Protein 3HRZ (pdb70)

Solvent-accessible surface area: 82134 Å² total; per-residue (Å²): 63,1,18,0,0,0,0,1,9,0,0,6,0,69,14,108,2,39,0,0,1,0,3,1,61,24,85,80,87,14,103,1,32,0,44,0,27,17,78,94,167,85,123,95,69,12,45,107,45,133,32,96,2,53,73,106,37,32,10,31,10,50,12,56,0,67,1,44,22,167,78,12,40,96,181,132,48,52,0,0,0,14,0,29,22,83,160,8,146,4,71,14,29,2,6,10,9,18,28,12,3,9,10,0,5,8,26,6,21,11,9,0,22,14,21,24,50,0,14,10,12,4,21,4,4,72,134,113,3,34,2,32,5,40,17,44,119,49,60,19,44,21,44,82,92,8,70,29,104,82,26,130,15,36,73,3,35,75,46,25,40,80,9,49,6,113,0,10,0,55,32,90,87,1,107,43,66,28,38,10,78,0,13,0,104,124,21,58,33,9,17,0,37,16,143,37,112,16,57,87,121,28,0,35,19,77,3,124,62,50,3,49,0,50,2,49,0,105,26,8,7,9,54,96,0,50,1,0,0,1,0,15,0,0,0,71,36,114,130,70,101,87,31,1,73,128,9,24,34,46,20,61,0,69,98,0,85,16,123,1,42,1,119,8,104,35,2,104,96,95,3,102,87,77,117,63,0,99,66,32,20,1,11,1,20,0,3,0,9,4,33,8,26,22,19,78,5,91,35,64,30,59,34,3,55,5,28,53,16,10,37,66,7,50,10,95,42,0,24,75,43,0,12,3,24,11,62,8,26,0,22,0,32,0,2,42,11,75,38,45,64,5,40,149,2,38,0,13,1,94,90,61,168,16,152,20,83,3,58,78,41,0,17,5,69,5,82,1,112,10,80,127,133,21,105,63,8,98,3,72,0,32,0,60,46,76,125,36,79,130,147,43,15,7,88,102,71,24,69,0,64,0,4,87,21,53,88,65,41,28,1,24,2,20,0,10,5,88,43,73,67,11,93,42,47,55,94,2,59,0,31,0,30,7,72,31,81,72,89,16,14,107,81,4,144,46,0,1,20,0,1,14,13,48,14,50,5,78,81,22,12,59,27,89,12,173,95,69,50,80,94,7,77,20,90,3,93,0,42,49,59,2,1,3,7,3,16,0,0,0,1,1,23,12,49,46,84,14,1,2,1,1,3,26,51,8,54,2,104,73,54,24,21,17,48,12,62,11,100,26,84,116,123,100,25,112,25,20,21,66,8,136,1,106,0,37,0,12,61,55,0,127,0,3,0,1,0,0,8,45,2,0,50,22,67,7,100,132,44,73,12,31,26,74,78,0,3,70,42,6,55,158,31,34,12,6,59,47,8,1,1,0,76,51,10,35,7,0,0,38,35,5,5,3,8,0,9,5,51,66,118,32,61,6,159,94,42,101,43,24,136,40,116,218,123,39,23,44,56,52,65,103,11,71,5,20,15,17,53,25,60,18,2,1,5,19,41,63,59,1,103,72,152,53,82,125,154,36,35,0,40,47,80,13,45,10,36,0,12,14,10,24,4,8,0,4,0,14,0,1,3,28,7,102,107,64,2,0,5,15,5,143,62,17,83,4,74,0,21,41,65,2,4,4,22,1,27,18,56,55,42,12,52,38,29,68,9,26,26,3,17,2,11,2,2,2,52,20,115,90,88,14,81,0,29,2,15,5,34,55,33,74,6,14,0,8,16,5,30,80,56,126,45,13,115,10,47,6,62,1,130,26,103,40,48,21,9,4,18,1,0,1,0,0,20,89,70,27,59,30,16,2,20,1,21,2,3,3,56,145,27,159,79,24,2,1,1,14,52,107,0,70,3,44,20,26,29,65,97,104,54,49,83,41,93,18,109,1,23,2,200,80,108,27,146,71,32,49,3,111,48,84,16,158,45,20,195,27,124,67,64,0,84,141,11,106,24,24,0,18,1,32,1,54,9,49,157,158,20,55,0,56,1,18,1,87,10,82,24,35,135,117,40,38,174,20,116,5,40,168,145,46,10,132,36,9,63,69,12,49,9,66,54,38,64,69,2,33,0,31,0,36,32,88,7,108,1,20,0,17,0,34,0,35,5,11,4,106,174,134,34,110,72,0,92,11,98,23,51,20,75,114,53,150,61,167,205,38,1,5,31,0,87,2,28,4,61,31,63,24,154,109,45,5,53,25,0,0,0,2,0,0,3,1,13,5,10,1,0,6,7,123,7,0,56,102,13,35,130,50,155,70,54,59,19,5,126,42,97,78,89,125,75,11,0,37,30,22,2,4,8,0,2,6,56,116,0,20,55,86,128,62,59,76,14,84,0,34,0,20,83,58,37,139,26,90,42,28,5,2,0,0,0,60,0,34,2,25,115,17,58,120,16,143,3,46,91,20,5,12,52,120,31,88,91,0,76,2,33,48,2,47,44,72,44,69,7,65,43,16,14,24,66,38,24,63,39,51,148,51,146,121,9,71,10,77,44,1,9,35,77,0,13,76,42,60,13,12,3,0,0,34,0,58,0,57,116,63,63,98,69,120,34,8,0,10,1,3,0,48,5,54,73,40,6,1,59,0,18,22,111,96,3,155,62,121,49,0,25,2,7,5,12,94,122,4,68,160,42,1,78,16,106,74,86,17,11,2,0,0,9,2,10,82,84,15,48,5,66,32,173,120,116,41,0,2,6,11,33,118,78,13,43,6,5,63,22,3,44,158,110,31,34,139,93,139,134,35,80,104,17,15,88,7,1,62,98,0,16,126,38,1,72,63,65,4,1,60,69,121,9,72,74,159,42,5,90,7,153,60,32,62,66,119,68,54,92,187,8,92,8,1,35,3,63,26,54,56,21,93,26,18,44,9,25,78,19,24,70,23,82,54,75,31,59,18,14,88,8,92,26,93,24,92,60,68,24,203,103,2,43,19,75,43,13,54,2,20,50,6,24,42,18,46,28,1,18,18,102,27,30,38,76,114,3,68,48,86,48,96,1,22,7,91,24,21,46,10,20,88,58,94,47,21,40,92,16,54,2,70,64,4,0,41,21,28,41,124,15,4,17,2,14,22,57,60,32,103,2,54,7,10,3,12,6,21,2,0,16,24,30,26,60,45,29,50,11,68,6,30,0,38,5,68,15,42,103,26,45,16,32,19,8,9,103,126,10,27,0,77,75,78,32,47,12,31,20,15,79,1,35,6,4,35,72,25,2,35,1,35,13,30,65,1,0,48,20,1,1,56,15,5,8,94,129,219,31,120,13,50,48,46,119,105,34,42,4,15,4,1,0,1,0,0,1,0,25,23,1,4,52,92,30,1,60,3,0,33,112,1,0,31,18,4,3,96,4,4,49,67,42,55,26,152,8,122,4,0,0,1,0,0,0,5,103,34,92,57,45,0,99,10,93,50,101,58,0,47,67,35,95,87,0,31,122,27,0,92,109,5,72,39,99,72,15,140,127,59,18,0,0,4,2,13,72,0,1,56,15,0,60,76,33,12,47,65,152,164,58,70,154,18,71,64,75,17,26,9,1,0,2,0,0,0,0,4,42,27,9,20,0,4,43,4,54,58,1,15,74,70,0,67,87,29,1,94,4,45,110,50,224,168,77,62,19,67,113,42,9,5,4,0,0,0,6,3,14,52,88,21,42,23,72,28,0,14,32,8,3,22,65,32,69,147,61,66,3,8,2,34,8,121,66,26,97,31,2,15,14,0,1,35,3,0,34,4,45,61,86,75,73,66,31,21,0,6,2,20,40,129,115,41,31,45,80,4,1,1,0,0,68,0,33,24,114,116,184,100,15,4,0,0,0,2,4,58,56,7,0,1,0,0,0,55,13,16,142,222,64,35,73,0,25,3,10,50,80,211,182,77,48,99,29,87,64,22,46,82,14,104,93,39,81,38,76,38,64,118,150,71,28,7,61,78,28,33,11,36,0,0,0,0,0,56,2,112,107,128,13,180,36,20,114,32,15,20,7,3,1,5,0,2,5,87,15,0,8,142,0,6,58,59,75,134,110,9,62,36,103,85,0,64,104,74,0,12,34,90,97,33,6,116,2,19,2,0,9,59,101,133,191,118,13,42,80,68,89,0,26,0,1,30,22,131,45,87,39,56,0,32,140,21,0,68,135,5,110,29,7,109,142,9,190,79,28,74,54,0,6,15,96,46,10,6,4,2,0,6,85,53,43,72,84,15,48,21,20,38,188,31,1,15,0,0,0,0,0,2,69,49,35,3,4,1,0,1,0,0,0,3,4,23,31,2,43,89,47,100,229,185,55,53,57,66,0,20,5,0,0,0,15,0,15,66,1,16,100,10,0,52,98,70,1,125,114,29,145,42,25,38,57,108

Sequence (1902 aa):
ALYTLITPAVLRTDTEEQILVEAHGDSTPKQLDIFVHDFPRKQKTLFQTRVDMNPAGGMLVTPTIEIPAKEVSTDNQYVVVQVTGPQVRLEKVVLLSYQSSFLFIQTDKGIYTPGSPVLYRVFSMDHTVIVEFQTPEGILVSSNSVDLNFFWPYNLPDLVSLGTWRIVAKYEHSPENYTAYFDVRKYVLPSFEVRLQPSEKFFYIDGNENFHVSITARYLYGEEVEGVAFVLFGVKIDDAKKSIPDSLTRIPIIDGDGKATLKRDTFRSRFPNLNELVGHTLYASVTVMTESGSDMVVTEQSGIHIVASPYQIHFTKTPKYFKPGMPYELTVYVTNPDGSPAAHVPVVSEAFHSMGTTLSDGTAKLILNIPLNAQSLPITVRTNHGDLPRERQATKSMTAIAYQTQGGSGNYLHVAITSTEIKPGDNLPVNFNVKGNANSLKQIKYFTYLILNKGKIFKVGRQPRRDGQNLVTMNLHITPDLIPSFRFVAYYQVGNNEIVADSVWVDVKDTCMGTLVVKGDNLIQMPGAAMKIKLEGDPGARVGLVAVDKAVYVLNDKYKISQAKIWDTIEKSDFGCTAGSGQNNLGVFEDAGLALTTSTNLNTKQRSAAKCPQDGFIADSDIISRSDFPKSWLWLTKDLTEEPNSQGISSKTMSFYLRDSITTWVVLAVSFTPTKGICVAEPYEIRVMKVFFIDLQMPYSVVKNEQVEIRAILHNYVNEDIYVRVELLYNPAFCSASTKGQRYRQQFPIKALSSRAVPFVIVPLEQGLHDVEIKASVQEALWSDGVRKKLKVVPEGVQKSIVTIVKLDPRAKGVGGTQLEVIKARKLDDRVPDTEIETKIIIQGDPDLNLDITIELPDREVPIRYRINYENALLARTVETKLNQDITVTASGDGKATMTILTFYNAQLVCNKFHLNVSVENIHLNKGALMLKICTRYLGEVDSTMTIIDISMLTGFLPDAEDLTRLSKGVDRYISRYEVDNNMAQKVAVIIYLNKVSHSEDECLHFKILKHFEVGFIQPGSVKVYSYYNLDEKCTKFYHPDKGTGLLNKICIGNVCRCAGETCSSLNHQERIDVPLQIEKACETNVDYVYKTKLLRIEEQDGNDIYVMDVLEVIKQGTDENPRAKTHQYISQRKCQEALNLKVNDDYLIWGSRSDLLPTKDKISYIITKNTWIERWPHEDECQEEEFQKLCDDFAQFSYTLTEFGCPTSCSLEGVEIKGGSFRLLQEGQALEYVCPSGFYPYPVQTRTCRSTGSWSTLKTQDQKTVRKAECRAIHCPRPHDFENGEYWPRSPYYNVSDEISFHCYDGYTLRGSANRTCQVNGRWSGQTAICDNGAGYCSNPGIPIGTRKVGSQYRLEDSVTYHCSRGLTLRGSQRRTCQEGGSWSGTEPSCQDSFMYDTPQEVAEAFLSSLTETKRKIVLDPSGSMNIYLVLDGSGSIGASDFTGAKKCLVNLIEKVASYGVKPRYGLVTYATYPKIWVKVSEADSSNADWVTKQLNEINYEDHKLKSGTNTKKALQAVYSMMSWPVPPEGWNRTRHVIILMTDGLHNMGGDPITVIDEIRDLLYIGKDRKNPREDYLDVYVFGVGPLVNQVNINALASKKDNEQHVFKVKDMENLEDVFYQMIDESQSLSLCGMVWEHTDYHKQPWQAKISVIRPSCMGAVVSEYFVLTAAHCFTHSIKVSVGGEKRDLEIEVVLFHPNYNINGKKEAGIPEFYDYDVALIKLKNKLKYGQTIRPICLPCTEGTTRALRLPPTTTCQQQKEELLPAQDIKALFVSEEEKKLTRKEVYIKNGDKKGSCERDAQYAPGYDKVKDISEVVTPRFLCTGGVSPYADPNTCRGDSGGPLIVHKRSRFIQVGVISWGVVDVCKQVPAHARDFHINLFQVLPWLKEKLQDEDLGFLA

Nearest PDB structures (foldseek):
  3hs0-assembly1_G  TM=9.858E-01  e=1.219E-40  Naja kaouthia
  3frp-assembly1_G  TM=9.814E-01  e=6.458E-35  Naja kaouthia
  3pvm-assembly2_D  TM=9.253E-01  e=9.976E-30  Naja kaouthia
  8ayh-assembly1_B  TM=9.767E-01  e=1.533E-28  Naja kaouthia
  3prx-assembly2_D  TM=9.292E-01  e=5.251E-29  Naja kaouthia

Secondary structure (DSSP, 8-state):
-EEEEEEESEEEBTS-EE-EEEEES----EEEEEEEEEETT--SEEEEEEEEE-GGGTTEE--EE-B-GGGS-----EEEEEEEETTEEEEEEEEEE---S-EEEEES-SEE-TT-EE-EEEEES---EEEEEE-TT--EEEEEEEBTTB---EE--SS---EEEEEEEEETT-S--EEEEEEE------SEEEEEEESSSEEETT----EEEEEEEEETTSPBP-EEEEEEEEEEETTEEEE-GGG-EEEEEBTTEEEEEE-HHHHHHH---GGGGTT-EEEEEEEEEETTSS-EEEEEEEEEEEESSS-EEE-TTS-SEE-TTS-EEEEEEEE-TTS-B-TT-EEEEGGGTEEEE--TTSEEEEEE---TT-SEEEEEEEE--TTS-GGGS-EEEEEEEEPPPGGG---EEEEEE---S--TT-EEEEEEEEES-HHHHHT--EEEEEEEETTEEEEEEEEE--TT-SEEEEEEE--GGG-SEEEEEEEEEETTTEEEEEEEEEE-----SS-EEEE-----B-TT-EEEEEEEESTT-EEEEEEEEHHHHHH--SS---HHHHHHHHHHT-S--SSB--SSHHHHHHHHTEEEEETT---PPPP--SS---/--SPPGGG---B----SEE---EEE--SPP-TTS-EEEEEEEE--S-SSEEEEEEEEEETTTEEEEPPPEEEEB--SEEEEE---S-EETT--EEEEEEEEE-SSS-EEEEEEEPP-TTEEES--SS--EEEEEEE-TTEEEEEEEEEEE-SSEEEEEEEEEEETTSS-EEEEEEEEEEEPSSEEEEEEEEEEE-HHHH-SSSEEEEEE------SBPTT--EEEEEEEEE--/--EEEEEEE-TT-SS-EEEEEEGGGTTB-EEEEESS---EEEEEEES--EEEEEEEEEEE-----SEEEEEEEEE-------EEEEEEEEE-SSSPEEEEEEEEEPPTTEEEBHHHHHHHH-STTEEE----EETTEES-SEEEEEEEEE-SSS-EEEEEEEEE-S--SSPPPEEEEEEETTBTT---EEEEBTTBTT-PPPEEEETTEEEE--SSPP--B--SS--HHHHHHHHTSTT--EEEEEEEEEEEEETTEEEEEEEEEEEEE--S-S-GGGS-EEEEEEGGGHHHH---TT-EEEEEE-GGGB---TTSEEEE--TT-EEEEE--TGGGGSTTTHHHHHHHHHHHHHHHHH----/----TT---BTSEEEEEGGGTEEEEE--TTEEEES-SEEEB-TTS-B--EE-TT--EES--EEEE-EEPPPS--TTEEEE---SSEETT-EEEEEEPTT-EEES-SEEEB-TTS-BSS---EEE-S-SSSPP----TTEEEE----STT-EEEEEEPBTBEEES-SEEEB-TTSSBSS---EEE-TT--B-HHHHHHHHHHHHSB---B----TT-EEEEEEEEE-STTT-HHHHHHHHHHHHHHHHHHHHTT--PEEEEEEESSSEEEEE-TTSGGGG-HHHHHHHHTT--GGGGSSS----HHHHHHHHHHHH----PPTTGGGEEEEEEEEE-S---SSS-THHHHHHHHHHTT-SS-TT---GGGEEEEEEE-SSS--HHHHHHHS---TT---EE-BSSHHHHHHHHHHHHHHHS-TTSTT-------TTT-TTEEEEEE----EEEEE-SSSEEEE-GGG----EEEEETT-S--EEEEEEEE-TT--TTTTGGGT-S---TT--EEEEESS-----SS--PPB-TTBHHHHHHTT--TT--HHHHHHHHS-SSEEEEEEEEESSS-EEEEEEEEE-STTHHHHHHGGGGSTT-TT-SSGGGTS-TTEEEEESSSSS------GGGTTPEEEEEETTEEEEEEEEEEESS-------TT-EEEEEEGGGSHHHHHHHTTTSS--B--

Foldseek 3Di:
DKKKKKFFLEAEAAEWFWIKIADDPDQDKKKKKKFKAWPDPSPDTQWIDIDIQHVVNVSMDTDITHGHCVVQDDDQTWMKIWMDIVVDTDIDIHGYAHCNFDKDKFWQFQEAEAFAWIDMAIDTPDDFKWKWKAAPVGHTDDIDDDDNVDDDIDGGHNPHHFAKMWIWMDRPPHPDIDIFIHTYDDDDFFQKFKDKDKPDLAAALPDQDKIKIKIFIAGLLGFAFWFKKWKWKFKCDPPDTGTLVVQTDMWTQDRRIDMGIGHVVSVCVRVVDSVSQPPIKMKMWMKTAGHVRPGIFIDMRINHHHHNAQKEKDQQQAALEDAAQDKGKGKIAMDGPSRQADFQWWKDFVVQRWIFGHHNRNITITIGGHHNPDFKAKTKMWTDHPVDDPRRIYMDIGMHGYAQFVVNQSKAWDKDWPDPQAEAQDKTKIKIAIDGDPVQQQQWFWKKKFKAALSHGPDIDIGGDDPPPRIGIDIDHGALRQPQWIKIKMWTDGPSAGIHIKMAIGGYHQDPSWDWDKAFDPDSDDPPDDGDIDIDIDPPDDDDDHDDSVSSVSVPDDRRDDSVVVRVVSVQQQQAQGRMDANYRLRRQNNNRMWMAMPVGPTRDNDDDSGHDD/DLWDDPVVADAAEFDDPDDPPDDDDQPADADPVRHGDDDDDDDDHRDQAKDWDWDWDADPVPGIDTDDTDIDGGDDQWEKDWDADPADEAQDKDKTKIKIWHQAQAKWKKKKWKDDDPQKDWPDDPVGIDMDIDMDGGGDMDIDMTMIHGHDAAKDWIKMKMTTRNDDDIHMHIYIHHYHYDDDDDDDDDDDDDDLVVANDPSDHDDDDDDDDDPVDDPPHDDDDDDDDDDDD/DQWKWKWKDDPVDDDIDIDIADPVCPPDDDDDDDPDDDDMDMDMDDDHDDDDDDDDDDDDDDAQDFKDKDWEKAFDDPCAGKIKIKMKMATQDDFWFFWKKKKKAAKPQKFFQQVQVVVVCDDPFKHWDDFDDDPRGTPDRMTMIIGRTGHNPDMDMDMTMIGGRDDDPDIQWMKIAMAGDVGPVHDRMFTYDHPDPTRDQDWDDDPPDIDRQDPDADAADDDQADPQLVVLVLCPDPQWFWKFKWAFADWDDDPQKIWGKIQTPDTLGHGPDDCRNVAIETEIHGVVRCVRHVDDHGWMKIKIAGPVQWDPDPPHTYGYDDPRIHIYTQDDPVRCVDPSCVNNNVSVVVNSCCCNPPNRDD/DADPPQVAAAAWGKDAPPVRQKMATDHDQQKDKPPAGMWGQDPVSHIDFHAFLVRDGDDHIYIDGQWAFAAPDAPQWDKPDHDPTHGAQGKMAIGGHPQWDWDKDRMWGQHSLNYIDTGAIHTFNPPELATDLHAAGQKDKDFDHHYAFGKIAIDGDRRWDKFWGRMWTQHPVRYIPFEDIYTGHNSHFDFLLRVLQQVQVVQFPDVTAGDFFDVFAEEEEEEAELAPQFDQVLRVLVLLLVLLVLVLVVVRVHQHFYWYWYDFLAIDTQGASPDPCRSPSVVVNVSSVVDDSCVCVVPRHAQVLRSLVSVLVSLDDPVPDPCSLRYAYEYEAEELLPHDPNPQNLVSVVVSCVRSVACPDSVCRSPRRYFYAYEHGGSHHDNNRSSSNGGGGYPGDRYGYHNHSLSSSLSSVLSSVVPDDQQLAQAARPNAFLLRVLQKKWKDFDDCTEIWGAAFQFKTKFFQVVDPCRIWMDGLLDPDTFAWDDKAQQPPDDQCVCVVVQQRGARPSGMMMITTPGTHDGDSRHYGHAEQQFPSVCVLQPHDPPQGSVNSCCVQPNQAWAWWWFWADDPNGTDIFIKTWNNHPCQVVQQVLQCLAPSNVSPDDSCRRDPPQKIKIAFQVPHHGDAYAPNHHGTFIWHQHSNGTYGFWHWTDWRDHCCDPPDRSTMTMTGGSSVVVVVVCVVCVPRPRGGDD

Structure (mmCIF, N/CA/C/O backbone):
data_3HRZ
#
_entry.id   3HRZ
#
_cell.length_a   128.890
_cell.length_b   283.390
_cell.length_c   134.400
_cell.angle_alpha   90.000
_cell.angle_beta   90.000
_cell.angle_gamma   90.000
#
_symmetry.space_group_name_H-M   'C 2 2 21'
#
loop_
_entity.id
_entity.type
_entity.pdbx_description
1 polymer 'Cobra venom factor'
2 polymer 'Cobra venom factor'
3 polymer 'Cobra venom factor'
4 polymer 'Complement factor B'
5 branched 2-acetamido-2-deoxy-beta-D-glucopyranose-(1-4)-2-acetamido-2-deoxy-beta-D-glucopyranose
6 non-polymer 2-acetamido-2-deoxy-beta-D-glucopyranose
7 non-polymer 'MAGNESIUM ION'
8 non-polymer 'POTASSIUM ION'
9 non-polymer 'HEXAETHYLENE GLYCOL'
10 non-polymer 'PHOSPHATE ION'
11 water water
#
loop_
_atom_site.group_PDB
_atom_site.id
_atom_site.type_symbol
_atom_site.label_atom_id
_atom_site.label_alt_id
_atom_site.label_comp_id
_atom_site.label_asym_id
_atom_site.label_entity_id
_atom_site.label_seq_id
_atom_site.pdbx_PDB_ins_code
_atom_site.Cartn_x
_atom_site.Cartn_y
_atom_site.Cartn_z
_atom_site.occupancy
_atom_site.B_iso_or_equiv
_atom_site.auth_seq_id
_atom_site.auth_comp_id
_atom_site.auth_asym_id
_atom_site.auth_atom_id
_atom_site.pdbx_PDB_model_num
ATOM 1 N N . ALA A 1 1 ? -23.047 37.364 13.549 1.00 43.53 1 ALA A N 1
ATOM 2 C CA . ALA A 1 1 ? -21.761 37.653 14.185 1.00 45.56 1 ALA A CA 1
ATOM 3 C C . ALA A 1 1 ? -21.194 36.462 14.953 1.00 41.27 1 ALA A C 1
ATOM 4 O O . ALA A 1 1 ? -19.996 36.216 14.896 1.00 44.68 1 ALA A O 1
ATOM 6 N N . LEU A 1 2 ? -22.037 35.718 15.665 1.00 41.24 2 LEU A N 1
ATOM 7 C CA . LEU A 1 2 ? -21.577 34.461 16.285 1.00 31.72 2 LEU A CA 1
ATOM 8 C C . LEU A 1 2 ? -22.198 33.228 15.635 1.00 30.27 2 LEU A C 1
ATOM 9 O O . LEU A 1 2 ? -23.385 32.955 15.826 1.00 31.86 2 LEU A O 1
ATOM 14 N N . TYR A 1 3 ? -21.402 32.487 14.867 1.00 29.60 3 TYR A N 1
ATOM 15 C CA . TYR A 1 3 ? -21.892 31.247 14.258 1.00 31.48 3 TYR A CA 1
ATOM 16 C C . TYR A 1 3 ? -21.327 30.033 14.993 1.00 29.83 3 TYR A C 1
ATOM 17 O O . TYR A 1 3 ? -20.133 29.983 15.296 1.00 34.05 3 TYR A O 1
ATOM 26 N N . THR A 1 4 ? -22.196 29.063 15.280 1.00 29.90 4 THR A N 1
ATOM 27 C CA . THR A 1 4 ? -21.828 27.909 16.098 1.00 24.12 4 THR A CA 1
ATOM 28 C C . THR A 1 4 ? -22.321 26.596 15.507 1.00 32.27 4 THR A C 1
ATOM 29 O O . THR A 1 4 ? -23.426 26.522 14.938 1.00 28.94 4 THR A O 1
ATOM 33 N N . LEU A 1 5 ? -21.494 25.563 15.662 1.00 24.52 5 LEU A N 1
ATOM 34 C CA . LEU A 1 5 ? -21.825 24.215 15.219 1.00 22.08 5 LEU A CA 1
ATOM 35 C C . LEU A 1 5 ? -21.708 23.238 16.386 1.00 25.86 5 LEU A C 1
ATOM 36 O O . LEU A 1 5 ? -20.650 23.128 17.016 1.00 21.93 5 LEU A O 1
ATOM 41 N N . ILE A 1 6 ? -22.798 22.540 16.687 1.00 23.82 6 ILE A N 1
ATOM 42 C CA . ILE A 1 6 ? -22.780 21.528 17.745 1.00 21.01 6 ILE A CA 1
ATOM 43 C C . ILE A 1 6 ? -23.158 20.148 17.181 1.00 20.93 6 ILE A C 1
ATOM 44 O O . ILE A 1 6 ? -24.196 19.995 16.527 1.00 21.42 6 ILE A O 1
ATOM 49 N N . THR A 1 7 ? -22.302 19.157 17.415 1.00 20.88 7 THR A N 1
ATOM 50 C CA . THR A 1 7 ? -22.587 17.780 17.002 1.00 22.64 7 THR A CA 1
ATOM 51 C C . THR A 1 7 ? -22.431 16.844 18.199 1.00 21.90 7 THR A C 1
ATOM 52 O O . THR A 1 7 ? -21.827 17.217 19.200 1.00 25.98 7 THR A O 1
ATOM 56 N N . PRO A 1 8 ? -22.969 15.620 18.094 1.00 26.65 8 PRO A N 1
ATOM 57 C CA . PRO A 1 8 ? -22.543 14.570 19.028 1.00 24.45 8 PRO A CA 1
ATOM 58 C C . PRO A 1 8 ? -21.019 14.472 18.980 1.00 24.62 8 PRO A C 1
ATOM 59 O O . PRO A 1 8 ? -20.453 14.651 17.908 1.00 21.81 8 PRO A O 1
ATOM 63 N N . ALA A 1 9 ? -20.363 14.204 20.106 1.00 24.54 9 ALA A N 1
ATOM 64 C CA . ALA A 1 9 ? -18.904 14.051 20.117 1.00 28.11 9 ALA A CA 1
ATOM 65 C C . ALA A 1 9 ? -18.473 12.753 19.421 1.00 27.84 9 ALA A C 1
ATOM 66 O O . ALA A 1 9 ? -17.305 12.566 19.073 1.00 23.99 9 ALA A O 1
ATOM 68 N N . VAL A 1 10 ? -19.423 11.848 19.231 1.00 22.35 10 VAL A N 1
ATOM 69 C CA . VAL A 1 10 ? -19.172 10.648 18.446 1.00 23.30 10 VAL A CA 1
ATOM 70 C C . VAL A 1 10 ? -20.338 10.471 17.501 1.00 24.38 10 VAL A C 1
ATOM 71 O O . VAL A 1 10 ? -21.490 10.485 17.938 1.00 23.31 10 VAL A O 1
ATOM 75 N N . LEU A 1 11 ? -20.042 10.291 16.214 1.00 26.47 11 LEU A N 1
ATOM 76 C CA . LEU A 1 11 ? -21.062 9.989 15.214 1.00 24.47 11 LEU A CA 1
ATOM 77 C C . LEU A 1 11 ? -21.094 8.500 14.842 1.00 25.98 11 LEU A C 1
ATOM 78 O O . LEU A 1 11 ? -20.053 7.884 14.593 1.00 27.44 11 LEU A O 1
ATOM 83 N N . ARG A 1 12 ? -22.295 7.935 14.771 1.00 28.49 12 ARG A N 1
ATOM 84 C CA . ARG A 1 12 ? -22.466 6.550 14.335 1.00 33.39 12 ARG A CA 1
ATOM 85 C C . ARG A 1 12 ? -22.689 6.486 12.839 1.00 35.15 12 ARG A C 1
ATOM 86 O O . ARG A 1 12 ? -23.306 7.385 12.262 1.00 32.24 12 ARG A O 1
ATOM 94 N N . THR A 1 13 ? -22.198 5.414 12.217 1.00 31.70 13 THR A N 1
ATOM 95 C CA . THR A 1 13 ? -22.448 5.166 10.808 1.00 32.04 13 THR A CA 1
ATOM 96 C C . THR A 1 13 ? -23.900 4.756 10.624 1.00 32.89 13 THR A C 1
ATOM 97 O O . THR A 1 13 ? -24.539 4.294 11.559 1.00 32.87 13 THR A O 1
ATOM 101 N N . ASP A 1 14 ? -24.410 4.948 9.413 1.00 33.85 14 ASP A N 1
ATOM 102 C CA . ASP A 1 14 ? -25.695 4.403 8.969 1.00 35.39 14 ASP A CA 1
ATOM 103 C C . ASP A 1 14 ? -26.894 4.733 9.844 1.00 34.73 14 ASP A C 1
ATOM 104 O O . ASP A 1 14 ? -27.791 3.912 10.033 1.00 37.31 14 ASP A O 1
ATOM 109 N N . THR A 1 15 ? -26.933 5.941 10.371 1.00 32.89 15 THR A N 1
ATOM 110 C CA . THR A 1 15 ? -28.046 6.297 11.237 1.00 36.66 15 THR A CA 1
ATOM 111 C C . THR A 1 15 ? -28.246 7.811 11.255 1.00 32.62 15 THR A C 1
ATOM 112 O O . THR A 1 15 ? -27.310 8.573 11.042 1.00 31.31 15 THR A O 1
ATOM 116 N N . GLU A 1 16 ? -29.493 8.222 11.434 1.00 39.69 16 GLU A N 1
ATOM 117 C CA . GLU A 1 16 ? -29.887 9.621 11.493 1.00 44.00 16 GLU A CA 1
ATOM 118 C C . GLU A 1 16 ? -29.158 10.377 12.601 1.00 39.23 16 GLU A C 1
ATOM 119 O O . GLU A 1 16 ? -29.371 10.096 13.776 1.00 44.40 16 GLU A O 1
ATOM 125 N N . GLU A 1 17 ? -28.324 11.347 12.238 1.00 29.89 17 GLU A N 1
ATOM 126 C CA . GLU A 1 17 ? -27.667 12.189 13.249 1.00 31.68 17 GLU A CA 1
ATOM 127 C C . GLU A 1 17 ? -28.020 13.687 13.106 1.00 30.78 17 GLU A C 1
ATOM 128 O O . GLU A 1 17 ? -27.542 14.371 12.199 1.00 29.07 17 GLU A O 1
ATOM 134 N N . GLN A 1 18 ? -28.878 14.180 13.989 1.00 31.26 18 GLN A N 1
ATOM 135 C CA . GLN A 1 18 ? -29.149 15.608 14.075 1.00 33.12 18 GLN A CA 1
ATOM 136 C C . GLN A 1 18 ? -27.898 16.368 14.495 1.00 30.78 18 GLN A C 1
ATOM 137 O O . GLN A 1 18 ? -27.200 15.961 15.419 1.00 29.38 18 GLN A O 1
ATOM 143 N N . ILE A 1 19 ? -27.608 17.465 13.807 1.00 29.82 19 ILE A N 1
ATOM 144 C CA . ILE A 1 19 ? -26.599 18.406 14.272 1.00 26.96 19 ILE A CA 1
ATOM 145 C C . ILE A 1 19 ? -27.285 19.758 14.415 1.00 27.78 19 ILE A C 1
ATOM 146 O O . ILE A 1 19 ? -28.432 19.918 14.015 1.00 29.53 19 ILE A O 1
ATOM 151 N N . LEU A 1 20 ? -26.591 20.730 14.986 1.00 23.35 20 LEU A N 1
ATOM 152 C CA . LEU A 1 20 ? -27.223 22.005 15.330 1.00 24.07 20 LEU A CA 1
ATOM 153 C C . LEU A 1 20 ? -26.333 23.142 14.886 1.00 25.11 20 LEU A C 1
ATOM 154 O O . LEU A 1 20 ? -25.189 23.256 15.331 1.00 26.70 20 LEU A O 1
ATOM 159 N N . VAL A 1 21 ? -26.849 23.962 13.983 1.00 27.62 21 VAL A N 1
ATOM 160 C CA . VAL A 1 21 ? -26.117 25.123 13.511 1.00 26.40 21 VAL A CA 1
ATOM 161 C C . VAL A 1 21 ? -26.930 26.358 13.837 1.00 29.35 21 VAL A C 1
ATOM 162 O O . VAL A 1 21 ? -28.134 26.397 13.589 1.00 28.70 21 VAL A O 1
ATOM 166 N N . GLU A 1 22 ? -26.269 27.362 14.399 1.00 26.46 22 GLU A N 1
ATOM 167 C CA . GLU A 1 22 ? -26.953 28.570 14.855 1.00 33.47 22 GLU A CA 1
ATOM 168 C C . GLU A 1 22 ? -26.191 29.805 14.453 1.00 28.47 22 GLU A C 1
ATOM 169 O O . GLU A 1 22 ? -24.960 29.801 14.454 1.00 28.00 22 GLU A O 1
ATOM 175 N N . ALA A 1 23 ? -26.929 30.863 14.132 1.00 31.19 23 ALA A N 1
ATOM 176 C CA . ALA A 1 23 ? -26.355 32.202 13.985 1.00 34.80 23 ALA A CA 1
ATOM 177 C C . ALA A 1 23 ? -26.937 33.131 15.042 1.00 36.41 23 ALA A C 1
ATOM 178 O O . ALA A 1 23 ? -28.150 33.312 15.118 1.00 41.56 23 ALA A O 1
ATOM 180 N N . HIS A 1 24 ? -26.068 33.704 15.865 1.00 32.57 24 HIS A N 1
ATOM 181 C CA . HIS A 1 24 ? -26.483 34.680 16.859 1.00 34.23 24 HIS A CA 1
ATOM 182 C C . HIS A 1 24 ? -26.061 36.069 16.407 1.00 38.43 24 HIS A C 1
ATOM 183 O O . HIS A 1 24 ? -24.948 36.249 15.934 1.00 35.31 24 HIS A O 1
ATOM 190 N N . GLY A 1 25 ? -26.938 37.051 16.588 1.00 44.11 25 GLY A N 1
ATOM 191 C CA . GLY A 1 25 ? -26.630 38.430 16.239 1.00 51.30 25 GLY A CA 1
ATOM 192 C C . GLY A 1 25 ? -26.639 38.638 14.734 1.00 54.53 25 GLY A C 1
ATOM 193 O O . GLY A 1 25 ? -25.950 39.512 14.206 1.00 52.82 25 GLY A O 1
ATOM 194 N N . ASP A 1 26 ? -27.428 37.815 14.049 1.00 54.29 26 ASP A N 1
ATOM 195 C CA . ASP A 1 26 ? -27.534 37.842 12.597 1.00 58.36 26 ASP A CA 1
ATOM 196 C C . ASP A 1 26 ? -28.940 37.410 12.199 1.00 58.45 26 ASP A C 1
ATOM 197 O O . ASP A 1 26 ? -29.348 36.279 12.457 1.00 59.29 26 ASP A O 1
ATOM 202 N N . SER A 1 27 ? -29.678 38.316 11.572 1.00 56.05 27 SER A N 1
ATOM 203 C CA . SER A 1 27 ? -31.049 38.036 11.172 1.00 58.22 27 SER A CA 1
ATOM 204 C C . SER A 1 27 ? -31.193 37.979 9.647 1.00 56.01 27 SER A C 1
ATOM 205 O O . SER A 1 27 ? -32.288 38.125 9.110 1.00 59.26 27 SER A O 1
ATOM 208 N N . THR A 1 28 ? -30.077 37.773 8.958 1.00 53.81 28 THR A N 1
ATOM 209 C CA . THR A 1 28 ? -30.076 37.627 7.507 1.00 52.74 28 THR A CA 1
ATOM 210 C C . THR A 1 28 ? -30.206 36.159 7.094 1.00 49.06 28 THR A C 1
ATOM 211 O O . THR A 1 28 ? -29.402 35.315 7.500 1.00 41.39 28 THR A O 1
ATOM 215 N N . PRO A 1 29 ? -31.234 35.860 6.287 1.00 48.55 29 PRO A N 1
ATOM 216 C CA . PRO A 1 29 ? -31.538 34.536 5.734 1.00 49.54 29 PRO A CA 1
ATOM 217 C C . PRO A 1 29 ? -30.370 33.995 4.913 1.00 55.91 29 PRO A C 1
ATOM 218 O O . PRO A 1 29 ? -29.776 34.733 4.134 1.00 61.83 29 PRO A O 1
ATOM 222 N N . LYS A 1 30 ? -30.054 32.719 5.081 1.00 53.72 30 LYS A N 1
ATOM 223 C CA . LYS A 1 30 ? -28.893 32.128 4.433 1.00 52.67 30 LYS A CA 1
ATOM 224 C C . LYS A 1 30 ? -29.171 30.709 3.968 1.00 52.30 30 LYS A C 1
ATOM 225 O O . LYS A 1 30 ? -29.846 29.936 4.661 1.00 51.28 30 LYS A O 1
ATOM 231 N N . GLN A 1 31 ? -28.619 30.367 2.807 1.00 46.60 31 GLN A N 1
ATOM 232 C CA . GLN A 1 31 ? -28.551 28.984 2.356 1.00 44.90 31 GLN A CA 1
ATOM 233 C C . GLN A 1 31 ? -27.214 28.420 2.861 1.00 44.76 31 GLN A C 1
ATOM 234 O O . GLN A 1 31 ? -26.150 28.933 2.522 1.00 43.41 31 GLN A O 1
ATOM 240 N N . LEU A 1 32 ? -27.255 27.397 3.708 1.00 34.31 32 LEU A N 1
ATOM 241 C CA . LEU A 1 32 ? -26.013 26.792 4.177 1.00 35.27 32 LEU A CA 1
ATOM 242 C C . LEU A 1 32 ? -25.747 25.427 3.532 1.00 36.78 32 LEU A C 1
ATOM 243 O O . LEU A 1 32 ? -26.640 24.588 3.450 1.00 38.41 32 LEU A O 1
ATOM 248 N N . ASP A 1 33 ? -24.514 25.203 3.088 1.00 32.84 33 ASP A N 1
ATOM 249 C CA . ASP A 1 33 ? -24.100 23.876 2.630 1.00 33.78 33 ASP A CA 1
ATOM 250 C C . ASP A 1 33 ? -23.533 23.074 3.783 1.00 34.69 33 ASP A C 1
ATOM 251 O O . ASP A 1 33 ? -22.686 23.567 4.519 1.00 33.14 33 ASP A O 1
ATOM 256 N N . ILE A 1 34 ? -24.001 21.839 3.934 1.00 38.76 34 ILE A N 1
ATOM 257 C CA . ILE A 1 34 ? -23.479 20.906 4.940 1.00 28.30 34 ILE A CA 1
ATOM 258 C C . ILE A 1 34 ? -22.748 19.735 4.259 1.00 39.51 34 ILE A C 1
ATOM 259 O O . ILE A 1 34 ? -23.335 19.027 3.431 1.00 40.78 34 ILE A O 1
ATOM 264 N N . PHE A 1 35 ? -21.471 19.552 4.594 1.00 30.04 35 PHE A N 1
ATOM 265 C CA . PHE A 1 35 ? -20.672 18.437 4.079 1.00 37.77 35 PHE A CA 1
ATOM 266 C C . PHE A 1 35 ? -20.177 17.519 5.194 1.00 40.15 35 PHE A C 1
ATOM 267 O O . PHE A 1 35 ? -20.001 17.944 6.339 1.00 36.02 35 PHE A O 1
ATOM 275 N N . VAL A 1 36 ? -19.940 16.258 4.849 1.00 38.77 36 VAL A N 1
ATOM 276 C CA . VAL A 1 36 ? -19.145 15.392 5.702 1.00 28.11 36 VAL A CA 1
ATOM 277 C C . VAL A 1 36 ? -18.098 14.720 4.832 1.00 38.76 36 VAL A C 1
ATOM 278 O O . VAL A 1 36 ? -18.437 14.113 3.816 1.00 31.02 36 VAL A O 1
ATOM 282 N N . HIS A 1 37 ? -16.832 14.840 5.221 1.00 29.51 37 HIS A N 1
ATOM 283 C CA . HIS A 1 37 ? -15.747 14.174 4.510 1.00 36.57 37 HIS A CA 1
ATOM 284 C C . HIS A 1 37 ? -15.003 13.249 5.457 1.00 31.77 37 HIS A C 1
ATOM 285 O O . HIS A 1 37 ? -14.971 13.486 6.657 1.00 30.06 37 HIS A O 1
ATOM 292 N N . ASP A 1 38 ? -14.391 12.207 4.917 1.00 33.02 38 ASP A N 1
ATOM 293 C CA . ASP A 1 38 ? -13.480 11.402 5.712 1.00 33.56 38 ASP A CA 1
ATOM 294 C C . ASP A 1 38 ? -12.302 12.258 6.172 1.00 39.27 38 ASP A C 1
ATOM 295 O O . ASP A 1 38 ? -11.843 13.132 5.448 1.00 33.83 38 ASP A O 1
ATOM 300 N N . PHE A 1 39 ? -11.801 12.003 7.372 1.00 38.45 39 PHE A N 1
ATOM 301 C CA . PHE A 1 39 ? -10.649 12.745 7.867 1.00 39.40 39 PHE A CA 1
ATOM 302 C C . PHE A 1 39 ? -9.455 11.808 7.989 1.00 44.70 39 PHE A C 1
ATOM 303 O O . PHE A 1 39 ? -9.619 10.660 8.382 1.00 52.70 39 PHE A O 1
ATOM 311 N N . PRO A 1 40 ? -8.238 12.287 7.673 1.00 45.11 40 PRO A N 1
ATOM 312 C CA . PRO A 1 40 ? -7.800 13.642 7.333 1.00 40.87 40 PRO A CA 1
ATOM 313 C C . PRO A 1 40 ? -7.730 13.962 5.837 1.00 42.37 40 PRO A C 1
ATOM 314 O O . PRO A 1 40 ? -7.595 15.135 5.483 1.00 38.09 40 PRO A O 1
ATOM 318 N N . ARG A 1 41 ? -7.798 12.965 4.967 1.00 41.24 41 ARG A N 1
ATOM 319 C CA . ARG A 1 41 ? -7.538 13.246 3.565 1.00 48.05 41 ARG A CA 1
ATOM 320 C C . ARG A 1 41 ? -8.719 13.812 2.774 1.00 50.85 41 ARG A C 1
ATOM 321 O O . ARG A 1 41 ? -8.528 14.346 1.687 1.00 54.68 41 ARG A O 1
ATOM 329 N N . LYS A 1 42 ? -9.928 13.725 3.321 1.00 43.86 42 LYS A N 1
ATOM 330 C CA . LYS A 1 42 ? -11.111 14.192 2.598 1.00 42.01 42 LYS A CA 1
ATOM 331 C C . LYS A 1 42 ? -11.205 13.632 1.181 1.00 46.61 42 LYS A C 1
ATOM 332 O O . LYS A 1 42 ? -11.551 14.356 0.248 1.00 51.10 42 LYS A O 1
ATOM 338 N N . GLN A 1 43 ? -10.899 12.346 1.024 1.00 50.68 43 GLN A N 1
ATOM 339 C CA . GLN A 1 43 ? -10.939 11.690 -0.280 1.00 57.07 43 GLN A CA 1
ATOM 340 C C . GLN A 1 43 ? -12.317 11.779 -0.907 1.00 52.09 43 GLN A C 1
ATOM 341 O O . GLN A 1 43 ? -12.444 11.868 -2.123 1.00 55.12 43 GLN A O 1
ATOM 347 N N . LYS A 1 44 ? -13.354 11.735 -0.081 1.00 43.16 44 LYS A N 1
ATOM 348 C CA . LYS A 1 44 ? -14.701 11.705 -0.615 1.00 45.77 44 LYS A CA 1
ATOM 349 C C . LYS A 1 44 ? -15.697 12.508 0.201 1.00 41.88 44 LYS A C 1
ATOM 350 O O . LYS A 1 44 ? -15.470 12.814 1.370 1.00 39.09 44 LYS A O 1
ATOM 356 N N . THR A 1 45 ? -16.798 12.865 -0.447 1.00 40.11 45 THR A N 1
ATOM 357 C CA . THR A 1 45 ? -17.906 13.511 0.223 1.00 44.54 45 THR A CA 1
ATOM 358 C C . THR A 1 45 ? -18.880 12.434 0.666 1.00 49.71 45 THR A C 1
ATOM 359 O O . THR A 1 45 ? -19.656 11.915 -0.147 1.00 48.58 45 THR A O 1
ATOM 363 N N . LEU A 1 46 ? -18.803 12.100 1.954 1.00 46.08 46 LEU A N 1
ATOM 364 C CA . LEU A 1 46 ? -19.611 11.064 2.586 1.00 34.64 46 LEU A CA 1
ATOM 365 C C . LEU A 1 46 ? -21.081 11.435 2.599 1.00 42.11 46 LEU A C 1
ATOM 366 O O . LEU A 1 46 ? -21.959 10.571 2.551 1.00 47.37 46 LEU A O 1
ATOM 371 N N . PHE A 1 47 ? -21.341 12.732 2.706 1.00 37.14 47 PHE A N 1
ATOM 372 C CA . PHE A 1 47 ? -22.697 13.230 2.853 1.00 37.34 47 PHE A CA 1
ATOM 373 C C . PHE A 1 47 ? -22.752 14.698 2.510 1.00 41.51 47 PHE A C 1
ATOM 374 O O . PHE A 1 47 ? -21.800 15.441 2.746 1.00 40.22 47 PHE A O 1
ATOM 382 N N . GLN A 1 48 ? -23.884 15.126 1.973 1.00 46.00 48 GLN A N 1
ATOM 383 C CA . GLN A 1 48 ? -24.027 16.514 1.594 1.00 42.84 48 GLN A CA 1
ATOM 384 C C . GLN A 1 48 ? -25.483 16.915 1.538 1.00 43.33 48 GLN A C 1
ATOM 385 O O . GLN A 1 48 ? -26.312 16.211 0.960 1.00 42.83 48 GLN A O 1
ATOM 391 N N . THR A 1 49 ? -25.798 18.048 2.146 1.00 40.94 49 THR A N 1
ATOM 392 C CA . THR A 1 49 ? -27.116 18.621 1.971 1.00 45.52 49 THR A CA 1
ATOM 393 C C . THR A 1 49 ? -27.039 20.142 1.943 1.00 49.25 49 THR A C 1
ATOM 394 O O . THR A 1 49 ? -25.953 20.727 1.921 1.00 44.09 49 THR A O 1
ATOM 398 N N . ARG A 1 50 ? -28.203 20.777 1.925 1.00 56.75 50 ARG A N 1
ATOM 399 C CA . ARG A 1 50 ? -28.283 22.229 1.961 1.00 58.71 50 ARG A CA 1
ATOM 400 C C . ARG A 1 50 ? -29.508 22.623 2.768 1.00 55.77 50 ARG A C 1
ATOM 401 O O . ARG A 1 50 ? -30.565 22.009 2.632 1.00 59.93 50 ARG A O 1
ATOM 409 N N . VAL A 1 51 ? -29.357 23.630 3.623 1.00 51.76 51 VAL A N 1
ATOM 410 C CA . VAL A 1 51 ? -30.431 24.044 4.519 1.00 51.23 51 VAL A CA 1
ATOM 411 C C . VAL A 1 51 ? -30.714 25.553 4.462 1.00 51.35 51 VAL A C 1
ATOM 412 O O . VAL A 1 51 ? -29.832 26.366 4.153 1.00 42.31 51 VAL A O 1
ATOM 416 N N . ASP A 1 52 ? -31.963 25.908 4.752 1.00 51.60 52 ASP A N 1
ATOM 417 C CA . ASP A 1 52 ? -32.383 27.295 4.835 1.00 54.52 52 ASP A CA 1
ATOM 418 C C . ASP A 1 52 ? -32.415 27.759 6.282 1.00 49.43 52 ASP A C 1
ATOM 419 O O . ASP A 1 52 ? -33.160 27.219 7.101 1.00 42.31 52 ASP A O 1
ATOM 424 N N . MET A 1 53 ? -31.603 28.763 6.590 1.00 46.28 53 MET A N 1
ATOM 425 C CA . MET A 1 53 ? -31.599 29.351 7.917 1.00 48.37 53 MET A CA 1
ATOM 426 C C . MET A 1 53 ? -32.216 30.732 7.839 1.00 53.89 53 MET A C 1
ATOM 427 O O . MET A 1 53 ? -31.693 31.617 7.167 1.00 63.94 53 MET A O 1
ATOM 432 N N . ASN A 1 54 ? -33.346 30.916 8.507 1.00 52.02 54 ASN A N 1
ATOM 433 C CA . ASN A 1 54 ? -34.020 32.201 8.475 1.00 48.63 54 ASN A CA 1
ATOM 434 C C . ASN A 1 54 ? -34.591 32.601 9.824 1.00 55.25 54 ASN A C 1
ATOM 435 O O . ASN A 1 54 ? -34.670 31.778 10.740 1.00 51.07 54 ASN A O 1
ATOM 440 N N . PRO A 1 55 ? -34.973 33.882 9.954 1.00 61.48 55 PRO A N 1
ATOM 441 C CA . PRO A 1 55 ? -35.557 34.451 11.171 1.00 66.25 55 PRO A CA 1
ATOM 442 C C . PRO A 1 55 ? -36.718 33.621 11.702 1.00 67.84 55 PRO A C 1
ATOM 443 O O . PRO A 1 55 ? -36.841 33.424 12.914 1.00 64.52 55 PRO A O 1
ATOM 447 N N . ALA A 1 56 ? -37.567 33.147 10.800 1.00 68.79 56 ALA A N 1
ATOM 448 C CA . ALA A 1 56 ? -38.727 32.366 11.199 1.00 68.66 56 ALA A CA 1
ATOM 449 C C . ALA A 1 56 ? -38.298 31.132 11.990 1.00 64.35 56 ALA A C 1
ATOM 450 O O . ALA A 1 56 ? -39.070 30.593 12.784 1.00 69.32 56 ALA A O 1
ATOM 452 N N . GLY A 1 57 ? -37.061 30.693 11.784 1.00 55.34 57 GLY A N 1
ATOM 453 C CA . GLY A 1 57 ? -36.554 29.514 12.464 1.00 52.49 57 GLY A CA 1
ATOM 454 C C . GLY A 1 57 ? -35.623 29.808 13.629 1.00 50.90 57 GLY A C 1
ATOM 455 O O . GLY A 1 57 ? -34.948 28.912 14.131 1.00 55.98 57 GLY A O 1
ATOM 456 N N . GLY A 1 58 ? -35.590 31.064 14.064 1.00 49.32 58 GLY A N 1
ATOM 457 C CA . GLY A 1 58 ? -34.690 31.491 15.120 1.00 41.99 58 GLY A CA 1
ATOM 458 C C . GLY A 1 58 ? -33.241 31.524 14.670 1.00 42.02 58 GLY A C 1
ATOM 459 O O . GLY A 1 58 ? -32.320 31.504 15.502 1.00 37.25 58 GLY A O 1
ATOM 460 N N . MET A 1 59 ? -33.039 31.592 13.354 1.00 44.40 59 MET A N 1
ATOM 461 C CA . MET A 1 59 ? -31.704 31.496 12.767 1.00 37.02 59 MET A CA 1
ATOM 462 C C . MET A 1 59 ? -31.001 30.264 13.328 1.00 34.48 59 MET A C 1
ATOM 463 O O . MET A 1 59 ? -29.818 30.282 13.684 1.00 32.96 59 MET A O 1
ATOM 468 N N . LEU A 1 60 ? -31.762 29.181 13.386 1.00 39.33 60 LEU A N 1
ATOM 469 C CA . LEU A 1 60 ? -31.296 27.924 13.930 1.00 35.57 60 LEU A CA 1
ATOM 470 C C . LEU A 1 60 ? -31.727 26.811 12.972 1.00 43.00 60 LEU A C 1
ATOM 471 O O . LEU A 1 60 ? -32.881 26.785 12.517 1.00 37.49 60 LEU A O 1
ATOM 476 N N . VAL A 1 61 ? -30.805 25.904 12.651 1.00 41.85 61 VAL A N 1
ATOM 477 C CA . VAL A 1 61 ? -31.153 24.742 11.845 1.00 41.63 61 VAL A CA 1
ATOM 478 C C . VAL A 1 61 ? -30.634 23.446 12.451 1.00 40.46 61 VAL A C 1
ATOM 479 O O . VAL A 1 61 ? -29.554 23.404 13.052 1.00 27.65 61 VAL A O 1
ATOM 483 N N . THR A 1 62 ? -31.430 22.394 12.292 1.00 39.09 62 THR A N 1
ATOM 484 C CA . THR A 1 62 ? -31.081 21.071 12.782 1.00 38.14 62 THR A CA 1
ATOM 485 C C . THR A 1 62 ? -31.123 20.049 11.643 1.00 40.70 62 THR A C 1
ATOM 486 O O . THR A 1 62 ? -32.007 19.186 11.597 1.00 46.69 62 THR A O 1
ATOM 490 N N . PRO A 1 63 ? -30.160 20.146 10.717 1.00 33.32 63 PRO A N 1
ATOM 491 C CA . PRO A 1 63 ? -30.098 19.168 9.633 1.00 35.96 63 PRO A CA 1
ATOM 492 C C . PRO A 1 63 ? -29.785 17.793 10.205 1.00 36.16 63 PRO A C 1
ATOM 493 O O . PRO A 1 63 ? -29.093 17.673 11.231 1.00 32.01 63 PRO A O 1
ATOM 497 N N . THR A 1 64 ? -30.288 16.766 9.537 1.00 38.43 64 THR A N 1
ATOM 498 C CA . THR A 1 64 ? -29.899 15.408 9.849 1.00 42.10 64 THR A CA 1
ATOM 499 C C . THR A 1 64 ? -28.820 14.974 8.872 1.00 41.92 64 THR A C 1
ATOM 500 O O . THR A 1 64 ? -28.990 15.111 7.667 1.00 43.26 64 THR A O 1
ATOM 504 N N . ILE A 1 65 ? -27.691 14.489 9.382 1.00 36.38 65 ILE A N 1
ATOM 505 C CA . ILE A 1 65 ? -26.682 13.911 8.503 1.00 36.54 65 ILE A CA 1
ATOM 506 C C . ILE A 1 65 ? -26.652 12.388 8.671 1.00 40.08 65 ILE A C 1
ATOM 507 O O . ILE A 1 65 ? -27.148 11.842 9.667 1.00 34.11 65 ILE A O 1
ATOM 512 N N . GLU A 1 66 ? -26.063 11.710 7.693 1.00 37.54 66 GLU A N 1
ATOM 513 C CA . GLU A 1 66 ? -25.935 10.261 7.750 1.00 38.05 66 GLU A CA 1
ATOM 514 C C . GLU A 1 66 ? -24.671 9.830 7.025 1.00 39.12 66 GLU A C 1
ATOM 515 O O . GLU A 1 66 ? -24.439 10.222 5.889 1.00 41.81 66 GLU A O 1
ATOM 521 N N . ILE A 1 67 ? -23.851 9.036 7.704 1.00 33.64 67 ILE A N 1
ATOM 522 C CA . ILE A 1 67 ? -22.563 8.606 7.186 1.00 31.58 67 ILE A CA 1
ATOM 523 C C . ILE A 1 67 ? -22.614 7.119 6.796 1.00 33.56 67 ILE A C 1
ATOM 524 O O . ILE A 1 67 ? -22.676 6.256 7.666 1.00 40.96 67 ILE A O 1
ATOM 529 N N . PRO A 1 68 ? -22.592 6.810 5.489 1.00 35.37 68 PRO A N 1
ATOM 530 C CA . PRO A 1 68 ? -22.721 5.386 5.112 1.00 37.58 68 PRO A CA 1
ATOM 531 C C . PRO A 1 68 ? -21.462 4.592 5.433 1.00 38.19 68 PRO A C 1
ATOM 532 O O . PRO A 1 68 ? -20.384 4.925 4.941 1.00 44.16 68 PRO A O 1
ATOM 536 N N . ALA A 1 69 ? -21.609 3.558 6.259 1.00 39.14 69 ALA A N 1
ATOM 537 C CA . ALA A 1 69 ? -20.503 2.683 6.653 1.00 42.11 69 ALA A CA 1
ATOM 538 C C . ALA A 1 69 ? -19.707 2.124 5.480 1.00 45.08 69 ALA A C 1
ATOM 539 O O . ALA A 1 69 ? -18.511 1.851 5.604 1.00 46.63 69 ALA A O 1
ATOM 541 N N . LYS A 1 70 ? -20.377 1.927 4.353 1.00 43.65 70 LYS A N 1
ATOM 542 C CA . LYS A 1 70 ? -19.722 1.329 3.189 1.00 49.96 70 LYS A CA 1
ATOM 543 C C . LYS A 1 70 ? -18.777 2.303 2.484 1.00 54.29 70 LYS A C 1
ATOM 544 O O . LYS A 1 70 ? -17.884 1.888 1.752 1.00 57.34 70 LYS A O 1
ATOM 550 N N . GLU A 1 71 ? -18.960 3.595 2.724 1.00 52.66 71 GLU A N 1
ATOM 551 C CA . GLU A 1 71 ? -18.134 4.602 2.065 1.00 54.40 71 GLU A CA 1
ATOM 552 C C . GLU A 1 71 ? -16.857 4.895 2.841 1.00 61.62 71 GLU A C 1
ATOM 553 O O . GLU A 1 71 ? -15.952 5.546 2.329 1.00 65.46 71 GLU A O 1
ATOM 559 N N . VAL A 1 72 ? -16.782 4.419 4.076 1.00 65.70 72 VAL A N 1
ATOM 560 C CA . VAL A 1 72 ? -15.714 4.847 4.968 1.00 67.89 72 VAL A CA 1
ATOM 561 C C . VAL A 1 72 ? -15.062 3.663 5.678 1.00 80.95 72 VAL A C 1
ATOM 562 O O . VAL A 1 72 ? -14.538 3.796 6.784 1.00 82.31 72 VAL A O 1
ATOM 566 N N . SER A 1 73 ? -15.083 2.503 5.027 1.00 88.37 73 SER A N 1
ATOM 567 C CA . SER A 1 73 ? -14.570 1.285 5.645 1.00 94.96 73 SER A CA 1
ATOM 568 C C . SER A 1 73 ? -13.044 1.191 5.576 1.00 105.09 73 SER A C 1
ATOM 569 O O . SER A 1 73 ? -12.393 2.005 4.919 1.00 106.18 73 SER A O 1
ATOM 572 N N . THR A 1 74 ? -12.503 0.193 6.278 1.00 111.34 74 THR A N 1
ATOM 573 C CA . THR A 1 74 ? -11.066 -0.133 6.334 1.00 115.76 74 THR A CA 1
ATOM 574 C C . THR A 1 74 ? -10.274 0.562 7.452 1.00 112.93 74 THR A C 1
ATOM 575 O O . THR A 1 74 ? -10.352 1.781 7.641 1.00 106.93 74 THR A O 1
ATOM 579 N N . ASP A 1 75 ? -9.503 -0.249 8.174 1.00 113.28 75 ASP A N 1
ATOM 580 C CA . ASP A 1 75 ? -8.744 0.195 9.336 1.00 107.21 75 ASP A CA 1
ATOM 581 C C . ASP A 1 75 ? -7.497 0.983 8.937 1.00 101.32 75 ASP A C 1
ATOM 582 O O . ASP A 1 75 ? -7.594 2.055 8.335 1.00 94.11 75 ASP A O 1
ATOM 587 N N . ASN A 1 79 ? -8.830 3.999 14.978 1.00 50.97 79 ASN A N 1
ATOM 588 C CA . ASN A 1 79 ? -9.765 5.125 15.098 1.00 59.51 79 ASN A CA 1
ATOM 589 C C . ASN A 1 79 ? -9.970 5.929 13.807 1.00 54.43 79 ASN A C 1
ATOM 590 O O . ASN A 1 79 ? -9.013 6.437 13.224 1.00 59.37 79 ASN A O 1
ATOM 595 N N . GLN A 1 80 ? -11.225 6.040 13.371 1.00 45.36 80 GLN A N 1
ATOM 596 C CA . GLN A 1 80 ? -11.563 6.783 12.163 1.00 41.78 80 GLN A CA 1
ATOM 597 C C . GLN A 1 80 ? -12.305 8.055 12.546 1.00 38.31 80 GLN A C 1
ATOM 598 O O . GLN A 1 80 ? -13.046 8.079 13.536 1.00 31.87 80 GLN A O 1
ATOM 604 N N . TYR A 1 81 ? -12.099 9.105 11.755 1.00 34.92 81 TYR A N 1
ATOM 605 C CA . TYR A 1 81 ? -12.723 10.404 11.994 1.00 31.37 81 TYR A CA 1
ATOM 606 C C . TYR A 1 81 ? -13.405 10.912 10.746 1.00 34.28 81 TYR A C 1
ATOM 607 O O . TYR A 1 81 ? -13.108 10.482 9.639 1.00 37.78 81 TYR A O 1
ATOM 616 N N . VAL A 1 82 ? -14.316 11.849 10.932 1.00 32.64 82 VAL A N 1
ATOM 617 C CA . VAL A 1 82 ? -14.865 12.568 9.804 1.00 29.10 82 VAL A CA 1
ATOM 618 C C . VAL A 1 82 ? -14.795 14.057 10.121 1.00 35.30 82 VAL A C 1
ATOM 619 O O . VAL A 1 82 ? -14.620 14.449 11.279 1.00 25.85 82 VAL A O 1
ATOM 623 N N . VAL A 1 83 ? -14.907 14.888 9.091 1.00 30.11 83 VAL A N 1
ATOM 624 C CA . VAL A 1 83 ? -14.940 16.309 9.306 1.00 26.07 83 VAL A CA 1
ATOM 625 C C . VAL A 1 83 ? -16.311 16.816 8.892 1.00 26.11 83 VAL A C 1
ATOM 626 O O . VAL A 1 83 ? -16.733 16.658 7.749 1.00 29.96 83 VAL A O 1
ATOM 630 N N . VAL A 1 84 ? -17.026 17.398 9.840 1.00 24.31 84 VAL A N 1
ATOM 631 C CA . VAL A 1 84 ? -18.306 17.998 9.527 1.00 26.30 84 VAL A CA 1
ATOM 632 C C . VAL A 1 84 ? -18.096 19.478 9.171 1.00 33.27 84 VAL A C 1
ATOM 633 O O . VAL A 1 84 ? -17.511 20.245 9.944 1.00 31.38 84 VAL A O 1
ATOM 637 N N . GLN A 1 85 ? -18.548 19.873 7.986 1.00 24.85 85 GLN A N 1
ATOM 638 C CA . GLN A 1 85 ? -18.337 21.239 7.514 1.00 32.64 85 GLN A CA 1
ATOM 639 C C . GLN A 1 85 ? -19.623 21.950 7.121 1.00 33.47 85 GLN A C 1
ATOM 640 O O . GLN A 1 85 ? -20.430 21.427 6.345 1.00 33.78 85 GLN A O 1
ATOM 646 N N . VAL A 1 86 ? -19.771 23.165 7.639 1.00 25.27 86 VAL A N 1
ATOM 647 C CA . VAL A 1 86 ? -20.851 24.074 7.284 1.00 31.29 86 VAL A CA 1
ATOM 648 C C . VAL A 1 86 ? -20.278 25.325 6.600 1.00 32.53 86 VAL A C 1
ATOM 649 O O . VAL A 1 86 ? -19.415 26.010 7.160 1.00 33.46 86 VAL A O 1
ATOM 653 N N . THR A 1 87 ? -20.751 25.622 5.393 1.00 35.20 87 THR A N 1
ATOM 654 C CA . THR A 1 87 ? -20.323 26.826 4.675 1.00 36.62 87 THR A CA 1
ATOM 655 C C . THR A 1 87 ? -21.515 27.580 4.094 1.00 35.89 87 THR A C 1
ATOM 656 O O . THR A 1 87 ? -22.534 26.982 3.756 1.00 37.84 87 THR A O 1
ATOM 660 N N . GLY A 1 88 ? -21.368 28.895 3.976 1.00 36.77 88 GLY A N 1
ATOM 661 C CA . GLY A 1 88 ? -22.409 29.760 3.452 1.00 41.88 88 GLY A CA 1
ATOM 662 C C . GLY A 1 88 ? -21.932 31.196 3.539 1.00 34.80 88 GLY A C 1
ATOM 663 O O . GLY A 1 88 ? -20.806 31.428 3.971 1.00 33.53 88 GLY A O 1
ATOM 664 N N . PRO A 1 89 ? -22.774 32.164 3.128 1.00 36.12 89 PRO A N 1
ATOM 665 C CA . PRO A 1 89 ? -22.357 33.572 3.208 1.00 39.40 89 PRO A CA 1
ATOM 666 C C . PRO A 1 89 ? -21.905 33.924 4.615 1.00 38.52 89 PRO A C 1
ATOM 667 O O . PRO A 1 89 ? -22.684 33.790 5.560 1.00 34.81 89 PRO A O 1
ATOM 671 N N . GLN A 1 90 ? -20.648 34.351 4.733 1.00 37.10 90 GLN A N 1
ATOM 672 C CA . GLN A 1 90 ? -20.030 34.705 6.014 1.00 37.65 90 GLN A CA 1
ATOM 673 C C . GLN A 1 90 ? -19.872 33.542 6.989 1.00 37.89 90 GLN A C 1
ATOM 674 O O . GLN A 1 90 ? -19.455 33.740 8.131 1.00 33.30 90 GLN A O 1
ATOM 680 N N . VAL A 1 91 ? -20.182 32.331 6.533 1.00 39.97 91 VAL A N 1
ATOM 681 C CA . VAL A 1 91 ? -20.140 31.167 7.411 1.00 36.05 91 VAL A CA 1
ATOM 682 C C . VAL A 1 91 ? -19.168 30.075 6.956 1.00 36.20 91 VAL A C 1
ATOM 683 O O . VAL A 1 91 ? -19.274 29.556 5.841 1.00 31.29 91 VAL A O 1
ATOM 687 N N . ARG A 1 92 ? -18.220 29.738 7.824 1.00 31.01 92 ARG A N 1
ATOM 688 C CA . ARG A 1 92 ? -17.367 28.579 7.601 1.00 40.60 92 ARG A CA 1
ATOM 689 C C . ARG A 1 92 ? -16.947 27.916 8.915 1.00 40.74 92 ARG A C 1
ATOM 690 O O . ARG A 1 92 ? -16.035 28.393 9.602 1.00 35.16 92 ARG A O 1
ATOM 698 N N . LEU A 1 93 ? -17.621 26.813 9.245 1.00 29.78 93 LEU A N 1
ATOM 699 C CA . LEU A 1 93 ? -17.355 26.066 10.467 1.00 25.74 93 LEU A CA 1
ATOM 700 C C . LEU A 1 93 ? -16.907 24.674 10.097 1.00 33.64 93 LEU A C 1
ATOM 701 O O . LEU A 1 93 ? -17.364 24.102 9.095 1.00 27.51 93 LEU A O 1
ATOM 706 N N . GLU A 1 94 ? -16.024 24.117 10.914 1.00 30.12 94 GLU A N 1
ATOM 707 C CA . GLU A 1 94 ? -15.495 22.796 10.641 1.00 33.94 94 GLU A CA 1
ATOM 708 C C . GLU A 1 94 ? -15.190 22.087 11.953 1.00 34.80 94 GLU A C 1
ATOM 709 O O . GLU A 1 94 ? -14.696 22.699 12.906 1.00 26.71 94 GLU A O 1
ATOM 715 N N . LYS A 1 95 ? -15.523 20.801 12.009 1.00 29.92 95 LYS A N 1
ATOM 716 C CA . LYS A 1 95 ? -15.290 20.020 13.209 1.00 27.48 95 LYS A CA 1
ATOM 717 C C . LYS A 1 95 ? -14.931 18.578 12.892 1.00 26.71 95 LYS A C 1
ATOM 718 O O . LYS A 1 95 ? -15.689 17.863 12.234 1.00 26.20 95 LYS A O 1
ATOM 724 N N . VAL A 1 96 ? -13.769 18.154 13.370 1.00 27.03 96 VAL A N 1
ATOM 725 C CA . VAL A 1 96 ? -13.376 16.758 13.257 1.00 24.67 96 VAL A CA 1
ATOM 726 C C . VAL A 1 96 ? -14.010 15.965 14.397 1.00 31.71 96 VAL A C 1
ATOM 727 O O . VAL A 1 96 ? -13.889 16.331 15.565 1.00 29.68 96 VAL A O 1
ATOM 731 N N . VAL A 1 97 ? -14.690 14.879 14.051 1.00 26.63 97 VAL A N 1
ATOM 732 C CA . VAL A 1 97 ? -15.455 14.103 15.025 1.00 23.69 97 VAL A CA 1
ATOM 733 C C . VAL A 1 97 ? -15.149 12.614 14.907 1.00 31.30 97 VAL A C 1
ATOM 734 O O . VAL A 1 97 ? -15.040 12.076 13.803 1.00 28.41 97 VAL A O 1
ATOM 738 N N . LEU A 1 98 ? -15.001 11.962 16.055 1.00 29.56 98 LEU A N 1
ATOM 739 C CA . LEU A 1 98 ? -14.730 10.541 16.093 1.00 26.18 98 LEU A CA 1
ATOM 740 C C . LEU A 1 98 ? -15.919 9.801 15.481 1.00 26.22 98 LEU A C 1
ATOM 741 O O . LEU A 1 98 ? -17.077 10.163 15.703 1.00 27.17 98 LEU A O 1
ATOM 746 N N . LEU A 1 99 ? -15.624 8.780 14.689 1.00 27.68 99 LEU A N 1
ATOM 747 C CA . LEU A 1 99 ? -16.651 7.949 14.073 1.00 38.72 99 LEU A CA 1
ATOM 748 C C . LEU A 1 99 ? -16.831 6.670 14.892 1.00 35.98 99 LEU A C 1
ATOM 749 O O . LEU A 1 99 ? -15.873 6.152 15.442 1.00 36.26 99 LEU A O 1
ATOM 754 N N . SER A 1 100 ? -18.057 6.178 14.997 1.00 34.67 100 SER A N 1
ATOM 755 C CA . SER A 1 100 ? -18.289 4.846 15.554 1.00 38.70 100 SER A CA 1
ATOM 756 C C . SER A 1 100 ? -18.970 3.956 14.523 1.00 31.60 100 SER A C 1
ATOM 757 O O . SER A 1 100 ? -19.848 4.423 13.792 1.00 31.13 100 SER A O 1
ATOM 760 N N . TYR A 1 101 ? -18.569 2.685 14.461 1.00 33.55 101 TYR A N 1
ATOM 761 C CA . TYR A 1 101 ? -19.183 1.751 13.517 1.00 42.65 101 TYR A CA 1
ATOM 762 C C . TYR A 1 101 ? -20.359 0.999 14.130 1.00 35.68 101 TYR A C 1
ATOM 763 O O . TYR A 1 101 ? -21.020 0.219 13.455 1.00 37.22 101 TYR A O 1
ATOM 772 N N . GLN A 1 102 ? -20.637 1.268 15.402 1.00 38.09 102 GLN A N 1
ATOM 773 C CA . GLN A 1 102 ? -21.793 0.678 16.062 1.00 36.78 102 GLN A CA 1
ATOM 774 C C . GLN A 1 102 ? -23.069 1.443 15.691 1.00 39.10 102 GLN A C 1
ATOM 775 O O . GLN A 1 102 ? -23.494 2.344 16.416 1.00 37.79 102 GLN A O 1
ATOM 781 N N . SER A 1 103 ? -23.682 1.075 14.566 1.00 36.62 103 SER A N 1
ATOM 782 C CA . SER A 1 103 ? -24.812 1.832 14.000 1.00 41.45 103 SER A CA 1
ATOM 783 C C . SER A 1 103 ? -26.036 1.860 14.912 1.00 36.82 103 SER A C 1
ATOM 784 O O . SER A 1 103 ? -26.878 2.732 14.812 1.00 38.18 103 SER A O 1
ATOM 787 N N . SER A 1 104 ? -26.147 0.850 15.764 1.00 34.68 104 SER A N 1
ATOM 788 C CA . SER A 1 104 ? -27.224 0.757 16.737 1.00 35.86 104 SER A CA 1
ATOM 789 C C . SER A 1 104 ? -26.789 -0.284 17.743 1.00 31.95 104 SER A C 1
ATOM 790 O O . SER A 1 104 ? -25.654 -0.742 17.702 1.00 41.89 104 SER A O 1
ATOM 793 N N . PHE A 1 105 ? -27.698 -0.672 18.623 1.00 30.98 105 PHE A N 1
ATOM 794 C CA . PHE A 1 105 ? -27.387 -1.624 19.666 1.00 29.43 105 PHE A CA 1
ATOM 795 C C . PHE A 1 105 ? -28.016 -2.960 19.296 1.00 29.25 105 PHE A C 1
ATOM 796 O O . PHE A 1 105 ? -29.219 -3.023 19.025 1.00 30.89 105 PHE A O 1
ATOM 804 N N . LEU A 1 106 ? -27.197 -4.009 19.263 1.00 26.43 106 LEU A N 1
ATOM 805 C CA . LEU A 1 106 ? -27.665 -5.361 18.953 1.00 30.68 106 LEU A CA 1
ATOM 806 C C . LEU A 1 106 ? -27.785 -6.189 20.219 1.00 32.60 106 LEU A C 1
ATOM 807 O O . LEU A 1 106 ? -27.005 -6.015 21.152 1.00 31.66 106 LEU A O 1
ATOM 812 N N . PHE A 1 107 ? -28.763 -7.089 20.245 1.00 27.94 107 PHE A N 1
ATOM 813 C CA . PHE A 1 107 ? -28.935 -8.007 21.363 1.00 25.68 107 PHE A CA 1
ATOM 814 C C . PHE A 1 107 ? -29.245 -9.398 20.831 1.00 26.54 107 PHE A C 1
ATOM 815 O O . PHE A 1 107 ? -30.055 -9.561 19.922 1.00 30.87 107 PHE A O 1
ATOM 823 N N . ILE A 1 108 ? -28.588 -10.397 21.393 1.00 28.71 108 ILE A N 1
ATOM 824 C CA . ILE A 1 108 ? -28.787 -11.776 20.961 1.00 26.37 108 ILE A CA 1
ATOM 825 C C . ILE A 1 108 ? -29.730 -12.499 21.909 1.00 29.37 108 ILE A C 1
ATOM 826 O O . ILE A 1 108 ? -29.552 -12.437 23.124 1.00 28.03 108 ILE A O 1
ATOM 831 N N . GLN A 1 109 ? -30.739 -13.168 21.363 1.00 21.11 109 GLN A N 1
ATOM 832 C CA . GLN A 1 109 ? -31.529 -14.093 22.157 1.00 22.09 109 GLN A CA 1
ATOM 833 C C . GLN A 1 109 ? -31.244 -15.513 21.668 1.00 28.17 109 GLN A C 1
ATOM 834 O O . GLN A 1 109 ? -31.322 -15.771 20.469 1.00 25.85 109 GLN A O 1
ATOM 840 N N . THR A 1 110 ? -30.913 -16.420 22.585 1.00 22.33 110 THR A N 1
ATOM 841 C CA . THR A 1 110 ? -30.866 -17.848 22.269 1.00 24.53 110 THR A CA 1
ATOM 842 C C . THR A 1 110 ? -32.069 -18.541 22.917 1.00 25.90 110 THR A C 1
ATOM 843 O O . THR A 1 110 ? -32.660 -18.008 23.867 1.00 25.69 110 THR A O 1
ATOM 847 N N . ASP A 1 111 ? -32.443 -19.713 22.405 1.00 18.68 111 ASP A N 1
ATOM 848 C CA . ASP A 1 111 ? -33.599 -20.422 22.952 1.00 30.27 111 ASP A CA 1
ATOM 849 C C . ASP A 1 111 ? -33.392 -20.877 24.417 1.00 29.36 111 ASP A C 1
ATOM 850 O O . ASP A 1 111 ? -34.341 -20.890 25.197 1.00 28.17 111 ASP A O 1
ATOM 855 N N . LYS A 1 112 ? -32.151 -21.206 24.791 1.00 18.92 112 LYS A N 1
ATOM 856 C CA . LYS A 1 112 ? -31.816 -21.613 26.168 1.00 23.68 112 LYS A CA 1
ATOM 857 C C . LYS A 1 112 ? -30.444 -21.083 26.567 1.00 18.64 112 LYS A C 1
ATOM 858 O O . LYS A 1 112 ? -29.668 -20.663 25.718 1.00 20.47 112 LYS A O 1
ATOM 864 N N . GLY A 1 113 ? -30.115 -21.157 27.853 1.00 21.16 113 GLY A N 1
ATOM 865 C CA . GLY A 1 113 ? -28.763 -20.847 28.297 1.00 22.29 113 GLY A CA 1
ATOM 866 C C . GLY A 1 113 ? -27.836 -22.064 28.376 1.00 26.47 113 GLY A C 1
ATOM 867 O O . GLY A 1 113 ? -26.641 -21.940 28.654 1.00 27.04 113 GLY A O 1
ATOM 868 N N . ILE A 1 114 ? -28.376 -23.253 28.139 1.00 23.90 114 ILE A N 1
ATOM 869 C CA . ILE A 1 114 ? -27.571 -24.463 28.276 1.00 24.82 114 ILE A CA 1
ATOM 870 C C . ILE A 1 114 ? -27.980 -25.565 27.282 1.00 21.78 114 ILE A C 1
ATOM 871 O O . ILE A 1 114 ? -29.150 -25.848 27.112 1.00 20.28 114 ILE A O 1
ATOM 876 N N . TYR A 1 115 ? -27.003 -26.179 26.628 1.00 19.91 115 TYR A N 1
ATOM 877 C CA . TYR A 1 115 ? -27.292 -27.165 25.589 1.00 20.27 115 TYR A CA 1
ATOM 878 C C . TYR A 1 115 ? -26.508 -28.457 25.801 1.00 25.60 115 TYR A C 1
ATOM 879 O O . TYR A 1 115 ? -25.407 -28.440 26.371 1.00 25.17 115 TYR A O 1
ATOM 888 N N . THR A 1 116 ? -27.065 -29.567 25.317 1.00 24.93 116 THR A N 1
ATOM 889 C CA . THR A 1 116 ? -26.338 -30.830 25.279 1.00 30.08 116 THR A CA 1
ATOM 890 C C . THR A 1 116 ? -25.641 -30.989 23.931 1.00 30.90 116 THR A C 1
ATOM 891 O O . THR A 1 116 ? -26.067 -30.408 22.939 1.00 27.43 116 THR A O 1
ATOM 895 N N . PRO A 1 117 ? -24.561 -31.781 23.891 1.00 32.73 117 PRO A N 1
ATOM 896 C CA . PRO A 1 117 ? -23.912 -32.120 22.620 1.00 29.71 117 PRO A CA 1
ATOM 897 C C . PRO A 1 117 ? -24.909 -32.592 21.560 1.00 29.80 117 PRO A C 1
ATOM 898 O O . PRO A 1 117 ? -25.944 -33.171 21.886 1.00 25.53 117 PRO A O 1
ATOM 902 N N . GLY A 1 118 ? -24.587 -32.340 20.299 1.00 33.50 118 GLY A N 1
ATOM 903 C CA . GLY A 1 118 ? -25.416 -32.799 19.196 1.00 37.51 118 GLY A CA 1
ATOM 904 C C . GLY A 1 118 ? -26.759 -32.104 19.020 1.00 41.35 118 GLY A C 1
ATOM 905 O O . GLY A 1 118 ? -27.667 -32.665 18.408 1.00 51.79 118 GLY A O 1
ATOM 906 N N . SER A 1 119 ? -26.898 -30.888 19.540 1.00 28.12 119 SER A N 1
ATOM 907 C CA . SER A 1 119 ? -28.177 -30.193 19.448 1.00 27.46 119 SER A CA 1
ATOM 908 C C . SER A 1 119 ? -28.035 -28.793 18.840 1.00 27.38 119 SER A C 1
ATOM 909 O O . SER A 1 119 ? -26.961 -28.204 18.890 1.00 24.93 119 SER A O 1
ATOM 912 N N . PRO A 1 120 ? -29.126 -28.277 18.246 1.00 27.77 120 PRO A N 1
ATOM 913 C CA . PRO A 1 120 ? -29.160 -26.963 17.605 1.00 24.51 120 PRO A CA 1
ATOM 914 C C . PRO A 1 120 ? -29.267 -25.831 18.623 1.00 26.72 120 PRO A C 1
ATOM 915 O O . PRO A 1 120 ? -30.041 -25.902 19.590 1.00 26.92 120 PRO A O 1
ATOM 919 N N . VAL A 1 121 ? -28.481 -24.790 18.399 1.00 19.93 121 VAL A N 1
ATOM 920 C CA . VAL A 1 121 ? -28.611 -23.564 19.168 1.00 21.94 121 VAL A CA 1
ATOM 921 C C . VAL A 1 121 ? -29.402 -22.602 18.292 1.00 26.14 121 VAL A C 1
ATOM 922 O O . VAL A 1 121 ? -28.950 -22.230 17.214 1.00 21.01 121 VAL A O 1
ATOM 926 N N . LEU A 1 122 ? -30.610 -22.262 18.723 1.00 23.38 122 LEU A N 1
ATOM 927 C CA . LEU A 1 122 ? -31.448 -21.350 17.966 1.00 25.52 122 LEU A CA 1
ATOM 928 C C . LEU A 1 122 ? -31.230 -19.931 18.505 1.00 25.52 122 LEU A C 1
ATOM 929 O O . LEU A 1 122 ? -31.156 -19.727 19.712 1.00 19.50 122 LEU A O 1
ATOM 934 N N . TYR A 1 123 ? -31.109 -18.949 17.623 1.00 19.36 123 TYR A N 1
ATOM 935 C CA . TYR A 1 123 ? -30.871 -17.585 18.100 1.00 20.13 123 TYR A CA 1
ATOM 936 C C . TYR A 1 123 ? -31.531 -16.555 17.203 1.00 25.95 123 TYR A C 1
ATOM 937 O O . TYR A 1 123 ? -31.817 -16.818 16.024 1.00 22.42 123 TYR A O 1
ATOM 946 N N . ARG A 1 124 ? -31.804 -15.398 17.796 1.00 30.01 124 ARG A N 1
ATOM 947 C CA . ARG A 1 124 ? -32.257 -14.222 17.077 1.00 24.06 124 ARG A CA 1
ATOM 948 C C . ARG A 1 124 ? -31.338 -13.077 17.441 1.00 21.93 124 ARG A C 1
ATOM 949 O O . ARG A 1 124 ? -30.835 -13.013 18.562 1.00 25.37 124 ARG A O 1
ATOM 957 N N . VAL A 1 125 ? -31.159 -12.153 16.508 1.00 21.32 125 VAL A N 1
ATOM 958 C CA . VAL A 1 125 ? -30.465 -10.913 16.786 1.00 21.51 125 VAL A CA 1
ATOM 959 C C . VAL A 1 125 ? -31.475 -9.793 16.625 1.00 24.17 125 VAL A C 1
ATOM 960 O O . VAL A 1 125 ? -32.122 -9.675 15.581 1.00 23.54 125 VAL A O 1
ATOM 964 N N . PHE A 1 126 ? -31.649 -9.010 17.692 1.00 23.70 126 PHE A N 1
ATOM 965 C CA . PHE A 1 126 ? -32.492 -7.820 17.659 1.00 24.35 126 PHE A CA 1
ATOM 966 C C . PHE A 1 126 ? -31.634 -6.564 17.630 1.00 26.18 126 PHE A C 1
ATOM 967 O O . PHE A 1 126 ? -30.568 -6.508 18.254 1.00 28.61 126 PHE A O 1
ATOM 975 N N . SER A 1 127 ? -32.119 -5.547 16.931 1.00 31.30 127 SER A N 1
ATOM 976 C CA . SER A 1 127 ? -31.465 -4.246 16.907 1.00 31.10 127 SER A CA 1
ATOM 977 C C . SER A 1 127 ? -32.436 -3.205 17.453 1.00 32.88 127 SER A C 1
ATOM 978 O O . SER A 1 127 ? -33.622 -3.290 17.172 1.00 30.00 127 SER A O 1
ATOM 981 N N . MET A 1 128 ? -31.965 -2.239 18.248 1.00 33.45 128 MET A N 1
ATOM 982 C CA . MET A 1 128 ? -32.884 -1.218 18.778 1.00 35.19 128 MET A CA 1
ATOM 983 C C . MET A 1 128 ? -33.482 -0.337 17.668 1.00 45.36 128 MET A C 1
ATOM 984 O O . MET A 1 128 ? -34.582 0.186 17.826 1.00 46.61 128 MET A O 1
ATOM 989 N N . ASP A 1 129 ? -32.759 -0.186 16.555 1.00 54.86 129 ASP A N 1
ATOM 990 C CA . ASP A 1 129 ? -33.218 0.598 15.395 1.00 69.17 129 ASP A CA 1
ATOM 991 C C . ASP A 1 129 ? -33.061 -0.179 14.090 1.00 76.13 129 ASP A C 1
ATOM 992 O O . ASP A 1 129 ? -31.939 -0.426 13.649 1.00 77.35 129 ASP A O 1
ATOM 997 N N . HIS A 1 130 ? -34.172 -0.538 13.454 1.00 83.17 130 HIS A N 1
ATOM 998 C CA . HIS A 1 130 ? -34.116 -1.307 12.210 1.00 91.60 130 HIS A CA 1
ATOM 999 C C . HIS A 1 130 ? -34.666 -0.489 11.042 1.00 95.40 130 HIS A C 1
ATOM 1000 O O . HIS A 1 130 ? -33.909 0.082 10.256 1.00 96.48 130 HIS A O 1
ATOM 1007 N N . THR A 1 138 ? -24.701 -4.992 6.739 1.00 72.27 138 THR A N 1
ATOM 1008 C CA . THR A 1 138 ? -25.404 -5.437 7.938 1.00 64.29 138 THR A CA 1
ATOM 1009 C C . THR A 1 138 ? -24.482 -6.060 8.985 1.00 50.39 138 THR A C 1
ATOM 1010 O O . THR A 1 138 ? -23.386 -5.546 9.253 1.00 48.46 138 THR A O 1
ATOM 1014 N N . VAL A 1 139 ? -24.928 -7.195 9.529 1.00 38.28 139 VAL A N 1
ATOM 1015 C CA . VAL A 1 139 ? -24.425 -7.743 10.797 1.00 33.71 139 VAL A CA 1
ATOM 1016 C C . VAL A 1 139 ? -23.678 -9.077 10.686 1.00 34.58 139 VAL A C 1
ATOM 1017 O O . VAL A 1 139 ? -24.080 -9.965 9.943 1.00 38.64 139 VAL A O 1
ATOM 1021 N N . ILE A 1 140 ? -22.591 -9.200 11.443 1.00 30.91 140 ILE A N 1
ATOM 1022 C CA . ILE A 1 140 ? -21.779 -10.405 11.510 1.00 26.50 140 ILE A CA 1
ATOM 1023 C C . ILE A 1 140 ? -22.059 -11.166 12.803 1.00 30.25 140 ILE A C 1
ATOM 1024 O O . ILE A 1 140 ? -22.018 -10.581 13.894 1.00 26.65 140 ILE A O 1
ATOM 1029 N N . VAL A 1 141 ? -22.337 -12.466 12.687 1.00 26.50 141 VAL A N 1
ATOM 1030 C CA . VAL A 1 141 ? -22.544 -13.328 13.855 1.00 22.50 141 VAL A CA 1
ATOM 1031 C C . VAL A 1 141 ? -21.440 -14.379 13.933 1.00 26.66 141 VAL A C 1
ATOM 1032 O O . VAL A 1 141 ? -21.124 -15.024 12.934 1.00 27.79 141 VAL A O 1
ATOM 1036 N N . GLU A 1 142 ? -20.841 -14.528 15.114 1.00 25.83 142 GLU A N 1
ATOM 1037 C CA . GLU A 1 142 ? -19.746 -15.479 15.301 1.00 28.26 142 GLU A CA 1
ATOM 1038 C C . GLU A 1 142 ? -19.969 -16.412 16.501 1.00 28.00 142 GLU A C 1
ATOM 1039 O O . GLU A 1 142 ? -20.456 -15.987 17.551 1.00 27.66 142 GLU A O 1
ATOM 1045 N N . PHE A 1 143 ? -19.602 -17.678 16.342 1.00 24.27 143 PHE A N 1
ATOM 1046 C CA . PHE A 1 143 ? -19.571 -18.625 17.455 1.00 24.34 143 PHE A CA 1
ATOM 1047 C C . PHE A 1 143 ? -18.115 -18.911 17.790 1.00 27.16 143 PHE A C 1
ATOM 1048 O O . PHE A 1 143 ? -17.293 -19.127 16.891 1.00 27.16 143 PHE A O 1
ATOM 1056 N N . GLN A 1 144 ? -17.804 -18.890 19.082 1.00 22.83 144 GLN A N 1
ATOM 1057 C CA . GLN A 1 144 ? -16.490 -19.271 19.584 1.00 27.47 144 GLN A CA 1
ATOM 1058 C C . GLN A 1 144 ? -16.642 -20.359 20.651 1.00 25.90 144 GLN A C 1
ATOM 1059 O O . GLN A 1 144 ? -17.545 -20.303 21.492 1.00 20.54 144 GLN A O 1
ATOM 1065 N N . THR A 1 145 ? -15.736 -21.329 20.619 1.00 23.12 145 THR A N 1
ATOM 1066 C CA . THR A 1 145 ? -15.708 -22.396 21.595 1.00 22.20 145 THR A CA 1
ATOM 1067 C C . THR A 1 145 ? -15.269 -21.879 22.964 1.00 32.08 145 THR A C 1
ATOM 1068 O O . THR A 1 145 ? -14.883 -20.717 23.112 1.00 29.81 145 THR A O 1
ATOM 1072 N N . PRO A 1 146 ? -15.334 -22.746 23.982 1.00 29.30 146 PRO A N 1
ATOM 1073 C CA . PRO A 1 146 ? -14.882 -22.353 25.317 1.00 23.44 146 PRO A CA 1
ATOM 1074 C C . PRO A 1 146 ? -13.388 -22.058 25.353 1.00 29.71 146 PRO A C 1
ATOM 1075 O O . PRO A 1 146 ? -12.937 -21.312 26.223 1.00 34.85 146 PRO A O 1
ATOM 1079 N N . GLU A 1 147 ? -12.634 -22.614 24.410 1.00 26.34 147 GLU A N 1
ATOM 1080 C CA . GLU A 1 147 ? -11.202 -22.325 24.314 1.00 29.76 147 GLU A CA 1
ATOM 1081 C C . GLU A 1 147 ? -10.939 -21.027 23.549 1.00 33.19 147 GLU A C 1
ATOM 1082 O O . GLU A 1 147 ? -9.787 -20.651 23.356 1.00 35.38 147 GLU A O 1
ATOM 1088 N N . GLY A 1 148 ? -12.006 -20.367 23.090 1.00 35.28 148 GLY A N 1
ATOM 1089 C CA . GLY A 1 148 ? -11.887 -19.110 22.359 1.00 35.41 148 GLY A CA 1
ATOM 1090 C C . GLY A 1 148 ? -11.651 -19.224 20.857 1.00 36.56 148 GLY A C 1
ATOM 1091 O O . GLY A 1 148 ? -11.251 -18.263 20.196 1.00 37.38 148 GLY A O 1
ATOM 1092 N N . ILE A 1 149 ? -11.899 -20.402 20.310 1.00 29.54 149 ILE A N 1
ATOM 1093 C CA . ILE A 1 149 ? -11.673 -20.633 18.902 1.00 30.00 149 ILE A CA 1
ATOM 1094 C C . ILE A 1 149 ? -12.913 -20.228 18.114 1.00 28.24 149 ILE A C 1
ATOM 1095 O O . ILE A 1 149 ? -14.024 -20.592 18.473 1.00 24.22 149 ILE A O 1
ATOM 1100 N N . LEU A 1 150 ? -12.708 -19.454 17.056 1.00 27.79 150 LEU A N 1
ATOM 1101 C CA . LEU A 1 150 ? -13.782 -19.045 16.163 1.00 30.90 150 LEU A CA 1
ATOM 1102 C C . LEU A 1 150 ? -14.159 -20.221 15.264 1.00 32.04 150 LEU A C 1
ATOM 1103 O O . LEU A 1 150 ? -13.326 -20.716 14.507 1.00 26.98 150 LEU A O 1
ATOM 1108 N N . VAL A 1 151 ? -15.403 -20.675 15.341 1.00 30.22 151 VAL A N 1
ATOM 1109 C CA . VAL A 1 151 ? -15.805 -21.831 14.540 1.00 34.00 151 VAL A CA 1
ATOM 1110 C C . VAL A 1 151 ? -16.938 -21.562 13.545 1.00 34.97 151 VAL A C 1
ATOM 1111 O O . VAL A 1 151 ? -17.275 -22.424 12.743 1.00 33.86 151 VAL A O 1
ATOM 1115 N N . SER A 1 152 ? -17.506 -20.364 13.593 1.00 35.28 152 SER A N 1
ATOM 1116 C CA . SER A 1 152 ? -18.554 -19.972 12.661 1.00 34.88 152 SER A CA 1
ATOM 1117 C C . SER A 1 152 ? -18.541 -18.457 12.506 1.00 36.45 152 SER A C 1
ATOM 1118 O O . SER A 1 152 ? -18.387 -17.738 13.489 1.00 32.76 152 SER A O 1
ATOM 1121 N N . SER A 1 153 ? -18.685 -17.978 11.274 1.00 35.02 153 SER A N 1
ATOM 1122 C CA . SER A 1 153 ? -18.698 -16.546 10.979 1.00 36.89 153 SER A CA 1
ATOM 1123 C C . SER A 1 153 ? -19.560 -16.271 9.750 1.00 46.21 153 SER A C 1
ATOM 1124 O O . SER A 1 153 ? -19.232 -16.687 8.632 1.00 44.72 153 SER A O 1
ATOM 1127 N N . ASN A 1 154 ? -20.654 -15.550 9.965 1.00 45.94 154 ASN A N 1
ATOM 1128 C CA . ASN A 1 154 ? -21.654 -15.333 8.930 1.00 39.82 154 ASN A CA 1
ATOM 1129 C C . ASN A 1 154 ? -22.276 -13.942 8.968 1.00 36.15 154 ASN A C 1
ATOM 1130 O O . ASN A 1 154 ? -22.654 -13.440 10.048 1.00 26.06 154 ASN A O 1
ATOM 1135 N N . SER A 1 155 ? -22.389 -13.340 7.786 1.00 32.51 155 SER A N 1
ATOM 1136 C CA . SER A 1 155 ? -23.225 -12.168 7.588 1.00 37.73 155 SER A CA 1
ATOM 1137 C C . SER A 1 155 ? -24.658 -12.623 7.661 1.00 35.10 155 SER A C 1
ATOM 1138 O O . SER A 1 155 ? -25.066 -13.519 6.920 1.00 41.02 155 SER A O 1
ATOM 1141 N N . VAL A 1 156 ? -25.432 -12.001 8.535 1.00 27.98 156 VAL A N 1
ATOM 1142 C CA . VAL A 1 156 ? -26.838 -12.348 8.658 1.00 36.19 156 VAL A CA 1
ATOM 1143 C C . VAL A 1 156 ? -27.734 -11.163 8.315 1.00 44.58 156 VAL A C 1
ATOM 1144 O O . VAL A 1 156 ? -27.363 -9.998 8.491 1.00 54.45 156 VAL A O 1
ATOM 1148 N N . ASP A 1 157 ? -28.909 -11.481 7.794 1.00 44.34 157 ASP A N 1
ATOM 1149 C CA . ASP A 1 157 ? -29.969 -10.514 7.632 1.00 55.91 157 ASP A CA 1
ATOM 1150 C C . ASP A 1 157 ? -30.754 -10.592 8.930 1.00 52.73 157 ASP A C 1
ATOM 1151 O O . ASP A 1 157 ? -30.960 -11.685 9.461 1.00 52.74 157 ASP A O 1
ATOM 1156 N N . LEU A 1 158 ? -31.170 -9.449 9.464 1.00 43.85 158 LEU A N 1
ATOM 1157 C CA . LEU A 1 158 ? -31.876 -9.447 10.744 1.00 42.82 158 LEU A CA 1
ATOM 1158 C C . LEU A 1 158 ? -33.279 -10.050 10.668 1.00 44.82 158 LEU A C 1
ATOM 1159 O O . LEU A 1 158 ? -34.069 -9.919 11.600 1.00 48.05 158 LEU A O 1
ATOM 1164 N N . ASN A 1 159 ? -33.588 -10.709 9.560 1.00 54.29 159 ASN A N 1
ATOM 1165 C CA . ASN A 1 159 ? -34.887 -11.349 9.390 1.00 60.40 159 ASN A CA 1
ATOM 1166 C C . ASN A 1 159 ? -34.791 -12.872 9.450 1.00 59.05 159 ASN A C 1
ATOM 1167 O O . ASN A 1 159 ? -35.734 -13.543 9.862 1.00 65.43 159 ASN A O 1
ATOM 1172 N N . PHE A 1 160 ? -33.639 -13.409 9.056 1.00 53.36 160 PHE A N 1
ATOM 1173 C CA . PHE A 1 160 ? -33.455 -14.853 8.957 1.00 48.16 160 PHE A CA 1
ATOM 1174 C C . PHE A 1 160 ? -32.124 -15.290 9.545 1.00 45.56 160 PHE A C 1
ATOM 1175 O O . PHE A 1 160 ? -31.058 -14.868 9.095 1.00 44.42 160 PHE A O 1
ATOM 1183 N N . PHE A 1 161 ? -32.187 -16.154 10.550 1.00 39.55 161 PHE A N 1
ATOM 1184 C CA . PHE A 1 161 ? -30.986 -16.605 11.230 1.00 32.72 161 PHE A CA 1
ATOM 1185 C C . PHE A 1 161 ? -30.797 -18.095 11.024 1.00 42.29 161 PHE A C 1
ATOM 1186 O O . PHE A 1 161 ? -31.765 -18.842 10.854 1.00 40.51 161 PHE A O 1
ATOM 1194 N N . TRP A 1 162 ? -29.540 -18.511 11.015 1.00 45.15 162 TRP A N 1
ATOM 1195 C CA . TRP A 1 162 ? -29.199 -19.901 10.787 1.00 49.17 162 TRP A CA 1
ATOM 1196 C C . TRP A 1 162 ? -28.805 -20.561 12.091 1.00 43.16 162 TRP A C 1
ATOM 1197 O O . TRP A 1 162 ? -27.824 -20.155 12.721 1.00 39.82 162 TRP A O 1
ATOM 1208 N N . PRO A 1 163 ? -29.553 -21.607 12.476 1.00 39.21 163 PRO A N 1
ATOM 1209 C CA . PRO A 1 163 ? -29.277 -22.403 13.681 1.00 32.25 163 PRO A CA 1
ATOM 1210 C C . PRO A 1 163 ? -27.831 -22.875 13.665 1.00 32.28 163 PRO A C 1
ATOM 1211 O O . PRO A 1 163 ? -27.298 -23.212 12.603 1.00 32.49 163 PRO A O 1
ATOM 1215 N N . TYR A 1 164 ? -27.185 -22.879 14.819 1.00 29.68 164 TYR A N 1
ATOM 1216 C CA . TYR A 1 164 ? -25.872 -23.492 14.908 1.00 30.10 164 TYR A CA 1
ATOM 1217 C C . TYR A 1 164 ? -25.997 -24.908 15.484 1.00 34.12 164 TYR A C 1
ATOM 1218 O O . TYR A 1 164 ? -26.396 -25.084 16.636 1.00 32.51 164 TYR A O 1
ATOM 1227 N N . ASN A 1 165 ? -25.663 -25.912 14.675 1.00 28.45 165 ASN A N 1
ATOM 1228 C CA . ASN A 1 165 ? -25.765 -27.300 15.111 1.00 32.64 165 ASN A CA 1
ATOM 1229 C C . ASN A 1 165 ? -24.511 -27.759 15.838 1.00 33.70 165 ASN A C 1
ATOM 1230 O O . ASN A 1 165 ? -23.446 -27.858 15.236 1.00 38.87 165 ASN A O 1
ATOM 1235 N N . LEU A 1 166 ? -24.645 -28.009 17.139 1.00 30.82 166 LEU A N 1
ATOM 1236 C CA . LEU A 1 166 ? -23.532 -28.459 17.965 1.00 31.54 166 LEU A CA 1
ATOM 1237 C C . LEU A 1 166 ? -23.183 -29.904 17.603 1.00 36.61 166 LEU A C 1
ATOM 1238 O O . LEU A 1 166 ? -24.068 -30.759 17.519 1.00 35.61 166 LEU A O 1
ATOM 1243 N N . PRO A 1 167 ? -21.892 -30.185 17.380 1.00 36.64 167 PRO A N 1
ATOM 1244 C CA . PRO A 1 167 ? -21.470 -31.566 17.082 1.00 36.60 167 PRO A CA 1
ATOM 1245 C C . PRO A 1 167 ? -21.666 -32.478 18.297 1.00 33.92 167 PRO A C 1
ATOM 1246 O O . PRO A 1 167 ? -21.848 -31.987 19.419 1.00 32.81 167 PRO A O 1
ATOM 1250 N N . ASP A 1 168 ? -21.628 -33.788 18.082 1.00 31.43 168 ASP A N 1
ATOM 1251 C CA . ASP A 1 168 ? -21.769 -34.732 19.191 1.00 36.95 168 ASP A CA 1
ATOM 1252 C C . ASP A 1 168 ? -20.464 -34.881 19.949 1.00 35.43 168 ASP A C 1
ATOM 1253 O O . ASP A 1 168 ? -20.454 -35.126 21.150 1.00 43.84 168 ASP A O 1
ATOM 1258 N N . LEU A 1 169 ? -19.360 -34.729 19.234 1.00 39.65 169 LEU A N 1
ATOM 1259 C CA . LEU A 1 169 ? -18.052 -34.608 19.860 1.00 40.37 169 LEU A CA 1
ATOM 1260 C C . LEU A 1 169 ? -17.762 -33.120 19.885 1.00 35.95 169 LEU A C 1
ATOM 1261 O O . LEU A 1 169 ? -17.386 -32.527 18.881 1.00 39.03 169 LEU A O 1
ATOM 1266 N N . VAL A 1 170 ? -17.977 -32.507 21.036 1.00 39.56 170 VAL A N 1
ATOM 1267 C CA . VAL A 1 170 ? -18.007 -31.054 21.096 1.00 39.12 170 VAL A CA 1
ATOM 1268 C C . VAL A 1 170 ? -17.321 -30.602 22.364 1.00 38.60 170 VAL A C 1
ATOM 1269 O O . VAL A 1 170 ? -17.369 -31.297 23.378 1.00 35.69 170 VAL A O 1
ATOM 1273 N N . SER A 1 171 ? -16.659 -29.452 22.306 1.00 38.50 171 SER A N 1
ATOM 1274 C CA . SER A 1 171 ? -15.987 -28.922 23.485 1.00 35.20 171 SER A CA 1
ATOM 1275 C C . SER A 1 171 ? -17.033 -28.498 24.524 1.00 30.29 171 SER A C 1
ATOM 1276 O O . SER A 1 171 ? -17.941 -27.741 24.209 1.00 28.58 171 SER A O 1
ATOM 1279 N N . LEU A 1 172 ? -16.909 -29.008 25.749 1.00 24.59 172 LEU A N 1
ATOM 1280 C CA . LEU A 1 172 ? -17.832 -28.669 26.834 1.00 25.86 172 LEU A CA 1
ATOM 1281 C C . LEU A 1 172 ? -17.409 -27.370 27.514 1.00 25.37 172 LEU A C 1
ATOM 1282 O O . LEU A 1 172 ? -16.221 -27.021 27.533 1.00 30.40 172 LEU A O 1
ATOM 1287 N N . GLY A 1 173 ? -18.371 -26.670 28.095 1.00 23.15 173 GLY A N 1
ATOM 1288 C CA . GLY A 1 173 ? -18.074 -25.399 28.733 1.00 28.27 173 GLY A CA 1
ATOM 1289 C C . GLY A 1 173 ? -18.882 -24.251 28.147 1.00 25.41 173 GLY A C 1
ATOM 1290 O O . GLY A 1 173 ? -19.865 -24.472 27.441 1.00 26.31 173 GLY A O 1
ATOM 1291 N N . THR A 1 174 ? -18.469 -23.023 28.454 1.00 24.49 174 THR A N 1
ATOM 1292 C CA . THR A 1 174 ? -19.225 -21.827 28.083 1.00 21.10 174 THR A CA 1
ATOM 1293 C C . THR A 1 174 ? -18.816 -21.307 26.710 1.00 21.47 174 THR A C 1
ATOM 1294 O O . THR A 1 174 ? -17.677 -20.869 26.527 1.00 23.73 174 THR A O 1
ATOM 1298 N N . TRP A 1 175 ? -19.735 -21.402 25.748 1.00 19.73 175 TRP A N 1
ATOM 1299 C CA . TRP A 1 175 ? -19.541 -20.889 24.384 1.00 20.56 175 TRP A CA 1
ATOM 1300 C C . TRP A 1 175 ? -19.950 -19.411 24.319 1.00 26.53 175 TRP A C 1
ATOM 1301 O O . TRP A 1 175 ? -20.636 -18.904 25.213 1.00 21.73 175 TRP A O 1
ATOM 1312 N N . ARG A 1 176 ? -19.533 -18.719 23.267 1.00 27.82 176 ARG A N 1
ATOM 1313 C CA . ARG A 1 176 ? -19.970 -17.339 23.045 1.00 26.83 176 ARG A CA 1
ATOM 1314 C C . ARG A 1 176 ? -20.566 -17.171 21.665 1.00 28.32 176 ARG A C 1
ATOM 1315 O O . ARG A 1 176 ? -20.043 -17.713 20.687 1.00 28.22 176 ARG A O 1
ATOM 1323 N N . ILE A 1 177 ? -21.641 -16.399 21.582 1.00 26.61 177 ILE A N 1
ATOM 1324 C CA . ILE A 1 177 ? -22.081 -15.854 20.309 1.00 27.25 177 ILE A CA 1
ATOM 1325 C C . ILE A 1 177 ? -21.785 -14.367 20.338 1.00 27.34 177 ILE A C 1
ATOM 1326 O O . ILE A 1 177 ? -22.095 -13.690 21.326 1.00 28.30 177 ILE A O 1
ATOM 1331 N N . VAL A 1 178 ? -21.190 -13.862 19.263 1.00 26.19 178 VAL A N 1
ATOM 1332 C CA . VAL A 1 178 ? -20.868 -12.450 19.148 1.00 21.71 178 VAL A CA 1
ATOM 1333 C C . VAL A 1 178 ? -21.560 -11.863 17.925 1.00 32.63 178 VAL A C 1
ATOM 1334 O O . VAL A 1 178 ? -21.422 -12.392 16.816 1.00 29.44 178 VAL A O 1
ATOM 1338 N N . ALA A 1 179 ? -22.311 -10.780 18.124 1.00 29.95 179 ALA A N 1
ATOM 1339 C CA . ALA A 1 179 ? -22.916 -10.072 17.006 1.00 22.36 179 ALA A CA 1
ATOM 1340 C C . ALA A 1 179 ? -22.278 -8.703 16.875 1.00 23.77 179 ALA A C 1
ATOM 1341 O O . ALA A 1 179 ? -22.161 -7.979 17.864 1.00 24.32 179 ALA A O 1
ATOM 1343 N N . LYS A 1 180 ? -21.868 -8.344 15.662 1.00 33.30 180 LYS A N 1
ATOM 1344 C CA . LYS A 1 180 ? -21.187 -7.065 15.441 1.00 35.65 180 LYS A CA 1
ATOM 1345 C C . LYS A 1 180 ? -21.436 -6.505 14.049 1.00 32.96 180 LYS A C 1
ATOM 1346 O O . LYS A 1 180 ? -21.634 -7.255 13.092 1.00 31.85 180 LYS A O 1
ATOM 1352 N N . TYR A 1 181 ? -21.434 -5.184 13.934 1.00 34.34 181 TYR A N 1
ATOM 1353 C CA . TYR A 1 181 ? -21.350 -4.559 12.615 1.00 31.52 181 TYR A CA 1
ATOM 1354 C C . TYR A 1 181 ? -19.920 -4.762 12.164 1.00 34.97 181 TYR A C 1
ATOM 1355 O O . TYR A 1 181 ? -19.008 -4.734 12.998 1.00 34.58 181 TYR A O 1
ATOM 1364 N N . GLU A 1 182 ? -19.707 -4.994 10.871 1.00 33.23 182 GLU A N 1
ATOM 1365 C CA . GLU A 1 182 ? -18.336 -5.180 10.408 1.00 57.59 182 GLU A CA 1
ATOM 1366 C C . GLU A 1 182 ? -17.523 -3.900 10.576 1.00 56.18 182 GLU A C 1
ATOM 1367 O O . GLU A 1 182 ? -18.030 -2.791 10.372 1.00 58.23 182 GLU A O 1
ATOM 1373 N N . HIS A 1 183 ? -16.268 -4.073 10.979 1.00 51.99 183 HIS A N 1
ATOM 1374 C CA . HIS A 1 183 ? -15.357 -2.965 11.273 1.00 55.31 183 HIS A CA 1
ATOM 1375 C C . HIS A 1 183 ? -15.560 -2.372 12.667 1.00 52.19 183 HIS A C 1
ATOM 1376 O O . HIS A 1 183 ? -14.909 -1.390 13.033 1.00 62.41 183 HIS A O 1
ATOM 1383 N N . SER A 1 184 ? -16.462 -2.948 13.448 1.00 40.31 184 SER A N 1
ATOM 1384 C CA . SER A 1 184 ? -16.704 -2.419 14.781 1.00 42.16 184 SER A CA 1
ATOM 1385 C C . SER A 1 184 ? -16.011 -3.264 15.852 1.00 53.82 184 SER A C 1
ATOM 1386 O O . SER A 1 184 ? -16.236 -4.468 15.946 1.00 61.15 184 SER A O 1
ATOM 1389 N N . PRO A 1 185 ? -15.158 -2.624 16.661 1.00 57.60 185 PRO A N 1
ATOM 1390 C CA . PRO A 1 185 ? -14.452 -3.262 17.776 1.00 52.83 185 PRO A CA 1
ATOM 1391 C C . PRO A 1 185 ? -15.419 -3.502 18.914 1.00 49.94 185 PRO A C 1
ATOM 1392 O O . PRO A 1 185 ? -15.140 -4.281 19.821 1.00 57.24 185 PRO A O 1
ATOM 1396 N N . GLU A 1 186 ? -16.552 -2.815 18.874 1.00 50.73 186 GLU A N 1
ATOM 1397 C CA . GLU A 1 186 ? -17.624 -3.117 19.801 1.00 56.74 186 GLU A CA 1
ATOM 1398 C C . GLU A 1 186 ? -18.369 -4.324 19.279 1.00 57.85 186 GLU A C 1
ATOM 1399 O O . GLU A 1 186 ? -18.232 -4.710 18.113 1.00 63.23 186 GLU A O 1
ATOM 1405 N N . ASN A 1 187 ? -19.169 -4.911 20.149 1.00 43.91 187 ASN A N 1
ATOM 1406 C CA . ASN A 1 187 ? -19.997 -6.026 19.761 1.00 44.02 187 ASN A CA 1
ATOM 1407 C C . ASN A 1 187 ? -20.926 -6.335 20.914 1.00 41.31 187 ASN A C 1
ATOM 1408 O O . ASN A 1 187 ? -20.781 -5.757 21.998 1.00 46.11 187 ASN A O 1
ATOM 1413 N N . TYR A 1 188 ? -21.910 -7.194 20.674 1.00 32.16 188 TYR A N 1
ATOM 1414 C CA . TYR A 1 188 ? -22.679 -7.745 21.767 1.00 23.41 188 TYR A CA 1
ATOM 1415 C C . TYR A 1 188 ? -22.326 -9.223 21.894 1.00 33.22 188 TYR A C 1
ATOM 1416 O O . TYR A 1 188 ? -22.301 -9.962 20.906 1.00 30.46 188 TYR A O 1
ATOM 1425 N N . THR A 1 189 ? -22.030 -9.650 23.111 1.00 31.06 189 THR A N 1
ATOM 1426 C CA . THR A 1 189 ? -21.695 -11.045 23.337 1.00 28.50 189 THR A CA 1
ATOM 1427 C C . THR A 1 189 ? -22.750 -11.699 24.202 1.00 32.10 189 THR A C 1
ATOM 1428 O O . THR A 1 189 ? -23.117 -11.178 25.258 1.00 34.24 189 THR A O 1
ATOM 1432 N N . ALA A 1 190 ? -23.247 -12.839 23.746 1.00 29.27 190 ALA A N 1
ATOM 1433 C CA . ALA A 1 190 ? -24.069 -13.691 24.592 1.00 24.84 190 ALA A CA 1
ATOM 1434 C C . ALA A 1 190 ? -23.346 -15.022 24.817 1.00 25.95 190 ALA A C 1
ATOM 1435 O O . ALA A 1 190 ? -22.428 -15.375 24.078 1.00 25.36 190 ALA A O 1
ATOM 1437 N N . TYR A 1 191 ? -23.767 -15.744 25.845 1.00 25.02 191 TYR A N 1
ATOM 1438 C CA . TYR A 1 191 ? -23.107 -16.968 26.270 1.00 25.56 191 TYR A CA 1
ATOM 1439 C C . TYR A 1 191 ? -24.094 -18.120 26.314 1.00 25.21 191 TYR A C 1
ATOM 1440 O O . TYR A 1 191 ? -25.296 -17.919 26.501 1.00 25.07 191 TYR A O 1
ATOM 1449 N N . PHE A 1 192 ? -23.590 -19.331 26.121 1.00 19.54 192 PHE A N 1
ATOM 1450 C CA . PHE A 1 192 ? -24.370 -20.519 26.437 1.00 18.12 192 PHE A CA 1
ATOM 1451 C C . PHE A 1 192 ? -23.438 -21.632 26.879 1.00 21.75 192 PHE A C 1
ATOM 1452 O O . PHE A 1 192 ? -22.309 -21.722 26.402 1.00 22.56 192 PHE A O 1
ATOM 1460 N N . ASP A 1 193 ? -23.909 -22.461 27.808 1.00 23.01 193 ASP A N 1
ATOM 1461 C CA . ASP A 1 193 ? -23.137 -23.603 28.276 1.00 22.38 193 ASP A CA 1
ATOM 1462 C C . ASP A 1 193 ? -23.469 -24.829 27.440 1.00 23.63 193 ASP A C 1
ATOM 1463 O O . ASP A 1 193 ? -24.621 -25.033 27.051 1.00 24.86 193 ASP A O 1
ATOM 1468 N N . VAL A 1 194 ? -22.454 -25.643 27.169 1.00 23.58 194 VAL A N 1
ATOM 1469 C CA . VAL A 1 194 ? -22.662 -26.955 26.571 1.00 23.20 194 VAL A CA 1
ATOM 1470 C C . VAL A 1 194 ? -22.201 -27.980 27.605 1.00 21.89 194 VAL A C 1
ATOM 1471 O O . VAL A 1 194 ? -21.055 -27.952 28.045 1.00 22.47 194 VAL A O 1
ATOM 1475 N N . ARG A 1 195 ? -23.123 -28.840 28.034 1.00 22.45 195 ARG A N 1
ATOM 1476 C CA . ARG A 1 195 ? -22.874 -29.787 29.123 1.00 23.80 195 ARG A CA 1
ATOM 1477 C C . ARG A 1 195 ? -23.629 -31.066 28.847 1.00 24.62 195 ARG A C 1
ATOM 1478 O O . ARG A 1 195 ? -24.637 -31.049 28.145 1.00 24.15 195 ARG A O 1
ATOM 1486 N N . LYS A 1 196 ? -23.173 -32.160 29.445 1.00 26.08 196 LYS A N 1
ATOM 1487 C CA . LYS A 1 196 ? -23.915 -33.411 29.427 1.00 27.29 196 LYS A CA 1
ATOM 1488 C C . LYS A 1 196 ? -24.853 -33.450 30.623 1.00 33.80 196 LYS A C 1
ATOM 1489 O O . LYS A 1 196 ? -24.495 -33.912 31.698 1.00 37.78 196 LYS A O 1
ATOM 1495 N N . TYR A 1 197 ? -26.063 -32.954 30.430 1.00 32.74 197 TYR A N 1
ATOM 1496 C CA . TYR A 1 197 ? -26.980 -32.805 31.537 1.00 29.94 197 TYR A CA 1
ATOM 1497 C C . TYR A 1 197 ? -28.323 -33.378 31.189 1.00 29.51 197 TYR A C 1
ATOM 1498 O O . TYR A 1 197 ? -28.661 -33.535 30.007 1.00 28.24 197 TYR A O 1
ATOM 1507 N N . VAL A 1 198 ? -29.100 -33.665 32.223 1.00 30.07 198 VAL A N 1
ATOM 1508 C CA . VAL A 1 198 ? -30.505 -33.984 32.050 1.00 30.86 198 VAL A CA 1
ATOM 1509 C C . VAL A 1 198 ? -31.283 -33.007 32.922 1.00 35.50 198 VAL A C 1
ATOM 1510 O O . VAL A 1 198 ? -30.769 -32.532 33.932 1.00 33.72 198 VAL A O 1
ATOM 1514 N N . LEU A 1 199 ? -32.511 -32.693 32.531 1.00 30.76 199 LEU A N 1
ATOM 1515 C CA . LEU A 1 199 ? -33.302 -31.735 33.287 1.00 30.84 199 LEU A CA 1
ATOM 1516 C C . LEU A 1 199 ? -33.702 -32.348 34.609 1.00 33.01 199 LEU A C 1
ATOM 1517 O O . LEU A 1 199 ? -34.209 -33.461 34.637 1.00 34.69 199 LEU A O 1
ATOM 1522 N N . PRO A 1 200 ? -33.494 -31.614 35.714 1.00 27.31 200 PRO A N 1
ATOM 1523 C CA . PRO A 1 200 ? -33.989 -32.107 37.003 1.00 23.69 200 PRO A CA 1
ATOM 1524 C C . PRO A 1 200 ? -35.506 -32.026 37.011 1.00 24.02 200 PRO A C 1
ATOM 1525 O O . PRO A 1 200 ? -36.098 -31.343 36.176 1.00 28.42 200 PRO A O 1
ATOM 1529 N N . SER A 1 201 ? -36.130 -32.725 37.945 1.00 25.23 201 SER A N 1
ATOM 1530 C CA . SER A 1 201 ? -37.578 -32.729 38.099 1.00 25.15 201 SER A CA 1
ATOM 1531 C C . SER A 1 201 ? -38.043 -31.650 39.091 1.00 24.04 201 SER A C 1
ATOM 1532 O O . SER A 1 201 ? -39.258 -31.433 39.256 1.00 24.65 201 SER A O 1
ATOM 1535 N N . PHE A 1 202 ? -37.100 -30.974 39.744 1.00 22.25 202 PHE A N 1
ATOM 1536 C CA . PHE A 1 202 ? -37.499 -29.957 40.715 1.00 21.92 202 PHE A CA 1
ATOM 1537 C C . PHE A 1 202 ? -36.551 -28.774 40.765 1.00 24.65 202 PHE A C 1
ATOM 1538 O O . PHE A 1 202 ? -35.419 -28.838 40.297 1.00 26.06 202 PHE A O 1
ATOM 1546 N N . GLU A 1 203 ? -37.044 -27.687 41.332 1.00 21.76 203 GLU A N 1
ATOM 1547 C CA . GLU A 1 203 ? -36.296 -26.457 41.440 1.00 27.12 203 GLU A CA 1
ATOM 1548 C C . GLU A 1 203 ? -35.955 -26.148 42.909 1.00 26.04 203 GLU A C 1
ATOM 1549 O O . GLU A 1 203 ? -36.697 -26.507 43.829 1.00 26.90 203 GLU A O 1
ATOM 1555 N N . VAL A 1 204 ? -34.817 -25.501 43.125 1.00 25.46 204 VAL A N 1
ATOM 1556 C CA . VAL A 1 204 ? -34.407 -25.119 44.465 1.00 23.55 204 VAL A CA 1
ATOM 1557 C C . VAL A 1 204 ? -34.293 -23.597 44.552 1.00 29.63 204 VAL A C 1
ATOM 1558 O O . VAL A 1 204 ? -33.549 -22.968 43.793 1.00 35.25 204 VAL A O 1
ATOM 1562 N N . ARG A 1 205 ? -35.063 -23.003 45.451 1.00 25.23 205 ARG A N 1
ATOM 1563 C CA . ARG A 1 205 ? -34.988 -21.558 45.669 1.00 30.38 205 ARG A CA 1
ATOM 1564 C C . ARG A 1 205 ? -34.338 -21.303 47.023 1.00 31.38 205 ARG A C 1
ATOM 1565 O O . ARG A 1 205 ? -34.644 -21.979 48.018 1.00 23.92 205 ARG A O 1
ATOM 1573 N N . LEU A 1 206 ? -33.428 -20.337 47.039 1.00 26.04 206 LEU A N 1
ATOM 1574 C CA . LEU A 1 206 ? -32.645 -20.002 48.217 1.00 26.50 206 LEU A CA 1
ATOM 1575 C C . LEU A 1 206 ? -32.941 -18.569 48.678 1.00 30.79 206 LEU A C 1
ATOM 1576 O O . LEU A 1 206 ? -33.043 -17.643 47.858 1.00 31.22 206 LEU A O 1
ATOM 1581 N N . GLN A 1 207 ? -33.096 -18.382 49.984 1.00 27.38 207 GLN A N 1
ATOM 1582 C CA . GLN A 1 207 ? -33.357 -17.044 50.523 1.00 26.11 207 GLN A CA 1
ATOM 1583 C C . GLN A 1 207 ? -32.402 -16.796 51.680 1.00 29.21 207 GLN A C 1
ATOM 1584 O O . GLN A 1 207 ? -32.482 -17.467 52.707 1.00 28.22 207 GLN A O 1
ATOM 1590 N N . PRO A 1 208 ? -31.470 -15.850 51.511 1.00 28.32 208 PRO A N 1
ATOM 1591 C CA . PRO A 1 208 ? -30.499 -15.607 52.582 1.00 29.58 208 PRO A CA 1
ATOM 1592 C C . PRO A 1 208 ? -31.185 -14.858 53.729 1.00 27.97 208 PRO A C 1
ATOM 1593 O O . PRO A 1 208 ? -32.184 -14.191 53.479 1.00 27.02 208 PRO A O 1
ATOM 1597 N N . SER A 1 209 ? -30.682 -14.984 54.955 1.00 28.18 209 SER A N 1
ATOM 1598 C CA . SER A 1 209 ? -31.248 -14.248 56.091 1.00 30.85 209 SER A CA 1
ATOM 1599 C C . SER A 1 209 ? -31.045 -12.737 55.908 1.00 32.81 209 SER A C 1
ATOM 1600 O O . SER A 1 209 ? -31.910 -11.933 56.271 1.00 32.31 209 SER A O 1
ATOM 1603 N N . GLU A 1 210 ? -29.897 -12.361 55.350 1.00 28.86 210 GLU A N 1
ATOM 1604 C CA . GLU A 1 210 ? -29.651 -10.976 54.926 1.00 32.29 210 GLU A CA 1
ATOM 1605 C C . GLU A 1 210 ? -28.978 -10.977 53.561 1.00 36.28 210 GLU A C 1
ATOM 1606 O O . GLU A 1 210 ? -28.370 -11.968 53.161 1.00 36.99 210 GLU A O 1
ATOM 1612 N N . LYS A 1 211 ? -29.071 -9.863 52.851 1.00 42.10 211 LYS A N 1
ATOM 1613 C CA . LYS A 1 211 ? -28.418 -9.757 51.557 1.00 46.60 211 LYS A CA 1
ATOM 1614 C C . LYS A 1 211 ? -26.917 -9.491 51.722 1.00 45.07 211 LYS A C 1
ATOM 1615 O O . LYS A 1 211 ? -26.179 -9.424 50.744 1.00 50.25 211 LYS A O 1
ATOM 1621 N N . PHE A 1 212 ? -26.474 -9.346 52.966 1.00 40.68 212 PHE A N 1
ATOM 1622 C CA . PHE A 1 212 ? -25.064 -9.113 53.264 1.00 33.39 212 PHE A CA 1
ATOM 1623 C C . PHE A 1 212 ? -24.679 -9.770 54.581 1.00 26.27 212 PHE A C 1
ATOM 1624 O O . PHE A 1 212 ? -25.527 -10.269 55.311 1.00 23.37 212 PHE A O 1
ATOM 1632 N N . PHE A 1 213 ? -23.389 -9.735 54.886 1.00 26.49 213 PHE A N 1
ATOM 1633 C CA . PHE A 1 213 ? -22.840 -10.358 56.079 1.00 22.89 213 PHE A CA 1
ATOM 1634 C C . PHE A 1 213 ? -21.832 -9.390 56.679 1.00 25.38 213 PHE A C 1
ATOM 1635 O O . PHE A 1 213 ? -20.863 -9.041 56.021 1.00 27.25 213 PHE A O 1
ATOM 1643 N N . TYR A 1 214 ? -22.042 -8.960 57.919 1.00 24.37 214 TYR A N 1
ATOM 1644 C CA . TYR A 1 214 ? -21.115 -8.011 58.533 1.00 32.28 214 TYR A CA 1
ATOM 1645 C C . TYR A 1 214 ? -19.743 -8.612 58.736 1.00 31.75 214 TYR A C 1
ATOM 1646 O O . TYR A 1 214 ? -19.596 -9.619 59.413 1.00 33.29 214 TYR A O 1
ATOM 1655 N N . ILE A 1 215 ? -18.743 -7.959 58.165 1.00 33.43 215 ILE A N 1
ATOM 1656 C CA . ILE A 1 215 ? -17.368 -8.419 58.213 1.00 31.63 215 ILE A CA 1
ATOM 1657 C C . ILE A 1 215 ? -16.896 -8.612 59.642 1.00 32.07 215 ILE A C 1
ATOM 1658 O O . ILE A 1 215 ? -16.155 -9.541 59.941 1.00 29.98 215 ILE A O 1
ATOM 1663 N N . ASP A 1 216 ? -17.335 -7.738 60.534 1.00 33.71 216 ASP A N 1
ATOM 1664 C CA . ASP A 1 216 ? -16.951 -7.849 61.930 1.00 38.86 216 ASP A CA 1
ATOM 1665 C C . ASP A 1 216 ? -18.187 -7.958 62.813 1.00 37.98 216 ASP A C 1
ATOM 1666 O O . ASP A 1 216 ? -18.215 -7.440 63.928 1.00 38.39 216 ASP A O 1
ATOM 1671 N N . GLY A 1 217 ? -19.211 -8.629 62.306 1.00 26.24 217 GLY A N 1
ATOM 1672 C CA . GLY A 1 217 ? -20.444 -8.778 63.049 1.00 37.43 217 GLY A CA 1
ATOM 1673 C C . GLY A 1 217 ? -20.430 -9.972 63.993 1.00 36.93 217 GLY A C 1
ATOM 1674 O O . GLY A 1 217 ? -19.470 -10.756 64.054 1.00 26.81 217 GLY A O 1
ATOM 1675 N N . ASN A 1 218 ? -21.515 -10.104 64.741 1.00 32.75 218 ASN A N 1
ATOM 1676 C CA . ASN A 1 218 ? -21.692 -11.226 65.634 1.00 30.85 218 ASN A CA 1
ATOM 1677 C C . ASN A 1 218 ? -22.759 -12.188 65.136 1.00 30.45 218 ASN A C 1
ATOM 1678 O O . ASN A 1 218 ? -22.916 -13.281 65.674 1.00 27.29 218 ASN A O 1
ATOM 1683 N N . GLU A 1 219 ? -23.501 -11.767 64.123 1.00 25.28 219 GLU A N 1
ATOM 1684 C CA . GLU A 1 219 ? -24.669 -12.517 63.689 1.00 36.97 219 GLU A CA 1
ATOM 1685 C C . GLU A 1 219 ? -24.251 -13.779 62.922 1.00 34.50 219 GLU A C 1
ATOM 1686 O O . GLU A 1 219 ? -23.178 -13.826 62.319 1.00 22.56 219 GLU A O 1
ATOM 1692 N N . ASN A 1 220 ? -25.084 -14.811 63.004 1.00 27.32 220 ASN A N 1
ATOM 1693 C CA . ASN A 1 220 ? -24.939 -15.975 62.161 1.00 26.47 220 ASN A CA 1
ATOM 1694 C C . ASN A 1 220 ? -25.592 -15.670 60.826 1.00 29.08 220 ASN A C 1
ATOM 1695 O O . ASN A 1 220 ? -26.291 -14.667 60.683 1.00 29.26 220 ASN A O 1
ATOM 1700 N N . PHE A 1 221 ? -25.377 -16.541 59.851 1.00 21.79 221 PHE A N 1
ATOM 1701 C CA . PHE A 1 221 ? -26.005 -16.383 58.558 1.00 21.60 221 PHE A CA 1
ATOM 1702 C C . PHE A 1 221 ? -26.837 -17.632 58.243 1.00 26.53 221 PHE A C 1
ATOM 1703 O O . PHE A 1 221 ? -26.430 -18.753 58.555 1.00 28.52 221 PHE A O 1
ATOM 1711 N N . HIS A 1 222 ? -28.005 -17.440 57.643 1.00 29.68 222 HIS A N 1
ATOM 1712 C CA . HIS A 1 222 ? -28.875 -18.569 57.317 1.00 31.36 222 HIS A CA 1
ATOM 1713 C C . HIS A 1 222 ? -29.259 -18.534 55.853 1.00 28.95 222 HIS A C 1
ATOM 1714 O O . HIS A 1 222 ? -29.366 -17.467 55.256 1.00 22.81 222 HIS A O 1
ATOM 1721 N N . VAL A 1 223 ? -29.488 -19.707 55.281 1.00 28.49 223 VAL A N 1
ATOM 1722 C CA . VAL A 1 223 ? -30.161 -19.788 54.001 1.00 24.23 223 VAL A CA 1
ATOM 1723 C C . VAL A 1 223 ? -31.404 -20.665 54.154 1.00 18.06 223 VAL A C 1
ATOM 1724 O O . VAL A 1 223 ? -31.318 -21.822 54.577 1.00 22.01 223 VAL A O 1
ATOM 1728 N N . SER A 1 224 ? -32.565 -20.099 53.860 1.00 18.99 224 SER A N 1
ATOM 1729 C CA . SER A 1 224 ? -33.781 -20.889 53.798 1.00 21.10 224 SER A CA 1
ATOM 1730 C C . SER A 1 224 ? -33.904 -21.537 52.425 1.00 18.99 224 SER A C 1
ATOM 1731 O O . SER A 1 224 ? -33.740 -20.879 51.406 1.00 27.07 224 SER A O 1
ATOM 1734 N N . ILE A 1 225 ? -34.168 -22.838 52.420 1.00 20.20 225 ILE A N 1
ATOM 1735 C CA . ILE A 1 225 ? -34.263 -23.617 51.190 1.00 25.49 225 ILE A CA 1
ATOM 1736 C C . ILE A 1 225 ? -35.714 -23.981 50.916 1.00 23.24 225 ILE A C 1
ATOM 1737 O O . ILE A 1 225 ? -36.419 -24.467 51.797 1.00 21.88 225 ILE A O 1
ATOM 1742 N N . THR A 1 226 ? -36.165 -23.692 49.701 1.00 19.69 226 THR A N 1
ATOM 1743 C CA . THR A 1 226 ? -37.470 -24.134 49.228 1.00 21.85 226 THR A CA 1
ATOM 1744 C C . THR A 1 226 ? -37.234 -25.059 48.014 1.00 26.53 226 THR A C 1
ATOM 1745 O O . THR A 1 226 ? -36.585 -24.674 47.041 1.00 28.35 226 THR A O 1
ATOM 1749 N N . ALA A 1 227 ? -37.731 -26.286 48.089 1.00 24.19 227 ALA A N 1
ATOM 1750 C CA . ALA A 1 227 ? -37.546 -27.240 47.004 1.00 26.24 227 ALA A CA 1
ATOM 1751 C C . ALA A 1 227 ? -38.907 -27.690 46.534 1.00 26.48 227 ALA A C 1
ATOM 1752 O O . ALA A 1 227 ? -39.673 -28.263 47.302 1.00 24.86 227 ALA A O 1
ATOM 1754 N N . ARG A 1 228 ? -39.200 -27.407 45.272 1.00 28.00 228 ARG A N 1
ATOM 1755 C CA . ARG A 1 228 ? -40.500 -27.692 44.693 1.00 33.30 228 ARG A CA 1
ATOM 1756 C C . ARG A 1 228 ? -40.335 -28.370 43.344 1.00 32.09 228 ARG A C 1
ATOM 1757 O O . ARG A 1 228 ? -39.471 -27.993 42.549 1.00 25.45 228 ARG A O 1
ATOM 1765 N N . TYR A 1 229 ? -41.171 -29.364 43.084 1.00 24.04 229 TYR A N 1
ATOM 1766 C CA . TYR A 1 229 ? -41.185 -29.988 41.788 1.00 24.46 229 TYR A CA 1
ATOM 1767 C C . TYR A 1 229 ? -41.678 -28.934 40.822 1.00 30.07 229 TYR A C 1
ATOM 1768 O O . TYR A 1 229 ? -42.441 -28.062 41.209 1.00 26.88 229 TYR A O 1
ATOM 1777 N N . LEU A 1 230 ? -41.261 -29.028 39.567 1.00 26.22 230 LEU A N 1
ATOM 1778 C CA . LEU A 1 230 ? -41.622 -28.015 38.580 1.00 29.96 230 LEU A CA 1
ATOM 1779 C C . LEU A 1 230 ? -43.117 -27.970 38.275 1.00 33.95 230 LEU A C 1
ATOM 1780 O O . LEU A 1 230 ? -43.620 -26.946 37.840 1.00 37.07 230 LEU A O 1
ATOM 1785 N N . TYR A 1 231 ? -43.835 -29.061 38.531 1.00 32.17 231 TYR A N 1
ATOM 1786 C CA . TYR A 1 231 ? -45.288 -29.014 38.415 1.00 32.13 231 TYR A CA 1
ATOM 1787 C C . TYR A 1 231 ? -45.972 -28.397 39.650 1.00 33.62 231 TYR A C 1
ATOM 1788 O O . TYR A 1 231 ? -47.185 -28.249 39.676 1.00 39.93 231 TYR A O 1
ATOM 1797 N N . GLY A 1 232 ? -45.198 -28.052 40.672 1.00 36.29 232 GLY A N 1
ATOM 1798 C CA . GLY A 1 232 ? -45.714 -27.221 41.752 1.00 42.61 232 GLY A CA 1
ATOM 1799 C C . GLY A 1 232 ? -45.762 -27.777 43.168 1.00 44.90 232 GLY A C 1
ATOM 1800 O O . GLY A 1 232 ? -46.028 -27.034 44.106 1.00 53.46 232 GLY A O 1
ATOM 1801 N N . GLU A 1 233 ? -45.493 -29.067 43.337 1.00 39.62 233 GLU A N 1
ATOM 1802 C CA . GLU A 1 233 ? -45.671 -29.728 44.630 1.00 33.14 233 GLU A CA 1
ATOM 1803 C C . GLU A 1 233 ? -44.384 -29.806 45.434 1.00 27.69 233 GLU A C 1
ATOM 1804 O O . GLU A 1 233 ? -43.281 -29.686 44.884 1.00 26.17 233 GLU A O 1
ATOM 1810 N N . GLU A 1 234 ? -44.521 -30.039 46.732 1.00 27.91 234 GLU A N 1
ATOM 1811 C CA . GLU A 1 234 ? -43.367 -29.968 47.629 1.00 31.71 234 GLU A CA 1
ATOM 1812 C C . GLU A 1 234 ? -42.429 -31.177 47.556 1.00 25.07 234 GLU A C 1
ATOM 1813 O O . GLU A 1 234 ? -42.860 -32.311 47.366 1.00 25.72 234 GLU A O 1
ATOM 1819 N N . VAL A 1 235 ? -41.137 -30.914 47.694 1.00 30.15 235 VAL A N 1
ATOM 1820 C CA . VAL A 1 235 ? -40.139 -31.963 47.696 1.00 22.31 235 VAL A CA 1
ATOM 1821 C C . VAL A 1 235 ? -39.794 -32.372 49.124 1.00 26.98 235 VAL A C 1
ATOM 1822 O O . VAL A 1 235 ? -39.625 -31.518 50.021 1.00 25.91 235 VAL A O 1
ATOM 1826 N N . GLU A 1 236 ? -39.716 -33.682 49.345 1.00 24.19 236 GLU A N 1
ATOM 1827 C CA . GLU A 1 236 ? -39.149 -34.230 50.581 1.00 26.49 236 GLU A CA 1
ATOM 1828 C C . GLU A 1 236 ? -37.785 -34.855 50.285 1.00 25.01 236 GLU A C 1
ATOM 1829 O O . GLU A 1 236 ? -37.607 -35.581 49.286 1.00 24.35 236 GLU A O 1
ATOM 1835 N N . GLY A 1 237 ? -36.817 -34.567 51.134 1.00 21.42 237 GLY A N 1
ATOM 1836 C CA . GLY A 1 237 ? -35.484 -35.086 50.922 1.00 20.86 237 GLY A CA 1
ATOM 1837 C C . GLY A 1 237 ? -34.475 -34.542 51.911 1.00 20.38 237 GLY A C 1
ATOM 1838 O O . GLY A 1 237 ? -34.785 -34.326 53.076 1.00 22.00 237 GLY A O 1
ATOM 1839 N N . VAL A 1 238 ? -33.264 -34.317 51.429 1.00 19.47 238 VAL A N 1
ATOM 1840 C CA . VAL A 1 238 ? -32.135 -33.930 52.267 1.00 19.27 238 VAL A CA 1
ATOM 1841 C C . VAL A 1 238 ? -31.306 -32.894 51.503 1.00 24.92 238 VAL A C 1
ATOM 1842 O O . VAL A 1 238 ? -31.265 -32.920 50.271 1.00 19.64 238 VAL A O 1
ATOM 1846 N N . ALA A 1 239 ? -30.672 -31.977 52.231 1.00 18.91 239 ALA A N 1
ATOM 1847 C CA . ALA A 1 239 ? -29.792 -30.987 51.635 1.00 22.50 239 ALA A CA 1
ATOM 1848 C C . ALA A 1 239 ? -28.429 -30.975 52.332 1.00 24.34 239 ALA A C 1
ATOM 1849 O O . ALA A 1 239 ? -28.331 -31.140 53.553 1.00 27.74 239 ALA A O 1
ATOM 1851 N N . PHE A 1 240 ? -27.380 -30.800 51.538 1.00 18.92 240 PHE A N 1
ATOM 1852 C CA . PHE A 1 240 ? -26.023 -30.675 52.051 1.00 18.56 240 PHE A CA 1
ATOM 1853 C C . PHE A 1 240 ? -25.539 -29.261 51.705 1.00 24.56 240 PHE A C 1
ATOM 1854 O O . PHE A 1 240 ? -25.448 -28.881 50.523 1.00 23.19 240 PHE A O 1
ATOM 1862 N N . VAL A 1 241 ? -25.235 -28.484 52.737 1.00 16.99 241 VAL A N 1
ATOM 1863 C CA . VAL A 1 241 ? -24.879 -27.088 52.551 1.00 16.32 241 VAL A CA 1
ATOM 1864 C C . VAL A 1 241 ? -23.452 -26.837 53.003 1.00 24.74 241 VAL A C 1
ATOM 1865 O O . VAL A 1 241 ? -23.057 -27.232 54.091 1.00 20.01 241 VAL A O 1
ATOM 1869 N N . LEU A 1 242 ? -22.674 -26.199 52.145 1.00 21.87 242 LEU A N 1
ATOM 1870 C CA . LEU A 1 242 ? -21.300 -25.880 52.465 1.00 20.40 242 LEU A CA 1
ATOM 1871 C C . LEU A 1 242 ? -21.114 -24.389 52.225 1.00 31.11 242 LEU A C 1
ATOM 1872 O O . LEU A 1 242 ? -21.383 -23.900 51.119 1.00 27.78 242 LEU A O 1
ATOM 1877 N N . PHE A 1 243 ? -20.650 -23.668 53.246 1.00 17.73 243 PHE A N 1
ATOM 1878 C CA . PHE A 1 243 ? -20.390 -22.231 53.092 1.00 17.84 243 PHE A CA 1
ATOM 1879 C C . PHE A 1 243 ? -18.926 -21.978 52.759 1.00 18.91 243 PHE A C 1
ATOM 1880 O O . PHE A 1 243 ? -18.059 -22.822 53.040 1.00 19.65 243 PHE A O 1
ATOM 1888 N N . GLY A 1 244 ? -18.644 -20.814 52.182 1.00 22.35 244 GLY A N 1
ATOM 1889 C CA . GLY A 1 244 ? -17.277 -20.418 51.913 1.00 22.70 244 GLY A CA 1
ATOM 1890 C C . GLY A 1 244 ? -17.186 -18.950 51.564 1.00 21.59 244 GLY A C 1
ATOM 1891 O O . GLY A 1 244 ? -18.187 -18.248 51.540 1.00 20.46 244 GLY A O 1
ATOM 1892 N N . VAL A 1 245 ? -15.978 -18.478 51.300 1.00 22.55 245 VAL A N 1
ATOM 1893 C CA . VAL A 1 245 ? -15.788 -17.100 50.868 1.00 24.73 245 VAL A CA 1
ATOM 1894 C C . VAL A 1 245 ? -15.132 -17.058 49.497 1.00 30.09 245 VAL A C 1
ATOM 1895 O O . VAL A 1 245 ? -14.099 -17.680 49.269 1.00 34.39 245 VAL A O 1
ATOM 1899 N N . LYS A 1 246 ? -15.750 -16.330 48.579 1.00 35.05 246 LYS A N 1
ATOM 1900 C CA . LYS A 1 246 ? -15.231 -16.216 47.235 1.00 27.26 246 LYS A CA 1
ATOM 1901 C C . LYS A 1 246 ? -14.287 -15.018 47.129 1.00 47.10 246 LYS A C 1
ATOM 1902 O O . LYS A 1 246 ? -14.693 -13.855 47.258 1.00 39.45 246 LYS A O 1
ATOM 1908 N N . ILE A 1 247 ? -13.015 -15.329 46.914 1.00 52.37 247 ILE A N 1
ATOM 1909 C CA . ILE A 1 247 ? -11.966 -14.335 46.809 1.00 62.07 247 ILE A CA 1
ATOM 1910 C C . ILE A 1 247 ? -11.558 -14.213 45.338 1.00 67.30 247 ILE A C 1
ATOM 1911 O O . ILE A 1 247 ? -10.751 -15.003 44.841 1.00 69.65 247 ILE A O 1
ATOM 1916 N N . ASP A 1 248 ? -12.141 -13.230 44.650 1.00 63.59 248 ASP A N 1
ATOM 1917 C CA . ASP A 1 248 ? -11.962 -13.066 43.207 1.00 68.81 248 ASP A CA 1
ATOM 1918 C C . ASP A 1 248 ? -12.571 -14.230 42.439 1.00 68.48 248 ASP A C 1
ATOM 1919 O O . ASP A 1 248 ? -13.793 -14.359 42.349 1.00 69.67 248 ASP A O 1
ATOM 1924 N N . ASP A 1 249 ? -11.714 -15.075 41.881 1.00 65.01 249 ASP A N 1
ATOM 1925 C CA . ASP A 1 249 ? -12.183 -16.260 41.177 1.00 71.16 249 ASP A CA 1
ATOM 1926 C C . ASP A 1 249 ? -12.261 -17.468 42.106 1.00 66.31 249 ASP A C 1
ATOM 1927 O O . ASP A 1 249 ? -13.228 -18.226 42.069 1.00 68.63 249 ASP A O 1
ATOM 1932 N N . ALA A 1 250 ? -11.241 -17.632 42.942 1.00 61.82 250 ALA A N 1
ATOM 1933 C CA . ALA A 1 250 ? -11.136 -18.788 43.822 1.00 56.07 250 ALA A CA 1
ATOM 1934 C C . ALA A 1 250 ? -12.159 -18.771 44.951 1.00 49.85 250 ALA A C 1
ATOM 1935 O O . ALA A 1 250 ? -12.473 -17.723 45.508 1.00 54.57 250 ALA A O 1
ATOM 1937 N N . LYS A 1 251 ? -12.682 -19.946 45.272 1.00 41.03 251 LYS A N 1
ATOM 1938 C CA . LYS A 1 251 ? -13.574 -20.110 46.397 1.00 41.69 251 LYS A CA 1
ATOM 1939 C C . LYS A 1 251 ? -12.829 -20.814 47.510 1.00 41.56 251 LYS A C 1
ATOM 1940 O O . LYS A 1 251 ? -12.260 -21.884 47.315 1.00 49.12 251 LYS A O 1
ATOM 1946 N N . LYS A 1 252 ? -12.831 -20.203 48.680 1.00 32.64 252 LYS A N 1
ATOM 1947 C CA . LYS A 1 252 ? -12.201 -20.784 49.845 1.00 29.35 252 LYS A CA 1
ATOM 1948 C C . LYS A 1 252 ? -13.345 -21.257 50.751 1.00 28.61 252 LYS A C 1
ATOM 1949 O O . LYS A 1 252 ? -14.033 -20.436 51.368 1.00 24.49 252 LYS A O 1
ATOM 1955 N N . SER A 1 253 ? -13.570 -22.572 50.810 1.00 25.45 253 SER A N 1
ATOM 1956 C CA . SER A 1 253 ? -14.671 -23.116 51.603 1.00 23.72 253 SER A CA 1
ATOM 1957 C C . SER A 1 253 ? -14.392 -23.109 53.108 1.00 23.70 253 SER A C 1
ATOM 1958 O O . SER A 1 253 ? -13.255 -22.982 53.545 1.00 25.13 253 SER A O 1
ATOM 1961 N N . ILE A 1 254 ? -15.457 -23.257 53.890 1.00 29.78 254 ILE A N 1
ATOM 1962 C CA . ILE A 1 254 ? -15.354 -23.448 55.336 1.00 22.53 254 ILE A CA 1
ATOM 1963 C C . ILE A 1 254 ? -15.769 -24.885 55.659 1.00 22.61 254 ILE A C 1
ATOM 1964 O O . ILE A 1 254 ? -16.941 -25.154 55.893 1.00 30.86 254 ILE A O 1
ATOM 1969 N N . PRO A 1 255 ? -14.804 -25.813 55.659 1.00 24.54 255 PRO A N 1
ATOM 1970 C CA . PRO A 1 255 ? -15.108 -27.252 55.652 1.00 24.61 255 PRO A CA 1
ATOM 1971 C C . PRO A 1 255 ? -15.927 -27.674 56.860 1.00 29.29 255 PRO A C 1
ATOM 1972 O O . PRO A 1 255 ? -16.770 -28.554 56.727 1.00 26.71 255 PRO A O 1
ATOM 1976 N N . ASP A 1 256 ? -15.687 -27.055 58.013 1.00 24.66 256 ASP A N 1
ATOM 1977 C CA . ASP A 1 256 ? -16.435 -27.370 59.230 1.00 24.78 256 ASP A CA 1
ATOM 1978 C C . ASP A 1 256 ? -17.847 -26.816 59.213 1.00 26.07 256 ASP A C 1
ATOM 1979 O O . ASP A 1 256 ? -18.621 -27.091 60.116 1.00 35.39 256 ASP A O 1
ATOM 1984 N N . SER A 1 257 ? -18.182 -26.043 58.180 1.00 21.70 257 SER A N 1
ATOM 1985 C CA . SER A 1 257 ? -19.547 -25.560 57.995 1.00 21.11 257 SER A CA 1
ATOM 1986 C C . SER A 1 257 ? -20.428 -26.543 57.224 1.00 19.78 257 SER A C 1
ATOM 1987 O O . SER A 1 257 ? -21.637 -26.349 57.150 1.00 22.62 257 SER A O 1
ATOM 1990 N N . LEU A 1 258 ? -19.834 -27.576 56.637 1.00 25.37 258 LEU A N 1
ATOM 1991 C CA . LEU A 1 258 ? -20.614 -28.559 55.878 1.00 21.35 258 LEU A CA 1
ATOM 1992 C C . LEU A 1 258 ? -21.709 -29.134 56.765 1.00 22.96 258 LEU A C 1
ATOM 1993 O O . LEU A 1 258 ? -21.436 -29.688 57.825 1.00 23.46 258 LEU A O 1
ATOM 1998 N N . THR A 1 259 ? -22.952 -29.009 56.328 1.00 19.22 259 THR A N 1
ATOM 1999 C CA . THR A 1 259 ? -24.065 -29.433 57.156 1.00 24.45 259 THR A CA 1
ATOM 2000 C C . THR A 1 259 ? -25.122 -30.185 56.331 1.00 24.47 259 THR A C 1
ATOM 2001 O O . THR A 1 259 ? -25.367 -29.865 55.169 1.00 19.04 259 THR A O 1
ATOM 2005 N N . ARG A 1 260 ? -25.748 -31.172 56.954 1.00 20.13 260 ARG A N 1
ATOM 2006 C CA . ARG A 1 260 ? -26.764 -31.977 56.304 1.00 21.87 260 ARG A CA 1
ATOM 2007 C C . ARG A 1 260 ? -28.093 -31.686 56.985 1.00 20.32 260 ARG A C 1
ATOM 2008 O O . ARG A 1 260 ? -28.227 -31.845 58.186 1.00 21.53 260 ARG A O 1
ATOM 2016 N N . ILE A 1 261 ? -29.090 -31.286 56.217 1.00 24.29 261 ILE A N 1
ATOM 2017 C CA . ILE A 1 261 ? -30.347 -30.926 56.829 1.00 28.28 261 ILE A CA 1
ATOM 2018 C C . ILE A 1 261 ? -31.521 -31.503 56.072 1.00 25.55 261 ILE A C 1
ATOM 2019 O O . ILE A 1 261 ? -31.492 -31.612 54.857 1.00 27.13 261 ILE A O 1
ATOM 2024 N N . PRO A 1 262 ? -32.576 -31.858 56.805 1.00 27.07 262 PRO A N 1
ATOM 2025 C CA . PRO A 1 262 ? -33.775 -32.462 56.215 1.00 26.26 262 PRO A CA 1
ATOM 2026 C C . PRO A 1 262 ? -34.553 -31.457 55.375 1.00 26.98 262 PRO A C 1
ATOM 2027 O O . PRO A 1 262 ? -34.654 -30.295 55.742 1.00 25.63 262 PRO A O 1
ATOM 2031 N N . ILE A 1 263 ? -35.100 -31.906 54.254 1.00 24.57 263 ILE A N 1
ATOM 2032 C CA . ILE A 1 263 ? -36.017 -31.080 53.500 1.00 25.27 263 ILE A CA 1
ATOM 2033 C C . ILE A 1 263 ? -37.405 -31.687 53.658 1.00 25.97 263 ILE A C 1
ATOM 2034 O O . ILE A 1 263 ? -37.729 -32.714 53.054 1.00 22.74 263 ILE A O 1
ATOM 2039 N N . ILE A 1 264 ? -38.206 -31.068 54.511 1.00 23.43 264 ILE A N 1
ATOM 2040 C CA . ILE A 1 264 ? -39.512 -31.603 54.857 1.00 25.95 264 ILE A CA 1
ATOM 2041 C C . ILE A 1 264 ? -40.592 -30.678 54.324 1.00 32.02 264 ILE A C 1
ATOM 2042 O O . ILE A 1 264 ? -40.565 -29.469 54.589 1.00 29.41 264 ILE A O 1
ATOM 2047 N N . ASP A 1 265 ? -41.539 -31.228 53.567 1.00 26.76 265 ASP A N 1
ATOM 2048 C CA . ASP A 1 265 ? -42.608 -30.405 53.028 1.00 28.89 265 ASP A CA 1
ATOM 2049 C C . ASP A 1 265 ? -41.994 -29.280 52.204 1.00 26.22 265 ASP A C 1
ATOM 2050 O O . ASP A 1 265 ? -42.511 -28.161 52.186 1.00 32.26 265 ASP A O 1
ATOM 2055 N N . GLY A 1 266 ? -40.857 -29.558 51.585 1.00 24.31 266 GLY A N 1
ATOM 2056 C CA . GLY A 1 266 ? -40.250 -28.627 50.658 1.00 23.13 266 GLY A CA 1
ATOM 2057 C C . GLY A 1 266 ? -39.345 -27.587 51.293 1.00 26.94 266 GLY A C 1
ATOM 2058 O O . GLY A 1 266 ? -38.702 -26.822 50.572 1.00 23.33 266 GLY A O 1
ATOM 2059 N N . ASP A 1 267 ? -39.276 -27.557 52.626 1.00 26.09 267 ASP A N 1
ATOM 2060 C CA . ASP A 1 267 ? -38.542 -26.492 53.325 1.00 22.53 267 ASP A CA 1
ATOM 2061 C C . ASP A 1 267 ? -37.390 -26.990 54.195 1.00 31.34 267 ASP A C 1
ATOM 2062 O O . ASP A 1 267 ? -37.444 -28.082 54.779 1.00 28.89 267 ASP A O 1
ATOM 2067 N N . GLY A 1 268 ? -36.359 -26.161 54.304 1.00 25.00 268 GLY A N 1
ATOM 2068 C CA . GLY A 1 268 ? -35.243 -26.428 55.197 1.00 20.31 268 GLY A CA 1
ATOM 2069 C C . GLY A 1 268 ? -34.496 -25.132 55.474 1.00 25.09 268 GLY A C 1
ATOM 2070 O O . GLY A 1 268 ? -34.693 -24.122 54.794 1.00 24.75 268 GLY A O 1
ATOM 2071 N N . LYS A 1 269 ? -33.643 -25.154 56.484 1.00 24.76 269 LYS A N 1
ATOM 2072 C CA . LYS A 1 269 ? -32.852 -23.988 56.842 1.00 28.98 269 LYS A CA 1
ATOM 2073 C C . LYS A 1 269 ? -31.450 -24.458 57.202 1.00 19.99 269 LYS A C 1
ATOM 2074 O O . LYS A 1 269 ? -31.298 -25.361 58.012 1.00 23.93 269 LYS A O 1
ATOM 2080 N N . ALA A 1 270 ? -30.436 -23.880 56.561 1.00 25.43 270 ALA A N 1
ATOM 2081 C CA . ALA A 1 270 ? -29.044 -24.173 56.893 1.00 20.24 270 ALA A CA 1
ATOM 2082 C C . ALA A 1 270 ? -28.409 -22.952 57.541 1.00 27.18 270 ALA A C 1
ATOM 2083 O O . ALA A 1 270 ? -28.718 -21.808 57.183 1.00 30.16 270 ALA A O 1
ATOM 2085 N N . THR A 1 271 ? -27.498 -23.200 58.473 1.00 23.88 271 THR A N 1
ATOM 2086 C CA . THR A 1 271 ? -26.909 -22.135 59.267 1.00 22.94 271 THR A CA 1
ATOM 2087 C C . THR A 1 271 ? -25.387 -22.158 59.234 1.00 27.89 271 THR A C 1
ATOM 2088 O O . THR A 1 271 ? -24.764 -23.204 59.422 1.00 29.38 271 THR A O 1
ATOM 2092 N N . LEU A 1 272 ? -24.800 -20.994 58.984 1.00 28.46 272 LEU A N 1
ATOM 2093 C CA . LEU A 1 272 ? -23.380 -20.762 59.232 1.00 24.92 272 LEU A CA 1
ATOM 2094 C C . LEU A 1 272 ? -23.200 -20.037 60.573 1.00 26.25 272 LEU A C 1
ATOM 2095 O O . LEU A 1 272 ? -23.626 -18.893 60.722 1.00 29.77 272 LEU A O 1
ATOM 2100 N N . LYS A 1 273 ? -22.581 -20.702 61.547 1.00 24.87 273 LYS A N 1
ATOM 2101 C CA . LYS A 1 273 ? -22.337 -20.097 62.849 1.00 25.27 273 LYS A CA 1
ATOM 2102 C C . LYS A 1 273 ? -21.210 -19.074 62.727 1.00 24.58 273 LYS A C 1
ATOM 2103 O O . LYS A 1 273 ? -20.210 -19.334 62.067 1.00 21.83 273 LYS A O 1
ATOM 2109 N N . ARG A 1 274 ? -21.366 -17.916 63.367 1.00 22.24 274 ARG A N 1
ATOM 2110 C CA . ARG A 1 274 ? -20.322 -16.893 63.330 1.00 22.55 274 ARG A CA 1
ATOM 2111 C C . ARG A 1 274 ? -18.992 -17.460 63.852 1.00 29.44 274 ARG A C 1
ATOM 2112 O O . ARG A 1 274 ? -17.932 -17.214 63.260 1.00 25.22 274 ARG A O 1
ATOM 2120 N N . ASP A 1 275 ? -19.056 -18.213 64.952 1.00 24.43 275 ASP A N 1
ATOM 2121 C CA . ASP A 1 275 ? -17.875 -18.849 65.533 1.00 41.85 275 ASP A CA 1
ATOM 2122 C C . ASP A 1 275 ? -17.086 -19.680 64.516 1.00 32.91 275 ASP A C 1
ATOM 2123 O O . ASP A 1 275 ? -15.853 -19.605 64.457 1.00 29.04 275 ASP A O 1
ATOM 2128 N N . THR A 1 276 ? -17.800 -20.481 63.731 1.00 24.11 276 THR A N 1
ATOM 2129 C CA . THR A 1 276 ? -17.174 -21.299 62.691 1.00 31.07 276 THR A CA 1
ATOM 2130 C C . THR A 1 276 ? -16.524 -20.427 61.618 1.00 29.52 276 THR A C 1
ATOM 2131 O O . THR A 1 276 ? -15.402 -20.684 61.185 1.00 27.91 276 THR A O 1
ATOM 2135 N N . PHE A 1 277 ? -17.231 -19.392 61.193 1.00 27.60 277 PHE A N 1
ATOM 2136 C CA . PHE A 1 277 ? -16.663 -18.438 60.246 1.00 22.11 277 PHE A CA 1
ATOM 2137 C C . PHE A 1 277 ? -15.351 -17.809 60.756 1.00 31.10 277 PHE A C 1
ATOM 2138 O O . PHE A 1 277 ? -14.364 -17.776 60.026 1.00 27.12 277 PHE A O 1
ATOM 2146 N N . ARG A 1 278 ? -15.328 -17.337 62.006 1.00 24.17 278 ARG A N 1
ATOM 2147 C CA . ARG A 1 278 ? -14.149 -16.669 62.554 1.00 27.45 278 ARG A CA 1
ATOM 2148 C C . ARG A 1 278 ? -12.936 -17.587 62.683 1.00 32.59 278 ARG A C 1
ATOM 2149 O O . ARG A 1 278 ? -11.803 -17.164 62.455 1.00 34.95 278 ARG A O 1
ATOM 2157 N N . SER A 1 279 ? -13.164 -18.828 63.095 1.00 27.06 279 SER A N 1
ATOM 2158 C CA . SER A 1 279 ? -12.067 -19.778 63.263 1.00 31.05 279 SER A CA 1
ATOM 2159 C C . SER A 1 279 ? -11.334 -19.958 61.941 1.00 34.45 279 SER A C 1
ATOM 2160 O O . SER A 1 279 ? -10.115 -20.150 61.902 1.00 35.37 279 SER A O 1
ATOM 2163 N N . ARG A 1 280 ? -12.100 -19.894 60.861 1.00 27.14 280 ARG A N 1
ATOM 2164 C CA . ARG A 1 280 ? -11.580 -20.115 59.511 1.00 33.44 280 ARG A CA 1
ATOM 2165 C C . ARG A 1 280 ? -11.037 -18.823 58.908 1.00 31.93 280 ARG A C 1
ATOM 2166 O O . ARG A 1 280 ? -10.011 -18.825 58.232 1.00 34.76 280 ARG A O 1
ATOM 2174 N N . PHE A 1 281 ? -11.719 -17.714 59.163 1.00 28.36 281 PHE A N 1
ATOM 2175 C CA . PHE A 1 281 ? -11.264 -16.419 58.654 1.00 31.34 281 PHE A CA 1
ATOM 2176 C C . PHE A 1 281 ? -11.070 -15.400 59.791 1.00 32.48 281 PHE A C 1
ATOM 2177 O O . PHE A 1 281 ? -11.835 -14.448 59.906 1.00 34.60 281 PHE A O 1
ATOM 2185 N N . PRO A 1 282 ? -10.040 -15.599 60.633 1.00 34.63 282 PRO A N 1
ATOM 2186 C CA . PRO A 1 282 ? -9.825 -14.713 61.789 1.00 36.32 282 PRO A CA 1
ATOM 2187 C C . PRO A 1 282 ? -9.373 -13.315 61.380 1.00 42.45 282 PRO A C 1
ATOM 2188 O O . PRO A 1 282 ? -9.696 -12.356 62.073 1.00 46.55 282 PRO A O 1
ATOM 2192 N N . ASN A 1 283 ? -8.625 -13.215 60.282 1.00 46.03 283 ASN A N 1
ATOM 2193 C CA . ASN A 1 283 ? -8.035 -11.956 59.833 1.00 40.58 283 ASN A CA 1
ATOM 2194 C C . ASN A 1 283 ? -8.969 -11.200 58.893 1.00 39.45 283 ASN A C 1
ATOM 2195 O O . ASN A 1 283 ? -9.160 -11.607 57.750 1.00 34.48 283 ASN A O 1
ATOM 2200 N N . LEU A 1 284 ? -9.526 -10.090 59.385 1.00 38.79 284 LEU A N 1
ATOM 2201 C CA . LEU A 1 284 ? -10.522 -9.294 58.660 1.00 38.55 284 LEU A CA 1
ATOM 2202 C C . LEU A 1 284 ? -10.071 -8.793 57.287 1.00 41.93 284 LEU A C 1
ATOM 2203 O O . LEU A 1 284 ? -10.892 -8.653 56.373 1.00 42.04 284 LEU A O 1
ATOM 2208 N N . ASN A 1 285 ? -8.774 -8.533 57.144 1.00 44.72 285 ASN A N 1
ATOM 2209 C CA . ASN A 1 285 ? -8.209 -8.061 55.880 1.00 48.08 285 ASN A CA 1
ATOM 2210 C C . ASN A 1 285 ? -8.534 -8.973 54.703 1.00 49.39 285 ASN A C 1
ATOM 2211 O O . ASN A 1 285 ? -8.860 -8.503 53.607 1.00 45.09 285 ASN A O 1
ATOM 2216 N N . GLU A 1 286 ? -8.438 -10.280 54.932 1.00 46.21 286 GLU A N 1
ATOM 2217 C CA . GLU A 1 286 ? -8.656 -11.253 53.876 1.00 46.65 286 GLU A CA 1
ATOM 2218 C C . GLU A 1 286 ? -10.091 -11.188 53.328 1.00 44.64 286 GLU A C 1
ATOM 2219 O O . GLU A 1 286 ? -10.359 -11.661 52.224 1.00 39.80 286 GLU A O 1
ATOM 2225 N N . LEU A 1 287 ? -11.003 -10.589 54.091 1.00 39.21 287 LEU A N 1
ATOM 2226 C CA . LEU A 1 287 ? -12.423 -10.599 53.735 1.00 32.04 287 LEU A CA 1
ATOM 2227 C C . LEU A 1 287 ? -12.863 -9.379 52.933 1.00 30.35 287 LEU A C 1
ATOM 2228 O O . LEU A 1 287 ? -13.844 -9.443 52.194 1.00 33.73 287 LEU A O 1
ATOM 2233 N N . VAL A 1 288 ? -12.144 -8.266 53.092 1.00 32.34 288 VAL A N 1
ATOM 2234 C CA . VAL A 1 288 ? -12.542 -6.993 52.489 1.00 33.42 288 VAL A CA 1
ATOM 2235 C C . VAL A 1 288 ? -12.738 -7.088 50.978 1.00 34.38 288 VAL A C 1
ATOM 2236 O O . VAL A 1 288 ? -11.813 -7.433 50.248 1.00 41.88 288 VAL A O 1
ATOM 2240 N N . GLY A 1 289 ? -13.952 -6.787 50.522 1.00 37.87 289 GLY A N 1
ATOM 2241 C CA . GLY A 1 289 ? -14.265 -6.748 49.098 1.00 35.09 289 GLY A CA 1
ATOM 2242 C C . GLY A 1 289 ? -14.799 -8.059 48.547 1.00 41.62 289 GLY A C 1
ATOM 2243 O O . GLY A 1 289 ? -15.069 -8.178 47.352 1.00 46.80 289 GLY A O 1
ATOM 2244 N N . HIS A 1 290 ? -14.973 -9.043 49.422 1.00 38.23 290 HIS A N 1
ATOM 2245 C CA . HIS A 1 290 ? -15.294 -10.392 48.986 1.00 30.86 290 HIS A CA 1
ATOM 2246 C C . HIS A 1 290 ? -16.703 -10.816 49.377 1.00 28.42 290 HIS A C 1
ATOM 2247 O O . HIS A 1 290 ? -17.435 -10.066 50.021 1.00 31.44 290 HIS A O 1
ATOM 2254 N N . THR A 1 291 ? -17.091 -12.014 48.979 1.00 26.88 291 THR A N 1
ATOM 2255 C CA . THR A 1 291 ? -18.466 -12.431 49.176 1.00 25.29 291 THR A CA 1
ATOM 2256 C C . THR A 1 291 ? -18.539 -13.776 49.879 1.00 26.46 291 THR A C 1
ATOM 2257 O O . THR A 1 291 ? -17.619 -14.580 49.801 1.00 28.59 291 THR A O 1
ATOM 2261 N N . LEU A 1 292 ? -19.625 -13.985 50.603 1.00 23.00 292 LEU A N 1
ATOM 2262 C CA . LEU A 1 292 ? -19.933 -15.270 51.175 1.00 24.94 292 LEU A CA 1
ATOM 2263 C C . LEU A 1 292 ? -20.747 -16.007 50.119 1.00 29.30 292 LEU A C 1
ATOM 2264 O O . LEU A 1 292 ? -21.483 -15.376 49.347 1.00 27.75 292 LEU A O 1
ATOM 2269 N N . TYR A 1 293 ? -20.594 -17.327 50.051 1.00 19.89 293 TYR A N 1
ATOM 2270 C CA . TYR A 1 293 ? -21.489 -18.151 49.226 1.00 21.76 293 TYR A CA 1
ATOM 2271 C C . TYR A 1 293 ? -21.922 -19.374 50.007 1.00 24.43 293 TYR A C 1
ATOM 2272 O O . TYR A 1 293 ? -21.262 -19.770 50.989 1.00 23.04 293 TYR A O 1
ATOM 2281 N N . ALA A 1 294 ? -23.056 -19.944 49.616 1.00 24.21 294 ALA A N 1
ATOM 2282 C CA . ALA A 1 294 ? -23.480 -21.232 50.165 1.00 28.20 294 ALA A CA 1
ATOM 2283 C C . ALA A 1 294 ? -23.831 -22.177 49.025 1.00 22.66 294 ALA A C 1
ATOM 2284 O O . ALA A 1 294 ? -24.743 -21.908 48.249 1.00 25.48 294 ALA A O 1
ATOM 2286 N N . SER A 1 295 ? -23.095 -23.275 48.935 1.00 22.72 295 SER A N 1
ATOM 2287 C CA . SER A 1 295 ? -23.393 -24.334 47.985 1.00 24.68 295 SER A CA 1
ATOM 2288 C C . SER A 1 295 ? -24.471 -25.260 48.569 1.00 21.32 295 SER A C 1
ATOM 2289 O O . SER A 1 295 ? -24.294 -25.826 49.641 1.00 21.98 295 SER A O 1
ATOM 2292 N N . VAL A 1 296 ? -25.598 -25.372 47.874 1.00 20.32 296 VAL A N 1
ATOM 2293 C CA . VAL A 1 296 ? -26.737 -26.160 48.327 1.00 20.07 296 VAL A CA 1
ATOM 2294 C C . VAL A 1 296 ? -26.986 -27.313 47.338 1.00 27.12 296 VAL A C 1
ATOM 2295 O O . VAL A 1 296 ? -27.216 -27.083 46.148 1.00 22.95 296 VAL A O 1
ATOM 2299 N N . THR A 1 297 ? -26.891 -28.549 47.836 1.00 20.67 297 THR A N 1
ATOM 2300 C CA . THR A 1 297 ? -27.132 -29.744 47.036 1.00 16.77 297 THR A CA 1
ATOM 2301 C C . THR A 1 297 ? -28.307 -30.474 47.657 1.00 20.74 297 THR A C 1
ATOM 2302 O O . THR A 1 297 ? -28.223 -30.936 48.800 1.00 24.89 297 THR A O 1
ATOM 2306 N N . VAL A 1 298 ? -29.420 -30.546 46.927 1.00 19.24 298 VAL A N 1
ATOM 2307 C CA . VAL A 1 298 ? -30.618 -31.191 47.454 1.00 21.51 298 VAL A CA 1
ATOM 2308 C C . VAL A 1 298 ? -30.847 -32.531 46.750 1.00 27.55 298 VAL A C 1
ATOM 2309 O O . VAL A 1 298 ? -30.775 -32.599 45.521 1.00 17.61 298 VAL A O 1
ATOM 2313 N N . MET A 1 299 ? -31.114 -33.584 47.528 1.00 25.17 299 MET A N 1
ATOM 2314 C CA . MET A 1 299 ? -31.508 -34.888 46.980 1.00 21.94 299 MET A CA 1
ATOM 2315 C C . MET A 1 299 ? -32.933 -35.231 47.383 1.00 23.92 299 MET A C 1
ATOM 2316 O O . MET A 1 299 ? -33.323 -35.002 48.531 1.00 21.40 299 MET A O 1
ATOM 2321 N N . THR A 1 300 ? -33.712 -35.802 46.469 1.00 19.38 300 THR A N 1
ATOM 2322 C CA . THR A 1 300 ? -35.049 -36.243 46.856 1.00 20.08 300 THR A CA 1
ATOM 2323 C C . THR A 1 300 ? -34.901 -37.416 47.824 1.00 20.96 300 THR A C 1
ATOM 2324 O O . THR A 1 300 ? -33.851 -38.058 47.853 1.00 21.14 300 THR A O 1
ATOM 2328 N N . GLU A 1 301 ? -35.938 -37.692 48.611 1.00 21.83 301 GLU A N 1
ATOM 2329 C CA . GLU A 1 301 ? -35.861 -38.728 49.636 1.00 23.05 301 GLU A CA 1
ATOM 2330 C C . GLU A 1 301 ? -35.571 -40.121 49.059 1.00 25.26 301 GLU A C 1
ATOM 2331 O O . GLU A 1 301 ? -34.900 -40.934 49.693 1.00 24.85 301 GLU A O 1
ATOM 2337 N N . SER A 1 302 ? -36.074 -40.390 47.859 1.00 26.06 302 SER A N 1
ATOM 2338 C CA . SER A 1 302 ? -35.879 -41.700 47.219 1.00 24.98 302 SER A CA 1
ATOM 2339 C C . SER A 1 302 ? -34.531 -41.793 46.509 1.00 24.54 302 SER A C 1
ATOM 2340 O O . SER A 1 302 ? -34.184 -42.847 46.012 1.00 25.57 302 SER A O 1
ATOM 2343 N N . GLY A 1 303 ? -33.775 -40.693 46.439 1.00 26.83 303 GLY A N 1
ATOM 2344 C CA . GLY A 1 303 ? -32.485 -40.714 45.752 1.00 23.16 303 GLY A CA 1
ATOM 2345 C C . GLY A 1 303 ? -32.587 -40.732 44.223 1.00 26.93 303 GLY A C 1
ATOM 2346 O O . GLY A 1 303 ? -31.604 -40.964 43.518 1.00 29.02 303 GLY A O 1
ATOM 2347 N N . SER A 1 304 ? -33.782 -40.491 43.700 1.00 23.10 304 SER A N 1
ATOM 2348 C CA . SER A 1 304 ? -33.998 -40.505 42.259 1.00 24.22 304 SER A CA 1
ATOM 2349 C C . SER A 1 304 ? -33.476 -39.240 41.564 1.00 23.99 304 SER A C 1
ATOM 2350 O O . SER A 1 304 ? -33.301 -39.223 40.349 1.00 23.29 304 SER A O 1
ATOM 2353 N N . ASP A 1 305 ? -33.258 -38.170 42.322 1.00 22.97 305 ASP A N 1
ATOM 2354 C CA . ASP A 1 305 ? -32.857 -36.912 41.710 1.00 21.11 305 ASP A CA 1
ATOM 2355 C C . ASP A 1 305 ? -32.116 -35.973 42.665 1.00 25.83 305 ASP A C 1
ATOM 2356 O O . ASP A 1 305 ? -32.316 -36.003 43.879 1.00 30.06 305 ASP A O 1
ATOM 2361 N N . MET A 1 306 ? -31.275 -35.126 42.085 1.00 23.71 306 MET A N 1
ATOM 2362 C CA . MET A 1 306 ? -30.422 -34.218 42.824 1.00 23.33 306 MET A CA 1
ATOM 2363 C C . MET A 1 306 ? -30.320 -32.875 42.083 1.00 29.26 306 MET A C 1
ATOM 2364 O O . MET A 1 306 ? -30.264 -32.836 40.848 1.00 25.06 306 MET A O 1
ATOM 2369 N N . VAL A 1 307 ? -30.279 -31.782 42.836 1.00 25.32 307 VAL A N 1
ATOM 2370 C CA . VAL A 1 307 ? -30.060 -30.467 42.259 1.00 21.18 307 VAL A CA 1
ATOM 2371 C C . VAL A 1 307 ? -28.970 -29.732 43.049 1.00 30.27 307 VAL A C 1
ATOM 2372 O O . VAL A 1 307 ? -28.997 -29.712 44.285 1.00 25.13 307 VAL A O 1
ATOM 2376 N N . VAL A 1 308 ? -28.003 -29.156 42.335 1.00 18.99 308 VAL A N 1
ATOM 2377 C CA . VAL A 1 308 ? -26.945 -28.378 42.966 1.00 22.15 308 VAL A CA 1
ATOM 2378 C C . VAL A 1 308 ? -27.086 -26.913 42.571 1.00 31.69 308 VAL A C 1
ATOM 2379 O O . VAL A 1 308 ? -27.021 -26.581 41.383 1.00 34.26 308 VAL A O 1
ATOM 2383 N N . THR A 1 309 ? -27.289 -26.038 43.548 1.00 28.05 309 THR A N 1
ATOM 2384 C CA . THR A 1 309 ? -27.264 -24.612 43.269 1.00 38.08 309 THR A CA 1
ATOM 2385 C C . THR A 1 309 ? -26.482 -23.898 44.346 1.00 36.97 309 THR A C 1
ATOM 2386 O O . THR A 1 309 ? -25.995 -24.515 45.286 1.00 38.97 309 THR A O 1
ATOM 2390 N N . GLU A 1 310 ? -26.368 -22.590 44.199 1.00 28.16 310 GLU A N 1
ATOM 2391 C CA . GLU A 1 310 ? -25.499 -21.814 45.053 1.00 29.90 310 GLU A CA 1
ATOM 2392 C C . GLU A 1 310 ? -26.115 -20.471 45.351 1.00 29.44 310 GLU A C 1
ATOM 2393 O O . GLU A 1 310 ? -26.625 -19.811 44.453 1.00 20.46 310 GLU A O 1
ATOM 2399 N N . GLN A 1 311 ? -26.075 -20.064 46.610 1.00 32.09 311 GLN A N 1
ATOM 2400 C CA . GLN A 1 311 ? -26.411 -18.685 46.951 1.00 31.43 311 GLN A CA 1
ATOM 2401 C C . GLN A 1 311 ? -25.113 -17.909 46.929 1.00 25.93 311 GLN A C 1
ATOM 2402 O O . GLN A 1 311 ? -24.214 -18.193 47.706 1.00 31.10 311 GLN A O 1
ATOM 2408 N N . SER A 1 312 ? -24.982 -16.951 46.027 1.00 27.06 312 SER A N 1
ATOM 2409 C CA . SER A 1 312 ? -23.731 -16.197 45.977 1.00 41.96 312 SER A CA 1
ATOM 2410 C C . SER A 1 312 ? -23.936 -14.696 46.145 1.00 36.67 312 SER A C 1
ATOM 2411 O O . SER A 1 312 ? -25.054 -14.223 46.374 1.00 39.03 312 SER A O 1
ATOM 2414 N N . GLY A 1 313 ? -22.849 -13.948 46.039 1.00 36.73 313 GLY A N 1
ATOM 2415 C CA . GLY A 1 313 ? -22.950 -12.495 46.045 1.00 42.70 313 GLY A CA 1
ATOM 2416 C C . GLY A 1 313 ? -23.467 -11.902 47.349 1.00 38.24 313 GLY A C 1
ATOM 2417 O O . GLY A 1 313 ? -24.065 -10.826 47.353 1.00 38.75 313 GLY A O 1
ATOM 2418 N N . ILE A 1 314 ? -23.254 -12.615 48.452 1.00 32.64 314 ILE A N 1
ATOM 2419 C CA . ILE A 1 314 ? -23.516 -12.077 49.778 1.00 32.42 314 ILE A CA 1
ATOM 2420 C C . ILE A 1 314 ? -22.292 -11.276 50.230 1.00 31.18 314 ILE A C 1
ATOM 2421 O O . ILE A 1 314 ? -21.349 -11.833 50.787 1.00 27.36 314 ILE A O 1
ATOM 2426 N N . HIS A 1 315 ? -22.308 -9.971 49.981 1.00 27.01 315 HIS A N 1
ATOM 2427 C CA . HIS A 1 315 ? -21.143 -9.143 50.269 1.00 27.67 315 HIS A CA 1
ATOM 2428 C C . HIS A 1 315 ? -20.827 -9.083 51.745 1.00 25.85 315 HIS A C 1
ATOM 2429 O O . HIS A 1 315 ? -21.718 -8.994 52.580 1.00 27.43 315 HIS A O 1
ATOM 2436 N N . ILE A 1 316 ? -19.541 -9.172 52.047 1.00 26.03 316 ILE A N 1
ATOM 2437 C CA . ILE A 1 316 ? -19.050 -9.098 53.408 1.00 29.02 316 ILE A CA 1
ATOM 2438 C C . ILE A 1 316 ? -18.629 -7.656 53.631 1.00 39.47 316 ILE A C 1
ATOM 2439 O O . ILE A 1 316 ? -17.625 -7.207 53.078 1.00 46.80 316 ILE A O 1
ATOM 2444 N N . VAL A 1 317 ? -19.417 -6.934 54.424 1.00 38.52 317 VAL A N 1
ATOM 2445 C CA . VAL A 1 317 ? -19.321 -5.479 54.498 1.00 40.33 317 VAL A CA 1
ATOM 2446 C C . VAL A 1 317 ? -19.369 -4.960 55.927 1.00 36.19 317 VAL A C 1
ATOM 2447 O O . VAL A 1 317 ? -19.693 -5.701 56.842 1.00 33.37 317 VAL A O 1
ATOM 2451 N N . ALA A 1 318 ? -19.077 -3.670 56.095 1.00 34.02 318 ALA A N 1
ATOM 2452 C CA . ALA A 1 318 ? -19.152 -3.013 57.391 1.00 35.72 318 ALA A CA 1
ATOM 2453 C C . ALA A 1 318 ? -20.431 -2.168 57.544 1.00 35.76 318 ALA A C 1
ATOM 2454 O O . ALA A 1 318 ? -20.713 -1.653 58.617 1.00 40.08 318 ALA A O 1
ATOM 2456 N N . SER A 1 319 ? -21.193 -2.043 56.464 1.00 35.25 319 SER A N 1
ATOM 2457 C CA . SER A 1 319 ? -22.421 -1.255 56.428 1.00 33.20 319 SER A CA 1
ATOM 2458 C C . SER A 1 319 ? -23.379 -1.925 55.458 1.00 35.99 319 SER A C 1
ATOM 2459 O O . SER A 1 319 ? -22.939 -2.543 54.487 1.00 34.05 319 SER A O 1
ATOM 2462 N N . PRO A 1 320 ? -24.696 -1.787 55.688 1.00 33.17 320 PRO A N 1
ATOM 2463 C CA . PRO A 1 320 ? -25.672 -2.356 54.747 1.00 33.28 320 PRO A CA 1
ATOM 2464 C C . PRO A 1 320 ? -25.834 -1.516 53.467 1.00 31.87 320 PRO A C 1
ATOM 2465 O O . PRO A 1 320 ? -26.443 -2.000 52.516 1.00 34.17 320 PRO A O 1
ATOM 2469 N N . TYR A 1 321 ? -25.308 -0.291 53.452 1.00 30.71 321 TYR A N 1
ATOM 2470 C CA . TYR A 1 321 ? -25.539 0.640 52.344 1.00 29.50 321 TYR A CA 1
ATOM 2471 C C . TYR A 1 321 ? -24.243 1.100 51.683 1.00 36.23 321 TYR A C 1
ATOM 2472 O O . TYR A 1 321 ? -23.149 0.944 52.239 1.00 29.12 321 TYR A O 1
ATOM 2481 N N . GLN A 1 322 ? -24.378 1.661 50.484 1.00 29.46 322 GLN A N 1
ATOM 2482 C CA . GLN A 1 322 ? -23.281 2.373 49.840 1.00 30.80 322 GLN A CA 1
ATOM 2483 C C . GLN A 1 322 ? -23.779 3.724 49.371 1.00 26.61 322 GLN A C 1
ATOM 2484 O O . GLN A 1 322 ? -24.869 3.828 48.804 1.00 28.94 322 GLN A O 1
ATOM 2490 N N . ILE A 1 323 ? -22.977 4.758 49.590 1.00 25.91 323 ILE A N 1
ATOM 2491 C CA . ILE A 1 323 ? -23.290 6.063 49.020 1.00 25.18 323 ILE A CA 1
ATOM 2492 C C . ILE A 1 323 ? -22.459 6.307 47.768 1.00 27.65 323 ILE A C 1
ATOM 2493 O O . ILE A 1 323 ? -21.250 6.080 47.771 1.00 31.51 323 ILE A O 1
ATOM 2498 N N . HIS A 1 324 ? -23.118 6.748 46.699 1.00 24.45 324 HIS A N 1
ATOM 2499 C CA . HIS A 1 324 ? -22.441 7.085 45.452 1.00 31.50 324 HIS A CA 1
ATOM 2500 C C . HIS A 1 324 ? -22.725 8.524 45.052 1.00 30.16 324 HIS A C 1
ATOM 2501 O O . HIS A 1 324 ? -23.819 9.037 45.290 1.00 25.97 324 HIS A O 1
ATOM 2508 N N . PHE A 1 325 ? -21.739 9.162 44.430 1.00 25.12 325 PHE A N 1
ATOM 2509 C CA . PHE A 1 325 ? -21.918 10.508 43.901 1.00 23.64 325 PHE A CA 1
ATOM 2510 C C . PHE A 1 325 ? -21.956 10.539 42.372 1.00 28.23 325 PHE A C 1
ATOM 2511 O O . PHE A 1 325 ? -21.864 11.607 41.748 1.00 33.77 325 PHE A O 1
ATOM 2519 N N . THR A 1 326 ? -22.138 9.370 41.772 1.00 23.92 326 THR A N 1
ATOM 2520 C CA . THR A 1 326 ? -22.104 9.239 40.324 1.00 30.00 326 THR A CA 1
ATOM 2521 C C . THR A 1 326 ? -23.268 9.952 39.647 1.00 31.82 326 THR A C 1
ATOM 2522 O O . THR A 1 326 ? -23.258 10.116 38.438 1.00 29.56 326 THR A O 1
ATOM 2526 N N . LYS A 1 327 ? -24.281 10.365 40.406 1.00 26.73 327 LYS A N 1
ATOM 2527 C CA . LYS A 1 327 ? -25.426 11.025 39.775 1.00 27.13 327 LYS A CA 1
ATOM 2528 C C . LYS A 1 327 ? -25.468 12.528 40.063 1.00 23.68 327 LYS A C 1
ATOM 2529 O O . LYS A 1 327 ? -26.464 13.198 39.804 1.00 31.26 327 LYS A O 1
ATOM 2535 N N . THR A 1 328 ? -24.381 13.054 40.603 1.00 23.57 328 THR A N 1
ATOM 2536 C CA . THR A 1 328 ? -24.324 14.474 40.936 1.00 25.69 328 THR A CA 1
ATOM 2537 C C . THR A 1 328 ? -23.149 15.168 40.227 1.00 24.05 328 THR A C 1
ATOM 2538 O O . THR A 1 328 ? -22.073 14.596 40.112 1.00 30.82 328 THR A O 1
ATOM 2542 N N . PRO A 1 329 ? -23.358 16.404 39.732 1.00 25.27 329 PRO A N 1
ATOM 2543 C CA . PRO A 1 329 ? -22.266 17.134 39.073 1.00 25.03 329 PRO A CA 1
ATOM 2544 C C . PRO A 1 329 ? -21.085 17.373 40.001 1.00 25.30 329 PRO A C 1
ATOM 2545 O O . PRO A 1 329 ? -21.273 17.548 41.198 1.00 25.19 329 PRO A O 1
ATOM 2549 N N . LYS A 1 330 ? -19.880 17.374 39.448 1.00 25.89 330 LYS A N 1
ATOM 2550 C CA . LYS A 1 330 ? -18.670 17.611 40.224 1.00 26.49 330 LYS A CA 1
ATOM 2551 C C . LYS A 1 330 ? -18.256 19.072 40.136 1.00 29.92 330 LYS A C 1
ATOM 2552 O O . LYS A 1 330 ? -17.151 19.432 40.530 1.00 29.90 330 LYS A O 1
ATOM 2558 N N . TYR A 1 331 ? -19.137 19.899 39.586 1.00 27.53 331 TYR A N 1
ATOM 2559 C CA . TYR A 1 331 ? -18.883 21.325 39.486 1.00 28.65 331 TYR A CA 1
ATOM 2560 C C . TYR A 1 331 ? -20.076 22.094 40.014 1.00 33.70 331 TYR A C 1
ATOM 2561 O O . TYR A 1 331 ? -21.216 21.629 39.929 1.00 28.27 331 TYR A O 1
ATOM 2570 N N . PHE A 1 332 ? -19.807 23.273 40.566 1.00 33.17 332 PHE A N 1
ATOM 2571 C CA . PHE A 1 332 ? -20.868 24.095 41.105 1.00 29.99 332 PHE A CA 1
ATOM 2572 C C . PHE A 1 332 ? -20.726 25.542 40.638 1.00 31.52 3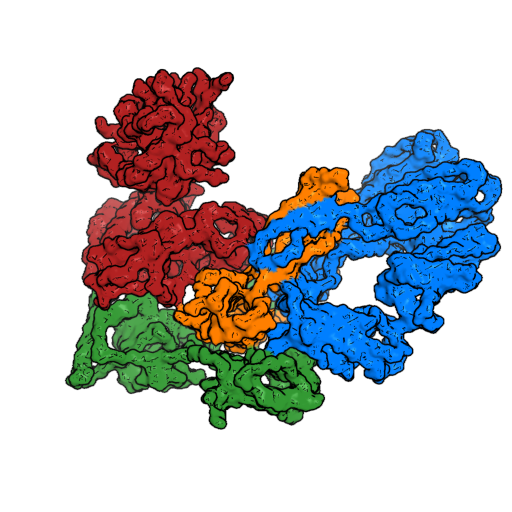32 PHE A C 1
ATOM 2573 O O . PHE A 1 332 ? -19.669 25.960 40.157 1.00 32.45 332 PHE A O 1
ATOM 2581 N N . LYS A 1 333 ? -21.804 26.297 40.788 1.00 31.99 333 LYS A N 1
ATOM 2582 C CA . LYS A 1 333 ? -21.796 27.701 40.431 1.00 33.66 333 LYS A CA 1
ATOM 2583 C C . LYS A 1 333 ? -21.823 28.540 41.706 1.00 36.26 333 LYS A C 1
ATOM 2584 O O . LYS A 1 333 ? -22.834 28.583 42.402 1.00 35.23 333 LYS A O 1
ATOM 2590 N N . PRO A 1 334 ? -20.698 29.183 42.033 1.00 40.35 334 PRO A N 1
ATOM 2591 C CA . PRO A 1 334 ? -20.661 30.026 43.242 1.00 43.82 334 PRO A CA 1
ATOM 2592 C C . PRO A 1 334 ? -21.867 30.972 43.330 1.00 45.79 334 PRO A C 1
ATOM 2593 O O . PRO A 1 334 ? -22.265 31.569 42.329 1.00 39.31 334 PRO A O 1
ATOM 2597 N N . GLY A 1 335 ? -22.455 31.094 44.515 1.00 45.86 335 GLY A N 1
ATOM 2598 C CA . GLY A 1 335 ? -23.530 32.056 44.715 1.00 48.08 335 GLY A CA 1
ATOM 2599 C C . GLY A 1 335 ? -24.871 31.559 44.208 1.00 44.91 335 GLY A C 1
ATOM 2600 O O . GLY A 1 335 ? -25.861 32.290 44.206 1.00 43.81 335 GLY A O 1
ATOM 2601 N N . MET A 1 336 ? -24.891 30.310 43.762 1.00 37.39 336 MET A N 1
ATOM 2602 C CA . MET A 1 336 ? -26.117 29.645 43.345 1.00 42.27 336 MET A CA 1
ATOM 2603 C C . MET A 1 336 ? -26.250 28.354 44.137 1.00 40.84 336 MET A C 1
ATOM 2604 O O . MET A 1 336 ? -25.247 27.764 44.540 1.00 38.60 336 MET A O 1
ATOM 2609 N N . PRO A 1 337 ? -27.493 27.931 44.398 1.00 42.05 337 PRO A N 1
ATOM 2610 C CA . PRO A 1 337 ? -27.672 26.694 45.160 1.00 40.17 337 PRO A CA 1
ATOM 2611 C C . PRO A 1 337 ? -27.165 25.526 44.326 1.00 38.17 337 PRO A C 1
ATOM 2612 O O . PRO A 1 337 ? -27.325 25.523 43.112 1.00 40.06 337 PRO A O 1
ATOM 2616 N N . TYR A 1 338 ? -26.510 24.582 44.981 1.00 30.55 338 TYR A N 1
ATOM 2617 C CA . TYR A 1 338 ? -25.941 23.428 44.327 1.00 36.16 338 TYR A CA 1
ATOM 2618 C C . TYR A 1 338 ? -26.859 22.263 44.638 1.00 36.20 338 TYR A C 1
ATOM 2619 O O . TYR A 1 338 ? -27.164 22.023 45.805 1.00 32.66 338 TYR A O 1
ATOM 2628 N N . GLU A 1 339 ? -27.315 21.561 43.603 1.00 32.01 339 GLU A N 1
ATOM 2629 C CA . GLU A 1 339 ? -28.149 20.372 43.788 1.00 26.94 339 GLU A CA 1
ATOM 2630 C C . GLU A 1 339 ? -27.284 19.136 43.936 1.00 26.27 339 GLU A C 1
ATOM 2631 O O . GLU A 1 339 ? -26.579 18.746 43.013 1.00 29.04 339 GLU A O 1
ATOM 2637 N N . LEU A 1 340 ? -27.319 18.543 45.125 1.00 30.91 340 LEU A N 1
ATOM 2638 C CA . LEU A 1 340 ? -26.527 17.362 45.429 1.00 26.72 340 LEU A CA 1
ATOM 2639 C C . LEU A 1 340 ? -27.444 16.157 45.353 1.00 29.78 340 LEU A C 1
ATOM 2640 O O . LEU A 1 340 ? -28.344 16.004 46.183 1.00 30.47 340 LEU A O 1
ATOM 2645 N N . THR A 1 341 ? -27.235 15.319 44.345 1.00 24.25 341 THR A N 1
ATOM 2646 C CA . THR A 1 341 ? -27.994 14.086 44.228 1.00 25.99 341 THR A CA 1
ATOM 2647 C C . THR A 1 341 ? -27.208 12.973 44.906 1.00 25.67 341 THR A C 1
ATOM 2648 O O . THR A 1 341 ? -26.055 12.719 44.551 1.00 29.11 341 THR A O 1
ATOM 2652 N N . VAL A 1 342 ? -27.813 12.350 45.915 1.00 26.47 342 VAL A N 1
ATOM 2653 C CA . VAL A 1 342 ? -27.165 11.272 46.657 1.00 24.01 342 VAL A CA 1
ATOM 2654 C C . VAL A 1 342 ? -27.801 9.989 46.165 1.00 24.16 342 VAL A C 1
ATOM 2655 O O . VAL A 1 342 ? -29.029 9.915 46.058 1.00 26.82 342 VAL A O 1
ATOM 2659 N N . TYR A 1 343 ? -26.970 8.997 45.856 1.00 24.02 343 TYR A N 1
ATOM 2660 C CA . TYR A 1 343 ? -27.428 7.692 45.383 1.00 24.41 343 TYR A CA 1
ATOM 2661 C C . TYR A 1 343 ? -26.978 6.631 46.376 1.00 24.75 343 TYR A C 1
ATOM 2662 O O . TYR A 1 343 ? -25.782 6.438 46.568 1.00 29.20 343 TYR A O 1
ATOM 2671 N N . VAL A 1 344 ? -27.939 5.982 47.029 1.00 27.90 344 VAL A N 1
ATOM 2672 C CA . VAL A 1 344 ? -27.647 4.929 47.994 1.00 25.95 344 VAL A CA 1
ATOM 2673 C C . VAL A 1 344 ? -28.057 3.583 47.407 1.00 33.54 344 VAL A C 1
ATOM 2674 O O . VAL A 1 344 ? -29.160 3.434 46.886 1.00 27.21 344 VAL A O 1
ATOM 2678 N N . THR A 1 345 ? -27.160 2.607 47.483 1.00 32.99 345 THR A N 1
ATOM 2679 C CA . THR A 1 345 ? -27.465 1.257 47.029 1.00 31.70 345 THR A CA 1
ATOM 2680 C C . THR A 1 345 ? -27.227 0.270 48.150 1.00 31.58 345 THR A C 1
ATOM 2681 O O . THR A 1 345 ? -26.570 0.584 49.146 1.00 28.71 345 THR A O 1
ATOM 2685 N N . ASN A 1 346 ? -27.767 -0.926 47.968 1.00 30.21 346 ASN A N 1
ATOM 2686 C CA . ASN A 1 346 ? -27.389 -2.080 48.758 1.00 31.98 346 ASN A CA 1
ATOM 2687 C C . ASN A 1 346 ? -26.023 -2.520 48.241 1.00 33.91 346 ASN A C 1
ATOM 2688 O O . ASN A 1 346 ? -25.590 -2.017 47.204 1.00 30.68 346 ASN A O 1
ATOM 2693 N N . PRO A 1 347 ? -25.336 -3.442 48.958 1.00 32.36 347 PRO A N 1
ATOM 2694 C CA . PRO A 1 347 ? -23.964 -3.831 48.598 1.00 32.66 347 PRO A CA 1
ATOM 2695 C C . PRO A 1 347 ? -23.885 -4.476 47.226 1.00 40.76 347 PRO A C 1
ATOM 2696 O O . PRO A 1 347 ? -22.791 -4.541 46.655 1.00 38.58 347 PRO A O 1
ATOM 2700 N N . ASP A 1 348 ? -25.025 -4.938 46.715 1.00 37.59 348 ASP A N 1
ATOM 2701 C CA . ASP A 1 348 ? -25.093 -5.544 45.386 1.00 45.10 348 ASP A CA 1
ATOM 2702 C C . ASP A 1 348 ? -25.431 -4.513 44.305 1.00 47.57 348 ASP A C 1
ATOM 2703 O O . ASP A 1 348 ? -25.468 -4.834 43.122 1.00 51.67 348 ASP A O 1
ATOM 2708 N N . GLY A 1 349 ? -25.695 -3.278 44.709 1.00 40.43 349 GLY A N 1
ATOM 2709 C CA . GLY A 1 349 ? -25.892 -2.215 43.737 1.00 43.22 349 GLY A CA 1
ATOM 2710 C C . GLY A 1 349 ? -27.334 -1.957 43.328 1.00 39.89 349 GLY A C 1
ATOM 2711 O O . GLY A 1 349 ? -27.589 -1.080 42.508 1.00 41.02 349 GLY A O 1
ATOM 2712 N N . SER A 1 350 ? -28.278 -2.719 43.879 1.00 36.58 350 SER A N 1
ATOM 2713 C CA . SER A 1 350 ? -29.690 -2.378 43.722 1.00 40.03 350 SER A CA 1
ATOM 2714 C C . SER A 1 350 ? -29.970 -1.102 44.531 1.00 38.28 350 SER A C 1
ATOM 2715 O O . SER A 1 350 ? -29.295 -0.845 45.521 1.00 30.68 350 SER A O 1
ATOM 2718 N N . PRO A 1 351 ? -30.943 -0.284 44.093 1.00 36.34 351 PRO A N 1
ATOM 2719 C CA . PRO A 1 351 ? -31.215 0.967 44.810 1.00 34.87 351 PRO A CA 1
ATOM 2720 C C . PRO A 1 351 ? -31.799 0.701 46.194 1.00 38.59 351 PRO A C 1
ATOM 2721 O O . PRO A 1 351 ? -32.624 -0.202 46.352 1.00 36.60 351 PRO A O 1
ATOM 2725 N N . ALA A 1 352 ? -31.360 1.473 47.185 1.00 29.91 352 ALA A N 1
ATOM 2726 C CA . ALA A 1 352 ? -31.915 1.389 48.527 1.00 30.60 352 ALA A CA 1
ATOM 2727 C C . ALA A 1 352 ? -32.918 2.534 48.785 1.00 34.48 352 ALA A C 1
ATOM 2728 O O . ALA A 1 352 ? -32.540 3.703 48.873 1.00 31.02 352 ALA A O 1
ATOM 2730 N N . ALA A 1 353 ? -34.192 2.176 48.921 1.00 37.46 353 ALA A N 1
ATOM 2731 C CA . ALA A 1 353 ? -35.276 3.129 49.119 1.00 38.29 353 ALA A CA 1
ATOM 2732 C C . ALA A 1 353 ? -35.505 3.446 50.591 1.00 42.34 353 ALA A C 1
ATOM 2733 O O . ALA A 1 353 ? -35.172 2.651 51.461 1.00 46.08 353 ALA A O 1
ATOM 2735 N N . HIS A 1 354 ? -36.070 4.621 50.858 1.00 43.12 354 HIS A N 1
ATOM 2736 C CA . HIS A 1 354 ? -36.441 5.010 52.214 1.00 49.21 354 HIS A CA 1
ATOM 2737 C C . HIS A 1 354 ? -35.276 5.095 53.203 1.00 46.45 354 HIS A C 1
ATOM 2738 O O . HIS A 1 354 ? -35.473 4.923 54.398 1.00 46.49 354 HIS A O 1
ATOM 2745 N N . VAL A 1 355 ? -34.071 5.371 52.721 1.00 41.67 355 VAL A N 1
ATOM 2746 C CA . VAL A 1 355 ? -32.944 5.541 53.627 1.00 39.41 355 VAL A CA 1
ATOM 2747 C C . VAL A 1 355 ? -32.699 7.017 53.916 1.00 30.76 355 VAL A C 1
ATOM 2748 O O . VAL A 1 355 ? -32.479 7.799 53.003 1.00 32.12 355 VAL A O 1
ATOM 2752 N N . PRO A 1 356 ? -32.720 7.402 55.196 1.00 34.71 356 PRO A N 1
ATOM 2753 C CA . PRO A 1 356 ? -32.391 8.798 55.497 1.00 35.51 356 PRO A CA 1
ATOM 2754 C C . PRO A 1 356 ? -30.915 9.063 55.221 1.00 33.42 356 PRO A C 1
ATOM 2755 O O . PRO A 1 356 ? -30.080 8.203 55.517 1.00 34.07 356 PRO A O 1
ATOM 2759 N N . VAL A 1 357 ? -30.608 10.228 54.660 1.00 29.47 357 VAL A N 1
ATOM 2760 C CA . VAL A 1 357 ? -29.227 10.681 54.489 1.00 29.44 357 VAL A CA 1
ATOM 2761 C C . VAL A 1 357 ? -29.068 12.090 55.050 1.00 33.92 357 VAL A C 1
ATOM 2762 O O . VAL A 1 357 ? -30.058 12.812 55.223 1.00 32.70 357 VAL A O 1
ATOM 2766 N N . VAL A 1 358 ? -27.828 12.476 55.349 1.00 32.09 358 VAL A N 1
ATOM 2767 C CA . VAL A 1 358 ? -27.548 13.788 55.904 1.00 29.77 358 VAL A CA 1
ATOM 2768 C C . VAL A 1 358 ? -26.156 14.259 55.532 1.00 35.27 358 VAL A C 1
ATOM 2769 O O . VAL A 1 358 ? -25.206 13.488 55.580 1.00 30.23 358 VAL A O 1
ATOM 2773 N N . SER A 1 359 ? -26.040 15.529 55.140 1.00 34.21 359 SER A N 1
ATOM 2774 C CA . SER A 1 359 ? -24.748 16.204 55.140 1.00 33.59 359 SER A CA 1
ATOM 2775 C C . SER A 1 359 ? -24.735 17.132 56.339 1.00 39.21 359 SER A C 1
ATOM 2776 O O . SER A 1 359 ? -25.440 18.147 56.361 1.00 36.98 359 SER A O 1
ATOM 2779 N N . GLU A 1 360 ? -23.947 16.777 57.345 1.00 39.31 360 GLU A N 1
ATOM 2780 C CA . GLU A 1 360 ? -23.999 17.487 58.612 1.00 39.97 360 GLU A CA 1
ATOM 2781 C C . GLU A 1 360 ? -23.509 18.928 58.479 1.00 44.96 360 GLU A C 1
ATOM 2782 O O . GLU A 1 360 ? -24.117 19.854 59.022 1.00 40.83 360 GLU A O 1
ATOM 2788 N N . ALA A 1 361 ? -22.409 19.118 57.760 1.00 34.39 361 ALA A N 1
ATOM 2789 C CA . ALA A 1 361 ? -21.822 20.448 57.626 1.00 35.54 361 ALA A CA 1
ATOM 2790 C C . ALA A 1 361 ? -22.795 21.472 57.032 1.00 40.04 361 ALA A C 1
ATOM 2791 O O . ALA A 1 361 ? -22.669 22.667 57.287 1.00 40.71 361 ALA A O 1
ATOM 2793 N N . PHE A 1 362 ? -23.745 21.006 56.226 1.00 36.64 362 PHE A N 1
ATOM 2794 C CA . PHE A 1 362 ? -24.725 21.893 55.610 1.00 37.00 362 PHE A CA 1
ATOM 2795 C C . PHE A 1 362 ? -26.086 21.793 56.287 1.00 44.28 362 PHE A C 1
ATOM 2796 O O . PHE A 1 362 ? -27.031 22.466 55.891 1.00 35.79 362 PHE A O 1
ATOM 2804 N N . HIS A 1 363 ? -26.186 20.953 57.310 1.00 35.58 363 HIS A N 1
ATOM 2805 C CA . HIS A 1 363 ? -27.469 20.699 57.962 1.00 38.64 363 HIS A CA 1
ATOM 2806 C C . HIS A 1 363 ? -28.554 20.331 56.945 1.00 40.15 363 HIS A C 1
ATOM 2807 O O . HIS A 1 363 ? -29.689 20.809 57.046 1.00 42.38 363 HIS A O 1
ATOM 2814 N N . SER A 1 364 ? -28.189 19.489 55.972 1.00 33.43 364 SER A N 1
ATOM 2815 C CA . SER A 1 364 ? -29.099 19.018 54.932 1.00 38.36 364 SER A CA 1
ATOM 2816 C C . SER A 1 364 ? -29.510 17.565 55.176 1.00 36.91 364 SER A C 1
ATOM 2817 O O . SER A 1 364 ? -28.668 16.715 55.429 1.00 36.10 364 SER A O 1
ATOM 2820 N N . MET A 1 365 ? -30.805 17.290 55.092 1.00 34.59 365 MET A N 1
ATOM 2821 C CA . MET A 1 365 ? -31.326 15.951 55.286 1.00 40.00 365 MET A CA 1
ATOM 2822 C C . MET A 1 365 ? -32.252 15.648 54.135 1.00 33.90 365 MET A C 1
ATOM 2823 O O . MET A 1 365 ? -32.863 16.545 53.579 1.00 32.07 365 MET A O 1
ATOM 2828 N N . GLY A 1 366 ? -32.378 14.373 53.807 1.00 32.01 366 GLY A N 1
ATOM 2829 C CA . GLY A 1 366 ? -33.383 13.918 52.866 1.00 37.27 366 GLY A CA 1
ATOM 2830 C C . GLY A 1 366 ? -33.499 12.416 53.021 1.00 35.97 366 GLY A C 1
ATOM 2831 O O . GLY A 1 366 ? -32.681 11.799 53.692 1.00 34.90 366 GLY A O 1
ATOM 2832 N N . THR A 1 367 ? -34.513 11.814 52.421 1.00 34.47 367 THR A N 1
ATOM 2833 C CA . THR A 1 367 ? -34.628 10.366 52.493 1.00 40.95 367 THR A CA 1
ATOM 2834 C C . THR A 1 367 ? -34.791 9.840 51.074 1.00 38.94 367 THR A C 1
ATOM 2835 O O . THR A 1 367 ? -35.529 10.412 50.277 1.00 35.40 367 THR A O 1
ATOM 2839 N N . THR A 1 368 ? -34.080 8.774 50.739 1.00 37.12 368 THR A N 1
ATOM 2840 C CA . THR A 1 368 ? -34.064 8.318 49.354 1.00 36.42 368 THR A CA 1
ATOM 2841 C C . THR A 1 368 ? -35.425 7.793 48.890 1.00 42.56 368 THR A C 1
ATOM 2842 O O . THR A 1 368 ? -36.207 7.257 49.679 1.00 39.80 368 THR A O 1
ATOM 2846 N N . LEU A 1 369 ? -35.701 7.971 47.599 1.00 42.48 369 LEU A N 1
ATOM 2847 C CA . LEU A 1 369 ? -36.926 7.471 46.988 1.00 44.96 369 LEU A CA 1
ATOM 2848 C C . LEU A 1 369 ? -36.708 6.061 46.428 1.00 40.62 369 LEU A C 1
ATOM 2849 O O . LEU A 1 369 ? -35.629 5.489 46.570 1.00 34.49 369 LEU A O 1
ATOM 2854 N N . SER A 1 370 ? -37.728 5.511 45.778 1.00 44.07 370 SER A N 1
ATOM 2855 C CA . SER A 1 370 ? -37.652 4.149 45.249 1.00 45.95 370 SER A CA 1
ATOM 2856 C C . SER A 1 370 ? -36.474 3.939 44.294 1.00 42.82 370 SER A C 1
ATOM 2857 O O . SER A 1 370 ? -36.034 2.817 44.089 1.00 42.82 370 SER A O 1
ATOM 2860 N N . ASP A 1 371 ? -35.961 5.006 43.697 1.00 40.76 371 ASP A N 1
ATOM 2861 C CA . ASP A 1 371 ? -34.813 4.849 42.809 1.00 35.19 371 ASP A CA 1
ATOM 2862 C C . ASP A 1 371 ? -33.496 5.001 43.573 1.00 36.23 371 ASP A C 1
ATOM 2863 O O . ASP A 1 371 ? -32.422 5.056 42.973 1.00 34.58 371 ASP A O 1
ATOM 2868 N N . GLY A 1 372 ? -33.592 5.075 44.900 1.00 33.86 372 GLY A N 1
ATOM 2869 C CA . GLY A 1 372 ? -32.424 5.165 45.758 1.00 31.20 372 GLY A CA 1
ATOM 2870 C C . GLY A 1 372 ? -31.777 6.543 45.880 1.00 27.06 372 GLY A C 1
ATOM 2871 O O . GLY A 1 372 ? -30.719 6.675 46.496 1.00 31.96 372 GLY A O 1
ATOM 2872 N N . THR A 1 373 ? -32.392 7.566 45.301 1.00 27.08 373 THR A N 1
ATOM 2873 C CA . THR A 1 373 ? -31.793 8.894 45.280 1.00 26.28 373 THR A CA 1
ATOM 2874 C C . THR A 1 373 ? -32.519 9.873 46.205 1.00 28.07 373 THR A C 1
ATOM 2875 O O . THR A 1 373 ? -33.728 9.774 46.435 1.00 27.85 373 THR A O 1
ATOM 2879 N N . ALA A 1 374 ? -31.764 10.828 46.725 1.00 26.26 374 ALA A N 1
ATOM 2880 C CA . ALA A 1 374 ? -32.331 11.945 47.478 1.00 29.25 374 ALA A CA 1
ATOM 2881 C C . ALA A 1 374 ? -31.626 13.177 46.985 1.00 26.38 374 ALA A C 1
ATOM 2882 O O . ALA A 1 374 ? -30.396 13.219 46.947 1.00 32.92 374 ALA A O 1
ATOM 2884 N N . LYS A 1 375 ? -32.388 14.178 46.577 1.00 27.00 375 LYS A N 1
ATOM 2885 C CA . LYS A 1 375 ? -31.763 15.443 46.200 1.00 33.00 375 LYS A CA 1
ATOM 2886 C C . LYS A 1 375 ? -31.684 16.380 47.404 1.00 38.69 375 LYS A C 1
ATOM 2887 O O . LYS A 1 375 ? -32.692 16.665 48.038 1.00 40.06 375 LYS A O 1
ATOM 2893 N N . LEU A 1 376 ? -30.481 16.842 47.722 1.00 27.06 376 LEU A N 1
ATOM 2894 C CA . LEU A 1 376 ? -30.294 17.882 48.730 1.00 33.26 376 LEU A CA 1
ATOM 2895 C C . LEU A 1 376 ? -29.825 19.174 48.066 1.00 37.28 376 LEU A C 1
ATOM 2896 O O . LEU A 1 376 ? -28.971 19.133 47.179 1.00 33.91 376 LEU A O 1
ATOM 2901 N N . ILE A 1 377 ? -30.367 20.311 48.507 1.00 37.95 377 ILE A N 1
ATOM 2902 C CA . ILE A 1 377 ? -29.953 21.620 48.001 1.00 38.85 377 ILE A CA 1
ATOM 2903 C C . ILE A 1 377 ? -28.946 22.245 48.958 1.00 39.30 377 ILE A C 1
ATOM 2904 O O . ILE A 1 377 ? -29.243 22.446 50.131 1.00 38.23 377 ILE A O 1
ATOM 2909 N N . LEU A 1 378 ? -27.741 22.523 48.474 1.00 34.33 378 LEU A N 1
ATOM 2910 C CA . LEU A 1 378 ? -26.744 23.199 49.300 1.00 31.13 378 LEU A CA 1
ATOM 2911 C C . LEU A 1 378 ? -26.589 24.656 48.872 1.00 37.38 378 LEU A C 1
ATOM 2912 O O . LEU A 1 378 ? -26.380 24.935 47.693 1.00 35.21 378 LEU A O 1
ATOM 2917 N N . ASN A 1 379 ? -26.689 25.592 49.817 1.00 36.80 379 ASN A N 1
ATOM 2918 C CA . ASN A 1 379 ? -26.419 26.987 49.483 1.00 40.92 379 ASN A CA 1
ATOM 2919 C C . ASN A 1 379 ? -24.909 27.219 49.464 1.00 41.00 379 ASN A C 1
ATOM 2920 O O . ASN A 1 379 ? -24.195 26.807 50.376 1.00 42.96 379 ASN A O 1
ATOM 2925 N N . ILE A 1 380 ? -24.420 27.831 48.394 1.00 45.94 380 ILE A N 1
ATOM 2926 C CA . ILE A 1 380 ? -22.990 28.051 48.230 1.00 45.43 380 ILE A CA 1
ATOM 2927 C C . ILE A 1 380 ? -22.670 29.538 48.308 1.00 46.72 380 ILE A C 1
ATOM 2928 O O . ILE A 1 380 ? -23.250 30.346 47.566 1.00 46.79 380 ILE A O 1
ATOM 2933 N N . PRO A 1 381 ? -21.735 29.904 49.199 1.00 42.86 381 PRO A N 1
ATOM 2934 C CA . PRO A 1 381 ? -21.316 31.308 49.330 1.00 51.13 381 PRO A CA 1
ATOM 2935 C C . PRO A 1 381 ? -20.705 31.830 48.029 1.00 53.78 381 PRO A C 1
ATOM 2936 O O . PRO A 1 381 ? -20.096 31.065 47.281 1.00 52.95 381 PRO A O 1
ATOM 2940 N N . LEU A 1 382 ? -20.858 33.125 47.773 1.00 58.31 382 LEU A N 1
ATOM 2941 C CA . LEU A 1 382 ? -20.378 33.724 46.537 1.00 60.13 382 LEU A CA 1
ATOM 2942 C C . LEU A 1 382 ? -18.879 33.475 46.304 1.00 61.76 382 LEU A C 1
ATOM 2943 O O . LEU A 1 382 ? -18.429 33.332 45.162 1.00 65.49 382 LEU A O 1
ATOM 2948 N N . ASN A 1 383 ? -18.117 33.397 47.389 1.00 57.38 383 ASN A N 1
ATOM 2949 C CA . ASN A 1 383 ? -16.658 33.366 47.304 1.00 59.27 383 ASN A CA 1
ATOM 2950 C C . ASN A 1 383 ? -15.999 31.983 47.198 1.00 59.31 383 ASN A C 1
ATOM 2951 O O . ASN A 1 383 ? -14.792 31.888 46.992 1.00 67.15 383 ASN A O 1
ATOM 2956 N N . ALA A 1 384 ? -16.777 30.917 47.347 1.00 51.19 384 ALA A N 1
ATOM 2957 C CA . ALA A 1 384 ? -16.218 29.563 47.331 1.00 50.06 384 ALA A CA 1
ATOM 2958 C C . ALA A 1 384 ? -15.683 29.155 45.954 1.00 47.40 384 ALA A C 1
ATOM 2959 O O . ALA A 1 384 ? -16.323 29.426 44.942 1.00 50.17 384 ALA A O 1
ATOM 2961 N N . GLN A 1 385 ? -14.511 28.513 45.927 1.00 43.89 385 GLN A N 1
ATOM 2962 C CA . GLN A 1 385 ? -13.956 27.941 44.693 1.00 43.33 385 GLN A CA 1
ATOM 2963 C C . GLN A 1 385 ? -13.839 26.424 44.782 1.00 40.93 385 GLN A C 1
ATOM 2964 O O . GLN A 1 385 ? -13.735 25.726 43.756 1.00 38.93 385 GLN A O 1
ATOM 2970 N N . SER A 1 386 ? -13.856 25.918 46.009 1.00 37.94 386 SER A N 1
ATOM 2971 C CA . SER A 1 386 ? -13.828 24.480 46.244 1.00 43.12 386 SER A CA 1
ATOM 2972 C C . SER A 1 386 ? -14.942 24.119 47.218 1.00 45.10 386 SER A C 1
ATOM 2973 O O . SER A 1 386 ? -15.325 24.928 48.065 1.00 39.60 386 SER A O 1
ATOM 2976 N N . LEU A 1 387 ? -15.468 22.907 47.104 1.00 37.53 387 LEU A N 1
ATOM 2977 C CA . LEU A 1 387 ? -16.654 22.542 47.865 1.00 37.55 387 LEU A CA 1
ATOM 2978 C C . LEU A 1 387 ? -16.575 21.110 48.387 1.00 31.49 387 LEU A C 1
ATOM 2979 O O . LEU A 1 387 ? -16.986 20.164 47.713 1.00 31.20 387 LEU A O 1
ATOM 2984 N N . PRO A 1 388 ? -16.028 20.946 49.590 1.00 35.93 388 PRO A N 1
ATOM 2985 C CA . PRO A 1 388 ? -15.968 19.600 50.164 1.00 35.58 388 PRO A CA 1
ATOM 2986 C C . PRO A 1 388 ? -17.358 19.199 50.647 1.00 32.41 388 PRO A C 1
ATOM 2987 O O . PRO A 1 388 ? -18.055 20.001 51.262 1.00 36.39 388 PRO A O 1
ATOM 2991 N N . ILE A 1 389 ? -17.769 17.979 50.348 1.00 31.05 389 ILE A N 1
ATOM 2992 C CA . ILE A 1 389 ? -19.062 17.491 50.799 1.00 31.51 389 ILE A CA 1
ATOM 2993 C C . ILE A 1 389 ? -18.889 16.103 51.419 1.00 31.94 389 ILE A C 1
ATOM 2994 O O . ILE A 1 389 ? -18.187 15.263 50.871 1.00 34.14 389 ILE A O 1
ATOM 2999 N N . THR A 1 390 ? -19.521 15.868 52.561 1.00 28.53 390 THR A N 1
ATOM 3000 C CA . THR A 1 390 ? -19.561 14.523 53.143 1.00 28.31 390 THR A CA 1
ATOM 3001 C C . THR A 1 390 ? -21.004 14.138 53.402 1.00 30.80 390 THR A C 1
ATOM 3002 O O . THR A 1 390 ? -21.738 14.880 54.059 1.00 35.49 390 THR A O 1
ATOM 3006 N N . VAL A 1 391 ? -21.420 12.985 52.887 1.00 27.92 391 VAL A N 1
ATOM 3007 C CA . VAL A 1 391 ? -22.756 12.478 53.175 1.00 26.78 391 VAL A CA 1
ATOM 3008 C C . VAL A 1 391 ? -22.671 11.138 53.909 1.00 36.28 391 VAL A C 1
ATOM 3009 O O . VAL A 1 391 ? -21.755 10.350 53.684 1.00 31.52 391 VAL A O 1
ATOM 3013 N N . ARG A 1 392 ? -23.615 10.889 54.807 1.00 35.14 392 ARG A N 1
ATOM 3014 C CA . ARG A 1 392 ? -23.730 9.568 55.400 1.00 31.06 392 ARG A CA 1
ATOM 3015 C C . ARG A 1 392 ? -25.191 9.185 55.521 1.00 34.05 392 ARG A C 1
ATOM 3016 O O . ARG A 1 392 ? -26.062 10.058 55.557 1.00 33.08 392 ARG A O 1
ATOM 3024 N N . THR A 1 393 ? -25.468 7.882 55.556 1.00 32.04 393 THR A N 1
ATOM 3025 C CA . THR A 1 393 ? -26.810 7.436 55.859 1.00 28.85 393 THR A CA 1
ATOM 3026 C C . THR A 1 393 ? -27.091 7.766 57.320 1.00 30.12 393 THR A C 1
ATOM 3027 O O . THR A 1 393 ? -26.180 7.886 58.146 1.00 30.91 393 THR A O 1
ATOM 3031 N N . ASN A 1 394 ? -28.366 7.916 57.639 1.00 35.81 394 ASN A N 1
ATOM 3032 C CA . ASN A 1 394 ? -28.757 8.170 59.013 1.00 39.31 394 ASN A CA 1
ATOM 3033 C C . ASN A 1 394 ? -29.934 7.292 59.401 1.00 36.66 394 ASN A C 1
ATOM 3034 O O . ASN A 1 394 ? -30.922 7.765 59.952 1.00 34.60 394 ASN A O 1
ATOM 3039 N N . HIS A 1 395 ? -29.828 6.009 59.081 1.00 36.00 395 HIS A N 1
ATOM 3040 C CA . HIS A 1 395 ? -30.899 5.070 59.358 1.00 37.95 395 HIS A CA 1
ATOM 3041 C C . HIS A 1 395 ? -31.063 4.855 60.847 1.00 44.40 395 HIS A C 1
ATOM 3042 O O . HIS A 1 395 ? -30.093 4.567 61.559 1.00 43.50 395 HIS A O 1
ATOM 3049 N N . GLY A 1 396 ? -32.305 4.969 61.302 1.00 44.66 396 GLY A N 1
ATOM 3050 C CA . GLY A 1 396 ? -32.609 4.916 62.716 1.00 55.63 396 GLY A CA 1
ATOM 3051 C C . GLY A 1 396 ? -32.237 3.620 63.412 1.00 58.24 396 GLY A C 1
ATOM 3052 O O . GLY A 1 396 ? -32.030 3.608 64.623 1.00 55.58 396 GLY A O 1
ATOM 3053 N N . ASP A 1 397 ? -32.146 2.533 62.653 1.00 56.70 397 ASP A N 1
ATOM 3054 C CA . ASP A 1 397 ? -31.904 1.216 63.238 1.00 56.84 397 ASP A CA 1
ATOM 3055 C C . ASP A 1 397 ? -30.429 0.814 63.255 1.00 50.13 397 ASP A C 1
ATOM 3056 O O . ASP A 1 397 ? -30.086 -0.265 63.732 1.00 54.86 397 ASP A O 1
ATOM 3061 N N . LEU A 1 398 ? -29.564 1.679 62.736 1.00 42.60 398 LEU A N 1
ATOM 3062 C CA . LEU A 1 398 ? -28.132 1.399 62.672 1.00 38.41 398 LEU A CA 1
ATOM 3063 C C . LEU A 1 398 ? -27.341 2.238 63.675 1.00 45.61 398 LEU A C 1
ATOM 3064 O O . LEU A 1 398 ? -27.668 3.406 63.910 1.00 52.16 398 LEU A O 1
ATOM 3069 N N . PRO A 1 399 ? -26.293 1.645 64.270 1.00 42.19 399 PRO A N 1
ATOM 3070 C CA . PRO A 1 399 ? -25.340 2.474 65.010 1.00 42.73 399 PRO A CA 1
ATOM 3071 C C . PRO A 1 399 ? -24.565 3.310 64.019 1.00 42.35 399 PRO A C 1
ATOM 3072 O O . PRO A 1 399 ? -24.556 2.992 62.821 1.00 43.07 399 PRO A O 1
ATOM 3076 N N . ARG A 1 400 ? -23.926 4.367 64.499 1.00 43.26 400 ARG A N 1
ATOM 3077 C CA . ARG A 1 400 ? -23.210 5.268 63.610 1.00 48.57 400 ARG A CA 1
ATOM 3078 C C . ARG A 1 400 ? -22.152 4.546 62.791 1.00 42.20 400 ARG A C 1
ATOM 3079 O O . ARG A 1 400 ? -21.885 4.901 61.643 1.00 37.44 400 ARG A O 1
ATOM 3087 N N . GLU A 1 401 ? -21.558 3.533 63.407 1.00 41.22 401 GLU A N 1
ATOM 3088 C CA . GLU A 1 401 ? -20.443 2.804 62.831 1.00 45.86 401 GLU A CA 1
ATOM 3089 C C . GLU A 1 401 ? -20.882 1.987 61.625 1.00 47.31 401 GLU A C 1
ATOM 3090 O O . GLU A 1 401 ? -20.058 1.636 60.783 1.00 41.41 401 GLU A O 1
ATOM 3096 N N . ARG A 1 402 ? -22.175 1.672 61.555 1.00 35.72 402 ARG A N 1
ATOM 3097 C CA . ARG A 1 402 ? -22.718 0.918 60.422 1.00 39.83 402 ARG A CA 1
ATOM 3098 C C . ARG A 1 402 ? -23.308 1.828 59.345 1.00 36.59 402 ARG A C 1
ATOM 3099 O O . ARG A 1 402 ? -23.677 1.339 58.272 1.00 38.23 402 ARG A O 1
ATOM 3107 N N . GLN A 1 403 ? -23.423 3.131 59.626 1.00 32.98 403 GLN A N 1
ATOM 3108 C CA . GLN A 1 403 ? -23.915 4.050 58.607 1.00 31.65 403 GLN A CA 1
ATOM 3109 C C . GLN A 1 403 ? -22.889 4.100 57.490 1.00 30.69 403 GLN A C 1
ATOM 3110 O O . GLN A 1 403 ? -21.691 4.088 57.751 1.00 39.52 403 GLN A O 1
ATOM 3116 N N . ALA A 1 404 ? -23.358 4.155 56.249 1.00 29.66 404 ALA A N 1
ATOM 3117 C CA . ALA A 1 404 ? -22.469 4.366 55.118 1.00 32.71 404 ALA A CA 1
ATOM 3118 C C . ALA A 1 404 ? -22.130 5.834 54.979 1.00 31.11 404 ALA A C 1
ATOM 3119 O O . ALA A 1 404 ? -22.979 6.695 55.187 1.00 33.13 404 ALA A O 1
ATOM 3121 N N . THR A 1 405 ? -20.893 6.114 54.596 1.00 31.96 405 THR A N 1
ATOM 3122 C CA . THR A 1 405 ? -20.461 7.487 54.356 1.00 33.00 405 THR A CA 1
ATOM 3123 C C . THR A 1 405 ? -19.597 7.575 53.098 1.00 33.20 405 THR A C 1
ATOM 3124 O O . THR A 1 405 ? -19.121 6.553 52.593 1.00 31.82 405 THR A O 1
ATOM 3128 N N . LYS A 1 406 ? -19.399 8.801 52.608 1.00 30.06 406 LYS A N 1
ATOM 3129 C CA . LYS A 1 406 ? -18.615 9.073 51.408 1.00 32.79 406 LYS A CA 1
ATOM 3130 C C . LYS A 1 406 ? -18.444 10.597 51.223 1.00 31.62 406 LYS A C 1
ATOM 3131 O O . LYS A 1 406 ? -19.364 11.366 51.476 1.00 28.51 406 LYS A O 1
ATOM 3137 N N . SER A 1 407 ? -17.253 11.010 50.795 1.00 31.63 407 SER A N 1
ATOM 3138 C CA . SER A 1 407 ? -16.937 12.412 50.559 1.00 31.44 407 SER A CA 1
ATOM 3139 C C . SER A 1 407 ? -16.563 12.647 49.107 1.00 32.34 407 SER A C 1
ATOM 3140 O O . SER A 1 407 ? -16.119 11.728 48.411 1.00 32.59 407 SER A O 1
ATOM 3143 N N . MET A 1 408 ? -16.757 13.884 48.663 1.00 28.41 408 MET A N 1
ATOM 3144 C CA . MET A 1 408 ? -16.328 14.339 47.348 1.00 31.52 408 MET A CA 1
ATOM 3145 C C . MET A 1 408 ? -15.978 15.821 47.445 1.00 34.05 408 MET A C 1
ATOM 3146 O O . MET A 1 408 ? -16.304 16.482 48.436 1.00 37.61 408 MET A O 1
ATOM 3151 N N . THR A 1 409 ? -15.303 16.333 46.423 1.00 35.23 409 THR A N 1
ATOM 3152 C CA . THR A 1 409 ? -15.067 17.767 46.299 1.00 38.55 409 THR A CA 1
ATOM 3153 C C . THR A 1 409 ? -15.515 18.251 44.933 1.00 33.52 409 THR A C 1
ATOM 3154 O O . THR A 1 409 ? -14.977 17.831 43.914 1.00 33.95 409 THR A O 1
ATOM 3158 N N . ALA A 1 410 ? -16.504 19.133 44.915 1.00 28.91 410 ALA A N 1
ATOM 3159 C CA . ALA A 1 410 ? -16.903 19.777 43.686 1.00 28.84 410 ALA A CA 1
ATOM 3160 C C . ALA A 1 410 ? -16.054 21.039 43.454 1.00 39.68 410 ALA A C 1
ATOM 3161 O 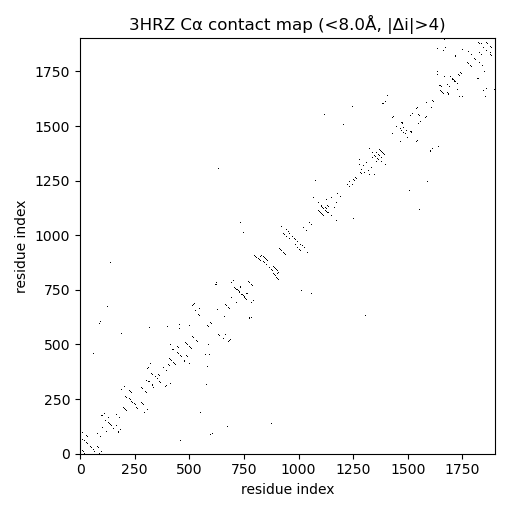O . ALA A 1 410 ? -15.542 21.640 44.404 1.00 37.22 410 ALA A O 1
ATOM 3163 N N . ILE A 1 411 ? -15.906 21.420 42.187 1.00 35.56 411 ILE A N 1
ATOM 3164 C CA . ILE A 1 411 ? -15.041 22.521 41.782 1.00 34.12 411 ILE A CA 1
ATOM 3165 C C . ILE A 1 411 ? -15.869 23.580 41.054 1.00 38.07 411 ILE A C 1
ATOM 3166 O O . ILE A 1 411 ? -16.847 23.260 40.370 1.00 31.51 411 ILE A O 1
ATOM 3171 N N . ALA A 1 412 ? -15.494 24.841 41.213 1.00 34.17 412 ALA A N 1
ATOM 3172 C CA . ALA A 1 412 ? -16.262 25.922 40.609 1.00 34.68 412 ALA A CA 1
ATOM 3173 C C . ALA A 1 412 ? -16.105 25.978 39.101 1.00 34.93 412 ALA A C 1
ATOM 3174 O O . ALA A 1 412 ? -14.998 25.918 38.562 1.00 38.09 412 ALA A O 1
ATOM 3176 N N . TYR A 1 413 ? -17.235 26.106 38.431 1.00 29.04 413 TYR A N 1
ATOM 3177 C CA . TYR A 1 413 ? -17.277 26.353 36.997 1.00 27.42 413 TYR A CA 1
ATOM 3178 C C . TYR A 1 413 ? -16.483 27.635 36.744 1.00 29.09 413 TYR A C 1
ATOM 3179 O O . TYR A 1 413 ? -16.721 28.658 37.384 1.00 29.18 413 TYR A O 1
ATOM 3188 N N . GLN A 1 414 ? -15.504 27.575 35.850 1.00 30.24 414 GLN A N 1
ATOM 3189 C CA . GLN A 1 414 ? -14.710 28.757 35.523 1.00 31.42 414 GLN A CA 1
ATOM 3190 C C . GLN A 1 414 ? -15.374 29.547 34.405 1.00 37.14 414 GLN A C 1
ATOM 3191 O O . GLN A 1 414 ? -15.562 29.027 33.297 1.00 29.49 414 GLN A O 1
ATOM 3197 N N . THR A 1 415 ? -15.712 30.803 34.692 1.00 34.34 415 THR A N 1
ATOM 3198 C CA . THR A 1 415 ? -16.453 31.629 33.742 1.00 29.75 415 THR A CA 1
ATOM 3199 C C . THR A 1 415 ? -15.549 32.182 32.634 1.00 31.54 415 THR A C 1
ATOM 3200 O O . THR A 1 415 ? -14.356 32.369 32.840 1.00 34.76 415 THR A O 1
ATOM 3204 N N . GLN A 1 416 ? -16.113 32.444 31.460 1.00 30.14 416 GLN A N 1
ATOM 3205 C CA . GLN A 1 416 ? -15.281 32.861 30.339 1.00 39.63 416 GLN A CA 1
ATOM 3206 C C . GLN A 1 416 ? -14.640 34.223 30.604 1.00 42.16 416 GLN A C 1
ATOM 3207 O O . GLN A 1 416 ? -15.328 35.213 30.850 1.00 43.13 416 GLN A O 1
ATOM 3213 N N . GLY A 1 417 ? -13.315 34.259 30.585 1.00 44.26 417 GLY A N 1
ATOM 3214 C CA . GLY A 1 417 ? -12.595 35.496 30.817 1.00 50.81 417 GLY A CA 1
ATOM 3215 C C . GLY A 1 417 ? -12.776 36.100 32.201 1.00 50.49 417 GLY A C 1
ATOM 3216 O O . GLY A 1 417 ? -12.376 37.236 32.435 1.00 44.58 417 GLY A O 1
ATOM 3217 N N . GLY A 1 418 ? -13.363 35.349 33.127 1.00 50.03 418 GLY A N 1
ATOM 3218 C CA . GLY A 1 418 ? -13.556 35.855 34.475 1.00 49.31 418 GLY A CA 1
ATOM 3219 C C . GLY A 1 418 ? -14.798 36.714 34.598 1.00 48.07 418 GLY A C 1
ATOM 3220 O O . GLY A 1 418 ? -14.961 37.451 35.570 1.00 50.69 418 GLY A O 1
ATOM 3221 N N . SER A 1 419 ? -15.686 36.592 33.615 1.00 42.37 419 SER A N 1
ATOM 3222 C CA . SER A 1 419 ? -16.875 37.432 33.509 1.00 40.22 419 SER A CA 1
ATOM 3223 C C . SER A 1 419 ? -17.813 37.332 34.702 1.00 38.76 419 SER A C 1
ATOM 3224 O O . SER A 1 419 ? -18.601 38.239 34.951 1.00 40.94 419 SER A O 1
ATOM 3227 N N . GLY A 1 420 ? -17.745 36.223 35.426 1.00 39.89 420 GLY A N 1
ATOM 3228 C CA . GLY A 1 420 ? -18.698 35.960 36.488 1.00 33.70 420 GLY A CA 1
ATOM 3229 C C . GLY A 1 420 ? -20.097 35.635 35.973 1.00 36.34 420 GLY A C 1
ATOM 3230 O O . GLY A 1 420 ? -21.070 35.714 36.710 1.00 35.00 420 GLY A O 1
ATOM 3231 N N . ASN A 1 421 ? -20.219 35.267 34.704 1.00 33.61 421 ASN A N 1
ATOM 3232 C CA . ASN A 1 421 ? -21.530 34.907 34.182 1.00 30.75 421 ASN A CA 1
ATOM 3233 C C . ASN A 1 421 ? -21.788 33.401 34.253 1.00 34.12 421 ASN A C 1
ATOM 3234 O O . ASN A 1 421 ? -20.938 32.596 33.874 1.00 31.99 421 ASN A O 1
ATOM 3239 N N . TYR A 1 422 ? -22.962 33.027 34.747 1.00 28.90 422 TYR A N 1
ATOM 3240 C CA . TYR A 1 422 ? -23.265 31.619 34.982 1.00 33.22 422 TYR A CA 1
ATOM 3241 C C . TYR A 1 422 ? -24.619 31.241 34.453 1.00 27.10 422 TYR A C 1
ATOM 3242 O O . TYR A 1 422 ? -25.478 32.095 34.258 1.00 29.88 422 TYR A O 1
ATOM 3251 N N . LEU A 1 423 ? -24.800 29.940 34.248 1.00 25.96 423 LEU A N 1
ATOM 3252 C CA . LEU A 1 423 ? -26.094 29.366 33.941 1.00 25.46 423 LEU A CA 1
ATOM 3253 C C . LEU A 1 423 ? -26.285 28.122 34.796 1.00 30.43 423 LEU A C 1
ATOM 3254 O O . LEU A 1 423 ? -25.372 27.302 34.942 1.00 28.89 423 LEU A O 1
ATOM 3259 N N . HIS A 1 424 ? -27.479 27.975 35.351 1.00 27.02 424 HIS A N 1
ATOM 3260 C CA . HIS A 1 424 ? -27.823 26.777 36.091 1.00 27.12 424 HIS A CA 1
ATOM 3261 C C . HIS A 1 424 ? -29.203 26.274 35.716 1.00 24.82 424 HIS A C 1
ATOM 3262 O O . HIS A 1 424 ? -30.198 26.983 35.880 1.00 30.40 424 HIS A O 1
ATOM 3269 N N . VAL A 1 425 ? -29.265 25.043 35.227 1.00 24.28 425 VAL A N 1
ATOM 3270 C CA . VAL A 1 425 ? -30.530 24.434 34.853 1.00 25.94 425 VAL A CA 1
ATOM 3271 C C . VAL A 1 425 ? -30.990 23.580 36.035 1.00 33.19 425 VAL A C 1
ATOM 3272 O O . VAL A 1 425 ? -30.257 22.728 36.514 1.00 35.29 425 VAL A O 1
ATOM 3276 N N . ALA A 1 426 ? -32.200 23.815 36.515 1.00 31.09 426 ALA A N 1
ATOM 3277 C CA . ALA A 1 426 ? -32.692 23.103 37.680 1.00 40.02 426 ALA A CA 1
ATOM 3278 C C . ALA A 1 426 ? -33.935 22.292 37.333 1.00 46.72 426 ALA A C 1
ATOM 3279 O O . ALA A 1 426 ? -34.899 22.829 36.783 1.00 44.10 426 ALA A O 1
ATOM 3281 N N . ILE A 1 427 ? -33.896 20.998 37.651 1.00 48.14 427 ILE A N 1
ATOM 3282 C CA . ILE A 1 427 ? -35.045 20.114 37.526 1.00 50.08 427 ILE A CA 1
ATOM 3283 C C . ILE A 1 427 ? -35.392 19.641 38.932 1.00 60.29 427 ILE A C 1
ATOM 3284 O O . ILE A 1 427 ? -34.593 18.952 39.559 1.00 72.05 427 ILE A O 1
ATOM 3289 N N . THR A 1 428 ? -36.565 20.003 39.440 1.00 57.25 428 THR A N 1
ATOM 3290 C CA . THR A 1 428 ? -36.921 19.613 40.802 1.00 56.63 428 THR A CA 1
ATOM 3291 C C . THR A 1 428 ? -37.629 18.263 40.867 1.00 56.29 428 THR A C 1
ATOM 3292 O O . THR A 1 428 ? -37.696 17.647 41.928 1.00 57.74 428 THR A O 1
ATOM 3296 N N . SER A 1 429 ? -38.156 17.803 39.737 1.00 46.23 429 SER A N 1
ATOM 3297 C CA . SER A 1 429 ? -38.976 16.599 39.744 1.00 44.35 429 SER A CA 1
ATOM 3298 C C . SER A 1 429 ? -38.197 15.302 39.983 1.00 40.84 429 SER A C 1
ATOM 3299 O O . SER A 1 429 ? -37.022 15.188 39.641 1.00 42.60 429 SER A O 1
ATOM 3302 N N . THR A 1 430 ? -38.868 14.328 40.581 1.00 36.89 430 THR A N 1
ATOM 3303 C CA . THR A 1 430 ? -38.228 13.069 40.933 1.00 36.57 430 THR A CA 1
ATOM 3304 C C . THR A 1 430 ? -39.002 11.857 40.395 1.00 43.45 430 THR A C 1
ATOM 3305 O O . THR A 1 430 ? -40.183 11.965 40.073 1.00 32.24 430 THR A O 1
ATOM 3309 N N . GLU A 1 431 ? -38.330 10.705 40.323 1.00 43.97 431 GLU A N 1
ATOM 3310 C CA . GLU A 1 431 ? -38.914 9.476 39.756 1.00 35.72 431 GLU A CA 1
ATOM 3311 C C . GLU A 1 431 ? -39.676 9.772 38.452 1.00 42.12 431 GLU A C 1
ATOM 3312 O O . GLU A 1 431 ? -40.868 9.486 38.324 1.00 41.24 431 GLU A O 1
ATOM 3318 N N . ILE A 1 432 ? -38.976 10.367 37.489 1.00 29.14 432 ILE A N 1
ATOM 3319 C CA . ILE A 1 432 ? -39.599 10.785 36.242 1.00 30.60 432 ILE A CA 1
ATOM 3320 C C . ILE A 1 432 ? -39.997 9.608 35.338 1.00 36.66 432 ILE A C 1
ATOM 3321 O O . ILE A 1 432 ? -39.232 8.658 35.170 1.00 32.19 432 ILE A O 1
ATOM 3326 N N . LYS A 1 433 ? -41.198 9.691 34.762 1.00 41.57 433 LYS A N 1
ATOM 3327 C CA . LYS A 1 433 ? -41.753 8.632 33.921 1.00 40.64 433 LYS A CA 1
ATOM 3328 C C . LYS A 1 433 ? -42.360 9.209 32.645 1.00 40.81 433 LYS A C 1
ATOM 3329 O O . LYS A 1 433 ? -42.899 10.311 32.652 1.00 39.41 433 LYS A O 1
ATOM 3335 N N . PRO A 1 434 ? -42.303 8.447 31.548 1.00 44.66 434 PRO A N 1
ATOM 3336 C CA . PRO A 1 434 ? -42.961 8.879 30.312 1.00 40.73 434 PRO A CA 1
ATOM 3337 C C . PRO A 1 434 ? -44.405 9.317 30.576 1.00 38.97 434 PRO A C 1
ATOM 3338 O O . PRO A 1 434 ? -45.121 8.668 31.334 1.00 33.82 434 PRO A O 1
ATOM 3342 N N . GLY A 1 435 ? -44.826 10.413 29.950 1.00 40.45 435 GLY A N 1
ATOM 3343 C CA . GLY A 1 435 ? -46.153 10.957 30.172 1.00 33.35 435 GLY A CA 1
ATOM 3344 C C . GLY A 1 435 ? -46.110 12.167 31.095 1.00 43.60 435 GLY A C 1
ATOM 3345 O O . GLY A 1 435 ? -47.027 12.984 31.088 1.00 45.14 435 GLY A O 1
ATOM 3346 N N . ASP A 1 436 ? -45.037 12.285 31.878 1.00 36.85 436 ASP A N 1
ATOM 3347 C CA . ASP A 1 436 ? -44.882 13.379 32.835 1.00 37.00 436 ASP A CA 1
ATOM 3348 C C . ASP A 1 436 ? -44.657 14.726 32.158 1.00 40.82 436 ASP A C 1
ATOM 3349 O O . ASP A 1 436 ? -44.200 14.808 31.010 1.00 41.60 436 ASP A O 1
ATOM 3354 N N . ASN A 1 437 ? -44.983 15.781 32.890 1.00 42.53 437 ASN A N 1
ATOM 3355 C CA . ASN A 1 437 ? -44.687 17.142 32.467 1.00 46.38 437 ASN A CA 1
ATOM 3356 C C . ASN A 1 437 ? -43.721 17.775 33.456 1.00 40.69 437 ASN A C 1
ATOM 3357 O O . ASN A 1 437 ? -44.054 18.035 34.611 1.00 42.89 437 ASN A O 1
ATOM 3362 N N . LEU A 1 438 ? -42.507 17.994 32.985 1.00 36.90 438 LEU A N 1
ATOM 3363 C CA . LEU A 1 438 ? -41.390 18.334 33.843 1.00 38.67 438 LEU A CA 1
ATOM 3364 C C . LEU A 1 438 ? -41.033 19.821 33.750 1.00 36.90 438 LEU A C 1
ATOM 3365 O O . LEU A 1 438 ? -40.656 20.313 32.681 1.00 35.54 438 LEU A O 1
ATOM 3370 N N . PRO A 1 439 ? -41.166 20.555 34.866 1.00 34.71 439 PRO A N 1
ATOM 3371 C CA . PRO A 1 439 ? -40.706 21.946 34.861 1.00 34.48 439 PRO A CA 1
ATOM 3372 C C . PRO A 1 439 ? -39.184 22.005 34.770 1.00 33.86 439 PRO A C 1
ATOM 3373 O O . PRO A 1 439 ? -38.495 21.409 35.590 1.00 37.87 439 PRO A O 1
ATOM 3377 N N . VAL A 1 440 ? -38.666 22.699 33.767 1.00 33.37 440 VAL A N 1
ATOM 3378 C CA . VAL A 1 440 ? -37.241 22.977 33.711 1.00 28.69 440 VAL A CA 1
ATOM 3379 C C . VAL A 1 440 ? -36.994 24.472 33.958 1.00 35.14 440 VAL A C 1
ATOM 3380 O O . VAL A 1 440 ? -37.547 25.328 33.275 1.00 39.44 440 VAL A O 1
ATOM 3384 N N . ASN A 1 441 ? -36.165 24.771 34.951 1.00 35.02 441 ASN A N 1
ATOM 3385 C CA . ASN A 1 441 ? -35.842 26.143 35.308 1.00 36.22 441 ASN A CA 1
ATOM 3386 C C . ASN A 1 441 ? -34.496 26.566 34.743 1.00 38.65 441 ASN A C 1
ATOM 3387 O O . ASN A 1 441 ? -33.492 25.894 34.963 1.00 34.92 441 ASN A O 1
ATOM 3392 N N . PHE A 1 442 ? -34.482 27.674 34.005 1.00 32.16 442 PHE A N 1
ATOM 3393 C CA . PHE A 1 442 ? -33.234 28.300 33.581 1.00 30.58 442 PHE A CA 1
ATOM 3394 C C . PHE A 1 442 ? -32.892 29.439 34.546 1.00 28.25 442 PHE A C 1
ATOM 3395 O O . PHE A 1 442 ? -33.668 30.381 34.694 1.00 33.18 442 PHE A O 1
ATOM 3403 N N . ASN A 1 443 ? -31.737 29.372 35.195 1.00 27.84 443 ASN A N 1
ATOM 3404 C CA . ASN A 1 443 ? -31.340 30.439 36.118 1.00 29.42 443 ASN A CA 1
ATOM 3405 C C . ASN A 1 443 ? -30.026 31.049 35.697 1.00 34.95 443 ASN A C 1
ATOM 3406 O O . ASN A 1 443 ? -29.047 30.340 35.432 1.00 27.58 443 ASN A O 1
ATOM 3411 N N . VAL A 1 444 ? -30.011 32.373 35.639 1.00 36.07 444 VAL A N 1
ATOM 3412 C CA . VAL A 1 444 ? -28.812 33.081 35.246 1.00 37.69 444 VAL A CA 1
ATOM 3413 C C . VAL A 1 444 ? -28.266 33.904 36.394 1.00 31.26 444 VAL A C 1
ATOM 3414 O O . VAL A 1 444 ? -29.006 34.318 37.282 1.00 34.32 444 VAL A O 1
ATOM 3418 N N . LYS A 1 445 ? -26.954 34.089 36.391 1.00 33.96 445 LYS A N 1
ATOM 3419 C CA . LYS A 1 445 ? -26.301 34.916 37.384 1.00 37.53 445 LYS A CA 1
ATOM 3420 C C . LYS A 1 445 ? -25.069 35.557 36.762 1.00 44.24 445 LYS A C 1
ATOM 3421 O O . LYS A 1 445 ? -24.348 34.915 35.985 1.00 37.09 445 LYS A O 1
ATOM 3427 N N . GLY A 1 446 ? -24.843 36.826 37.097 1.00 44.13 446 GLY A N 1
ATOM 3428 C CA . GLY A 1 446 ? -23.698 37.557 36.593 1.00 43.10 446 GLY A CA 1
ATOM 3429 C C . GLY A 1 446 ? -23.903 39.058 36.469 1.00 47.05 446 GLY A C 1
ATOM 3430 O O . GLY A 1 446 ? -24.786 39.651 37.100 1.00 43.62 446 GLY A O 1
ATOM 3431 N N . ASN A 1 447 ? -23.046 39.669 35.658 1.00 51.70 447 ASN A N 1
ATOM 3432 C CA . ASN A 1 447 ? -23.060 41.099 35.420 1.00 51.54 447 ASN A CA 1
ATOM 3433 C C . ASN A 1 447 ? -24.416 41.594 34.930 1.00 47.60 447 ASN A C 1
ATOM 3434 O O . ASN A 1 447 ? -25.003 41.008 34.015 1.00 41.00 447 ASN A O 1
ATOM 3439 N N . ALA A 1 448 ? -24.897 42.685 35.517 1.00 41.45 448 ALA A N 1
ATOM 3440 C CA . ALA A 1 448 ? -26.164 43.286 35.109 1.00 47.98 448 ALA A CA 1
ATOM 3441 C C . ALA A 1 448 ? -26.201 43.631 33.625 1.00 52.94 448 ALA A C 1
ATOM 3442 O O . ALA A 1 448 ? -27.183 43.354 32.939 1.00 55.50 448 ALA A O 1
ATOM 3444 N N . ASN A 1 449 ? -25.138 44.246 33.126 1.00 51.88 449 ASN A N 1
ATOM 3445 C CA . ASN A 1 449 ? -25.107 44.601 31.721 1.00 53.05 449 ASN A CA 1
ATOM 3446 C C . ASN A 1 449 ? -25.020 43.380 30.804 1.00 51.62 449 ASN A C 1
ATOM 3447 O O . ASN A 1 449 ? -25.649 43.357 29.749 1.00 56.45 449 ASN A O 1
ATOM 3452 N N . SER A 1 450 ? -24.273 42.356 31.212 1.00 45.10 450 SER A N 1
ATOM 3453 C CA . SER A 1 450 ? -24.243 41.103 30.463 1.00 38.49 450 SER A CA 1
ATOM 3454 C C . SER A 1 450 ? -25.629 40.462 30.418 1.00 42.01 450 SER A C 1
ATOM 3455 O O . SER A 1 450 ? -26.122 40.110 29.350 1.00 46.89 450 SER A O 1
ATOM 3458 N N . LEU A 1 451 ? -26.258 40.319 31.578 1.00 43.02 451 LEU A N 1
ATOM 3459 C CA . LEU A 1 451 ? -27.524 39.594 31.672 1.00 47.91 451 LEU A CA 1
ATOM 3460 C C . LEU A 1 451 ? -28.654 40.238 30.862 1.00 45.73 451 LEU A C 1
ATOM 3461 O O . LEU A 1 451 ? -29.494 39.540 30.289 1.00 45.43 451 LEU A O 1
ATOM 3466 N N . LYS A 1 452 ? -28.683 41.563 30.811 1.00 41.59 452 LYS A N 1
ATOM 3467 C CA . LYS A 1 452 ? -29.735 42.240 30.063 1.00 51.40 452 LYS A CA 1
ATOM 3468 C C . LYS A 1 452 ? -29.652 41.908 28.574 1.00 45.72 452 LYS A C 1
ATOM 3469 O O . LYS A 1 452 ? -30.652 41.971 27.865 1.00 42.92 452 LYS A O 1
ATOM 3475 N N . GLN A 1 453 ? -28.458 41.535 28.123 1.00 51.61 453 GLN A N 1
ATOM 3476 C CA . GLN A 1 453 ? -28.222 41.113 26.740 1.00 53.91 453 GLN A CA 1
ATOM 3477 C C . GLN A 1 453 ? -28.834 39.755 26.371 1.00 52.02 453 GLN A C 1
ATOM 3478 O O . GLN A 1 453 ? -28.929 39.417 25.190 1.00 54.57 453 GLN A O 1
ATOM 3484 N N . ILE A 1 454 ? -29.234 38.970 27.364 1.00 43.48 454 ILE A N 1
ATOM 3485 C CA . ILE A 1 454 ? -29.727 37.621 27.093 1.00 40.05 454 ILE A CA 1
ATOM 3486 C C . ILE A 1 454 ? -31.173 37.599 26.602 1.00 43.39 454 ILE A C 1
ATOM 3487 O O . ILE A 1 454 ? -32.092 37.974 27.333 1.00 39.63 454 ILE A O 1
ATOM 3492 N N . LYS A 1 455 ? -31.382 37.122 25.379 1.00 43.68 455 LYS A N 1
ATOM 3493 C CA . LYS A 1 455 ? -32.727 37.109 24.810 1.00 46.71 455 LYS A CA 1
ATOM 3494 C C . LYS A 1 455 ? -33.331 35.706 24.783 1.00 40.67 455 LYS A C 1
ATOM 3495 O O . LYS A 1 455 ? -34.549 35.539 24.683 1.00 36.64 455 LYS A O 1
ATOM 3501 N N . TYR A 1 456 ? -32.484 34.693 24.873 1.00 32.23 456 TYR A N 1
ATOM 3502 C CA . TYR A 1 456 ? -32.975 33.326 24.788 1.00 30.99 456 TYR A CA 1
ATOM 3503 C C . TYR A 1 456 ? -31.917 32.342 25.244 1.00 29.23 456 TYR A C 1
ATOM 3504 O O . TYR A 1 456 ? -30.723 32.665 25.271 1.00 29.69 456 TYR A O 1
ATOM 3513 N N . PHE A 1 457 ? -32.372 31.152 25.623 1.00 28.20 457 PHE A N 1
ATOM 3514 C CA . PHE A 1 457 ? -31.496 30.021 25.875 1.00 26.67 457 PHE A CA 1
ATOM 3515 C C . PHE A 1 457 ? -31.680 29.016 24.746 1.00 33.33 457 PHE A C 1
ATOM 3516 O O . PHE A 1 457 ? -32.793 28.791 24.267 1.00 27.88 457 PHE A O 1
ATOM 3524 N N . THR A 1 458 ? -30.583 28.424 24.306 1.00 25.37 458 THR A N 1
ATOM 3525 C CA . THR A 1 458 ? -30.679 27.295 23.414 1.00 24.88 458 THR A CA 1
ATOM 3526 C C . THR A 1 458 ? -30.547 26.038 24.255 1.00 24.94 458 THR A C 1
ATOM 3527 O O . THR A 1 458 ? -29.707 25.985 25.158 1.00 30.17 458 THR A O 1
ATOM 3531 N N . TYR A 1 459 ? -31.390 25.038 23.990 1.00 27.56 459 TYR A N 1
ATOM 3532 C CA . TYR A 1 459 ? -31.308 23.773 24.728 1.00 27.33 459 TYR A CA 1
ATOM 3533 C C . TYR A 1 459 ? -31.363 22.537 23.826 1.00 32.31 459 TYR A C 1
ATOM 3534 O O . TYR A 1 459 ? -32.054 22.525 22.796 1.00 30.38 459 TYR A O 1
ATOM 3543 N N . LEU A 1 460 ? -30.635 21.497 24.230 1.00 29.25 460 LEU A N 1
ATOM 3544 C CA . LEU A 1 460 ? -30.614 20.228 23.509 1.00 24.98 460 LEU A CA 1
ATOM 3545 C C . LEU A 1 460 ? -30.976 19.069 24.442 1.00 26.34 460 LEU A C 1
ATOM 3546 O O . LEU A 1 460 ? -30.456 18.970 25.555 1.00 21.11 460 LEU A O 1
ATOM 3551 N N . ILE A 1 461 ? -31.866 18.199 23.982 1.00 26.22 461 ILE A N 1
ATOM 3552 C CA . ILE A 1 461 ? -32.131 16.932 24.653 1.00 23.76 461 ILE A CA 1
ATOM 3553 C C . ILE A 1 461 ? -31.325 15.822 23.988 1.00 20.90 461 ILE A C 1
ATOM 3554 O O . ILE A 1 461 ? -31.489 15.547 22.802 1.00 25.53 461 ILE A O 1
ATOM 3559 N N . LEU A 1 462 ? -30.438 15.210 24.759 1.00 21.64 462 LEU A N 1
ATOM 3560 C CA . LEU A 1 462 ? -29.571 14.161 24.265 1.00 21.57 462 LEU A CA 1
ATOM 3561 C C . LEU A 1 462 ? -30.096 12.852 24.834 1.00 28.61 462 LEU A C 1
ATOM 3562 O O . LEU A 1 462 ? -30.335 12.767 26.044 1.00 24.25 462 LEU A O 1
ATOM 3567 N N . ASN A 1 463 ? -30.271 11.848 23.970 1.00 25.87 463 ASN A N 1
ATOM 3568 C CA . ASN A 1 463 ? -30.693 10.506 24.374 1.00 24.92 463 ASN A CA 1
ATOM 3569 C C . ASN A 1 463 ? -29.961 9.439 23.555 1.00 32.80 463 ASN A C 1
ATOM 3570 O O . ASN A 1 463 ? -29.814 9.567 22.326 1.00 26.10 463 ASN A O 1
ATOM 3575 N N . LYS A 1 464 ? -29.495 8.397 24.245 1.00 33.65 464 LYS A N 1
ATOM 3576 C CA . LYS A 1 464 ? -28.740 7.304 23.625 1.00 36.43 464 LYS A CA 1
ATOM 3577 C C . LYS A 1 464 ? -27.669 7.796 22.624 1.00 36.79 464 LYS A C 1
ATOM 3578 O O . LYS A 1 464 ? -27.550 7.281 21.506 1.00 32.31 464 LYS A O 1
ATOM 3584 N N . GLY A 1 465 ? -26.895 8.794 23.036 1.00 30.91 465 GLY A N 1
ATOM 3585 C CA . GLY A 1 465 ? -25.767 9.275 22.252 1.00 25.68 465 GLY A CA 1
ATOM 3586 C C . GLY A 1 465 ? -26.085 10.298 21.170 1.00 28.11 465 GLY A C 1
ATOM 3587 O O . GLY A 1 465 ? -25.180 10.788 20.507 1.00 28.46 465 GLY A O 1
ATOM 3588 N N . LYS A 1 466 ? -27.362 10.616 20.978 1.00 25.59 466 LYS A N 1
ATOM 3589 C CA . LYS A 1 466 ? -27.768 11.492 19.887 1.00 25.48 466 LYS A CA 1
ATOM 3590 C C . LYS A 1 466 ? -28.396 12.773 20.404 1.00 26.78 466 LYS A C 1
ATOM 3591 O O . LYS A 1 466 ? -28.832 12.840 21.547 1.00 29.13 466 LYS A O 1
ATOM 3597 N N . ILE A 1 467 ? -28.442 13.782 19.540 1.00 23.61 467 ILE A N 1
ATOM 3598 C CA . ILE A 1 467 ? -29.279 14.931 19.768 1.00 25.74 467 ILE A CA 1
ATOM 3599 C C . ILE A 1 467 ? -30.678 14.562 19.314 1.00 26.28 467 ILE A C 1
ATOM 3600 O O . ILE A 1 467 ? -30.917 14.312 18.145 1.00 30.85 467 ILE A O 1
ATOM 3605 N N . PHE A 1 468 ? -31.600 14.531 20.259 1.00 23.70 468 PHE A N 1
ATOM 3606 C CA . PHE A 1 468 ? -32.954 14.058 20.018 1.00 24.66 468 PHE A CA 1
ATOM 3607 C C . PHE A 1 468 ? -33.889 15.212 19.717 1.00 32.22 468 PHE A C 1
ATOM 3608 O O . PHE A 1 468 ? -34.821 15.083 18.926 1.00 33.08 468 PHE A O 1
ATOM 3616 N N . LYS A 1 469 ? -33.662 16.330 20.401 1.00 23.27 469 LYS A N 1
ATOM 3617 C CA . LYS A 1 469 ? -34.440 17.529 20.186 1.00 27.73 469 LYS A CA 1
ATOM 3618 C C . LYS A 1 469 ? -33.627 18.751 20.606 1.00 30.55 469 LYS A C 1
ATOM 3619 O O . LYS A 1 469 ? -32.817 18.702 21.532 1.00 33.39 469 LYS A O 1
ATOM 3625 N N . VAL A 1 470 ? -33.851 19.840 19.899 1.00 27.83 470 VAL A N 1
ATOM 3626 C CA . VAL A 1 470 ? -33.198 21.103 20.156 1.00 31.68 470 VAL A CA 1
ATOM 3627 C C . VAL A 1 470 ? -34.328 22.104 20.261 1.00 30.59 470 VAL A C 1
ATOM 3628 O O . VAL A 1 470 ? -35.329 21.986 19.566 1.00 32.85 470 VAL A O 1
ATOM 3632 N N . GLY A 1 471 ? -34.187 23.095 21.122 1.00 32.97 471 GLY A N 1
ATOM 3633 C CA . GLY A 1 471 ? -35.206 24.121 21.178 1.00 26.10 471 GLY A CA 1
ATOM 3634 C C . GLY A 1 471 ? -34.669 25.444 21.643 1.00 28.98 471 GLY A C 1
ATOM 3635 O O . GLY A 1 471 ? -33.499 25.564 22.009 1.00 25.56 471 GLY A O 1
ATOM 3636 N N . ARG A 1 472 ? -35.548 26.441 21.632 1.00 28.86 472 ARG A N 1
ATOM 3637 C CA . ARG A 1 472 ? -35.219 27.772 22.099 1.00 36.18 472 ARG A CA 1
ATOM 3638 C C . ARG A 1 472 ? -36.181 28.160 23.207 1.00 42.27 472 ARG A C 1
ATOM 3639 O O . ARG A 1 472 ? -37.397 27.979 23.089 1.00 44.04 472 ARG A O 1
ATOM 3647 N N . GLN A 1 473 ? -35.627 28.695 24.285 1.00 36.95 473 GLN A N 1
ATOM 3648 C CA . GLN A 1 473 ? -36.442 29.230 25.351 1.00 36.66 473 GLN A CA 1
ATOM 3649 C C . GLN A 1 473 ? -36.218 30.740 25.462 1.00 35.01 473 GLN A C 1
ATOM 3650 O O . GLN A 1 473 ? -35.128 31.195 25.804 1.00 31.77 473 GLN A O 1
ATOM 3656 N N . PRO A 1 474 ? -37.250 31.527 25.136 1.00 39.96 474 PRO A N 1
ATOM 3657 C CA . PRO A 1 474 ? -37.173 32.992 25.192 1.00 45.85 474 PRO A CA 1
ATOM 3658 C C . PRO A 1 474 ? -36.929 33.490 26.607 1.00 41.87 474 PRO A C 1
ATOM 3659 O O . PRO A 1 474 ? -37.302 32.831 27.573 1.00 38.07 474 PRO A O 1
ATOM 3663 N N . ARG A 1 475 ? -36.305 34.653 26.732 1.00 42.24 475 ARG A N 1
ATOM 3664 C CA . ARG A 1 475 ? -36.140 35.249 28.047 1.00 45.28 475 ARG A CA 1
ATOM 3665 C C . ARG A 1 475 ? -36.415 36.737 28.010 1.00 48.02 475 ARG A C 1
ATOM 3666 O O . ARG A 1 475 ? -35.629 37.490 27.441 1.00 45.06 475 ARG A O 1
ATOM 3674 N N . ARG A 1 476 ? -37.533 37.144 28.612 1.00 57.18 476 ARG A N 1
ATOM 3675 C CA . ARG A 1 476 ? -37.886 38.557 28.765 1.00 70.13 476 ARG A CA 1
ATOM 3676 C C . ARG A 1 476 ? -36.967 39.180 29.802 1.00 71.25 476 ARG A C 1
ATOM 3677 O O . ARG A 1 476 ? -36.727 38.590 30.858 1.00 69.06 476 ARG A O 1
ATOM 3685 N N . ASP A 1 477 ? -36.446 40.368 29.521 1.00 73.12 477 ASP A N 1
ATOM 3686 C CA . ASP A 1 477 ? -35.516 40.959 30.473 1.00 79.67 477 ASP A CA 1
ATOM 3687 C C . ASP A 1 477 ? -36.190 41.193 31.821 1.00 69.44 477 ASP A C 1
ATOM 3688 O O . ASP A 1 477 ? -37.397 41.429 31.895 1.00 59.99 477 ASP A O 1
ATOM 3693 N N . GLY A 1 478 ? -35.393 41.113 32.880 1.00 68.87 478 GLY A N 1
ATOM 3694 C CA . GLY A 1 478 ? -35.915 41.136 34.231 1.00 71.87 478 GLY A CA 1
ATOM 3695 C C . GLY A 1 478 ? -35.936 39.743 34.836 1.00 70.91 478 GLY A C 1
ATOM 3696 O O . GLY A 1 478 ? -35.820 39.592 36.055 1.00 73.37 478 GLY A O 1
ATOM 3697 N N . GLN A 1 479 ? -36.072 38.727 33.984 1.00 59.99 479 GLN A N 1
ATOM 3698 C CA . GLN A 1 479 ? -36.239 37.351 34.444 1.00 62.33 479 GLN A CA 1
ATOM 3699 C C . GLN A 1 479 ? -34.917 36.636 34.668 1.00 56.87 479 GLN A C 1
ATOM 3700 O O . GLN A 1 479 ? -34.301 36.169 33.715 1.00 47.86 479 GLN A O 1
ATOM 3706 N N . ASN A 1 480 ? -34.489 36.515 35.917 1.00 56.05 480 ASN A N 1
ATOM 3707 C CA . ASN A 1 480 ? -33.317 35.700 36.211 1.00 53.28 480 ASN A CA 1
ATOM 3708 C C . ASN A 1 480 ? -33.722 34.240 36.374 1.00 52.22 480 ASN A C 1
ATOM 3709 O O . ASN A 1 480 ? -32.880 33.353 36.528 1.00 40.61 480 ASN A O 1
ATOM 3714 N N . LEU A 1 481 ? -35.032 34.014 36.351 1.00 53.72 481 LEU A N 1
ATOM 3715 C CA . LEU A 1 481 ? -35.591 32.674 36.358 1.00 48.39 481 LEU A CA 1
ATOM 3716 C C . LEU A 1 481 ? -36.594 32.546 35.219 1.00 47.19 481 LEU A C 1
ATOM 3717 O O . LEU A 1 481 ? -37.530 33.336 35.094 1.00 49.05 481 LEU A O 1
ATOM 3722 N N . VAL A 1 482 ? -36.379 31.540 34.386 1.00 43.52 482 VAL A N 1
ATOM 3723 C CA . VAL A 1 482 ? -37.250 31.279 33.262 1.00 44.95 482 VAL A CA 1
ATOM 3724 C C . VAL A 1 482 ? -37.601 29.798 33.275 1.00 42.48 482 VAL A C 1
ATOM 3725 O O . VAL A 1 482 ? -36.733 28.947 33.428 1.00 41.32 482 VAL A O 1
ATOM 3729 N N . THR A 1 483 ? -38.883 29.499 33.128 1.00 42.27 483 THR A N 1
ATOM 3730 C CA . THR A 1 483 ? -39.362 28.140 33.278 1.00 46.61 483 THR A CA 1
ATOM 3731 C C . THR A 1 483 ? -40.004 27.640 31.997 1.00 42.85 483 THR A C 1
ATOM 3732 O O . THR A 1 483 ? -40.685 28.381 31.288 1.00 44.36 483 THR A O 1
ATOM 3736 N N . MET A 1 484 ? -39.778 26.364 31.723 1.00 38.29 484 MET A N 1
ATOM 3737 C CA . MET A 1 484 ? -40.243 25.719 30.512 1.00 36.04 484 MET A CA 1
ATOM 3738 C C . MET A 1 484 ? -40.831 24.372 30.907 1.00 38.72 484 MET A C 1
ATOM 3739 O O . MET A 1 484 ? -40.348 23.736 31.843 1.00 36.57 484 MET A O 1
ATOM 3744 N N . ASN A 1 485 ? -41.879 23.935 30.218 1.00 42.83 485 ASN A N 1
ATOM 3745 C CA . ASN A 1 485 ? -42.359 22.574 30.417 1.00 44.46 485 ASN A CA 1
ATOM 3746 C C . ASN A 1 485 ? -41.782 21.606 29.400 1.00 40.71 485 ASN A C 1
ATOM 3747 O O . ASN A 1 485 ? -41.761 21.878 28.200 1.00 44.73 485 ASN A O 1
ATOM 3752 N N . LEU A 1 486 ? -41.313 20.467 29.888 1.00 35.42 486 LEU A N 1
ATOM 3753 C CA . LEU A 1 486 ? -40.781 19.444 29.014 1.00 30.62 486 LEU A CA 1
ATOM 3754 C C . LEU A 1 486 ? -41.667 18.224 29.119 1.00 33.69 486 LEU A C 1
ATOM 3755 O O . LEU A 1 486 ? -41.850 17.687 30.206 1.00 36.02 486 LEU A O 1
ATOM 3760 N N . HIS A 1 487 ? -42.242 17.790 28.004 1.00 36.27 487 HIS A N 1
ATOM 3761 C CA . HIS A 1 487 ? -43.093 16.610 28.055 1.00 41.85 487 HIS A CA 1
ATOM 3762 C C . HIS A 1 487 ? -42.230 15.388 27.860 1.00 31.77 487 HIS A C 1
ATOM 3763 O O . HIS A 1 487 ? -41.513 15.287 26.869 1.00 36.60 487 HIS A O 1
ATOM 3770 N N . ILE A 1 488 ? -42.280 14.463 28.814 1.00 32.96 488 ILE A N 1
ATOM 3771 C CA . ILE A 1 488 ? -41.468 13.247 28.722 1.00 27.13 488 ILE A CA 1
ATOM 3772 C C . ILE A 1 488 ? -42.172 12.168 27.892 1.00 34.11 488 ILE A C 1
ATOM 3773 O O . ILE A 1 488 ? -43.314 11.795 28.171 1.00 34.10 488 ILE A O 1
ATOM 3778 N N . THR A 1 489 ? -41.491 11.688 26.858 1.00 34.46 489 THR A N 1
ATOM 3779 C CA . THR A 1 489 ? -42.016 10.616 26.018 1.00 32.07 489 THR A CA 1
ATOM 3780 C C . THR A 1 489 ? -41.145 9.360 26.146 1.00 32.21 489 THR A C 1
ATOM 3781 O O . THR A 1 489 ? -40.011 9.428 26.623 1.00 29.79 489 THR A O 1
ATOM 3785 N N . PRO A 1 490 ? -41.663 8.207 25.688 1.00 30.30 490 PRO A N 1
ATOM 3786 C CA . PRO A 1 490 ? -40.910 6.956 25.798 1.00 28.02 490 PRO A CA 1
ATOM 3787 C C . PRO A 1 490 ? -39.553 7.040 25.098 1.00 34.89 490 PRO A C 1
ATOM 3788 O O . PRO A 1 490 ? -38.670 6.244 25.414 1.00 34.52 490 PRO A O 1
ATOM 3792 N N . ASP A 1 491 ? -39.373 8.010 24.201 1.00 35.28 491 ASP A N 1
ATOM 3793 C CA . ASP A 1 491 ? -38.087 8.190 23.515 1.00 25.71 491 ASP A CA 1
ATOM 3794 C C . ASP A 1 491 ? -36.960 8.558 24.469 1.00 38.92 491 ASP A C 1
ATOM 3795 O O . ASP A 1 491 ? -35.784 8.475 24.095 1.00 24.07 491 ASP A O 1
ATOM 3800 N N . LEU A 1 492 ? -37.305 9.021 25.672 1.00 24.43 492 LEU A N 1
ATOM 3801 C CA . LEU A 1 492 ? -36.271 9.483 26.599 1.00 26.05 492 LEU A CA 1
ATOM 3802 C C . LEU A 1 492 ? -35.837 8.417 27.608 1.00 26.06 492 LEU A C 1
ATOM 3803 O O . LEU A 1 492 ? -34.921 8.641 28.391 1.00 28.21 492 LEU A O 1
ATOM 3808 N N . ILE A 1 493 ? -36.489 7.258 27.573 1.00 25.82 493 ILE A N 1
ATOM 3809 C CA . ILE A 1 493 ? -36.013 6.081 28.303 1.00 30.07 493 ILE A CA 1
ATOM 3810 C C . ILE A 1 493 ? -34.640 5.737 27.729 1.00 29.28 493 ILE A C 1
ATOM 3811 O O . ILE A 1 493 ? -34.432 5.875 26.535 1.00 32.93 493 ILE A O 1
ATOM 3816 N N . PRO A 1 494 ? -33.682 5.303 28.562 1.00 30.55 494 PRO A N 1
ATOM 3817 C CA . PRO A 1 494 ? -33.678 5.045 29.999 1.00 25.69 494 PRO A CA 1
ATOM 3818 C C . PRO A 1 494 ? -33.279 6.288 30.778 1.00 28.05 494 PRO A C 1
ATOM 3819 O O . PRO A 1 494 ? -33.360 6.257 32.001 1.00 29.52 494 PRO A O 1
ATOM 3823 N N . SER A 1 495 ? -32.822 7.324 30.069 1.00 31.75 495 SER A N 1
ATOM 3824 C CA . SER A 1 495 ? -32.375 8.594 30.655 1.00 24.88 495 SER A CA 1
ATOM 3825 C C . SER A 1 495 ? -32.085 9.593 29.540 1.00 27.21 495 SER A C 1
ATOM 3826 O O . SER A 1 495 ? -32.037 9.221 28.373 1.00 26.34 495 SER A O 1
ATOM 3829 N N . PHE A 1 496 ? -31.902 10.861 29.897 1.00 28.90 496 PHE A N 1
ATOM 3830 C CA . PHE A 1 496 ? -31.464 11.870 28.936 1.00 23.85 496 PHE A CA 1
ATOM 3831 C C . PHE A 1 496 ? -30.629 12.970 29.565 1.00 28.09 496 PHE A C 1
ATOM 3832 O O . PHE A 1 496 ? -30.608 13.131 30.787 1.00 29.31 496 PHE A O 1
ATOM 3840 N N . ARG A 1 497 ? -29.939 13.725 28.719 1.00 26.51 497 ARG A N 1
ATOM 3841 C CA . ARG A 1 497 ? -29.259 14.936 29.168 1.00 26.20 497 ARG A CA 1
ATOM 3842 C C . ARG A 1 497 ? -29.957 16.189 28.658 1.00 24.36 497 ARG A C 1
ATOM 3843 O O . ARG A 1 497 ? -30.419 16.241 27.509 1.00 26.34 497 ARG A O 1
ATOM 3851 N N . PHE A 1 498 ? -30.056 17.182 29.533 1.00 24.64 498 PHE A N 1
ATOM 3852 C CA . PHE A 1 498 ? -30.575 18.490 29.169 1.00 20.51 498 PHE A CA 1
ATOM 3853 C C . PHE A 1 498 ? -29.392 19.436 29.196 1.00 26.87 498 PHE A C 1
ATOM 3854 O O . PHE A 1 498 ? -28.855 19.744 30.263 1.00 24.87 498 PHE A O 1
ATOM 3862 N N . VAL A 1 499 ? -28.961 19.849 28.008 1.00 25.10 499 VAL A N 1
ATOM 3863 C CA . VAL A 1 499 ? -27.844 20.768 27.846 1.00 21.75 499 VAL A CA 1
ATOM 3864 C C . VAL A 1 499 ? -28.412 22.116 27.380 1.00 28.45 499 VAL A C 1
ATOM 3865 O O . VAL A 1 499 ? -29.315 22.169 26.543 1.00 27.35 499 VAL A O 1
ATOM 3869 N N . ALA A 1 500 ? -27.902 23.200 27.947 1.00 25.93 500 ALA A N 1
ATOM 3870 C CA . ALA A 1 500 ? -28.406 24.521 27.621 1.00 26.64 500 ALA A CA 1
ATOM 3871 C C . ALA A 1 500 ? -27.287 25.532 27.666 1.00 24.99 500 ALA A C 1
ATOM 3872 O O . ALA A 1 500 ? -26.317 25.381 28.423 1.00 23.15 500 ALA A O 1
ATOM 3874 N N . TYR A 1 501 ? -27.426 26.579 26.866 1.00 23.64 501 TYR A N 1
ATOM 3875 C CA . TYR A 1 501 ? -26.496 27.693 26.955 1.00 23.42 501 TYR A CA 1
ATOM 3876 C C . TYR A 1 501 ? -27.114 28.992 26.505 1.00 25.45 501 TYR A C 1
ATOM 3877 O O . TYR A 1 501 ? -28.119 28.997 25.789 1.00 28.78 501 TYR A O 1
ATOM 3886 N N . TYR A 1 502 ? -26.524 30.095 26.959 1.00 28.74 502 TYR A N 1
ATOM 3887 C CA . TYR A 1 502 ? -26.777 31.395 26.357 1.00 31.92 502 TYR A CA 1
ATOM 3888 C C . TYR A 1 502 ? -25.479 32.017 25.883 1.00 27.01 502 TYR A C 1
ATOM 3889 O O . TYR A 1 502 ? -24.401 31.596 26.295 1.00 26.57 502 TYR A O 1
ATOM 3898 N N . GLN A 1 503 ? -25.590 33.017 25.014 1.00 28.20 503 GLN A N 1
ATOM 3899 C CA . GLN A 1 503 ? -24.420 33.761 24.563 1.00 29.11 503 GLN A CA 1
ATOM 3900 C C . GLN A 1 503 ? -24.532 35.265 24.877 1.00 30.60 503 GLN A C 1
ATOM 3901 O O . GLN A 1 503 ? -25.619 35.835 24.884 1.00 33.61 503 GLN A O 1
ATOM 3907 N N . VAL A 1 504 ? -23.396 35.887 25.158 1.00 31.28 504 VAL A N 1
ATOM 3908 C CA . VAL A 1 504 ? -23.346 37.317 25.440 1.00 41.80 504 VAL A CA 1
ATOM 3909 C C . VAL A 1 504 ? -22.373 37.999 24.485 1.00 34.17 504 VAL A C 1
ATOM 3910 O O . VAL A 1 504 ? -21.245 37.544 24.310 1.00 50.35 504 VAL A O 1
ATOM 3914 N N . GLY A 1 505 ? -22.821 39.085 23.866 1.00 44.98 505 GLY A N 1
ATOM 3915 C CA . GLY A 1 505 ? -21.971 39.900 23.008 1.00 46.13 505 GLY A CA 1
ATOM 3916 C C . GLY A 1 505 ? -21.346 39.161 21.836 1.00 49.71 505 GLY A C 1
ATOM 3917 O O . GLY A 1 505 ? -20.242 39.506 21.398 1.00 47.06 505 GLY A O 1
ATOM 3918 N N . ASN A 1 506 ? -22.048 38.143 21.334 1.00 49.27 506 ASN A N 1
ATOM 3919 C CA . ASN A 1 506 ? -21.549 37.320 20.231 1.00 48.76 506 ASN A CA 1
ATOM 3920 C C . ASN A 1 506 ? -20.141 36.790 20.485 1.00 42.77 506 ASN A C 1
ATOM 3921 O O . ASN A 1 506 ? -19.379 36.565 19.550 1.00 41.59 506 ASN A O 1
ATOM 3926 N N . ASN A 1 507 ? -19.788 36.600 21.746 1.00 34.54 507 ASN A N 1
ATOM 3927 C CA . ASN A 1 507 ? -18.415 36.261 22.073 1.00 41.96 507 ASN A CA 1
ATOM 3928 C C . ASN A 1 507 ? -18.331 35.238 23.189 1.00 38.45 507 ASN A C 1
ATOM 3929 O O . ASN A 1 507 ? -17.490 34.348 23.172 1.00 41.56 507 ASN A O 1
ATOM 3934 N N . GLU A 1 508 ? -19.201 35.385 24.173 1.00 32.23 508 GLU A N 1
ATOM 3935 C CA . GLU A 1 508 ? -19.135 34.551 25.354 1.00 38.94 508 GLU A CA 1
ATOM 3936 C C . GLU A 1 508 ? -20.256 33.524 25.352 1.00 34.40 508 GLU A C 1
ATOM 3937 O O . GLU A 1 508 ? -21.423 33.853 25.119 1.00 30.65 508 GLU A O 1
ATOM 3943 N N . ILE A 1 509 ? -19.892 32.274 25.605 1.00 30.80 509 ILE A N 1
ATOM 3944 C CA . ILE A 1 509 ? -20.875 31.215 25.771 1.00 27.13 509 ILE A CA 1
ATOM 3945 C C . ILE A 1 509 ? -20.870 30.703 27.211 1.00 28.77 509 ILE A C 1
ATOM 3946 O O . ILE A 1 509 ? -19.815 30.450 27.801 1.00 26.54 509 ILE A O 1
ATOM 3951 N N . VAL A 1 510 ? -22.070 30.578 27.774 1.00 29.31 510 VAL A N 1
ATOM 3952 C CA . VAL A 1 510 ? -22.252 30.137 29.142 1.00 25.40 510 VAL A CA 1
ATOM 3953 C C . VAL A 1 510 ? -23.173 28.927 29.119 1.00 30.49 510 VAL A C 1
ATOM 3954 O O . VAL A 1 510 ? -24.303 29.023 28.632 1.00 31.63 510 VAL A O 1
ATOM 3958 N N . ALA A 1 511 ? -22.708 27.808 29.671 1.00 23.70 511 ALA A N 1
ATOM 3959 C CA . ALA A 1 511 ? -23.390 26.525 29.493 1.00 22.80 511 ALA A CA 1
ATOM 3960 C C . ALA A 1 511 ? -23.616 25.757 30.790 1.00 26.38 511 ALA A C 1
ATOM 3961 O O . ALA A 1 511 ? -22.864 25.885 31.754 1.00 31.98 511 ALA A O 1
ATOM 3963 N N . ASP A 1 512 ? -24.675 24.961 30.802 1.00 25.93 512 ASP A N 1
ATOM 3964 C CA . ASP A 1 512 ? -24.885 23.997 31.872 1.00 26.55 512 ASP A CA 1
ATOM 3965 C C . ASP A 1 512 ? -25.561 22.741 31.321 1.00 27.87 512 ASP A C 1
ATOM 3966 O O . ASP A 1 512 ? -26.108 22.747 30.210 1.00 24.06 512 ASP A O 1
ATOM 3971 N N . SER A 1 513 ? -25.524 21.667 32.098 1.00 20.91 513 SER A N 1
ATOM 3972 C CA . SER A 1 513 ? -26.290 20.485 31.742 1.00 25.65 513 SER A CA 1
ATOM 3973 C C . SER A 1 513 ? -26.670 19.684 32.977 1.00 28.96 513 SER A C 1
ATOM 3974 O O . SER A 1 513 ? -26.023 19.778 34.019 1.00 30.29 513 SER A O 1
ATOM 3977 N N . VAL A 1 514 ? -27.725 18.891 32.829 1.00 25.11 514 VAL A N 1
ATOM 3978 C CA . VAL A 1 514 ? -28.194 17.989 33.870 1.00 27.08 514 VAL A CA 1
ATOM 3979 C C . VAL A 1 514 ? -28.427 16.603 33.253 1.00 24.98 514 VAL A C 1
ATOM 3980 O O . VAL A 1 514 ? -28.859 16.509 32.104 1.00 25.59 514 VAL A O 1
ATOM 3984 N N . TRP A 1 515 ? -28.149 15.547 34.011 1.00 25.51 515 TRP A N 1
ATOM 3985 C CA . TRP A 1 515 ? -28.501 14.183 33.620 1.00 28.97 515 TRP A CA 1
ATOM 3986 C C . TRP A 1 515 ? -29.787 13.825 34.351 1.00 30.71 515 TRP A C 1
ATOM 3987 O O . TRP A 1 515 ? -29.877 13.993 35.565 1.00 25.32 515 TRP A O 1
ATOM 3998 N N . VAL A 1 516 ? -30.784 13.366 33.599 1.00 27.06 516 VAL A N 1
ATOM 3999 C CA . VAL A 1 516 ? -32.101 13.064 34.143 1.00 29.56 516 VAL A CA 1
ATOM 4000 C C . VAL A 1 516 ? -32.467 11.600 33.888 1.00 29.40 516 VAL A C 1
ATOM 4001 O O . VAL A 1 516 ? -32.585 11.166 32.739 1.00 27.72 516 VAL A O 1
ATOM 4005 N N . ASP A 1 517 ? -32.635 10.838 34.956 1.00 23.35 517 ASP A N 1
ATOM 4006 C CA . ASP A 1 517 ? -33.016 9.440 34.827 1.00 23.92 517 ASP A CA 1
ATOM 4007 C C . ASP A 1 517 ? -34.491 9.321 34.478 1.00 27.82 517 ASP A C 1
ATOM 4008 O O . ASP A 1 517 ? -35.322 10.114 34.926 1.00 28.13 517 ASP A O 1
ATOM 4013 N N . VAL A 1 518 ? -34.817 8.333 33.659 1.00 27.07 518 VAL A N 1
ATOM 4014 C CA . VAL A 1 518 ? -36.204 8.064 33.343 1.00 25.34 518 VAL A CA 1
ATOM 4015 C C . VAL A 1 518 ? -36.507 6.627 33.756 1.00 31.06 518 VAL A C 1
ATOM 4016 O O . VAL A 1 518 ? -35.627 5.743 33.694 1.00 26.36 518 VAL A O 1
ATOM 4020 N N . LYS A 1 519 ? -37.736 6.400 34.207 1.00 27.56 519 LYS A N 1
ATOM 4021 C CA . LYS A 1 519 ? -38.136 5.073 34.634 1.00 28.82 519 LYS A CA 1
ATOM 4022 C C . LYS A 1 519 ? -37.927 4.079 33.486 1.00 31.04 519 LYS A C 1
ATOM 4023 O O . LYS A 1 519 ? -38.476 4.231 32.391 1.00 30.53 519 LYS A O 1
ATOM 4029 N N . ASP A 1 520 ? -37.128 3.057 33.746 1.00 33.78 520 ASP A N 1
ATOM 4030 C CA . ASP A 1 520 ? -36.833 2.068 32.730 1.00 36.89 520 ASP A CA 1
ATOM 4031 C C . ASP A 1 520 ? -38.032 1.145 32.547 1.00 38.14 520 ASP A C 1
ATOM 4032 O O . ASP A 1 520 ? -38.417 0.425 33.465 1.00 50.60 520 ASP A O 1
ATOM 4037 N N . THR A 1 521 ? -38.641 1.206 31.372 1.00 35.85 521 THR A N 1
ATOM 4038 C CA . THR A 1 521 ? -39.621 0.218 30.939 1.00 37.60 521 THR A CA 1
ATOM 4039 C C . THR A 1 521 ? -39.315 -0.043 29.466 1.00 36.78 521 THR A C 1
ATOM 4040 O O . THR A 1 521 ? -38.389 0.559 28.918 1.00 35.65 521 THR A O 1
ATOM 4044 N N . CYS A 1 522 ? -40.071 -0.938 28.833 1.00 31.14 522 CYS A N 1
ATOM 4045 C CA . CYS A 1 522 ? -40.165 -0.946 27.377 1.00 31.00 522 CYS A CA 1
ATOM 4046 C C . CYS A 1 522 ? -40.625 0.419 26.862 1.00 33.52 522 CYS A C 1
ATOM 4047 O O . CYS A 1 522 ? -41.426 1.098 27.515 1.00 34.28 522 CYS A O 1
ATOM 4050 N N . MET A 1 523 ? -40.126 0.827 25.695 1.00 33.15 523 MET A N 1
ATOM 4051 C CA . MET A 1 523 ? -40.577 2.082 25.087 1.00 40.71 523 MET A CA 1
ATOM 4052 C C . MET A 1 523 ? -41.993 1.903 24.567 1.00 39.11 523 MET A C 1
ATOM 4053 O O . MET A 1 523 ? -42.780 2.841 24.557 1.00 41.30 523 MET A O 1
ATOM 4058 N N . GLY A 1 524 ? -42.314 0.678 24.157 1.00 34.42 524 GLY A N 1
ATOM 4059 C CA . GLY A 1 524 ? -43.663 0.344 23.748 1.00 43.96 524 GLY A CA 1
ATOM 4060 C C . GLY A 1 524 ? -44.347 -0.578 24.743 1.00 43.17 524 GLY A C 1
ATOM 4061 O O . GLY A 1 524 ? -44.240 -0.398 25.962 1.00 41.75 524 GLY A O 1
ATOM 4062 N N . THR A 1 525 ? -45.048 -1.575 24.214 1.00 38.25 525 THR A N 1
ATOM 4063 C CA . THR A 1 525 ? -45.869 -2.462 25.024 1.00 42.30 525 THR A CA 1
ATOM 4064 C C . THR A 1 525 ? -45.814 -3.889 24.504 1.00 39.93 525 THR A C 1
ATOM 4065 O O . THR A 1 525 ? -45.909 -4.136 23.295 1.00 32.48 525 THR A O 1
ATOM 4069 N N . LEU A 1 526 ? -45.671 -4.837 25.417 1.00 34.86 526 LEU A N 1
ATOM 4070 C CA . LEU A 1 526 ? -45.777 -6.235 25.032 1.00 30.04 526 LEU A CA 1
ATOM 4071 C C . LEU A 1 526 ? -46.162 -7.095 26.227 1.00 32.51 526 LEU A C 1
ATOM 4072 O O . LEU A 1 526 ? -45.414 -7.175 27.202 1.00 33.52 526 LEU A O 1
ATOM 4077 N N . VAL A 1 527 ? -47.345 -7.704 26.150 1.00 29.76 527 VAL A N 1
ATOM 4078 C CA . VAL A 1 527 ? -47.863 -8.570 27.202 1.00 32.12 527 VAL A CA 1
ATOM 4079 C C . VAL A 1 527 ? -48.382 -9.891 26.624 1.00 35.53 527 VAL A C 1
ATOM 4080 O O . VAL A 1 527 ? -49.040 -9.903 25.586 1.00 29.14 527 VAL A O 1
ATOM 4084 N N . VAL A 1 528 ? -48.081 -10.995 27.305 1.00 32.41 528 VAL A N 1
ATOM 4085 C CA . VAL A 1 528 ? -48.641 -12.304 26.971 1.00 33.68 528 VAL A CA 1
ATOM 4086 C C . VAL A 1 528 ? -49.705 -12.663 28.009 1.00 35.05 528 VAL A C 1
ATOM 4087 O O . VAL A 1 528 ? -49.381 -12.861 29.181 1.00 38.08 528 VAL A O 1
ATOM 4091 N N . LYS A 1 529 ? -50.967 -12.719 27.587 1.00 32.46 529 LYS A N 1
ATOM 4092 C CA . LYS A 1 529 ? -52.075 -13.022 28.493 1.00 39.70 529 LYS A CA 1
ATOM 4093 C C . LYS A 1 529 ? -52.674 -14.400 28.216 1.00 40.02 529 LYS A C 1
ATOM 4094 O O . LYS A 1 529 ? -52.857 -14.781 27.065 1.00 39.84 529 LYS A O 1
ATOM 4100 N N . GLY A 1 530 ? -52.964 -15.142 29.282 1.00 43.23 530 GLY A N 1
ATOM 4101 C CA . GLY A 1 530 ? -53.568 -16.463 29.186 1.00 45.16 530 GLY A CA 1
ATOM 4102 C C . GLY A 1 530 ? -54.619 -16.623 30.269 1.00 48.32 530 GLY A C 1
ATOM 4103 O O . GLY A 1 530 ? -54.936 -15.660 30.960 1.00 55.30 530 GLY A O 1
ATOM 4104 N N . ASP A 1 531 ? -55.170 -17.821 30.429 1.00 49.46 531 ASP A N 1
ATOM 4105 C CA . ASP A 1 531 ? -56.237 -18.013 31.415 1.00 53.46 531 ASP A CA 1
ATOM 4106 C C . ASP A 1 531 ? -55.718 -18.360 32.819 1.00 51.67 531 ASP A C 1
ATOM 4107 O O . ASP A 1 531 ? -56.448 -18.245 33.809 1.00 45.21 531 ASP A O 1
ATOM 4112 N N . ASN A 1 532 ? -54.457 -18.775 32.897 1.00 49.74 532 ASN A N 1
ATOM 4113 C CA . ASN A 1 532 ? -53.814 -19.038 34.181 1.00 53.02 532 ASN A CA 1
ATOM 4114 C C . ASN A 1 532 ? -54.315 -20.307 34.888 1.00 50.19 532 ASN A C 1
ATOM 4115 O O . ASN A 1 532 ? -53.983 -20.553 36.044 1.00 49.69 532 ASN 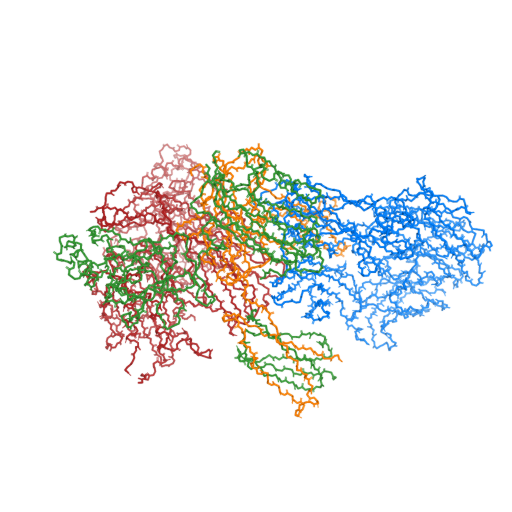A O 1
ATOM 4120 N N . LEU A 1 533 ? -55.105 -21.115 34.195 1.00 46.46 533 LEU A N 1
ATOM 4121 C CA . LEU A 1 533 ? -55.542 -22.383 34.763 1.00 45.47 533 LEU A CA 1
ATOM 4122 C C . LEU A 1 533 ? -54.437 -23.436 34.644 1.00 43.61 533 LEU A C 1
ATOM 4123 O O . LEU A 1 533 ? -53.580 -23.352 33.759 1.00 42.22 533 LEU A O 1
ATOM 4128 N N . ILE A 1 534 ? -54.443 -24.408 35.556 1.00 39.43 534 ILE A N 1
ATOM 4129 C CA . ILE A 1 534 ? -53.547 -25.559 35.466 1.00 31.81 534 ILE A CA 1
ATOM 4130 C C . ILE A 1 534 ? -53.985 -26.392 34.273 1.00 31.80 534 ILE A C 1
ATOM 4131 O O . ILE A 1 534 ? -55.180 -26.574 34.068 1.00 35.84 534 ILE A O 1
ATOM 4136 N N . GLN A 1 535 ? -53.039 -26.907 33.490 1.00 32.84 535 GLN A N 1
ATOM 4137 C CA . GLN A 1 535 ? -53.392 -27.686 32.290 1.00 33.89 535 GLN A CA 1
ATOM 4138 C C . GLN A 1 535 ? -52.979 -29.163 32.389 1.00 35.30 535 GLN A C 1
ATOM 4139 O O . GLN A 1 535 ? -52.208 -29.536 33.272 1.00 29.22 535 GLN A O 1
ATOM 4145 N N . MET A 1 536 ? -53.500 -29.986 31.475 1.00 37.91 536 MET A N 1
ATOM 4146 C CA . MET A 1 536 ? -53.068 -31.377 31.300 1.00 36.33 536 MET A CA 1
ATOM 4147 C C . MET A 1 536 ? -52.039 -31.444 30.173 1.00 32.52 536 MET A C 1
ATOM 4148 O O . MET A 1 536 ? -52.087 -30.646 29.243 1.00 29.86 536 MET A O 1
ATOM 4153 N N . PRO A 1 537 ? -51.128 -32.424 30.224 1.00 24.62 537 PRO A N 1
ATOM 4154 C CA . PRO A 1 537 ? -50.171 -32.541 29.115 1.00 30.13 537 PRO A CA 1
ATOM 4155 C C . PRO A 1 537 ? -50.910 -32.668 27.774 1.00 29.18 537 PRO A C 1
ATOM 4156 O O . PRO A 1 537 ? -51.948 -33.313 27.724 1.00 24.96 537 PRO A O 1
ATOM 4160 N N . GLY A 1 538 ? -50.394 -32.048 26.716 1.00 29.47 538 GLY A N 1
ATOM 4161 C CA . GLY A 1 538 ? -51.046 -32.087 25.412 1.00 28.00 538 GLY A CA 1
ATOM 4162 C C . GLY A 1 538 ? -52.284 -31.208 25.220 1.00 29.80 538 GLY A C 1
ATOM 4163 O O . GLY A 1 538 ? -52.969 -31.318 24.208 1.00 31.72 538 GLY A O 1
ATOM 4164 N N . ALA A 1 539 ? -52.575 -30.334 26.181 1.00 25.92 539 ALA A N 1
ATOM 4165 C CA . ALA A 1 539 ? -53.782 -29.501 26.128 1.00 31.30 539 ALA A CA 1
ATOM 4166 C C . ALA A 1 539 ? -53.743 -28.445 25.018 1.00 34.37 539 ALA A C 1
ATOM 4167 O O . ALA A 1 539 ? -52.677 -27.929 24.668 1.00 27.67 539 ALA A O 1
ATOM 4169 N N . ALA A 1 540 ? -54.916 -28.132 24.477 1.00 27.07 540 ALA A N 1
ATOM 4170 C CA . ALA A 1 540 ? -55.077 -27.009 23.568 1.00 40.96 540 ALA A CA 1
ATOM 4171 C C . ALA A 1 540 ? -54.986 -25.703 24.357 1.00 38.22 540 ALA A C 1
ATOM 4172 O O . ALA A 1 540 ? -55.732 -25.507 25.312 1.00 37.60 540 ALA A O 1
ATOM 4174 N N . MET A 1 541 ? -54.074 -24.823 23.951 1.00 26.44 541 MET A N 1
ATOM 4175 C CA . MET A 1 541 ? -53.893 -23.517 24.583 1.00 30.40 541 MET A CA 1
ATOM 4176 C C . MET A 1 541 ? -54.340 -22.375 23.683 1.00 34.44 541 MET A C 1
ATOM 4177 O O . MET A 1 541 ? -54.344 -22.493 22.455 1.00 32.54 541 MET A O 1
ATOM 4182 N N . LYS A 1 542 ? -54.718 -21.268 24.313 1.00 35.27 542 LYS A N 1
ATOM 4183 C CA . LYS A 1 542 ? -54.893 -19.997 23.625 1.00 37.32 542 LYS A CA 1
ATOM 4184 C C . LYS A 1 542 ? -54.203 -18.949 24.463 1.00 38.99 542 LYS A C 1
ATOM 4185 O O . LYS A 1 542 ? -54.388 -18.907 25.674 1.00 45.96 542 LYS A O 1
ATOM 4191 N N . ILE A 1 543 ? -53.391 -18.115 23.833 1.00 38.19 543 ILE A N 1
ATOM 4192 C CA . ILE A 1 543 ? -52.857 -16.949 24.514 1.00 41.80 543 ILE A CA 1
ATOM 4193 C C . ILE A 1 543 ? -53.062 -15.739 23.615 1.00 44.57 543 ILE A C 1
ATOM 4194 O O . ILE A 1 543 ? -53.193 -15.869 22.392 1.00 38.37 543 ILE A O 1
ATOM 4199 N N . LYS A 1 544 ? -53.119 -14.565 24.226 1.00 42.39 544 LYS A N 1
ATOM 4200 C CA . LYS A 1 544 ? -53.210 -13.329 23.474 1.00 44.89 544 LYS A CA 1
ATOM 4201 C C . LYS A 1 544 ? -51.877 -12.612 23.580 1.00 41.72 544 LYS A C 1
ATOM 4202 O O . LYS A 1 544 ? -51.326 -12.479 24.672 1.00 42.88 544 LYS A O 1
ATOM 4208 N N . LEU A 1 545 ? -51.349 -12.178 22.443 1.00 32.89 545 LEU A N 1
ATOM 4209 C CA . LEU A 1 545 ? -50.195 -11.294 22.422 1.00 34.76 545 LEU A CA 1
ATOM 4210 C C . LEU A 1 545 ? -50.709 -9.869 22.236 1.00 39.77 545 LEU A C 1
ATOM 4211 O O . LEU A 1 545 ? -51.346 -9.563 21.227 1.00 44.37 545 LEU A O 1
ATOM 4216 N N . GLU A 1 546 ? -50.451 -9.003 23.209 1.00 37.57 546 GLU A N 1
ATOM 4217 C CA . GLU A 1 546 ? -50.888 -7.609 23.112 1.00 40.70 546 GLU A CA 1
ATOM 4218 C C . GLU A 1 546 ? -49.668 -6.718 23.018 1.00 39.49 546 GLU A C 1
ATOM 4219 O O . GLU A 1 546 ? -48.757 -6.823 23.839 1.00 39.73 546 GLU A O 1
ATOM 4225 N N . GLY A 1 547 ? -49.638 -5.865 21.998 1.00 38.78 547 GLY A N 1
ATOM 4226 C CA . GLY A 1 547 ? -48.490 -5.006 21.756 1.00 36.92 547 GLY A CA 1
ATOM 4227 C C . GLY A 1 547 ? -48.770 -3.892 20.765 1.00 43.66 547 GLY A C 1
ATOM 4228 O O . GLY A 1 547 ? -49.925 -3.596 20.456 1.00 48.56 547 GLY A O 1
ATOM 4229 N N . ASP A 1 548 ? -47.708 -3.269 20.263 1.00 44.48 548 ASP A N 1
ATOM 4230 C CA . ASP A 1 548 ? -47.843 -2.143 19.345 1.00 43.67 548 ASP A CA 1
ATOM 4231 C C . ASP A 1 548 ? -48.167 -2.647 17.942 1.00 47.42 548 ASP A C 1
ATOM 4232 O O . ASP A 1 548 ? -47.707 -3.727 17.543 1.00 36.40 548 ASP A O 1
ATOM 4237 N N . PRO A 1 549 ? -48.965 -1.868 17.193 1.00 43.20 549 PRO A N 1
ATOM 4238 C CA . PRO A 1 549 ? -49.329 -2.220 15.817 1.00 46.78 549 PRO A CA 1
ATOM 4239 C C . PRO A 1 549 ? -48.083 -2.472 14.974 1.00 49.02 549 PRO A C 1
ATOM 4240 O O . PRO A 1 549 ? -47.138 -1.683 15.021 1.00 50.54 549 PRO A O 1
ATOM 4244 N N . GLY A 1 550 ? -48.078 -3.574 14.229 1.00 50.67 550 GLY A N 1
ATOM 4245 C CA . GLY A 1 550 ? -46.962 -3.899 13.362 1.00 50.67 550 GLY A CA 1
ATOM 4246 C C . GLY A 1 550 ? -45.765 -4.512 14.063 1.00 47.18 550 GLY A C 1
ATOM 4247 O O . GLY A 1 550 ? -44.719 -4.720 13.444 1.00 47.92 550 GLY A O 1
ATOM 4248 N N . ALA A 1 551 ? -45.899 -4.804 15.351 1.00 36.89 551 ALA A N 1
ATOM 4249 C CA . ALA A 1 551 ? -44.795 -5.437 16.066 1.00 37.94 551 ALA A CA 1
ATOM 4250 C C . ALA A 1 551 ? -44.497 -6.830 15.521 1.00 39.32 551 ALA A C 1
ATOM 4251 O O . ALA A 1 551 ? -45.402 -7.606 15.193 1.00 39.13 551 ALA A O 1
ATOM 4253 N N . ARG A 1 552 ? -43.213 -7.130 15.406 1.00 37.57 552 ARG A N 1
ATOM 4254 C CA . ARG A 1 552 ? -42.780 -8.474 15.094 1.00 36.21 552 ARG A CA 1
ATOM 4255 C C . ARG A 1 552 ? -42.364 -9.102 16.416 1.00 32.32 552 ARG A C 1
ATOM 4256 O O . ARG A 1 552 ? -41.496 -8.581 17.116 1.00 26.78 552 ARG A O 1
ATOM 4264 N N . VAL A 1 553 ? -43.022 -10.199 16.769 1.00 30.54 553 VAL A N 1
ATOM 4265 C CA . VAL A 1 553 ? -42.828 -10.827 18.064 1.00 30.39 553 VAL A CA 1
ATOM 4266 C C . VAL A 1 553 ? -42.160 -12.186 17.924 1.00 32.50 553 VAL A C 1
ATOM 4267 O O . VAL A 1 553 ? -42.739 -13.114 17.343 1.00 37.85 553 VAL A O 1
ATOM 4271 N N . GLY A 1 554 ? -40.945 -12.309 18.446 1.00 27.27 554 GLY A N 1
ATOM 4272 C CA . GLY A 1 554 ? -40.295 -13.609 18.522 1.00 30.28 554 GLY A CA 1
ATOM 4273 C C . GLY A 1 554 ? -40.739 -14.328 19.782 1.00 27.95 554 GLY A C 1
ATOM 4274 O O . GLY A 1 554 ? -40.738 -13.744 20.880 1.00 23.69 554 GLY A O 1
ATOM 4275 N N . LEU A 1 555 ? -41.139 -15.583 19.634 1.00 27.04 555 LEU A N 1
ATOM 4276 C CA . LEU A 1 555 ? -41.599 -16.378 20.773 1.00 27.46 555 LEU A CA 1
ATOM 4277 C C . LEU A 1 555 ? -40.703 -17.564 21.069 1.00 23.43 555 LEU A C 1
ATOM 4278 O O . LEU A 1 555 ? -39.887 -17.955 20.235 1.00 20.59 555 LEU A O 1
ATOM 4283 N N . VAL A 1 556 ? -40.884 -18.136 22.262 1.00 19.77 556 VAL A N 1
ATOM 4284 C CA . VAL A 1 556 ? -40.265 -19.398 22.652 1.00 17.95 556 VAL A CA 1
ATOM 4285 C C . VAL A 1 556 ? -40.938 -19.957 23.908 1.00 22.77 556 VAL A C 1
ATOM 4286 O O . VAL A 1 556 ? -41.371 -19.197 24.778 1.00 24.15 556 VAL A O 1
ATOM 4290 N N . ALA A 1 557 ? -41.034 -21.281 24.009 1.00 18.73 557 ALA A N 1
ATOM 4291 C CA . ALA A 1 557 ? -41.525 -21.895 25.240 1.00 19.57 557 ALA A CA 1
ATOM 4292 C C . ALA A 1 557 ? -40.399 -22.726 25.831 1.00 24.72 557 ALA A C 1
ATOM 4293 O O . ALA A 1 557 ? -39.838 -23.592 25.147 1.00 23.25 557 ALA A O 1
ATOM 4295 N N . VAL A 1 558 ? -40.056 -22.463 27.090 1.00 22.36 558 VAL A N 1
ATOM 4296 C CA . VAL A 1 558 ? -38.931 -23.155 27.721 1.00 24.37 558 VAL A CA 1
ATOM 4297 C C . VAL A 1 558 ? -39.378 -23.924 28.958 1.00 27.97 558 VAL A C 1
ATOM 4298 O O . VAL A 1 558 ? -40.169 -23.403 29.752 1.00 19.95 558 VAL A O 1
ATOM 4302 N N . ASP A 1 559 ? -38.899 -25.163 29.110 1.00 17.69 559 ASP A N 1
ATOM 4303 C CA . ASP A 1 559 ? -39.137 -25.919 30.348 1.00 18.25 559 ASP A CA 1
ATOM 4304 C C . ASP A 1 559 ? -38.484 -25.142 31.493 1.00 18.85 559 ASP A C 1
ATOM 4305 O O . ASP A 1 559 ? -37.282 -24.830 31.450 1.00 21.27 559 ASP A O 1
ATOM 4310 N N . LYS A 1 560 ? -39.272 -24.837 32.508 1.00 28.40 560 LYS A N 1
ATOM 4311 C CA . LYS A 1 560 ? -38.757 -24.094 33.639 1.00 28.78 560 LYS A CA 1
ATOM 4312 C C . LYS A 1 560 ? -37.561 -24.856 34.237 1.00 29.30 560 LYS A C 1
ATOM 4313 O O . LYS A 1 560 ? -36.682 -24.263 34.854 1.00 29.61 560 LYS A O 1
ATOM 4319 N N . ALA A 1 561 ? -37.517 -26.169 34.024 1.00 29.40 561 ALA A N 1
ATOM 4320 C CA . ALA A 1 561 ? -36.415 -26.972 34.527 1.00 29.93 561 ALA A CA 1
ATOM 4321 C C . ALA A 1 561 ? -35.052 -26.545 33.962 1.00 29.99 561 ALA A C 1
ATOM 4322 O O . ALA A 1 561 ? -34.032 -26.691 34.629 1.00 32.67 561 ALA A O 1
ATOM 4324 N N . VAL A 1 562 ? -35.034 -26.030 32.739 1.00 29.50 562 VAL A N 1
ATOM 4325 C CA . VAL A 1 562 ? -33.808 -25.519 32.148 1.00 34.13 562 VAL A CA 1
ATOM 4326 C C . VAL A 1 562 ? -33.172 -24.417 33.020 1.00 39.38 562 VAL A C 1
ATOM 4327 O O . VAL A 1 562 ? -31.956 -24.415 33.242 1.00 31.39 562 VAL A O 1
ATOM 4331 N N . TYR A 1 563 ? -33.993 -23.495 33.524 1.00 43.44 563 TYR A N 1
ATOM 4332 C CA . TYR A 1 563 ? -33.487 -22.390 34.352 1.00 40.41 563 TYR A CA 1
ATOM 4333 C C . TYR A 1 563 ? -32.841 -22.839 35.644 1.00 38.73 563 TYR A C 1
ATOM 4334 O O . TYR A 1 563 ? -31.980 -22.135 36.178 1.00 32.79 563 TYR A O 1
ATOM 4343 N N . VAL A 1 564 ? -33.281 -24.001 36.142 1.00 41.34 564 VAL A N 1
ATOM 4344 C CA . VAL A 1 564 ? -32.714 -24.633 37.329 1.00 31.61 564 VAL A CA 1
ATOM 4345 C C . VAL A 1 564 ? -31.226 -24.918 37.113 1.00 41.04 564 VAL A C 1
ATOM 4346 O O . VAL A 1 564 ? -30.416 -24.794 38.031 1.00 42.19 564 VAL A O 1
ATOM 4350 N N . LEU A 1 565 ? -30.871 -25.295 35.889 1.00 36.41 565 LEU A N 1
ATOM 4351 C CA . LEU A 1 565 ? -29.482 -25.587 35.551 1.00 39.30 565 LEU A CA 1
ATOM 4352 C C . LEU A 1 565 ? -28.699 -24.323 35.197 1.00 44.55 565 LEU A C 1
ATOM 4353 O O . LEU A 1 565 ? -27.511 -24.206 35.543 1.00 39.80 565 LEU A O 1
ATOM 4358 N N . ASN A 1 566 ? -29.357 -23.388 34.502 1.00 31.38 566 ASN A N 1
ATOM 4359 C CA . ASN A 1 566 ? -28.704 -22.139 34.107 1.00 37.17 566 ASN A CA 1
ATOM 4360 C C . ASN A 1 566 ? -29.696 -21.003 33.815 1.00 35.05 566 ASN A C 1
ATOM 4361 O O . ASN A 1 566 ? -30.631 -21.148 33.030 1.00 33.99 566 ASN A O 1
ATOM 4366 N N . ASP A 1 567 ? -29.478 -19.868 34.451 1.00 39.11 567 ASP A N 1
ATOM 4367 C CA . ASP A 1 567 ? -30.399 -18.746 34.321 1.00 48.89 567 ASP A CA 1
ATOM 4368 C C . ASP A 1 567 ? -29.641 -17.440 34.224 1.00 40.71 567 ASP A C 1
ATOM 4369 O O . ASP A 1 567 ? -30.217 -16.372 34.431 1.00 43.93 567 ASP A O 1
ATOM 4374 N N . LYS A 1 568 ? -28.354 -17.524 33.901 1.00 40.30 568 LYS A N 1
ATOM 4375 C CA . LYS A 1 568 ? -27.475 -16.355 33.979 1.00 49.52 568 LYS A CA 1
ATOM 4376 C C . LYS A 1 568 ? -27.447 -15.511 32.705 1.00 47.80 568 LYS A C 1
ATOM 4377 O O . LYS A 1 568 ? -27.091 -14.335 32.732 1.00 49.05 568 LYS A O 1
ATOM 4383 N N . TYR A 1 569 ? -27.824 -16.120 31.592 1.00 38.70 569 TYR A N 1
ATOM 4384 C CA . TYR A 1 569 ? -27.489 -15.572 30.288 1.00 33.64 569 TYR A CA 1
ATOM 4385 C C . TYR A 1 569 ? -28.689 -15.028 29.514 1.00 34.13 569 TYR A C 1
ATOM 4386 O O . TYR A 1 569 ? -28.555 -14.597 28.364 1.00 37.02 569 TYR A O 1
ATOM 4395 N N . LYS A 1 570 ? -29.861 -15.078 30.133 1.00 28.45 570 LYS A N 1
ATOM 4396 C CA . LYS A 1 570 ? -31.118 -14.736 29.477 1.00 41.98 570 LYS A CA 1
ATOM 4397 C C . LYS A 1 570 ? -31.177 -13.255 29.071 1.00 39.40 570 LYS A C 1
ATOM 4398 O O . LYS A 1 570 ? -30.713 -12.394 29.812 1.00 30.81 570 LYS A O 1
ATOM 4404 N N . ILE A 1 571 ? -31.741 -12.961 27.899 1.00 33.59 571 ILE A N 1
ATOM 4405 C CA . ILE A 1 571 ? -32.046 -11.573 27.543 1.00 35.88 571 ILE A CA 1
ATOM 4406 C C . ILE A 1 571 ? -33.154 -11.007 28.451 1.00 37.36 571 ILE A C 1
ATOM 4407 O O . ILE A 1 571 ? -34.034 -11.737 28.892 1.00 38.48 571 ILE A O 1
ATOM 4412 N N . SER A 1 572 ? -33.088 -9.708 28.735 1.00 32.07 572 SER A N 1
ATOM 4413 C CA . SER A 1 572 ? -34.076 -9.024 29.567 1.00 29.19 572 SER A CA 1
ATOM 4414 C C . SER A 1 572 ? -34.051 -7.524 29.259 1.00 28.75 572 SER A C 1
ATOM 4415 O O . SER A 1 572 ? -33.094 -7.021 28.666 1.00 26.79 572 SER A O 1
ATOM 4418 N N . GLN A 1 573 ? -35.095 -6.808 29.659 1.00 25.96 573 GLN A N 1
ATOM 4419 C CA . GLN A 1 573 ? -35.146 -5.378 29.382 1.00 27.24 573 GLN A CA 1
ATOM 4420 C C . GLN A 1 573 ? -34.070 -4.633 30.150 1.00 30.33 573 GLN A C 1
ATOM 4421 O O . GLN A 1 573 ? -33.487 -3.673 29.641 1.00 25.75 573 GLN A O 1
ATOM 4427 N N . ALA A 1 574 ? -33.817 -5.068 31.383 1.00 26.30 574 ALA A N 1
ATOM 4428 C CA . ALA A 1 574 ? -32.838 -4.393 32.228 1.00 26.56 574 ALA A CA 1
ATOM 4429 C C . ALA A 1 574 ? -31.440 -4.542 31.644 1.00 31.17 574 ALA A C 1
ATOM 4430 O O . ALA A 1 574 ? -30.618 -3.642 31.750 1.00 31.49 574 ALA A O 1
ATOM 4432 N N . LYS A 1 575 ? -31.165 -5.681 31.026 1.00 26.74 575 LYS A N 1
ATOM 4433 C CA . LYS A 1 575 ? -29.884 -5.872 30.383 1.00 26.91 575 LYS A CA 1
ATOM 4434 C C . LYS A 1 575 ? -29.783 -4.942 29.194 1.00 26.54 575 LYS A C 1
ATOM 4435 O O . LYS A 1 575 ? -28.719 -4.408 28.894 1.00 27.47 575 LYS A O 1
ATOM 4441 N N . ILE A 1 576 ? -30.904 -4.761 28.510 1.00 27.56 576 ILE A N 1
ATOM 4442 C CA . ILE A 1 576 ? -30.965 -3.853 27.376 1.00 25.82 576 ILE A CA 1
ATOM 4443 C C . ILE A 1 576 ? -30.621 -2.432 27.818 1.00 33.93 576 ILE A C 1
ATOM 4444 O O . ILE A 1 576 ? -29.674 -1.818 27.304 1.00 27.69 576 ILE A O 1
ATOM 4449 N N . TRP A 1 577 ? -31.357 -1.919 28.795 1.00 25.67 577 TRP A N 1
ATOM 4450 C CA . TRP A 1 577 ? -31.107 -0.548 29.241 1.00 28.34 577 TRP A CA 1
ATOM 4451 C C . TRP A 1 577 ? -29.705 -0.393 29.833 1.00 25.93 577 TRP A C 1
ATOM 4452 O O . TRP A 1 577 ? -29.011 0.583 29.554 1.00 25.86 577 TRP A O 1
ATOM 4463 N N . ASP A 1 578 ? -29.262 -1.375 30.609 1.00 26.33 578 ASP A N 1
ATOM 4464 C CA . ASP A 1 578 ? -27.933 -1.282 31.201 1.00 33.39 578 ASP A CA 1
ATOM 4465 C C . ASP A 1 578 ? -26.854 -1.210 30.128 1.00 38.07 578 ASP A C 1
ATOM 4466 O O . ASP A 1 578 ? -25.915 -0.418 30.231 1.00 38.45 578 ASP A O 1
ATOM 4471 N N . THR A 1 579 ? -26.993 -2.030 29.092 1.00 26.73 579 THR A N 1
ATOM 4472 C CA . THR A 1 579 ? -26.041 -2.008 27.984 1.00 33.02 579 THR A CA 1
ATOM 4473 C C . THR A 1 579 ? -26.004 -0.666 27.286 1.00 26.53 579 THR A C 1
ATOM 4474 O O . THR A 1 579 ? -24.936 -0.161 26.925 1.00 28.52 579 THR A O 1
ATOM 4478 N N . ILE A 1 580 ? -27.181 -0.102 27.062 1.00 26.06 580 ILE A N 1
ATOM 4479 C CA . ILE A 1 580 ? -27.271 1.214 26.436 1.00 25.74 580 ILE A CA 1
ATOM 4480 C C . ILE A 1 580 ? -26.600 2.296 27.321 1.00 31.56 580 ILE A C 1
ATOM 4481 O O . ILE A 1 580 ? -25.843 3.119 26.824 1.00 31.00 580 ILE A O 1
ATOM 4486 N N . GLU A 1 581 ? -26.879 2.294 28.621 1.00 29.30 581 GLU A N 1
ATOM 4487 C CA . GLU A 1 581 ? -26.294 3.300 29.522 1.00 34.98 581 GLU A CA 1
ATOM 4488 C C . GLU A 1 581 ? -24.771 3.189 29.547 1.00 35.96 581 GLU A C 1
ATOM 4489 O O . GLU A 1 581 ? -24.069 4.193 29.559 1.00 33.04 581 GLU A O 1
ATOM 4495 N N . LYS A 1 582 ? -24.255 1.966 29.554 1.00 31.59 582 LYS A N 1
ATOM 4496 C CA . LYS A 1 582 ? -22.810 1.780 29.545 1.00 32.50 582 LYS A CA 1
ATOM 4497 C C . LYS A 1 582 ? -22.174 2.360 28.284 1.00 35.33 582 LYS A C 1
ATOM 4498 O O . LYS A 1 582 ? -20.974 2.595 28.251 1.00 40.38 582 LYS A O 1
ATOM 4504 N N . SER A 1 583 ? -22.966 2.579 27.241 1.00 34.05 583 SER A N 1
ATOM 4505 C CA . SER A 1 583 ? -22.420 3.115 25.995 1.00 32.37 583 SER A CA 1
ATOM 4506 C C . SER A 1 583 ? -22.606 4.616 25.846 1.00 32.38 583 SER A C 1
ATOM 4507 O O . SER A 1 583 ? -22.222 5.192 24.822 1.00 32.90 583 SER A O 1
ATOM 4510 N N . ASP A 1 584 ? -23.217 5.253 26.833 1.00 32.42 584 ASP A N 1
ATOM 4511 C CA . ASP A 1 584 ? -23.396 6.711 26.773 1.00 37.66 584 ASP A CA 1
ATOM 4512 C C . ASP A 1 584 ? -22.103 7.436 26.334 1.00 26.07 584 ASP A C 1
ATOM 4513 O O . ASP A 1 584 ? -21.018 7.132 26.812 1.00 30.92 584 ASP A O 1
ATOM 4518 N N . PHE A 1 585 ? -22.218 8.397 25.422 1.00 34.60 585 PHE A N 1
ATOM 4519 C CA . PHE A 1 585 ? -21.054 9.190 25.031 1.00 30.18 585 PHE A CA 1
ATOM 4520 C C . PHE A 1 585 ? -20.707 10.302 26.039 1.00 31.88 585 PHE A C 1
ATOM 4521 O O . PHE A 1 585 ? -19.568 10.763 26.094 1.00 29.28 585 PHE A O 1
ATOM 4529 N N . GLY A 1 586 ? -21.684 10.722 26.836 1.00 26.94 586 GLY A N 1
ATOM 4530 C CA . GLY A 1 586 ? -21.421 11.643 27.927 1.00 25.51 586 GLY A CA 1
ATOM 4531 C C . GLY A 1 586 ? -20.879 10.860 29.116 1.00 36.98 586 GLY A C 1
ATOM 4532 O O . GLY A 1 586 ? -21.316 9.749 29.394 1.00 40.17 586 GLY A O 1
ATOM 4533 N N . CYS A 1 587 ? -19.943 11.458 29.834 1.00 30.71 587 CYS A N 1
ATOM 4534 C CA . CYS A 1 587 ? -19.216 10.777 30.884 1.00 29.33 587 CYS A CA 1
ATOM 4535 C C . CYS A 1 587 ? -19.568 11.207 32.311 1.00 39.51 587 CYS A C 1
ATOM 4536 O O . CYS A 1 587 ? -19.159 10.539 33.260 1.00 40.62 587 CYS A O 1
ATOM 4539 N N . THR A 1 588 ? -20.317 12.305 32.474 1.00 36.17 588 THR A N 1
ATOM 4540 C CA . THR A 1 588 ? -20.555 12.859 33.814 1.00 26.41 588 THR A CA 1
ATOM 4541 C C . THR A 1 588 ? -22.031 13.167 34.082 1.00 26.00 588 THR A C 1
ATOM 4542 O O . THR A 1 588 ? -22.851 13.100 33.177 1.00 25.66 588 THR A O 1
ATOM 4546 N N . ALA A 1 589 ? -22.366 13.515 35.323 1.00 30.43 589 ALA A N 1
ATOM 4547 C CA . ALA A 1 589 ? -23.753 13.798 35.698 1.00 30.07 589 ALA A CA 1
ATOM 4548 C C . ALA A 1 589 ? -24.174 15.271 35.526 1.00 34.16 589 ALA A C 1
ATOM 4549 O O . ALA A 1 589 ? -25.276 15.658 35.926 1.00 34.64 589 ALA A O 1
ATOM 4551 N N . GLY A 1 590 ? -23.310 16.101 34.955 1.00 25.32 590 GLY A N 1
ATOM 4552 C CA . GLY A 1 590 ? -23.720 17.458 34.629 1.00 33.79 590 GLY A CA 1
ATOM 4553 C C . GLY A 1 590 ? -22.721 18.558 34.917 1.00 27.13 590 GLY A C 1
ATOM 4554 O O . GLY A 1 590 ? -21.689 18.320 35.539 1.00 27.69 590 GLY A O 1
ATOM 4555 N N . SER A 1 591 ? -23.028 19.763 34.432 1.00 24.50 591 SER A N 1
ATOM 4556 C CA . SER A 1 591 ? -22.116 20.899 34.515 1.00 24.45 591 SER A CA 1
ATOM 4557 C C . SER A 1 591 ? -20.740 20.571 33.924 1.00 24.67 591 SER A C 1
ATOM 4558 O O . SER A 1 591 ? -20.617 19.694 33.060 1.00 32.62 591 SER A O 1
ATOM 4561 N N . GLY A 1 592 ? -19.710 21.282 34.374 1.00 28.65 592 GLY A N 1
ATOM 4562 C CA . GLY A 1 592 ? -18.376 21.123 33.821 1.00 28.77 592 GLY A CA 1
ATOM 4563 C C . GLY A 1 592 ? -17.397 22.165 34.329 1.00 32.37 592 GLY A C 1
ATOM 4564 O O . GLY A 1 592 ? -17.783 23.119 35.003 1.00 30.57 592 GLY A O 1
ATOM 4565 N N . GLN A 1 593 ? -16.125 21.982 33.994 1.00 25.64 593 GLN A N 1
ATOM 4566 C CA . GLN A 1 593 ? -15.066 22.848 34.480 1.00 28.79 593 GLN A CA 1
ATOM 4567 C C . GLN A 1 593 ? -15.177 24.256 33.894 1.00 25.35 593 GLN A C 1
ATOM 4568 O O . GLN A 1 593 ? -14.732 25.218 34.495 1.00 28.75 593 GLN A O 1
ATOM 4574 N N . ASN A 1 594 ? -15.769 24.358 32.712 1.00 25.20 594 ASN A N 1
ATOM 4575 C CA . ASN A 1 594 ? -15.971 25.624 32.032 1.00 24.45 594 ASN A CA 1
ATOM 4576 C C . ASN A 1 594 ? -16.944 25.363 30.897 1.00 32.69 594 ASN A C 1
ATOM 4577 O O . ASN A 1 594 ? -17.474 24.258 30.802 1.00 30.48 594 ASN A O 1
ATOM 4582 N N . ASN A 1 595 ? -17.188 26.354 30.039 1.00 23.67 595 ASN A N 1
ATOM 4583 C CA . ASN A 1 595 ? -18.173 26.166 28.976 1.00 23.35 595 ASN A CA 1
ATOM 4584 C C . ASN A 1 595 ? -17.884 24.930 28.102 1.00 30.08 595 ASN A C 1
ATOM 4585 O O . ASN A 1 595 ? -18.779 24.143 27.843 1.00 23.56 595 ASN A O 1
ATOM 4590 N N . LEU A 1 596 ? -16.635 24.762 27.680 1.00 24.06 596 LEU A N 1
ATOM 4591 C CA . LEU A 1 596 ? -16.242 23.643 26.828 1.00 35.21 596 LEU A CA 1
ATOM 4592 C C . LEU A 1 596 ? -16.384 22.298 27.562 1.00 28.98 596 LEU A C 1
ATOM 4593 O O . LEU A 1 596 ? -16.811 21.301 26.986 1.00 26.40 596 LEU A O 1
ATOM 4598 N N . GLY A 1 597 ? -15.997 22.292 28.832 1.00 29.54 597 GLY A N 1
ATOM 4599 C CA . GLY A 1 597 ? -16.179 21.152 29.702 1.00 25.21 597 GLY A CA 1
ATOM 4600 C C . GLY A 1 597 ? -17.617 20.673 29.715 1.00 28.24 597 GLY A C 1
ATOM 4601 O O . GLY A 1 597 ? -17.879 19.469 29.715 1.00 30.95 597 GLY A O 1
ATOM 4602 N N . VAL A 1 598 ? -18.565 21.602 29.720 1.00 25.74 598 VAL A N 1
ATOM 4603 C CA . VAL A 1 598 ? -19.961 21.192 29.769 1.00 25.05 598 VAL A CA 1
ATOM 4604 C C . VAL A 1 598 ? -20.337 20.390 28.512 1.00 24.00 598 VAL A C 1
ATOM 4605 O O . VAL A 1 598 ? -21.051 19.397 28.593 1.00 24.27 598 VAL A O 1
ATOM 4609 N N . PHE A 1 599 ? -19.869 20.832 27.352 1.00 23.96 599 PHE A N 1
ATOM 4610 C CA . PHE A 1 599 ? -20.192 20.131 26.124 1.00 26.58 599 PHE A CA 1
ATOM 4611 C C . PHE A 1 599 ? -19.479 18.793 26.065 1.00 25.10 599 PHE A C 1
ATOM 4612 O O . PHE A 1 599 ? -20.115 17.764 25.838 1.00 24.50 599 PHE A O 1
ATOM 4620 N N . GLU A 1 600 ? -18.164 18.823 26.258 1.00 24.90 600 GLU A N 1
ATOM 4621 C CA . GLU A 1 600 ? -17.354 17.609 26.235 1.00 32.14 600 GLU A CA 1
ATOM 4622 C C . GLU A 1 600 ? -17.922 16.543 27.169 1.00 31.19 600 GLU A C 1
ATOM 4623 O O . GLU A 1 600 ? -18.124 15.397 26.761 1.00 25.72 600 GLU A O 1
ATOM 4629 N N . ASP A 1 601 ? -18.204 16.930 28.408 1.00 25.42 601 ASP A N 1
ATOM 4630 C CA . ASP A 1 601 ? -18.574 15.951 29.435 1.00 25.61 601 ASP A CA 1
ATOM 4631 C C . ASP A 1 601 ? -19.972 15.410 29.175 1.00 28.18 601 ASP A C 1
ATOM 4632 O O . ASP A 1 601 ? -20.348 14.368 29.706 1.00 25.43 601 ASP A O 1
ATOM 4637 N N . ALA A 1 602 ? -20.742 16.126 28.364 1.00 24.79 602 ALA A N 1
ATOM 4638 C CA . ALA A 1 602 ? -22.082 15.684 28.034 1.00 24.49 602 ALA A CA 1
ATOM 4639 C C . ALA A 1 602 ? -22.092 14.875 26.735 1.00 24.56 602 ALA A C 1
ATOM 4640 O O . ALA A 1 602 ? -23.128 14.346 26.344 1.00 24.41 602 ALA A O 1
ATOM 4642 N N . GLY A 1 603 ? -20.943 14.791 26.069 1.00 24.88 603 GLY A N 1
ATOM 4643 C CA . GLY A 1 603 ? -20.850 14.059 24.812 1.00 25.05 603 GLY A CA 1
ATOM 4644 C C . GLY A 1 603 ? -21.136 14.879 23.562 1.00 24.81 603 GLY A C 1
ATOM 4645 O O . GLY A 1 603 ? -21.565 14.339 22.554 1.00 25.22 603 GLY A O 1
ATOM 4646 N N . LEU A 1 604 ? -20.893 16.185 23.618 1.00 24.61 604 LEU A N 1
ATOM 4647 C CA . LEU A 1 604 ? -21.110 17.057 22.472 1.00 24.43 604 LEU A CA 1
ATOM 4648 C C . LEU A 1 604 ? -19.799 17.682 22.027 1.00 28.51 604 LEU A C 1
ATOM 4649 O O . LEU A 1 604 ? -18.908 17.914 22.844 1.00 25.52 604 LEU A O 1
ATOM 4654 N N . ALA A 1 605 ? -19.691 17.953 20.730 1.00 24.85 605 ALA A N 1
ATOM 4655 C CA . ALA A 1 605 ? -18.578 18.721 20.197 1.00 28.08 605 ALA A CA 1
ATOM 4656 C C . ALA A 1 605 ? -19.085 20.108 19.836 1.00 26.39 605 ALA A C 1
ATOM 4657 O O . ALA A 1 605 ? -20.239 20.260 19.445 1.00 25.96 605 ALA A O 1
ATOM 4659 N N . LEU A 1 606 ? -18.228 21.112 19.993 1.00 24.78 606 LEU A N 1
ATOM 4660 C CA . LEU A 1 606 ? -18.610 22.499 19.733 1.00 24.84 606 LEU A CA 1
ATOM 4661 C C . LEU A 1 606 ? -17.538 23.188 18.895 1.00 29.83 606 LEU A C 1
ATOM 4662 O O . LEU A 1 606 ? -16.347 23.062 19.184 1.00 25.17 606 LEU A O 1
ATOM 4667 N N . THR A 1 607 ? -17.948 23.900 17.849 1.00 24.65 607 THR A N 1
ATOM 4668 C CA . THR A 1 607 ? -17.034 24.868 17.234 1.00 24.90 607 THR A CA 1
ATOM 4669 C C . THR A 1 607 ? -17.762 26.175 16.921 1.00 24.43 607 THR A C 1
ATOM 4670 O O . THR A 1 607 ? -18.975 26.177 16.704 1.00 29.75 607 THR A O 1
ATOM 4674 N N . THR A 1 608 ? -17.033 27.285 16.936 1.00 24.44 608 THR A N 1
ATOM 4675 C CA . THR A 1 608 ? -17.637 28.592 16.704 1.00 25.51 608 THR A CA 1
ATOM 4676 C C . THR A 1 608 ? -16.775 29.428 15.775 1.00 30.17 608 THR A C 1
ATOM 4677 O O . THR A 1 608 ? -15.580 29.176 15.615 1.00 34.10 608 THR A O 1
ATOM 4681 N N . SER A 1 609 ? -17.392 30.442 15.183 1.00 30.58 609 SER A N 1
ATOM 4682 C CA . SER A 1 609 ? -16.688 31.390 14.326 1.00 33.95 609 SER A CA 1
ATOM 4683 C C . SER A 1 609 ? -15.644 32.187 15.115 1.00 37.95 609 SER A C 1
ATOM 4684 O O . SER A 1 609 ? -14.806 32.865 14.522 1.00 41.09 609 SER A O 1
ATOM 4687 N N . THR A 1 610 ? -15.677 32.113 16.442 1.00 23.97 610 THR A N 1
ATOM 4688 C CA . THR A 1 610 ? -14.616 32.739 17.235 1.00 31.94 610 THR A CA 1
ATOM 4689 C C . THR A 1 610 ? -13.550 31.748 17.680 1.00 33.47 610 THR A C 1
ATOM 4690 O O . THR A 1 610 ? -12.683 32.084 18.467 1.00 39.82 610 THR A O 1
ATOM 4694 N N . ASN A 1 611 ? -13.625 30.525 17.173 1.00 39.00 611 ASN A N 1
ATOM 4695 C CA . ASN A 1 611 ? -12.645 29.488 17.496 1.00 34.95 611 ASN A CA 1
ATOM 4696 C C . ASN A 1 611 ? -12.665 29.034 18.947 1.00 31.78 611 ASN A C 1
ATOM 4697 O O . ASN A 1 611 ? -11.628 28.718 19.526 1.00 32.75 611 ASN A O 1
ATOM 4702 N N . LEU A 1 612 ? -13.851 29.022 19.533 1.00 34.47 612 LEU A N 1
ATOM 4703 C CA . LEU A 1 612 ? -14.065 28.385 20.823 1.00 36.50 612 LEU A CA 1
ATOM 4704 C C . LEU A 1 612 ? -14.381 26.928 20.505 1.00 37.32 612 LEU A C 1
ATOM 4705 O O . LEU A 1 612 ? -15.479 26.614 20.054 1.00 42.46 612 LEU A O 1
ATOM 4710 N N . ASN A 1 613 ? -13.410 26.041 20.694 1.00 34.08 613 ASN A N 1
ATOM 4711 C CA . ASN A 1 613 ? -13.561 24.653 20.258 1.00 25.74 613 ASN A CA 1
ATOM 4712 C C . ASN A 1 613 ? -13.389 23.634 21.374 1.00 27.29 613 ASN A C 1
ATOM 4713 O O . ASN A 1 613 ? -12.470 23.743 22.185 1.00 28.83 613 ASN A O 1
ATOM 4718 N N . THR A 1 614 ? -14.268 22.637 21.418 1.00 29.19 614 THR A N 1
ATOM 4719 C CA . THR A 1 614 ? -14.072 21.527 22.353 1.00 28.56 614 THR A CA 1
ATOM 4720 C C . THR A 1 614 ? -12.856 20.721 21.914 1.00 28.87 614 THR A C 1
ATOM 4721 O O . THR A 1 614 ? -12.561 20.639 20.727 1.00 29.52 614 THR A O 1
ATOM 4725 N N . LYS A 1 615 ? -12.131 20.147 22.867 1.00 28.74 615 LYS A N 1
ATOM 4726 C CA . LYS A 1 615 ? -10.910 19.428 22.526 1.00 30.78 615 LYS A CA 1
ATOM 4727 C C . LYS A 1 615 ? -11.280 18.100 21.885 1.00 31.75 615 LYS A C 1
ATOM 4728 O O . LYS A 1 615 ? -12.416 17.638 22.017 1.00 28.23 615 LYS A O 1
ATOM 4734 N N . GLN A 1 616 ? -10.337 17.502 21.167 1.00 37.27 616 GLN A N 1
ATOM 4735 C CA . GLN A 1 616 ? -10.592 16.219 20.519 1.00 37.78 616 GLN A CA 1
ATOM 4736 C C . GLN A 1 616 ? -10.869 15.152 21.553 1.00 42.56 616 GLN A C 1
ATOM 4737 O O . GLN A 1 616 ? -10.271 15.130 22.631 1.00 41.90 616 GLN A O 1
ATOM 4743 N N . ARG A 1 617 ? -11.789 14.265 21.213 1.00 45.75 617 ARG A N 1
ATOM 4744 C CA . ARG A 1 617 ? -12.117 13.155 22.077 1.00 55.47 617 ARG A CA 1
ATOM 4745 C C . ARG A 1 617 ? -11.219 11.939 21.827 1.00 64.52 617 ARG A C 1
ATOM 4746 O O . ARG A 1 617 ? -11.035 11.503 20.679 1.00 58.31 617 ARG A O 1
ATOM 4754 N N . SER A 1 618 ? -10.680 11.397 22.920 1.00 73.22 618 SER A N 1
ATOM 4755 C CA . SER A 1 618 ? -9.772 10.246 22.889 1.00 80.52 618 SER A CA 1
ATOM 4756 C C . SER A 1 618 ? -10.393 8.989 22.265 1.00 79.04 618 SER A C 1
ATOM 4757 O O . SER A 1 618 ? -9.982 8.541 21.189 1.00 81.96 618 SER A O 1
ATOM 4760 N N . ALA A 1 619 ? -11.375 8.422 22.959 1.00 67.65 619 ALA A N 1
ATOM 4761 C CA . ALA A 1 619 ? -12.032 7.199 22.522 1.00 52.77 619 ALA A CA 1
ATOM 4762 C C . ALA A 1 619 ? -13.535 7.349 22.699 1.00 47.38 619 ALA A C 1
ATOM 4763 O O . ALA A 1 619 ? -13.994 8.245 23.412 1.00 51.67 619 ALA A O 1
ATOM 4765 N N . ALA A 1 620 ? -14.299 6.479 22.047 1.00 39.09 620 ALA A N 1
ATOM 4766 C CA . ALA A 1 620 ? -15.753 6.457 22.200 1.00 46.43 620 ALA A CA 1
ATOM 4767 C C . ALA A 1 620 ? -16.135 6.125 23.634 1.00 55.13 620 ALA A C 1
ATOM 4768 O O . ALA A 1 620 ? -17.202 6.507 24.113 1.00 60.50 620 ALA A O 1
ATOM 4770 N N . LYS A 1 621 ? -15.248 5.404 24.307 1.00 59.80 621 LYS A N 1
ATOM 4771 C CA . LYS A 1 621 ? -15.514 4.908 25.645 1.00 63.26 621 LYS A CA 1
ATOM 4772 C C . LYS A 1 621 ? -15.090 5.921 26.691 1.00 56.85 621 LYS A C 1
ATOM 4773 O O . LYS A 1 621 ? -13.947 6.382 26.698 1.00 54.74 621 LYS A O 1
ATOM 4779 N N . CYS A 1 622 ? -16.028 6.270 27.565 1.00 56.02 622 CYS A N 1
ATOM 4780 C CA . CYS A 1 622 ? -15.727 7.112 28.711 1.00 58.79 622 CYS A CA 1
ATOM 4781 C C . CYS A 1 622 ? -14.787 6.350 29.629 1.00 69.72 622 CYS A C 1
ATOM 4782 O O . CYS A 1 622 ? -15.009 5.168 29.895 1.00 71.36 622 CYS A O 1
ATOM 4785 N N . PRO A 1 623 ? -13.724 7.018 30.099 1.00 80.22 623 PRO A N 1
ATOM 4786 C CA . PRO A 1 623 ? -12.740 6.448 31.032 1.00 91.73 623 PRO A CA 1
ATOM 4787 C C . PRO A 1 623 ? -13.385 5.607 32.146 1.00 100.45 623 PRO A C 1
ATOM 4788 O O . PRO A 1 623 ? -14.569 5.789 32.438 1.00 102.45 623 PRO A O 1
ATOM 4792 N N . GLN A 1 624 ? -12.617 4.704 32.758 1.00 106.15 624 GLN A N 1
ATOM 4793 C CA . GLN A 1 624 ? -13.142 3.801 33.790 1.00 110.60 624 GLN A CA 1
ATOM 4794 C C . GLN A 1 624 ? -13.659 4.558 35.018 1.00 112.37 624 GLN A C 1
ATOM 4795 O O . GLN A 1 624 ? -14.051 3.954 36.020 1.00 112.21 624 GLN A O 1
ATOM 4801 N N . ASP B 2 5 ? -57.990 -56.413 34.864 1.00 53.01 715 ASP B N 1
ATOM 4802 C CA . ASP B 2 5 ? -59.137 -56.743 35.721 1.00 69.32 715 ASP B CA 1
ATOM 4803 C C . ASP B 2 5 ? -59.443 -55.640 36.740 1.00 68.66 715 ASP B C 1
ATOM 4804 O O . ASP B 2 5 ? -58.974 -55.670 37.881 1.00 61.79 715 ASP B O 1
ATOM 4809 N N . GLY B 2 6 ? -60.252 -54.674 36.323 1.00 66.17 716 GLY B N 1
ATOM 4810 C CA . GLY B 2 6 ? -60.482 -53.488 37.117 1.00 59.37 716 GLY B CA 1
ATOM 4811 C C . GLY B 2 6 ? -59.503 -52.420 36.678 1.00 54.57 716 GLY B C 1
ATOM 4812 O O . GLY B 2 6 ? -59.609 -51.268 37.079 1.00 43.65 716 GLY B O 1
ATOM 4813 N N . PHE B 2 7 ? -58.545 -52.808 35.845 1.00 43.70 717 PHE B N 1
ATOM 4814 C CA . PHE B 2 7 ? -57.557 -51.865 35.343 1.00 50.69 717 PHE B CA 1
ATOM 4815 C C . PHE B 2 7 ? -57.873 -51.382 33.935 1.00 53.86 717 PHE B C 1
ATOM 4816 O O . PHE B 2 7 ? -58.554 -52.059 33.167 1.00 58.07 717 PHE B O 1
ATOM 4824 N N . ILE B 2 8 ? -57.360 -50.201 33.611 1.00 53.39 718 ILE B N 1
ATOM 4825 C CA . ILE B 2 8 ? -57.434 -49.660 32.263 1.00 59.53 718 ILE B CA 1
ATOM 4826 C C . ILE B 2 8 ? -56.764 -50.605 31.266 1.00 58.41 718 ILE B C 1
ATOM 4827 O O . ILE B 2 8 ? -55.672 -51.114 31.527 1.00 56.42 718 ILE B O 1
ATOM 4832 N N . ALA B 2 9 ? -57.419 -50.832 30.129 1.00 56.29 719 ALA B N 1
ATOM 4833 C CA . ALA B 2 9 ? -56.801 -51.560 29.019 1.00 56.10 719 ALA B CA 1
ATOM 4834 C C . ALA B 2 9 ? -55.537 -50.846 28.556 1.00 50.30 719 ALA B C 1
ATOM 4835 O O . ALA B 2 9 ? -55.520 -49.626 28.423 1.00 52.40 719 ALA B O 1
ATOM 4837 N N . ASP B 2 10 ? -54.480 -51.608 28.303 1.00 50.38 720 ASP B N 1
ATOM 4838 C CA . ASP B 2 10 ? -53.212 -51.023 27.883 1.00 52.65 720 ASP B CA 1
ATOM 4839 C C . ASP B 2 10 ? -53.336 -50.109 26.665 1.00 55.74 720 ASP B C 1
ATOM 4840 O O . ASP B 2 10 ? -52.728 -49.038 26.628 1.00 56.41 720 ASP B O 1
ATOM 4845 N N . SER B 2 11 ? -54.094 -50.544 25.661 1.00 51.57 721 SER B N 1
ATOM 4846 C CA . SER B 2 11 ? -54.209 -49.776 24.423 1.00 52.41 721 SER B CA 1
ATOM 4847 C C . SER B 2 11 ? -54.878 -48.431 24.683 1.00 46.15 721 SER B C 1
ATOM 4848 O O . SER B 2 11 ? -54.713 -47.488 23.915 1.00 44.44 721 SER B O 1
ATOM 4851 N N . ASP B 2 12 ? -55.622 -48.345 25.780 1.00 42.82 722 ASP B N 1
ATOM 4852 C CA . ASP B 2 12 ? -56.267 -47.093 26.157 1.00 47.18 722 ASP B CA 1
ATOM 4853 C C . ASP B 2 12 ? -55.328 -46.149 26.917 1.00 48.53 722 ASP B C 1
ATOM 4854 O O . ASP B 2 12 ? -55.725 -45.036 27.281 1.00 49.11 722 ASP B O 1
ATOM 4859 N N . ILE B 2 13 ? -54.089 -46.592 27.145 1.00 37.76 723 ILE B N 1
ATOM 4860 C CA . ILE B 2 13 ? -53.060 -45.756 27.768 1.00 35.65 723 ILE B CA 1
ATOM 4861 C C . ILE B 2 13 ? -52.052 -45.238 26.735 1.00 34.59 723 ILE B C 1
ATOM 4862 O O . ILE B 2 13 ? -51.174 -45.975 26.268 1.00 35.01 723 ILE B O 1
ATOM 4867 N N . ILE B 2 14 ? -52.194 -43.966 26.376 1.00 34.29 724 ILE B N 1
ATOM 4868 C CA . ILE B 2 14 ? -51.326 -43.334 25.396 1.00 38.19 724 ILE B CA 1
ATOM 4869 C C . ILE B 2 14 ? -50.158 -42.690 26.122 1.00 39.24 724 ILE B C 1
ATOM 4870 O O . ILE B 2 14 ? -50.340 -41.713 26.848 1.00 39.50 724 ILE B O 1
ATOM 4875 N N . SER B 2 15 ? -48.961 -43.238 25.924 1.00 30.05 725 SER B N 1
ATOM 4876 C CA . SER B 2 15 ? -47.791 -42.801 26.671 1.00 27.96 725 SER B CA 1
ATOM 4877 C C . SER B 2 15 ? -47.323 -41.426 26.243 1.00 34.28 725 SER B C 1
ATOM 4878 O O . SER B 2 15 ? -47.360 -41.084 25.058 1.00 29.60 725 SER B O 1
ATOM 4881 N N . ARG B 2 16 ? -46.891 -40.648 27.232 1.00 25.53 726 ARG B N 1
ATOM 4882 C CA . ARG B 2 16 ? -46.314 -39.338 27.014 1.00 26.37 726 ARG B CA 1
ATOM 4883 C C . ARG B 2 16 ? -44.879 -39.540 26.548 1.00 22.92 726 ARG B C 1
ATOM 4884 O O . ARG B 2 16 ? -44.155 -40.373 27.102 1.00 26.13 726 ARG B O 1
ATOM 4892 N N . SER B 2 17 ? -44.467 -38.785 25.537 1.00 22.67 727 SER B N 1
ATOM 4893 C CA . SER B 2 17 ? -43.146 -38.967 24.929 1.00 32.62 727 SER B CA 1
ATOM 4894 C C . SER B 2 17 ? -42.473 -37.672 24.433 1.00 28.20 727 SER B C 1
ATOM 4895 O O . SER B 2 17 ? -41.259 -37.638 24.238 1.00 31.58 727 SER B O 1
ATOM 4898 N N . ASP B 2 18 ? -43.252 -36.618 24.218 1.00 24.78 728 ASP B N 1
ATOM 4899 C CA . ASP B 2 18 ? -42.714 -35.367 23.666 1.00 20.31 728 ASP B CA 1
ATOM 4900 C C . ASP B 2 18 ? -42.265 -34.424 24.801 1.00 22.21 728 ASP B C 1
ATOM 4901 O O . ASP B 2 18 ? -43.074 -33.703 25.369 1.00 19.11 728 ASP B O 1
ATOM 4906 N N . PHE B 2 19 ? -40.970 -34.445 25.115 1.00 19.75 729 PHE B N 1
ATOM 4907 C CA . PHE B 2 19 ? -40.422 -33.755 26.281 1.00 19.50 729 PHE B CA 1
ATOM 4908 C C . PHE B 2 19 ? -39.295 -32.812 25.870 1.00 22.85 729 PHE B C 1
ATOM 4909 O O . PHE B 2 19 ? -38.150 -33.015 26.261 1.00 22.07 729 PHE B O 1
ATOM 4917 N N . PRO B 2 20 ? -39.610 -31.783 25.072 1.00 19.73 730 PRO B N 1
ATOM 4918 C CA . PRO B 2 20 ? -38.572 -30.849 24.623 1.00 22.62 730 PRO B CA 1
ATOM 4919 C C . PRO B 2 20 ? -38.188 -29.865 25.731 1.00 22.32 730 PRO B C 1
ATOM 4920 O O . PRO B 2 20 ? -38.996 -29.529 26.584 1.00 29.36 730 PRO B O 1
ATOM 4924 N N . LYS B 2 21 ? -36.943 -29.426 25.700 1.00 17.75 731 LYS B N 1
ATOM 4925 C CA . LYS B 2 21 ? -36.424 -28.456 26.634 1.00 22.44 731 LYS B CA 1
ATOM 4926 C C . LYS B 2 21 ? -36.868 -27.065 26.211 1.00 25.68 731 LYS B C 1
ATOM 4927 O O . LYS B 2 21 ? -37.073 -26.189 27.041 1.00 29.64 731 LYS B O 1
ATOM 4933 N N . SER B 2 22 ? -37.010 -26.867 24.910 1.00 23.89 732 SER B N 1
ATOM 4934 C CA . SER B 2 22 ? -37.545 -25.619 24.379 1.00 23.62 732 SER B CA 1
ATOM 4935 C C . SER B 2 22 ? -38.266 -25.922 23.082 1.00 23.22 732 SER B C 1
ATOM 4936 O O . SER B 2 22 ? -37.931 -26.881 22.387 1.00 23.37 732 SER B O 1
ATOM 4939 N N . TRP B 2 23 ? -39.275 -25.114 22.778 1.00 22.16 733 TRP B N 1
ATOM 4940 C CA . TRP B 2 23 ? -40.111 -25.311 21.607 1.00 19.65 733 TRP B CA 1
ATOM 4941 C C . TRP B 2 23 ? -40.836 -24.005 21.290 1.00 22.01 733 TRP B C 1
ATOM 4942 O O . TRP B 2 23 ? -40.526 -22.962 21.885 1.00 22.25 733 TRP B O 1
ATOM 4953 N N . LEU B 2 24 ? -41.766 -24.040 20.339 1.00 19.32 734 LEU B N 1
ATOM 4954 C CA . LEU B 2 24 ? -42.526 -22.838 19.974 1.00 21.52 734 LEU B CA 1
ATOM 4955 C C . LEU B 2 24 ? -41.632 -21.666 19.546 1.00 26.33 734 LEU B C 1
ATOM 4956 O O . LEU B 2 24 ? -41.879 -20.522 19.925 1.00 27.04 734 LEU B O 1
ATOM 4961 N N . TRP B 2 25 ? -40.592 -21.958 18.777 1.00 19.33 735 TRP B N 1
ATOM 4962 C CA . TRP B 2 25 ? -39.659 -20.940 18.310 1.00 23.63 735 TRP B CA 1
ATOM 4963 C C . TRP B 2 25 ? -40.213 -20.331 17.013 1.00 25.17 735 TRP B C 1
ATOM 4964 O O . TRP B 2 25 ? -39.788 -20.675 15.911 1.00 26.32 735 TRP B O 1
ATOM 4975 N N . LEU B 2 26 ? -41.188 -19.446 17.169 1.00 20.27 736 LEU B N 1
ATOM 4976 C CA . LEU B 2 26 ? -41.932 -18.913 16.051 1.00 25.13 736 LEU B CA 1
ATOM 4977 C C . LEU B 2 26 ? -42.020 -17.396 16.149 1.00 30.03 736 LEU B C 1
ATOM 4978 O O . LEU B 2 26 ? -41.751 -16.801 17.186 1.00 29.35 736 LEU B O 1
ATOM 4983 N N . THR B 2 27 ? -42.432 -16.773 15.065 1.00 29.75 737 THR B N 1
ATOM 4984 C CA . THR B 2 27 ? -42.535 -15.338 15.058 1.00 26.96 737 THR B CA 1
ATOM 4985 C C . THR B 2 27 ? -43.908 -14.938 14.559 1.00 31.17 737 THR B C 1
ATOM 4986 O O . THR B 2 27 ? -44.391 -15.456 13.559 1.00 31.77 737 THR B O 1
ATOM 4990 N N . LYS B 2 28 ? -44.548 -14.032 15.288 1.00 30.70 738 LYS B N 1
ATOM 4991 C CA . LYS B 2 28 ? -45.879 -13.579 14.931 1.00 27.50 738 LYS B CA 1
ATOM 4992 C C . LYS B 2 28 ? -45.875 -12.072 14.670 1.00 39.41 738 LYS B C 1
ATOM 4993 O O . LYS B 2 28 ? -45.079 -11.329 15.236 1.00 36.64 738 LYS B O 1
ATOM 4999 N N . ASP B 2 29 ? -46.770 -11.624 13.803 1.00 40.27 739 ASP B N 1
ATOM 5000 C CA . ASP B 2 29 ? -46.844 -10.211 13.485 1.00 42.15 739 ASP B CA 1
ATOM 5001 C C . ASP B 2 29 ? -48.157 -9.649 13.975 1.00 40.96 739 ASP B C 1
ATOM 5002 O O . ASP B 2 29 ? -49.219 -10.185 13.675 1.00 44.27 739 ASP B O 1
ATOM 5007 N N . LEU B 2 30 ? -48.081 -8.578 14.754 1.00 41.41 740 LEU B N 1
ATOM 5008 C CA . LEU B 2 30 ? -49.285 -7.950 15.267 1.00 41.97 740 LEU B CA 1
ATOM 5009 C C . LEU B 2 30 ? -49.947 -7.186 14.129 1.00 50.98 740 LEU B C 1
ATOM 5010 O O . LEU B 2 30 ? -49.747 -5.986 13.959 1.00 53.94 740 LEU B O 1
ATOM 5015 N N . THR B 2 31 ? -50.740 -7.912 13.355 1.00 54.87 741 THR B N 1
ATOM 5016 C CA . THR B 2 31 ? -51.291 -7.405 12.112 1.00 56.46 741 THR B CA 1
ATOM 5017 C C . THR B 2 31 ? -52.637 -6.727 12.324 1.00 55.70 741 THR B C 1
ATOM 5018 O O . THR B 2 31 ? -53.158 -6.057 11.432 1.00 55.81 741 THR B O 1
ATOM 5022 N N . GLU B 2 32 ? -53.202 -6.905 13.510 1.00 59.03 742 GLU B N 1
ATOM 5023 C CA . GLU B 2 32 ? -54.579 -6.504 13.756 1.00 69.56 742 GLU B CA 1
ATOM 5024 C C . GLU B 2 32 ? -54.747 -5.036 14.138 1.00 70.31 742 GLU B C 1
ATOM 5025 O O . GLU B 2 32 ? -53.788 -4.357 14.518 1.00 65.36 742 GLU B O 1
ATOM 5031 N N . GLU B 2 33 ? -55.982 -4.565 14.012 1.00 73.75 743 GLU B N 1
ATOM 5032 C CA . GLU B 2 33 ? -56.322 -3.168 14.225 1.00 74.93 743 GLU B CA 1
ATOM 5033 C C . GLU B 2 33 ? -56.151 -2.780 15.683 1.00 67.37 743 GLU B C 1
ATOM 5034 O O . GLU B 2 33 ? -56.687 -3.439 16.570 1.00 62.57 743 GLU B O 1
ATOM 5040 N N . PRO B 2 34 ? -55.395 -1.707 15.933 1.00 68.91 744 PRO B N 1
ATOM 5041 C CA . PRO B 2 34 ? -55.185 -1.204 17.296 1.00 72.57 744 PRO B CA 1
ATOM 5042 C C . PRO B 2 34 ? -56.522 -0.932 17.973 1.00 73.93 744 PRO B C 1
ATOM 5043 O O . PRO B 2 34 ? -57.456 -0.488 17.302 1.00 75.94 744 PRO B O 1
ATOM 5047 N N . ASN B 2 35 ? -56.621 -1.199 19.272 1.00 67.29 745 ASN B N 1
ATOM 5048 C CA . ASN B 2 35 ? -57.805 -0.797 20.024 1.00 70.12 745 ASN B CA 1
ATOM 5049 C C . ASN B 2 35 ? -57.753 0.700 20.323 1.00 74.46 745 ASN B C 1
ATOM 5050 O O . ASN B 2 35 ? -56.837 1.390 19.870 1.00 71.35 745 ASN B O 1
ATOM 5055 N N . SER B 2 36 ? -58.726 1.198 21.085 1.00 82.04 746 SER B N 1
ATOM 5056 C CA . SER B 2 36 ? -58.823 2.630 21.382 1.00 82.87 746 SER B CA 1
ATOM 5057 C C . SER B 2 36 ? -57.537 3.216 21.953 1.00 78.48 746 SER B C 1
ATOM 5058 O O . SER B 2 36 ? -57.329 4.428 21.921 1.00 79.38 746 SER B O 1
ATOM 5061 N N . GLN B 2 37 ? -56.673 2.350 22.465 1.00 72.60 747 GLN B N 1
ATOM 5062 C CA . GLN B 2 37 ? -55.514 2.798 23.218 1.00 69.96 747 GLN B CA 1
ATOM 5063 C C . GLN B 2 37 ? -54.199 2.504 22.512 1.00 64.72 747 GLN B C 1
ATOM 5064 O O . GLN B 2 37 ? -53.137 2.504 23.137 1.00 60.77 747 GLN B O 1
ATOM 5070 N N . GLY B 2 38 ? -54.280 2.262 21.206 1.00 63.11 748 GLY B N 1
ATOM 5071 C CA . GLY B 2 38 ? -53.108 1.979 20.396 1.00 62.99 748 GLY B CA 1
ATOM 5072 C C . GLY B 2 38 ? -52.603 0.544 20.471 1.00 58.64 748 GLY B C 1
ATOM 5073 O O . GLY B 2 38 ? -51.541 0.224 19.936 1.00 54.89 748 GLY B O 1
ATOM 5074 N N . ILE B 2 39 ? -53.358 -0.330 21.128 1.00 54.79 749 ILE B N 1
ATOM 5075 C CA . ILE B 2 39 ? -52.882 -1.690 21.360 1.00 49.44 749 ILE B CA 1
ATOM 5076 C C . ILE B 2 39 ? -53.547 -2.703 20.443 1.00 52.53 749 ILE B C 1
ATOM 5077 O O . ILE B 2 39 ? -54.773 -2.822 20.415 1.00 55.68 749 ILE B O 1
ATOM 5082 N N . SER B 2 40 ? -52.733 -3.446 19.703 1.00 52.61 750 SER B N 1
ATOM 5083 C CA . SER B 2 40 ? -53.265 -4.491 18.841 1.00 52.25 750 SER B CA 1
ATOM 5084 C C . SER B 2 40 ? -53.043 -5.888 19.434 1.00 48.27 750 SER B C 1
ATOM 5085 O O . SER B 2 40 ? -51.971 -6.207 19.940 1.00 50.74 750 SER B O 1
ATOM 5088 N N . SER B 2 41 ? -54.085 -6.710 19.376 1.00 43.02 751 SER B N 1
ATOM 5089 C CA . SER B 2 41 ? -54.063 -8.026 19.980 1.00 50.62 751 SER B CA 1
ATOM 5090 C C . SER B 2 41 ? -53.926 -9.073 18.882 1.00 50.09 751 SER B C 1
ATOM 5091 O O . SER B 2 41 ? -54.149 -8.780 17.708 1.00 52.51 751 SER B O 1
ATOM 5094 N N . LYS B 2 42 ? -53.536 -10.280 19.274 1.00 39.82 752 LYS B N 1
ATOM 5095 C CA . LYS B 2 42 ? -53.367 -11.393 18.356 1.00 37.53 752 LYS B CA 1
ATOM 5096 C C . LYS B 2 42 ? -53.640 -12.645 19.164 1.00 45.48 752 LYS B C 1
ATOM 5097 O O . LYS B 2 42 ? -52.915 -12.948 20.113 1.00 41.56 752 LYS B O 1
ATOM 5103 N N . THR B 2 43 ? -54.700 -13.359 18.820 1.00 48.82 753 THR B N 1
ATOM 5104 C CA . THR B 2 43 ? -55.003 -14.579 19.544 1.00 50.86 753 THR B CA 1
ATOM 5105 C C . THR B 2 43 ? -54.254 -15.735 18.912 1.00 51.30 753 THR B C 1
ATOM 5106 O O . THR B 2 43 ? -54.219 -15.886 17.694 1.00 54.82 753 THR B O 1
ATOM 5110 N N . MET B 2 44 ? -53.638 -16.546 19.753 1.00 46.57 754 MET B N 1
ATOM 5111 C CA . MET B 2 44 ? -52.762 -17.582 19.256 1.00 42.29 754 MET B CA 1
ATOM 5112 C C . MET B 2 44 ? -53.050 -18.951 19.860 1.00 39.53 754 MET B C 1
ATOM 5113 O O . MET B 2 44 ? -53.006 -19.118 21.078 1.00 38.64 754 MET B O 1
ATOM 5118 N N . SER B 2 45 ? -53.333 -19.929 19.001 1.00 39.07 755 SER B N 1
ATOM 5119 C CA . SER B 2 45 ? -53.607 -21.293 19.443 1.00 38.05 755 SER B CA 1
ATOM 5120 C C . SER B 2 45 ? -52.427 -22.226 19.214 1.00 44.17 755 SER B C 1
ATOM 5121 O O . SER B 2 45 ? -51.766 -22.174 18.172 1.00 49.44 755 SER B O 1
ATOM 5124 N N . PHE B 2 46 ? -52.175 -23.085 20.194 1.00 38.87 756 PHE B N 1
ATOM 5125 C CA . PHE B 2 46 ? -51.208 -24.166 20.049 1.00 30.79 756 PHE B CA 1
ATOM 5126 C C . PHE B 2 46 ? -51.530 -25.281 21.047 1.00 31.87 756 PHE B C 1
ATOM 5127 O O . PHE B 2 46 ? -52.397 -25.126 21.901 1.00 34.64 756 PHE B O 1
ATOM 5135 N N . TYR B 2 47 ? -50.843 -26.409 20.930 1.00 33.46 757 TYR B N 1
ATOM 5136 C CA . TYR B 2 47 ? -51.036 -27.510 21.859 1.00 26.79 757 TYR B CA 1
ATOM 5137 C C . TYR B 2 47 ? -49.788 -27.658 22.714 1.00 24.95 757 TYR B C 1
ATOM 5138 O O . TYR B 2 47 ? -48.678 -27.399 22.250 1.00 21.69 757 TYR B O 1
ATOM 5147 N N . LEU B 2 48 ? -49.961 -28.061 23.966 1.00 28.88 758 LEU B N 1
ATOM 5148 C CA . LEU B 2 48 ? -48.817 -28.307 24.841 1.00 21.28 758 LEU B CA 1
ATOM 5149 C C . LEU B 2 48 ? -48.055 -29.570 24.438 1.00 27.58 758 LEU B C 1
ATOM 5150 O O . LEU B 2 48 ? -48.629 -30.520 23.896 1.00 24.12 758 LEU B O 1
ATOM 5155 N N . ARG B 2 49 ? -46.759 -29.596 24.722 1.00 27.65 759 ARG B N 1
ATOM 5156 C CA . ARG B 2 49 ? -46.027 -30.846 24.613 1.00 22.89 759 ARG B CA 1
ATOM 5157 C C . ARG B 2 49 ? -46.409 -31.764 25.787 1.00 24.51 759 ARG B C 1
ATOM 5158 O O . ARG B 2 49 ? -47.423 -31.525 26.454 1.00 26.47 759 ARG B O 1
ATOM 5166 N N . ASP B 2 50 ? -45.633 -32.819 26.028 1.00 25.18 760 ASP B N 1
ATOM 5167 C CA . ASP B 2 50 ? -46.075 -33.896 26.926 1.00 23.86 760 ASP B CA 1
ATOM 5168 C C . ASP B 2 50 ? -45.578 -33.777 28.375 1.00 31.13 760 ASP B C 1
ATOM 5169 O O . ASP B 2 50 ? -46.089 -34.467 29.260 1.00 26.75 760 ASP B O 1
ATOM 5174 N N . SER B 2 51 ? -44.587 -32.920 28.621 1.00 20.56 761 SER B N 1
ATOM 5175 C CA . SER B 2 51 ? -43.992 -32.845 29.954 1.00 29.63 761 SER B CA 1
ATOM 5176 C C . SER B 2 51 ? -44.981 -32.422 31.046 1.00 29.17 761 SER B C 1
ATOM 5177 O O . SER B 2 51 ? -45.909 -31.647 30.804 1.00 22.58 761 SER B O 1
ATOM 5180 N N . ILE B 2 52 ? -44.775 -32.956 32.245 1.00 29.80 762 ILE B N 1
ATOM 5181 C CA . ILE B 2 52 ? -45.486 -32.498 33.419 1.00 22.87 762 ILE B CA 1
ATOM 5182 C C . ILE B 2 52 ? -44.525 -31.575 34.141 1.00 27.52 762 ILE B C 1
ATOM 5183 O O . ILE B 2 52 ? -43.572 -32.021 34.787 1.00 28.60 762 ILE B O 1
ATOM 5188 N N . THR B 2 53 ? -44.764 -30.279 33.992 1.00 29.11 763 THR B N 1
ATOM 5189 C CA . THR B 2 53 ? -43.777 -29.287 34.354 1.00 21.87 763 THR B CA 1
ATOM 5190 C C . THR B 2 53 ? -44.447 -27.917 34.304 1.00 25.78 763 THR B C 1
ATOM 5191 O O . THR B 2 53 ? -45.662 -27.813 34.172 1.00 26.47 763 THR B O 1
ATOM 5195 N N . THR B 2 54 ? -43.658 -26.861 34.441 1.00 24.22 764 THR B N 1
ATOM 5196 C CA . THR B 2 54 ? -44.146 -25.526 34.162 1.00 21.28 764 THR B CA 1
ATOM 5197 C C . THR B 2 54 ? -43.398 -25.037 32.943 1.00 23.58 764 THR B C 1
ATOM 5198 O O . THR B 2 54 ? -42.169 -25.132 32.883 1.00 21.11 764 THR B O 1
ATOM 5202 N N . TRP B 2 55 ? -44.130 -24.562 31.943 1.00 22.14 765 TRP B N 1
ATOM 5203 C CA . TRP B 2 55 ? -43.483 -23.947 30.799 1.00 21.39 765 TRP B CA 1
ATOM 5204 C C . TRP B 2 55 ? -43.443 -22.443 31.033 1.00 20.44 765 TRP B C 1
ATOM 5205 O O . TRP B 2 55 ? -44.308 -21.880 31.698 1.00 21.56 765 TRP B O 1
ATOM 5216 N N . VAL B 2 56 ? -42.437 -21.802 30.464 1.00 22.07 766 VAL B N 1
ATOM 5217 C CA . VAL B 2 56 ? -42.340 -20.361 30.470 1.00 26.88 766 VAL B CA 1
ATOM 5218 C C . VAL B 2 56 ? -42.351 -19.904 29.015 1.00 31.66 766 VAL B C 1
ATOM 5219 O O . VAL B 2 56 ? -41.444 -20.225 28.248 1.00 27.37 766 VAL B O 1
ATOM 5223 N N . VAL B 2 57 ? -43.410 -19.203 28.629 1.00 31.02 767 VAL B N 1
ATOM 5224 C CA . VAL B 2 57 ? -43.493 -18.600 27.311 1.00 28.31 767 VAL B CA 1
ATOM 5225 C C . VAL B 2 57 ? -42.895 -17.191 27.325 1.00 28.67 767 VAL B C 1
ATOM 5226 O O . VAL B 2 57 ? -43.364 -16.314 28.049 1.00 23.42 767 VAL B O 1
ATOM 5230 N N . LEU B 2 58 ? -41.862 -16.984 26.516 1.00 29.43 768 LEU B N 1
ATOM 5231 C CA . LEU B 2 58 ? -41.180 -15.702 26.435 1.00 22.16 768 LEU B CA 1
ATOM 5232 C C . LEU B 2 58 ? -41.418 -15.027 25.073 1.00 24.42 768 LEU B C 1
ATOM 5233 O O . LEU B 2 58 ? -41.210 -15.627 24.008 1.00 23.63 768 LEU B O 1
ATOM 5238 N N . ALA B 2 59 ? -41.851 -13.777 25.114 1.00 24.16 769 ALA B N 1
ATOM 5239 C CA . ALA B 2 59 ? -42.025 -12.997 23.898 1.00 29.17 769 ALA B CA 1
ATOM 5240 C C . ALA B 2 59 ? -41.092 -11.792 23.883 1.00 28.76 769 ALA B C 1
ATOM 5241 O O . ALA B 2 59 ? -40.908 -11.123 24.894 1.00 33.28 769 ALA B O 1
ATOM 5243 N N . VAL B 2 60 ? -40.494 -11.541 22.728 1.00 29.99 770 VAL B N 1
ATOM 5244 C CA . VAL B 2 60 ? -39.651 -10.374 22.525 1.00 28.13 770 VAL B CA 1
ATOM 5245 C C . VAL B 2 60 ? -40.117 -9.703 21.245 1.00 36.48 770 VAL B C 1
ATOM 5246 O O . VAL B 2 60 ? -40.201 -10.348 20.203 1.00 37.88 770 VAL B O 1
ATOM 5250 N N . SER B 2 61 ? -40.448 -8.414 21.320 1.00 28.41 771 SER B N 1
ATOM 5251 C CA . SER B 2 61 ? -40.961 -7.738 20.143 1.00 25.66 771 SER B CA 1
ATOM 5252 C C . SER B 2 61 ? -40.057 -6.624 19.665 1.00 31.16 771 SER B C 1
ATOM 5253 O O . SER B 2 61 ? -39.222 -6.099 20.410 1.00 27.75 771 SER B O 1
ATOM 5256 N N . PHE B 2 62 ? -40.236 -6.268 18.404 1.00 32.34 772 PHE B N 1
ATOM 5257 C CA . PHE B 2 62 ? -39.583 -5.100 17.853 1.00 34.25 772 PHE B CA 1
ATOM 5258 C C . PHE B 2 62 ? -40.527 -4.331 16.933 1.00 37.43 772 PHE B C 1
ATOM 5259 O O . PHE B 2 62 ? -41.210 -4.922 16.083 1.00 38.24 772 PHE B O 1
ATOM 5267 N N . THR B 2 63 ? -40.574 -3.017 17.130 1.00 38.42 773 THR B N 1
ATOM 5268 C CA . THR B 2 63 ? -41.225 -2.089 16.203 1.00 49.06 773 THR B CA 1
ATOM 5269 C C . THR B 2 63 ? -40.308 -0.899 16.012 1.00 46.47 773 THR B C 1
ATOM 5270 O O . THR B 2 63 ? -39.720 -0.411 16.981 1.00 41.16 773 THR B O 1
ATOM 5274 N N . PRO B 2 64 ? -40.204 -0.417 14.764 1.00 53.19 774 PRO B N 1
ATOM 5275 C CA . PRO B 2 64 ? -39.289 0.640 14.313 1.00 53.50 774 PRO B CA 1
ATOM 5276 C C . PRO B 2 64 ? -39.149 1.832 15.265 1.00 60.52 774 PRO B C 1
ATOM 5277 O O . PRO B 2 64 ? -38.038 2.346 15.431 1.00 62.18 774 PRO B O 1
ATOM 5281 N N . THR B 2 65 ? -40.243 2.265 15.880 1.00 39.20 775 THR B N 1
ATOM 5282 C CA . THR B 2 65 ? -40.188 3.419 16.774 1.00 44.12 775 THR B CA 1
ATOM 5283 C C . THR B 2 65 ? -40.103 3.068 18.264 1.00 45.96 775 THR B C 1
ATOM 5284 O O . THR B 2 65 ? -39.804 3.927 19.096 1.00 49.82 775 THR B O 1
ATOM 5288 N N . LYS B 2 66 ? -40.380 1.821 18.601 1.00 36.85 776 LYS B N 1
ATOM 5289 C CA . LYS B 2 66 ? -40.444 1.401 20.000 1.00 48.70 776 LYS B CA 1
ATOM 5290 C C . LYS B 2 66 ? -39.268 0.505 20.437 1.00 43.24 776 LYS B C 1
ATOM 5291 O O . LYS B 2 66 ? -39.240 0.001 21.563 1.00 49.00 776 LYS B O 1
ATOM 5297 N N . GLY B 2 67 ? -38.299 0.322 19.547 1.00 39.86 777 GLY B N 1
ATOM 5298 C CA . GLY B 2 67 ? -37.152 -0.525 19.820 1.00 35.28 777 GLY B CA 1
ATOM 5299 C C . GLY B 2 67 ? -37.546 -1.918 20.275 1.00 30.03 777 GLY B C 1
ATOM 5300 O O . GLY B 2 67 ? -38.529 -2.493 19.795 1.00 29.95 777 GLY B O 1
ATOM 5301 N N . ILE B 2 68 ? -36.792 -2.454 21.226 1.00 28.86 778 ILE B N 1
ATOM 5302 C CA . ILE B 2 68 ? -36.984 -3.841 21.649 1.00 30.57 778 ILE B CA 1
ATOM 5303 C C . ILE B 2 68 ? -37.797 -3.911 22.940 1.00 27.67 778 ILE B C 1
ATOM 5304 O O . ILE B 2 68 ? -37.557 -3.159 23.883 1.00 27.69 778 ILE B O 1
ATOM 5309 N N . CYS B 2 69 ? -38.770 -4.813 22.974 1.00 26.56 779 CYS B N 1
ATOM 5310 C CA . CYS B 2 69 ? -39.489 -5.075 24.203 1.00 26.36 779 CYS B CA 1
ATOM 5311 C C . CYS B 2 69 ? -39.452 -6.542 24.602 1.00 27.56 779 CYS B C 1
ATOM 5312 O O . CYS B 2 69 ? -39.935 -7.413 23.867 1.00 28.42 779 CYS B O 1
ATOM 5315 N N . VAL B 2 70 ? -38.889 -6.814 25.775 1.00 26.88 780 VAL B N 1
ATOM 5316 C CA . VAL B 2 70 ? -38.933 -8.158 26.356 1.00 27.02 780 VAL B CA 1
ATOM 5317 C C . VAL B 2 70 ? -40.134 -8.260 27.293 1.00 28.19 780 VAL B C 1
ATOM 5318 O O . VAL B 2 70 ? -40.249 -7.480 28.224 1.00 27.68 780 VAL B O 1
ATOM 5322 N N . ALA B 2 71 ? -41.039 -9.199 27.038 1.00 25.00 781 ALA B N 1
ATOM 5323 C CA . ALA B 2 71 ? -42.246 -9.316 27.855 1.00 28.17 781 ALA B CA 1
ATOM 5324 C C . ALA B 2 71 ? -41.949 -10.044 29.155 1.00 28.17 781 ALA B C 1
ATOM 5325 O O . ALA B 2 71 ? -40.959 -10.765 29.241 1.00 26.93 781 ALA B O 1
ATOM 5327 N N . GLU B 2 72 ? -42.805 -9.862 30.160 1.00 32.99 782 GLU B N 1
ATOM 5328 C CA . GLU B 2 72 ? -42.743 -10.670 31.373 1.00 26.68 782 GLU B CA 1
ATOM 5329 C C . GLU B 2 72 ? -43.064 -12.120 31.020 1.00 29.13 782 GLU B C 1
ATOM 5330 O O . GLU B 2 72 ? -43.979 -12.376 30.243 1.00 34.80 782 GLU B O 1
ATOM 5336 N N . PRO B 2 73 ? -42.338 -13.076 31.617 1.00 29.91 783 PRO B N 1
ATOM 5337 C CA . PRO B 2 73 ? -42.626 -14.486 31.322 1.00 30.06 783 PRO B CA 1
ATOM 5338 C C . PRO B 2 73 ? -44.066 -14.847 31.656 1.00 25.70 783 PRO B C 1
ATOM 5339 O O . PRO B 2 73 ? -44.621 -14.362 32.647 1.00 28.96 783 PRO B O 1
ATOM 5343 N N . TYR B 2 74 ? -44.675 -15.666 30.809 1.00 26.13 784 TYR B N 1
ATOM 5344 C CA . TYR B 2 74 ? -45.989 -16.223 31.109 1.00 26.61 784 TYR B CA 1
ATOM 5345 C C . TYR B 2 74 ? -45.839 -17.719 31.406 1.00 23.65 784 TYR B C 1
ATOM 5346 O O . TYR B 2 74 ? -45.322 -18.482 30.591 1.00 23.05 784 TYR B O 1
ATOM 5355 N N . GLU B 2 75 ? -46.272 -18.133 32.584 1.00 22.54 785 GLU B N 1
ATOM 5356 C CA . GLU B 2 75 ? -46.080 -19.515 33.000 1.00 22.19 785 GLU B CA 1
ATOM 5357 C C . GLU B 2 75 ? -47.301 -20.353 32.719 1.00 22.59 785 GLU B C 1
ATOM 5358 O O . GLU B 2 75 ? -48.423 -19.922 32.942 1.00 27.66 785 GLU B O 1
ATOM 5364 N N . ILE B 2 76 ? -47.073 -21.551 32.201 1.00 21.93 786 ILE B N 1
ATOM 5365 C CA . ILE B 2 76 ? -48.137 -22.501 32.004 1.00 26.14 786 ILE B CA 1
ATOM 5366 C C . ILE B 2 76 ? -47.817 -23.671 32.919 1.00 25.39 786 ILE B C 1
ATOM 5367 O O . ILE B 2 76 ? -46.764 -24.287 32.812 1.00 23.17 786 ILE B O 1
ATOM 5372 N N . ARG B 2 77 ? -48.719 -23.985 33.823 1.00 25.91 787 ARG B N 1
ATOM 5373 C CA . ARG B 2 77 ? -48.447 -25.074 34.742 1.00 27.63 787 ARG B CA 1
ATOM 5374 C C . ARG B 2 77 ? -49.192 -26.325 34.306 1.00 25.56 787 ARG B C 1
ATOM 5375 O O . ARG B 2 77 ? -50.414 -26.295 34.066 1.00 27.98 787 ARG B O 1
ATOM 5383 N N . VAL B 2 78 ? -48.446 -27.418 34.185 1.00 23.59 788 VAL B N 1
ATOM 5384 C CA . VAL B 2 78 ? -49.001 -28.688 33.715 1.00 27.61 788 VAL B CA 1
ATOM 5385 C C . VAL B 2 78 ? -48.937 -29.761 34.806 1.00 35.08 788 VAL B C 1
ATOM 5386 O O . VAL B 2 78 ? -47.958 -29.845 35.543 1.00 39.93 788 VAL B O 1
ATOM 5390 N N . MET B 2 79 ? -49.975 -30.587 34.893 1.00 39.91 789 MET B N 1
ATOM 5391 C CA . MET B 2 79 ? -50.121 -31.512 36.010 1.00 38.46 789 MET B CA 1
ATOM 5392 C C . MET B 2 79 ? -51.085 -32.661 35.694 1.00 37.75 789 MET B C 1
ATOM 5393 O O . MET B 2 79 ? -52.017 -32.495 34.917 1.00 27.68 789 MET B O 1
ATOM 5398 N N . LYS B 2 80 ? -50.849 -33.824 36.296 1.00 30.22 790 LYS B N 1
ATOM 5399 C CA . LYS B 2 80 ? -51.855 -34.886 36.352 1.00 36.47 790 LYS B CA 1
ATOM 5400 C C . LYS B 2 80 ? -51.973 -35.319 37.806 1.00 33.45 790 LYS B C 1
ATOM 5401 O O . LYS B 2 80 ? -51.014 -35.178 38.568 1.00 31.31 790 LYS B O 1
ATOM 5407 N N . VAL B 2 81 ? -53.120 -35.863 38.195 1.00 31.47 791 VAL B N 1
ATOM 5408 C CA . VAL B 2 81 ? -53.287 -36.302 39.579 1.00 36.87 791 VAL B CA 1
ATOM 5409 C C . VAL B 2 81 ? -52.559 -37.616 39.870 1.00 33.16 791 VAL B C 1
ATOM 5410 O O . VAL B 2 81 ? -52.285 -37.949 41.025 1.00 33.55 791 VAL B O 1
ATOM 5414 N N . PHE B 2 82 ? -52.231 -38.350 38.814 1.00 34.38 792 PHE B N 1
ATOM 5415 C CA . PHE B 2 82 ? -51.521 -39.616 38.945 1.00 29.59 792 PHE B CA 1
ATOM 5416 C C . PHE B 2 82 ? -50.611 -39.788 37.743 1.00 29.78 792 PHE B C 1
ATOM 5417 O O . PHE B 2 82 ? -51.063 -39.758 36.597 1.00 29.96 792 PHE B O 1
ATOM 5425 N N . PHE B 2 83 ? -49.322 -39.959 37.999 1.00 31.87 793 PHE B N 1
ATOM 5426 C CA . PHE B 2 83 ? -48.365 -40.041 36.903 1.00 28.93 793 PHE B CA 1
ATOM 5427 C C . PHE B 2 83 ? -47.022 -40.629 37.295 1.00 26.98 793 PHE B C 1
ATOM 5428 O O . PHE B 2 83 ? -46.705 -40.782 38.478 1.00 30.88 793 PHE B O 1
ATOM 5436 N N . ILE B 2 84 ? -46.250 -40.962 36.271 1.00 23.74 794 ILE B N 1
ATOM 5437 C CA . ILE B 2 84 ? -44.928 -41.541 36.421 1.00 24.80 794 ILE B CA 1
ATOM 5438 C C . ILE B 2 84 ? -43.886 -40.455 36.186 1.00 25.39 794 ILE B C 1
ATOM 5439 O O . ILE B 2 84 ? -44.004 -39.681 35.254 1.00 28.82 794 ILE B O 1
ATOM 5444 N N . ASP B 2 85 ? -42.863 -40.409 37.026 1.00 28.59 795 ASP B N 1
ATOM 5445 C CA . ASP B 2 85 ? -41.769 -39.462 36.868 1.00 35.02 795 ASP B CA 1
ATOM 5446 C C . ASP B 2 85 ? -40.522 -40.293 36.627 1.00 31.33 795 ASP B C 1
ATOM 5447 O O . ASP B 2 85 ? -40.172 -41.155 37.430 1.00 25.24 795 ASP B O 1
ATOM 5452 N N . LEU B 2 86 ? -39.854 -40.063 35.513 1.00 26.69 796 LEU B N 1
ATOM 5453 C CA . LEU B 2 86 ? -38.766 -40.953 35.160 1.00 26.59 796 LEU B CA 1
ATOM 5454 C C . LEU B 2 86 ? -37.507 -40.159 34.898 1.00 27.92 796 LEU B C 1
ATOM 5455 O O . LEU B 2 86 ? -37.345 -39.578 33.822 1.00 29.91 796 LEU B O 1
ATOM 5460 N N . GLN B 2 87 ? -36.636 -40.097 35.900 1.00 25.81 797 GLN B N 1
ATOM 5461 C CA . GLN B 2 87 ? -35.326 -39.477 35.723 1.00 31.42 797 GLN B CA 1
ATOM 5462 C C . GLN B 2 87 ? -34.326 -40.473 35.144 1.00 33.31 797 GLN B C 1
ATOM 5463 O O . GLN B 2 87 ? -34.076 -41.527 35.727 1.00 41.64 797 GLN B O 1
ATOM 5469 N N . MET B 2 88 ? -33.766 -40.137 33.990 1.00 32.41 798 MET B N 1
ATOM 5470 C CA . MET B 2 88 ? -32.793 -40.990 33.325 1.00 39.02 798 MET B CA 1
ATOM 5471 C C . MET B 2 88 ? -31.418 -40.367 33.486 1.00 30.91 798 MET B C 1
ATOM 5472 O O . MET B 2 88 ? -31.295 -39.151 33.495 1.00 33.33 798 MET B O 1
ATOM 5477 N N . PRO B 2 89 ? -30.378 -41.201 33.589 1.00 30.02 799 PRO B N 1
ATOM 5478 C CA . PRO B 2 89 ? -28.978 -40.763 33.565 1.00 30.77 799 PRO B CA 1
ATOM 5479 C C . PRO B 2 89 ? -28.660 -40.211 32.176 1.00 28.52 799 PRO B C 1
ATOM 5480 O O . PRO B 2 89 ? -29.363 -40.535 31.216 1.00 24.99 799 PRO B O 1
ATOM 5484 N N . TYR B 2 90 ? -27.628 -39.386 32.051 1.00 31.62 800 TYR B N 1
ATOM 5485 C CA . TYR B 2 90 ? -27.328 -38.813 30.746 1.00 26.83 800 TYR B CA 1
ATOM 5486 C C . TYR B 2 90 ? -26.994 -39.929 29.749 1.00 29.15 800 TYR B C 1
ATOM 5487 O O . TYR B 2 90 ? -27.445 -39.906 28.611 1.00 23.38 800 TYR B O 1
ATOM 5496 N N . SER B 2 91 ? -26.203 -40.898 30.194 1.00 23.33 801 SER B N 1
ATOM 5497 C CA . SER B 2 91 ? -25.864 -42.068 29.384 1.00 23.20 801 SER B CA 1
ATOM 5498 C C . SER B 2 91 ? -25.575 -43.275 30.263 1.00 31.64 801 SER B C 1
ATOM 5499 O O . SER B 2 91 ? -25.294 -43.135 31.458 1.00 31.61 801 SER B O 1
ATOM 5502 N N . VAL B 2 92 ? -25.633 -44.453 29.652 1.00 26.05 802 VAL B N 1
ATOM 5503 C CA . VAL B 2 92 ? -25.271 -45.715 30.300 1.00 29.34 802 VAL B CA 1
ATOM 5504 C C . VAL B 2 92 ? -24.388 -46.520 29.346 1.00 35.35 802 VAL B C 1
ATOM 5505 O O . VAL B 2 92 ? -24.347 -46.245 28.131 1.00 26.15 802 VAL B O 1
ATOM 5509 N N . VAL B 2 93 ? -23.667 -47.498 29.888 1.00 29.65 803 VAL B N 1
ATOM 5510 C CA . VAL B 2 93 ? -22.694 -48.222 29.095 1.00 26.62 803 VAL B CA 1
ATOM 5511 C C . VAL B 2 93 ? -23.273 -49.540 28.616 1.00 27.00 803 VAL B C 1
ATOM 5512 O O . VAL B 2 93 ? -23.951 -50.231 29.364 1.00 24.03 803 VAL B O 1
ATOM 5516 N N . LYS B 2 94 ? -22.998 -49.883 27.365 1.00 27.69 804 LYS B N 1
ATOM 5517 C CA . LYS B 2 94 ? -23.457 -51.146 26.773 1.00 24.83 804 LYS B CA 1
ATOM 5518 C C . LYS B 2 94 ? -23.018 -52.352 27.588 1.00 25.24 804 LYS B C 1
ATOM 5519 O O . LYS B 2 94 ? -21.884 -52.416 28.026 1.00 25.97 804 LYS B O 1
ATOM 5525 N N . ASN B 2 95 ? -23.931 -53.294 27.787 1.00 24.95 805 ASN B N 1
ATOM 5526 C CA . ASN B 2 95 ? -23.657 -54.554 28.487 1.00 28.23 805 ASN B CA 1
ATOM 5527 C C . ASN B 2 95 ? -23.550 -54.444 29.988 1.00 28.64 805 ASN B C 1
ATOM 5528 O O . ASN B 2 95 ? -23.332 -55.446 30.657 1.00 28.82 805 ASN B O 1
ATOM 5533 N N . GLU B 2 96 ? -23.675 -53.240 30.528 1.00 31.82 806 GLU B N 1
ATOM 5534 C CA . GLU B 2 96 ? -23.566 -53.099 31.969 1.00 24.79 806 GLU B CA 1
ATOM 5535 C C . GLU B 2 96 ? -24.947 -52.980 32.594 1.00 26.03 806 GLU B C 1
ATOM 5536 O O . GLU B 2 96 ? -25.741 -52.130 32.215 1.00 28.29 806 GLU B O 1
ATOM 5542 N N . GLN B 2 97 ? -25.230 -53.838 33.561 1.00 24.86 807 GLN B N 1
ATOM 5543 C CA . GLN B 2 97 ? -26.520 -53.813 34.218 1.00 23.75 807 GLN B CA 1
ATOM 5544 C C . GLN B 2 97 ? -26.671 -52.503 34.986 1.00 28.18 807 GLN B C 1
ATOM 5545 O O . GLN B 2 97 ? -25.746 -52.049 35.669 1.00 23.80 807 GLN B O 1
ATOM 5551 N N . VAL B 2 98 ? -27.845 -51.898 34.872 1.00 23.48 808 VAL B N 1
ATOM 5552 C CA . VAL B 2 98 ? -28.123 -50.658 35.576 1.00 23.96 808 VAL B CA 1
ATOM 5553 C C . VAL B 2 98 ? -29.554 -50.648 36.089 1.00 22.06 808 VAL B C 1
ATOM 5554 O O . VAL B 2 98 ? -30.430 -51.300 35.522 1.00 24.84 808 VAL B O 1
ATOM 5558 N N . GLU B 2 99 ? -29.784 -49.896 37.156 1.00 25.89 809 GLU B N 1
ATOM 5559 C CA . GLU B 2 99 ? -31.125 -49.722 37.683 1.00 27.67 809 GLU B CA 1
ATOM 5560 C C . GLU B 2 99 ? -31.669 -48.346 37.309 1.00 33.31 809 GLU B C 1
ATOM 5561 O O . GLU B 2 99 ? -30.994 -47.331 37.494 1.00 28.57 809 GLU B O 1
ATOM 5567 N N . ILE B 2 100 ? -32.893 -48.332 36.796 1.00 29.77 810 ILE B N 1
ATOM 5568 C CA . ILE B 2 100 ? -33.610 -47.114 36.478 1.00 32.82 810 ILE B CA 1
ATOM 5569 C C . ILE B 2 100 ? -34.664 -46.951 37.566 1.00 33.96 810 ILE B C 1
ATOM 5570 O O . ILE B 2 100 ? -35.415 -47.884 37.849 1.00 31.98 810 ILE B O 1
ATOM 5575 N N . ARG B 2 101 ? -34.730 -45.774 38.179 1.00 32.99 811 ARG B N 1
ATOM 5576 C CA . ARG B 2 101 ? -35.615 -45.596 39.328 1.00 25.12 811 ARG B CA 1
ATOM 5577 C C . ARG B 2 101 ? -36.762 -44.648 39.037 1.00 27.56 811 ARG B C 1
ATOM 5578 O O . ARG B 2 101 ? -36.655 -43.444 39.248 1.00 34.24 811 ARG B O 1
ATOM 5586 N N . ALA B 2 102 ? -37.864 -45.200 38.541 1.00 24.71 812 ALA B N 1
ATOM 5587 C CA . ALA B 2 102 ? -39.063 -44.415 38.321 1.00 24.25 812 ALA B CA 1
ATOM 5588 C C . ALA B 2 102 ? -39.736 -44.074 39.658 1.00 28.55 812 ALA B C 1
ATOM 5589 O O . ALA B 2 102 ? -39.618 -44.816 40.639 1.00 27.51 812 ALA B O 1
ATOM 5591 N N . ILE B 2 103 ? -40.426 -42.940 39.692 1.00 24.12 813 ILE B N 1
ATOM 5592 C CA . ILE B 2 103 ? -41.260 -42.579 40.828 1.00 23.29 813 ILE B CA 1
ATOM 5593 C C . ILE B 2 103 ? -42.717 -42.509 40.371 1.00 28.43 813 ILE B C 1
ATOM 5594 O O . ILE B 2 103 ? -43.027 -41.881 39.360 1.00 27.19 813 ILE B O 1
ATOM 5599 N N . LEU B 2 104 ? -43.604 -43.167 41.112 1.00 25.06 814 LEU B N 1
ATOM 5600 C CA . LEU B 2 104 ? -45.038 -43.077 40.867 1.00 28.14 814 LEU B CA 1
ATOM 5601 C C . LEU B 2 104 ? -45.657 -42.063 41.846 1.00 30.09 814 LEU B C 1
ATOM 5602 O O . LEU B 2 104 ? -45.489 -42.183 43.055 1.00 27.86 814 LEU B O 1
ATOM 5607 N N . HIS B 2 105 ? -46.355 -41.057 41.330 1.00 30.90 815 HIS B N 1
ATOM 5608 C CA . HIS B 2 105 ? -46.962 -40.052 42.197 1.00 29.40 815 HIS B CA 1
ATOM 5609 C C . HIS B 2 105 ? -48.461 -40.216 42.282 1.00 35.17 815 HIS B C 1
ATOM 5610 O O . HIS B 2 105 ? -49.156 -40.203 41.270 1.00 36.91 815 HIS B O 1
ATOM 5617 N N . ASN B 2 106 ? -48.962 -40.346 43.500 1.00 36.26 816 ASN B N 1
ATOM 5618 C CA . ASN B 2 106 ? -50.391 -40.289 43.735 1.00 34.21 816 ASN B CA 1
ATOM 5619 C C . ASN B 2 106 ? -50.771 -38.974 44.383 1.00 41.83 816 ASN B C 1
ATOM 5620 O O . ASN B 2 106 ? -50.627 -38.818 45.596 1.00 46.88 816 ASN B O 1
ATOM 5625 N N . TYR B 2 107 ? -51.253 -38.020 43.595 1.00 37.83 817 TYR B N 1
ATOM 5626 C CA . TYR B 2 107 ? -51.715 -36.771 44.187 1.00 41.25 817 TYR B CA 1
ATOM 5627 C C . TYR B 2 107 ? -53.219 -36.769 44.453 1.00 48.91 817 TYR B C 1
ATOM 5628 O O . TYR B 2 107 ? -53.802 -35.723 44.762 1.00 49.57 817 TYR B O 1
ATOM 5637 N N . VAL B 2 108 ? -53.839 -37.945 44.352 1.00 48.27 818 VAL B N 1
ATOM 5638 C CA . VAL B 2 108 ? -55.224 -38.115 44.793 1.00 46.77 818 VAL B CA 1
ATOM 5639 C C . VAL B 2 108 ? -55.270 -38.330 46.301 1.00 44.54 818 VAL B C 1
ATOM 5640 O O . VAL B 2 108 ? -54.531 -39.156 46.834 1.00 44.52 818 VAL B O 1
ATOM 5644 N N . ASN B 2 109 ? -56.142 -37.603 46.986 1.00 41.93 819 ASN B N 1
ATOM 5645 C CA . ASN B 2 109 ? -56.271 -37.759 48.430 1.00 48.46 819 ASN B CA 1
ATOM 5646 C C . ASN B 2 109 ? -57.077 -38.992 48.815 1.00 56.03 819 ASN B C 1
ATOM 5647 O O . ASN B 2 109 ? -58.071 -38.904 49.551 1.00 58.41 819 ASN B O 1
ATOM 5652 N N . GLU B 2 110 ? -56.640 -40.140 48.316 1.00 54.62 820 GLU B N 1
ATOM 5653 C CA . GLU B 2 110 ? -57.230 -41.404 48.708 1.00 56.38 820 GLU B CA 1
ATOM 5654 C C . GLU B 2 110 ? -56.312 -42.553 48.325 1.00 50.76 820 GLU B C 1
ATOM 5655 O O . GLU B 2 110 ? -55.489 -42.426 47.416 1.00 46.15 820 GLU B O 1
ATOM 5661 N N . ASP B 2 111 ? -56.452 -43.669 49.034 1.00 44.03 821 ASP B N 1
ATOM 5662 C CA . ASP B 2 111 ? -55.589 -44.819 48.827 1.00 43.46 821 ASP B CA 1
ATOM 5663 C C . ASP B 2 111 ? -55.953 -45.502 47.517 1.00 48.95 821 ASP B C 1
ATOM 5664 O O . ASP B 2 111 ? -57.131 -45.595 47.174 1.00 53.41 821 ASP B O 1
ATOM 5669 N N . ILE B 2 112 ? -54.943 -45.973 46.787 1.00 49.60 822 ILE B N 1
ATOM 5670 C CA . ILE B 2 112 ? -55.164 -46.619 45.492 1.00 46.27 822 ILE B CA 1
ATOM 5671 C C . ILE B 2 112 ? -54.376 -47.916 45.340 1.00 42.11 822 ILE B C 1
ATOM 5672 O O . ILE B 2 112 ? -53.378 -48.132 46.023 1.00 43.06 822 ILE B O 1
ATOM 5677 N N . TYR B 2 113 ? -54.840 -48.768 44.431 1.00 41.46 823 TYR B N 1
ATOM 5678 C CA . TYR B 2 113 ? -54.143 -49.996 44.048 1.00 38.15 823 TYR B CA 1
ATOM 5679 C C . TYR B 2 113 ? -53.774 -49.841 42.577 1.00 37.22 823 TYR B C 1
ATOM 5680 O O . TYR B 2 113 ? -54.614 -49.487 41.757 1.00 44.94 823 TYR B O 1
ATOM 5689 N N . VAL B 2 114 ? -52.520 -50.090 42.238 1.00 37.23 824 VAL B N 1
ATOM 5690 C CA . VAL B 2 114 ? -52.044 -49.803 40.897 1.00 36.87 824 VAL B CA 1
ATOM 5691 C C . VAL B 2 114 ? -51.354 -50.979 40.233 1.00 37.38 824 VAL B C 1
ATOM 5692 O O . VAL B 2 114 ? -50.857 -51.897 40.899 1.00 35.34 824 VAL B O 1
ATOM 5696 N N . ARG B 2 115 ? -51.331 -50.916 38.905 1.00 30.07 825 ARG B N 1
ATOM 5697 C CA . ARG B 2 115 ? -50.614 -51.860 38.064 1.00 29.57 825 ARG B CA 1
ATOM 5698 C C . ARG B 2 115 ? -49.575 -51.092 37.274 1.00 27.94 825 ARG B C 1
ATOM 5699 O O . ARG B 2 115 ? -49.876 -50.044 36.684 1.00 34.17 825 ARG B O 1
ATOM 5707 N N . VAL B 2 116 ? -48.348 -51.598 37.274 1.00 33.76 826 VAL B N 1
ATOM 5708 C CA . VAL B 2 116 ? -47.246 -50.958 36.555 1.00 29.91 826 VAL B CA 1
ATOM 5709 C C . VAL B 2 116 ? -46.574 -52.006 35.691 1.00 34.88 826 VAL B C 1
ATOM 5710 O O . VAL B 2 116 ? -46.352 -53.130 36.147 1.00 29.31 826 VAL B O 1
ATOM 5714 N N . GLU B 2 117 ? -46.241 -51.638 34.457 1.00 24.96 827 GLU B N 1
ATOM 5715 C CA . GLU B 2 117 ? -45.611 -52.569 33.517 1.00 32.62 827 GLU B CA 1
ATOM 5716 C C . GLU B 2 117 ? -44.423 -51.927 32.809 1.00 30.71 827 GLU B C 1
ATOM 5717 O O . GLU B 2 117 ? -44.469 -50.749 32.445 1.00 32.69 827 GLU B O 1
ATOM 5723 N N . LEU B 2 118 ? -43.360 -52.700 32.620 1.00 31.60 828 LEU B N 1
ATOM 5724 C CA . LEU B 2 118 ? -42.244 -52.246 31.810 1.00 27.39 828 LEU B CA 1
ATOM 5725 C C . LEU B 2 118 ? -42.395 -52.889 30.452 1.00 28.65 828 LEU B C 1
ATOM 5726 O O . LEU B 2 118 ? -42.599 -54.097 30.363 1.00 24.14 828 LEU B O 1
ATOM 5731 N N . LEU B 2 119 ? -42.327 -52.092 29.389 1.00 26.93 829 LEU B N 1
ATOM 5732 C CA . LEU B 2 119 ? -42.493 -52.655 28.056 1.00 29.96 829 LEU B CA 1
ATOM 5733 C C . LEU B 2 119 ? -41.237 -53.384 27.597 1.00 30.82 829 LEU B C 1
ATOM 5734 O O . LEU B 2 119 ? -40.117 -53.010 27.963 1.00 30.98 829 LEU B O 1
ATOM 5739 N N . TYR B 2 120 ? -41.441 -54.445 26.823 1.00 27.51 830 TYR B N 1
ATOM 5740 C CA . TYR B 2 120 ? -40.344 -55.175 26.200 1.00 29.27 830 TYR B CA 1
ATOM 5741 C C . TYR B 2 120 ? -39.714 -54.336 25.098 1.00 24.64 830 TYR B C 1
ATOM 5742 O O . TYR B 2 120 ? -40.418 -53.752 24.279 1.00 26.11 830 TYR B O 1
ATOM 5751 N N . ASN B 2 121 ? -38.386 -54.297 25.087 1.00 34.45 831 ASN B N 1
ATOM 5752 C CA . ASN B 2 121 ? -37.605 -53.707 24.006 1.00 30.20 831 ASN B CA 1
ATOM 5753 C C . ASN B 2 121 ? -36.401 -54.608 23.724 1.00 32.41 831 ASN B C 1
ATOM 5754 O O . ASN B 2 121 ? -35.560 -54.812 24.595 1.00 25.46 831 ASN B O 1
ATOM 5759 N N . PRO B 2 122 ? -36.315 -55.146 22.498 1.00 36.38 832 PRO B N 1
ATOM 5760 C CA . PRO B 2 122 ? -35.263 -56.106 22.130 1.00 41.44 832 PRO B CA 1
ATOM 5761 C C . PRO B 2 122 ? -33.861 -55.557 22.383 1.00 36.79 832 PRO B C 1
ATOM 5762 O O . PRO B 2 122 ? -32.914 -56.318 22.529 1.00 39.40 832 PRO B O 1
ATOM 5766 N N . ALA B 2 123 ? -33.737 -54.241 22.436 1.00 36.80 833 ALA B N 1
ATOM 5767 C CA . ALA B 2 123 ? -32.456 -53.612 22.719 1.00 33.29 833 ALA B CA 1
ATOM 5768 C C . ALA B 2 123 ? -32.003 -53.767 24.175 1.00 34.42 833 ALA B C 1
ATOM 5769 O O . ALA B 2 123 ? -30.845 -53.474 24.492 1.00 34.34 833 ALA B O 1
ATOM 5771 N N . PHE B 2 124 ? -32.903 -54.206 25.060 1.00 26.49 834 PHE B N 1
ATOM 5772 C CA . PHE B 2 124 ? -32.540 -54.413 26.468 1.00 28.65 834 PHE B CA 1
ATOM 5773 C C . PHE B 2 124 ? -32.751 -55.849 26.928 1.00 32.14 834 PHE B C 1
ATOM 5774 O O . PHE B 2 124 ? -33.663 -56.548 26.473 1.00 33.23 834 PHE B O 1
ATOM 5782 N N . CYS B 2 125 ? -31.925 -56.262 27.879 1.00 30.04 835 CYS B N 1
ATOM 5783 C CA . CYS B 2 125 ? -32.267 -57.397 28.711 1.00 29.50 835 CYS B CA 1
ATOM 5784 C C . CYS B 2 125 ? -32.924 -56.874 29.992 1.00 32.07 835 CYS B C 1
ATOM 5785 O O . CYS B 2 125 ? -32.322 -56.107 30.747 1.00 35.48 835 CYS B O 1
ATOM 5788 N N . SER B 2 126 ? -34.173 -57.262 30.214 1.00 28.93 836 SER B N 1
ATOM 5789 C CA . SER B 2 126 ? -34.909 -56.821 31.389 1.00 25.13 836 SER B CA 1
ATOM 5790 C C . SER B 2 126 ? -35.830 -57.943 31.830 1.00 29.79 836 SER B C 1
ATOM 5791 O O . SER B 2 126 ? -35.824 -59.030 31.246 1.00 28.50 836 SER B O 1
ATOM 5794 N N . ALA B 2 127 ? -36.651 -57.681 32.837 1.00 30.09 837 ALA B N 1
ATOM 5795 C CA . ALA B 2 127 ? -37.587 -58.704 33.292 1.00 32.50 837 ALA B CA 1
ATOM 5796 C C . ALA B 2 127 ? -38.703 -58.950 32.275 1.00 31.03 837 ALA B C 1
ATOM 5797 O O . ALA B 2 127 ? -39.377 -59.969 32.325 1.00 39.22 837 ALA B O 1
ATOM 5799 N N . SER B 2 128 ? -38.907 -58.005 31.363 1.00 32.55 838 SER B N 1
ATOM 5800 C CA . SER B 2 128 ? -39.896 -58.175 30.301 1.00 34.34 838 SER B CA 1
ATOM 5801 C C . SER B 2 128 ? -39.380 -59.042 29.162 1.00 34.25 838 SER B C 1
ATOM 5802 O O . SER B 2 128 ? -38.187 -59.040 28.840 1.00 32.74 838 SER B O 1
ATOM 5805 N N . THR B 2 129 ? -40.293 -59.773 28.544 1.00 34.63 839 THR B N 1
ATOM 5806 C CA . THR B 2 129 ? -39.961 -60.562 27.373 1.00 35.50 839 THR B CA 1
ATOM 5807 C C . THR B 2 129 ? -40.946 -60.256 26.262 1.00 34.37 839 THR B C 1
ATOM 5808 O O . THR B 2 129 ? -41.963 -59.590 26.482 1.00 33.82 839 THR B O 1
ATOM 5812 N N . LYS B 2 130 ? -40.647 -60.756 25.069 1.00 40.02 840 LYS B N 1
ATOM 5813 C CA . LYS B 2 130 ? -41.506 -60.531 23.914 1.00 47.32 840 LYS B CA 1
ATOM 5814 C C . LYS B 2 130 ? -42.914 -61.062 24.153 1.00 48.53 840 LYS B C 1
ATOM 5815 O O . LYS B 2 130 ? -43.894 -60.457 23.726 1.00 51.89 840 LYS B O 1
ATOM 5821 N N . GLY B 2 131 ? -43.017 -62.191 24.842 1.00 48.63 841 GLY B N 1
ATOM 5822 C CA . GLY B 2 131 ? -44.314 -62.777 25.114 1.00 51.04 841 GLY B CA 1
ATOM 5823 C C . GLY B 2 131 ? -45.036 -62.206 26.325 1.00 54.28 841 GLY B C 1
ATOM 5824 O O . GLY B 2 131 ? -46.264 -62.292 26.430 1.00 57.14 841 GLY B O 1
ATOM 5825 N N . GLN B 2 132 ? -44.284 -61.614 27.243 1.00 50.47 842 GLN B N 1
ATOM 5826 C CA . GLN B 2 132 ? -44.841 -61.269 28.543 1.00 52.56 842 GLN B CA 1
ATOM 5827 C C . GLN B 2 132 ? -44.245 -59.994 29.136 1.00 46.37 842 GLN B C 1
ATOM 5828 O O . GLN B 2 132 ? -43.052 -59.938 29.431 1.00 41.91 842 GLN B O 1
ATOM 5834 N N . ARG B 2 133 ? -45.078 -58.975 29.321 1.00 48.58 843 ARG B N 1
ATOM 5835 C CA . ARG B 2 133 ? -44.631 -57.767 30.006 1.00 43.47 843 ARG B CA 1
ATOM 5836 C C . ARG B 2 133 ? -44.437 -58.000 31.490 1.00 36.47 843 ARG B C 1
ATOM 5837 O O . ARG B 2 133 ? -45.201 -58.713 32.138 1.00 38.41 843 ARG B O 1
ATOM 5845 N N . TYR B 2 134 ? -43.405 -57.377 32.030 1.00 32.85 844 TYR B N 1
ATOM 5846 C CA . TYR B 2 134 ? -43.168 -57.468 33.442 1.00 30.58 844 TYR B CA 1
ATOM 5847 C C . TYR B 2 134 ? -44.176 -56.587 34.182 1.00 33.21 844 TYR B C 1
ATOM 5848 O O . TYR B 2 134 ? -44.171 -55.364 34.038 1.00 33.46 844 TYR B O 1
ATOM 5857 N N . ARG B 2 135 ? -45.040 -57.217 34.973 1.00 32.75 845 ARG B N 1
ATOM 5858 C CA . ARG B 2 135 ? -46.152 -56.519 35.615 1.00 35.77 845 ARG B CA 1
ATOM 5859 C C . ARG B 2 135 ? -46.105 -56.615 37.145 1.00 34.32 845 ARG B C 1
ATOM 5860 O O . ARG B 2 135 ? -45.867 -57.692 37.679 1.00 34.88 845 ARG B O 1
ATOM 5868 N N . GLN B 2 136 ? -46.330 -55.501 37.845 1.00 34.24 846 GLN B N 1
ATOM 5869 C CA . GLN B 2 136 ? -46.514 -55.539 39.301 1.00 33.71 846 GLN B CA 1
ATOM 5870 C C . GLN B 2 136 ? -47.797 -54.839 39.711 1.00 38.73 846 GLN B C 1
ATOM 5871 O O . GLN B 2 136 ? -48.282 -53.943 39.020 1.00 34.25 846 GLN B O 1
ATOM 5877 N N . GLN B 2 137 ? -48.327 -55.234 40.861 1.00 33.43 847 GLN B N 1
ATOM 5878 C CA . GLN B 2 137 ? -49.485 -54.573 41.429 1.00 37.17 847 GLN B CA 1
ATOM 5879 C C . GLN B 2 137 ? -49.270 -54.338 42.926 1.00 38.77 847 GLN B C 1
ATOM 5880 O O . GLN B 2 137 ? -48.799 -55.218 43.649 1.00 36.60 847 GLN B O 1
ATOM 5886 N N . PHE B 2 138 ? -49.593 -53.134 43.379 1.00 34.66 848 PHE B N 1
ATOM 5887 C CA . PHE B 2 138 ? -49.350 -52.762 44.762 1.00 38.23 848 PHE B CA 1
ATOM 5888 C C . PHE B 2 138 ? -50.150 -51.527 45.110 1.00 33.15 848 PHE B C 1
ATOM 5889 O O . PHE B 2 138 ? -50.490 -50.759 44.229 1.00 32.93 848 PHE B O 1
ATOM 5897 N N . PRO B 2 139 ? -50.468 -51.348 46.401 1.00 38.66 849 PRO B N 1
ATOM 5898 C CA . PRO B 2 139 ? -51.154 -50.160 46.932 1.00 34.97 849 PRO B CA 1
ATOM 5899 C C . PRO B 2 139 ? -50.244 -48.949 46.989 1.00 35.20 849 PRO B C 1
ATOM 5900 O O . PRO B 2 139 ? -49.035 -49.095 47.163 1.00 34.97 849 PRO B O 1
ATOM 5904 N N . ILE B 2 140 ? -50.831 -47.765 46.859 1.00 35.89 850 ILE B N 1
ATOM 5905 C CA . ILE B 2 140 ? -50.162 -46.523 47.228 1.00 34.75 850 ILE B CA 1
ATOM 5906 C C . ILE B 2 140 ? -51.113 -45.725 48.092 1.00 35.33 850 ILE B C 1
ATOM 5907 O O . ILE B 2 140 ? -52.284 -45.559 47.751 1.00 35.24 850 ILE B O 1
ATOM 5912 N N . LYS B 2 141 ? -50.616 -45.236 49.218 1.00 36.27 851 LYS B N 1
ATOM 5913 C CA . LYS B 2 141 ? -51.443 -44.416 50.086 1.00 36.79 851 LYS B CA 1
ATOM 5914 C C . LYS B 2 141 ? -51.839 -43.104 49.424 1.00 38.25 851 LYS B C 1
ATOM 5915 O O . LYS B 2 141 ? -51.207 -42.639 48.467 1.00 37.00 851 LYS B O 1
ATOM 5921 N N . ALA B 2 142 ? -52.914 -42.525 49.935 1.00 40.76 852 ALA B N 1
ATOM 5922 C CA . ALA B 2 142 ? -53.351 -41.206 49.533 1.00 39.11 852 ALA B CA 1
ATOM 5923 C C . ALA B 2 142 ? -52.166 -40.250 49.549 1.00 39.50 852 ALA B C 1
ATOM 5924 O O . ALA B 2 142 ? -51.372 -40.265 50.487 1.00 40.97 852 ALA B O 1
ATOM 5926 N N . LEU B 2 143 ? -52.033 -39.440 48.499 1.00 41.01 853 LEU B N 1
ATOM 5927 C CA . LEU B 2 143 ? -51.073 -38.338 48.493 1.00 38.11 853 LEU B CA 1
ATOM 5928 C C . LEU B 2 143 ? -49.662 -38.776 48.841 1.00 37.56 853 LEU B C 1
ATOM 5929 O O . LEU B 2 143 ? -49.011 -38.190 49.700 1.00 50.29 853 LEU B O 1
ATOM 5934 N N . SER B 2 144 ? -49.176 -39.804 48.177 1.00 38.27 854 SER B N 1
ATOM 5935 C CA . SER B 2 144 ? -47.805 -40.211 48.403 1.00 39.05 854 SER B CA 1
ATOM 5936 C C . SER B 2 144 ? -47.162 -40.674 47.115 1.00 38.71 854 SER B C 1
ATOM 5937 O O . SER B 2 144 ? -47.821 -40.804 46.086 1.00 35.64 854 SER B O 1
ATOM 5940 N N . SER B 2 145 ? -45.859 -40.899 47.188 1.00 37.51 855 SER B N 1
ATOM 5941 C CA . SER B 2 145 ? -45.070 -41.305 46.044 1.00 34.37 855 SER B CA 1
ATOM 5942 C C . SER B 2 145 ? -44.482 -42.666 46.354 1.00 31.15 855 SER B C 1
ATOM 5943 O O . SER B 2 145 ? -44.430 -43.076 47.508 1.00 29.43 855 SER B O 1
ATOM 5946 N N . ARG B 2 146 ? -44.025 -43.359 45.327 1.00 27.05 856 ARG B N 1
ATOM 5947 C CA . ARG B 2 146 ? -43.444 -44.667 45.528 1.00 29.82 856 ARG B CA 1
ATOM 5948 C C . ARG B 2 146 ? -42.386 -44.876 44.469 1.00 25.68 856 ARG B C 1
ATOM 5949 O O . ARG B 2 146 ? -42.656 -44.704 43.287 1.00 25.84 856 ARG B O 1
ATOM 5957 N N . ALA B 2 147 ? -41.175 -45.218 44.895 1.00 25.67 857 ALA B N 1
ATOM 5958 C CA . ALA B 2 147 ? -40.123 -45.610 43.963 1.00 31.39 857 ALA B CA 1
ATOM 5959 C C . ALA B 2 147 ? -40.458 -46.961 43.329 1.00 29.85 857 ALA B C 1
ATOM 5960 O O . ALA B 2 147 ? -40.920 -47.872 44.014 1.00 31.21 857 ALA B O 1
ATOM 5962 N N . VAL B 2 148 ? -40.234 -47.065 42.020 1.00 24.90 858 VAL B N 1
ATOM 5963 C CA . VAL B 2 148 ? -40.426 -48.304 41.267 1.00 23.29 858 VAL B CA 1
ATOM 5964 C C . VAL B 2 148 ? -39.207 -48.530 40.395 1.00 22.53 858 VAL B C 1
ATOM 5965 O O . VAL B 2 148 ? -39.110 -47.988 39.293 1.00 30.59 858 VAL B O 1
ATOM 5969 N N . PRO B 2 149 ? -38.247 -49.302 40.910 1.00 22.87 859 PRO B N 1
ATOM 5970 C CA . PRO B 2 149 ? -36.986 -49.672 40.259 1.00 23.63 859 PRO B CA 1
ATOM 5971 C C . PRO B 2 149 ? -37.214 -50.604 39.062 1.00 22.94 859 PRO B C 1
ATOM 5972 O O . PRO B 2 149 ? -38.064 -51.481 39.121 1.00 25.23 859 PRO B O 1
ATOM 5976 N N . PHE B 2 150 ? -36.465 -50.394 37.988 1.00 24.19 860 PHE B N 1
ATOM 5977 C CA . PHE B 2 150 ? -36.437 -51.344 36.889 1.00 32.66 860 PHE B CA 1
ATOM 5978 C C . PHE B 2 150 ? -35.002 -51.637 36.559 1.00 32.12 860 PHE B C 1
ATOM 5979 O O . PHE B 2 150 ? -34.194 -50.718 36.426 1.00 26.20 860 PHE B O 1
ATOM 5987 N N . VAL B 2 151 ? -34.676 -52.921 36.462 1.00 21.96 861 VAL B N 1
ATOM 5988 C CA . VAL B 2 151 ? -33.303 -53.319 36.207 1.00 25.10 861 VAL B CA 1
ATOM 5989 C C . VAL B 2 151 ? -33.156 -53.706 34.750 1.00 29.99 861 VAL B C 1
ATOM 5990 O O . VAL B 2 151 ? -33.928 -54.510 34.235 1.00 29.65 861 VAL B O 1
ATOM 5994 N N . ILE B 2 152 ? -32.186 -53.109 34.069 1.00 23.28 862 ILE B N 1
ATOM 5995 C CA . ILE B 2 152 ? -32.002 -53.422 32.669 1.00 29.54 862 ILE B CA 1
ATOM 5996 C C . ILE B 2 152 ? -30.534 -53.549 32.293 1.00 30.10 862 ILE B C 1
ATOM 5997 O O . ILE B 2 152 ? -29.665 -52.941 32.917 1.00 25.96 862 ILE B O 1
ATOM 6002 N N . VAL B 2 153 ? -30.272 -54.376 31.287 1.00 24.73 863 VAL B N 1
ATOM 6003 C CA . VAL B 2 153 ? -28.986 -54.374 30.614 1.00 24.69 863 VAL B CA 1
ATOM 6004 C C . VAL B 2 153 ? -29.169 -53.912 29.168 1.00 27.43 863 VAL B C 1
ATOM 6005 O O . VAL B 2 153 ? -29.843 -54.570 28.369 1.00 32.09 863 VAL B O 1
ATOM 6009 N N . PRO B 2 154 ? -28.560 -52.779 28.820 1.00 25.97 864 PRO B N 1
ATOM 6010 C CA . PRO B 2 154 ? -28.573 -52.311 27.433 1.00 27.23 864 PRO B CA 1
ATOM 6011 C C . PRO B 2 154 ? -27.671 -53.206 26.576 1.00 33.48 864 PRO B C 1
ATOM 6012 O O . PRO B 2 154 ? -26.506 -53.387 26.940 1.00 26.28 864 PRO B O 1
ATOM 6016 N N . LEU B 2 155 ? -28.195 -53.738 25.469 1.00 33.76 865 LEU B N 1
ATOM 6017 C CA . LEU B 2 155 ? -27.470 -54.682 24.619 1.00 31.69 865 LEU B CA 1
ATOM 6018 C C . LEU B 2 155 ? -26.978 -54.045 23.332 1.00 39.87 865 LEU B C 1
ATOM 6019 O O . LEU B 2 155 ? -26.193 -54.649 22.595 1.00 41.33 865 LEU B O 1
ATOM 6024 N N . GLU B 2 156 ? -27.471 -52.844 23.047 1.00 35.59 866 GLU B N 1
ATOM 6025 C CA . GLU B 2 156 ? -27.142 -52.140 21.814 1.00 33.73 866 GLU B CA 1
ATOM 6026 C C . GLU B 2 156 ? -26.757 -50.705 22.100 1.00 31.07 866 GLU B C 1
ATOM 6027 O O . GLU B 2 156 ? -27.428 -50.005 22.856 1.00 34.68 866 GLU B O 1
ATOM 6033 N N . GLN B 2 157 ? -25.668 -50.280 21.485 1.00 31.19 867 GLN B N 1
ATOM 6034 C CA . GLN B 2 157 ? -25.277 -48.888 21.456 1.00 33.34 867 GLN B CA 1
ATOM 6035 C C . GLN B 2 157 ? -26.392 -48.059 20.827 1.00 34.92 867 GLN B C 1
ATOM 6036 O O . GLN B 2 157 ? -27.186 -48.577 20.033 1.00 34.05 867 GLN B O 1
ATOM 6042 N N . GLY B 2 158 ? -26.452 -46.775 21.190 1.00 32.85 868 GLY B N 1
ATOM 6043 C CA . GLY B 2 158 ? -27.400 -45.844 20.602 1.00 25.71 868 GLY B CA 1
ATOM 6044 C C . GLY B 2 158 ? -28.463 -45.359 21.580 1.00 37.33 868 GLY B C 1
ATOM 6045 O O . GLY B 2 158 ? -28.268 -45.403 22.792 1.00 38.99 868 GLY B O 1
ATOM 6046 N N . LEU B 2 159 ? -29.590 -44.893 21.044 1.00 34.26 869 LEU B N 1
ATOM 6047 C CA . LEU B 2 159 ? -30.683 -44.363 21.850 1.00 30.31 869 LEU B CA 1
ATOM 6048 C C . LEU B 2 159 ? -31.856 -45.301 21.759 1.00 34.75 869 LEU B C 1
ATOM 6049 O O . LEU B 2 159 ? -32.327 -45.600 20.669 1.00 46.33 869 LEU B O 1
ATOM 6054 N N . HIS B 2 160 ? -32.354 -45.751 22.900 1.00 29.31 870 HIS B N 1
ATOM 6055 C CA . HIS B 2 160 ? -33.409 -46.746 22.891 1.00 29.40 870 HIS B CA 1
ATOM 6056 C C . HIS B 2 160 ? -34.478 -46.397 23.918 1.00 32.80 870 HIS B C 1
ATOM 6057 O O . HIS B 2 160 ? -34.166 -45.992 25.032 1.00 36.53 870 HIS B O 1
ATOM 6064 N N . ASP B 2 161 ? -35.740 -46.549 23.535 1.00 26.18 871 ASP B N 1
ATOM 6065 C CA . ASP B 2 161 ? -36.839 -46.149 24.395 1.00 23.67 871 ASP B CA 1
ATOM 6066 C C . ASP B 2 161 ? -37.021 -47.077 25.583 1.00 33.47 871 ASP B C 1
ATOM 6067 O O . ASP B 2 161 ? -37.034 -48.310 25.440 1.00 32.58 871 ASP B O 1
ATOM 6072 N N . VAL B 2 162 ? -37.169 -46.477 26.757 1.00 29.22 872 VAL B N 1
ATOM 6073 C CA . VAL B 2 162 ? -37.701 -47.191 27.903 1.00 28.44 872 VAL B CA 1
ATOM 6074 C C . VAL B 2 162 ? -39.139 -46.744 28.029 1.00 28.22 872 VAL B C 1
ATOM 6075 O O . VAL B 2 162 ? -39.414 -45.542 27.966 1.00 30.66 872 VAL B O 1
ATOM 6079 N N . GLU B 2 163 ? -40.064 -47.687 28.191 1.00 24.72 873 GLU B N 1
ATOM 6080 C CA . GLU B 2 163 ? -41.467 -47.304 28.335 1.00 24.13 873 GLU B CA 1
ATOM 6081 C C . GLU B 2 163 ? -42.144 -47.996 29.509 1.00 27.76 873 GLU B C 1
ATOM 6082 O O . GLU B 2 163 ? -42.140 -49.223 29.610 1.00 28.31 873 GLU B O 1
ATOM 6088 N N . ILE B 2 164 ? -42.716 -47.188 30.397 1.00 21.52 874 ILE B N 1
ATOM 6089 C CA . ILE B 2 164 ? -43.424 -47.670 31.579 1.00 22.65 874 ILE B CA 1
ATOM 6090 C C . ILE B 2 164 ? -44.858 -47.158 31.567 1.00 22.52 874 ILE B C 1
ATOM 6091 O O . ILE B 2 164 ? -45.109 -46.020 31.196 1.00 27.37 874 ILE B O 1
ATOM 6096 N N . LYS B 2 165 ? -45.809 -48.008 31.931 1.00 23.26 875 LYS B N 1
ATOM 6097 C CA . LYS B 2 165 ? -47.211 -47.618 31.929 1.00 24.95 875 LYS B CA 1
ATOM 6098 C C . LYS B 2 165 ? -47.822 -48.089 33.221 1.00 27.23 875 LYS B C 1
ATOM 6099 O O . LYS B 2 165 ? -47.441 -49.134 33.740 1.00 31.62 875 LYS B O 1
ATOM 6105 N N . ALA B 2 166 ? -48.787 -47.325 33.721 1.00 26.16 876 ALA B N 1
ATOM 6106 C CA . ALA B 2 166 ? -49.412 -47.628 34.990 1.00 26.00 876 ALA B CA 1
ATOM 6107 C C . ALA B 2 166 ? -50.863 -47.184 34.990 1.00 27.21 876 ALA B C 1
ATOM 6108 O O . ALA B 2 166 ? -51.231 -46.233 34.302 1.00 32.96 876 ALA B O 1
ATOM 6110 N N . SER B 2 167 ? -51.691 -47.867 35.770 1.00 28.31 877 SER B N 1
ATOM 6111 C CA . SER B 2 167 ? -53.087 -47.476 35.912 1.00 37.12 877 SER B CA 1
ATOM 6112 C C . SER B 2 167 ? -53.610 -47.797 37.309 1.00 37.02 877 SER B C 1
ATOM 6113 O O . SER B 2 167 ? -52.998 -48.574 38.049 1.00 33.02 877 SER B O 1
ATOM 6116 N N . VAL B 2 168 ? -54.751 -47.201 37.652 1.00 35.69 878 VAL B N 1
ATOM 6117 C CA . VAL B 2 168 ? -55.351 -47.355 38.969 1.00 36.91 878 VAL B CA 1
ATOM 6118 C C . VAL B 2 168 ? -56.608 -48.197 38.862 1.00 42.19 878 VAL B C 1
ATOM 6119 O O . VAL B 2 168 ? -57.439 -47.962 37.988 1.00 35.59 878 VAL B O 1
ATOM 6123 N N . GLN B 2 169 ? -56.760 -49.158 39.765 1.00 41.96 879 GLN B N 1
ATOM 6124 C CA . GLN B 2 169 ? -57.907 -50.057 39.722 1.00 42.79 879 GLN B CA 1
ATOM 6125 C C . GLN B 2 169 ? -59.225 -49.329 39.963 1.00 44.44 879 GLN B C 1
ATOM 6126 O O . GLN B 2 169 ? -59.357 -48.557 40.914 1.00 48.28 879 GLN B O 1
ATOM 6132 N N . GLU B 2 170 ? -60.196 -49.587 39.091 1.00 49.13 880 GLU B N 1
ATOM 6133 C CA . GLU B 2 170 ? -61.548 -49.053 39.227 1.00 52.45 880 GLU B CA 1
ATOM 6134 C C . GLU B 2 170 ? -61.561 -47.540 39.314 1.00 58.83 880 GLU B C 1
ATOM 6135 O O . GLU B 2 170 ? -62.297 -46.950 40.101 1.00 67.81 880 GLU B O 1
ATOM 6141 N N . ALA B 2 171 ? -60.725 -46.926 38.490 1.00 59.04 881 ALA B N 1
ATOM 6142 C CA . ALA B 2 171 ? -60.695 -45.487 38.329 1.00 54.99 881 ALA B CA 1
ATOM 6143 C C . ALA B 2 171 ? -60.178 -45.223 36.920 1.00 52.57 881 ALA B C 1
ATOM 6144 O O . ALA B 2 171 ? -59.707 -46.133 36.242 1.00 49.89 881 ALA B O 1
ATOM 6146 N N . LEU B 2 172 ? -60.276 -43.985 36.466 1.00 52.89 882 LEU B N 1
ATOM 6147 C CA . LEU B 2 172 ? -59.871 -43.680 35.100 1.00 59.44 882 LEU B CA 1
ATOM 6148 C C . LEU B 2 172 ? -58.364 -43.464 34.970 1.00 54.11 882 LEU B C 1
ATOM 6149 O O . LEU B 2 172 ? -57.821 -43.500 33.866 1.00 56.69 882 LEU B O 1
ATOM 6154 N N . TRP B 2 173 ? -57.690 -43.247 36.096 1.00 45.29 883 TRP B N 1
ATOM 6155 C CA . TRP B 2 173 ? -56.338 -42.703 36.058 1.00 38.29 883 TRP B CA 1
ATOM 6156 C C . TRP B 2 173 ? -55.309 -43.676 35.518 1.00 37.16 883 TRP B C 1
ATOM 6157 O O . TRP B 2 173 ? -55.255 -44.853 35.906 1.00 34.58 883 TRP B O 1
ATOM 6168 N N . SER B 2 174 ? -54.491 -43.153 34.614 1.00 31.20 884 SER B N 1
ATOM 6169 C CA . SER B 2 174 ? -53.420 -43.911 34.005 1.00 34.98 884 SER B CA 1
ATOM 6170 C C . SER B 2 174 ? -52.374 -42.928 33.538 1.00 34.60 884 SER B C 1
ATOM 6171 O O . SER B 2 174 ? -52.661 -41.744 33.351 1.00 34.24 884 SER B O 1
ATOM 6174 N N . ASP B 2 175 ? -51.155 -43.419 33.369 1.00 30.92 885 ASP B N 1
ATOM 6175 C CA . ASP B 2 175 ? -50.100 -42.634 32.764 1.00 28.24 885 ASP B CA 1
ATOM 6176 C C . ASP B 2 175 ? -49.121 -43.600 32.136 1.00 29.74 885 ASP B C 1
ATOM 6177 O O . ASP B 2 175 ? -48.944 -44.737 32.614 1.00 26.20 885 ASP B O 1
ATOM 6182 N N . GLY B 2 176 ? -48.500 -43.153 31.051 1.00 24.93 886 GLY B N 1
ATOM 6183 C CA . GLY B 2 176 ? -47.401 -43.874 30.457 1.00 24.16 886 GLY B CA 1
ATOM 6184 C C . GLY B 2 176 ? -46.322 -42.894 30.073 1.00 24.01 886 GLY B C 1
ATOM 6185 O O . GLY B 2 176 ? -46.608 -41.760 29.711 1.00 25.94 886 GLY B O 1
ATOM 6186 N N . VAL B 2 177 ? -45.074 -43.323 30.166 1.00 22.72 887 VAL B N 1
ATOM 6187 C CA . VAL B 2 177 ? -43.956 -42.488 29.777 1.00 26.82 887 VAL B CA 1
ATOM 6188 C C . VAL B 2 177 ? -43.005 -43.296 28.894 1.00 21.95 887 VAL B C 1
ATOM 6189 O O . VAL B 2 177 ? -42.669 -44.440 29.219 1.00 22.10 887 VAL B O 1
ATOM 6193 N N . ARG B 2 178 ? -42.586 -42.707 27.780 1.00 22.21 888 ARG B N 1
ATOM 6194 C CA . ARG B 2 178 ? -41.578 -43.303 26.914 1.00 22.04 888 ARG B CA 1
ATOM 6195 C C . ARG B 2 178 ? -40.441 -42.307 26.805 1.00 23.39 888 ARG B C 1
ATOM 6196 O O . ARG B 2 178 ? -40.624 -41.179 26.335 1.00 24.36 888 ARG B O 1
ATOM 6204 N N . LYS B 2 179 ? -39.265 -42.716 27.250 1.00 22.25 889 LYS B N 1
ATOM 6205 C CA . LYS B 2 179 ? -38.117 -41.823 27.253 1.00 26.73 889 LYS B CA 1
ATOM 6206 C C . LYS B 2 179 ? -36.934 -42.545 26.664 1.00 25.73 889 LYS B C 1
ATOM 6207 O O . LYS B 2 179 ? -36.806 -43.762 26.799 1.00 28.52 889 LYS B O 1
ATOM 6213 N N . LYS B 2 180 ? -36.056 -41.778 26.041 1.00 24.67 890 LYS B N 1
ATOM 6214 C CA . LYS B 2 180 ? -34.888 -42.316 25.381 1.00 33.13 890 LYS B CA 1
ATOM 6215 C C . LYS B 2 180 ? -33.741 -42.546 26.358 1.00 35.81 890 LYS B C 1
ATOM 6216 O O . LYS B 2 180 ? -33.410 -41.682 27.165 1.00 32.34 890 LYS B O 1
ATOM 6222 N N . LEU B 2 181 ? -33.146 -43.730 26.281 1.00 29.75 891 LEU B N 1
ATOM 6223 C CA . LEU B 2 181 ? -31.954 -44.033 27.050 1.00 28.20 891 LEU B CA 1
ATOM 6224 C C . LEU B 2 181 ? -30.754 -44.036 26.117 1.00 27.43 891 LEU B C 1
ATOM 6225 O O . LEU B 2 181 ? -30.766 -44.705 25.076 1.00 25.56 891 LEU B O 1
ATOM 6230 N N . LYS B 2 182 ? -29.723 -43.291 26.494 1.00 24.15 892 LYS B N 1
ATOM 6231 C CA . LYS B 2 182 ? -28.543 -43.136 25.667 1.00 24.56 892 LYS B CA 1
ATOM 6232 C C . LYS B 2 182 ? -27.507 -44.160 26.074 1.00 24.19 892 LYS B C 1
ATOM 6233 O O . LYS B 2 182 ? -27.031 -44.145 27.209 1.00 24.41 892 LYS B O 1
ATOM 6239 N N . VAL B 2 183 ? -27.141 -45.025 25.138 1.00 23.48 893 VAL B N 1
ATOM 6240 C CA . VAL B 2 183 ? -26.225 -46.125 25.420 1.00 23.32 893 VAL B CA 1
ATOM 6241 C C . VAL B 2 183 ? -24.911 -45.941 24.662 1.00 28.66 893 VAL B C 1
ATOM 6242 O O . VAL B 2 183 ? -24.898 -45.910 23.440 1.00 33.34 893 VAL B O 1
ATOM 6246 N N . VAL B 2 184 ? -23.805 -45.825 25.389 1.00 25.88 894 VAL B N 1
ATOM 6247 C CA . VAL B 2 184 ? -22.504 -45.666 24.761 1.00 26.01 894 VAL B CA 1
ATOM 6248 C C . VAL B 2 184 ? -21.718 -46.978 24.758 1.00 31.42 894 VAL B C 1
ATOM 6249 O O . VAL B 2 184 ? -21.958 -47.843 25.593 1.00 31.90 894 VAL B O 1
ATOM 6253 N N . PRO B 2 185 ? -20.783 -47.127 23.802 1.00 29.31 895 PRO B N 1
ATOM 6254 C CA . PRO B 2 185 ? -19.958 -48.332 23.689 1.00 28.40 895 PRO B CA 1
ATOM 6255 C C . PRO B 2 185 ? -19.178 -48.539 24.971 1.00 41.03 895 PRO B C 1
ATOM 6256 O O . PRO B 2 185 ? -19.041 -47.603 25.754 1.00 28.35 895 PRO B O 1
ATOM 6260 N N . GLU B 2 186 ? -18.660 -49.746 25.172 1.00 41.63 896 GLU B N 1
ATOM 6261 C CA . GLU B 2 186 ? -17.862 -50.051 26.347 1.00 44.31 896 GLU B CA 1
ATOM 6262 C C . GLU B 2 186 ? -16.447 -49.527 26.164 1.00 42.89 896 GLU B C 1
ATOM 6263 O O . GLU B 2 186 ? -16.062 -49.131 25.068 1.00 43.74 896 GLU B O 1
ATOM 6269 N N . GLY B 2 187 ? -15.671 -49.540 27.236 1.00 55.15 897 GLY B N 1
ATOM 6270 C CA . GLY B 2 187 ? -14.311 -49.050 27.186 1.00 53.71 897 GLY B CA 1
ATOM 6271 C C . GLY B 2 187 ? -14.284 -47.556 27.435 1.00 54.09 897 GLY B C 1
ATOM 6272 O O . GLY B 2 187 ? -15.202 -47.005 28.045 1.00 53.01 897 GLY B O 1
ATOM 6273 N N . VAL B 2 188 ? -13.236 -46.892 26.968 1.00 49.49 898 VAL B N 1
ATOM 6274 C CA . VAL B 2 188 ? -13.137 -45.458 27.169 1.00 56.45 898 VAL B CA 1
ATOM 6275 C C . VAL B 2 188 ? -12.852 -44.753 25.861 1.00 49.65 898 VAL B C 1
ATOM 6276 O O . VAL B 2 188 ? -12.114 -45.259 25.019 1.00 49.82 898 VAL B O 1
ATOM 6280 N N . GLN B 2 189 ? -13.435 -43.579 25.684 1.00 51.11 899 GLN B N 1
ATOM 6281 C CA . GLN B 2 189 ? -13.174 -42.840 24.465 1.00 60.64 899 GLN B CA 1
ATOM 6282 C C . GLN B 2 189 ? -11.829 -42.123 24.539 1.00 58.10 899 GLN B C 1
ATOM 6283 O O . GLN B 2 189 ? -11.602 -41.279 25.404 1.00 62.68 899 GLN B O 1
ATOM 6289 N N . LYS B 2 190 ? -10.933 -42.494 23.634 1.00 52.60 900 LYS B N 1
ATOM 6290 C CA . LYS B 2 190 ? -9.623 -41.875 23.543 1.00 51.40 900 LYS B CA 1
ATOM 6291 C C . LYS B 2 190 ? -9.522 -41.054 22.271 1.00 53.57 900 LYS B C 1
ATOM 6292 O O . LYS B 2 190 ? -10.338 -41.184 21.353 1.00 53.29 900 LYS B O 1
ATOM 6298 N N . SER B 2 191 ? -8.511 -40.199 22.228 1.00 55.59 901 SER B N 1
ATOM 6299 C CA . SER B 2 191 ? -8.217 -39.433 21.034 1.00 55.46 901 SER B CA 1
ATOM 6300 C C . SER B 2 191 ? -6.736 -39.569 20.711 1.00 54.37 901 SER B C 1
ATOM 6301 O O . SER B 2 191 ? -5.875 -39.464 21.592 1.00 50.56 901 SER B O 1
ATOM 6304 N N . ILE B 2 192 ? -6.450 -39.841 19.446 1.00 49.16 902 ILE B N 1
ATOM 6305 C CA . ILE B 2 192 ? -5.094 -39.749 18.948 1.00 43.85 902 ILE B CA 1
ATOM 6306 C C . ILE B 2 192 ? -4.971 -38.395 18.275 1.00 40.78 902 ILE B C 1
ATOM 6307 O O . ILE B 2 192 ? -5.790 -38.038 17.429 1.00 33.84 902 ILE B O 1
ATOM 6312 N N . VAL B 2 193 ? -3.951 -37.642 18.667 1.00 43.81 903 VAL B N 1
ATOM 6313 C CA . VAL B 2 193 ? -3.772 -36.282 18.189 1.00 44.02 903 VAL B CA 1
ATOM 6314 C C . VAL B 2 193 ? -2.535 -36.171 17.318 1.00 47.51 903 VAL B C 1
ATOM 6315 O O . VAL B 2 193 ? -1.415 -36.396 17.781 1.00 53.63 903 VAL B O 1
ATOM 6319 N N . THR B 2 194 ? -2.746 -35.832 16.052 1.00 39.97 904 THR B N 1
ATOM 6320 C CA . THR B 2 194 ? -1.648 -35.636 15.117 1.00 46.98 904 THR B CA 1
ATOM 6321 C C . THR B 2 194 ? -1.586 -34.167 14.702 1.00 48.94 904 THR B C 1
ATOM 6322 O O . THR B 2 194 ? -2.542 -33.632 14.137 1.00 45.63 904 THR B O 1
ATOM 6326 N N . ILE B 2 195 ? -0.469 -33.510 14.994 1.00 52.13 905 ILE B N 1
ATOM 6327 C CA . ILE B 2 195 ? -0.293 -32.116 14.592 1.00 48.12 905 ILE B CA 1
ATOM 6328 C C . ILE B 2 195 ? 0.630 -31.993 13.388 1.00 48.23 905 ILE B C 1
ATOM 6329 O O . ILE B 2 195 ? 1.788 -32.388 13.449 1.00 54.05 905 ILE B O 1
ATOM 6334 N N . VAL B 2 196 ? 0.115 -31.434 12.299 1.00 45.85 906 VAL B N 1
ATOM 6335 C CA . VAL B 2 196 ? 0.933 -31.132 11.130 1.00 38.78 906 VAL B CA 1
ATOM 6336 C C . VAL B 2 196 ? 1.009 -29.623 10.854 1.00 33.84 906 VAL B C 1
ATOM 6337 O O . VAL B 2 196 ? -0.011 -28.931 10.782 1.00 35.50 906 VAL B O 1
ATOM 6341 N N . LYS B 2 197 ? 2.220 -29.108 10.698 1.00 39.99 907 LYS B N 1
ATOM 6342 C CA . LYS B 2 197 ? 2.395 -27.694 10.377 1.00 37.62 907 LYS B CA 1
ATOM 6343 C C . LYS B 2 197 ? 2.411 -27.482 8.868 1.00 32.49 907 LYS B C 1
ATOM 6344 O O . LYS B 2 197 ? 3.272 -28.008 8.177 1.00 36.91 907 LYS B O 1
ATOM 6350 N N . LEU B 2 198 ? 1.443 -26.728 8.361 1.00 29.38 908 LEU B N 1
ATOM 6351 C CA . LEU B 2 198 ? 1.432 -26.359 6.953 1.00 30.59 908 LEU B CA 1
ATOM 6352 C C . LEU B 2 198 ? 2.180 -25.046 6.762 1.00 36.51 908 LEU B C 1
ATOM 6353 O O . LEU B 2 198 ? 1.840 -24.018 7.351 1.00 39.82 908 LEU B O 1
ATOM 6358 N N . ASP B 2 199 ? 3.219 -25.103 5.944 1.00 34.19 909 ASP B N 1
ATOM 6359 C CA . ASP B 2 199 ? 4.092 -23.969 5.716 1.00 36.33 909 ASP B CA 1
ATOM 6360 C C . ASP B 2 199 ? 4.883 -24.228 4.436 1.00 32.62 909 ASP B C 1
ATOM 6361 O O . ASP B 2 199 ? 6.061 -24.588 4.482 1.00 34.65 909 ASP B O 1
ATOM 6366 N N . PRO B 2 200 ? 4.221 -24.058 3.284 1.00 32.36 910 PRO B N 1
ATOM 6367 C CA . PRO B 2 200 ? 4.751 -24.403 1.956 1.00 33.02 910 PRO B CA 1
ATOM 6368 C C . PRO B 2 200 ? 6.062 -23.687 1.631 1.00 40.43 910 PRO B C 1
ATOM 6369 O O . PRO B 2 200 ? 6.933 -24.248 0.958 1.00 39.15 910 PRO B O 1
ATOM 6373 N N . ARG B 2 201 ? 6.193 -22.448 2.092 1.00 36.09 911 ARG B N 1
ATOM 6374 C CA . ARG B 2 201 ? 7.413 -21.678 1.867 1.00 36.47 911 ARG B CA 1
ATOM 6375 C C . ARG B 2 201 ? 8.643 -22.364 2.472 1.00 37.87 911 ARG B C 1
ATOM 6376 O O . ARG B 2 201 ? 9.715 -22.367 1.869 1.00 41.35 911 ARG B O 1
ATOM 6384 N N . ALA B 2 202 ? 8.479 -22.947 3.659 1.00 36.63 912 ALA B N 1
ATOM 6385 C CA . ALA B 2 202 ? 9.591 -23.578 4.374 1.00 46.27 912 ALA B CA 1
ATOM 6386 C C . ALA B 2 202 ? 9.664 -25.094 4.210 1.00 46.74 912 ALA B C 1
ATOM 6387 O O . ALA B 2 202 ? 10.722 -25.689 4.431 1.00 51.72 912 ALA B O 1
ATOM 6389 N N . LYS B 2 203 ? 8.547 -25.711 3.835 1.00 42.16 913 LYS B N 1
ATOM 6390 C CA . LYS B 2 203 ? 8.425 -27.173 3.844 1.00 45.10 913 LYS B CA 1
ATOM 6391 C C . LYS B 2 203 ? 8.061 -27.791 2.487 1.00 47.65 913 LYS B C 1
ATOM 6392 O O . LYS B 2 203 ? 8.154 -29.011 2.307 1.00 51.82 913 LYS B O 1
ATOM 6398 N N . GLY B 2 204 ? 7.657 -26.952 1.539 1.00 43.15 914 GLY B N 1
ATOM 6399 C CA . GLY B 2 204 ? 7.185 -27.428 0.253 1.00 45.58 914 GLY B CA 1
ATOM 6400 C C . GLY B 2 204 ? 8.258 -27.546 -0.810 1.00 54.21 914 GLY B C 1
ATOM 6401 O O . GLY B 2 204 ? 9.446 -27.407 -0.529 1.00 56.62 914 GLY B O 1
ATOM 6402 N N . VAL B 2 205 ? 7.828 -27.806 -2.040 1.00 61.51 915 VAL B N 1
ATOM 6403 C CA . VAL B 2 205 ? 8.735 -27.942 -3.169 1.00 69.55 915 VAL B CA 1
ATOM 6404 C C . VAL B 2 205 ? 8.811 -26.624 -3.918 1.00 78.06 915 VAL B C 1
ATOM 6405 O O . VAL B 2 205 ? 9.695 -25.800 -3.678 1.00 86.56 915 VAL B O 1
ATOM 6409 N N . GLY B 2 206 ? 7.882 -26.431 -4.843 1.00 73.35 916 GLY B N 1
ATOM 6410 C CA . GLY B 2 206 ? 7.784 -25.169 -5.545 1.00 66.14 916 GLY B CA 1
ATOM 6411 C C . GLY B 2 206 ? 6.636 -24.424 -4.918 1.00 60.57 916 GLY B C 1
ATOM 6412 O O . GLY B 2 206 ? 5.623 -24.169 -5.569 1.00 60.10 916 GLY B O 1
ATOM 6413 N N . GLY B 2 207 ? 6.784 -24.109 -3.633 1.00 56.53 917 GLY B N 1
ATOM 6414 C CA . GLY B 2 207 ? 5.729 -23.457 -2.881 1.00 56.34 917 GLY B CA 1
ATOM 6415 C C . GLY B 2 207 ? 4.538 -24.364 -2.632 1.00 50.44 917 GLY B C 1
ATOM 6416 O O . GLY B 2 207 ? 3.453 -23.900 -2.270 1.00 47.83 917 GLY B O 1
ATOM 6417 N N . THR B 2 208 ? 4.745 -25.663 -2.830 1.00 45.18 918 THR B N 1
ATOM 6418 C CA . THR B 2 208 ? 3.700 -26.655 -2.614 1.00 38.25 918 THR B CA 1
ATOM 6419 C C . THR B 2 208 ? 4.134 -27.726 -1.614 1.00 36.63 918 THR B C 1
ATOM 6420 O O . THR B 2 208 ? 5.186 -28.335 -1.756 1.00 37.71 918 THR B O 1
ATOM 6424 N N . GLN B 2 209 ? 3.312 -27.952 -0.601 1.00 32.72 919 GLN B N 1
ATOM 6425 C CA . GLN B 2 209 ? 3.628 -28.930 0.420 1.00 32.57 919 GLN B CA 1
ATOM 6426 C C . GLN B 2 209 ? 2.606 -30.059 0.379 1.00 37.52 919 GLN B C 1
ATOM 6427 O O . GLN B 2 209 ? 1.397 -29.820 0.372 1.00 38.96 919 GLN B O 1
ATOM 6433 N N . LEU B 2 210 ? 3.101 -31.290 0.340 1.00 42.57 920 LEU B N 1
ATOM 6434 C CA . LEU B 2 210 ? 2.241 -32.462 0.270 1.00 43.27 920 LEU B CA 1
ATOM 6435 C C . LEU B 2 210 ? 2.465 -33.331 1.495 1.00 42.63 920 LEU B C 1
ATOM 6436 O O . LEU B 2 210 ? 3.585 -33.762 1.765 1.00 47.52 920 LEU B O 1
ATOM 6441 N N . GLU B 2 211 ? 1.395 -33.557 2.248 1.00 41.69 921 GLU B N 1
ATOM 6442 C CA . GLU B 2 211 ? 1.442 -34.384 3.448 1.00 48.60 921 GLU B CA 1
ATOM 6443 C C . GLU B 2 211 ? 0.479 -35.554 3.300 1.00 45.66 921 GLU B C 1
ATOM 6444 O O . GLU B 2 211 ? -0.670 -35.371 2.898 1.00 38.90 921 GLU B O 1
ATOM 6450 N N . VAL B 2 212 ? 0.948 -36.753 3.625 1.00 46.15 922 VAL B N 1
ATOM 6451 C CA . VAL B 2 212 ? 0.076 -37.918 3.670 1.00 44.49 922 VAL B CA 1
ATOM 6452 C C . VAL B 2 212 ? -0.031 -38.434 5.095 1.00 46.15 922 VAL B C 1
ATOM 6453 O O . VAL B 2 212 ? 0.950 -38.899 5.669 1.00 53.34 922 VAL B O 1
ATOM 6457 N N . ILE B 2 213 ? -1.221 -38.345 5.672 1.00 39.27 923 ILE B N 1
ATOM 6458 C CA . ILE B 2 213 ? -1.443 -38.911 6.989 1.00 38.04 923 ILE B CA 1
ATOM 6459 C C . ILE B 2 213 ? -1.993 -40.327 6.874 1.00 44.65 923 ILE B C 1
ATOM 6460 O O . ILE B 2 213 ? -3.106 -40.540 6.385 1.00 40.53 923 ILE B O 1
ATOM 6465 N N . LYS B 2 214 ? -1.206 -41.293 7.332 1.00 44.54 924 LYS B N 1
ATOM 6466 C CA . LYS B 2 214 ? -1.587 -42.683 7.227 1.00 45.45 924 LYS B CA 1
ATOM 6467 C C . LYS B 2 214 ? -2.707 -43.006 8.204 1.00 45.85 924 LYS B C 1
ATOM 6468 O O . LYS B 2 214 ? -2.886 -42.317 9.215 1.00 47.96 924 LYS B O 1
ATOM 6474 N N . ALA B 2 215 ? -3.478 -44.035 7.870 1.00 41.64 925 ALA B N 1
ATOM 6475 C CA . ALA B 2 215 ? -4.434 -44.617 8.797 1.00 47.29 925 ALA B CA 1
ATOM 6476 C C . ALA B 2 215 ? -3.774 -44.657 10.163 1.00 46.33 925 ALA B C 1
ATOM 6477 O O . ALA B 2 215 ? -2.613 -45.030 10.277 1.00 47.49 925 ALA B O 1
ATOM 6479 N N . ARG B 2 216 ? -4.489 -44.241 11.198 1.00 46.92 926 ARG B N 1
ATOM 6480 C CA . ARG B 2 216 ? -3.880 -44.223 12.521 1.00 50.40 926 ARG B CA 1
ATOM 6481 C C . ARG B 2 216 ? -3.782 -45.627 13.116 1.00 51.69 926 ARG B C 1
ATOM 6482 O O . ARG B 2 216 ? -4.601 -46.504 12.819 1.00 46.74 926 ARG B O 1
ATOM 6490 N N . LYS B 2 217 ? -2.757 -45.832 13.938 1.00 61.14 927 LYS B N 1
ATOM 6491 C CA . LYS B 2 217 ? -2.543 -47.117 14.596 1.00 73.93 927 LYS B CA 1
ATOM 6492 C C . LYS B 2 217 ? -3.444 -47.229 15.822 1.00 70.25 927 LYS B C 1
ATOM 6493 O O . LYS B 2 217 ? -3.277 -46.498 16.800 1.00 72.42 927 LYS B O 1
ATOM 6499 N N . LEU B 2 218 ? -4.407 -48.138 15.763 1.00 67.63 928 LEU B N 1
ATOM 6500 C CA . LEU B 2 218 ? -5.368 -48.290 16.847 1.00 70.70 928 LEU B CA 1
ATOM 6501 C C . LEU B 2 218 ? -5.392 -49.719 17.352 1.00 78.80 928 LEU B C 1
ATOM 6502 O O . LEU B 2 218 ? -4.371 -50.279 17.762 1.00 79.25 928 LEU B O 1
ATOM 6507 N N . ASP B 2 219 ? -6.587 -50.293 17.329 1.00 87.82 929 ASP B N 1
ATOM 6508 C CA . ASP B 2 219 ? -6.776 -51.721 17.554 1.00 100.24 929 ASP B CA 1
ATOM 6509 C C . ASP B 2 219 ? -6.268 -52.226 18.912 1.00 94.82 929 ASP B C 1
ATOM 6510 O O . ASP B 2 219 ? -5.892 -53.391 19.065 1.00 89.46 929 ASP B O 1
ATOM 6515 N N . ASP B 2 220 ? -6.241 -51.310 19.877 1.00 91.72 930 ASP B N 1
ATOM 6516 C CA . ASP B 2 220 ? -6.483 -51.637 21.274 1.00 86.47 930 ASP B CA 1
ATOM 6517 C C . ASP B 2 220 ? -7.963 -51.317 21.418 1.00 79.92 930 ASP B C 1
ATOM 6518 O O . ASP B 2 220 ? -8.492 -51.149 22.516 1.00 81.23 930 ASP B O 1
ATOM 6523 N N . ARG B 2 221 ? -8.614 -51.254 20.260 1.00 72.13 931 ARG B N 1
ATOM 6524 C CA . ARG B 2 221 ? -9.965 -50.745 20.108 1.00 65.15 931 ARG B CA 1
ATOM 6525 C C . ARG B 2 221 ? -11.034 -51.804 20.303 1.00 67.23 931 ARG B C 1
ATOM 6526 O O . ARG B 2 221 ? -10.903 -52.933 19.833 1.00 76.60 931 ARG B O 1
ATOM 6534 N N . VAL B 2 222 ? -12.102 -51.424 20.992 1.00 60.81 932 VAL B N 1
ATOM 6535 C CA . VAL B 2 222 ? -13.240 -52.297 21.175 1.00 60.57 932 VAL B CA 1
ATOM 6536 C C . VAL B 2 222 ? -13.806 -52.628 19.808 1.00 60.52 932 VAL B C 1
ATOM 6537 O O . VAL B 2 222 ? -14.134 -51.735 19.040 1.00 58.66 932 VAL B O 1
ATOM 6541 N N . PRO B 2 223 ? -13.897 -53.924 19.491 1.00 67.79 933 PRO B N 1
ATOM 6542 C CA . PRO B 2 223 ? -14.377 -54.379 18.185 1.00 71.34 933 PRO B CA 1
ATOM 6543 C C . PRO B 2 223 ? -15.750 -53.819 17.823 1.00 72.27 933 PRO B C 1
ATOM 6544 O O . PRO B 2 223 ? -16.665 -53.808 18.652 1.00 71.48 933 PRO B O 1
ATOM 6548 N N . ASP B 2 224 ? -15.875 -53.358 16.583 1.00 75.01 934 ASP B N 1
ATOM 6549 C CA . ASP B 2 224 ? -17.162 -52.940 16.032 1.00 81.66 934 ASP B CA 1
ATOM 6550 C C . ASP B 2 224 ? -17.696 -51.652 16.667 1.00 74.31 934 ASP B C 1
ATOM 6551 O O . ASP B 2 224 ? -18.891 -51.366 16.587 1.00 73.02 934 ASP B O 1
ATOM 6556 N N . THR B 2 225 ? -16.820 -50.877 17.297 1.00 69.62 935 THR B N 1
ATOM 6557 C CA . THR B 2 225 ? -17.218 -49.563 17.786 1.00 64.40 935 THR B CA 1
ATOM 6558 C C . THR B 2 225 ? -16.817 -48.534 16.758 1.00 60.89 935 THR B C 1
ATOM 6559 O O . THR B 2 225 ? -15.868 -48.738 16.007 1.00 56.07 935 THR B O 1
AT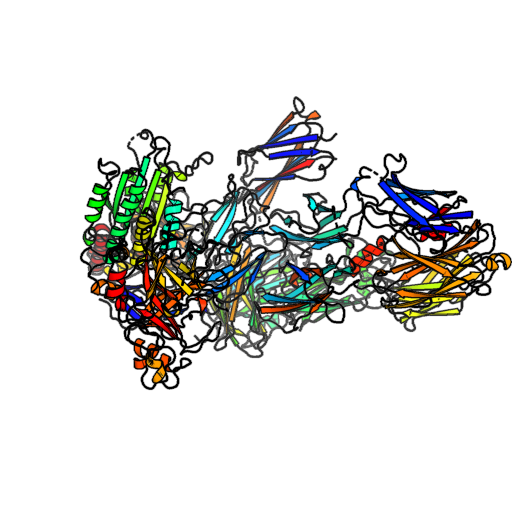OM 6563 N N . GLU B 2 226 ? -17.536 -47.420 16.730 1.00 67.21 936 GLU B N 1
ATOM 6564 C CA . GLU B 2 226 ? -17.327 -46.423 15.692 1.00 66.05 936 GLU B CA 1
ATOM 6565 C C . GLU B 2 226 ? -16.042 -45.614 15.873 1.00 59.12 936 GLU B C 1
ATOM 6566 O O . GLU B 2 226 ? -15.479 -45.530 16.967 1.00 55.24 936 GLU B O 1
ATOM 6572 N N . ILE B 2 227 ? -15.581 -45.035 14.773 1.00 42.61 937 ILE B N 1
ATOM 6573 C CA . ILE B 2 227 ? -14.378 -44.221 14.768 1.00 43.76 937 ILE B CA 1
ATOM 6574 C C . ILE B 2 227 ? -14.632 -42.943 13.986 1.00 41.47 937 ILE B C 1
ATOM 6575 O O . ILE B 2 227 ? -15.162 -42.982 12.876 1.00 43.42 937 ILE B O 1
ATOM 6580 N N . GLU B 2 228 ? -14.262 -41.809 14.563 1.00 39.62 938 GLU B N 1
ATOM 6581 C CA . GLU B 2 228 ? -14.423 -40.545 13.864 1.00 44.10 938 GLU B CA 1
ATOM 6582 C C . GLU B 2 228 ? -13.121 -39.764 13.854 1.00 41.53 938 GLU B C 1
ATOM 6583 O O . GLU B 2 228 ? -12.489 -39.572 14.892 1.00 42.47 938 GLU B O 1
ATOM 6589 N N . THR B 2 229 ? -12.719 -39.335 12.665 1.00 33.77 939 THR B N 1
ATOM 6590 C CA . THR B 2 229 ? -11.559 -38.473 12.498 1.00 45.34 939 THR B CA 1
ATOM 6591 C C . THR B 2 229 ? -12.008 -37.041 12.203 1.00 39.67 939 THR B C 1
ATOM 6592 O O . THR B 2 229 ? -12.837 -36.809 11.319 1.00 40.94 939 THR B O 1
ATOM 6596 N N . LYS B 2 230 ? -11.476 -36.086 12.953 1.00 30.47 940 LYS B N 1
ATOM 6597 C CA . LYS B 2 230 ? -11.695 -34.677 12.649 1.00 31.21 940 LYS B CA 1
ATOM 6598 C C . LYS B 2 230 ? -10.392 -34.097 12.119 1.00 30.56 940 LYS B C 1
ATOM 6599 O O . LYS B 2 230 ? -9.319 -34.299 12.699 1.00 29.51 940 LYS B O 1
ATOM 6605 N N . ILE B 2 231 ? -10.484 -33.409 10.992 1.00 29.36 941 ILE B N 1
ATOM 6606 C CA . ILE B 2 231 ? -9.337 -32.712 10.448 1.00 31.61 941 ILE B CA 1
ATOM 6607 C C . ILE B 2 231 ? -9.633 -31.236 10.602 1.00 33.58 941 ILE B C 1
ATOM 6608 O O . ILE B 2 231 ? -10.546 -30.711 9.972 1.00 42.68 941 ILE B O 1
ATOM 6613 N N . ILE B 2 232 ? -8.881 -30.577 11.472 1.00 29.26 942 ILE B N 1
ATOM 6614 C CA . ILE B 2 232 ? -9.090 -29.169 11.748 1.00 27.08 942 ILE B CA 1
ATOM 6615 C C . ILE B 2 232 ? -7.930 -28.358 11.209 1.00 32.43 942 ILE B C 1
ATOM 6616 O O . ILE B 2 232 ? -6.777 -28.668 11.510 1.00 26.88 942 ILE B O 1
ATOM 6621 N N . ILE B 2 233 ? -8.242 -27.329 10.412 1.00 36.45 943 ILE B N 1
ATOM 6622 C CA . ILE B 2 233 ? -7.248 -26.389 9.873 1.00 35.09 943 ILE B CA 1
ATOM 6623 C C . ILE B 2 233 ? -7.358 -24.987 10.497 1.00 33.87 943 ILE B C 1
ATOM 6624 O O . ILE B 2 233 ? -8.402 -24.351 10.425 1.00 27.65 943 ILE B O 1
ATOM 6629 N N . GLN B 2 234 ? -6.270 -24.493 11.079 1.00 35.25 944 GLN B N 1
ATOM 6630 C CA . GLN B 2 234 ? -6.255 -23.152 11.651 1.00 31.50 944 GLN B CA 1
ATOM 6631 C C . GLN B 2 234 ? -5.118 -22.344 11.078 1.00 36.10 944 GLN B C 1
ATOM 6632 O O . GLN B 2 234 ? -3.948 -22.701 11.250 1.00 36.13 944 GLN B O 1
ATOM 6638 N N . GLY B 2 235 ? -5.458 -21.247 10.409 1.00 34.76 945 GLY B N 1
ATOM 6639 C CA . GLY B 2 235 ? -4.446 -20.353 9.894 1.00 36.52 945 GLY B CA 1
ATOM 6640 C C . GLY B 2 235 ? -3.723 -19.702 11.056 1.00 36.16 945 GLY B C 1
ATOM 6641 O O . GLY B 2 235 ? -4.313 -19.499 12.115 1.00 33.30 945 GLY B O 1
ATOM 6642 N N . ASP B 2 236 ? -2.441 -19.412 10.872 1.00 43.05 946 ASP B N 1
ATOM 6643 C CA . ASP B 2 236 ? -1.689 -18.669 11.871 1.00 65.15 946 ASP B CA 1
ATOM 6644 C C . ASP B 2 236 ? -1.762 -17.191 11.536 1.00 81.79 946 ASP B C 1
ATOM 6645 O O . ASP B 2 236 ? -1.548 -16.802 10.390 1.00 82.15 946 ASP B O 1
ATOM 6650 N N . PRO B 2 237 ? -2.059 -16.365 12.545 1.00 66.70 947 PRO B N 1
ATOM 6651 C CA . PRO B 2 237 ? -2.197 -14.904 12.455 1.00 74.74 947 PRO B CA 1
ATOM 6652 C C . PRO B 2 237 ? -1.318 -14.271 11.370 1.00 76.96 947 PRO B C 1
ATOM 6653 O O . PRO B 2 237 ? -0.197 -13.836 11.654 1.00 74.68 947 PRO B O 1
ATOM 6657 N N . ASP C 3 9 ? 0.083 -11.899 1.427 1.00 85.89 1250 ASP C N 1
ATOM 6658 C CA . ASP C 3 9 ? 0.221 -11.781 2.877 1.00 87.48 1250 ASP C CA 1
ATOM 6659 C C . ASP C 3 9 ? 0.130 -13.164 3.517 1.00 77.75 1250 ASP C C 1
ATOM 6660 O O . ASP C 3 9 ? 1.125 -13.889 3.630 1.00 79.28 1250 ASP C O 1
ATOM 6665 N N . LEU C 3 10 ? -1.072 -13.504 3.965 1.00 96.62 1251 LEU C N 1
ATOM 6666 C CA . LEU C 3 10 ? -1.429 -14.888 4.210 1.00 74.65 1251 LEU C CA 1
ATOM 6667 C C . LEU C 3 10 ? -2.362 -15.273 3.074 1.00 61.16 1251 LEU C C 1
ATOM 6668 O O . LEU C 3 10 ? -3.408 -14.657 2.889 1.00 46.77 1251 LEU C O 1
ATOM 6673 N N . ASN C 3 11 ? -1.961 -16.276 2.300 1.00 61.08 1252 ASN C N 1
ATOM 6674 C CA . ASN C 3 11 ? -2.750 -16.741 1.177 1.00 54.41 1252 ASN C CA 1
ATOM 6675 C C . ASN C 3 11 ? -2.445 -18.204 0.950 1.00 50.11 1252 ASN C C 1
ATOM 6676 O O . ASN C 3 11 ? -1.490 -18.539 0.252 1.00 50.91 1252 ASN C O 1
ATOM 6681 N N . LEU C 3 12 ? -3.255 -19.070 1.555 1.00 40.34 1253 LEU C N 1
ATOM 6682 C CA . LEU C 3 12 ? -3.028 -20.509 1.523 1.00 35.20 1253 LEU C CA 1
ATOM 6683 C C . LEU C 3 12 ? -4.128 -21.231 0.789 1.00 36.12 1253 LEU C C 1
ATOM 6684 O O . LEU C 3 12 ? -5.307 -21.038 1.078 1.00 39.52 1253 LEU C O 1
ATOM 6689 N N . ASP C 3 13 ? -3.747 -22.082 -0.148 1.00 35.87 1254 ASP C N 1
ATOM 6690 C CA . ASP C 3 13 ? -4.711 -22.983 -0.755 1.00 43.79 1254 ASP C CA 1
ATOM 6691 C C . ASP C 3 13 ? -4.533 -24.360 -0.152 1.00 35.39 1254 ASP C C 1
ATOM 6692 O O . ASP C 3 13 ? -3.442 -24.931 -0.214 1.00 33.90 1254 ASP C O 1
ATOM 6697 N N . ILE C 3 14 ? -5.599 -24.867 0.460 1.00 30.24 1255 ILE C N 1
ATOM 6698 C CA . ILE C 3 14 ? -5.580 -26.184 1.088 1.00 33.30 1255 ILE C CA 1
ATOM 6699 C C . ILE C 3 14 ? -6.451 -27.163 0.318 1.00 31.58 1255 ILE C C 1
ATOM 6700 O O . ILE C 3 14 ? -7.616 -26.893 0.035 1.00 32.39 1255 ILE C O 1
ATOM 6705 N N . THR C 3 15 ? -5.892 -28.315 -0.005 1.00 33.96 1256 THR C N 1
ATOM 6706 C CA . THR C 3 15 ? -6.685 -29.381 -0.588 1.00 33.94 1256 THR C CA 1
ATOM 6707 C C . THR C 3 15 ? -6.635 -30.624 0.296 1.00 32.72 1256 THR C C 1
ATOM 6708 O O . THR C 3 15 ? -5.565 -31.081 0.685 1.00 30.03 1256 THR C O 1
ATOM 6712 N N . ILE C 3 16 ? -7.806 -31.160 0.610 1.00 35.01 1257 ILE C N 1
ATOM 6713 C CA . ILE C 3 16 ? -7.898 -32.379 1.381 1.00 39.35 1257 ILE C CA 1
ATOM 6714 C C . ILE C 3 16 ? -8.507 -33.460 0.514 1.00 44.98 1257 ILE C C 1
ATOM 6715 O O . ILE C 3 16 ? -9.650 -33.330 0.069 1.00 32.26 1257 ILE C O 1
ATOM 6720 N N . GLU C 3 17 ? -7.754 -34.526 0.278 1.00 32.36 1258 GLU C N 1
ATOM 6721 C CA . GLU C 3 17 ? -8.294 -35.673 -0.436 1.00 41.60 1258 GLU C CA 1
ATOM 6722 C C . GLU C 3 17 ? -8.547 -36.813 0.541 1.00 41.04 1258 GLU C C 1
ATOM 6723 O O . GLU C 3 17 ? -7.612 -37.311 1.168 1.00 39.84 1258 GLU C O 1
ATOM 6729 N N . LEU C 3 18 ? -9.814 -37.203 0.670 1.00 34.85 1259 LEU C N 1
ATOM 6730 C CA . LEU C 3 18 ? -10.206 -38.365 1.462 1.00 36.55 1259 LEU C CA 1
ATOM 6731 C C . LEU C 3 18 ? -10.624 -39.494 0.532 1.00 49.76 1259 LEU C C 1
ATOM 6732 O O . LEU C 3 18 ? -11.189 -39.245 -0.538 1.00 45.73 1259 LEU C O 1
ATOM 6737 N N . PRO C 3 19 ? -10.347 -40.745 0.937 1.00 55.75 1260 PRO C N 1
ATOM 6738 C CA . PRO C 3 19 ? -10.721 -41.924 0.150 1.00 56.41 1260 PRO C CA 1
ATOM 6739 C C . PRO C 3 19 ? -12.236 -42.106 0.084 1.00 55.31 1260 PRO C C 1
ATOM 6740 O O . PRO C 3 19 ? -12.730 -42.677 -0.890 1.00 56.03 1260 PRO C O 1
ATOM 6744 N N . ASP C 3 20 ? -12.960 -41.612 1.087 1.00 54.90 1261 ASP C N 1
ATOM 6745 C CA . ASP C 3 20 ? -14.412 -41.801 1.136 1.00 61.56 1261 ASP C CA 1
ATOM 6746 C C . ASP C 3 20 ? -15.214 -40.931 0.156 1.00 60.68 1261 ASP C C 1
ATOM 6747 O O . ASP C 3 20 ? -16.446 -40.963 0.167 1.00 65.76 1261 ASP C O 1
ATOM 6752 N N . ARG C 3 21 ? -14.530 -40.176 -0.701 1.00 52.23 1262 ARG C N 1
ATOM 6753 C CA . ARG C 3 21 ? -15.231 -39.315 -1.656 1.00 52.63 1262 ARG C CA 1
ATOM 6754 C C . ARG C 3 21 ? -14.341 -38.798 -2.789 1.00 51.35 1262 ARG C C 1
ATOM 6755 O O . ARG C 3 21 ? -13.206 -38.390 -2.564 1.00 48.24 1262 ARG C O 1
ATOM 6763 N N . GLU C 3 22 ? -14.880 -38.801 -4.004 1.00 43.54 1263 GLU C N 1
ATOM 6764 C CA . GLU C 3 22 ? -14.131 -38.393 -5.187 1.00 61.49 1263 GLU C CA 1
ATOM 6765 C C . GLU C 3 22 ? -13.709 -36.926 -5.194 1.00 51.11 1263 GLU C C 1
ATOM 6766 O O . GLU C 3 22 ? -12.573 -36.618 -5.533 1.00 52.80 1263 GLU C O 1
ATOM 6772 N N . VAL C 3 23 ? -14.620 -36.031 -4.825 1.00 47.94 1264 VAL C N 1
ATOM 6773 C CA . VAL C 3 23 ? -14.352 -34.590 -4.856 1.00 40.11 1264 VAL C CA 1
ATOM 6774 C C . VAL C 3 23 ? -13.610 -34.074 -3.622 1.00 37.93 1264 VAL C C 1
ATOM 6775 O O . VAL C 3 23 ? -14.162 -34.049 -2.517 1.00 39.10 1264 VAL C O 1
ATOM 6779 N N . PRO C 3 24 ? -12.346 -33.658 -3.811 1.00 40.90 1265 PRO C N 1
ATOM 6780 C CA . PRO C 3 24 ? -11.551 -33.097 -2.718 1.00 35.76 1265 PRO C CA 1
ATOM 6781 C C . PRO C 3 24 ? -12.187 -31.835 -2.179 1.00 41.17 1265 PRO C C 1
ATOM 6782 O O . PRO C 3 24 ? -12.971 -31.177 -2.866 1.00 35.24 1265 PRO C O 1
ATOM 6786 N N . ILE C 3 25 ? -11.828 -31.511 -0.945 1.00 40.48 1266 ILE C N 1
ATOM 6787 C CA . ILE C 3 25 ? -12.258 -30.295 -0.284 1.00 38.29 1266 ILE C CA 1
ATOM 6788 C C . ILE C 3 25 ? -11.178 -29.241 -0.437 1.00 36.44 1266 ILE C C 1
ATOM 6789 O O . ILE C 3 25 ? -9.999 -29.544 -0.261 1.00 31.12 1266 ILE C O 1
ATOM 6794 N N . ARG C 3 26 ? -11.576 -28.008 -0.753 1.00 31.98 1267 ARG C N 1
ATOM 6795 C CA . ARG C 3 26 ? -10.620 -26.920 -0.917 1.00 39.05 1267 ARG C CA 1
ATOM 6796 C C . ARG C 3 26 ? -10.954 -25.673 -0.091 1.00 43.40 1267 ARG C C 1
ATOM 6797 O O . ARG C 3 26 ? -12.076 -25.167 -0.133 1.00 50.01 1267 ARG C O 1
ATOM 6805 N N . TYR C 3 27 ? -9.966 -25.183 0.652 1.00 44.35 1268 TYR C N 1
ATOM 6806 C CA . TYR C 3 27 ? -10.086 -23.920 1.384 1.00 44.52 1268 TYR C CA 1
ATOM 6807 C C . TYR C 3 27 ? -9.077 -22.902 0.885 1.00 39.27 1268 TYR C C 1
ATOM 6808 O O . TYR C 3 27 ? -7.942 -23.250 0.556 1.00 35.02 1268 TYR C O 1
ATOM 6817 N N . ARG C 3 28 ? -9.459 -21.635 0.889 1.00 38.76 1269 ARG C N 1
ATOM 6818 C CA . ARG C 3 28 ? -8.440 -20.606 0.883 1.00 37.01 1269 ARG C CA 1
ATOM 6819 C C . ARG C 3 28 ? -8.379 -19.946 2.252 1.00 36.84 1269 ARG C C 1
ATOM 6820 O O . ARG C 3 28 ? -9.404 -19.613 2.852 1.00 33.11 1269 ARG C O 1
ATOM 6828 N N . ILE C 3 29 ? -7.168 -19.765 2.746 1.00 31.37 1270 ILE C N 1
ATOM 6829 C CA . ILE C 3 29 ? -6.973 -19.118 4.026 1.00 31.43 1270 ILE C CA 1
ATOM 6830 C C . ILE C 3 29 ? -6.216 -17.841 3.779 1.00 37.24 1270 ILE C C 1
ATOM 6831 O O . ILE C 3 29 ? -5.109 -17.861 3.245 1.00 45.06 1270 ILE C O 1
ATOM 6836 N N . ASN C 3 30 ? -6.833 -16.724 4.140 1.00 33.63 1271 ASN C N 1
ATOM 6837 C CA . ASN C 3 30 ? -6.197 -15.428 3.995 1.00 43.08 1271 ASN C CA 1
ATOM 6838 C C . ASN C 3 30 ? -6.340 -14.608 5.271 1.00 42.57 1271 ASN C C 1
ATOM 6839 O O . ASN C 3 30 ? -6.914 -15.071 6.255 1.00 35.13 1271 ASN C O 1
ATOM 6844 N N . TYR C 3 31 ? -5.824 -13.387 5.249 1.00 40.86 1272 TYR C N 1
ATOM 6845 C CA . TYR C 3 31 ? -5.919 -12.511 6.408 1.00 46.54 1272 TYR C CA 1
ATOM 6846 C C . TYR C 3 31 ? -7.359 -12.403 6.923 1.00 46.71 1272 TYR C C 1
ATOM 6847 O O . TYR C 3 31 ? -7.604 -12.459 8.127 1.00 46.73 1272 TYR C O 1
ATOM 6856 N N . GLU C 3 32 ? -8.310 -12.275 6.004 1.00 46.81 1273 GLU C N 1
ATOM 6857 C CA . GLU C 3 32 ? -9.705 -12.027 6.366 1.00 47.83 1273 GLU C CA 1
ATOM 6858 C C . GLU C 3 32 ? -10.420 -13.176 7.090 1.00 48.97 1273 GLU C C 1
ATOM 6859 O O . GLU C 3 32 ? -11.288 -12.936 7.924 1.00 49.61 1273 GLU C O 1
ATOM 6865 N N . ASN C 3 33 ? -10.071 -14.419 6.780 1.00 45.02 1274 ASN C N 1
ATOM 6866 C CA . ASN C 3 33 ? -10.748 -15.546 7.417 1.00 41.97 1274 ASN C CA 1
ATOM 6867 C C . ASN C 3 33 ? -9.814 -16.417 8.265 1.00 38.34 1274 ASN C C 1
ATOM 6868 O O . ASN C 3 33 ? -10.157 -17.533 8.640 1.00 36.78 1274 ASN C O 1
ATOM 6873 N N . ALA C 3 34 ? -8.640 -15.878 8.573 1.00 38.87 1275 ALA C N 1
ATOM 6874 C CA . ALA C 3 34 ? -7.568 -16.620 9.230 1.00 41.63 1275 ALA C CA 1
ATOM 6875 C C . ALA C 3 34 ? -7.967 -17.192 10.591 1.00 43.13 1275 ALA C C 1
ATOM 6876 O O . ALA C 3 34 ? -7.554 -18.290 10.952 1.00 40.76 1275 ALA C O 1
ATOM 6878 N N . LEU C 3 35 ? -8.757 -16.432 11.339 1.00 43.25 1276 LEU C N 1
ATOM 6879 C CA . LEU C 3 35 ? -9.212 -16.840 12.663 1.00 44.10 1276 LEU C CA 1
ATOM 6880 C C . LEU C 3 35 ? -10.149 -18.045 12.646 1.00 38.12 1276 LEU C C 1
ATOM 6881 O O . LEU C 3 35 ? -10.232 -18.783 13.619 1.00 35.52 1276 LEU C O 1
ATOM 6886 N N . LEU C 3 36 ? -10.864 -18.230 11.547 1.00 32.45 1277 LEU C N 1
ATOM 6887 C CA . LEU C 3 36 ? -11.874 -19.272 11.467 1.00 35.21 1277 LEU C CA 1
ATOM 6888 C C . LEU C 3 36 ? -11.249 -20.643 11.267 1.00 42.11 1277 LEU C C 1
ATOM 6889 O O . LEU C 3 36 ? -10.588 -20.898 10.257 1.00 43.24 1277 LEU C O 1
ATOM 6894 N N . ALA C 3 37 ? -11.450 -21.523 12.243 1.00 36.93 1278 ALA C N 1
ATOM 6895 C CA . ALA C 3 37 ? -11.032 -22.914 12.114 1.00 32.30 1278 ALA C CA 1
ATOM 6896 C C . ALA C 3 37 ? -11.990 -23.629 11.170 1.00 32.78 1278 ALA C C 1
ATOM 6897 O O . ALA C 3 37 ? -13.199 -23.447 11.256 1.00 36.99 1278 ALA C O 1
ATOM 6899 N N . ARG C 3 38 ? -11.448 -24.428 10.258 1.00 36.47 1279 ARG C N 1
ATOM 6900 C CA . ARG C 3 38 ? -12.270 -25.196 9.328 1.00 40.64 1279 ARG C CA 1
ATOM 6901 C C . ARG C 3 38 ? -12.158 -26.679 9.677 1.00 37.89 1279 ARG C C 1
ATOM 6902 O O . ARG C 3 38 ? -11.059 -27.196 9.855 1.00 29.80 1279 ARG C O 1
ATOM 6910 N N . THR C 3 39 ? -13.286 -27.367 9.766 1.00 28.54 1280 THR C N 1
ATOM 6911 C CA . THR C 3 39 ? -13.250 -28.775 10.111 1.00 31.41 1280 THR C CA 1
ATOM 6912 C C . THR C 3 39 ? -13.861 -29.653 9.024 1.00 38.74 1280 THR C C 1
ATOM 6913 O O . THR C 3 39 ? -14.839 -29.270 8.373 1.00 43.53 1280 THR C O 1
ATOM 6917 N N . VAL C 3 40 ? -13.253 -30.822 8.829 1.00 34.24 1281 VAL C N 1
ATOM 6918 C CA . VAL C 3 40 ? -13.786 -31.864 7.960 1.00 39.50 1281 VAL C CA 1
ATOM 6919 C C . VAL C 3 40 ? -13.836 -33.115 8.797 1.00 35.05 1281 VAL C C 1
ATOM 6920 O O . VAL C 3 40 ? -12.964 -33.319 9.635 1.00 32.00 1281 VAL C O 1
ATOM 6924 N N . GLU C 3 41 ? -14.848 -33.948 8.575 1.00 37.62 1282 GLU C N 1
ATOM 6925 C CA . GLU C 3 41 ? -15.025 -35.165 9.357 1.00 42.25 1282 GLU C CA 1
ATOM 6926 C C . GLU C 3 41 ? -15.210 -36.383 8.447 1.00 51.33 1282 GLU C C 1
ATOM 6927 O O . GLU C 3 41 ? -15.905 -36.313 7.423 1.00 52.11 1282 GLU C O 1
ATOM 6933 N N . THR C 3 42 ? -14.587 -37.494 8.834 1.00 43.25 1283 THR C N 1
ATOM 6934 C CA . THR C 3 42 ? -14.766 -38.763 8.141 1.00 42.57 1283 THR C CA 1
ATOM 6935 C C . THR C 3 42 ? -14.931 -39.878 9.167 1.00 41.39 1283 THR C C 1
ATOM 6936 O O . THR C 3 42 ? -14.321 -39.845 10.233 1.00 43.08 1283 THR C O 1
ATOM 6940 N N . LYS C 3 43 ? -15.786 -40.846 8.862 1.00 45.18 1284 LYS C N 1
ATOM 6941 C CA . LYS C 3 43 ? -16.050 -41.941 9.783 1.00 39.08 1284 LYS C CA 1
ATOM 6942 C C . LYS C 3 43 ? -15.085 -43.087 9.531 1.00 41.63 1284 LYS C C 1
ATOM 6943 O O . LYS C 3 43 ? -15.254 -44.194 10.048 1.00 46.79 1284 LYS C O 1
ATOM 6949 N N . LEU C 3 44 ? -14.075 -42.836 8.718 1.00 41.62 1285 LEU C N 1
ATOM 6950 C CA . LEU C 3 44 ? -13.116 -43.879 8.428 1.00 49.74 1285 LEU C CA 1
ATOM 6951 C C . LEU C 3 44 ? -11.790 -43.573 9.095 1.00 55.30 1285 LEU C C 1
ATOM 6952 O O . LEU C 3 44 ? -11.560 -42.467 9.597 1.00 56.94 1285 LEU C O 1
ATOM 6957 N N . ASN C 3 45 ? -10.931 -44.577 9.118 1.00 52.23 1286 ASN C N 1
ATOM 6958 C CA . ASN C 3 45 ? -9.549 -44.401 9.505 1.00 50.64 1286 ASN C CA 1
ATOM 6959 C C . ASN C 3 45 ? -8.731 -44.841 8.309 1.00 53.00 1286 ASN C C 1
ATOM 6960 O O . ASN C 3 45 ? -8.367 -46.012 8.185 1.00 52.26 1286 ASN C O 1
ATOM 6965 N N . GLN C 3 46 ? -8.477 -43.906 7.403 1.00 52.06 1287 GLN C N 1
ATOM 6966 C CA . GLN C 3 46 ? -7.756 -44.220 6.180 1.00 51.70 1287 GLN C CA 1
ATOM 6967 C C . GLN C 3 46 ? -6.737 -43.135 5.930 1.00 43.57 1287 GLN C C 1
ATOM 6968 O O . GLN C 3 46 ? -6.688 -42.154 6.664 1.00 36.97 1287 GLN C O 1
ATOM 6974 N N . ASP C 3 47 ? -5.925 -43.313 4.896 1.00 39.32 1288 ASP C N 1
ATOM 6975 C CA . ASP C 3 47 ? -4.959 -42.295 4.509 1.00 46.30 1288 ASP C CA 1
ATOM 6976 C C . ASP C 3 47 ? -5.654 -40.991 4.122 1.00 46.05 1288 ASP C C 1
ATOM 6977 O O . ASP C 3 47 ? -6.717 -40.996 3.507 1.00 51.56 1288 ASP C O 1
ATOM 6982 N N . ILE C 3 48 ? -5.049 -39.878 4.512 1.00 47.64 1289 ILE C N 1
ATOM 6983 C CA . ILE C 3 48 ? -5.550 -38.549 4.193 1.00 43.92 1289 ILE C CA 1
ATOM 6984 C C . ILE C 3 48 ? -4.436 -37.825 3.452 1.00 41.94 1289 ILE C C 1
ATOM 6985 O O . ILE C 3 48 ? -3.311 -37.751 3.944 1.00 42.09 1289 ILE C O 1
ATOM 6990 N N . THR C 3 49 ? -4.728 -37.303 2.267 1.00 35.84 1290 THR C N 1
ATOM 6991 C CA . THR C 3 49 ? -3.732 -36.514 1.547 1.00 33.84 1290 THR C CA 1
ATOM 6992 C C . THR C 3 49 ? -4.072 -35.031 1.576 1.00 31.77 1290 THR C C 1
ATOM 6993 O O . THR C 3 49 ? -5.139 -34.617 1.132 1.00 37.23 1290 THR C O 1
ATOM 6997 N N . VAL C 3 50 ? -3.158 -34.231 2.105 1.00 31.07 1291 VAL C N 1
ATOM 6998 C CA . VAL C 3 50 ? -3.391 -32.808 2.247 1.00 30.12 1291 VAL C CA 1
ATOM 6999 C C . VAL C 3 50 ? -2.359 -32.045 1.443 1.00 31.71 1291 VAL C C 1
ATOM 7000 O O . VAL C 3 50 ? -1.169 -32.361 1.482 1.00 34.09 1291 VAL C O 1
ATOM 7004 N N . THR C 3 51 ? -2.812 -31.028 0.722 1.00 36.08 1292 THR C N 1
ATOM 7005 C CA . THR C 3 51 ? -1.907 -30.183 -0.043 1.00 39.68 1292 THR C CA 1
ATOM 7006 C C . THR C 3 51 ? -2.063 -28.728 0.358 1.00 37.92 1292 THR C C 1
ATOM 7007 O O . THR C 3 51 ? -3.176 -28.231 0.545 1.00 38.52 1292 THR C O 1
ATOM 7011 N N . ALA C 3 52 ? -0.936 -28.048 0.502 1.00 38.32 1293 ALA C N 1
ATOM 7012 C CA . ALA C 3 52 ? -0.963 -26.619 0.775 1.00 29.97 1293 ALA C CA 1
ATOM 7013 C C . ALA C 3 52 ? -0.027 -25.877 -0.167 1.00 34.26 1293 ALA C C 1
ATOM 7014 O O . ALA C 3 52 ? 1.147 -26.247 -0.320 1.00 36.19 1293 ALA C O 1
ATOM 7016 N N . SER C 3 53 ? -0.559 -24.838 -0.806 1.00 35.72 1294 SER C N 1
ATOM 7017 C CA . SER C 3 53 ? 0.221 -23.988 -1.698 1.00 40.10 1294 SER C CA 1
ATOM 7018 C C . SER C 3 53 ? 0.080 -22.538 -1.271 1.00 37.53 1294 SER C C 1
ATOM 7019 O O . SER C 3 53 ? -0.990 -22.121 -0.846 1.00 38.27 1294 SER C O 1
ATOM 7022 N N . GLY C 3 54 ? 1.150 -21.762 -1.400 1.00 42.35 1295 GLY C N 1
ATOM 7023 C CA . GLY C 3 54 ? 1.041 -20.325 -1.222 1.00 38.83 1295 GLY C CA 1
ATOM 7024 C C . GLY C 3 54 ? 1.958 -19.723 -0.179 1.00 41.97 1295 GLY C C 1
ATOM 7025 O O . GLY C 3 54 ? 3.053 -20.226 0.068 1.00 45.76 1295 GLY C O 1
ATOM 7026 N N . ASP C 3 55 ? 1.479 -18.656 0.449 1.00 46.07 1296 ASP C N 1
ATOM 7027 C CA . ASP C 3 55 ? 2.305 -17.790 1.282 1.00 54.64 1296 ASP C CA 1
ATOM 7028 C C . ASP C 3 55 ? 2.229 -18.089 2.773 1.00 48.78 1296 ASP C C 1
ATOM 7029 O O . ASP C 3 55 ? 3.251 -18.145 3.460 1.00 51.53 1296 ASP C O 1
ATOM 7034 N N . GLY C 3 56 ? 1.017 -18.238 3.284 1.00 38.18 1297 GLY C N 1
ATOM 7035 C CA . GLY C 3 56 ? 0.847 -18.313 4.722 1.00 48.44 1297 GLY C CA 1
ATOM 7036 C C . GLY C 3 56 ? 1.301 -19.592 5.414 1.00 43.00 1297 GLY C C 1
ATOM 7037 O O . GLY C 3 56 ? 1.963 -20.451 4.815 1.00 35.57 1297 GLY C O 1
ATOM 7038 N N . LYS C 3 57 ? 0.950 -19.680 6.695 1.00 34.48 1298 LYS C N 1
ATOM 7039 C CA . LYS C 3 57 ? 1.171 -20.854 7.518 1.00 34.00 1298 LYS C CA 1
ATOM 7040 C C . LYS C 3 57 ? -0.134 -21.216 8.193 1.00 31.55 1298 LYS C C 1
ATOM 7041 O O . LYS C 3 57 ? -0.965 -20.353 8.475 1.00 32.47 1298 LYS C O 1
ATOM 7047 N N . ALA C 3 58 ? -0.305 -22.502 8.462 1.00 32.77 1299 ALA C N 1
ATOM 7048 C CA . ALA C 3 58 ? -1.447 -22.972 9.225 1.00 32.39 1299 ALA C CA 1
ATOM 7049 C C . ALA C 3 58 ? -1.054 -24.193 10.041 1.00 31.67 1299 ALA C C 1
ATOM 7050 O O . ALA C 3 58 ? -0.038 -24.840 9.774 1.00 32.30 1299 ALA C O 1
ATOM 7052 N N . THR C 3 59 ? -1.858 -24.492 11.052 1.00 33.10 1300 THR C N 1
ATOM 7053 C CA . THR C 3 59 ? -1.662 -25.684 11.854 1.00 32.16 1300 THR C CA 1
ATOM 7054 C C . THR C 3 59 ? -2.802 -26.625 11.531 1.00 31.25 1300 THR C C 1
ATOM 7055 O O . THR C 3 59 ? -3.962 -26.232 11.563 1.00 29.78 1300 THR C O 1
ATOM 7059 N N . MET C 3 60 ? -2.477 -27.859 11.178 1.00 38.85 1301 MET C N 1
ATOM 7060 C CA . MET C 3 60 ? -3.511 -28.856 10.947 1.00 38.08 1301 MET C CA 1
ATOM 7061 C C . MET C 3 60 ? -3.506 -29.838 12.106 1.00 36.75 1301 MET C C 1
ATOM 7062 O O . MET C 3 60 ? -2.463 -30.382 12.458 1.00 32.78 1301 MET C O 1
ATOM 7067 N N . THR C 3 61 ? -4.666 -30.040 12.717 1.00 31.10 1302 THR C N 1
ATOM 7068 C CA . THR C 3 61 ? -4.778 -30.998 13.804 1.00 31.45 1302 THR C CA 1
ATOM 7069 C C . THR C 3 61 ? -5.659 -32.138 13.349 1.00 29.42 1302 THR C C 1
ATOM 7070 O O . THR C 3 61 ? -6.798 -31.923 12.928 1.00 31.32 1302 THR C O 1
ATOM 7074 N N . ILE C 3 62 ? -5.127 -33.353 13.396 1.00 28.48 1303 ILE C N 1
ATOM 7075 C CA . ILE C 3 62 ? -5.946 -34.524 13.119 1.00 39.63 1303 ILE C CA 1
ATOM 7076 C C . ILE C 3 62 ? -6.317 -35.235 14.416 1.00 34.48 1303 ILE C C 1
ATOM 7077 O O . ILE C 3 62 ? -5.457 -35.734 15.135 1.00 39.79 1303 ILE C O 1
ATOM 7082 N N . LEU C 3 63 ? -7.608 -35.266 14.709 1.00 29.55 1304 LEU C N 1
ATOM 7083 C CA . LEU C 3 63 ? -8.100 -35.904 15.915 1.00 30.27 1304 LEU C CA 1
ATOM 7084 C C . LEU C 3 63 ? -8.758 -37.207 15.538 1.00 33.81 1304 LEU C C 1
ATOM 7085 O O . LEU C 3 63 ? -9.742 -37.211 14.801 1.00 33.03 1304 LEU C O 1
ATOM 7090 N N . THR C 3 64 ? -8.229 -38.318 16.034 1.00 35.66 1305 THR C N 1
ATOM 7091 C CA . THR C 3 64 ? -8.893 -39.597 15.813 1.00 36.67 1305 THR C CA 1
ATOM 7092 C C . THR C 3 64 ? -9.526 -40.094 17.099 1.00 39.53 1305 THR C C 1
ATOM 7093 O O . THR C 3 64 ? -8.832 -40.406 18.067 1.00 43.39 1305 THR C O 1
ATOM 7097 N N . PHE C 3 65 ? -10.853 -40.160 17.100 1.00 40.14 1306 PHE C N 1
ATOM 7098 C CA . PHE C 3 65 ? -11.605 -40.652 18.249 1.00 35.68 1306 PHE C CA 1
ATOM 7099 C C . PHE C 3 65 ? -11.977 -42.105 18.045 1.00 39.63 1306 PHE C C 1
ATOM 7100 O O . PHE C 3 65 ? -12.374 -42.505 16.951 1.00 40.64 1306 PHE C O 1
ATOM 7108 N N . TYR C 3 66 ? -11.851 -42.898 19.101 1.00 39.93 1307 TYR C N 1
ATOM 7109 C CA . TYR C 3 66 ? -12.238 -44.294 19.040 1.00 40.80 1307 TYR C CA 1
ATOM 7110 C C . TYR C 3 66 ? -12.427 -44.822 20.452 1.00 45.69 1307 TYR C C 1
ATOM 7111 O O . TYR C 3 66 ? -11.977 -44.206 21.413 1.00 41.58 1307 TYR C O 1
ATOM 7120 N N . ASN C 3 67 ? -13.094 -45.962 20.584 1.00 46.98 1308 ASN C N 1
ATOM 7121 C CA . ASN C 3 67 ? -13.215 -46.579 21.896 1.00 47.55 1308 ASN C CA 1
ATOM 7122 C C . ASN C 3 67 ? -12.126 -47.613 22.158 1.00 49.85 1308 ASN C C 1
ATOM 7123 O O . ASN C 3 67 ? -11.926 -48.542 21.373 1.00 48.67 1308 ASN C O 1
ATOM 7128 N N . ALA C 3 68 ? -11.407 -47.433 23.259 1.00 47.55 1309 ALA C N 1
ATOM 7129 C CA . ALA C 3 68 ? -10.346 -48.363 23.617 1.00 62.71 1309 ALA C CA 1
ATOM 7130 C C . ALA C 3 68 ? -10.760 -49.252 24.785 1.00 63.25 1309 ALA C C 1
ATOM 7131 O O . ALA C 3 68 ? -11.521 -48.832 25.656 1.00 62.67 1309 ALA C O 1
ATOM 7133 N N . GLN C 3 69 ? -10.262 -50.483 24.789 1.00 70.59 1310 GLN C N 1
ATOM 7134 C CA . GLN C 3 69 ? -10.489 -51.401 25.902 1.00 77.17 1310 GLN C CA 1
ATOM 7135 C C . GLN C 3 69 ? -9.970 -50.769 27.190 1.00 80.70 1310 GLN C C 1
ATOM 7136 O O . GLN C 3 69 ? -8.838 -50.283 27.235 1.00 81.22 1310 GLN C O 1
ATOM 7142 N N . LEU C 3 70 ? -10.795 -50.771 28.233 1.00 81.34 1311 LEU C N 1
ATOM 7143 C CA . LEU C 3 70 ? -10.429 -50.116 29.487 1.00 84.70 1311 LEU C CA 1
ATOM 7144 C C . LEU C 3 70 ? -9.375 -50.909 30.262 1.00 89.72 1311 LEU C C 1
ATOM 7145 O O . LEU C 3 70 ? -9.641 -52.005 30.762 1.00 94.71 1311 LEU C O 1
ATOM 7150 N N . VAL C 3 76 ? -16.111 -49.694 37.199 1.00 76.61 1317 VAL C N 1
ATOM 7151 C CA . VAL C 3 76 ? -16.085 -48.594 38.161 1.00 79.11 1317 VAL C CA 1
ATOM 7152 C C . VAL C 3 76 ? -16.547 -48.992 39.565 1.00 76.92 1317 VAL C C 1
ATOM 7153 O O . VAL C 3 76 ? -17.597 -49.609 39.745 1.00 80.11 1317 VAL C O 1
ATOM 7157 N N . CYS C 3 77 ? -15.722 -48.636 40.544 1.00 70.41 1318 CYS C N 1
ATOM 7158 C CA . CYS C 3 77 ? -16.038 -48.682 41.968 1.00 57.13 1318 CYS C CA 1
ATOM 7159 C C . CYS C 3 77 ? -14.745 -48.164 42.570 1.00 55.85 1318 CYS C C 1
ATOM 7160 O O . CYS C 3 77 ? -14.005 -48.868 43.263 1.00 59.99 1318 CYS C O 1
ATOM 7163 N N . ASN C 3 78 ? -14.498 -46.901 42.255 1.00 47.19 1319 ASN C N 1
ATOM 7164 C CA . ASN C 3 78 ? -13.194 -46.266 42.309 1.00 49.35 1319 ASN C CA 1
ATOM 7165 C C . ASN C 3 78 ? -12.699 -45.848 43.696 1.00 46.68 1319 ASN C C 1
ATOM 7166 O O . ASN C 3 78 ? -11.546 -46.094 44.052 1.00 52.50 1319 ASN C O 1
ATOM 7171 N N . LYS C 3 79 ? -13.569 -45.199 44.463 1.00 32.33 1320 LYS C N 1
ATOM 7172 C CA . LYS C 3 79 ? -13.182 -44.587 45.730 1.00 43.02 1320 LYS C CA 1
ATOM 7173 C C . LYS C 3 79 ? -13.798 -45.278 46.937 1.00 31.57 1320 LYS C C 1
ATOM 7174 O O . LYS C 3 79 ? -13.494 -44.928 48.072 1.00 43.00 1320 LYS C O 1
ATOM 7180 N N . PHE C 3 80 ? -14.659 -46.258 46.682 1.00 34.75 1321 PHE C N 1
ATOM 7181 C CA . PHE C 3 80 ? -15.204 -47.111 47.738 1.00 36.82 1321 PHE C CA 1
ATOM 7182 C C . PHE C 3 80 ? -15.107 -48.595 47.376 1.00 42.96 1321 PHE C C 1
ATOM 7183 O O . PHE C 3 80 ? -15.203 -48.965 46.205 1.00 40.27 1321 PHE C O 1
ATOM 7191 N N . HIS C 3 81 ? -14.910 -49.436 48.388 1.00 44.52 1322 HIS C N 1
ATOM 7192 C CA . HIS C 3 81 ? -15.190 -50.861 48.255 1.00 41.66 1322 HIS C CA 1
ATOM 7193 C C . HIS C 3 81 ? -16.551 -51.142 48.854 1.00 35.48 1322 HIS C C 1
ATOM 7194 O O . HIS C 3 81 ? -16.938 -50.535 49.847 1.00 30.69 1322 HIS C O 1
ATOM 7201 N N . LEU C 3 82 ? -17.282 -52.053 48.234 1.00 30.26 1323 LEU C N 1
ATOM 7202 C CA . LEU C 3 82 ? -18.641 -52.358 48.647 1.00 28.85 1323 LEU C CA 1
ATOM 7203 C C . LEU C 3 82 ? -18.906 -53.848 48.427 1.00 29.82 1323 LEU C C 1
ATOM 7204 O O . LEU C 3 82 ? -18.633 -54.351 47.340 1.00 30.53 1323 LEU C O 1
ATOM 7209 N N . ASN C 3 83 ? -19.386 -54.535 49.472 1.00 30.11 1324 ASN C N 1
ATOM 7210 C CA . ASN C 3 83 ? -19.888 -55.921 49.408 1.00 40.67 1324 ASN C CA 1
ATOM 7211 C C . ASN C 3 83 ? -21.340 -55.935 49.780 1.00 33.30 1324 ASN C C 1
ATOM 7212 O O . ASN C 3 83 ? -21.718 -55.371 50.801 1.00 30.90 1324 ASN C O 1
ATOM 7217 N N . VAL C 3 84 ? -22.143 -56.644 49.006 1.00 29.97 1325 VAL C N 1
ATOM 7218 C CA . VAL C 3 84 ? -23.555 -56.801 49.315 1.00 30.09 1325 VAL C CA 1
ATOM 7219 C C . VAL C 3 84 ? -23.917 -58.277 49.192 1.00 39.37 1325 VAL C C 1
ATOM 7220 O O . VAL C 3 84 ? -23.522 -58.950 48.235 1.00 38.06 1325 VAL C O 1
ATOM 7224 N N . SER C 3 85 ? -24.667 -58.787 50.160 1.00 40.08 1326 SER C N 1
ATOM 7225 C CA . SER C 3 85 ? -25.224 -60.121 50.033 1.00 31.60 1326 SER C CA 1
ATOM 7226 C C . SER C 3 85 ? -26.611 -60.158 50.654 1.00 30.97 1326 SER C C 1
ATOM 7227 O O . SER C 3 85 ? -26.950 -59.327 51.495 1.00 32.44 1326 SER C O 1
ATOM 7230 N N . VAL C 3 86 ? -27.418 -61.109 50.217 1.00 32.17 1327 VAL C N 1
ATOM 7231 C CA . VAL C 3 86 ? -28.750 -61.291 50.758 1.00 31.62 1327 VAL C CA 1
ATOM 7232 C C . VAL C 3 86 ? -28.917 -62.783 51.052 1.00 45.95 1327 VAL C C 1
ATOM 7233 O O . VAL C 3 86 ? -28.431 -63.633 50.292 1.00 41.38 1327 VAL C O 1
ATOM 7237 N N . GLU C 3 87 ? -29.563 -63.102 52.170 1.00 48.07 1328 GLU C N 1
ATOM 7238 C CA . GLU C 3 87 ? -29.682 -64.488 52.627 1.00 51.27 1328 GLU C CA 1
ATOM 7239 C C . GLU C 3 87 ? -31.098 -64.765 53.096 1.00 47.72 1328 GLU C C 1
ATOM 7240 O O . GLU C 3 87 ? -31.815 -63.856 53.504 1.00 37.65 1328 GLU C O 1
ATOM 7246 N N . ASN C 3 88 ? -31.495 -66.030 53.072 1.00 44.94 1329 ASN C N 1
ATOM 7247 C CA . ASN C 3 88 ? -32.748 -66.413 53.704 1.00 49.37 1329 ASN C CA 1
ATOM 7248 C C . ASN C 3 88 ? -32.613 -66.508 55.209 1.00 51.17 1329 ASN C C 1
ATOM 7249 O O . ASN C 3 88 ? -31.558 -66.894 55.721 1.00 49.51 1329 ASN C O 1
ATOM 7254 N N . ILE C 3 89 ? -33.686 -66.147 55.909 1.00 53.53 1330 ILE C N 1
ATOM 7255 C CA . ILE C 3 89 ? -33.767 -66.326 57.357 1.00 56.12 1330 ILE C CA 1
ATOM 7256 C C . ILE C 3 89 ? -35.148 -66.807 57.806 1.00 64.69 1330 ILE C C 1
ATOM 7257 O O . ILE C 3 89 ? -36.149 -66.622 57.106 1.00 66.10 1330 ILE C O 1
ATOM 7262 N N . HIS C 3 90 ? -35.188 -67.411 58.990 1.00 70.59 1331 HIS C N 1
ATOM 7263 C CA . HIS C 3 90 ? -36.408 -68.001 59.526 1.00 74.15 1331 HIS C CA 1
ATOM 7264 C C . HIS C 3 90 ? -37.104 -67.113 60.564 1.00 75.63 1331 HIS C C 1
ATOM 7265 O O . HIS C 3 90 ? -36.530 -66.796 61.611 1.00 68.31 1331 HIS C O 1
ATOM 7272 N N . LEU C 3 91 ? -38.344 -66.726 60.257 1.00 85.47 1332 LEU C N 1
ATOM 7273 C CA . LEU C 3 91 ? -39.167 -65.890 61.138 1.00 90.43 1332 LEU C CA 1
ATOM 7274 C C . LEU C 3 91 ? -40.471 -66.573 61.557 1.00 97.56 1332 LEU C C 1
ATOM 7275 O O . LEU C 3 91 ? -41.388 -66.729 60.745 1.00 99.52 1332 LEU C O 1
ATOM 7280 N N . ASN C 3 92 ? -40.557 -66.963 62.827 1.00 99.39 1333 ASN C N 1
ATOM 7281 C CA . ASN C 3 92 ? -41.781 -67.557 63.365 1.00 97.56 1333 ASN C CA 1
ATOM 7282 C C . ASN C 3 92 ? -42.128 -67.008 64.742 1.00 93.28 1333 ASN C C 1
ATOM 7283 O O . ASN C 3 92 ? -41.304 -66.358 65.382 1.00 91.48 1333 ASN C O 1
ATOM 7288 N N . LYS C 3 97 ? -43.760 -66.180 56.878 1.00 85.49 1338 LYS C N 1
ATOM 7289 C CA . LYS C 3 97 ? -42.867 -65.174 56.315 1.00 84.00 1338 LYS C CA 1
ATOM 7290 C C . LYS C 3 97 ? -41.950 -65.787 55.263 1.00 84.77 1338 LYS C C 1
ATOM 7291 O O . LYS C 3 97 ? -41.802 -67.008 55.186 1.00 91.78 1338 LYS C O 1
ATOM 7297 N N . GLY C 3 98 ? -41.352 -64.924 54.448 1.00 76.02 1339 GLY C N 1
ATOM 7298 C CA . GLY C 3 98 ? -40.312 -65.311 53.509 1.00 71.09 1339 GLY C CA 1
ATOM 7299 C C . GLY C 3 98 ? -39.186 -64.281 53.566 1.00 64.42 1339 GLY C C 1
ATOM 7300 O O . GLY C 3 98 ? -38.588 -63.917 52.549 1.00 57.60 1339 GLY C O 1
ATOM 7301 N N . ALA C 3 99 ? -38.903 -63.820 54.782 1.00 52.42 1340 ALA C N 1
ATOM 7302 C CA . ALA C 3 99 ? -37.940 -62.763 55.035 1.00 46.44 1340 ALA C CA 1
ATOM 7303 C C . ALA C 3 99 ? -36.550 -63.044 54.461 1.00 43.90 1340 ALA C C 1
ATOM 7304 O O . ALA C 3 99 ? -36.151 -64.200 54.295 1.00 41.98 1340 ALA C O 1
ATOM 7306 N N . LEU C 3 100 ? -35.819 -61.974 54.166 1.00 33.71 1341 LEU C N 1
ATOM 7307 C CA . LEU C 3 100 ? -34.426 -62.088 53.747 1.00 41.01 1341 LEU C CA 1
ATOM 7308 C C . LEU C 3 100 ? -33.557 -61.224 54.649 1.00 32.66 1341 LEU C C 1
ATOM 7309 O O . LEU C 3 100 ? -34.049 -60.300 55.283 1.00 40.49 1341 LEU C O 1
ATOM 7314 N N . MET C 3 101 ? -32.262 -61.509 54.690 1.00 37.11 1342 MET C N 1
ATOM 7315 C CA . MET C 3 101 ? -31.331 -60.682 55.449 1.00 38.76 1342 MET C CA 1
ATOM 7316 C C . MET C 3 101 ? -30.364 -59.995 54.488 1.00 36.56 1342 MET C C 1
ATOM 7317 O O . MET C 3 101 ? -29.624 -60.662 53.760 1.00 36.44 1342 MET C O 1
ATOM 7322 N N . LEU C 3 102 ? -30.393 -58.667 54.470 1.00 29.39 1343 LEU C N 1
ATOM 7323 C CA . LEU C 3 102 ? -29.525 -57.894 53.590 1.00 28.11 1343 LEU C CA 1
ATOM 7324 C C . LEU C 3 102 ? -28.283 -57.443 54.352 1.00 28.49 1343 LEU C C 1
ATOM 7325 O O . LEU C 3 102 ? -28.389 -56.828 55.413 1.00 30.20 1343 LEU C O 1
ATOM 7330 N N . LYS C 3 103 ? -27.109 -57.753 53.816 1.00 29.08 1344 LYS C N 1
ATOM 7331 C CA . LYS C 3 103 ? -25.853 -57.352 54.440 1.00 29.72 1344 LYS C CA 1
ATOM 7332 C C . LYS C 3 103 ? -25.004 -56.496 53.491 1.00 36.57 1344 LYS C C 1
ATOM 7333 O O . LYS C 3 103 ? -24.816 -56.835 52.320 1.00 28.56 1344 LYS C O 1
ATOM 7339 N N . ILE C 3 104 ? -24.465 -55.408 54.025 1.00 28.19 1345 ILE C N 1
ATOM 7340 C CA . ILE C 3 104 ? -23.699 -54.446 53.244 1.00 27.32 1345 ILE C CA 1
ATOM 7341 C C . ILE C 3 104 ? -22.438 -54.015 53.981 1.00 28.42 1345 ILE C C 1
ATOM 7342 O O . ILE C 3 104 ? -22.489 -53.613 55.141 1.00 34.20 1345 ILE C O 1
ATOM 7347 N N . CYS C 3 105 ? -21.303 -54.093 53.309 1.00 34.39 1346 CYS C N 1
ATOM 7348 C CA . CYS C 3 105 ? -20.044 -53.674 53.904 1.00 30.46 1346 CYS C CA 1
ATOM 7349 C C . CYS C 3 105 ? -19.392 -52.712 52.959 1.00 33.58 1346 CYS C C 1
ATOM 7350 O O . CYS C 3 105 ? -19.355 -52.957 51.756 1.00 32.43 1346 CYS C O 1
ATOM 7353 N N . THR C 3 106 ? -18.870 -51.618 53.493 1.00 32.00 1347 THR C N 1
ATOM 7354 C CA . THR C 3 106 ? -18.218 -50.637 52.648 1.00 34.09 1347 THR C CA 1
ATOM 7355 C C . THR C 3 106 ? -17.016 -50.006 53.343 1.00 38.06 1347 THR C C 1
ATOM 7356 O O . THR C 3 106 ? -16.995 -49.856 54.564 1.00 37.01 1347 THR C O 1
ATOM 7360 N N . ARG C 3 107 ? -16.010 -49.651 52.554 1.00 38.35 1348 ARG C N 1
ATOM 7361 C CA . ARG C 3 107 ? -14.863 -48.922 53.069 1.00 34.18 1348 ARG C CA 1
ATOM 7362 C C . ARG C 3 107 ? -14.421 -47.890 52.041 1.00 35.35 1348 ARG C C 1
ATOM 7363 O O . ARG C 3 107 ? -14.571 -48.105 50.838 1.00 32.06 1348 ARG C O 1
ATOM 7371 N N . TYR C 3 108 ? -13.898 -46.765 52.526 1.00 34.77 1349 TYR C N 1
ATOM 7372 C CA . TYR C 3 108 ? -13.413 -45.682 51.672 1.00 34.43 1349 TYR C CA 1
ATOM 7373 C C . TYR C 3 108 ? -11.946 -45.925 51.283 1.00 38.95 1349 TYR C C 1
ATOM 7374 O O . TYR C 3 108 ? -11.152 -46.340 52.116 1.00 42.37 1349 TYR C O 1
ATOM 7383 N N . LEU C 3 109 ? -11.586 -45.656 50.030 1.00 35.67 1350 LEU C N 1
ATOM 7384 C CA . LEU C 3 109 ? -10.239 -45.950 49.538 1.00 38.14 1350 LEU C CA 1
ATOM 7385 C C . LEU C 3 109 ? -9.265 -44.760 49.586 1.00 46.65 1350 LEU C C 1
ATOM 7386 O O . LEU C 3 109 ? -8.130 -44.842 49.107 1.00 46.61 1350 LEU C O 1
ATOM 7391 N N . GLY C 3 110 ? -9.713 -43.661 50.178 1.00 48.22 1351 GLY C N 1
ATOM 7392 C CA . GLY C 3 110 ? -8.880 -42.485 50.339 1.00 56.17 1351 GLY C CA 1
ATOM 7393 C C . GLY C 3 110 ? -7.931 -42.620 51.511 1.00 62.12 1351 GLY C C 1
ATOM 7394 O O . GLY C 3 110 ? -7.736 -43.719 52.040 1.00 60.87 1351 GLY C O 1
ATOM 7395 N N . GLU C 3 111 ? -7.345 -41.495 51.917 1.00 63.82 1352 GLU C N 1
ATOM 7396 C CA . GLU C 3 111 ? -6.330 -41.485 52.966 1.00 64.87 1352 GLU C CA 1
ATOM 7397 C C . GLU C 3 111 ? -6.878 -40.965 54.292 1.00 59.07 1352 GLU C C 1
ATOM 7398 O O . GLU C 3 111 ? -6.216 -41.061 55.327 1.00 61.39 1352 GLU C O 1
ATOM 7404 N N . VAL C 3 112 ? -8.081 -40.401 54.252 1.00 54.30 1353 VAL C N 1
ATOM 7405 C CA . VAL C 3 112 ? -8.817 -40.078 55.472 1.00 55.03 1353 VAL C CA 1
ATOM 7406 C C . VAL C 3 112 ? -10.250 -40.558 55.313 1.00 48.44 1353 VAL C C 1
ATOM 7407 O O . VAL C 3 112 ? -10.659 -40.950 54.216 1.00 44.61 1353 VAL C O 1
ATOM 7411 N N . ASP C 3 113 ? -11.005 -40.554 56.405 1.00 43.76 1354 ASP C N 1
ATOM 7412 C CA . ASP C 3 113 ? -12.381 -41.029 56.352 1.00 42.90 1354 ASP C CA 1
ATOM 7413 C C . ASP C 3 113 ? -13.190 -40.114 55.432 1.00 44.88 1354 ASP C C 1
ATOM 7414 O O . ASP C 3 113 ? -12.956 -38.905 55.388 1.00 45.91 1354 ASP C O 1
ATOM 7419 N N . SER C 3 114 ? -14.130 -40.696 54.693 1.00 39.91 1355 SER C N 1
ATOM 7420 C CA . SER C 3 114 ? -14.957 -39.933 53.769 1.00 40.69 1355 SER C CA 1
ATOM 7421 C C . SER C 3 114 ? -16.116 -39.278 54.508 1.00 36.08 1355 SER C C 1
ATOM 7422 O O . SER C 3 114 ? -16.921 -39.961 55.141 1.00 39.15 1355 SER C O 1
ATOM 7425 N N . THR C 3 115 ? -16.219 -37.960 54.424 1.00 30.11 1356 THR C N 1
ATOM 7426 C CA . THR C 3 115 ? -17.251 -37.264 55.187 1.00 29.49 1356 THR C CA 1
ATOM 7427 C C . THR C 3 115 ? -18.586 -37.279 54.449 1.00 30.91 1356 THR C C 1
ATOM 7428 O O . THR C 3 115 ? -18.624 -37.303 53.216 1.00 29.67 1356 THR C O 1
ATOM 7432 N N . MET C 3 116 ? -19.680 -37.291 55.201 1.00 26.80 1357 MET C N 1
ATOM 7433 C CA . MET C 3 116 ? -21.004 -37.278 54.608 1.00 25.22 1357 MET C CA 1
ATOM 7434 C C . MET C 3 116 ? -21.119 -38.339 53.499 1.00 26.82 1357 MET C C 1
ATOM 7435 O O . MET C 3 116 ? -21.194 -38.026 52.310 1.00 23.76 1357 MET C O 1
ATOM 7440 N N . THR C 3 117 ? -21.134 -39.604 53.910 1.00 27.96 1358 THR C N 1
ATOM 7441 C CA . THR C 3 117 ? -21.254 -40.708 52.983 1.00 23.32 1358 THR C CA 1
ATOM 7442 C C . THR C 3 117 ? -22.721 -41.153 52.881 1.00 31.32 1358 THR C C 1
ATOM 7443 O O . THR C 3 117 ? -23.506 -41.011 53.830 1.00 21.93 1358 THR C O 1
ATOM 7447 N N . ILE C 3 118 ? -23.088 -41.663 51.710 1.00 21.38 1359 ILE C N 1
ATOM 7448 C CA . ILE C 3 118 ? -24.453 -42.101 51.449 1.00 23.72 1359 ILE C CA 1
ATOM 7449 C C . ILE C 3 118 ? -24.510 -43.558 50.948 1.00 25.16 1359 ILE C C 1
ATOM 7450 O O . ILE C 3 118 ? -23.789 -43.933 50.011 1.00 22.10 1359 ILE C O 1
ATOM 7455 N N . ILE C 3 119 ? -25.328 -44.379 51.615 1.00 26.64 1360 ILE C N 1
ATOM 7456 C CA . ILE C 3 119 ? -25.596 -45.749 51.171 1.00 27.13 1360 ILE C CA 1
ATOM 7457 C C . ILE C 3 119 ? -27.027 -45.789 50.683 1.00 25.00 1360 ILE C C 1
ATOM 7458 O O . ILE C 3 119 ? -27.974 -45.621 51.459 1.00 21.06 1360 ILE C O 1
ATOM 7463 N N . ASP C 3 120 ? -27.170 -46.044 49.398 1.00 21.33 1361 ASP C N 1
ATOM 7464 C CA . ASP C 3 120 ? -28.418 -45.831 48.683 1.00 25.57 1361 ASP C CA 1
ATOM 7465 C C . ASP C 3 120 ? -28.916 -47.215 48.247 1.00 28.59 1361 ASP C C 1
ATOM 7466 O O . ASP C 3 120 ? -28.299 -47.870 47.398 1.00 26.13 1361 ASP C O 1
ATOM 7471 N N . ILE C 3 121 ? -30.023 -47.660 48.836 1.00 26.74 1362 ILE C N 1
ATOM 7472 C CA . ILE C 3 121 ? -30.462 -49.052 48.693 1.00 25.64 1362 ILE C CA 1
ATOM 7473 C C . ILE C 3 121 ? -31.827 -49.161 48.025 1.00 24.93 1362 ILE C C 1
ATOM 7474 O O . ILE C 3 121 ? -32.779 -48.503 48.455 1.00 22.14 1362 ILE C O 1
ATOM 7479 N N . SER C 3 122 ? -31.923 -49.986 46.979 1.00 22.00 1363 SER C N 1
ATOM 7480 C CA . SER C 3 122 ? -33.230 -50.328 46.405 1.00 28.16 1363 SER C CA 1
ATOM 7481 C C . SER C 3 122 ? -33.636 -51.763 46.739 1.00 28.47 1363 SER C C 1
ATOM 7482 O O . SER C 3 122 ? -32.809 -52.672 46.720 1.00 27.41 1363 SER C O 1
ATOM 7485 N N . MET C 3 123 ? -34.918 -51.942 47.040 1.00 26.53 1364 MET C N 1
ATOM 7486 C CA . MET C 3 123 ? -35.467 -53.232 47.425 1.00 24.56 1364 MET C CA 1
ATOM 7487 C C . MET C 3 123 ? -35.638 -54.140 46.218 1.00 27.45 1364 MET C C 1
ATOM 7488 O O . MET C 3 123 ? -35.893 -53.671 45.098 1.00 24.40 1364 MET C O 1
ATOM 7493 N N . LEU C 3 124 ? -35.490 -55.437 46.464 1.00 24.04 1365 LEU C N 1
ATOM 7494 C CA . LEU C 3 124 ? -36.004 -56.458 45.568 1.00 25.33 1365 LEU C CA 1
ATOM 7495 C C . LEU C 3 124 ? -37.491 -56.205 45.343 1.00 25.78 1365 LEU C C 1
ATOM 7496 O O . LEU C 3 124 ? -38.188 -55.791 46.267 1.00 33.86 1365 LEU C O 1
ATOM 7501 N N . THR C 3 125 ? -37.986 -56.488 44.139 1.00 26.69 1366 THR C N 1
ATOM 7502 C CA . THR C 3 125 ? -39.405 -56.322 43.837 1.00 27.53 1366 THR C CA 1
ATOM 7503 C C . THR C 3 125 ? -40.309 -56.971 44.881 1.00 28.75 1366 THR C C 1
ATOM 7504 O O . THR C 3 125 ? -40.213 -58.166 45.143 1.00 32.42 1366 THR C O 1
ATOM 7508 N N . GLY C 3 126 ? -41.201 -56.182 45.464 1.00 29.23 1367 GLY C N 1
ATOM 7509 C CA . GLY C 3 126 ? -42.181 -56.701 46.391 1.00 29.25 1367 GLY C CA 1
ATOM 7510 C C . GLY C 3 126 ? -41.688 -56.810 47.822 1.00 28.73 1367 GLY C C 1
ATOM 7511 O O . GLY C 3 126 ? -42.408 -57.289 48.687 1.00 34.81 1367 GLY C O 1
ATOM 7512 N N . PHE C 3 127 ? -40.463 -56.374 48.083 1.00 27.34 1368 PHE C N 1
ATOM 7513 C CA . PHE C 3 127 ? -39.938 -56.415 49.444 1.00 27.05 1368 PHE C CA 1
ATOM 7514 C C . PHE C 3 127 ? -39.866 -55.024 50.052 1.00 25.83 1368 PHE C C 1
ATOM 7515 O O . PHE C 3 127 ? -39.689 -54.034 49.328 1.00 24.84 1368 PHE C O 1
ATOM 7523 N N . LEU C 3 128 ? -40.025 -54.956 51.371 1.00 26.16 1369 LEU C N 1
ATOM 7524 C CA . LEU C 3 128 ? -39.834 -53.708 52.113 1.00 29.80 1369 LEU C CA 1
ATOM 7525 C C . LEU C 3 128 ? -38.995 -53.990 53.348 1.00 29.82 1369 LEU C C 1
ATOM 7526 O O . LEU C 3 128 ? -39.005 -55.105 53.854 1.00 31.01 1369 LEU C O 1
ATOM 7531 N N . PRO C 3 129 ? -38.262 -52.982 53.837 1.00 31.07 1370 PRO C N 1
ATOM 7532 C CA . PRO C 3 129 ? -37.472 -53.170 55.058 1.00 24.93 1370 PRO C CA 1
ATOM 7533 C C . PRO C 3 129 ? -38.338 -53.488 56.271 1.00 26.66 1370 PRO C C 1
ATOM 7534 O O . PRO C 3 129 ? -39.450 -52.991 56.384 1.00 26.75 1370 PRO C O 1
ATOM 7538 N N . ASP C 3 130 ? -37.821 -54.349 57.145 1.00 27.57 1371 ASP C N 1
ATOM 7539 C CA . ASP C 3 130 ? -38.395 -54.597 58.451 1.00 29.23 1371 ASP C CA 1
ATOM 7540 C C . ASP C 3 130 ? -38.325 -53.281 59.235 1.00 30.84 1371 ASP C C 1
ATOM 7541 O O . ASP C 3 130 ? -37.265 -52.683 59.348 1.00 30.90 1371 ASP C O 1
ATOM 7546 N N . ALA C 3 131 ? -39.460 -52.826 59.747 1.00 29.65 1372 ALA C N 1
ATOM 7547 C CA . ALA C 3 131 ? -39.533 -51.550 60.450 1.00 31.35 1372 ALA C CA 1
ATOM 7548 C C . ALA C 3 131 ? -38.661 -51.487 61.722 1.00 30.52 1372 ALA C C 1
ATOM 7549 O O . ALA C 3 131 ? -37.967 -50.496 61.946 1.00 33.15 1372 ALA C O 1
ATOM 7551 N N . GLU C 3 132 ? -38.690 -52.537 62.545 1.00 36.73 1373 GLU C N 1
ATOM 7552 C CA . GLU C 3 132 ? -37.861 -52.575 63.753 1.00 39.43 1373 GLU C CA 1
ATOM 7553 C C . GLU C 3 132 ? -36.369 -52.509 63.441 1.00 34.45 1373 GLU C C 1
ATOM 7554 O O . GLU C 3 132 ? -35.622 -51.769 64.089 1.00 32.79 1373 GLU C O 1
ATOM 7560 N N . ASP C 3 133 ? -35.923 -53.276 62.455 1.00 31.75 1374 ASP C N 1
ATOM 7561 C CA . ASP C 3 133 ? -34.515 -53.216 62.076 1.00 35.40 1374 ASP C CA 1
ATOM 7562 C C . ASP C 3 133 ? -34.097 -51.838 61.540 1.00 33.03 1374 ASP C C 1
ATOM 7563 O O . ASP C 3 133 ? -33.031 -51.333 61.873 1.00 38.43 1374 ASP C O 1
ATOM 7568 N N . LEU C 3 134 ? -34.930 -51.236 60.702 1.00 27.77 1375 LEU C N 1
ATOM 7569 C CA . LEU C 3 134 ? -34.632 -49.909 60.168 1.00 29.17 1375 LEU C CA 1
ATOM 7570 C C . LEU C 3 134 ? -34.538 -48.883 61.310 1.00 29.19 1375 LEU C C 1
ATOM 7571 O O . LEU C 3 134 ? -33.615 -48.076 61.359 1.00 26.58 1375 LEU C O 1
ATOM 7576 N N . THR C 3 135 ? -35.474 -48.950 62.251 1.00 28.45 1376 THR C N 1
ATOM 7577 C CA . THR C 3 135 ? -35.448 -48.074 63.408 1.00 29.58 1376 THR C CA 1
ATOM 7578 C C . THR C 3 135 ? -34.181 -48.287 64.236 1.00 36.51 1376 THR C C 1
ATOM 7579 O O . THR C 3 135 ? -33.574 -47.332 64.705 1.00 37.01 1376 THR C O 1
ATOM 7583 N N . ARG C 3 136 ? -33.787 -49.543 64.418 1.00 40.37 1377 ARG C N 1
ATOM 7584 C CA . ARG C 3 136 ? -32.548 -49.860 65.128 1.00 44.21 1377 ARG C CA 1
ATOM 7585 C C . ARG C 3 136 ? -31.356 -49.218 64.426 1.00 41.46 1377 ARG C C 1
ATOM 7586 O O . ARG C 3 136 ? -30.522 -48.562 65.060 1.00 42.11 1377 ARG C O 1
ATOM 7594 N N . LEU C 3 137 ? -31.291 -49.415 63.113 1.00 33.11 1378 LEU C N 1
ATOM 7595 C CA . LEU C 3 137 ? -30.249 -48.824 62.279 1.00 38.62 1378 LEU C CA 1
ATOM 7596 C C . LEU C 3 137 ? -30.192 -47.298 62.321 1.00 42.70 1378 LEU C C 1
ATOM 7597 O O . LEU C 3 137 ? -29.116 -46.723 62.178 1.00 49.62 1378 LEU C O 1
ATOM 7602 N N . SER C 3 138 ? -31.343 -46.647 62.480 1.00 38.30 1379 SER C N 1
ATOM 7603 C CA . SER C 3 138 ? -31.420 -45.188 62.350 1.00 40.32 1379 SER C CA 1
ATOM 7604 C C . SER C 3 138 ? -30.874 -44.478 63.588 1.00 45.26 1379 SER C C 1
ATOM 7605 O O . SER C 3 138 ? -30.687 -43.260 63.584 1.00 53.77 1379 SER C O 1
ATOM 7608 N N . LYS C 3 139 ? -30.632 -45.249 64.642 1.00 43.99 1380 LYS C N 1
ATOM 7609 C CA . LYS C 3 139 ? -30.127 -44.725 65.907 1.00 47.71 1380 LYS C CA 1
ATOM 7610 C C . LYS C 3 139 ? -28.648 -44.353 65.845 1.00 52.39 1380 LYS C C 1
ATOM 7611 O O . LYS C 3 139 ? -27.872 -44.938 65.092 1.00 59.66 1380 LYS C O 1
ATOM 7617 N N . GLY C 3 140 ? -28.253 -43.392 66.664 1.00 61.02 1381 GLY C N 1
ATOM 7618 C CA . GLY C 3 140 ? -26.865 -42.977 66.697 1.00 67.79 1381 GLY C CA 1
ATOM 7619 C C . GLY C 3 140 ? -26.701 -41.519 66.321 1.00 71.66 1381 GLY C C 1
ATOM 7620 O O . GLY C 3 140 ? -27.443 -40.983 65.493 1.00 72.11 1381 GLY C O 1
ATOM 7621 N N . VAL C 3 141 ? -25.712 -40.882 66.935 1.00 69.25 1382 VAL C N 1
ATOM 7622 C CA . VAL C 3 141 ? -25.436 -39.472 66.726 1.00 69.58 1382 VAL C CA 1
ATOM 7623 C C . VAL C 3 141 ? -24.580 -39.279 65.465 1.00 66.74 1382 VAL C C 1
ATOM 7624 O O . VAL C 3 141 ? -24.035 -38.201 65.223 1.00 72.69 1382 VAL C O 1
ATOM 7628 N N . ASP C 3 142 ? -24.488 -40.324 64.644 1.00 57.46 1383 ASP C N 1
ATOM 7629 C CA . ASP C 3 142 ? -23.578 -40.312 63.498 1.00 53.53 1383 ASP C CA 1
ATOM 7630 C C . ASP C 3 142 ? -24.262 -40.669 62.187 1.00 49.24 1383 ASP C C 1
ATOM 7631 O O . ASP C 3 142 ? -23.602 -40.807 61.152 1.00 43.25 1383 ASP C O 1
ATOM 7636 N N . ARG C 3 143 ? -25.581 -40.827 62.235 1.00 52.51 1384 ARG C N 1
ATOM 7637 C CA . ARG C 3 143 ? -26.342 -41.317 61.088 1.00 47.53 1384 ARG C CA 1
ATOM 7638 C C . ARG C 3 143 ? -27.613 -40.525 60.896 1.00 43.34 1384 ARG C C 1
ATOM 7639 O O . ARG C 3 143 ? -28.011 -39.750 61.766 1.00 41.10 1384 ARG C O 1
ATOM 7647 N N . TYR C 3 144 ? -28.256 -40.735 59.753 1.00 32.38 1385 TYR C N 1
ATOM 7648 C CA . TYR C 3 144 ? -29.575 -40.174 59.524 1.00 23.72 1385 TYR C CA 1
ATOM 7649 C C . TYR C 3 144 ? -30.287 -40.998 58.486 1.00 26.08 1385 TYR C C 1
ATOM 7650 O O . TYR C 3 144 ? -29.699 -41.409 57.484 1.00 26.33 1385 TYR C O 1
ATOM 7659 N N . ILE C 3 145 ? -31.546 -41.290 58.757 1.00 24.97 1386 ILE C N 1
ATOM 7660 C CA . ILE C 3 145 ? -32.395 -41.937 57.780 1.00 24.31 1386 ILE C CA 1
ATOM 7661 C C . ILE C 3 145 ? -33.656 -41.119 57.735 1.00 24.46 1386 ILE C C 1
ATOM 7662 O O . ILE C 3 145 ? -34.253 -40.810 58.760 1.00 25.19 1386 ILE C O 1
ATOM 7667 N N . SER C 3 146 ? -34.042 -40.747 56.532 1.00 24.02 1387 SER C N 1
ATOM 7668 C CA . SER C 3 146 ? -35.148 -39.840 56.343 1.00 31.15 1387 SER C CA 1
ATOM 7669 C C . SER C 3 146 ? -36.464 -40.513 56.792 1.00 28.71 1387 SER C C 1
ATOM 7670 O O . SER C 3 146 ? -36.578 -41.747 56.867 1.00 24.26 1387 SER C O 1
ATOM 7673 N N . ARG C 3 147 ? -37.432 -39.679 57.131 1.00 23.42 1388 ARG C N 1
ATOM 7674 C CA . ARG C 3 147 ? -38.774 -40.091 57.521 1.00 25.57 1388 ARG C CA 1
ATOM 7675 C C . ARG C 3 147 ? -39.430 -41.217 56.675 1.00 32.27 1388 ARG C C 1
ATOM 7676 O O . ARG C 3 147 ? -39.441 -41.151 55.450 1.00 26.48 1388 ARG C O 1
ATOM 7684 N N . TYR C 3 148 ? -40.011 -42.219 57.337 1.00 24.68 1389 TYR C N 1
ATOM 7685 C CA . TYR C 3 148 ? -40.787 -43.276 56.656 1.00 24.72 1389 TYR C CA 1
ATOM 7686 C C . TYR C 3 148 ? -41.999 -43.694 57.491 1.00 28.14 1389 TYR C C 1
ATOM 7687 O O . TYR C 3 148 ? -41.893 -43.831 58.707 1.00 28.85 1389 TYR C O 1
ATOM 7696 N N . GLU C 3 149 ? -43.149 -43.884 56.843 1.00 27.03 1390 GLU C N 1
ATOM 7697 C CA . GLU C 3 149 ? -44.309 -44.524 57.478 1.00 28.72 1390 GLU C CA 1
ATOM 7698 C C . GLU C 3 149 ? -44.078 -46.023 57.644 1.00 33.09 1390 GLU C C 1
ATOM 7699 O O . GLU C 3 149 ? -43.227 -46.628 56.969 1.00 27.37 1390 GLU C O 1
ATOM 7705 N N . VAL C 3 150 ? -44.870 -46.626 58.522 1.00 31.81 1391 VAL C N 1
ATOM 7706 C CA . VAL C 3 150 ? -44.788 -48.052 58.776 1.00 30.83 1391 VAL C CA 1
ATOM 7707 C C . VAL C 3 150 ? -46.172 -48.679 58.713 1.00 32.62 1391 VAL C C 1
ATOM 7708 O O . VAL C 3 150 ? -47.146 -48.134 59.236 1.00 34.19 1391 VAL C O 1
ATOM 7712 N N . ASP C 3 151 ? -46.252 -49.830 58.066 1.00 32.61 1392 ASP C N 1
ATOM 7713 C CA . ASP C 3 151 ? -47.460 -50.637 58.116 1.00 45.03 1392 ASP C CA 1
ATOM 7714 C C . ASP C 3 151 ? -47.071 -52.108 58.074 1.00 34.83 1392 ASP C C 1
ATOM 7715 O O . ASP C 3 151 ? -46.170 -52.482 57.333 1.00 33.33 1392 ASP C O 1
ATOM 7720 N N . ASN C 3 152 ? -47.739 -52.930 58.884 1.00 37.36 1393 ASN C N 1
ATOM 7721 C CA . ASN C 3 152 ? -47.412 -54.353 58.991 1.00 37.66 1393 ASN C CA 1
ATOM 7722 C C . ASN C 3 152 ? -45.933 -54.616 59.205 1.00 44.16 1393 ASN C C 1
ATOM 7723 O O . ASN C 3 152 ? -45.315 -55.426 58.497 1.00 35.57 1393 ASN C O 1
ATOM 7728 N N . ASN C 3 153 ? -45.375 -53.912 60.182 1.00 36.03 1394 ASN C N 1
ATOM 7729 C CA . ASN C 3 153 ? -43.957 -53.993 60.476 1.00 40.16 1394 ASN C CA 1
ATOM 7730 C C . ASN C 3 153 ? -43.059 -53.763 59.264 1.00 32.61 1394 ASN C C 1
ATOM 7731 O O . ASN C 3 153 ? -41.911 -54.200 59.248 1.00 36.41 1394 ASN C O 1
ATOM 7736 N N . MET C 3 154 ? -43.563 -53.068 58.253 1.00 31.62 1395 MET C N 1
ATOM 7737 C CA . MET C 3 154 ? -42.729 -52.750 57.098 1.00 29.64 1395 MET C CA 1
ATOM 7738 C C . MET C 3 154 ? -42.606 -51.246 56.904 1.00 35.71 1395 MET C C 1
ATOM 7739 O O . MET C 3 154 ? -43.607 -50.516 56.938 1.00 29.05 1395 MET C O 1
ATOM 7744 N N . ALA C 3 155 ? -41.376 -50.788 56.706 1.00 26.97 1396 ALA C N 1
ATOM 7745 C CA . ALA C 3 155 ? -41.133 -49.380 56.395 1.00 31.15 1396 ALA C CA 1
ATOM 7746 C C . ALA C 3 155 ? -41.519 -49.162 54.948 1.00 31.97 1396 ALA C C 1
ATOM 7747 O O . ALA C 3 155 ? -41.114 -49.932 54.064 1.00 24.74 1396 ALA C O 1
ATOM 7749 N N . GLN C 3 156 ? -42.326 -48.137 54.708 1.00 25.47 1397 GLN C N 1
ATOM 7750 C CA . GLN C 3 156 ? -42.940 -47.950 53.397 1.00 27.72 1397 GLN C CA 1
ATOM 7751 C C . GLN C 3 156 ? -42.011 -47.192 52.449 1.00 28.94 1397 GLN C C 1
ATOM 7752 O O . GLN C 3 156 ? -42.328 -46.096 51.995 1.00 32.50 1397 GLN C O 1
ATOM 7758 N N . LYS C 3 157 ? -40.856 -47.791 52.176 1.00 32.62 1398 LYS C N 1
ATOM 7759 C CA . LYS C 3 157 ? -39.817 -47.196 51.336 1.00 28.55 1398 LYS C CA 1
ATOM 7760 C C . LYS C 3 157 ? -39.199 -48.296 50.459 1.00 30.85 1398 LYS C C 1
ATOM 7761 O O . LYS C 3 157 ? -38.555 -49.220 50.963 1.00 31.42 1398 LYS C O 1
ATOM 7767 N N . VAL C 3 158 ? -39.380 -48.187 49.155 1.00 21.63 1399 VAL C N 1
ATOM 7768 C CA . VAL C 3 158 ? -38.782 -49.126 48.225 1.00 21.54 1399 VAL C CA 1
ATOM 7769 C C . VAL C 3 158 ? -37.328 -48.735 47.945 1.00 27.66 1399 VAL C C 1
ATOM 7770 O O . VAL C 3 158 ? -36.493 -49.560 47.583 1.00 31.24 1399 VAL C O 1
ATOM 7774 N N . ALA C 3 159 ? -37.033 -47.457 48.128 1.00 25.47 1400 ALA C N 1
ATOM 7775 C CA . ALA C 3 159 ? -35.668 -46.972 48.059 1.00 24.02 1400 ALA C CA 1
ATOM 7776 C C . ALA C 3 159 ? -35.382 -46.336 49.415 1.00 24.56 1400 ALA C C 1
ATOM 7777 O O . ALA C 3 159 ? -36.141 -45.494 49.870 1.00 24.16 1400 ALA C O 1
ATOM 7779 N N . VAL C 3 160 ? -34.301 -46.770 50.051 1.00 25.91 1401 VAL C N 1
ATOM 7780 C CA . VAL C 3 160 ? -33.938 -46.370 51.400 1.00 24.21 1401 VAL C CA 1
ATOM 7781 C C . VAL C 3 160 ? -32.551 -45.767 51.364 1.00 27.07 1401 VAL C C 1
ATOM 7782 O O . VAL C 3 160 ? -31.621 -46.376 50.843 1.00 27.27 1401 VAL C O 1
ATOM 7786 N N . ILE C 3 161 ? -32.402 -44.568 51.911 1.00 26.38 1402 ILE C N 1
ATOM 7787 C CA . ILE C 3 161 ? -31.104 -43.919 51.894 1.00 18.44 1402 ILE C CA 1
ATOM 7788 C C . ILE C 3 161 ? -30.597 -43.798 53.322 1.00 21.33 1402 ILE C C 1
ATOM 7789 O O . ILE C 3 161 ? -31.314 -43.355 54.214 1.00 21.15 1402 ILE C O 1
ATOM 7794 N N . ILE C 3 162 ? -29.358 -44.202 53.546 1.00 19.63 1403 ILE C N 1
ATOM 7795 C CA . ILE C 3 162 ? -28.770 -44.045 54.853 1.00 20.02 1403 ILE C CA 1
ATOM 7796 C C . ILE C 3 162 ? -27.637 -43.063 54.702 1.00 20.81 1403 ILE C C 1
ATOM 7797 O O . ILE C 3 162 ? -26.758 -43.260 53.864 1.00 24.83 1403 ILE C O 1
ATOM 7802 N N . TYR C 3 163 ? -27.692 -41.987 55.486 1.00 23.25 1404 TYR C N 1
ATOM 7803 C CA . TYR C 3 163 ? -26.681 -40.943 55.460 1.00 28.26 1404 TYR C CA 1
ATOM 7804 C C . TYR C 3 163 ? -25.757 -41.130 56.648 1.00 26.52 1404 TYR C C 1
ATOM 7805 O O . TYR C 3 163 ? -26.212 -41.140 57.787 1.00 25.10 1404 TYR C O 1
ATOM 7814 N N . LEU C 3 164 ? -24.465 -41.286 56.373 1.00 27.23 1405 LEU C N 1
ATOM 7815 C CA . LEU C 3 164 ? -23.452 -41.488 57.411 1.00 27.56 1405 LEU C CA 1
ATOM 7816 C C . LEU C 3 164 ? -22.600 -40.224 57.583 1.00 32.27 1405 LEU C C 1
ATOM 7817 O O . LEU C 3 164 ? -22.245 -39.582 56.599 1.00 35.63 1405 LEU C O 1
ATOM 7822 N N . ASN C 3 165 ? -22.266 -39.867 58.818 1.00 26.66 1406 ASN C N 1
ATOM 7823 C CA . ASN C 3 165 ? -21.418 -38.704 59.039 1.00 33.05 1406 ASN C CA 1
ATOM 7824 C C . ASN C 3 165 ? -20.046 -38.962 58.462 1.00 32.22 1406 ASN C C 1
ATOM 7825 O O . ASN C 3 165 ? -19.378 -38.050 57.977 1.00 30.00 1406 ASN C O 1
ATOM 7830 N N . LYS C 3 166 ? -19.627 -40.218 58.497 1.00 29.49 1407 LYS C N 1
ATOM 7831 C CA . LYS C 3 166 ? -18.443 -40.599 57.759 1.00 30.72 1407 LYS C CA 1
ATOM 7832 C C . LYS C 3 166 ? -18.380 -42.100 57.581 1.00 34.49 1407 LYS C C 1
ATOM 7833 O O . LYS C 3 166 ? -19.093 -42.841 58.252 1.00 31.80 1407 LYS C O 1
ATOM 7839 N N . VAL C 3 167 ? -17.540 -42.535 56.650 1.00 36.27 1408 VAL C N 1
ATOM 7840 C CA . VAL C 3 167 ? -17.207 -43.939 56.517 1.00 30.07 1408 VAL C CA 1
ATOM 7841 C C . VAL C 3 167 ? -15.687 -44.107 56.616 1.00 32.27 1408 VAL C C 1
ATOM 7842 O O . VAL C 3 167 ? -14.917 -43.315 56.060 1.00 35.74 1408 VAL C O 1
ATOM 7846 N N . SER C 3 168 ? -15.263 -45.129 57.346 1.00 33.83 1409 SER C N 1
ATOM 7847 C CA . SER C 3 168 ? -13.848 -45.353 57.616 1.00 37.97 1409 SER C CA 1
ATOM 7848 C C . SER C 3 168 ? -13.039 -45.710 56.367 1.00 39.32 1409 SER C C 1
ATOM 7849 O O . SER C 3 168 ? -13.525 -46.408 55.474 1.00 35.98 1409 SER C O 1
ATOM 7852 N N . HIS C 3 169 ? -11.799 -45.231 56.316 1.00 38.65 1410 HIS C N 1
ATOM 7853 C CA . HIS C 3 169 ? -10.893 -45.593 55.238 1.00 46.96 1410 HIS C CA 1
ATOM 7854 C C . HIS C 3 169 ? -9.967 -46.725 55.670 1.00 49.60 1410 HIS C C 1
ATOM 7855 O O . HIS C 3 169 ? -9.217 -47.257 54.861 1.00 54.57 1410 HIS C O 1
ATOM 7862 N N . SER C 3 170 ? -10.044 -47.097 56.943 1.00 51.83 1411 SER C N 1
ATOM 7863 C CA . SER C 3 170 ? -9.124 -48.077 57.521 1.00 58.93 1411 SER C CA 1
ATOM 7864 C C . SER C 3 170 ? -9.772 -49.441 57.707 1.00 56.04 1411 SER C C 1
ATOM 7865 O O . SER C 3 170 ? -9.107 -50.471 57.642 1.00 59.41 1411 SER C O 1
ATOM 7868 N N . GLU C 3 171 ? -11.073 -49.438 57.957 1.00 52.64 1412 GLU C N 1
ATOM 7869 C CA . GLU C 3 171 ? -11.784 -50.656 58.289 1.00 53.36 1412 GLU C CA 1
ATOM 7870 C C . GLU C 3 171 ? -13.165 -50.617 57.659 1.00 52.54 1412 GLU C C 1
ATOM 7871 O O . GLU C 3 171 ? -13.766 -49.549 57.531 1.00 49.33 1412 GLU C O 1
ATOM 7877 N N . ASP C 3 172 ? -13.653 -51.783 57.250 1.00 49.30 1413 ASP C N 1
ATOM 7878 C CA . ASP C 3 172 ? -14.965 -51.896 56.644 1.00 48.58 1413 ASP C CA 1
ATOM 7879 C C . ASP C 3 172 ? -16.029 -51.505 57.650 1.00 50.84 1413 ASP C C 1
ATOM 7880 O O . ASP C 3 172 ? -15.930 -51.832 58.833 1.00 54.06 1413 ASP C O 1
ATOM 7885 N N . GLU C 3 173 ? -17.040 -50.787 57.179 1.00 43.24 1414 GLU C N 1
ATOM 7886 C CA . GLU C 3 173 ? -18.215 -50.535 57.990 1.00 45.26 1414 GLU C CA 1
ATOM 7887 C C . GLU C 3 173 ? -19.363 -51.325 57.407 1.00 39.19 1414 GLU C C 1
ATOM 7888 O O . GLU C 3 173 ? -19.650 -51.240 56.215 1.00 33.58 1414 GLU C O 1
ATOM 7894 N N . CYS C 3 174 ? -19.989 -52.129 58.254 1.00 39.95 1415 CYS C N 1
ATOM 7895 C CA . CYS C 3 174 ? -20.988 -53.078 57.804 1.00 39.53 1415 CYS C CA 1
ATOM 7896 C C . CYS C 3 174 ? -22.332 -52.771 58.441 1.00 37.26 1415 CYS C C 1
ATOM 7897 O O . CYS C 3 174 ? -22.408 -52.232 59.543 1.00 35.68 1415 CYS C O 1
ATOM 7900 N N . LEU C 3 175 ? -23.401 -53.092 57.734 1.00 34.23 1416 LEU C N 1
ATOM 7901 C CA . LEU C 3 175 ? -24.713 -53.038 58.344 1.00 39.36 1416 LEU C CA 1
ATOM 7902 C C . LEU C 3 175 ? -25.590 -54.122 57.758 1.00 42.66 1416 LEU C C 1
ATOM 7903 O O . LEU C 3 175 ? -25.263 -54.717 56.732 1.00 40.44 1416 LEU C O 1
ATOM 7908 N N . HIS C 3 176 ? -26.700 -54.392 58.425 1.00 29.38 1417 HIS C N 1
ATOM 7909 C CA . HIS C 3 176 ? -27.594 -55.428 57.967 1.00 32.99 1417 HIS C CA 1
ATOM 7910 C C . HIS C 3 176 ? -28.981 -55.141 58.484 1.00 34.06 1417 HIS C C 1
ATOM 7911 O O . HIS C 3 176 ? -29.159 -54.500 59.520 1.00 30.91 1417 HIS C O 1
ATOM 7918 N N . PHE C 3 177 ? -29.971 -55.608 57.746 1.00 28.60 1418 PHE C N 1
ATOM 7919 C CA . PHE C 3 177 ? -31.338 -55.538 58.213 1.00 29.96 1418 PHE C CA 1
ATOM 7920 C C . PHE C 3 177 ? -32.188 -56.491 57.406 1.00 32.80 1418 PHE C C 1
ATOM 7921 O O . PHE C 3 177 ? -31.833 -56.867 56.283 1.00 28.33 1418 PHE C O 1
ATOM 7929 N N . LYS C 3 178 ? -33.304 -56.892 57.995 1.00 32.04 1419 LYS C N 1
ATOM 7930 C CA . LYS C 3 178 ? -34.203 -57.814 57.339 1.00 30.33 1419 LYS C CA 1
ATOM 7931 C C . LYS C 3 178 ? -35.053 -57.074 56.337 1.00 32.81 1419 LYS C C 1
ATOM 7932 O O . LYS C 3 178 ? -35.403 -55.912 56.541 1.00 33.94 1419 LYS C O 1
ATOM 7938 N N . ILE C 3 179 ? -35.359 -57.737 55.234 1.00 28.72 1420 ILE C N 1
ATOM 7939 C CA . ILE C 3 179 ? -36.377 -57.232 54.329 1.00 28.95 1420 ILE C CA 1
ATOM 7940 C C . ILE C 3 179 ? -37.486 -58.271 54.247 1.00 32.99 1420 ILE C C 1
ATOM 7941 O O . ILE C 3 179 ? -37.216 -59.469 54.224 1.00 34.85 1420 ILE C O 1
ATOM 7946 N N . LEU C 3 180 ? -38.730 -57.809 54.260 1.00 36.99 1421 LEU C N 1
ATOM 7947 C CA . LEU C 3 180 ? -39.893 -58.693 54.321 1.00 31.13 1421 LEU C CA 1
ATOM 7948 C C . LEU C 3 180 ? -40.705 -58.582 53.042 1.00 36.94 1421 LEU C C 1
ATOM 7949 O O . LEU C 3 180 ? -40.689 -57.538 52.386 1.00 38.70 1421 LEU C O 1
ATOM 7954 N N . LYS C 3 181 ? -41.429 -59.645 52.700 1.00 35.14 1422 LYS C N 1
ATOM 7955 C CA . LYS C 3 181 ? -42.234 -59.655 51.479 1.00 35.86 1422 LYS C CA 1
ATOM 7956 C C . LYS C 3 181 ? -43.534 -58.861 51.622 1.00 37.99 1422 LYS C C 1
ATOM 7957 O O . LYS C 3 181 ? -44.413 -59.202 52.420 1.00 37.41 1422 LYS C O 1
ATOM 7963 N N . HIS C 3 182 ? -43.643 -57.796 50.838 1.00 35.81 1423 HIS C N 1
ATOM 7964 C CA . HIS C 3 182 ? -44.854 -56.990 50.801 1.00 39.92 1423 HIS C CA 1
ATOM 7965 C C . HIS C 3 182 ? -45.871 -57.591 49.813 1.00 39.95 1423 HIS C C 1
ATOM 7966 O O . HIS C 3 182 ? -47.001 -57.918 50.189 1.00 38.79 1423 HIS C O 1
ATOM 7973 N N . PHE C 3 183 ? -45.464 -57.755 48.558 1.00 33.43 1424 PHE C N 1
ATOM 7974 C CA . PHE C 3 183 ? -46.330 -58.405 47.567 1.00 39.92 1424 PHE C CA 1
ATOM 7975 C C . PHE C 3 183 ? -45.561 -59.402 46.689 1.00 39.98 1424 PHE C C 1
ATOM 7976 O O . PHE C 3 183 ? -44.333 -59.318 46.556 1.00 39.35 1424 PHE C O 1
ATOM 7984 N N . GLU C 3 184 ? -46.276 -60.346 46.090 1.00 45.82 1425 GLU C N 1
ATOM 7985 C CA . GLU C 3 184 ? -45.628 -61.339 45.225 1.00 52.22 1425 GLU C CA 1
ATOM 7986 C C . GLU C 3 184 ? -45.587 -60.950 43.746 1.00 49.06 1425 GLU C C 1
ATOM 7987 O O . GLU C 3 184 ? -46.467 -60.245 43.249 1.00 46.56 1425 GLU C O 1
ATOM 7993 N N . VAL C 3 185 ? -44.540 -61.398 43.061 1.00 50.71 1426 VAL C N 1
ATOM 7994 C CA . VAL C 3 185 ? -44.428 -61.219 41.614 1.00 56.08 1426 VAL C CA 1
ATOM 7995 C C . VAL C 3 185 ? -43.998 -62.511 40.938 1.00 55.35 1426 VAL C C 1
ATOM 7996 O O . VAL C 3 185 ? -43.494 -63.426 41.588 1.00 51.09 1426 VAL C O 1
ATOM 8000 N N . GLY C 3 186 ? -44.198 -62.583 39.629 1.00 63.26 1427 GLY C N 1
ATOM 8001 C CA . GLY C 3 186 ? -43.729 -63.726 38.868 1.00 69.63 1427 GLY C CA 1
ATOM 8002 C C . GLY C 3 186 ? -42.230 -63.915 39.035 1.00 67.52 1427 GLY C C 1
ATOM 8003 O O . GLY C 3 186 ? -41.754 -65.010 39.331 1.00 69.01 1427 GLY C O 1
ATOM 8004 N N . PHE C 3 187 ? -41.485 -62.831 38.849 1.00 60.90 1428 PHE C N 1
ATOM 8005 C CA . PHE C 3 187 ? -40.036 -62.869 38.964 1.00 48.17 1428 PHE C CA 1
ATOM 8006 C C . PHE C 3 187 ? -39.595 -61.677 39.811 1.00 40.83 1428 PHE C C 1
ATOM 8007 O O . PHE C 3 187 ? -40.185 -60.612 39.726 1.00 40.23 1428 PHE C O 1
ATOM 8015 N N . ILE C 3 188 ? -38.583 -61.877 40.651 1.00 41.78 1429 ILE C N 1
ATOM 8016 C CA . ILE C 3 188 ? -38.080 -60.827 41.529 1.00 32.77 1429 ILE C CA 1
ATOM 8017 C C . ILE C 3 188 ? -36.889 -60.168 40.873 1.00 46.10 1429 ILE C C 1
ATOM 8018 O O . ILE C 3 188 ? -35.883 -60.827 40.620 1.00 32.40 1429 ILE C O 1
ATOM 8023 N N . GLN C 3 189 ? -37.003 -58.873 40.595 1.00 30.55 1430 GLN C N 1
ATOM 8024 C CA . GLN C 3 189 ? -35.874 -58.105 40.085 1.00 29.64 1430 GLN C CA 1
ATOM 8025 C C . GLN C 3 189 ? -34.826 -57.889 41.169 1.00 32.96 1430 GLN C C 1
ATOM 8026 O O . GLN C 3 189 ? -35.160 -57.557 42.307 1.00 27.41 1430 GLN C O 1
ATOM 8032 N N . PRO C 3 190 ? -33.548 -58.036 40.803 1.00 28.46 1431 PRO C N 1
ATOM 8033 C CA . PRO C 3 190 ? -32.445 -57.756 41.722 1.00 27.49 1431 PRO C CA 1
ATOM 8034 C C . PRO C 3 190 ? -32.593 -56.359 42.311 1.00 30.65 1431 PRO C C 1
ATOM 8035 O O . PRO C 3 190 ? -33.128 -55.473 41.647 1.00 27.46 1431 PRO C O 1
ATOM 8039 N N . GLY C 3 191 ? -32.139 -56.176 43.546 1.00 30.54 1432 GLY C N 1
ATOM 8040 C CA . GLY C 3 191 ? -32.048 -54.855 44.121 1.00 24.00 1432 GLY C CA 1
ATOM 8041 C C . GLY C 3 191 ? -30.637 -54.361 43.882 1.00 26.07 1432 GLY C C 1
ATOM 8042 O O . GLY C 3 191 ? -29.809 -55.081 43.328 1.00 24.26 1432 GLY C O 1
ATOM 8043 N N . SER C 3 192 ? -30.355 -53.137 44.310 1.00 22.24 1433 SER C N 1
ATOM 8044 C CA . SER C 3 192 ? -29.013 -52.612 44.195 1.00 22.14 1433 SER C CA 1
ATOM 8045 C C . SER C 3 192 ? -28.666 -51.743 45.391 1.00 22.49 1433 SER C C 1
ATOM 8046 O O . SER C 3 192 ? -29.535 -51.275 46.128 1.00 20.64 1433 SER C O 1
ATOM 8049 N N . VAL C 3 193 ? -27.369 -51.552 45.568 1.00 21.53 1434 VAL C N 1
ATOM 8050 C CA . VAL C 3 193 ? -26.823 -50.716 46.603 1.00 24.01 1434 VAL C CA 1
ATOM 8051 C C . VAL C 3 193 ? -25.773 -49.822 45.927 1.00 21.62 1434 VAL C C 1
ATOM 8052 O O . VAL C 3 193 ? -24.953 -50.304 45.135 1.00 22.97 1434 VAL C O 1
ATOM 8056 N N . LYS C 3 194 ? -25.824 -48.532 46.231 1.00 20.49 1435 LYS C N 1
ATOM 8057 C CA . LYS C 3 194 ? -24.852 -47.562 45.747 1.00 28.87 1435 LYS C CA 1
ATOM 8058 C C . LYS C 3 194 ? -24.211 -46.920 46.951 1.00 26.30 1435 LYS C C 1
ATOM 8059 O O . LYS C 3 194 ? -24.857 -46.729 47.993 1.00 20.20 1435 LYS C O 1
ATOM 8065 N N . VAL C 3 195 ? -22.943 -46.575 46.795 1.00 23.37 1436 VAL C N 1
ATOM 8066 C CA . VAL C 3 195 ? -22.243 -45.796 47.802 1.00 31.65 1436 VAL C CA 1
ATOM 8067 C C . VAL C 3 195 ? -21.564 -44.624 47.134 1.00 30.11 1436 VAL C C 1
ATOM 8068 O O . VAL C 3 195 ? -20.899 -44.789 46.114 1.00 22.88 1436 VAL C O 1
ATOM 8072 N N . TYR C 3 196 ? -21.745 -43.445 47.717 1.00 24.52 1437 TYR C N 1
ATOM 8073 C CA . TYR C 3 196 ? -21.029 -42.255 47.288 1.00 22.74 1437 TYR C CA 1
ATOM 8074 C C . TYR C 3 196 ? -20.990 -41.288 48.465 1.00 24.58 1437 TYR C C 1
ATOM 8075 O O . TYR C 3 196 ? -21.515 -41.600 49.538 1.00 24.52 1437 TYR C O 1
ATOM 8084 N N . SER C 3 197 ? -20.339 -40.139 48.299 1.00 23.29 1438 SER C N 1
ATOM 8085 C CA . SER C 3 197 ? -20.246 -39.176 49.395 1.00 23.64 1438 SER C CA 1
ATOM 8086 C C . SER C 3 197 ? -20.227 -37.759 48.856 1.00 26.93 1438 SER C C 1
ATOM 8087 O O . SER C 3 197 ? -20.063 -37.553 47.643 1.00 36.01 1438 SER C O 1
ATOM 8090 N N . TYR C 3 198 ? -20.349 -36.792 49.764 1.00 24.46 1439 TYR C N 1
ATOM 8091 C CA . TYR C 3 198 ? -20.513 -35.399 49.394 1.00 25.03 1439 TYR C CA 1
ATOM 8092 C C . TYR C 3 198 ? -19.423 -34.892 48.456 1.00 26.33 1439 TYR C C 1
ATOM 8093 O O . TYR C 3 198 ? -19.719 -34.290 47.429 1.00 33.83 1439 TYR C O 1
ATOM 8102 N N . TYR C 3 199 ? -18.163 -35.136 48.808 1.00 27.44 1440 TYR C N 1
ATOM 8103 C CA . TYR C 3 199 ? -17.057 -34.687 47.987 1.00 28.97 1440 TYR C CA 1
ATOM 8104 C C . TYR C 3 199 ? -16.711 -35.637 46.837 1.00 32.78 1440 TYR C C 1
ATOM 8105 O O . TYR C 3 199 ? -15.761 -35.376 46.097 1.00 31.06 1440 TYR C O 1
ATOM 8114 N N . ASN C 3 200 ? -17.470 -36.728 46.705 1.00 27.55 1441 ASN C N 1
ATOM 8115 C CA . ASN C 3 200 ? -17.289 -37.681 45.606 1.00 33.71 1441 ASN C CA 1
ATOM 8116 C C . ASN C 3 200 ? -18.634 -38.116 45.040 1.00 34.33 1441 ASN C C 1
ATOM 8117 O O . ASN C 3 200 ? -18.940 -39.319 45.005 1.00 36.60 1441 ASN C O 1
ATOM 8122 N N . LEU C 3 201 ? -19.457 -37.152 44.645 1.00 29.48 1442 LEU C N 1
ATOM 8123 C CA . LEU C 3 201 ? -20.767 -37.466 44.081 1.00 34.40 1442 LEU C CA 1
ATOM 8124 C C . LEU C 3 201 ? -20.583 -37.925 42.643 1.00 37.33 1442 LEU C C 1
ATOM 8125 O O . LEU C 3 201 ? -21.547 -38.151 41.931 1.00 30.01 1442 LEU C O 1
ATOM 8130 N N . ASP C 3 202 ? -19.322 -38.011 42.233 1.00 48.38 1443 ASP C N 1
ATOM 8131 C CA . ASP C 3 202 ? -18.908 -38.524 40.937 1.00 57.45 1443 ASP C CA 1
ATOM 8132 C C . ASP C 3 202 ? -18.993 -40.036 40.923 1.00 49.48 1443 ASP C C 1
ATOM 8133 O O . ASP C 3 202 ? -19.292 -40.648 39.904 1.00 43.48 1443 ASP C O 1
ATOM 8138 N N . GLU C 3 203 ? -18.673 -40.615 42.076 1.00 47.81 1444 GLU C N 1
ATOM 8139 C CA . GLU C 3 203 ? -18.459 -42.047 42.247 1.00 39.49 1444 GLU C CA 1
ATOM 8140 C C . GLU C 3 203 ? -19.590 -42.901 41.718 1.00 34.71 1444 GLU C C 1
ATOM 8141 O O . GLU C 3 203 ? -20.722 -42.793 42.186 1.00 33.07 1444 GLU C O 1
ATOM 8147 N N . LYS C 3 204 ? -19.270 -43.765 40.755 1.00 31.77 1445 LYS C N 1
ATOM 8148 C CA . LYS C 3 204 ? -20.170 -44.829 40.350 1.00 34.69 1445 LYS C CA 1
ATOM 8149 C C . LYS C 3 204 ? -19.733 -46.100 41.080 1.00 33.08 1445 LYS C C 1
ATOM 8150 O O . LYS C 3 204 ? -18.859 -46.827 40.606 1.00 38.01 1445 LYS C O 1
ATOM 8156 N N . CYS C 3 205 ? -20.321 -46.360 42.234 1.00 29.06 1446 CYS C N 1
ATOM 8157 C CA . CYS C 3 205 ? -20.071 -47.614 42.944 1.00 31.82 1446 CYS C CA 1
ATOM 8158 C C . CYS C 3 205 ? -21.399 -48.271 43.292 1.00 30.44 1446 CYS C C 1
ATOM 8159 O O . CYS C 3 205 ? -22.142 -47.790 44.156 1.00 24.85 1446 CYS C O 1
ATOM 8162 N N . THR C 3 206 ? -21.701 -49.362 42.609 1.00 27.96 1447 THR C N 1
ATOM 8163 C CA . THR C 3 206 ? -23.002 -49.996 42.738 1.00 35.00 1447 THR C CA 1
ATOM 8164 C C . THR C 3 206 ? -22.854 -51.520 42.655 1.00 34.02 1447 THR C C 1
ATOM 8165 O O . THR C 3 206 ? -22.078 -52.029 41.854 1.00 31.86 1447 THR C O 1
ATOM 8169 N N . LYS C 3 207 ? -23.555 -52.241 43.520 1.00 31.71 1448 LYS C N 1
ATOM 8170 C CA . LYS C 3 207 ? -23.638 -53.698 43.415 1.00 25.81 1448 LYS C CA 1
ATOM 8171 C C . LYS C 3 207 ? -25.096 -54.093 43.492 1.00 25.72 1448 LYS C C 1
ATOM 8172 O O . LYS C 3 207 ? -25.897 -53.434 44.167 1.00 33.22 1448 LYS C O 1
ATOM 8178 N N . PHE C 3 208 ? -25.433 -55.167 42.803 1.00 26.20 1449 PHE C N 1
ATOM 8179 C CA . PHE C 3 208 ? -26.767 -55.720 42.836 1.00 26.02 1449 PHE C CA 1
ATOM 8180 C C . PHE C 3 208 ? -26.807 -56.933 43.762 1.00 26.87 1449 PHE C C 1
ATOM 8181 O O . PHE C 3 208 ? -25.772 -57.534 44.082 1.00 28.19 1449 PHE C O 1
ATOM 8189 N N . TYR C 3 209 ? -28.003 -57.292 44.194 1.00 26.62 1450 TYR C N 1
ATOM 8190 C CA . TYR C 3 209 ? -28.166 -58.489 44.998 1.00 27.72 1450 TYR C CA 1
ATOM 8191 C C . TYR C 3 209 ? -29.462 -59.184 44.613 1.00 31.90 1450 TYR C C 1
ATOM 8192 O O . TYR C 3 209 ? -30.401 -58.548 44.120 1.00 33.10 1450 TYR C O 1
ATOM 8201 N N . HIS C 3 210 ? -29.496 -60.493 44.823 1.00 32.66 1451 HIS C N 1
ATOM 8202 C CA . HIS C 3 210 ? -30.671 -61.297 44.512 1.00 33.22 1451 HIS C CA 1
ATOM 8203 C C . HIS C 3 210 ? -30.555 -62.624 45.242 1.00 32.59 1451 HIS C C 1
ATOM 8204 O O . HIS C 3 210 ? -29.480 -63.203 45.311 1.00 43.11 1451 HIS C O 1
ATOM 8211 N N . PRO C 3 211 ? -31.661 -63.105 45.805 1.00 33.07 1452 PRO C N 1
ATOM 8212 C CA . PRO C 3 211 ? -31.645 -64.356 46.573 1.00 35.01 1452 PRO C CA 1
ATOM 8213 C C . PRO C 3 211 ? -31.198 -65.598 45.769 1.00 47.40 1452 PRO C C 1
ATOM 8214 O O . PRO C 3 211 ? -30.743 -66.566 46.383 1.00 39.06 1452 PRO C O 1
ATOM 8218 N N . ASP C 3 212 ? -31.311 -65.567 44.437 1.00 37.50 1453 ASP C N 1
ATOM 8219 C CA . ASP C 3 212 ? -30.947 -66.721 43.598 1.00 35.69 1453 ASP C CA 1
ATOM 8220 C C . ASP C 3 212 ? -29.714 -66.498 42.717 1.00 34.23 1453 ASP C C 1
ATOM 8221 O O . ASP C 3 212 ? -29.378 -67.352 41.909 1.00 43.50 1453 ASP C O 1
ATOM 8226 N N . LYS C 3 213 ? -29.053 -65.356 42.850 1.00 37.84 1454 LYS C N 1
ATOM 8227 C CA . LYS C 3 213 ? -27.908 -65.047 41.993 1.00 42.18 1454 LYS C CA 1
ATOM 8228 C C . LYS C 3 213 ? -26.773 -64.465 42.825 1.00 45.11 1454 LYS C C 1
ATOM 8229 O O . LYS C 3 213 ? -26.960 -63.481 43.541 1.00 51.18 1454 LYS C O 1
ATOM 8235 N N . GLY C 3 214 ? -25.593 -65.055 42.713 1.00 43.83 1455 GLY C N 1
ATOM 8236 C CA . GLY C 3 214 ? -24.461 -64.660 43.530 1.00 41.07 1455 GLY C CA 1
ATOM 8237 C C . GLY C 3 214 ? -24.105 -63.196 43.407 1.00 41.67 1455 GLY C C 1
ATOM 8238 O O . GLY C 3 214 ? -23.580 -62.606 44.347 1.00 45.18 1455 GLY C O 1
ATOM 8239 N N . THR C 3 215 ? -24.394 -62.608 42.248 1.00 41.34 1456 THR C N 1
ATOM 8240 C CA . THR C 3 215 ? -24.056 -61.206 42.000 1.00 41.04 1456 THR C CA 1
ATOM 8241 C C . THR C 3 215 ? -25.208 -60.323 41.494 1.00 32.97 1456 THR C C 1
ATOM 8242 O O . THR C 3 215 ? -24.971 -59.226 41.000 1.00 34.02 1456 THR C O 1
ATOM 8246 N N . GLY C 3 216 ? -26.447 -60.789 41.604 1.00 31.23 1457 GLY C N 1
ATOM 8247 C CA . GLY C 3 216 ? -27.592 -59.973 41.222 1.00 28.35 1457 GLY C CA 1
ATOM 8248 C C . GLY C 3 216 ? -27.739 -59.639 39.740 1.00 31.34 1457 GLY C C 1
ATOM 8249 O O . GLY C 3 216 ? -28.463 -58.716 39.376 1.00 30.35 1457 GLY C O 1
ATOM 8250 N N . LEU C 3 217 ? -27.084 -60.406 38.872 1.00 34.21 1458 LEU C N 1
ATOM 8251 C CA . LEU C 3 217 ? -27.101 -60.115 37.439 1.00 33.45 1458 LEU C CA 1
ATOM 8252 C C . LEU C 3 217 ? -28.211 -60.851 36.712 1.00 28.97 1458 LEU C C 1
ATOM 8253 O O . LEU C 3 217 ? -28.424 -62.040 36.935 1.00 31.91 1458 LEU C O 1
ATOM 8258 N N . LEU C 3 218 ? -28.929 -60.139 35.854 1.00 29.00 1459 LEU C N 1
ATOM 8259 C CA . LEU C 3 218 ? -29.912 -60.769 34.990 1.00 30.09 1459 LEU C CA 1
ATOM 8260 C C . LEU C 3 218 ? -29.192 -61.764 34.065 1.00 31.94 1459 LEU C C 1
ATOM 8261 O O . LEU C 3 218 ? -28.059 -61.548 33.660 1.00 31.34 1459 LEU C O 1
ATOM 8266 N N . ASN C 3 219 ? -29.844 -62.869 33.751 1.00 32.51 1460 ASN C N 1
ATOM 8267 C CA . ASN C 3 219 ? -29.196 -63.876 32.920 1.00 40.13 1460 ASN C CA 1
ATOM 8268 C C . ASN C 3 219 ? -28.998 -63.445 31.468 1.00 41.74 1460 ASN C C 1
ATOM 8269 O O . ASN C 3 219 ? -29.957 -63.174 30.746 1.00 34.72 1460 ASN C O 1
ATOM 8274 N N . LYS C 3 220 ? -27.744 -63.361 31.051 1.00 34.40 1461 LYS C N 1
ATOM 8275 C CA . LYS C 3 220 ? -27.441 -63.120 29.646 1.00 36.31 1461 LYS C CA 1
ATOM 8276 C C . LYS C 3 220 ? -26.360 -64.061 29.152 1.00 40.09 1461 LYS C C 1
ATOM 8277 O O . LYS C 3 220 ? -25.653 -64.683 29.940 1.00 44.15 1461 LYS C O 1
ATOM 8283 N N . ILE C 3 221 ? -26.232 -64.158 27.837 1.00 37.17 1462 ILE C N 1
ATOM 8284 C CA . ILE C 3 221 ? -25.203 -64.985 27.255 1.00 38.15 1462 ILE C CA 1
ATOM 8285 C C . ILE C 3 221 ? -24.384 -64.146 26.284 1.00 41.19 1462 ILE C C 1
ATOM 8286 O O . ILE C 3 221 ? -24.908 -63.624 25.296 1.00 40.01 1462 ILE C O 1
ATOM 8291 N N . CYS C 3 222 ? -23.097 -63.996 26.578 1.00 37.92 1463 CYS C N 1
ATOM 8292 C CA . CYS C 3 222 ? -22.235 -63.155 25.748 1.00 47.20 1463 CYS C CA 1
ATOM 8293 C C . CYS C 3 222 ? -21.217 -63.929 24.901 1.00 50.07 1463 CYS C C 1
ATOM 8294 O O . CYS C 3 222 ? -20.524 -64.824 25.393 1.00 53.20 1463 CYS C O 1
ATOM 8297 N N . ILE C 3 223 ? -21.153 -63.573 23.622 1.00 46.54 1464 ILE C N 1
ATOM 8298 C CA . ILE C 3 223 ? -20.093 -64.006 22.720 1.00 47.20 1464 ILE C CA 1
ATOM 8299 C C . ILE C 3 223 ? -19.211 -62.789 22.436 1.00 49.68 1464 ILE C C 1
ATOM 8300 O O . ILE C 3 223 ? -19.568 -61.914 21.637 1.00 44.54 1464 ILE C O 1
ATOM 8305 N N . GLY C 3 224 ? -18.065 -62.726 23.103 1.00 51.63 1465 GLY C N 1
ATOM 8306 C CA . GLY C 3 224 ? -17.247 -61.530 23.057 1.00 53.70 1465 GLY C CA 1
ATOM 8307 C C . GLY C 3 224 ? -18.008 -60.376 23.687 1.00 56.70 1465 GLY C C 1
ATOM 8308 O O . GLY C 3 224 ? -18.351 -60.419 24.874 1.00 51.72 1465 GLY C O 1
ATOM 8309 N N . ASN C 3 225 ? -18.294 -59.358 22.878 1.00 57.64 1466 ASN C N 1
ATOM 8310 C CA . ASN C 3 225 ? -18.996 -58.164 23.340 1.00 55.50 1466 ASN C CA 1
ATOM 8311 C C . ASN C 3 225 ? -20.476 -58.139 22.975 1.00 48.01 1466 ASN C C 1
ATOM 8312 O O . ASN C 3 225 ? -21.187 -57.201 23.330 1.00 46.38 1466 ASN C O 1
ATOM 8317 N N . VAL C 3 226 ? -20.938 -59.143 22.239 1.00 44.51 1467 VAL C N 1
ATOM 8318 C CA . VAL C 3 226 ? -22.352 -59.219 21.893 1.00 40.10 1467 VAL C CA 1
ATOM 8319 C C . VAL C 3 226 ? -23.101 -60.094 22.895 1.00 38.81 1467 VAL C C 1
ATOM 8320 O O . VAL C 3 226 ? -22.854 -61.295 22.977 1.00 39.21 1467 VAL C O 1
ATOM 8324 N N . CYS C 3 227 ? -24.014 -59.486 23.643 1.00 37.48 1468 CYS C N 1
ATOM 8325 C CA . CYS C 3 227 ? -24.804 -60.194 24.634 1.00 37.01 1468 CYS C CA 1
ATOM 8326 C C . CYS C 3 227 ? -26.242 -60.400 24.188 1.00 41.37 1468 CYS C C 1
ATOM 8327 O O . CYS C 3 227 ? -26.802 -59.577 23.466 1.00 38.25 1468 CYS C O 1
ATOM 8330 N N . ARG C 3 228 ? -26.840 -61.492 24.649 1.00 37.82 1469 ARG C N 1
ATOM 8331 C CA . ARG C 3 228 ? -28.243 -61.772 24.392 1.00 43.44 1469 ARG C CA 1
ATOM 8332 C C . ARG C 3 228 ? -28.910 -62.007 25.709 1.00 37.43 1469 ARG C C 1
ATOM 8333 O O . ARG C 3 228 ? -28.331 -62.651 26.582 1.00 42.70 1469 ARG C O 1
ATOM 8341 N N . CYS C 3 229 ? -30.137 -61.519 25.850 1.00 37.47 1470 CYS C N 1
ATOM 8342 C CA . CYS C 3 229 ? -30.908 -61.820 27.041 1.00 36.90 1470 CYS C CA 1
ATOM 8343 C C . CYS C 3 229 ? -31.247 -63.302 27.058 1.00 37.66 1470 CYS C C 1
ATOM 8344 O O . CYS C 3 229 ? -31.820 -63.815 26.109 1.00 38.89 1470 CYS C O 1
ATOM 8347 N N . ALA C 3 230 ? -30.880 -63.980 28.142 1.00 44.77 1471 ALA C N 1
ATOM 8348 C CA . ALA C 3 230 ? -31.084 -65.427 28.259 1.00 47.44 1471 ALA C CA 1
ATOM 8349 C C . ALA C 3 230 ? -32.435 -65.806 28.863 1.00 38.71 1471 ALA C C 1
ATOM 8350 O O . ALA C 3 230 ? -32.818 -66.964 28.830 1.00 39.92 1471 ALA C O 1
ATOM 8352 N N . GLY C 3 231 ? -33.155 -64.833 29.411 1.00 37.63 1472 GLY C N 1
ATOM 8353 C CA . GLY C 3 231 ? -34.449 -65.102 30.019 1.00 44.23 1472 GLY C CA 1
ATOM 8354 C C . GLY C 3 231 ? -34.287 -65.533 31.466 1.00 40.42 1472 GLY C C 1
ATOM 8355 O O . GLY C 3 231 ? -33.269 -66.108 31.828 1.00 37.23 1472 GLY C O 1
ATOM 8356 N N . GLU C 3 232 ? -35.277 -65.236 32.301 1.00 38.42 1473 GLU C N 1
ATOM 8357 C CA . GLU C 3 232 ? -35.218 -65.601 33.715 1.00 38.62 1473 GLU C CA 1
ATOM 8358 C C . GLU C 3 232 ? -36.028 -66.865 33.928 1.00 42.16 1473 GLU C C 1
ATOM 8359 O O . GLU C 3 232 ? -35.993 -67.480 34.991 1.00 44.11 1473 GLU C O 1
ATOM 8365 N N . THR C 3 233 ? -36.759 -67.236 32.889 1.00 47.01 1474 THR C N 1
ATOM 8366 C CA . THR C 3 233 ? -37.563 -68.440 32.884 1.00 58.61 1474 THR C CA 1
ATOM 8367 C C . THR C 3 233 ? -36.803 -69.555 32.161 1.00 60.81 1474 THR C C 1
ATOM 8368 O O . THR C 3 233 ? -36.057 -69.292 31.216 1.00 62.18 1474 THR C O 1
ATOM 8372 N N . CYS C 3 234 ? -36.975 -70.791 32.617 1.00 57.27 1475 CYS C N 1
ATOM 8373 C CA . CYS C 3 234 ? -36.288 -71.924 32.004 1.00 61.93 1475 CYS C CA 1
ATOM 8374 C C . CYS C 3 234 ? -37.164 -72.689 31.033 1.00 68.35 1475 CYS C C 1
ATOM 8375 O O . CYS C 3 234 ? -38.344 -72.926 31.286 1.00 72.22 1475 CYS C O 1
ATOM 8378 N N . SER C 3 235 ? -36.575 -73.066 29.908 1.00 72.70 1476 SER C N 1
ATOM 8379 C CA . SER C 3 235 ? -37.259 -73.921 28.968 1.00 70.28 1476 SER C CA 1
ATOM 8380 C C . SER C 3 235 ? -37.121 -75.341 29.497 1.00 66.81 1476 SER C C 1
ATOM 8381 O O . SER C 3 235 ? -36.175 -75.658 30.229 1.00 57.50 1476 SER C O 1
ATOM 8384 N N . SER C 3 236 ? -38.067 -76.198 29.142 1.00 65.74 1477 SER C N 1
ATOM 8385 C CA . SER C 3 236 ? -38.005 -77.570 29.594 1.00 61.99 1477 SER C CA 1
ATOM 8386 C C . SER C 3 236 ? -38.256 -78.516 28.443 1.00 58.50 1477 SER C C 1
ATOM 8387 O O . SER C 3 236 ? -39.098 -78.260 27.572 1.00 51.47 1477 SER C O 1
ATOM 8390 N N . LEU C 3 237 ? -37.485 -79.598 28.449 1.00 56.14 1478 LEU C N 1
ATOM 8391 C CA . LEU C 3 237 ? -37.644 -80.726 27.544 1.00 52.75 1478 LEU C CA 1
ATOM 8392 C C . LEU C 3 237 ? -39.116 -81.120 27.419 1.00 41.42 1478 LEU C C 1
ATOM 8393 O O . LEU C 3 237 ? -39.803 -81.323 28.415 1.00 43.98 1478 LEU C O 1
ATOM 8398 N N . ASN C 3 238 ? -39.605 -81.205 26.191 1.00 39.33 1479 ASN C N 1
ATOM 8399 C CA . ASN C 3 238 ? -40.998 -81.567 25.964 1.00 57.23 1479 ASN C CA 1
ATOM 8400 C C . ASN C 3 238 ? -41.219 -83.071 26.045 1.00 54.30 1479 ASN C C 1
ATOM 8401 O O . ASN C 3 238 ? -40.473 -83.854 25.463 1.00 50.60 1479 ASN C O 1
ATOM 8406 N N . HIS C 3 239 ? -42.241 -83.474 26.783 1.00 60.64 1480 HIS C N 1
ATOM 8407 C CA . HIS C 3 239 ? -42.590 -84.882 26.836 1.00 69.15 1480 HIS C CA 1
ATOM 8408 C C . HIS C 3 239 ? -44.060 -85.118 26.507 1.00 63.25 1480 HIS C C 1
ATOM 8409 O O . HIS C 3 239 ? -44.948 -84.378 26.945 1.00 63.69 1480 HIS C O 1
ATOM 8416 N N . GLN C 3 240 ? -44.297 -86.171 25.741 1.00 52.49 1481 GLN C N 1
ATOM 8417 C CA . GLN C 3 240 ? -45.602 -86.458 25.187 1.00 52.25 1481 GLN C CA 1
ATOM 8418 C C . GLN C 3 240 ? -45.590 -87.966 25.008 1.00 49.39 1481 GLN C C 1
ATOM 8419 O O . GLN C 3 240 ? -44.631 -88.505 24.454 1.00 45.82 1481 GLN C O 1
ATOM 8425 N N . GLU C 3 241 ? -46.616 -88.666 25.479 1.00 51.05 1482 GLU C N 1
ATOM 8426 C CA . GLU C 3 241 ? -46.607 -90.129 25.339 1.00 50.93 1482 GLU C CA 1
ATOM 8427 C C . GLU C 3 241 ? -47.042 -90.575 23.939 1.00 52.62 1482 GLU C C 1
ATOM 8428 O O . GLU C 3 241 ? -46.672 -91.657 23.475 1.00 51.41 1482 GLU C O 1
ATOM 8434 N N . ARG C 3 242 ? -47.823 -89.727 23.274 1.00 48.74 1483 ARG C N 1
ATOM 8435 C CA . ARG C 3 242 ? -48.151 -89.904 21.870 1.00 47.04 1483 ARG C CA 1
ATOM 8436 C C . ARG C 3 242 ? -48.122 -88.527 21.223 1.00 44.53 1483 ARG C C 1
ATOM 8437 O O . ARG C 3 242 ? -48.409 -87.520 21.868 1.00 45.05 1483 ARG C O 1
ATOM 8445 N N . ILE C 3 243 ? -47.779 -88.485 19.945 1.00 44.76 1484 ILE C N 1
ATOM 8446 C CA . ILE C 3 243 ? -47.764 -87.225 19.216 1.00 42.77 1484 ILE C CA 1
ATOM 8447 C C . ILE C 3 243 ? -48.998 -87.094 18.316 1.00 48.21 1484 ILE C C 1
ATOM 8448 O O . ILE C 3 243 ? -49.245 -87.932 17.444 1.00 50.77 1484 ILE C O 1
ATOM 8453 N N . ASP C 3 244 ? -49.788 -86.055 18.553 1.00 45.31 1485 ASP C N 1
ATOM 8454 C CA . ASP C 3 244 ? -50.838 -85.667 17.622 1.00 49.10 1485 ASP C CA 1
ATOM 8455 C C . ASP C 3 244 ? -50.127 -85.096 16.396 1.00 45.69 1485 ASP C C 1
ATOM 8456 O O . ASP C 3 244 ? -49.716 -83.936 16.402 1.00 42.22 1485 ASP C O 1
ATOM 8461 N N . VAL C 3 245 ? -49.974 -85.916 15.358 1.00 41.09 1486 VAL C N 1
ATOM 8462 C CA . VAL C 3 245 ? -49.057 -85.616 14.260 1.00 41.03 1486 VAL C CA 1
ATOM 8463 C C . VAL C 3 245 ? -49.454 -84.391 13.429 1.00 44.39 1486 VAL C C 1
ATOM 8464 O O . VAL C 3 245 ? -48.596 -83.583 13.080 1.00 37.31 1486 VAL C O 1
ATOM 8468 N N . PRO C 3 246 ? -50.748 -84.260 13.102 1.00 45.36 1487 PRO C N 1
ATOM 8469 C CA . PRO C 3 246 ? -51.195 -83.076 12.365 1.00 43.88 1487 PRO C CA 1
ATOM 8470 C C . PRO C 3 246 ? -50.891 -81.798 13.139 1.00 45.63 1487 PRO C C 1
ATOM 8471 O O . PRO C 3 246 ? -50.428 -80.807 12.558 1.00 38.28 1487 PRO C O 1
ATOM 8475 N N . LEU C 3 247 ? -51.151 -81.837 14.444 1.00 44.34 1488 LEU C N 1
ATOM 8476 C CA . LEU C 3 247 ? -50.936 -80.693 15.325 1.00 38.39 1488 LEU C CA 1
ATOM 8477 C C . LEU C 3 247 ? -49.455 -80.345 15.434 1.00 37.48 1488 LEU C C 1
ATOM 8478 O O . LEU C 3 247 ? -49.059 -79.189 15.291 1.00 37.86 1488 LEU C O 1
ATOM 8483 N N . GLN C 3 248 ? -48.644 -81.363 15.703 1.00 36.29 1489 GLN C N 1
ATOM 8484 C CA . GLN C 3 248 ? -47.196 -81.227 15.728 1.00 36.80 1489 GLN C CA 1
ATOM 8485 C C . GLN C 3 248 ? -46.698 -80.623 14.408 1.00 39.12 1489 GLN C C 1
ATOM 8486 O O . GLN C 3 248 ? -45.782 -79.797 14.403 1.00 32.56 1489 GLN C O 1
ATOM 8492 N N . ILE C 3 249 ? -47.290 -81.053 13.293 1.00 31.38 1490 ILE C N 1
ATOM 8493 C CA . ILE C 3 249 ? -46.888 -80.553 11.983 1.00 33.98 1490 ILE C CA 1
ATOM 8494 C C . ILE C 3 249 ? -47.180 -79.063 11.896 1.00 33.09 1490 ILE C C 1
ATOM 8495 O O . ILE C 3 249 ? -46.332 -78.293 11.474 1.00 35.74 1490 ILE C O 1
ATOM 8500 N N . GLU C 3 250 ? -48.372 -78.656 12.316 1.00 32.46 1491 GLU C N 1
ATOM 8501 C CA . GLU C 3 250 ? -48.716 -77.242 12.300 1.00 33.76 1491 GLU C CA 1
ATOM 8502 C C . GLU C 3 250 ? -47.762 -76.411 13.147 1.00 38.95 1491 GLU C C 1
ATOM 8503 O O . GLU C 3 250 ? -47.400 -75.297 12.764 1.00 39.30 1491 GLU C O 1
ATOM 8509 N N . LYS C 3 251 ? -47.382 -76.930 14.313 1.00 33.05 1492 LYS C N 1
ATOM 8510 C CA . LYS C 3 251 ? -46.477 -76.191 15.181 1.00 34.69 1492 LYS C CA 1
ATOM 8511 C C . LYS C 3 251 ? -45.124 -76.030 14.490 1.00 32.42 1492 LYS C C 1
ATOM 8512 O O . LYS C 3 251 ? -44.512 -74.963 14.541 1.00 30.58 1492 LYS C O 1
ATOM 8518 N N . ALA C 3 252 ? -44.672 -77.099 13.844 1.00 29.16 1493 ALA C N 1
ATOM 8519 C CA . ALA C 3 252 ? -43.395 -77.103 13.159 1.00 27.75 1493 ALA C CA 1
ATOM 8520 C C . ALA C 3 252 ? -43.441 -76.201 11.948 1.00 32.28 1493 ALA C C 1
ATOM 8521 O O . ALA C 3 252 ? -42.398 -75.811 11.441 1.00 28.07 1493 ALA C O 1
ATOM 8523 N N . CYS C 3 253 ? -44.644 -75.885 11.479 1.00 28.81 1494 CYS C N 1
ATOM 8524 C CA . CYS C 3 253 ? -44.783 -75.178 10.211 1.00 29.67 1494 CYS C CA 1
ATOM 8525 C C . CYS C 3 253 ? -45.237 -73.727 10.358 1.00 39.43 1494 CYS C C 1
ATOM 8526 O O . CYS C 3 253 ? -45.686 -73.101 9.395 1.00 41.73 1494 CYS C O 1
ATOM 8529 N N . GLU C 3 254 ? -45.116 -73.215 11.576 1.00 40.94 1495 GLU C N 1
ATOM 8530 C CA . GLU C 3 254 ? -45.285 -71.799 11.834 1.00 45.02 1495 GLU C CA 1
ATOM 8531 C C . GLU C 3 254 ? -44.182 -71.053 11.096 1.00 37.32 1495 GLU C C 1
ATOM 8532 O O . GLU C 3 254 ? -43.062 -71.554 10.962 1.00 34.54 1495 GLU C O 1
ATOM 8538 N N . THR C 3 255 ? -44.481 -69.854 10.616 1.00 42.66 1496 THR C N 1
ATOM 8539 C CA . THR C 3 255 ? -43.505 -69.143 9.795 1.00 40.68 1496 THR C CA 1
ATOM 8540 C C . THR C 3 255 ? -42.212 -68.818 10.562 1.00 39.86 1496 THR C C 1
ATOM 8541 O O . THR C 3 255 ? -41.137 -68.743 9.966 1.00 41.37 1496 THR C O 1
ATOM 8545 N N . ASN C 3 256 ? -42.309 -68.663 11.878 1.00 42.82 1497 ASN C N 1
ATOM 8546 C CA . ASN C 3 256 ? -41.123 -68.410 12.697 1.00 48.47 1497 ASN C CA 1
ATOM 8547 C C . ASN C 3 256 ? -40.284 -69.648 13.053 1.00 38.85 1497 ASN C C 1
ATOM 8548 O O . ASN C 3 256 ? -39.235 -69.524 13.681 1.00 37.45 1497 ASN C O 1
ATOM 8553 N N . VAL C 3 257 ? -40.736 -70.832 12.660 1.00 30.51 1498 VAL C N 1
ATOM 8554 C CA . VAL C 3 257 ? -39.921 -72.027 12.818 1.00 29.04 1498 VAL C CA 1
ATOM 8555 C C . VAL C 3 257 ? -39.020 -72.148 11.590 1.00 30.75 1498 VAL C C 1
ATOM 8556 O O . VAL C 3 257 ? -39.489 -72.438 10.500 1.00 30.06 1498 VAL C O 1
ATOM 8560 N N . ASP C 3 258 ? -37.728 -71.894 11.769 1.00 31.77 1499 ASP C N 1
ATOM 8561 C CA . ASP C 3 258 ? -36.780 -71.899 10.657 1.00 34.48 1499 ASP C CA 1
ATOM 8562 C C . ASP C 3 258 ? -36.411 -73.320 10.197 1.00 32.53 1499 ASP C C 1
ATOM 8563 O O . ASP C 3 258 ? -36.450 -73.622 9.004 1.00 30.46 1499 ASP C O 1
ATOM 8568 N N . TYR C 3 259 ? -36.042 -74.187 11.137 1.00 29.38 1500 TYR C N 1
ATOM 8569 C CA . TYR C 3 259 ? -35.593 -75.536 10.777 1.00 26.39 1500 TYR C CA 1
ATOM 8570 C C . TYR C 3 259 ? -36.215 -76.553 11.728 1.00 28.21 1500 TYR C C 1
ATOM 8571 O O . TYR C 3 259 ? -36.677 -76.187 12.809 1.00 25.85 1500 TYR C O 1
ATOM 8580 N N . VAL C 3 260 ? -36.219 -77.822 11.319 1.00 25.30 1501 VAL C N 1
ATOM 8581 C CA . VAL C 3 260 ? -36.608 -78.944 12.178 1.00 29.40 1501 VAL C CA 1
ATOM 8582 C C . VAL C 3 260 ? -35.583 -80.066 12.002 1.00 33.77 1501 VAL C C 1
ATOM 8583 O O . VAL C 3 260 ? -35.443 -80.624 10.907 1.00 38.43 1501 VAL C O 1
ATOM 8587 N N . TYR C 3 261 ? -34.855 -80.387 13.070 1.00 28.75 1502 TYR C N 1
ATOM 8588 C CA . TYR C 3 261 ? -33.822 -81.421 13.007 1.00 26.09 1502 TYR C CA 1
ATOM 8589 C C . TYR C 3 261 ? -34.070 -82.601 13.946 1.00 35.65 1502 TYR C C 1
ATOM 8590 O O . TYR C 3 261 ? -34.745 -82.473 14.974 1.00 30.40 1502 TYR C O 1
ATOM 8599 N N . LYS C 3 262 ? -33.497 -83.746 13.580 1.00 27.07 1503 LYS C N 1
ATOM 8600 C CA . LYS C 3 262 ? -33.207 -84.798 14.533 1.00 27.95 1503 LYS C CA 1
ATOM 8601 C C . LYS C 3 262 ? -31.721 -84.727 14.864 1.00 33.37 1503 LYS C C 1
ATOM 8602 O O . LYS C 3 262 ? -30.873 -84.766 13.963 1.00 30.53 1503 LYS C O 1
ATOM 8608 N N . THR C 3 263 ? -31.404 -84.637 16.152 1.00 29.55 1504 THR C N 1
ATOM 8609 C CA . THR C 3 263 ? -30.017 -84.541 16.587 1.00 30.82 1504 THR C CA 1
ATOM 8610 C C . THR C 3 263 ? -29.636 -85.647 17.568 1.00 34.68 1504 THR C C 1
ATOM 8611 O O . THR C 3 263 ? -30.497 -86.328 18.132 1.00 35.23 1504 THR C O 1
ATOM 8615 N N . LYS C 3 264 ? -28.334 -85.834 17.745 1.00 33.87 1505 LYS C N 1
ATOM 8616 C CA . LYS C 3 264 ? -27.809 -86.566 18.883 1.00 35.65 1505 LYS C CA 1
ATOM 8617 C C . LYS C 3 264 ? -26.951 -85.588 19.681 1.00 42.36 1505 LYS C C 1
ATOM 8618 O O . LYS C 3 264 ? -26.246 -84.765 19.101 1.00 36.52 1505 LYS C O 1
ATOM 8624 N N . LEU C 3 265 ? -27.028 -85.669 21.004 1.00 37.51 1506 LEU C N 1
ATOM 8625 C CA . LEU C 3 265 ? -26.188 -84.859 21.882 1.00 38.85 1506 LEU C CA 1
ATOM 8626 C C . LEU C 3 265 ? -24.832 -85.540 22.115 1.00 41.35 1506 LEU C C 1
ATOM 8627 O O . LEU C 3 265 ? -24.745 -86.555 22.792 1.00 42.88 1506 LEU C O 1
ATOM 8632 N N . LEU C 3 266 ? -23.780 -84.964 21.542 1.00 47.07 1507 LEU C N 1
ATOM 8633 C CA . LEU C 3 266 ? -22.419 -85.480 21.662 1.00 44.82 1507 LEU C CA 1
ATOM 8634 C C . LEU C 3 266 ? -21.747 -85.186 23.015 1.00 51.71 1507 LEU C C 1
ATOM 8635 O O . LEU C 3 266 ? -21.180 -86.086 23.642 1.00 49.37 1507 LEU C O 1
ATOM 8640 N N . ARG C 3 267 ? -21.794 -83.926 23.450 1.00 50.15 1508 ARG C N 1
ATOM 8641 C CA . ARG C 3 267 ? -21.132 -83.505 24.687 1.00 50.60 1508 ARG C CA 1
ATOM 8642 C C . ARG C 3 267 ? -21.879 -82.378 25.379 1.00 54.69 1508 ARG C C 1
ATOM 8643 O O . ARG C 3 267 ? -22.603 -81.606 24.742 1.00 49.00 1508 ARG C O 1
ATOM 8651 N N . ILE C 3 268 ? -21.666 -82.257 26.685 1.00 50.40 1509 ILE C N 1
ATOM 8652 C CA . ILE C 3 268 ? -22.122 -81.079 27.400 1.00 52.09 1509 ILE C CA 1
ATOM 8653 C C . ILE C 3 268 ? -20.911 -80.331 27.920 1.00 57.69 1509 ILE C C 1
ATOM 8654 O O . ILE C 3 268 ? -20.127 -80.862 28.701 1.00 56.68 1509 ILE C O 1
ATOM 8659 N N . GLU C 3 269 ? -20.753 -79.093 27.474 1.00 60.80 1510 GLU C N 1
ATOM 8660 C CA . GLU C 3 269 ? -19.634 -78.282 27.915 1.00 65.63 1510 GLU C CA 1
ATOM 8661 C C . GLU C 3 269 ? -20.120 -77.124 28.780 1.00 64.93 1510 GLU C C 1
ATOM 8662 O O . GLU C 3 269 ? -21.292 -76.750 28.736 1.00 60.33 1510 GLU C O 1
ATOM 8668 N N . GLU C 3 270 ? -19.228 -76.577 29.592 1.00 70.20 1511 GLU C N 1
ATOM 8669 C CA . GLU C 3 270 ? -19.591 -75.431 30.408 1.00 76.18 1511 GLU C CA 1
ATOM 8670 C C . GLU C 3 270 ? -18.654 -74.269 30.103 1.00 78.07 1511 GLU C C 1
ATOM 8671 O O . GLU C 3 270 ? -17.501 -74.474 29.727 1.00 79.45 1511 GLU C O 1
ATOM 8677 N N . GLN C 3 271 ? -19.160 -73.050 30.239 1.00 82.08 1512 GLN C N 1
ATOM 8678 C CA . GLN C 3 271 ? -18.319 -71.864 30.123 1.00 86.42 1512 GLN C CA 1
ATOM 8679 C C . GLN C 3 271 ? -19.084 -70.601 30.511 1.00 82.46 1512 GLN C C 1
ATOM 8680 O O . GLN C 3 271 ? -20.156 -70.322 29.977 1.00 73.90 1512 GLN C O 1
ATOM 8686 N N . ASP C 3 272 ? -18.531 -69.858 31.466 1.00 90.13 1513 ASP C N 1
ATOM 8687 C CA . ASP C 3 272 ? -19.135 -68.616 31.941 1.00 96.16 1513 ASP C CA 1
ATOM 8688 C C . ASP C 3 272 ? -20.525 -68.823 32.532 1.00 90.61 1513 ASP C C 1
ATOM 8689 O O . ASP C 3 272 ? -21.401 -67.976 32.365 1.00 93.22 1513 ASP C O 1
ATOM 8694 N N . GLY C 3 273 ? -20.734 -69.943 33.213 1.00 82.03 1514 GLY C N 1
ATOM 8695 C CA . GLY C 3 273 ? -22.030 -70.227 33.803 1.00 76.19 1514 GLY C CA 1
ATOM 8696 C C . GLY C 3 273 ? -23.078 -70.667 32.793 1.00 69.93 1514 GLY C C 1
ATOM 8697 O O . GLY C 3 273 ? -24.271 -70.722 33.106 1.00 67.29 1514 GLY C O 1
ATOM 8698 N N . ASN C 3 274 ? -22.642 -70.983 31.578 1.00 65.82 1515 ASN C N 1
ATOM 8699 C CA . ASN C 3 274 ? -23.555 -71.510 30.565 1.00 66.77 1515 ASN C CA 1
ATOM 8700 C C . ASN C 3 274 ? -23.239 -72.947 30.207 1.00 66.42 1515 ASN C C 1
ATOM 8701 O O . ASN C 3 274 ? -22.078 -73.355 30.221 1.00 58.17 1515 ASN C O 1
ATOM 8706 N N . ASP C 3 275 ? -24.279 -73.709 29.884 1.00 66.48 1516 ASP C N 1
ATOM 8707 C CA . ASP C 3 275 ? -24.102 -75.031 29.290 1.00 62.27 1516 ASP C CA 1
ATOM 8708 C C . ASP C 3 275 ? -24.062 -74.929 27.770 1.00 56.96 1516 ASP C C 1
ATOM 8709 O O . ASP C 3 275 ? -24.900 -74.267 27.151 1.00 47.99 1516 ASP C O 1
ATOM 8714 N N . ILE C 3 276 ? -23.070 -75.585 27.180 1.00 56.23 1517 ILE C N 1
ATOM 8715 C CA . ILE C 3 276 ? -23.002 -75.768 25.741 1.00 47.69 1517 ILE C CA 1
ATOM 8716 C C . ILE C 3 276 ? -23.378 -77.212 25.453 1.00 48.01 1517 ILE C C 1
ATOM 8717 O O . ILE C 3 276 ? -22.626 -78.133 25.779 1.00 52.22 1517 ILE C O 1
ATOM 8722 N N . TYR C 3 277 ? -24.551 -77.414 24.866 1.00 46.27 1518 TYR C N 1
ATOM 8723 C CA . TYR C 3 277 ? -24.979 -78.741 24.445 1.00 49.16 1518 TYR C CA 1
ATOM 8724 C C . TYR C 3 277 ? -24.560 -78.957 22.992 1.00 50.23 1518 TYR C C 1
ATOM 8725 O O . TYR C 3 277 ? -25.141 -78.364 22.077 1.00 39.22 1518 TYR C O 1
ATOM 8734 N N . VAL C 3 278 ? -23.543 -79.787 22.775 1.00 48.27 1519 VAL C N 1
ATOM 8735 C CA . VAL C 3 278 ? -23.035 -80.000 21.428 1.00 41.75 1519 VAL C CA 1
ATOM 8736 C C . VAL C 3 278 ? -23.835 -81.070 20.692 1.00 41.96 1519 VAL C C 1
ATOM 8737 O O . VAL C 3 278 ? -23.775 -82.249 21.038 1.00 44.60 1519 VAL C O 1
ATOM 8741 N N . MET C 3 279 ? -24.579 -80.637 19.675 1.00 37.95 1520 MET C N 1
ATOM 8742 C CA . MET C 3 279 ? -25.497 -81.485 18.928 1.00 36.22 1520 MET C CA 1
ATOM 8743 C C . MET C 3 279 ? -24.938 -81.838 17.562 1.00 39.98 1520 MET C C 1
ATOM 8744 O O . MET C 3 279 ? -24.441 -80.973 16.836 1.00 40.98 1520 MET C O 1
ATOM 8749 N N . ASP C 3 280 ? -25.023 -83.112 17.206 1.00 40.91 1521 ASP C N 1
ATOM 8750 C CA . ASP C 3 280 ? -24.802 -83.514 15.828 1.00 42.28 1521 ASP C CA 1
ATOM 8751 C C . ASP C 3 280 ? -26.158 -83.612 15.141 1.00 41.81 1521 ASP C C 1
ATOM 8752 O O . ASP C 3 280 ? -27.087 -84.236 15.665 1.00 33.66 1521 ASP C O 1
ATOM 8757 N N . VAL C 3 281 ? -26.275 -82.991 13.972 1.00 34.07 1522 VAL C N 1
ATOM 8758 C CA . VAL C 3 281 ? -27.520 -83.040 13.223 1.00 32.37 1522 VAL C CA 1
ATOM 8759 C C . VAL C 3 281 ? -27.529 -84.306 12.401 1.00 34.72 1522 VAL C C 1
ATOM 8760 O O . VAL C 3 281 ? -26.706 -84.468 11.497 1.00 37.81 1522 VAL C O 1
ATOM 8764 N N . LEU C 3 282 ? -28.463 -85.198 12.728 1.00 36.14 1523 LEU C N 1
ATOM 8765 C CA . LEU C 3 282 ? -28.562 -86.520 12.111 1.00 36.03 1523 LEU C CA 1
ATOM 8766 C C . LEU C 3 282 ? -29.427 -86.458 10.854 1.00 35.83 1523 LEU C C 1
ATOM 8767 O O . LEU C 3 282 ? -29.098 -87.052 9.835 1.00 40.52 1523 LEU C O 1
ATOM 8772 N N . GLU C 3 283 ? -30.544 -85.742 10.954 1.00 33.32 1524 GLU C N 1
ATOM 8773 C CA . GLU C 3 283 ? -31.496 -85.610 9.866 1.00 31.17 1524 GLU C CA 1
ATOM 8774 C C . GLU C 3 283 ? -32.111 -84.214 9.839 1.00 31.69 1524 GLU C C 1
ATOM 8775 O O . GLU C 3 283 ? -32.498 -83.664 10.877 1.00 29.88 1524 GLU C O 1
ATOM 8781 N N . VAL C 3 284 ? -32.177 -83.639 8.646 1.00 31.28 1525 VAL C N 1
ATOM 8782 C CA . VAL C 3 284 ? -32.924 -82.415 8.421 1.00 27.91 1525 VAL C CA 1
ATOM 8783 C C . VAL C 3 284 ? -34.356 -82.792 8.060 1.00 29.89 1525 VAL C C 1
ATOM 8784 O O . VAL C 3 284 ? -34.604 -83.284 6.970 1.00 29.55 1525 VAL C O 1
ATOM 8788 N N . ILE C 3 285 ? -35.293 -82.593 8.980 1.00 29.81 1526 ILE C N 1
ATOM 8789 C CA . ILE C 3 285 ? -36.685 -82.923 8.706 1.00 29.57 1526 ILE C CA 1
ATOM 8790 C C . ILE C 3 285 ? -37.309 -81.802 7.890 1.00 36.15 1526 ILE C C 1
ATOM 8791 O O . ILE C 3 285 ? -38.051 -82.053 6.941 1.00 33.82 1526 ILE C O 1
ATOM 8796 N N . LYS C 3 286 ? -37.015 -80.562 8.288 1.00 30.64 1527 LYS C N 1
ATOM 8797 C CA . LYS C 3 286 ? -37.443 -79.379 7.554 1.00 30.31 1527 LYS C CA 1
ATOM 8798 C C . LYS C 3 286 ? -36.244 -78.447 7.387 1.00 28.24 1527 LYS C C 1
ATOM 8799 O O . LYS C 3 286 ? -35.719 -77.901 8.361 1.00 30.04 1527 LYS C O 1
ATOM 8805 N N . GLN C 3 287 ? -35.803 -78.284 6.148 1.00 28.83 1528 GLN C N 1
ATOM 8806 C CA . GLN C 3 287 ? -34.657 -77.443 5.829 1.00 29.33 1528 GLN C CA 1
ATOM 8807 C C . GLN C 3 287 ? -34.880 -75.971 6.223 1.00 33.97 1528 GLN C C 1
ATOM 8808 O O . GLN C 3 287 ? -35.927 -75.373 5.929 1.00 28.43 1528 GLN C O 1
ATOM 8814 N N . GLY C 3 288 ? -33.890 -75.389 6.890 1.00 28.85 1529 GLY C N 1
ATOM 8815 C CA . GLY C 3 288 ? -33.977 -73.999 7.312 1.00 31.87 1529 GLY C CA 1
ATOM 8816 C C . GLY C 3 288 ? -32.997 -73.120 6.564 1.00 34.34 1529 GLY C C 1
ATOM 8817 O O . GLY C 3 288 ? -32.643 -73.409 5.414 1.00 37.82 1529 GLY C O 1
ATOM 8818 N N . THR C 3 289 ? -32.544 -72.055 7.216 1.00 32.03 1530 THR C N 1
ATOM 8819 C CA . THR C 3 289 ? -31.648 -71.101 6.570 1.00 34.53 1530 THR C CA 1
ATOM 8820 C C . THR C 3 289 ? -30.236 -71.676 6.415 1.00 41.96 1530 THR C C 1
ATOM 8821 O O . THR C 3 289 ? -29.574 -71.431 5.414 1.00 40.81 1530 THR C O 1
ATOM 8825 N N . ASP C 3 290 ? -29.783 -72.454 7.394 1.00 42.18 1531 ASP C N 1
ATOM 8826 C CA . ASP C 3 290 ? -28.473 -73.109 7.304 1.00 46.55 1531 ASP C CA 1
ATOM 8827 C C . ASP C 3 290 ? -28.461 -74.194 6.213 1.00 44.96 1531 ASP C C 1
ATOM 8828 O O . ASP C 3 290 ? -29.198 -75.176 6.283 1.00 39.84 1531 ASP C O 1
ATOM 8833 N N . GLU C 3 291 ? -27.618 -74.024 5.204 1.00 45.11 1532 GLU C N 1
ATOM 8834 C CA . GLU C 3 291 ? -27.715 -74.876 4.022 1.00 49.93 1532 GLU C CA 1
ATOM 8835 C C . GLU C 3 291 ? -27.142 -76.287 4.178 1.00 45.53 1532 GLU C C 1
ATOM 8836 O O . GLU C 3 291 ? -27.585 -77.219 3.497 1.00 39.89 1532 GLU C O 1
ATOM 8842 N N . ASN C 3 292 ? -26.166 -76.447 5.066 1.00 43.05 1533 ASN C N 1
ATOM 8843 C CA . ASN C 3 292 ? -25.525 -77.749 5.245 1.00 48.80 1533 ASN C CA 1
ATOM 8844 C C . ASN C 3 292 ? -25.296 -78.070 6.716 1.00 44.12 1533 ASN C C 1
ATOM 8845 O O . ASN C 3 292 ? -24.152 -78.205 7.162 1.00 44.22 1533 ASN C O 1
ATOM 8850 N N . PRO C 3 293 ? -26.391 -78.190 7.481 1.00 40.56 1534 PRO C N 1
ATOM 8851 C CA . PRO C 3 293 ? -26.286 -78.333 8.939 1.00 39.29 1534 PRO C CA 1
ATOM 8852 C C . PRO C 3 293 ? -25.571 -79.624 9.345 1.00 39.29 1534 PRO C C 1
ATOM 8853 O O . PRO C 3 293 ? -24.832 -79.635 10.329 1.00 41.40 1534 PRO C O 1
ATOM 8857 N N . ARG C 3 294 ? -25.764 -80.693 8.583 1.00 44.03 1535 ARG C N 1
ATOM 8858 C CA . ARG C 3 294 ? -25.121 -81.959 8.918 1.00 49.87 1535 ARG C CA 1
ATOM 8859 C C . ARG C 3 294 ? -23.600 -81.891 8.806 1.00 57.37 1535 ARG C C 1
ATOM 8860 O O . ARG C 3 294 ? -22.891 -82.718 9.387 1.00 58.51 1535 ARG C O 1
ATOM 8868 N N . ALA C 3 295 ? -23.099 -80.900 8.075 1.00 41.64 1536 ALA C N 1
ATOM 8869 C CA . ALA C 3 295 ? -21.658 -80.764 7.877 1.00 46.54 1536 ALA C CA 1
ATOM 8870 C C . ALA C 3 295 ? -20.922 -80.320 9.140 1.00 55.17 1536 ALA C C 1
ATOM 8871 O O . ALA C 3 295 ? -19.815 -80.788 9.418 1.00 57.88 1536 ALA C O 1
ATOM 8873 N N . LYS C 3 296 ? -21.540 -79.420 9.900 1.00 58.25 1537 LYS C N 1
ATOM 8874 C CA . LYS C 3 296 ? -20.899 -78.848 11.079 1.00 60.01 1537 LYS C CA 1
ATOM 8875 C C . LYS C 3 296 ? -21.678 -79.074 12.371 1.00 52.50 1537 LYS C C 1
ATOM 8876 O O . LYS C 3 296 ? -22.907 -79.118 12.377 1.00 49.60 1537 LYS C O 1
ATOM 8882 N N . THR C 3 297 ? -20.953 -79.202 13.474 1.00 44.78 1538 THR C N 1
ATOM 8883 C CA . THR C 3 297 ? -21.608 -79.396 14.761 1.00 50.12 1538 THR C CA 1
ATOM 8884 C C . THR C 3 297 ? -22.274 -78.121 15.298 1.00 49.08 1538 THR C C 1
ATOM 8885 O O . THR C 3 297 ? -21.808 -76.997 15.085 1.00 49.68 1538 THR C O 1
ATOM 8889 N N . HIS C 3 298 ? -23.378 -78.334 16.000 1.00 45.74 1539 HIS C N 1
ATOM 8890 C CA . HIS C 3 298 ? -24.239 -77.269 16.471 1.00 41.79 1539 HIS C CA 1
ATOM 8891 C C . HIS C 3 298 ? -24.157 -77.167 17.982 1.00 45.84 1539 HIS C C 1
ATOM 8892 O O . HIS C 3 298 ? -24.375 -78.149 18.685 1.00 50.87 1539 HIS C O 1
ATOM 8899 N N . GLN C 3 299 ? -23.827 -75.981 18.476 1.00 40.67 1540 GLN C N 1
ATOM 8900 C CA . GLN C 3 299 ? -23.841 -75.723 19.906 1.00 40.33 1540 GLN C CA 1
ATOM 8901 C C . GLN C 3 299 ? -25.162 -75.072 20.297 1.00 47.51 1540 GLN C C 1
ATOM 8902 O O . GLN C 3 299 ? -25.552 -74.054 19.717 1.00 44.75 1540 GLN C O 1
ATOM 8908 N N . TYR C 3 300 ? -25.855 -75.671 21.264 1.00 44.53 1541 TYR C N 1
ATOM 8909 C CA . TYR C 3 300 ? -27.058 -75.078 21.844 1.00 37.84 1541 TYR C CA 1
ATOM 8910 C C . TYR C 3 300 ? -26.774 -74.625 23.260 1.00 40.00 1541 TYR C C 1
ATOM 8911 O O . TYR C 3 300 ? -26.465 -75.446 24.131 1.00 42.75 1541 TYR C O 1
ATOM 8920 N N . ILE C 3 301 ? -26.883 -73.318 23.486 1.00 41.11 1542 ILE C N 1
ATOM 8921 C CA . ILE C 3 301 ? -26.397 -72.707 24.712 1.00 43.76 1542 ILE C CA 1
ATOM 8922 C C . ILE C 3 301 ? -27.511 -72.332 25.689 1.00 45.93 1542 ILE C C 1
ATOM 8923 O O . ILE C 3 301 ? -28.487 -71.686 25.320 1.00 47.42 1542 ILE C O 1
ATOM 8928 N N . SER C 3 302 ? -27.347 -72.734 26.944 1.00 46.40 1543 SER C N 1
ATOM 8929 C CA . SER C 3 302 ? -28.327 -72.433 27.980 1.00 53.38 1543 SER C CA 1
ATOM 8930 C C . SER C 3 302 ? -27.637 -72.042 29.288 1.00 55.47 1543 SER C C 1
ATOM 8931 O O . SER C 3 302 ? -26.458 -72.327 29.497 1.00 57.44 1543 SER C O 1
ATOM 8934 N N . GLN C 3 303 ? -28.372 -71.376 30.167 1.00 57.56 1544 GLN C N 1
ATOM 8935 C CA . GLN C 3 303 ? -27.861 -71.110 31.513 1.00 68.88 1544 GLN C CA 1
ATOM 8936 C C . GLN C 3 303 ? -27.954 -72.368 32.381 1.00 70.14 1544 GLN C C 1
ATOM 8937 O O . GLN C 3 303 ? -28.877 -73.168 32.225 1.00 63.95 1544 GLN C O 1
ATOM 8943 N N . ARG C 3 304 ? -26.996 -72.541 33.290 1.00 78.76 1545 ARG C N 1
ATOM 8944 C CA . ARG C 3 304 ? -26.952 -73.732 34.141 1.00 78.18 1545 ARG C CA 1
ATOM 8945 C C . ARG C 3 304 ? -28.168 -73.850 35.048 1.00 79.07 1545 ARG C C 1
ATOM 8946 O O . ARG C 3 304 ? -28.451 -74.918 35.584 1.00 87.62 1545 ARG C O 1
ATOM 8954 N N . LYS C 3 305 ? -28.883 -72.747 35.215 1.00 77.21 1546 LYS C N 1
ATOM 8955 C CA . LYS C 3 305 ? -30.120 -72.745 35.980 1.00 82.18 1546 LYS C CA 1
ATOM 8956 C C . LYS C 3 305 ? -31.143 -73.672 35.335 1.00 79.90 1546 LYS C C 1
ATOM 8957 O O . LYS C 3 305 ? -32.010 -74.226 36.013 1.00 80.91 1546 LYS C O 1
ATOM 8963 N N . CYS C 3 306 ? -31.028 -73.842 34.021 1.00 74.93 1547 CYS C N 1
ATOM 8964 C CA . CYS C 3 306 ? -31.981 -74.639 33.259 1.00 72.76 1547 CYS C CA 1
ATOM 8965 C C . CYS C 3 306 ? -31.540 -76.093 33.090 1.00 64.29 1547 CYS C C 1
ATOM 8966 O O . CYS C 3 306 ? -32.290 -76.907 32.565 1.00 58.61 1547 CYS C O 1
ATOM 8969 N N . GLN C 3 307 ? -30.327 -76.407 33.531 1.00 65.79 1548 GLN C N 1
ATOM 8970 C CA . GLN C 3 307 ? -29.813 -77.780 33.513 1.00 73.00 1548 GLN C CA 1
ATOM 8971 C C . GLN C 3 307 ? -30.885 -78.828 33.802 1.00 68.27 1548 GLN C C 1
ATOM 8972 O O . GLN C 3 307 ? -31.259 -79.629 32.937 1.00 52.71 1548 GLN C O 1
ATOM 8978 N N . GLU C 3 308 ? -31.360 -78.793 35.040 1.00 58.33 1549 GLU C N 1
ATOM 8979 C CA . GLU C 3 308 ? -32.296 -79.757 35.600 1.00 84.25 1549 GLU C CA 1
ATOM 8980 C C . GLU C 3 308 ? -33.558 -79.889 34.760 1.00 73.51 1549 GLU C C 1
ATOM 8981 O O . GLU C 3 308 ? -34.007 -80.998 34.479 1.00 67.47 1549 GLU C O 1
ATOM 8987 N N . ALA C 3 309 ? -34.121 -78.753 34.355 1.00 70.50 1550 ALA C N 1
ATOM 8988 C CA . ALA C 3 309 ? -35.376 -78.732 33.602 1.00 66.81 1550 ALA C CA 1
ATOM 8989 C C . ALA C 3 309 ? -35.218 -79.203 32.157 1.00 63.01 1550 ALA C C 1
ATOM 8990 O O . ALA C 3 309 ? -36.152 -79.758 31.571 1.00 66.90 1550 ALA C O 1
ATOM 8992 N N . LEU C 3 310 ? -34.045 -78.970 31.576 1.00 54.29 1551 LEU C N 1
ATOM 8993 C CA . LEU C 3 310 ? -33.782 -79.430 30.212 1.00 56.00 1551 LEU C CA 1
ATOM 8994 C C . LEU C 3 310 ? -33.493 -80.924 30.206 1.00 48.21 1551 LEU C C 1
ATOM 8995 O O . LEU C 3 310 ? -33.829 -81.621 29.254 1.00 53.15 1551 LEU C O 1
ATOM 9000 N N . ASN C 3 311 ? -32.852 -81.386 31.276 1.00 55.08 1552 ASN C N 1
ATOM 9001 C CA . ASN C 3 311 ? -32.612 -82.803 31.529 1.00 57.39 1552 ASN C CA 1
ATOM 9002 C C . ASN C 3 311 ? -32.157 -83.568 30.290 1.00 53.70 1552 ASN C C 1
ATOM 9003 O O . ASN C 3 311 ? -32.743 -84.584 29.934 1.00 52.16 1552 ASN C O 1
ATOM 9008 N N . LEU C 3 312 ? -31.120 -83.062 29.630 1.00 56.23 1553 LEU C N 1
ATOM 9009 C CA . LEU C 3 312 ? -30.601 -83.687 28.419 1.00 52.29 1553 LEU C CA 1
ATOM 9010 C C . LEU C 3 312 ? -29.530 -84.714 28.789 1.00 52.28 1553 LEU C C 1
ATOM 9011 O O . LEU C 3 312 ? -28.775 -84.524 29.745 1.00 51.56 1553 LEU C O 1
ATOM 9016 N N . LYS C 3 313 ? -29.479 -85.799 28.027 1.00 44.77 1554 LYS C N 1
ATOM 9017 C CA . LYS C 3 313 ? -28.567 -86.904 28.293 1.00 46.73 1554 LYS C CA 1
ATOM 9018 C C . LYS C 3 313 ? -27.594 -87.075 27.131 1.00 52.66 1554 LYS C C 1
ATOM 9019 O O . LYS C 3 313 ? -28.002 -87.126 25.971 1.00 49.83 1554 LYS C O 1
ATOM 9025 N N . VAL C 3 314 ? -26.304 -87.152 27.436 1.00 53.18 1555 VAL C N 1
ATOM 9026 C CA . VAL C 3 314 ? -25.311 -87.382 26.396 1.00 47.35 1555 VAL C CA 1
ATOM 9027 C C . VAL C 3 314 ? -25.632 -88.686 25.655 1.00 47.11 1555 VAL C C 1
ATOM 9028 O O . VAL C 3 314 ? -25.978 -89.704 26.265 1.00 48.66 1555 VAL C O 1
ATOM 9032 N N . ASN C 3 315 ? -25.535 -88.617 24.333 1.00 45.40 1556 ASN C N 1
ATOM 9033 C CA . ASN C 3 315 ? -25.792 -89.734 23.421 1.00 45.19 1556 ASN C CA 1
ATOM 9034 C C . ASN C 3 315 ? -27.264 -90.037 23.162 1.00 43.48 1556 ASN C C 1
ATOM 9035 O O . ASN C 3 315 ? -27.576 -90.875 22.333 1.00 43.27 1556 ASN C O 1
ATOM 9040 N N . ASP C 3 316 ? -28.166 -89.338 23.845 1.00 42.56 1557 ASP C N 1
ATOM 9041 C CA . ASP C 3 316 ? -29.583 -89.404 23.481 1.00 42.64 1557 ASP C CA 1
ATOM 9042 C C . ASP C 3 316 ? -29.882 -88.618 22.213 1.00 43.50 1557 ASP C C 1
ATOM 9043 O O . ASP C 3 316 ? -29.162 -87.679 21.875 1.00 40.27 1557 ASP C O 1
ATOM 9048 N N . ASP C 3 317 ? -30.951 -89.010 21.524 1.00 40.29 1558 ASP C N 1
ATOM 9049 C CA . ASP C 3 317 ? -31.410 -88.318 20.329 1.00 35.82 1558 ASP C CA 1
ATOM 9050 C C . ASP C 3 317 ? -32.561 -87.361 20.645 1.00 37.95 1558 ASP C C 1
ATOM 9051 O O . ASP C 3 317 ? -33.351 -87.620 21.547 1.00 34.73 1558 ASP C O 1
ATOM 9056 N N . TYR C 3 318 ? -32.661 -86.269 19.884 1.00 34.04 1559 TYR C N 1
ATOM 9057 C CA . TYR C 3 318 ? -33.689 -85.254 20.124 1.00 36.61 1559 TYR C CA 1
ATOM 9058 C C . TYR C 3 318 ? -34.326 -84.754 18.833 1.00 38.77 1559 TYR C C 1
ATOM 9059 O O . TYR C 3 318 ? -33.662 -84.658 17.802 1.00 29.14 1559 TYR C O 1
ATOM 9068 N N . LEU C 3 319 ? -35.630 -84.488 18.903 1.00 29.38 1560 LEU C N 1
ATOM 9069 C CA . LEU C 3 319 ? -36.312 -83.640 17.940 1.00 28.15 1560 LEU C CA 1
ATOM 9070 C C . LEU C 3 319 ? -36.145 -82.194 18.376 1.00 30.15 1560 LEU C C 1
ATOM 9071 O O . LEU C 3 319 ? -36.574 -81.824 19.463 1.00 33.51 1560 LEU C O 1
ATOM 9076 N N . ILE C 3 320 ? -35.522 -81.380 17.529 1.00 30.79 1561 ILE C N 1
ATOM 9077 C CA . ILE C 3 320 ? -35.315 -79.959 17.818 1.00 31.87 1561 ILE C CA 1
ATOM 9078 C C . ILE C 3 320 ? -35.779 -79.078 16.663 1.00 26.61 1561 ILE C C 1
ATOM 9079 O O . ILE C 3 320 ? -35.422 -79.324 15.508 1.00 27.63 1561 ILE C O 1
ATOM 9084 N N . TRP C 3 321 ? -36.576 -78.059 16.961 1.00 26.90 1562 TRP C N 1
ATOM 9085 C CA . TRP C 3 321 ? -36.850 -77.016 15.968 1.00 28.49 1562 TRP C CA 1
ATOM 9086 C C . TRP C 3 321 ? -36.748 -75.658 16.652 1.00 30.95 1562 TRP C C 1
ATOM 9087 O O . TRP C 3 321 ? -36.822 -75.576 17.872 1.00 33.34 1562 TRP C O 1
ATOM 9098 N N . GLY C 3 322 ? -36.535 -74.596 15.885 1.00 32.50 1563 GLY C N 1
ATOM 9099 C CA . GLY C 3 322 ? -36.390 -73.287 16.493 1.00 32.67 1563 GLY C CA 1
ATOM 9100 C C . GLY C 3 322 ? -36.366 -72.171 15.475 1.00 35.52 1563 GLY C C 1
ATOM 9101 O O . GLY C 3 322 ? -36.556 -72.396 14.273 1.00 29.29 1563 GLY C O 1
ATOM 9102 N N . SER C 3 323 ? -36.109 -70.970 15.973 1.00 30.99 1564 SER C N 1
ATOM 9103 C CA . SER C 3 323 ? -36.133 -69.760 15.178 1.00 31.98 1564 SER C CA 1
ATOM 9104 C C . SER C 3 323 ? -34.732 -69.309 14.735 1.00 35.57 1564 SER C C 1
ATOM 9105 O O . SER C 3 323 ? -33.737 -69.526 15.418 1.00 33.85 1564 SER C O 1
ATOM 9108 N N . ARG C 3 324 ? -34.670 -68.680 13.573 1.00 36.55 1565 ARG C N 1
ATOM 9109 C CA . ARG C 3 324 ? -33.435 -68.101 13.076 1.00 39.34 1565 ARG C CA 1
ATOM 9110 C C . ARG C 3 324 ? -32.955 -66.965 13.995 1.00 40.98 1565 ARG C C 1
ATOM 9111 O O . ARG C 3 324 ? -31.758 -66.672 14.059 1.00 41.52 1565 ARG C O 1
ATOM 9119 N N . SER C 3 325 ? -33.893 -66.335 14.706 1.00 41.51 1566 SER C N 1
ATOM 9120 C CA . SER C 3 325 ? -33.581 -65.250 15.644 1.00 47.06 1566 SER C CA 1
ATOM 9121 C C . SER C 3 325 ? -32.561 -65.663 16.691 1.00 44.81 1566 SER C C 1
ATOM 9122 O O . SER C 3 325 ? -31.868 -64.826 17.255 1.00 43.32 1566 SER C O 1
ATOM 9125 N N . ASP C 3 326 ? -32.493 -66.955 16.976 1.00 40.15 1567 ASP C N 1
ATOM 9126 C CA . ASP C 3 326 ? -31.722 -67.408 18.124 1.00 47.15 1567 ASP C CA 1
ATOM 9127 C C . ASP C 3 326 ? -30.296 -67.832 17.768 1.00 38.72 1567 ASP C C 1
ATOM 9128 O O . ASP C 3 326 ? -29.532 -68.277 18.618 1.00 39.30 1567 ASP C O 1
ATOM 9133 N N . LEU C 3 327 ? -29.933 -67.621 16.511 1.00 38.67 1568 LEU C N 1
ATOM 9134 C CA . LEU C 3 327 ? -28.557 -67.778 16.072 1.00 46.89 1568 LEU C CA 1
ATOM 9135 C C . LEU C 3 327 ? -27.624 -66.820 16.806 1.00 44.42 1568 LEU C C 1
ATOM 9136 O O . LEU C 3 327 ? -27.912 -65.629 16.922 1.00 45.83 1568 LEU C O 1
ATOM 9141 N N . LEU C 3 328 ? -26.500 -67.343 17.283 1.00 48.24 1569 LEU C N 1
ATOM 9142 C CA . LEU C 3 328 ? -25.471 -66.519 17.900 1.00 46.32 1569 LEU C CA 1
ATOM 9143 C C . LEU C 3 328 ? -24.310 -66.250 16.959 1.00 60.07 1569 LEU C C 1
ATOM 9144 O O . LEU C 3 328 ? -23.987 -67.076 16.117 1.00 55.86 1569 LEU C O 1
ATOM 9149 N N . PRO C 3 329 ? -23.672 -65.083 17.118 1.00 63.53 1570 PRO C N 1
ATOM 9150 C CA . PRO C 3 329 ? -22.549 -64.593 16.311 1.00 70.18 1570 PRO C CA 1
ATOM 9151 C C . PRO C 3 329 ? -21.237 -65.313 16.610 1.00 69.48 1570 PRO C C 1
ATOM 9152 O O . PRO C 3 329 ? -20.183 -64.676 16.631 1.00 73.55 1570 PRO C O 1
ATOM 9156 N N . THR C 3 330 ? -21.292 -66.615 16.849 1.00 67.26 1571 THR C N 1
ATOM 9157 C CA . THR C 3 330 ? -20.074 -67.376 17.101 1.00 71.94 1571 THR C CA 1
ATOM 9158 C C . THR C 3 330 ? -19.347 -67.717 15.793 1.00 80.39 1571 THR C C 1
ATOM 9159 O O . THR C 3 330 ? -19.904 -68.379 14.904 1.00 72.36 1571 THR C O 1
ATOM 9163 N N . LYS C 3 331 ? -18.103 -67.256 15.679 1.00 91.41 1572 LYS C N 1
ATOM 9164 C CA . LYS C 3 331 ? -17.307 -67.484 14.476 1.00 98.49 1572 LYS C CA 1
ATOM 9165 C C . LYS C 3 331 ? -16.897 -68.948 14.323 1.00 103.10 1572 LYS C C 1
ATOM 9166 O O . LYS C 3 331 ? -16.338 -69.553 15.246 1.00 102.86 1572 LYS C O 1
ATOM 9172 N N . ASP C 3 332 ? -17.186 -69.507 13.150 1.00 104.61 1573 ASP C N 1
ATOM 9173 C CA . ASP C 3 332 ? -16.708 -70.837 12.774 1.00 103.84 1573 ASP C CA 1
ATOM 9174 C C . ASP C 3 332 ? -17.322 -71.974 13.590 1.00 94.94 1573 ASP C C 1
ATOM 9175 O O . ASP C 3 332 ? -16.700 -73.021 13.775 1.00 97.75 1573 ASP C O 1
ATOM 9180 N N . LYS C 3 333 ? -18.535 -71.749 14.085 1.00 83.98 1574 LYS C N 1
ATOM 9181 C CA . LYS C 3 333 ? -19.370 -72.803 14.658 1.00 74.55 1574 LYS C CA 1
ATOM 9182 C C . LYS C 3 333 ? -20.806 -72.336 14.512 1.00 66.10 1574 LYS C C 1
ATOM 9183 O O . LYS C 3 333 ? -21.057 -71.140 14.424 1.00 72.61 1574 LYS C O 1
ATOM 9189 N N . ILE C 3 334 ? -21.754 -73.261 14.457 1.00 57.72 1575 ILE C N 1
ATOM 9190 C CA . ILE C 3 334 ? -23.146 -72.854 14.479 1.00 47.54 1575 ILE C CA 1
ATOM 9191 C C . ILE C 3 334 ? -23.606 -72.975 15.914 1.00 49.69 1575 ILE C C 1
ATOM 9192 O O . ILE C 3 334 ? -23.506 -74.053 16.509 1.00 49.55 1575 ILE C O 1
ATOM 9197 N N . SER C 3 335 ? -24.080 -71.864 16.476 1.00 45.48 1576 SER C N 1
ATOM 9198 C CA . SER C 3 335 ? -24.573 -71.850 17.854 1.00 46.66 1576 SER C CA 1
ATOM 9199 C C . SER C 3 335 ? -25.918 -71.131 17.989 1.00 45.02 1576 SER C C 1
ATOM 9200 O O . SER C 3 335 ? -26.127 -70.059 17.412 1.00 49.13 1576 SER C O 1
ATOM 9203 N N . TYR C 3 336 ? -26.824 -71.735 18.747 1.00 38.21 1577 TYR C N 1
ATOM 9204 C CA . TYR C 3 336 ? -28.106 -71.124 19.050 1.00 37.53 1577 TYR C CA 1
ATOM 9205 C C . TYR C 3 336 ? -28.303 -70.966 20.544 1.00 48.14 1577 TYR C C 1
ATOM 9206 O O . TYR C 3 336 ? -27.799 -71.766 21.338 1.00 39.13 1577 TYR C O 1
ATOM 9215 N N . ILE C 3 337 ? -29.052 -69.933 20.917 1.00 47.02 1578 ILE C N 1
ATOM 9216 C CA . ILE C 3 337 ? -29.498 -69.780 22.290 1.00 51.71 1578 ILE C CA 1
ATOM 9217 C C . ILE C 3 337 ? -30.772 -70.553 22.433 1.00 50.19 1578 ILE C C 1
ATOM 9218 O O . ILE C 3 337 ? -31.689 -70.376 21.636 1.00 37.82 1578 ILE C O 1
ATOM 9223 N N . ILE C 3 338 ? -30.854 -71.370 23.471 1.00 39.45 1579 ILE C N 1
ATOM 9224 C CA . ILE C 3 338 ? -32.110 -72.031 23.780 1.00 42.17 1579 ILE C CA 1
ATOM 9225 C C . ILE C 3 338 ? -33.094 -71.023 24.366 1.00 40.11 1579 ILE C C 1
ATOM 9226 O O . ILE C 3 338 ? -32.794 -70.335 25.339 1.00 42.49 1579 ILE C O 1
ATOM 9231 N N . THR C 3 339 ? -34.263 -70.913 23.752 1.00 40.15 1580 THR C N 1
ATOM 9232 C CA . THR C 3 339 ? -35.277 -69.986 24.249 1.00 44.89 1580 THR C CA 1
ATOM 9233 C C . THR C 3 339 ? -36.623 -70.677 24.201 1.00 44.07 1580 THR C C 1
ATOM 9234 O O . THR C 3 339 ? -36.717 -71.837 23.804 1.00 39.94 1580 THR C O 1
ATOM 9238 N N . LYS C 3 340 ? -37.661 -69.944 24.579 1.00 41.82 1581 LYS C N 1
ATOM 9239 C CA . LYS C 3 340 ? -39.025 -70.445 24.553 1.00 55.92 1581 LYS C CA 1
ATOM 9240 C C . LYS C 3 340 ? -39.492 -70.786 23.143 1.00 50.95 1581 LYS C C 1
ATOM 9241 O O . LYS C 3 340 ? -40.435 -71.553 22.984 1.00 50.09 1581 LYS C O 1
ATOM 9247 N N . ASN C 3 341 ? -38.854 -70.211 22.123 1.00 45.96 1582 ASN C N 1
ATOM 9248 C CA . ASN C 3 341 ? -39.153 -70.595 20.746 1.00 43.58 1582 ASN C CA 1
ATOM 9249 C C . ASN C 3 341 ? -38.511 -71.914 20.371 1.00 41.87 1582 ASN C C 1
ATOM 9250 O O . ASN C 3 341 ? -38.846 -72.472 19.335 1.00 37.50 1582 ASN C O 1
ATOM 9255 N N . THR C 3 342 ? -37.576 -72.396 21.190 1.00 40.77 1583 THR C N 1
ATOM 9256 C CA . THR C 3 342 ? -36.897 -73.660 20.900 1.00 42.18 1583 THR C CA 1
ATOM 9257 C C . THR C 3 342 ? -37.698 -74.852 21.415 1.00 42.98 1583 THR C C 1
ATOM 9258 O O . THR C 3 342 ? -38.047 -74.920 22.598 1.00 46.46 1583 THR C O 1
ATOM 9262 N N . TRP C 3 343 ? -37.992 -75.777 20.511 1.00 34.02 1584 TRP C N 1
ATOM 9263 C CA . TRP C 3 343 ? -38.701 -77.004 20.850 1.00 37.14 1584 TRP C CA 1
ATOM 9264 C C . TRP C 3 343 ? -37.717 -78.161 20.903 1.00 30.62 1584 TRP C C 1
ATOM 9265 O O . TRP C 3 343 ? -37.072 -78.468 19.903 1.00 36.74 1584 TRP C O 1
ATOM 9276 N N . ILE C 3 344 ? -37.596 -78.797 22.064 1.00 31.91 1585 ILE C N 1
ATOM 9277 C CA . ILE C 3 344 ? -36.736 -79.974 22.216 1.00 34.37 1585 ILE C CA 1
ATOM 9278 C C . ILE C 3 344 ? -37.537 -81.126 22.786 1.00 32.82 1585 ILE C C 1
ATOM 9279 O O . ILE C 3 344 ? -38.216 -80.967 23.798 1.00 34.51 1585 ILE C O 1
ATOM 9284 N N . GLU C 3 345 ? -37.428 -82.285 22.141 1.00 36.30 1586 GLU C N 1
ATOM 9285 C CA . GLU C 3 345 ? -38.182 -83.467 22.524 1.00 33.24 1586 GLU C CA 1
ATOM 9286 C C . GLU C 3 345 ? -37.332 -84.721 22.334 1.00 34.71 1586 GLU C C 1
ATOM 9287 O O . GLU C 3 345 ? -36.639 -84.871 21.322 1.00 35.62 1586 GLU C O 1
ATOM 9293 N N . ARG C 3 346 ? -37.387 -85.627 23.301 1.00 35.24 1587 ARG C N 1
ATOM 9294 C CA . ARG C 3 346 ? -36.591 -86.841 23.231 1.00 37.98 1587 ARG C CA 1
ATOM 9295 C C . ARG C 3 346 ? -37.075 -87.796 22.137 1.00 35.98 1587 ARG C C 1
ATOM 9296 O O . ARG C 3 346 ? -38.247 -88.146 22.068 1.00 35.80 1587 ARG C O 1
ATOM 9304 N N . TRP C 3 347 ? -36.149 -88.223 21.295 1.00 34.56 1588 TRP C N 1
ATOM 9305 C CA . TRP C 3 347 ? -36.476 -89.107 20.193 1.00 34.27 1588 TRP C CA 1
ATOM 9306 C C . TRP C 3 347 ? -35.953 -90.502 20.532 1.00 36.24 1588 TRP C C 1
ATOM 9307 O O . TRP C 3 347 ? -34.746 -90.707 20.625 1.00 36.72 1588 TRP C O 1
ATOM 9318 N N . PRO C 3 348 ? -36.867 -91.461 20.734 1.00 44.02 1589 PRO C N 1
ATOM 9319 C CA . PRO C 3 348 ? -36.473 -92.801 21.201 1.00 47.88 1589 PRO C CA 1
ATOM 9320 C C . PRO C 3 348 ? -35.415 -93.418 20.292 1.00 45.94 1589 PRO C C 1
ATOM 9321 O O . PRO C 3 348 ? -35.471 -93.246 19.073 1.00 40.72 1589 PRO C O 1
ATOM 9325 N N . HIS C 3 349 ? -34.442 -94.085 20.900 1.00 43.84 1590 HIS C N 1
ATOM 9326 C CA . HIS C 3 349 ? -33.415 -94.829 20.179 1.00 50.75 1590 HIS C CA 1
ATOM 9327 C C . HIS C 3 349 ? -34.009 -95.959 19.343 1.00 53.56 1590 HIS C C 1
ATOM 9328 O O . HIS C 3 349 ? -35.081 -96.485 19.659 1.00 48.74 1590 HIS C O 1
ATOM 9335 N N . GLU C 3 350 ? -33.289 -96.343 18.292 1.00 52.40 1591 GLU C N 1
ATOM 9336 C CA . GLU C 3 350 ? -33.671 -97.481 17.457 1.00 50.82 1591 GLU C CA 1
ATOM 9337 C C . GLU C 3 350 ? -34.045 -98.730 18.280 1.00 55.09 1591 GLU C C 1
ATOM 9338 O O . GLU C 3 350 ? -35.083 -99.353 18.048 1.00 51.03 1591 GLU C O 1
ATOM 9344 N N . ASP C 3 351 ? -33.211 -99.096 19.246 1.00 50.81 1592 ASP C N 1
ATOM 9345 C CA . ASP C 3 351 ? -33.516 -100.284 20.039 1.00 64.91 1592 ASP C CA 1
ATOM 9346 C C . ASP C 3 351 ? -34.681 -100.081 21.025 1.00 63.58 1592 ASP C C 1
ATOM 9347 O O . ASP C 3 351 ? -35.383 -101.034 21.360 1.00 69.31 1592 ASP C O 1
ATOM 9352 N N . GLU C 3 352 ? -34.905 -98.844 21.459 1.00 54.75 1593 GLU C N 1
ATOM 9353 C CA . GLU C 3 352 ? -36.045 -98.535 22.320 1.00 58.22 1593 GLU C CA 1
ATOM 9354 C C . GLU C 3 352 ? -37.382 -98.712 21.596 1.00 60.79 1593 GLU C C 1
ATOM 9355 O O . GLU C 3 352 ? -38.416 -98.946 22.227 1.00 53.33 1593 GLU C O 1
ATOM 9361 N N . CYS C 3 353 ? -37.348 -98.604 20.270 1.00 50.02 1594 CYS C N 1
ATOM 9362 C CA . CYS C 3 353 ? -38.547 -98.702 19.438 1.00 55.40 1594 CYS C CA 1
ATOM 9363 C C . CYS C 3 353 ? -39.183 -100.079 19.414 1.00 66.41 1594 CYS C C 1
ATOM 9364 O O . CYS C 3 353 ? -40.191 -100.290 18.738 1.00 68.57 1594 CYS C O 1
ATOM 9367 N N . GLN C 3 354 ? -38.599 -101.012 20.156 1.00 73.62 1595 GLN C N 1
ATOM 9368 C CA . GLN C 3 354 ? -39.131 -102.358 20.236 1.00 83.07 1595 GLN C CA 1
ATOM 9369 C C . GLN C 3 354 ? -39.919 -102.552 21.525 1.00 83.28 1595 GLN C C 1
ATOM 9370 O O . GLN C 3 354 ? -40.827 -103.385 21.586 1.00 84.33 1595 GLN C O 1
ATOM 9376 N N . GLU C 3 355 ? -39.571 -101.783 22.553 1.00 74.79 1596 GLU C N 1
ATOM 9377 C CA . GLU C 3 355 ? -40.315 -101.829 23.804 1.00 74.24 1596 GLU C CA 1
ATOM 9378 C C . GLU C 3 355 ? -41.714 -101.292 23.536 1.00 69.09 1596 GLU C C 1
ATOM 9379 O O . GLU C 3 355 ? -41.899 -100.455 22.643 1.00 62.37 1596 GLU C O 1
ATOM 9385 N N . GLU C 3 356 ? -42.699 -101.773 24.290 1.00 66.11 1597 GLU C N 1
ATOM 9386 C CA . GLU C 3 356 ? -44.073 -101.317 24.116 1.00 74.59 1597 GLU C CA 1
ATOM 9387 C C . GLU C 3 356 ? -44.239 -99.917 24.684 1.00 78.23 1597 GLU C C 1
ATOM 9388 O O . GLU C 3 356 ? -45.195 -99.210 24.358 1.00 81.05 1597 GLU C O 1
ATOM 9394 N N . GLU C 3 357 ? -43.300 -99.518 25.534 1.00 79.93 1598 GLU C N 1
ATOM 9395 C CA . GLU C 3 357 ? -43.273 -98.155 26.058 1.00 78.28 1598 GLU C CA 1
ATOM 9396 C C . GLU C 3 357 ? -43.095 -97.128 24.940 1.00 67.50 1598 GLU C C 1
ATOM 9397 O O . GLU C 3 357 ? -43.711 -96.068 24.963 1.00 67.92 1598 GLU C O 1
ATOM 9403 N N . PHE C 3 358 ? -42.256 -97.449 23.963 1.00 55.03 1599 PHE C N 1
ATOM 9404 C CA . PHE C 3 358 ? -41.891 -96.482 22.922 1.00 51.15 1599 PHE C CA 1
ATOM 9405 C C . PHE C 3 358 ? -42.433 -96.815 21.528 1.00 50.29 1599 PHE C C 1
ATOM 9406 O O . PHE C 3 358 ? -42.377 -95.985 20.617 1.00 53.89 1599 PHE C O 1
ATOM 9414 N N . GLN C 3 359 ? -42.944 -98.030 21.368 1.00 53.03 1600 GLN C N 1
ATOM 9415 C CA . GLN C 3 359 ? -43.456 -98.521 20.096 1.00 60.53 1600 GLN C CA 1
ATOM 9416 C C . GLN C 3 359 ? -44.259 -97.478 19.313 1.00 58.03 1600 GLN C C 1
ATOM 9417 O O . GLN C 3 359 ? -43.876 -97.085 18.209 1.00 57.88 1600 GLN C O 1
ATOM 9423 N N . LYS C 3 360 ? -45.375 -97.040 19.889 1.00 52.54 1601 LYS C N 1
ATOM 9424 C CA . LYS C 3 360 ? -46.299 -96.149 19.202 1.00 50.27 1601 LYS C CA 1
ATOM 9425 C C . LYS C 3 360 ? -45.774 -94.720 19.062 1.00 46.84 1601 LYS C C 1
ATOM 9426 O O . LYS C 3 360 ? -46.059 -94.055 18.066 1.00 45.00 1601 LYS C O 1
ATOM 9432 N N . LEU C 3 361 ? -45.013 -94.260 20.053 1.00 46.31 1602 LEU C N 1
ATOM 9433 C CA . LEU C 3 361 ? -44.372 -92.954 19.986 1.00 43.42 1602 LEU C CA 1
ATOM 9434 C C . LEU C 3 361 ? -43.411 -92.924 18.814 1.00 41.11 1602 LEU C C 1
ATOM 9435 O O . LEU C 3 361 ? -43.338 -91.942 18.095 1.00 39.76 1602 LEU C O 1
ATOM 9440 N N . CYS C 3 362 ? -42.673 -94.013 18.632 1.00 42.02 1603 CYS C N 1
ATOM 9441 C CA . CYS C 3 362 ? -41.765 -94.159 17.497 1.00 50.76 1603 CYS C CA 1
ATOM 9442 C C . CYS C 3 362 ? -42.505 -94.085 16.157 1.00 47.02 1603 CYS C C 1
ATOM 9443 O O . CYS C 3 362 ? -42.028 -93.433 15.224 1.00 43.81 1603 CYS C O 1
ATOM 9446 N N . ASP C 3 363 ? -43.654 -94.761 16.071 1.00 47.00 1604 ASP C N 1
ATOM 9447 C CA . ASP C 3 363 ? -44.513 -94.684 14.891 1.00 47.35 1604 ASP C CA 1
ATOM 9448 C C . ASP C 3 363 ? -44.868 -93.230 14.628 1.00 42.56 1604 ASP C C 1
ATOM 9449 O O . ASP C 3 363 ? -44.774 -92.751 13.496 1.00 38.27 1604 ASP C O 1
ATOM 9454 N N . ASP C 3 364 ? -45.275 -92.527 15.680 1.00 43.69 1605 ASP C N 1
ATOM 9455 C CA . ASP C 3 364 ? -45.615 -91.112 15.553 1.00 42.67 1605 ASP C CA 1
ATOM 9456 C C . ASP C 3 364 ? -44.460 -90.285 15.011 1.00 41.40 1605 ASP C C 1
ATOM 9457 O O . ASP C 3 364 ? -44.654 -89.494 14.083 1.00 35.46 1605 ASP C O 1
ATOM 9462 N N . PHE C 3 365 ? -43.266 -90.454 15.591 1.00 40.57 1606 PHE C N 1
ATOM 9463 C CA . PHE C 3 365 ? -42.076 -89.743 15.106 1.00 41.41 1606 PHE C CA 1
ATOM 9464 C C . PHE C 3 365 ? -41.801 -90.066 13.630 1.00 41.02 1606 PHE C C 1
ATOM 9465 O O . PHE C 3 365 ? -41.493 -89.170 12.849 1.00 36.49 1606 PHE C O 1
ATOM 9473 N N . ALA C 3 366 ? -41.919 -91.341 13.255 1.00 34.00 1607 ALA C N 1
ATOM 9474 C CA . ALA C 3 366 ? -41.672 -91.740 11.871 1.00 34.12 1607 ALA C CA 1
ATOM 9475 C C . ALA C 3 366 ? -42.691 -91.110 10.910 1.00 40.86 1607 ALA C C 1
ATOM 9476 O O . ALA C 3 366 ? -42.340 -90.709 9.809 1.00 37.98 1607 ALA C O 1
ATOM 9478 N N . GLN C 3 367 ? -43.945 -91.020 11.334 1.00 34.52 1608 GLN C N 1
ATOM 9479 C CA . GLN C 3 367 ? -44.985 -90.385 10.538 1.00 40.38 1608 GLN C CA 1
ATOM 9480 C C . GLN C 3 367 ? -44.799 -88.856 10.419 1.00 39.66 1608 GLN C C 1
ATOM 9481 O O . GLN C 3 367 ? -44.972 -88.281 9.347 1.00 33.95 1608 GLN C O 1
ATOM 9487 N N . PHE C 3 368 ? -44.462 -88.208 11.528 1.00 34.67 1609 PHE C N 1
ATOM 9488 C CA . PHE C 3 368 ? -44.138 -86.789 11.539 1.00 33.83 1609 PHE C CA 1
ATOM 9489 C C . PHE C 3 368 ? -43.016 -86.513 10.533 1.00 37.86 1609 PHE C C 1
ATOM 9490 O O . PHE C 3 368 ? -43.151 -85.683 9.627 1.00 35.24 1609 PHE C O 1
ATOM 9498 N N . SER C 3 369 ? -41.912 -87.227 10.700 1.00 34.06 1610 SER C N 1
ATOM 9499 C CA . SER C 3 369 ? -40.773 -87.134 9.805 1.00 35.46 1610 SER C CA 1
ATOM 9500 C C . SER C 3 369 ? -41.181 -87.359 8.341 1.00 40.46 1610 SER C C 1
ATOM 9501 O O . SER C 3 369 ? -40.894 -86.530 7.459 1.00 39.62 1610 SER C O 1
ATOM 9504 N N . TYR C 3 370 ? -41.864 -88.470 8.084 1.00 38.55 1611 TYR C N 1
ATOM 9505 C CA . TYR C 3 370 ? -42.304 -88.798 6.728 1.00 34.82 1611 TYR C CA 1
ATOM 9506 C C . TYR C 3 370 ? -43.161 -87.701 6.087 1.00 37.24 1611 TYR C C 1
ATOM 9507 O O . TYR C 3 370 ? -42.928 -87.301 4.953 1.00 31.56 1611 TYR C O 1
ATOM 9516 N N . THR C 3 371 ? -44.156 -87.218 6.814 1.00 35.71 1612 THR C N 1
ATOM 9517 C CA . THR C 3 371 ? -45.024 -86.189 6.275 1.00 35.31 1612 THR C CA 1
ATOM 9518 C C . THR C 3 371 ? -44.223 -84.953 5.864 1.00 32.95 1612 THR C C 1
ATOM 9519 O O . THR C 3 371 ? -44.348 -84.466 4.741 1.00 34.40 1612 THR C O 1
ATOM 9523 N N . LEU C 3 372 ? -43.376 -84.468 6.764 1.00 31.25 1613 LEU C N 1
ATOM 9524 C CA . LEU C 3 372 ? -42.638 -83.238 6.502 1.00 34.18 1613 LEU C CA 1
ATOM 9525 C C . LEU C 3 372 ? -41.665 -83.386 5.336 1.00 36.83 1613 LEU C C 1
ATOM 9526 O O . LEU C 3 372 ? -41.661 -82.566 4.425 1.00 42.39 1613 LEU C O 1
ATOM 9531 N N . THR C 3 373 ? -40.850 -84.432 5.363 1.00 31.81 1614 THR C N 1
ATOM 9532 C CA . THR C 3 373 ? -39.849 -84.633 4.325 1.00 32.26 1614 THR C CA 1
ATOM 9533 C C . THR C 3 373 ? -40.483 -84.954 2.974 1.00 36.11 1614 THR C C 1
ATOM 9534 O O . THR C 3 373 ? -39.909 -84.653 1.928 1.00 40.75 1614 THR C O 1
ATOM 9538 N N . GLU C 3 374 ? -41.663 -85.567 2.990 1.00 40.32 1615 GLU C N 1
ATOM 9539 C CA . GLU C 3 374 ? -42.277 -86.053 1.749 1.00 33.14 1615 GLU C CA 1
ATOM 9540 C C . GLU C 3 374 ? -43.216 -85.040 1.103 1.00 33.83 1615 GLU C C 1
ATOM 9541 O O . GLU C 3 374 ? -43.222 -84.879 -0.114 1.00 34.89 1615 GLU C O 1
ATOM 9547 N N . PHE C 3 375 ? -44.022 -84.377 1.927 1.00 32.58 1616 PHE C N 1
ATOM 9548 C CA . PHE C 3 375 ? -45.046 -83.476 1.432 1.00 33.26 1616 PHE C CA 1
ATOM 9549 C C . PHE C 3 375 ? -44.773 -82.021 1.807 1.00 34.01 1616 PHE C C 1
ATOM 9550 O O . PHE C 3 375 ? -45.292 -81.095 1.167 1.00 34.58 1616 PHE C O 1
ATOM 9558 N N . GLY C 3 376 ? -43.980 -81.820 2.855 1.00 30.64 1617 GLY C N 1
ATOM 9559 C CA . GLY C 3 376 ? -43.737 -80.484 3.372 1.00 29.83 1617 GLY C CA 1
ATOM 9560 C C . GLY C 3 376 ? -44.846 -80.005 4.290 1.00 36.21 1617 GLY C C 1
ATOM 9561 O O . GLY C 3 376 ? -45.710 -80.787 4.704 1.00 32.72 1617 GLY C O 1
ATOM 9562 N N . CYS C 3 377 ? -44.808 -78.716 4.624 1.00 40.07 1618 CYS C N 1
ATOM 9563 C CA . CYS C 3 377 ? -45.847 -78.101 5.441 1.00 30.07 1618 CYS C CA 1
ATOM 9564 C C . CYS C 3 377 ? -47.152 -78.092 4.662 1.00 31.75 1618 CYS C C 1
ATOM 9565 O O . CYS C 3 377 ? -47.142 -78.183 3.446 1.00 32.52 1618 CYS C O 1
ATOM 9568 N N . PRO C 3 378 ? -48.286 -77.966 5.360 1.00 39.68 1619 PRO C N 1
ATOM 9569 C CA . PRO C 3 378 ? -49.604 -78.036 4.709 1.00 38.04 1619 PRO C CA 1
ATOM 9570 C C . PRO C 3 378 ? -50.031 -76.757 3.961 1.00 39.24 1619 PRO C C 1
ATOM 9571 O O . PRO C 3 378 ? -50.829 -76.851 3.024 1.00 37.76 1619 PRO C O 1
ATOM 9575 N N . THR C 3 379 ? -49.540 -75.590 4.373 1.00 35.65 1620 THR C N 1
ATOM 9576 C CA . THR C 3 379 ? -50.030 -74.339 3.786 1.00 37.39 1620 THR C CA 1
ATOM 9577 C C . THR C 3 379 ? -48.932 -73.388 3.311 1.00 36.93 1620 THR C C 1
ATOM 9578 O O . THR C 3 379 ? -47.744 -73.624 3.506 1.00 35.23 1620 THR C O 1
ATOM 9583 N N . SER D 4 11 ? -64.119 -79.995 10.145 1.00 104.63 11 SER D N 1
ATOM 9584 C CA . SER D 4 11 ? -64.229 -78.539 10.171 1.00 105.43 11 SER D CA 1
ATOM 9585 C C . SER D 4 11 ? -64.322 -78.004 11.600 1.00 99.70 11 SER D C 1
ATOM 9586 O O . SER D 4 11 ? -64.365 -78.774 12.560 1.00 99.43 11 SER D O 1
ATOM 9589 N N . CYS D 4 12 ? -64.362 -76.682 11.729 1.00 94.36 12 CYS D N 1
ATOM 9590 C CA . CYS D 4 12 ? -64.324 -76.037 13.039 1.00 92.83 12 CYS D CA 1
ATOM 9591 C C . CYS D 4 12 ? -65.676 -75.485 13.468 1.00 92.77 12 CYS D C 1
ATOM 9592 O O . CYS D 4 12 ? -66.330 -74.754 12.720 1.00 90.40 12 CYS D O 1
ATOM 9595 N N . SER D 4 13 ? -66.077 -75.828 14.687 1.00 94.58 13 SER D N 1
ATOM 9596 C CA . SER D 4 13 ? -67.300 -75.295 15.272 1.00 92.23 13 SER D CA 1
ATOM 9597 C C . SER D 4 13 ? -67.274 -73.769 15.296 1.00 88.16 13 SER D C 1
ATOM 9598 O O . SER D 4 13 ? -66.226 -73.162 15.506 1.00 77.69 13 SER D O 1
ATOM 9601 N N . LEU D 4 14 ? -68.434 -73.157 15.090 1.00 87.73 14 LEU D N 1
ATOM 9602 C CA . LEU D 4 14 ? -68.536 -71.703 15.044 1.00 86.72 14 LEU D CA 1
ATOM 9603 C C . LEU D 4 14 ? -68.907 -71.105 16.400 1.00 85.39 14 LEU D C 1
ATOM 9604 O O . LEU D 4 14 ? -69.526 -70.042 16.474 1.00 83.16 14 LEU D O 1
ATOM 9609 N N . GLU D 4 15 ? -68.514 -71.788 17.470 1.00 85.30 15 GLU D N 1
ATOM 9610 C CA . GLU D 4 15 ? -68.852 -71.356 18.819 1.00 86.54 15 GLU D CA 1
ATOM 9611 C C . GLU D 4 15 ? -67.934 -70.254 19.330 1.00 81.53 15 GLU D C 1
ATOM 9612 O O . GLU D 4 15 ? -66.761 -70.492 19.618 1.00 82.40 15 GLU D O 1
ATOM 9618 N N . GLY D 4 16 ? -68.477 -69.049 19.451 1.00 76.11 16 GLY D N 1
ATOM 9619 C CA . GLY D 4 16 ? -67.722 -67.934 19.993 1.00 80.81 16 GLY D CA 1
ATOM 9620 C C . GLY D 4 16 ? -66.806 -67.231 19.005 1.00 81.15 16 GLY D C 1
ATOM 9621 O O . GLY D 4 16 ? -65.878 -66.524 19.410 1.00 79.46 16 GLY D O 1
ATOM 9622 N N . VAL D 4 17 ? -67.066 -67.412 17.712 1.00 81.31 17 VAL D N 1
ATOM 9623 C CA . VAL D 4 17 ? -66.270 -66.756 16.670 1.00 76.17 17 VAL D CA 1
ATOM 9624 C C . VAL D 4 17 ? -66.755 -65.336 16.371 1.00 71.28 17 VAL D C 1
ATOM 9625 O O . VAL D 4 17 ? -65.977 -64.491 15.939 1.00 65.81 17 VAL D O 1
ATOM 9629 N N . GLU D 4 18 ? -68.040 -65.083 16.606 1.00 72.32 18 GLU D N 1
ATOM 9630 C CA . GLU D 4 18 ? -68.651 -63.792 16.285 1.00 74.27 18 GLU D CA 1
ATOM 9631 C C . GLU D 4 18 ? -67.793 -62.594 16.691 1.00 70.53 18 GLU D C 1
ATOM 9632 O O . GLU D 4 18 ? -67.027 -62.649 17.657 1.00 72.63 18 GLU D O 1
ATOM 9638 N N . ILE D 4 19 ? -67.926 -61.512 15.933 1.00 66.92 19 ILE D N 1
ATOM 9639 C CA . ILE D 4 19 ? -67.183 -60.288 16.206 1.00 64.08 19 ILE D CA 1
ATOM 9640 C C . ILE D 4 19 ? -68.116 -59.165 16.655 1.00 60.58 19 ILE D C 1
ATOM 9641 O O . ILE D 4 19 ? -69.123 -58.869 16.012 1.00 59.92 19 ILE D O 1
ATOM 9646 N N . LYS D 4 20 ? -67.774 -58.544 17.772 1.00 60.96 20 LYS D N 1
ATOM 9647 C CA . LYS D 4 20 ? -68.575 -57.457 18.298 1.00 62.18 20 LYS D CA 1
ATOM 9648 C C . LYS D 4 20 ? -68.627 -56.307 17.296 1.00 60.49 20 LYS D C 1
ATOM 9649 O O . LYS D 4 20 ? -67.613 -55.673 17.022 1.00 57.52 20 LYS D O 1
ATOM 9655 N N . GLY D 4 21 ? -69.804 -56.055 16.733 1.00 55.22 21 GLY D N 1
ATOM 9656 C CA . GLY D 4 21 ? -70.000 -54.900 15.875 1.00 66.94 21 GLY D CA 1
ATOM 9657 C C . GLY D 4 21 ? -70.062 -55.200 14.388 1.00 68.73 21 GLY D C 1
ATOM 9658 O O . GLY D 4 21 ? -70.432 -54.341 13.585 1.00 71.54 21 GLY D O 1
ATOM 9659 N N . GLY D 4 22 ? -69.701 -56.419 14.013 1.00 62.90 22 GLY D N 1
ATOM 9660 C CA . GLY D 4 22 ? -69.689 -56.791 12.615 1.00 60.89 22 GLY D CA 1
ATOM 9661 C C . GLY D 4 22 ? -70.217 -58.190 12.411 1.00 65.29 22 GLY D C 1
ATOM 9662 O O . GLY D 4 22 ? -70.976 -58.706 13.235 1.00 66.41 22 GLY D O 1
ATOM 9663 N N . SER D 4 23 ? -69.815 -58.806 11.306 1.00 63.74 23 SER D N 1
ATOM 9664 C CA . SER D 4 23 ? -70.246 -60.158 10.989 1.00 67.74 23 SER D CA 1
ATOM 9665 C C . SER D 4 23 ? -69.060 -60.980 10.519 1.00 69.82 23 SER D C 1
ATOM 9666 O O . SER D 4 23 ? -67.936 -60.479 10.459 1.00 56.60 23 SER D O 1
ATOM 9669 N N . PHE D 4 24 ? -69.317 -62.245 10.198 1.00 69.28 24 PHE D N 1
ATOM 9670 C CA . PHE D 4 24 ? -68.303 -63.104 9.603 1.00 66.16 24 PHE D CA 1
ATOM 9671 C C . PHE D 4 24 ? -68.876 -63.932 8.462 1.00 67.37 24 PHE D C 1
ATOM 9672 O O . PHE D 4 24 ? -70.081 -64.176 8.402 1.00 66.44 24 PHE D O 1
ATOM 9680 N N . ARG D 4 25 ? -68.000 -64.344 7.553 1.00 72.33 25 ARG D N 1
ATOM 9681 C CA . ARG D 4 25 ? -68.381 -65.193 6.430 1.00 78.46 25 ARG D CA 1
ATOM 9682 C C . ARG D 4 25 ? -67.329 -66.278 6.194 1.00 78.76 25 ARG D C 1
ATOM 9683 O O . ARG D 4 25 ? -66.150 -65.986 6.010 1.00 75.73 25 ARG D O 1
ATOM 9691 N N . LEU D 4 26 ? -67.757 -67.535 6.214 1.00 84.45 26 LEU D N 1
ATOM 9692 C CA . LEU D 4 26 ? -66.838 -68.646 5.977 1.00 88.56 26 LEU D CA 1
ATOM 9693 C C . LEU D 4 26 ? -66.455 -68.767 4.504 1.00 85.39 26 LEU D C 1
ATOM 9694 O O . LEU D 4 26 ? -67.274 -68.542 3.610 1.00 81.34 26 LEU D O 1
ATOM 9699 N N . LEU D 4 27 ? -65.197 -69.112 4.263 1.00 84.76 27 LEU D N 1
ATOM 9700 C CA . LEU D 4 27 ? -64.677 -69.226 2.911 1.00 85.22 27 LEU D CA 1
ATOM 9701 C C . LEU D 4 27 ? -63.922 -70.537 2.752 1.00 90.58 27 LEU D C 1
ATOM 9702 O O . LEU D 4 27 ? -63.693 -71.251 3.731 1.00 88.72 27 LEU D O 1
ATOM 9707 N N . GLN D 4 28 ? -63.539 -70.847 1.515 1.00 94.91 28 GLN D N 1
ATOM 9708 C CA . GLN D 4 28 ? -62.836 -72.090 1.213 1.00 96.74 28 GLN D CA 1
ATOM 9709 C C . GLN D 4 28 ? -63.551 -73.271 1.882 1.00 100.52 28 GLN D C 1
ATOM 9710 O O . GLN D 4 28 ? -62.928 -74.239 2.330 1.00 96.63 28 GLN D O 1
ATOM 9716 N N . GLU D 4 29 ? -64.876 -73.144 1.947 1.00 107.37 29 GLU D N 1
ATOM 9717 C CA . GLU D 4 29 ? -65.789 -74.189 2.418 1.00 113.81 29 GLU D CA 1
ATOM 9718 C C . GLU D 4 29 ? -65.757 -74.487 3.923 1.00 114.98 29 GLU D C 1
ATOM 9719 O O . GLU D 4 29 ? -66.346 -75.471 4.379 1.00 118.85 29 GLU D O 1
ATOM 9725 N N . GLY D 4 30 ? -65.092 -73.631 4.691 1.00 109.59 30 GLY D N 1
ATOM 9726 C CA . GLY D 4 30 ? -65.115 -73.752 6.139 1.00 104.06 30 GLY D CA 1
ATOM 9727 C C . GLY D 4 30 ? -63.756 -73.901 6.795 1.00 97.75 30 GLY D C 1
ATOM 9728 O O . GLY D 4 30 ? -63.668 -74.144 8.001 1.00 100.09 30 GLY D O 1
ATOM 9729 N N . GLN D 4 31 ? -62.692 -73.755 6.011 1.00 87.79 31 GLN D N 1
ATOM 9730 C CA . GLN D 4 31 ? -61.344 -73.883 6.548 1.00 84.19 31 GLN D CA 1
ATOM 9731 C C . GLN D 4 31 ? -60.702 -72.515 6.752 1.00 80.17 31 GLN D C 1
ATOM 9732 O O . GLN D 4 31 ? -59.493 -72.404 6.952 1.00 81.53 31 GLN D O 1
ATOM 9738 N N . ALA D 4 32 ? -61.528 -71.476 6.714 1.00 75.85 32 ALA D N 1
ATOM 9739 C CA . ALA D 4 32 ? -61.055 -70.113 6.910 1.00 75.35 32 ALA D CA 1
ATOM 9740 C C . ALA D 4 32 ? -62.243 -69.162 7.000 1.00 74.28 32 ALA D C 1
ATOM 9741 O O . ALA D 4 32 ? -63.204 -69.303 6.246 1.00 74.61 32 ALA D O 1
ATOM 9743 N N . LEU D 4 33 ? -62.190 -68.202 7.921 1.00 66.48 33 LEU D N 1
ATOM 9744 C CA . LEU D 4 33 ? -63.290 -67.249 8.049 1.00 66.29 33 LEU D CA 1
ATOM 9745 C C . LEU D 4 33 ? -62.846 -65.797 8.029 1.00 62.60 33 LEU D C 1
ATOM 9746 O O . LEU D 4 33 ? -61.778 -65.446 8.532 1.00 62.05 33 LEU D O 1
ATOM 9751 N N . GLU D 4 34 ? -63.701 -64.965 7.448 1.00 64.69 34 GLU D N 1
ATOM 9752 C CA . GLU D 4 34 ? -63.418 -63.556 7.248 1.00 67.31 34 GLU D CA 1
ATOM 9753 C C . GLU D 4 34 ? -64.406 -62.708 8.034 1.00 61.52 34 GLU D C 1
ATOM 9754 O O . GLU D 4 34 ? -65.617 -62.922 7.972 1.00 62.65 34 GLU D O 1
ATOM 9760 N N . TYR D 4 35 ? -63.877 -61.751 8.785 1.00 60.49 35 TYR D N 1
ATOM 9761 C CA . TYR D 4 35 ? -64.706 -60.806 9.512 1.00 59.28 35 TYR D CA 1
ATOM 9762 C C . TYR D 4 35 ? -65.033 -59.598 8.642 1.00 64.40 35 TYR D C 1
ATOM 9763 O O . TYR D 4 35 ? -64.173 -59.098 7.907 1.00 63.71 35 TYR D O 1
ATOM 9772 N N . VAL D 4 36 ? -66.279 -59.135 8.739 1.00 65.37 36 VAL D N 1
ATOM 9773 C CA . VAL D 4 36 ? -66.754 -57.990 7.970 1.00 64.86 36 VAL D CA 1
ATOM 9774 C C . VAL D 4 36 ? -67.196 -56.852 8.895 1.00 61.79 36 VAL D C 1
ATOM 9775 O O . VAL D 4 36 ? -68.090 -57.021 9.727 1.00 61.22 36 VAL D O 1
ATOM 9779 N N . CYS D 4 37 ? -66.557 -55.696 8.741 1.00 49.58 37 CYS D N 1
ATOM 9780 C CA . CYS D 4 37 ? -66.812 -54.535 9.589 1.00 50.71 37 CYS D CA 1
ATOM 9781 C C . CYS D 4 37 ? -67.385 -53.376 8.781 1.00 48.16 37 CYS D C 1
ATOM 9782 O O . CYS D 4 37 ? -67.094 -53.239 7.594 1.00 47.88 37 CYS D O 1
ATOM 9785 N N . PRO D 4 38 ? -68.192 -52.526 9.429 1.00 51.35 38 PRO D N 1
ATOM 9786 C CA . PRO D 4 38 ? -68.749 -51.347 8.753 1.00 53.45 38 PRO D CA 1
ATOM 9787 C C . PRO D 4 38 ? -67.626 -50.433 8.265 1.00 53.58 38 PRO D C 1
ATOM 9788 O O . PRO D 4 38 ? -66.549 -50.450 8.857 1.00 44.01 38 PRO D O 1
ATOM 9792 N N . SER D 4 39 ? -67.864 -49.666 7.204 1.00 56.35 39 SER D N 1
ATOM 9793 C CA . SER D 4 39 ? -66.875 -48.696 6.721 1.00 57.25 39 SER D CA 1
ATOM 9794 C C . SER D 4 39 ? -66.437 -47.773 7.865 1.00 50.77 39 SER D C 1
ATOM 9795 O O . SER D 4 39 ? -67.260 -47.340 8.673 1.00 48.09 39 SER D O 1
ATOM 9798 N N . GLY D 4 40 ? -65.141 -47.486 7.943 1.00 52.09 40 GLY D N 1
ATOM 9799 C CA . GLY D 4 40 ? -64.604 -46.711 9.052 1.00 50.52 40 GLY D CA 1
ATOM 9800 C C . GLY D 4 40 ? -64.155 -47.590 10.211 1.00 48.28 40 GLY D C 1
ATOM 9801 O O . GLY D 4 40 ? -63.558 -47.109 11.172 1.00 47.17 40 GLY D O 1
ATOM 9802 N N . PHE D 4 41 ? -64.440 -48.888 10.110 1.00 45.58 41 PHE D N 1
ATOM 9803 C CA . PHE D 4 41 ? -64.031 -49.857 11.119 1.00 46.33 41 PHE D CA 1
ATOM 9804 C C . PHE D 4 41 ? -63.219 -50.994 10.518 1.00 51.62 41 PHE D C 1
ATOM 9805 O O . PHE D 4 41 ? -63.139 -51.139 9.294 1.00 44.04 41 PHE D O 1
ATOM 9813 N N . TYR D 4 42 ? -62.612 -51.788 11.395 1.00 45.69 42 TYR D N 1
ATOM 9814 C CA . TYR D 4 42 ? -61.778 -52.910 10.996 1.00 46.54 42 TYR D CA 1
ATOM 9815 C C . TYR D 4 42 ? -61.805 -53.976 12.088 1.00 48.28 42 TYR D C 1
ATOM 9816 O O . TYR D 4 42 ? -62.028 -53.668 13.250 1.00 48.67 42 TYR D O 1
ATOM 9825 N N . PRO D 4 43 ? -61.563 -55.236 11.719 1.00 49.44 43 PRO D N 1
ATOM 9826 C CA . PRO D 4 43 ? -61.627 -56.329 12.695 1.00 51.23 43 PRO D CA 1
ATOM 9827 C C . PRO D 4 43 ? -60.350 -56.410 13.524 1.00 64.79 43 PRO D C 1
ATOM 9828 O O . PRO D 4 43 ? -59.261 -56.522 12.963 1.00 51.67 43 PRO D O 1
ATOM 9832 N N . TYR D 4 44 ? -60.484 -56.343 14.842 1.00 52.62 44 TYR D N 1
ATOM 9833 C CA . TYR D 4 44 ? -59.339 -56.472 15.740 1.00 54.50 44 TYR D CA 1
ATOM 9834 C C . TYR D 4 44 ? -59.410 -57.805 16.479 1.00 56.03 44 TYR D C 1
ATOM 9835 O O . TYR D 4 44 ? -60.468 -58.172 16.991 1.00 56.32 44 TYR D O 1
ATOM 9844 N N . PRO D 4 45 ? -58.278 -58.527 16.554 1.00 63.22 45 PRO D N 1
ATOM 9845 C CA . PRO D 4 45 ? -56.956 -58.116 16.063 1.00 60.58 45 PRO D CA 1
ATOM 9846 C C . PRO D 4 45 ? -56.655 -58.555 14.623 1.00 59.38 45 PRO D C 1
ATOM 9847 O O . PRO D 4 45 ? -55.707 -58.038 14.030 1.00 54.77 45 PRO D O 1
ATOM 9851 N N . VAL D 4 46 ? -57.429 -59.493 14.080 1.00 56.24 46 VAL D N 1
ATOM 9852 C CA . VAL D 4 46 ? -57.170 -60.009 12.739 1.00 56.13 46 VAL D CA 1
ATOM 9853 C C . VAL D 4 46 ? -58.429 -60.038 11.887 1.00 55.52 46 VAL D C 1
ATOM 9854 O O . VAL D 4 46 ? -59.540 -60.008 12.410 1.00 55.65 46 VAL D O 1
ATOM 9858 N N . GLN D 4 47 ? -58.258 -60.105 10.571 1.00 55.00 47 GLN D N 1
ATOM 9859 C CA . GLN D 4 47 ? -59.407 -60.132 9.674 1.00 54.57 47 GLN D CA 1
ATOM 9860 C C . GLN D 4 47 ? -59.843 -61.553 9.346 1.00 56.41 47 GLN D C 1
ATOM 9861 O O . GLN D 4 47 ? -61.021 -61.823 9.135 1.00 56.73 47 GLN D O 1
ATOM 9867 N N . THR D 4 48 ? -58.883 -62.463 9.303 1.00 57.75 48 THR D N 1
ATOM 9868 C CA . THR D 4 48 ? -59.157 -63.816 8.846 1.00 67.79 48 THR D CA 1
ATOM 9869 C C . THR D 4 48 ? -58.612 -64.840 9.818 1.00 68.22 48 THR D C 1
ATOM 9870 O O . THR D 4 48 ? -57.531 -64.659 10.375 1.00 61.58 48 THR D O 1
ATOM 9874 N N . ARG D 4 49 ? -59.367 -65.916 10.018 1.00 63.20 49 ARG D N 1
ATOM 9875 C CA . ARG D 4 49 ? -58.925 -67.012 10.874 1.00 65.28 49 ARG D CA 1
ATOM 9876 C C . ARG D 4 49 ? -58.850 -68.290 10.056 1.00 67.13 49 ARG D C 1
ATOM 9877 O O . ARG D 4 49 ? -59.518 -68.410 9.032 1.00 68.43 49 ARG D O 1
ATOM 9885 N N . THR D 4 50 ? -58.026 -69.235 10.494 1.00 68.97 50 THR D N 1
ATOM 9886 C CA . THR D 4 50 ? -57.901 -70.509 9.793 1.00 71.01 50 THR D CA 1
ATOM 9887 C C . THR D 4 50 ? -58.324 -71.685 10.675 1.00 85.33 50 THR D C 1
ATOM 9888 O O . THR D 4 50 ? -58.213 -71.628 11.900 1.00 73.57 50 THR D O 1
ATOM 9892 N N . CYS D 4 51 ? -58.814 -72.746 10.041 1.00 75.01 51 CYS D N 1
ATOM 9893 C CA . CYS D 4 51 ? -59.243 -73.947 10.755 1.00 82.31 51 CYS D CA 1
ATOM 9894 C C . CYS D 4 51 ? -58.051 -74.829 11.136 1.00 82.85 51 CYS D C 1
ATOM 9895 O O . CYS D 4 51 ? -57.324 -75.307 10.268 1.00 80.18 51 CYS D O 1
ATOM 9898 N N . ARG D 4 52 ? -57.855 -75.030 12.437 1.00 82.39 52 ARG D N 1
ATOM 9899 C CA . ARG D 4 52 ? -56.774 -75.878 12.935 1.00 84.95 52 ARG D CA 1
ATOM 9900 C C . ARG D 4 52 ? -57.139 -77.358 12.861 1.00 90.77 52 ARG D C 1
ATOM 9901 O O . ARG D 4 52 ? -58.304 -77.719 12.696 1.00 85.38 52 ARG D O 1
ATOM 9909 N N . SER D 4 53 ? -56.128 -78.209 12.996 1.00 93.35 53 SER D N 1
ATOM 9910 C CA . SER D 4 53 ? -56.325 -79.653 12.992 1.00 97.57 53 SER D CA 1
ATOM 9911 C C . SER D 4 53 ? -57.242 -80.076 14.133 1.00 97.09 53 SER D C 1
ATOM 9912 O O . SER D 4 53 ? -58.009 -81.029 14.010 1.00 92.69 53 SER D O 1
ATOM 9915 N N . THR D 4 54 ? -57.163 -79.345 15.238 1.00 95.01 54 THR D N 1
ATOM 9916 C CA . THR D 4 54 ? -57.896 -79.680 16.453 1.00 96.70 54 THR D CA 1
ATOM 9917 C C . THR D 4 54 ? -59.382 -79.333 16.380 1.00 92.81 54 THR D C 1
ATOM 9918 O O . THR D 4 54 ? -60.100 -79.442 17.375 1.00 90.88 54 THR D O 1
ATOM 9922 N N . GLY D 4 55 ? -59.842 -78.918 15.206 1.00 90.69 55 GLY D N 1
ATOM 9923 C CA . GLY D 4 55 ? -61.217 -78.486 15.054 1.00 90.17 55 GLY D CA 1
ATOM 9924 C C . GLY D 4 55 ? -61.453 -77.159 15.750 1.00 90.66 55 GLY D C 1
ATOM 9925 O O . GLY D 4 55 ? -62.595 -76.777 16.011 1.00 91.75 55 GLY D O 1
ATOM 9926 N N . SER D 4 56 ? -60.365 -76.454 16.050 1.00 89.44 56 SER D N 1
ATOM 9927 C CA . SER D 4 56 ? -60.444 -75.145 16.692 1.00 88.04 56 SER D CA 1
ATOM 9928 C C . SER D 4 56 ? -59.891 -74.059 15.776 1.00 79.30 56 SER D C 1
ATOM 9929 O O . SER D 4 56 ? -58.899 -74.273 15.085 1.00 79.52 56 SER D O 1
ATOM 9932 N N . TRP D 4 57 ? -60.531 -72.895 15.772 1.00 77.14 57 TRP D N 1
ATOM 9933 C CA . TRP D 4 57 ? -60.056 -71.771 14.965 1.00 79.07 57 TRP D CA 1
ATOM 9934 C C . TRP D 4 57 ? -58.757 -71.172 15.500 1.00 74.24 57 TRP D C 1
ATOM 9935 O O . TRP D 4 57 ? -58.575 -71.036 16.707 1.00 74.72 57 TRP D O 1
ATOM 9946 N N . SER D 4 58 ? -57.857 -70.827 14.585 1.00 73.36 58 SER D N 1
ATOM 9947 C CA . SER D 4 58 ? -56.611 -70.159 14.937 1.00 72.70 58 SER D CA 1
ATOM 9948 C C . SER D 4 58 ? -56.866 -69.065 15.966 1.00 71.41 58 SER D C 1
ATOM 9949 O O . SER D 4 58 ? -57.796 -68.270 15.823 1.00 73.52 58 SER D O 1
ATOM 9952 N N . THR D 4 59 ? -56.042 -69.027 17.007 1.00 74.24 59 THR D N 1
ATOM 9953 C CA . THR D 4 59 ? -56.227 -68.051 18.078 1.00 73.04 59 THR D CA 1
ATOM 9954 C C . THR D 4 59 ? -55.970 -66.626 17.595 1.00 68.94 59 THR D C 1
ATOM 9955 O O . THR D 4 59 ? -55.182 -66.403 16.677 1.00 68.20 59 THR D O 1
ATOM 9959 N N . LEU D 4 60 ? -56.654 -65.669 18.211 1.00 75.70 60 LEU D N 1
ATOM 9960 C CA . LEU D 4 60 ? -56.520 -64.266 17.836 1.00 73.76 60 LEU D CA 1
ATOM 9961 C C . LEU D 4 60 ? -55.233 -63.691 18.417 1.00 73.94 60 LEU D C 1
ATOM 9962 O O . LEU D 4 60 ? -55.077 -63.611 19.636 1.00 69.21 60 LEU D O 1
ATOM 9967 N N . LYS D 4 61 ? -54.316 -63.299 17.535 1.00 75.73 61 LYS D N 1
ATOM 9968 C CA . LYS D 4 61 ? -53.000 -62.814 17.940 1.00 77.19 61 LYS D CA 1
ATOM 9969 C C . LYS D 4 61 ? -52.745 -61.378 17.478 1.00 81.05 61 LYS D C 1
ATOM 9970 O O . LYS D 4 61 ? -52.937 -61.051 16.304 1.00 76.47 61 LYS D O 1
ATOM 9976 N N . THR D 4 62 ? -52.309 -60.524 18.402 1.00 89.28 62 THR D N 1
ATOM 9977 C CA . THR D 4 62 ? -51.832 -59.190 18.036 1.00 93.71 62 THR D CA 1
ATOM 9978 C C . THR D 4 62 ? -50.466 -59.314 17.354 1.00 97.04 62 THR D C 1
ATOM 9979 O O . THR D 4 62 ? -49.906 -60.411 17.266 1.00 94.66 62 THR D O 1
ATOM 9983 N N . GLN D 4 63 ? -49.934 -58.196 16.866 1.00 100.91 63 GLN D N 1
ATOM 9984 C CA . GLN D 4 63 ? -48.634 -58.208 16.197 1.00 104.26 63 GLN D CA 1
ATOM 9985 C C . GLN D 4 63 ? -47.518 -58.652 17.146 1.00 108.38 63 GLN D C 1
ATOM 9986 O O . GLN D 4 63 ? -46.609 -59.387 16.751 1.00 107.53 63 GLN D O 1
ATOM 9992 N N . ASP D 4 64 ? -47.605 -58.214 18.400 1.00 112.19 64 ASP D N 1
ATOM 9993 C CA . ASP D 4 64 ? -46.652 -58.617 19.431 1.00 116.89 64 ASP D CA 1
ATOM 9994 C C . ASP D 4 64 ? -46.777 -60.108 19.750 1.00 117.72 64 ASP D C 1
ATOM 9995 O O . ASP D 4 64 ? -46.085 -60.622 20.632 1.00 120.63 64 ASP D O 1
ATOM 10000 N N . GLN D 4 65 ? -47.664 -60.791 19.030 1.00 113.85 65 GLN D N 1
ATOM 10001 C CA . GLN D 4 65 ? -47.963 -62.195 19.288 1.00 112.95 65 GLN D CA 1
ATOM 10002 C C . GLN D 4 65 ? -48.580 -62.375 20.674 1.00 109.77 65 GLN D C 1
ATOM 10003 O O . GLN D 4 65 ? -48.394 -63.408 21.320 1.00 112.15 65 GLN D O 1
ATOM 10009 N N . LYS D 4 66 ? -49.309 -61.356 21.124 1.00 103.45 66 LYS D N 1
ATOM 10010 C CA . LYS D 4 66 ? -50.049 -61.433 22.378 1.00 101.38 66 LYS D CA 1
ATOM 10011 C C . LYS D 4 66 ? -51.474 -61.891 22.099 1.00 97.56 66 LYS D C 1
ATOM 10012 O O . LYS D 4 66 ? -52.165 -61.329 21.248 1.00 94.88 66 LYS D O 1
ATOM 10018 N N . THR D 4 67 ? -51.913 -62.910 22.826 1.00 95.16 67 THR D N 1
ATOM 10019 C CA . THR D 4 67 ? -53.244 -63.473 22.632 1.00 91.53 67 THR D CA 1
ATOM 10020 C C . THR D 4 67 ? -54.375 -62.499 22.988 1.00 90.18 67 THR D C 1
ATOM 10021 O O . THR D 4 67 ? -54.329 -61.815 24.013 1.00 91.06 67 THR D O 1
ATOM 10025 N N . VAL D 4 68 ? -55.383 -62.445 22.120 1.00 86.18 68 VAL D N 1
ATOM 10026 C CA . VAL D 4 68 ? -56.587 -61.657 22.353 1.00 81.10 68 VAL D CA 1
ATOM 10027 C C . VAL D 4 68 ? -57.771 -62.615 22.475 1.00 85.12 68 VAL D C 1
ATOM 10028 O O . VAL D 4 68 ? -57.903 -63.550 21.682 1.00 85.03 68 VAL D O 1
ATOM 10032 N N . ARG D 4 69 ? -58.623 -62.388 23.471 1.00 89.02 69 ARG D N 1
ATOM 10033 C CA . ARG D 4 69 ? -59.716 -63.313 23.780 1.00 96.71 69 ARG D CA 1
ATOM 10034 C C . ARG D 4 69 ? -60.974 -63.083 22.941 1.00 93.15 69 ARG D C 1
ATOM 10035 O O . ARG D 4 69 ? -61.699 -64.026 22.615 1.00 93.15 69 ARG D O 1
ATOM 10043 N N . LYS D 4 70 ? -61.230 -61.830 22.590 1.00 89.22 70 LYS D N 1
ATOM 10044 C CA . LYS D 4 70 ? -62.439 -61.501 21.856 1.00 85.86 70 LYS D CA 1
ATOM 10045 C C . LYS D 4 70 ? -62.143 -60.646 20.626 1.00 82.44 70 LYS D C 1
ATOM 10046 O O . LYS D 4 70 ? -61.419 -59.647 20.704 1.00 83.49 70 LYS D O 1
ATOM 10052 N N . ALA D 4 71 ? -62.700 -61.056 19.489 1.00 75.77 71 ALA D N 1
ATOM 10053 C CA . ALA D 4 71 ? -62.618 -60.272 18.265 1.00 69.62 71 ALA D CA 1
ATOM 10054 C C . ALA D 4 71 ? -63.652 -59.153 18.307 1.00 67.24 71 ALA D C 1
ATOM 10055 O O . ALA D 4 71 ? -64.799 -59.380 18.693 1.00 66.79 71 ALA D O 1
ATOM 10057 N N . GLU D 4 72 ? -63.250 -57.949 17.912 1.00 56.77 72 GLU D N 1
ATOM 10058 C CA . GLU D 4 72 ? -64.182 -56.829 17.862 1.00 66.05 72 GLU D CA 1
ATOM 10059 C C . GLU D 4 72 ? -63.869 -55.822 16.754 1.00 53.56 72 GLU D C 1
ATOM 10060 O O . GLU D 4 72 ? -62.711 -55.595 16.407 1.00 52.96 72 GLU D O 1
ATOM 10066 N N . CYS D 4 73 ? -64.920 -55.222 16.207 1.00 52.65 73 CYS D N 1
ATOM 10067 C CA . CYS D 4 73 ? -64.779 -54.172 15.209 1.00 50.82 73 CYS D CA 1
ATOM 10068 C C . CYS D 4 73 ? -64.333 -52.871 15.867 1.00 54.35 73 CYS D C 1
ATOM 10069 O O . CYS D 4 73 ? -65.041 -52.319 16.706 1.00 50.20 73 CYS D O 1
ATOM 10072 N N . ARG D 4 74 ? -63.149 -52.394 15.491 1.00 50.14 74 ARG D N 1
ATOM 10073 C CA . ARG D 4 74 ? -62.582 -51.188 16.085 1.00 49.46 74 ARG D CA 1
ATOM 10074 C C . ARG D 4 74 ? -62.476 -50.042 15.088 1.00 51.32 74 ARG D C 1
ATOM 10075 O O . ARG D 4 74 ? -62.380 -50.261 13.872 1.00 48.06 74 ARG D O 1
ATOM 10083 N N . ALA D 4 75 ? -62.478 -48.819 15.615 1.00 45.97 75 ALA D N 1
ATOM 10084 C CA . ALA D 4 75 ? -62.427 -47.626 14.783 1.00 44.34 75 ALA D CA 1
ATOM 10085 C C . ALA D 4 75 ? -61.081 -47.497 14.085 1.00 58.18 75 ALA D C 1
ATOM 10086 O O . ALA D 4 75 ? -60.028 -47.733 14.689 1.00 44.29 75 ALA D O 1
ATOM 10088 N N . ILE D 4 76 ? -61.125 -47.118 12.812 1.00 44.96 76 ILE D N 1
ATOM 10089 C CA . ILE D 4 76 ? -59.914 -46.858 12.049 1.00 42.39 76 ILE D CA 1
ATOM 10090 C C . ILE D 4 76 ? -59.253 -45.551 12.477 1.00 41.07 76 ILE D C 1
ATOM 10091 O O . ILE D 4 76 ? -59.906 -44.504 12.558 1.00 42.40 76 ILE D O 1
ATOM 10096 N N . HIS D 4 77 ? -57.962 -45.624 12.781 1.00 38.54 77 HIS D N 1
ATOM 10097 C CA . HIS D 4 77 ? -57.189 -44.437 13.125 1.00 36.83 77 HIS D CA 1
ATOM 10098 C C . HIS D 4 77 ? -55.916 -44.382 12.298 1.00 40.50 77 HIS D C 1
ATOM 10099 O O . HIS D 4 77 ? -55.303 -45.414 12.012 1.00 42.19 77 HIS D O 1
ATOM 10106 N N . CYS D 4 78 ? -55.526 -43.175 11.904 1.00 34.29 78 CYS D N 1
ATOM 10107 C CA . CYS D 4 78 ? -54.239 -42.981 11.257 1.00 37.04 78 CYS D CA 1
ATOM 10108 C C . CYS D 4 78 ? -53.182 -42.774 12.331 1.00 31.39 78 CYS D C 1
ATOM 10109 O O . CYS D 4 78 ? -53.468 -42.217 13.389 1.00 31.02 78 CYS D O 1
ATOM 10112 N N . PRO D 4 79 ? -51.952 -43.234 12.061 1.00 34.77 79 PRO D N 1
ATOM 10113 C CA . PRO D 4 79 ? -50.894 -43.159 13.070 1.00 39.90 79 PRO D CA 1
ATOM 10114 C C . PRO D 4 79 ? -50.716 -41.743 13.623 1.00 41.03 79 PRO D C 1
ATOM 10115 O O . PRO D 4 79 ? -50.685 -40.751 12.891 1.00 38.58 79 PRO D O 1
ATOM 10119 N N . ARG D 4 80 ? -50.605 -41.677 14.937 1.00 38.20 80 ARG D N 1
ATOM 10120 C CA . ARG D 4 80 ? -50.261 -40.462 15.646 1.00 40.60 80 ARG D CA 1
ATOM 10121 C C . ARG D 4 80 ? -48.788 -40.133 15.385 1.00 37.98 80 ARG D C 1
ATOM 10122 O O . ARG D 4 80 ? -47.953 -41.040 15.340 1.00 34.72 80 ARG D O 1
ATOM 10130 N N . PRO D 4 81 ? -48.456 -38.841 15.198 1.00 34.49 81 PRO D N 1
ATOM 10131 C CA . PRO D 4 81 ? -47.046 -38.425 15.184 1.00 31.70 81 PRO D CA 1
ATOM 10132 C C . PRO D 4 81 ? -46.369 -38.775 16.494 1.00 28.66 81 PRO D C 1
ATOM 10133 O O . PRO D 4 81 ? -46.959 -38.597 17.552 1.00 38.06 81 PRO D O 1
ATOM 10137 N N . HIS D 4 82 ? -45.154 -39.297 16.419 1.00 36.12 82 HIS D N 1
ATOM 10138 C CA . HIS D 4 82 ? -44.418 -39.702 17.605 1.00 41.02 82 HIS D CA 1
ATOM 10139 C C . HIS D 4 82 ? -43.369 -38.661 17.875 1.00 38.40 82 HIS D C 1
ATOM 10140 O O . HIS D 4 82 ? -42.697 -38.681 18.909 1.00 36.02 82 HIS D O 1
ATOM 10147 N N . ASP D 4 83 ? -43.218 -37.763 16.910 1.00 37.70 83 ASP D N 1
ATOM 10148 C CA . ASP D 4 83 ? -42.228 -36.707 16.990 1.00 45.84 83 ASP D CA 1
ATOM 10149 C C . ASP D 4 83 ? -42.272 -35.916 15.698 1.00 36.55 83 ASP D C 1
ATOM 10150 O O . ASP D 4 83 ? -42.610 -36.452 14.640 1.00 30.39 83 ASP D O 1
ATOM 10155 N N . PHE D 4 84 ? -41.928 -34.642 15.788 1.00 29.55 84 PHE D N 1
ATOM 10156 C CA . PHE D 4 84 ? -41.795 -33.809 14.608 1.00 26.70 84 PHE D CA 1
ATOM 10157 C C . PHE D 4 84 ? -40.721 -32.764 14.887 1.00 25.61 84 PHE D C 1
ATOM 10158 O O . PHE D 4 84 ? -40.882 -31.938 15.769 1.00 31.78 84 PHE D O 1
ATOM 10166 N N . GLU D 4 85 ? -39.621 -32.811 14.145 1.00 31.14 85 GLU D N 1
ATOM 10167 C CA . GLU D 4 85 ? -38.480 -31.940 14.421 1.00 31.70 85 GLU D CA 1
ATOM 10168 C C . GLU D 4 85 ? -38.577 -30.520 13.835 1.00 28.78 85 GLU D C 1
ATOM 10169 O O . GLU D 4 85 ? -39.114 -30.315 12.751 1.00 29.00 85 GLU D O 1
ATOM 10175 N N . ASN D 4 86 ? -38.000 -29.561 14.555 1.00 26.41 86 ASN D N 1
ATOM 10176 C CA . ASN D 4 86 ? -37.899 -28.173 14.115 1.00 29.62 86 ASN D CA 1
ATOM 10177 C C . ASN D 4 86 ? -39.239 -27.565 13.694 1.00 27.66 86 ASN D C 1
ATOM 10178 O O . ASN D 4 86 ? -39.288 -26.753 12.797 1.00 28.16 86 ASN D O 1
ATOM 10183 N N . GLY D 4 87 ? -40.326 -27.951 14.345 1.00 28.30 87 GLY D N 1
ATOM 10184 C CA . GLY D 4 87 ? -41.626 -27.429 13.978 1.00 28.13 87 GLY D CA 1
ATOM 10185 C C . GLY D 4 87 ? -42.718 -27.782 14.969 1.00 29.69 87 GLY D C 1
ATOM 10186 O O . GLY D 4 87 ? -42.459 -28.433 15.977 1.00 28.35 87 GLY D O 1
ATOM 10187 N N . GLU D 4 88 ? -43.936 -27.330 14.684 1.00 29.19 88 GLU D N 1
ATOM 10188 C CA . GLU D 4 88 ? -45.106 -27.686 15.472 1.00 29.69 88 GLU D CA 1
ATOM 10189 C C . GLU D 4 88 ? -46.176 -28.277 14.560 1.00 32.73 88 GLU D C 1
ATOM 10190 O O . GLU D 4 88 ? -46.183 -28.039 13.357 1.00 29.17 88 GLU D O 1
ATOM 10196 N N . TYR D 4 89 ? -47.096 -29.039 15.128 1.00 29.46 89 TYR D N 1
ATOM 10197 C CA . TYR D 4 89 ? -48.231 -29.490 14.350 1.00 30.99 89 TYR D CA 1
ATOM 10198 C C . TYR D 4 89 ? -49.512 -29.300 15.136 1.00 31.08 89 TYR D C 1
ATOM 10199 O O . TYR D 4 89 ? -49.497 -29.197 16.355 1.00 36.49 89 TYR D O 1
ATOM 10208 N N . TRP D 4 90 ? -50.624 -29.237 14.422 1.00 37.91 90 TRP D N 1
ATOM 10209 C CA . TRP D 4 90 ? -51.899 -28.873 15.017 1.00 41.88 90 TRP D CA 1
ATOM 10210 C C . TRP D 4 90 ? -52.955 -29.737 14.340 1.00 38.81 90 TRP D C 1
ATOM 10211 O O . TRP D 4 90 ? -52.964 -29.843 13.120 1.00 33.64 90 TRP D O 1
ATOM 10222 N N . PRO D 4 91 ? -53.836 -30.378 15.125 1.00 39.46 91 PRO D N 1
ATOM 10223 C CA . PRO D 4 91 ? -53.851 -30.379 16.588 1.00 42.09 91 PRO D CA 1
ATOM 10224 C C . PRO D 4 91 ? -53.087 -31.594 17.099 1.00 41.35 91 PRO D C 1
ATOM 10225 O O . PRO D 4 91 ? -52.683 -32.419 16.291 1.00 34.78 91 PRO D O 1
ATOM 10229 N N . ARG D 4 92 ? -52.894 -31.697 18.409 1.00 41.01 92 ARG D N 1
ATOM 10230 C CA . ARG D 4 92 ? -52.267 -32.869 19.003 1.00 41.17 92 ARG D CA 1
ATOM 10231 C C . ARG D 4 92 ? -53.337 -33.669 19.704 1.00 38.49 92 ARG D C 1
ATOM 10232 O O . ARG D 4 92 ? -53.982 -33.173 20.619 1.00 47.52 92 ARG D O 1
ATOM 10240 N N . SER D 4 93 ? -53.536 -34.902 19.261 1.00 42.86 93 SER D N 1
ATOM 10241 C CA . SER D 4 93 ? -54.585 -35.747 19.804 1.00 41.36 93 SER D CA 1
ATOM 10242 C C . SER D 4 93 ? -54.025 -37.113 20.162 1.00 48.65 93 SER D C 1
ATOM 10243 O O . SER D 4 93 ? -52.963 -37.496 19.680 1.00 33.80 93 SER D O 1
ATOM 10246 N N . PRO D 4 94 ? -54.750 -37.855 21.007 1.00 51.61 94 PRO D N 1
ATOM 10247 C CA . PRO D 4 94 ? -54.359 -39.217 21.370 1.00 56.67 94 PRO D CA 1
ATOM 10248 C C . PRO D 4 94 ? -54.376 -40.096 20.129 1.00 58.23 94 PRO D C 1
ATOM 10249 O O . PRO D 4 94 ? -53.495 -40.934 19.936 1.00 58.56 94 PRO D O 1
ATOM 10253 N N . TYR D 4 95 ? -55.393 -39.898 19.298 1.00 57.01 95 TYR D N 1
ATOM 10254 C CA . TYR D 4 95 ? -55.492 -40.605 18.029 1.00 55.82 95 TYR D CA 1
ATOM 10255 C C . TYR D 4 95 ? -56.310 -39.799 17.018 1.00 42.92 95 TYR D C 1
ATOM 10256 O O . TYR D 4 95 ? -57.120 -38.945 17.385 1.00 40.95 95 TYR D O 1
ATOM 10265 N N . TYR D 4 96 ? -56.074 -40.078 15.745 1.00 38.21 96 TYR D N 1
ATOM 10266 C CA . TYR D 4 96 ? -56.632 -39.294 14.653 1.00 43.13 96 TYR D CA 1
ATOM 10267 C C . TYR D 4 96 ? -57.670 -40.077 13.866 1.00 46.63 96 TYR D C 1
ATOM 10268 O O . TYR D 4 96 ? -57.404 -41.177 13.394 1.00 52.83 96 TYR D O 1
ATOM 10277 N N . ASN D 4 97 ? -58.857 -39.499 13.737 1.00 46.95 97 ASN D N 1
ATOM 10278 C CA . ASN D 4 97 ? -59.985 -40.178 13.111 1.00 42.19 97 ASN D CA 1
ATOM 10279 C C . ASN D 4 97 ? -60.032 -39.933 11.610 1.00 40.50 97 ASN D C 1
ATOM 10280 O O . ASN D 4 97 ? -59.491 -38.945 11.118 1.00 43.84 97 ASN D O 1
ATOM 10285 N N . VAL D 4 98 ? -60.664 -40.846 10.882 1.00 44.98 98 VAL D N 1
ATOM 10286 C CA . VAL D 4 98 ? -60.790 -40.705 9.439 1.00 45.29 98 VAL D CA 1
ATOM 10287 C C . VAL D 4 98 ? -61.386 -39.339 9.118 1.00 48.72 98 VAL D C 1
ATOM 10288 O O . VAL D 4 98 ? -62.323 -38.902 9.781 1.00 44.74 98 VAL D O 1
ATOM 10292 N N . SER D 4 99 ? -60.817 -38.676 8.113 1.00 42.13 99 SER D N 1
ATOM 10293 C CA . SER D 4 99 ? -61.210 -37.331 7.679 1.00 47.70 99 SER D CA 1
ATOM 10294 C C . SER D 4 99 ? -60.677 -36.207 8.584 1.00 47.86 99 SER D C 1
ATOM 10295 O O . SER D 4 99 ? -60.887 -35.025 8.301 1.00 51.08 99 SER D O 1
ATOM 10298 N N . ASP D 4 100 ? -59.986 -36.572 9.663 1.00 40.65 100 ASP D N 1
ATOM 10299 C CA . ASP D 4 100 ? -59.282 -35.584 10.479 1.00 43.38 100 ASP D CA 1
ATOM 10300 C C . ASP D 4 100 ? -58.103 -34.988 9.720 1.00 48.90 100 ASP D C 1
ATOM 10301 O O . ASP D 4 100 ? -57.450 -35.669 8.920 1.00 46.49 100 ASP D O 1
ATOM 10306 N N . GLU D 4 101 ? -57.840 -33.708 9.975 1.00 38.01 101 GLU D N 1
ATOM 10307 C CA . GLU D 4 101 ? -56.753 -33.004 9.319 1.00 44.81 101 GLU D CA 1
ATOM 10308 C C . GLU D 4 101 ? -55.694 -32.552 10.322 1.00 39.66 101 GLU D C 1
ATOM 10309 O O . GLU D 4 101 ? -55.995 -32.191 11.462 1.00 43.14 101 GLU D O 1
ATOM 10315 N N . ILE D 4 102 ? -54.446 -32.574 9.884 1.00 35.27 102 ILE D N 1
ATOM 10316 C CA . ILE D 4 102 ? -53.333 -32.185 10.720 1.00 38.28 102 ILE D CA 1
ATOM 10317 C C . ILE D 4 102 ? -52.480 -31.271 9.855 1.00 42.98 102 ILE D C 1
ATOM 10318 O O . ILE D 4 102 ? -52.342 -31.507 8.653 1.00 36.17 102 ILE D O 1
ATOM 10323 N N . SER D 4 103 ? -51.927 -30.218 10.443 1.00 31.99 103 SER D N 1
ATOM 10324 C CA . SER D 4 103 ? -51.089 -29.300 9.673 1.00 31.92 103 SER D CA 1
ATOM 10325 C C . SER D 4 103 ? -49.782 -29.019 10.403 1.00 30.77 103 SER D C 1
ATOM 10326 O O . SER D 4 103 ? -49.742 -29.010 11.627 1.00 35.94 103 SER D O 1
ATOM 10329 N N . PHE D 4 104 ? -48.722 -28.786 9.638 1.00 34.67 104 PHE D N 1
ATOM 10330 C CA . PHE D 4 104 ? -47.381 -28.606 10.183 1.00 29.09 104 PHE D CA 1
ATOM 10331 C C . PHE D 4 104 ? -46.848 -27.201 9.911 1.00 34.04 104 PHE D C 1
ATOM 10332 O O . PHE D 4 104 ? -47.194 -26.581 8.905 1.00 33.62 104 PHE D O 1
ATOM 10340 N N . HIS D 4 105 ? -45.995 -26.719 10.813 1.00 31.21 105 HIS D N 1
ATOM 10341 C CA . HIS D 4 105 ? -45.443 -25.374 10.747 1.00 36.13 105 HIS D CA 1
ATOM 10342 C C . HIS D 4 105 ? -44.014 -25.397 11.272 1.00 36.16 105 HIS D C 1
ATOM 10343 O O . HIS D 4 105 ? -43.764 -25.865 12.376 1.00 30.35 105 HIS D O 1
ATOM 10350 N N . CYS D 4 106 ? -43.081 -24.864 10.498 1.00 32.56 106 CYS D N 1
ATOM 10351 C CA . CYS D 4 106 ? -41.678 -24.871 10.898 1.00 31.73 106 CYS D CA 1
ATOM 10352 C C . CYS D 4 106 ? -41.318 -23.746 11.872 1.00 38.79 106 CYS D C 1
ATOM 10353 O O . CYS D 4 106 ? -41.922 -22.664 11.859 1.00 33.42 106 CYS D O 1
ATOM 10356 N N . TYR D 4 107 ? -40.333 -24.026 12.724 1.00 31.41 107 TYR D N 1
ATOM 10357 C CA . TYR D 4 107 ? -39.702 -23.006 13.538 1.00 32.94 107 TYR D CA 1
ATOM 10358 C C . TYR D 4 107 ? -39.054 -21.992 12.605 1.00 34.12 107 TYR D C 1
ATOM 10359 O O . TYR D 4 107 ? -38.776 -22.295 11.438 1.00 33.47 107 TYR D O 1
ATOM 10368 N N . ASP D 4 108 ? -38.790 -20.807 13.140 1.00 36.05 108 ASP D N 1
ATOM 10369 C CA . ASP D 4 108 ? -37.990 -19.806 12.449 1.00 37.55 108 ASP D CA 1
ATOM 10370 C C . ASP D 4 108 ? -36.645 -20.373 11.998 1.00 42.21 108 ASP D C 1
ATOM 10371 O O . ASP D 4 108 ? -35.928 -21.001 12.776 1.00 36.06 108 ASP D O 1
ATOM 10376 N N . GLY D 4 109 ? -36.304 -20.130 10.735 1.00 40.33 109 GLY D N 1
ATOM 10377 C CA . GLY D 4 109 ? -35.014 -20.524 10.208 1.00 36.66 109 GLY D CA 1
ATOM 10378 C C . GLY D 4 109 ? -35.020 -21.868 9.509 1.00 34.52 109 GLY D C 1
ATOM 10379 O O . GLY D 4 109 ? -33.979 -22.317 9.040 1.00 47.21 109 GLY D O 1
ATOM 10380 N N . TYR D 4 110 ? -36.190 -22.499 9.439 1.00 33.30 110 TYR D N 1
ATOM 10381 C CA . TYR D 4 110 ? -36.347 -23.806 8.789 1.00 36.49 110 TYR D CA 1
ATOM 10382 C C . TYR D 4 110 ? -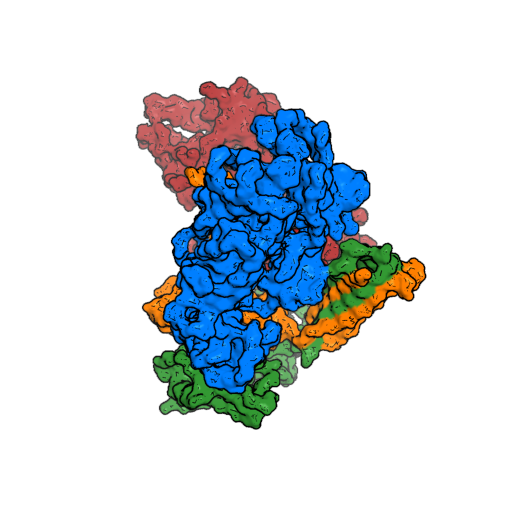37.391 -23.714 7.688 1.00 34.15 110 TYR D C 1
ATOM 10383 O O . TYR D 4 110 ? -38.339 -22.931 7.791 1.00 36.69 110 TYR D O 1
ATOM 10392 N N . THR D 4 111 ? -37.235 -24.533 6.657 1.00 30.66 111 THR D N 1
ATOM 10393 C CA . THR D 4 111 ? -38.115 -24.481 5.495 1.00 31.09 111 THR D CA 1
ATOM 10394 C C . THR D 4 111 ? -38.883 -25.794 5.373 1.00 32.07 111 THR D C 1
ATOM 10395 O O . THR D 4 111 ? -38.318 -26.867 5.570 1.00 29.18 111 THR D O 1
ATOM 10399 N N . LEU D 4 112 ? -40.175 -25.702 5.072 1.00 29.92 112 LEU D N 1
ATOM 10400 C CA . LEU D 4 112 ? -41.036 -26.874 5.031 1.00 31.55 112 LEU D CA 1
ATOM 10401 C C . LEU D 4 112 ? -40.987 -27.579 3.665 1.00 38.77 112 LEU D C 1
ATOM 10402 O O . LEU D 4 112 ? -41.131 -26.939 2.619 1.00 39.14 112 LEU D O 1
ATOM 10407 N N . ARG D 4 113 ? -40.760 -28.892 3.687 1.00 35.49 113 ARG D N 1
ATOM 10408 C CA . ARG D 4 113 ? -40.871 -29.728 2.493 1.00 39.11 113 ARG D CA 1
ATOM 10409 C C . ARG D 4 113 ? -41.930 -30.778 2.771 1.00 41.61 113 ARG D C 1
ATOM 10410 O O . ARG D 4 113 ? -42.146 -31.134 3.930 1.00 37.80 113 ARG D O 1
ATOM 10418 N N . GLY D 4 114 ? -42.606 -31.255 1.725 1.00 39.13 114 GLY D N 1
ATOM 10419 C CA . GLY D 4 114 ? -43.679 -32.227 1.895 1.00 36.35 114 GLY D CA 1
ATOM 10420 C C . GLY D 4 114 ? -45.028 -31.555 2.094 1.00 41.27 114 GLY D C 1
ATOM 10421 O O . GLY D 4 114 ? -45.189 -30.376 1.778 1.00 29.02 114 GLY D O 1
ATOM 10422 N N . SER D 4 115 ? -46.006 -32.289 2.616 1.00 36.78 115 SER D N 1
ATOM 10423 C CA . SER D 4 115 ? -47.358 -31.745 2.729 1.00 37.50 115 SER D CA 1
ATOM 10424 C C . SER D 4 115 ? -47.576 -31.005 4.048 1.00 43.74 115 SER D C 1
ATOM 10425 O O . SER D 4 115 ? -47.518 -31.610 5.118 1.00 48.41 115 SER D O 1
ATOM 10428 N N . ALA D 4 116 ? -47.830 -29.700 3.960 1.00 34.80 116 ALA D N 1
ATOM 10429 C CA . ALA D 4 116 ? -48.138 -28.887 5.126 1.00 35.84 116 ALA D CA 1
ATOM 10430 C C . ALA D 4 116 ? -49.446 -29.306 5.794 1.00 36.73 116 ALA D C 1
ATOM 10431 O O . ALA D 4 116 ? -49.560 -29.269 7.020 1.00 36.36 116 ALA D O 1
ATOM 10433 N N . ASN D 4 117 ? -50.429 -29.686 4.982 1.00 32.42 117 ASN D N 1
ATOM 10434 C CA . ASN D 4 117 ? -51.720 -30.154 5.474 1.00 33.23 117 ASN D CA 1
ATOM 10435 C C . ASN D 4 117 ? -51.941 -31.606 5.082 1.00 35.73 117 ASN D C 1
ATOM 10436 O O . ASN D 4 117 ? -51.843 -31.953 3.905 1.00 38.33 117 ASN D O 1
ATOM 10441 N N . ARG D 4 118 ? -52.233 -32.463 6.051 1.00 31.75 118 ARG D N 1
ATOM 10442 C CA . ARG D 4 118 ? -52.471 -33.866 5.731 1.00 31.29 118 ARG D CA 1
ATOM 10443 C C . ARG D 4 118 ? -53.784 -34.359 6.322 1.00 40.44 118 ARG D C 1
ATOM 10444 O O . ARG D 4 118 ? -54.169 -33.958 7.425 1.00 37.28 118 ARG D O 1
ATOM 10452 N N . THR D 4 119 ? -54.481 -35.208 5.571 1.00 38.79 119 THR D N 1
ATOM 10453 C CA . THR D 4 119 ? -55.809 -35.674 5.967 1.00 38.89 119 THR D CA 1
ATOM 10454 C C . THR D 4 119 ? -55.803 -37.177 6.222 1.00 41.47 119 THR D C 1
ATOM 10455 O O . THR D 4 119 ? -55.195 -37.941 5.464 1.00 33.54 119 THR D O 1
ATOM 10459 N N . CYS D 4 120 ? -56.486 -37.601 7.281 1.00 34.93 120 CYS D N 1
ATOM 10460 C CA . CYS D 4 120 ? -56.543 -39.021 7.620 1.00 40.28 120 CYS D CA 1
ATOM 10461 C C . CYS D 4 120 ? -57.554 -39.750 6.730 1.00 42.38 120 CYS D C 1
ATOM 10462 O O . CYS D 4 120 ? -58.743 -39.418 6.724 1.00 40.74 120 CYS D O 1
ATOM 10465 N N . GLN D 4 121 ? -57.080 -40.736 5.976 1.00 36.00 121 GLN D N 1
ATOM 10466 C CA . GLN D 4 121 ? -57.927 -41.439 5.008 1.00 37.88 121 GLN D CA 1
ATOM 10467 C C . GLN D 4 121 ? -58.446 -42.780 5.529 1.00 38.73 121 GLN D C 1
ATOM 10468 O O . GLN D 4 121 ? -57.908 -43.339 6.482 1.00 40.56 121 GLN D O 1
ATOM 10474 N N . VAL D 4 122 ? -59.498 -43.292 4.901 1.00 42.16 122 VAL D N 1
ATOM 10475 C CA . VAL D 4 122 ? -60.181 -44.480 5.409 1.00 43.25 122 VAL D CA 1
ATOM 10476 C C . VAL D 4 122 ? -59.327 -45.752 5.343 1.00 50.18 122 VAL D C 1
ATOM 10477 O O . VAL D 4 122 ? -59.692 -46.773 5.920 1.00 55.65 122 VAL D O 1
ATOM 10481 N N . ASN D 4 123 ? -58.195 -45.694 4.645 1.00 47.70 123 ASN D N 1
ATOM 10482 C CA . ASN D 4 123 ? -57.290 -46.839 4.587 1.00 42.63 123 ASN D CA 1
ATOM 10483 C C . ASN D 4 123 ? -56.206 -46.719 5.649 1.00 44.95 123 ASN D C 1
ATOM 10484 O O . ASN D 4 123 ? -55.160 -47.361 5.565 1.00 48.95 123 ASN D O 1
ATOM 10489 N N . GLY D 4 124 ? -56.458 -45.870 6.638 1.00 48.12 124 GLY D N 1
ATOM 10490 C CA . GLY D 4 124 ? -55.553 -45.702 7.761 1.00 44.72 124 GLY D CA 1
ATOM 10491 C C . GLY D 4 124 ? -54.272 -44.958 7.437 1.00 41.83 124 GLY D C 1
ATOM 10492 O O . GLY D 4 124 ? -53.346 -44.959 8.237 1.00 34.78 124 GLY D O 1
ATOM 10493 N N . ARG D 4 125 ? -54.221 -44.319 6.270 1.00 44.34 125 ARG D N 1
ATOM 10494 C CA . ARG D 4 125 ? -53.031 -43.589 5.845 1.00 39.18 125 ARG D CA 1
ATOM 10495 C C . ARG D 4 125 ? -53.299 -42.092 5.789 1.00 37.56 125 ARG D C 1
ATOM 10496 O O . ARG D 4 125 ? -54.428 -41.669 5.547 1.00 37.71 125 ARG D O 1
ATOM 10504 N N . TRP D 4 126 ? -52.254 -41.297 6.004 1.00 31.27 126 TRP D N 1
ATOM 10505 C CA . TRP D 4 126 ? -52.344 -39.851 5.846 1.00 35.63 126 TRP D CA 1
ATOM 10506 C C . TRP D 4 126 ? -52.120 -39.510 4.392 1.00 34.10 126 TRP D C 1
ATOM 10507 O O . TRP D 4 126 ? -51.258 -40.099 3.740 1.00 33.59 126 TRP D O 1
ATOM 10518 N N . SER D 4 127 ? -52.877 -38.548 3.888 1.00 30.90 127 SER D N 1
ATOM 10519 C CA . SER D 4 127 ? -52.702 -38.095 2.519 1.00 33.66 127 SER D CA 1
ATOM 10520 C C . SER D 4 127 ? -51.389 -37.338 2.363 1.00 31.98 127 SER D C 1
ATOM 10521 O O . SER D 4 127 ? -50.783 -36.913 3.343 1.00 29.05 127 SER D O 1
ATOM 10524 N N . GLY D 4 128 ? -50.958 -37.163 1.120 1.00 36.64 128 GLY D N 1
ATOM 10525 C CA . GLY D 4 128 ? -49.803 -36.339 0.823 1.00 31.20 128 GLY D CA 1
ATOM 10526 C C . GLY D 4 128 ? -48.466 -36.962 1.172 1.00 31.07 128 GLY D C 1
ATOM 10527 O O . GLY D 4 128 ? -48.323 -38.183 1.243 1.00 30.39 128 GLY D O 1
ATOM 10528 N N . GLN D 4 129 ? -47.473 -36.107 1.385 1.00 36.54 129 GLN D N 1
ATOM 10529 C CA . GLN D 4 129 ? -46.101 -36.554 1.570 1.00 35.21 129 GLN D CA 1
ATOM 10530 C C . GLN D 4 129 ? -45.593 -36.075 2.913 1.00 33.64 129 GLN D C 1
ATOM 10531 O O . GLN D 4 129 ? -46.050 -35.058 3.430 1.00 26.85 129 GLN D O 1
ATOM 10537 N N . THR D 4 130 ? -44.653 -36.825 3.477 1.00 32.46 130 THR D N 1
ATOM 10538 C CA . THR D 4 130 ? -44.104 -36.519 4.782 1.00 31.69 130 THR D CA 1
ATOM 10539 C C . THR D 4 130 ? -43.670 -35.055 4.869 1.00 29.39 130 THR D C 1
ATOM 10540 O O . THR D 4 130 ? -42.969 -34.559 3.986 1.00 28.94 130 THR D O 1
ATOM 10544 N N . ALA D 4 131 ? -44.115 -34.367 5.918 1.00 26.29 131 ALA D N 1
ATOM 10545 C CA . ALA D 4 131 ? -43.690 -32.988 6.195 1.00 26.33 131 ALA D CA 1
ATOM 10546 C C . ALA D 4 131 ? -42.335 -32.974 6.896 1.00 28.71 131 ALA D C 1
ATOM 10547 O O . ALA D 4 131 ? -42.151 -33.633 7.922 1.00 22.59 131 ALA D O 1
ATOM 10549 N N . ILE D 4 132 ? -41.389 -32.220 6.347 1.00 23.44 132 ILE D N 1
ATOM 10550 C CA . ILE D 4 132 ? -40.076 -32.081 6.964 1.00 25.80 132 ILE D CA 1
ATOM 10551 C C . ILE D 4 132 ? -39.669 -30.611 7.095 1.00 29.31 132 ILE D C 1
ATOM 10552 O O . ILE D 4 132 ? -39.755 -29.863 6.124 1.00 27.92 132 ILE D O 1
ATOM 10557 N N . CYS D 4 133 ? -39.207 -30.209 8.279 1.00 24.30 133 CYS D N 1
ATOM 10558 C CA . CYS D 4 133 ? -38.646 -28.870 8.478 1.00 32.08 133 CYS D CA 1
ATOM 10559 C C . CYS D 4 133 ? -37.123 -28.918 8.482 1.00 31.52 133 CYS D C 1
ATOM 10560 O O . CYS D 4 133 ? -36.514 -29.522 9.369 1.00 26.35 133 CYS D O 1
ATOM 10563 N N . ASP D 4 134 ? -36.520 -28.247 7.503 1.00 26.22 134 ASP D N 1
ATOM 10564 C CA . ASP D 4 134 ? -35.125 -28.469 7.156 1.00 32.56 134 ASP D CA 1
ATOM 10565 C C . ASP D 4 134 ? -34.426 -27.123 7.051 1.00 33.14 134 ASP D C 1
ATOM 10566 O O . ASP D 4 134 ? -34.976 -26.179 6.495 1.00 39.16 134 ASP D O 1
ATOM 10571 N N . ASN D 4 135 ? -33.221 -27.026 7.600 1.00 34.78 135 ASN D N 1
ATOM 10572 C CA . ASN D 4 135 ? -32.417 -25.818 7.441 1.00 45.44 135 ASN D CA 1
ATOM 10573 C C . ASN D 4 135 ? -31.355 -25.953 6.351 1.00 47.02 135 ASN D C 1
ATOM 10574 O O . ASN D 4 135 ? -30.497 -25.090 6.211 1.00 47.36 135 ASN D O 1
ATOM 10579 N N . GLY D 4 136 ? -31.411 -27.049 5.594 1.00 45.70 136 GLY D N 1
ATOM 10580 C CA . GLY D 4 136 ? -30.486 -27.283 4.497 1.00 41.24 136 GLY D CA 1
ATOM 10581 C C . GLY D 4 136 ? -29.026 -27.172 4.891 1.00 44.03 136 GLY D C 1
ATOM 10582 O O . GLY D 4 136 ? -28.208 -26.645 4.143 1.00 55.39 136 GLY D O 1
ATOM 10583 N N . ALA D 4 137 ? -28.686 -27.663 6.071 1.00 38.91 137 ALA D N 1
ATOM 10584 C CA . ALA D 4 137 ? -27.309 -27.558 6.525 1.00 49.25 137 ALA D CA 1
ATOM 10585 C C . ALA D 4 137 ? -26.541 -28.843 6.250 1.00 49.53 137 ALA D C 1
ATOM 10586 O O . ALA D 4 137 ? -25.335 -28.818 6.047 1.00 55.29 137 ALA D O 1
ATOM 10588 N N . GLY D 4 138 ? -27.242 -29.969 6.223 1.00 50.91 138 GLY D N 1
ATOM 10589 C CA . GLY D 4 138 ? -26.570 -31.242 6.049 1.00 48.16 138 GLY D CA 1
ATOM 10590 C C . GLY D 4 138 ? -25.921 -31.441 4.691 1.00 42.42 138 GLY D C 1
ATOM 10591 O O . GLY D 4 138 ? -26.286 -30.792 3.706 1.00 39.78 138 GLY D O 1
ATOM 10592 N N . TYR D 4 139 ? -24.945 -32.343 4.644 1.00 36.09 139 TYR D N 1
ATOM 10593 C CA . TYR D 4 139 ? -24.442 -32.841 3.377 1.00 35.24 139 TYR D CA 1
ATOM 10594 C C . TYR D 4 139 ? -25.619 -33.388 2.572 1.00 34.11 139 TYR D C 1
ATOM 10595 O O . TYR D 4 139 ? -25.788 -33.059 1.391 1.00 34.68 139 TYR D O 1
ATOM 10604 N N . CYS D 4 140 ? -26.413 -34.237 3.221 1.00 34.31 140 CYS D N 1
ATOM 10605 C CA . CYS D 4 140 ? -27.682 -34.713 2.676 1.00 31.08 140 CYS D CA 1
ATOM 10606 C C . CYS D 4 140 ? -28.780 -33.865 3.282 1.00 34.17 140 CYS D C 1
ATOM 10607 O O . CYS D 4 140 ? -28.567 -33.204 4.291 1.00 38.89 140 CYS D O 1
ATOM 10610 N N . SER D 4 141 ? -29.964 -33.900 2.687 1.00 32.04 141 SER D N 1
ATOM 10611 C CA . SER D 4 141 ? -31.117 -33.239 3.278 1.00 33.75 141 SER D CA 1
ATOM 10612 C C . SER D 4 141 ? -31.579 -33.952 4.568 1.00 40.43 141 SER D C 1
ATOM 10613 O O . SER D 4 141 ? -31.125 -35.055 4.882 1.00 38.48 141 SER D O 1
ATOM 10616 N N . ASN D 4 142 ? -32.470 -33.309 5.317 1.00 31.97 142 ASN D N 1
ATOM 10617 C CA . ASN D 4 142 ? -33.062 -33.911 6.494 1.00 27.04 142 ASN D CA 1
ATOM 10618 C C . ASN D 4 142 ? -34.041 -34.991 6.031 1.00 28.39 142 ASN D C 1
ATOM 10619 O O . ASN D 4 142 ? -35.005 -34.693 5.322 1.00 24.52 142 ASN D O 1
ATOM 10624 N N . PRO D 4 143 ? -33.808 -36.250 6.444 1.00 23.75 143 PRO D N 1
ATOM 10625 C CA . PRO D 4 143 ? -34.579 -37.389 5.925 1.00 25.83 143 PRO D CA 1
ATOM 10626 C C . PRO D 4 143 ? -36.033 -37.342 6.386 1.00 21.01 143 PRO D C 1
ATOM 10627 O O . PRO D 4 143 ? -36.890 -37.908 5.734 1.00 26.30 143 PRO D O 1
ATOM 10631 N N . GLY D 4 144 ? -36.306 -36.681 7.503 1.00 20.91 144 GLY D N 1
ATOM 10632 C CA . GLY D 4 144 ? -37.678 -36.536 7.941 1.00 20.81 144 GLY D CA 1
ATOM 10633 C C . GLY D 4 144 ? -38.115 -37.635 8.899 1.00 32.08 144 GLY D C 1
ATOM 10634 O O . GLY D 4 144 ? -37.370 -38.583 9.175 1.00 25.55 144 GLY D O 1
ATOM 10635 N N . ILE D 4 145 ? -39.324 -37.491 9.428 1.00 28.39 145 ILE D N 1
ATOM 10636 C CA . ILE D 4 145 ? -39.895 -38.489 10.312 1.00 20.89 145 ILE D CA 1
ATOM 10637 C C . ILE D 4 145 ? -41.294 -38.828 9.838 1.00 25.66 145 ILE D C 1
ATOM 10638 O O . ILE D 4 145 ? -42.271 -38.179 10.238 1.00 24.14 145 ILE D O 1
ATOM 10643 N N . PRO D 4 146 ? -41.404 -39.830 8.964 1.00 21.86 146 PRO D N 1
ATOM 10644 C CA . PRO D 4 146 ? -42.739 -40.285 8.563 1.00 24.24 146 PRO D CA 1
ATOM 10645 C C . PRO D 4 146 ? -43.613 -40.498 9.788 1.00 26.96 146 PRO D C 1
ATOM 10646 O O . PRO D 4 146 ? -43.139 -40.985 10.825 1.00 30.16 146 PRO D O 1
ATOM 10650 N N . ILE D 4 147 ? -44.879 -40.137 9.670 1.00 22.26 147 ILE D N 1
ATOM 10651 C CA . ILE D 4 147 ? -45.770 -40.166 10.812 1.00 27.95 147 ILE D CA 1
ATOM 10652 C C . ILE D 4 147 ? -45.938 -41.582 11.370 1.00 30.78 147 ILE D C 1
ATOM 10653 O O . ILE D 4 147 ? -46.265 -42.507 10.645 1.00 32.56 147 ILE D O 1
ATOM 10658 N N . GLY D 4 148 ? -45.713 -41.750 12.665 1.00 32.67 148 GLY D N 1
ATOM 10659 C CA . GLY D 4 148 ? -45.830 -43.063 13.267 1.00 27.72 148 GLY D CA 1
ATOM 10660 C C . GLY D 4 148 ? -44.474 -43.653 13.579 1.00 33.01 148 GLY D C 1
ATOM 10661 O O . GLY D 4 148 ? -44.368 -44.558 14.402 1.00 34.40 148 GLY D O 1
ATOM 10662 N N . THR D 4 149 ? -43.430 -43.143 12.931 1.00 23.38 149 THR D N 1
ATOM 10663 C CA . THR D 4 149 ? -42.083 -43.613 13.210 1.00 24.51 149 THR D CA 1
ATOM 10664 C C . THR D 4 149 ? -41.403 -42.723 14.226 1.00 25.87 149 THR D C 1
ATOM 10665 O O . THR D 4 149 ? -41.846 -41.609 14.488 1.00 26.39 149 THR D O 1
ATOM 10669 N N . ARG D 4 150 ? -40.325 -43.232 14.802 1.00 24.03 150 ARG D N 1
ATOM 10670 C CA . ARG D 4 150 ? -39.404 -42.408 15.575 1.00 30.30 150 ARG D CA 1
ATOM 10671 C C . ARG D 4 150 ? -38.046 -42.531 14.897 1.00 28.49 150 ARG D C 1
ATOM 10672 O O . ARG D 4 150 ? -37.672 -43.615 14.442 1.00 26.55 150 ARG D O 1
ATOM 10680 N N . LYS D 4 151 ? -37.337 -41.416 14.783 1.00 24.32 151 LYS D N 1
ATOM 10681 C CA . LYS D 4 151 ? -36.028 -41.407 14.164 1.00 26.28 151 LYS D CA 1
ATOM 10682 C C . LYS D 4 151 ? -34.945 -41.293 15.219 1.00 32.72 151 LYS D C 1
ATOM 10683 O O . LYS D 4 151 ? -35.079 -40.544 16.177 1.00 37.53 151 LYS D O 1
ATOM 10689 N N . VAL D 4 152 ? -33.868 -42.043 15.037 1.00 33.64 152 VAL D N 1
ATOM 10690 C CA . VAL D 4 152 ? -32.668 -41.853 15.836 1.00 34.75 152 VAL D CA 1
ATOM 10691 C C . VAL D 4 152 ? -31.543 -41.420 14.893 1.00 34.08 152 VAL D C 1
ATOM 10692 O O . VAL D 4 152 ? -31.328 -42.037 13.841 1.00 30.26 152 VAL D O 1
ATOM 10696 N N . GLY D 4 153 ? -30.835 -40.356 15.268 1.00 28.06 153 GLY D N 1
ATOM 10697 C CA . GLY D 4 153 ? -29.815 -39.780 14.413 1.00 27.16 153 GLY D CA 1
ATOM 10698 C C . GLY D 4 153 ? -30.267 -38.423 13.900 1.00 33.69 153 GLY D C 1
ATOM 10699 O O . GLY D 4 153 ? -31.233 -38.322 13.152 1.00 34.52 153 GLY D O 1
ATOM 10700 N N . SER D 4 154 ? -29.570 -37.373 14.311 1.00 39.79 154 SER D N 1
ATOM 10701 C CA . SER D 4 154 ? -29.912 -36.018 13.890 1.00 41.25 154 SER D CA 1
ATOM 10702 C C . SER D 4 154 ? -28.776 -35.315 13.165 1.00 36.42 154 SER D C 1
ATOM 10703 O O . SER D 4 154 ? -28.834 -34.110 12.953 1.00 47.04 154 SER D O 1
ATOM 10706 N N . GLN D 4 155 ? -27.741 -36.067 12.809 1.00 37.36 155 GLN D N 1
ATOM 10707 C CA . GLN D 4 155 ? -26.630 -35.532 12.030 1.00 45.04 155 GLN D CA 1
ATOM 10708 C C . GLN D 4 155 ? -26.692 -36.080 10.599 1.00 44.57 155 GLN D C 1
ATOM 10709 O O . GLN D 4 155 ? -26.896 -37.277 10.387 1.00 39.25 155 GLN D O 1
ATOM 10715 N N . TYR D 4 156 ? -26.519 -35.192 9.626 1.00 40.43 156 TYR D N 1
ATOM 10716 C CA . TYR D 4 156 ? -26.766 -35.524 8.236 1.00 33.93 156 TYR D CA 1
ATOM 10717 C C . TYR D 4 156 ? -25.543 -35.284 7.344 1.00 36.84 156 TYR D C 1
ATOM 10718 O O . TYR D 4 156 ? -25.667 -34.789 6.221 1.00 35.76 156 TYR D O 1
ATOM 10727 N N . ARG D 4 157 ? -24.369 -35.650 7.854 1.00 44.85 157 ARG D N 1
ATOM 10728 C CA . ARG D 4 157 ? -23.108 -35.517 7.123 1.00 40.94 157 ARG D CA 1
ATOM 10729 C C . ARG D 4 157 ? -22.855 -36.751 6.274 1.00 45.05 157 ARG D C 1
ATOM 10730 O O . ARG D 4 157 ? -23.561 -37.754 6.413 1.00 45.49 157 ARG D O 1
ATOM 10738 N N . LEU D 4 158 ? -21.843 -36.692 5.409 1.00 32.18 158 LEU D N 1
ATOM 10739 C CA . LEU D 4 158 ? -21.524 -37.837 4.574 1.00 32.31 158 LEU D CA 1
ATOM 10740 C C . LEU D 4 158 ? -21.253 -39.060 5.445 1.00 40.99 158 LEU D C 1
ATOM 10741 O O . LEU D 4 158 ? -20.409 -39.031 6.340 1.00 41.10 158 LEU D O 1
ATOM 10746 N N . GLU D 4 159 ? -22.012 -40.121 5.183 1.00 43.27 159 GLU D N 1
ATOM 10747 C CA . GLU D 4 159 ? -21.851 -41.414 5.849 1.00 50.14 159 GLU D CA 1
ATOM 10748 C C . GLU D 4 159 ? -22.482 -41.505 7.245 1.00 47.99 159 GLU D C 1
ATOM 10749 O O . GLU D 4 159 ? -22.348 -42.519 7.927 1.00 50.81 159 GLU D O 1
ATOM 10755 N N . ASP D 4 160 ? -23.183 -40.453 7.652 1.00 30.55 160 ASP D N 1
ATOM 10756 C CA . ASP D 4 160 ? -24.053 -40.526 8.817 1.00 31.20 160 ASP D CA 1
ATOM 10757 C C . ASP D 4 160 ? -25.276 -41.393 8.524 1.00 35.35 160 ASP D C 1
ATOM 10758 O O . ASP D 4 160 ? -25.753 -41.434 7.393 1.00 39.50 160 ASP D O 1
ATOM 10763 N N . SER D 4 161 ? -25.770 -42.084 9.550 1.00 29.79 161 SER D N 1
ATOM 10764 C CA . SER D 4 161 ? -26.946 -42.929 9.429 1.00 32.91 161 SER D CA 1
ATOM 10765 C C . SER D 4 161 ? -28.031 -42.488 10.404 1.00 30.60 161 SER D C 1
ATOM 10766 O O . SER D 4 161 ? -27.749 -41.893 11.434 1.00 30.97 161 SER D O 1
ATOM 10769 N N . VAL D 4 162 ? -29.274 -42.766 10.041 1.00 28.76 162 VAL D N 1
ATOM 10770 C CA . VAL D 4 162 ? -30.421 -42.583 10.912 1.00 29.32 162 VAL D CA 1
ATOM 10771 C C . VAL D 4 162 ? -31.156 -43.923 10.931 1.00 30.52 162 VAL D C 1
ATOM 10772 O O . VAL D 4 162 ? -31.148 -44.646 9.943 1.00 31.59 162 VAL D O 1
ATOM 10776 N N . THR D 4 163 ? -31.766 -44.271 12.056 1.00 34.97 163 THR D N 1
ATOM 10777 C CA . THR D 4 163 ? -32.576 -45.481 12.130 1.00 29.08 163 THR D CA 1
ATOM 10778 C C . THR D 4 163 ? -33.996 -45.109 12.510 1.00 29.09 163 THR D C 1
ATOM 10779 O O . THR D 4 163 ? -34.231 -44.126 13.210 1.00 31.00 163 THR D O 1
ATOM 10783 N N . TYR D 4 164 ? -34.940 -45.917 12.065 1.00 24.53 164 TYR D N 1
ATOM 10784 C CA . TYR D 4 164 ? -36.343 -45.706 12.353 1.00 29.30 164 TYR D CA 1
ATOM 10785 C C . TYR D 4 164 ? -36.940 -46.930 13.064 1.00 36.22 164 TYR D C 1
ATOM 10786 O O . TYR D 4 164 ? -36.489 -48.063 12.872 1.00 35.83 164 TYR D O 1
ATOM 10795 N N . HIS D 4 165 ? -37.954 -46.696 13.884 1.00 32.93 165 HIS D N 1
ATOM 10796 C CA . HIS D 4 165 ? -38.766 -47.784 14.404 1.00 34.40 165 HIS D CA 1
ATOM 10797 C C . HIS D 4 165 ? -40.215 -47.347 14.558 1.00 32.56 165 HIS D C 1
ATOM 10798 O O . HIS D 4 165 ? -40.511 -46.162 14.680 1.00 32.05 165 HIS D O 1
ATOM 10805 N N . CYS D 4 166 ? -41.110 -48.320 14.508 1.00 40.30 166 CYS D N 1
ATOM 10806 C CA . CYS D 4 166 ? -42.532 -48.104 14.700 1.00 39.93 166 CYS D CA 1
ATOM 10807 C C . CYS D 4 166 ? -42.884 -48.573 16.107 1.00 42.77 166 CYS D C 1
ATOM 10808 O O . CYS D 4 166 ? -42.131 -49.327 16.723 1.00 46.49 166 CYS D O 1
ATOM 10811 N N . SER D 4 167 ? -44.021 -48.128 16.623 1.00 45.03 167 SER D N 1
ATOM 10812 C CA . SER D 4 167 ? -44.464 -48.584 17.928 1.00 58.88 167 SER D CA 1
ATOM 10813 C C . SER D 4 167 ? -44.868 -50.036 17.764 1.00 66.07 167 SER D C 1
ATOM 10814 O O . SER D 4 167 ? -45.652 -50.362 16.873 1.00 70.14 167 SER D O 1
ATOM 10817 N N . ARG D 4 168 ? -44.310 -50.918 18.588 1.00 68.82 168 ARG D N 1
ATOM 10818 C CA . ARG D 4 168 ? -44.651 -52.330 18.484 1.00 75.56 168 ARG D CA 1
ATOM 10819 C C . ARG D 4 168 ? -46.173 -52.462 18.435 1.00 74.31 168 ARG D C 1
ATOM 10820 O O . ARG D 4 168 ? -46.896 -51.758 19.148 1.00 77.37 168 ARG D O 1
ATOM 10828 N N . GLY D 4 169 ? -46.655 -53.340 17.566 1.00 63.18 169 GLY D N 1
ATOM 10829 C CA . GLY D 4 169 ? -48.063 -53.358 17.223 1.00 61.47 169 GLY D CA 1
ATOM 10830 C C . GLY D 4 169 ? -48.216 -53.008 15.756 1.00 62.75 169 GLY D C 1
ATOM 10831 O O . GLY D 4 169 ? -49.168 -53.425 15.102 1.00 69.11 169 GLY D O 1
ATOM 10832 N N . LEU D 4 170 ? -47.266 -52.235 15.241 1.00 52.63 170 LEU D N 1
ATOM 10833 C CA . LEU D 4 170 ? -47.209 -51.928 13.821 1.00 43.43 170 LEU D CA 1
ATOM 10834 C C . LEU D 4 170 ? -45.920 -52.473 13.227 1.00 42.97 170 LEU D C 1
ATOM 10835 O O . LEU D 4 170 ? -44.961 -52.764 13.946 1.00 47.36 170 LEU D O 1
ATOM 10840 N N . THR D 4 171 ? -45.899 -52.605 11.908 1.00 36.40 171 THR D N 1
ATOM 10841 C CA . THR D 4 171 ? -44.719 -53.096 11.221 1.00 33.88 171 THR D CA 1
ATOM 10842 C C . THR D 4 171 ? -44.071 -51.970 10.403 1.00 33.61 171 THR D C 1
ATOM 10843 O O . THR D 4 171 ? -44.757 -51.114 9.840 1.00 30.40 171 THR D O 1
ATOM 10847 N N . LEU D 4 172 ? -42.748 -51.965 10.366 1.00 28.46 172 LEU D N 1
ATOM 10848 C CA . LEU D 4 172 ? -42.031 -51.037 9.524 1.00 33.12 172 LEU D CA 1
ATOM 10849 C C . LEU D 4 172 ? -41.968 -51.562 8.086 1.00 35.44 172 LEU D C 1
ATOM 10850 O O . LEU D 4 172 ? -41.425 -52.639 7.822 1.00 35.64 172 LEU D O 1
ATOM 10855 N N . ARG D 4 173 ? -42.569 -50.815 7.172 1.00 26.28 173 ARG D N 1
ATOM 10856 C CA . ARG D 4 173 ? -42.344 -51.005 5.755 1.00 30.21 173 ARG D CA 1
ATOM 10857 C C . ARG D 4 173 ? -41.177 -50.086 5.365 1.00 32.17 173 ARG D C 1
ATOM 10858 O O . ARG D 4 173 ? -40.946 -49.081 6.019 1.00 29.77 173 ARG D O 1
ATOM 10866 N N . GLY D 4 174 ? -40.431 -50.435 4.323 1.00 36.20 174 GLY D N 1
ATOM 10867 C CA . GLY D 4 174 ? -39.285 -49.641 3.909 1.00 29.48 174 GLY D CA 1
ATOM 10868 C C . GLY D 4 174 ? -38.013 -49.892 4.709 1.00 34.86 174 GLY D C 1
ATOM 10869 O O . GLY D 4 174 ? -37.793 -50.999 5.219 1.00 31.55 174 GLY D O 1
ATOM 10870 N N . SER D 4 175 ? -37.167 -48.869 4.832 1.00 28.14 175 SER D N 1
ATOM 10871 C CA . SER D 4 175 ? -35.844 -49.056 5.437 1.00 29.39 175 SER D CA 1
ATOM 10872 C C . SER D 4 175 ? -35.775 -48.676 6.911 1.00 28.44 175 SER D C 1
ATOM 10873 O O . SER D 4 175 ? -36.166 -47.582 7.289 1.00 30.80 175 SER D O 1
ATOM 10876 N N . GLN D 4 176 ? -35.272 -49.573 7.748 1.00 30.38 176 GLN D N 1
ATOM 10877 C CA . GLN D 4 176 ? -35.140 -49.254 9.160 1.00 28.28 176 GLN D CA 1
ATOM 10878 C C . GLN D 4 176 ? -33.888 -48.413 9.379 1.00 25.91 176 GLN D C 1
ATOM 10879 O O . GLN D 4 176 ? -33.812 -47.626 10.321 1.00 27.22 176 GLN D O 1
ATOM 10885 N N . ARG D 4 177 ? -32.897 -48.579 8.512 1.00 25.54 177 ARG D N 1
ATOM 10886 C CA . ARG D 4 177 ? -31.701 -47.749 8.598 1.00 28.76 177 ARG D CA 1
ATOM 10887 C C . ARG D 4 177 ? -31.433 -47.103 7.231 1.00 31.64 177 ARG D C 1
ATOM 10888 O O . ARG D 4 177 ? -31.601 -47.754 6.197 1.00 28.10 177 ARG D O 1
ATOM 10896 N N . ARG D 4 178 ? -31.056 -45.822 7.229 1.00 24.34 178 ARG D N 1
ATOM 10897 C CA . ARG D 4 178 ? -30.673 -45.129 5.991 1.00 23.99 178 ARG D CA 1
ATOM 10898 C C . ARG D 4 178 ? -29.379 -44.346 6.188 1.00 24.61 178 ARG D C 1
ATOM 10899 O O . ARG D 4 178 ? -29.164 -43.741 7.243 1.00 29.32 178 ARG D O 1
ATOM 10907 N N . THR D 4 179 ? -28.518 -44.356 5.174 1.00 25.17 179 THR D N 1
ATOM 10908 C CA . THR D 4 179 ? -27.201 -43.737 5.291 1.00 26.13 179 THR D CA 1
ATOM 10909 C C . THR D 4 179 ? -26.990 -42.648 4.238 1.00 25.96 179 THR D C 1
ATOM 10910 O O . THR D 4 179 ? -27.383 -42.799 3.083 1.00 25.68 179 THR D O 1
ATOM 10914 N N . CYS D 4 180 ? -26.379 -41.546 4.647 1.00 26.36 180 CYS 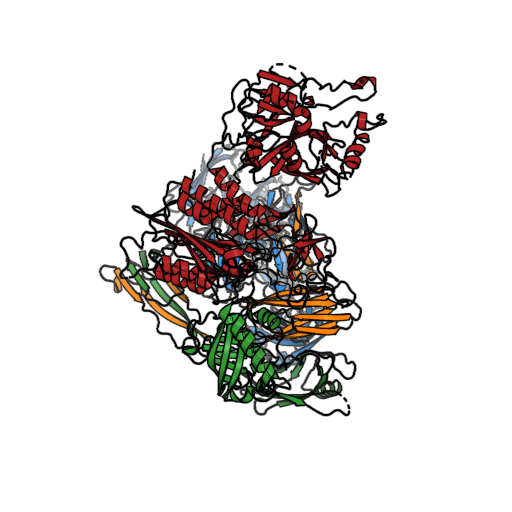D N 1
ATOM 10915 C CA . CYS D 4 180 ? -26.145 -40.427 3.740 1.00 26.51 180 CYS D CA 1
ATOM 10916 C C . CYS D 4 180 ? -25.000 -40.752 2.782 1.00 27.81 180 CYS D C 1
ATOM 10917 O O . CYS D 4 180 ? -23.888 -41.007 3.205 1.00 33.10 180 CYS D O 1
ATOM 10920 N N . GLN D 4 181 ? -25.281 -40.736 1.488 1.00 27.75 181 GLN D N 1
ATOM 10921 C CA . GLN D 4 181 ? -24.311 -41.173 0.487 1.00 30.71 181 GLN D CA 1
ATOM 10922 C C . GLN D 4 181 ? -23.597 -40.035 -0.238 1.00 30.82 181 GLN D C 1
ATOM 10923 O O . GLN D 4 181 ? -24.046 -38.896 -0.224 1.00 29.78 181 GLN D O 1
ATOM 10929 N N . GLU D 4 182 ? -22.485 -40.377 -0.879 1.00 31.74 182 GLU D N 1
ATOM 10930 C CA . GLU D 4 182 ? -21.648 -39.414 -1.581 1.00 38.19 182 GLU D CA 1
ATOM 10931 C C . GLU D 4 182 ? -22.441 -38.568 -2.570 1.00 39.21 182 GLU D C 1
ATOM 10932 O O . GLU D 4 182 ? -22.150 -37.388 -2.761 1.00 40.21 182 GLU D O 1
ATOM 10938 N N . GLY D 4 183 ? -23.440 -39.181 -3.192 1.00 31.99 183 GLY D N 1
ATOM 10939 C CA . GLY D 4 183 ? -24.226 -38.524 -4.213 1.00 34.96 183 GLY D CA 1
ATOM 10940 C C . GLY D 4 183 ? -25.245 -37.537 -3.693 1.00 36.94 183 GLY D C 1
ATOM 10941 O O . GLY D 4 183 ? -25.896 -36.858 -4.487 1.00 40.57 183 GLY D O 1
ATOM 10942 N N . GLY D 4 184 ? -25.397 -37.460 -2.372 1.00 29.87 184 GLY D N 1
ATOM 10943 C CA . GLY D 4 184 ? -26.301 -36.502 -1.755 1.00 28.99 184 GLY D CA 1
ATOM 10944 C C . GLY D 4 184 ? -27.623 -37.050 -1.239 1.00 32.69 184 GLY D C 1
ATOM 10945 O O . GLY D 4 184 ? -28.374 -36.361 -0.540 1.00 34.94 184 GLY D O 1
ATOM 10946 N N . SER D 4 185 ? -27.908 -38.299 -1.564 1.00 27.84 185 SER D N 1
ATOM 10947 C CA . SER D 4 185 ? -29.168 -38.904 -1.181 1.00 32.17 185 SER D CA 1
ATOM 10948 C C . SER D 4 185 ? -28.984 -39.929 -0.054 1.00 28.02 185 SER D C 1
ATOM 10949 O O . SER D 4 185 ? -27.873 -40.341 0.259 1.00 25.78 185 SER D O 1
ATOM 10952 N N . TRP D 4 186 ? -30.096 -40.334 0.543 1.00 26.26 186 TRP D N 1
ATOM 10953 C CA . TRP D 4 186 ? -30.102 -41.368 1.569 1.00 23.72 186 TRP D CA 1
ATOM 10954 C C . TRP D 4 186 ? -30.293 -42.753 0.959 1.00 31.76 186 TRP D C 1
ATOM 10955 O O . TRP D 4 186 ? -31.143 -42.946 0.087 1.00 23.87 186 TRP D O 1
ATOM 10966 N N . SER D 4 187 ? -29.497 -43.712 1.417 1.00 24.55 187 SER D N 1
ATOM 10967 C CA . SER D 4 187 ? -29.618 -45.090 0.952 1.00 29.06 187 SER D CA 1
ATOM 10968 C C . SER D 4 187 ? -30.982 -45.622 1.353 1.00 29.34 187 SER D C 1
ATOM 10969 O O . SER D 4 187 ? -31.660 -45.024 2.189 1.00 24.14 187 SER D O 1
ATOM 10972 N N . GLY D 4 188 ? -31.367 -46.759 0.778 1.00 31.06 188 GLY D N 1
ATOM 10973 C CA . GLY D 4 188 ? -32.646 -47.374 1.083 1.00 24.47 188 GLY D CA 1
ATOM 10974 C C . GLY D 4 188 ? -33.824 -46.502 0.667 1.00 34.86 188 GLY D C 1
ATOM 10975 O O . GLY D 4 188 ? -33.741 -45.739 -0.291 1.00 23.81 188 GLY D O 1
ATOM 10976 N N . THR D 4 189 ? -34.923 -46.597 1.404 1.00 27.42 189 THR D N 1
ATOM 10977 C CA . THR D 4 189 ? -36.151 -45.922 1.010 1.00 24.28 189 THR D CA 1
ATOM 10978 C C . THR D 4 189 ? -36.947 -45.488 2.238 1.00 22.19 189 THR D C 1
ATOM 10979 O O . THR D 4 189 ? -36.860 -46.114 3.290 1.00 26.81 189 THR D O 1
ATOM 10983 N N . GLU D 4 190 ? -37.719 -44.412 2.105 1.00 28.49 190 GLU D N 1
ATOM 10984 C CA . GLU D 4 190 ? -38.415 -43.843 3.249 1.00 26.95 190 GLU D CA 1
ATOM 10985 C C . GLU D 4 190 ? -39.356 -44.871 3.901 1.00 28.61 190 GLU D C 1
ATOM 10986 O O . GLU D 4 190 ? -40.174 -45.491 3.225 1.00 31.65 190 GLU D O 1
ATOM 10992 N N . PRO D 4 191 ? -39.256 -45.021 5.227 1.00 22.76 191 PRO D N 1
ATOM 10993 C CA . PRO D 4 191 ? -40.048 -45.973 6.012 1.00 30.37 191 PRO D CA 1
ATOM 10994 C C . PRO D 4 191 ? -41.464 -45.476 6.249 1.00 30.61 191 PRO D C 1
ATOM 10995 O O . PRO D 4 191 ? -41.723 -44.281 6.172 1.00 30.09 191 PRO D O 1
ATOM 10999 N N . SER D 4 192 ? -42.369 -46.396 6.549 1.00 29.90 192 SER D N 1
ATOM 11000 C CA . SER D 4 192 ? -43.712 -46.033 6.971 1.00 34.07 192 SER D CA 1
ATOM 11001 C C . SER D 4 192 ? -44.186 -47.056 7.982 1.00 40.17 192 SER D C 1
ATOM 11002 O O . SER D 4 192 ? -43.601 -48.133 8.129 1.00 49.36 192 SER D O 1
ATOM 11005 N N . CYS D 4 193 ? -45.261 -46.722 8.670 1.00 38.05 193 CYS D N 1
ATOM 11006 C CA . CYS D 4 193 ? -45.819 -47.607 9.666 1.00 33.93 193 CYS D CA 1
ATOM 11007 C C . CYS D 4 193 ? -47.067 -48.277 9.151 1.00 26.81 193 CYS D C 1
ATOM 11008 O O . CYS D 4 193 ? -47.982 -47.622 8.657 1.00 45.20 193 CYS D O 1
ATOM 11011 N N . GLN D 4 194 ? -47.083 -49.600 9.248 1.00 28.24 194 GLN D N 1
ATOM 11012 C CA . GLN D 4 194 ? -48.200 -50.379 8.744 1.00 37.83 194 GLN D CA 1
ATOM 11013 C C . GLN D 4 194 ? -48.959 -51.078 9.861 1.00 38.87 194 GLN D C 1
ATOM 11014 O O . GLN D 4 194 ? -48.378 -51.808 10.667 1.00 38.14 194 GLN D O 1
ATOM 11020 N N . ASP D 4 195 ? -50.262 -50.836 9.907 1.00 37.62 195 ASP D N 1
ATOM 11021 C CA . ASP D 4 195 ? -51.133 -51.546 10.827 1.00 43.37 195 ASP D CA 1
ATOM 11022 C C . ASP D 4 195 ? -51.886 -52.616 10.050 1.00 43.14 195 ASP D C 1
ATOM 11023 O O . ASP D 4 195 ? -51.821 -52.653 8.823 1.00 43.52 195 ASP D O 1
ATOM 11028 N N . SER D 4 196 ? -52.596 -53.481 10.764 1.00 43.57 196 SER D N 1
ATOM 11029 C CA . SER D 4 196 ? -53.280 -54.616 10.153 1.00 47.10 196 SER D CA 1
ATOM 11030 C C . SER D 4 196 ? -54.361 -54.223 9.146 1.00 44.65 196 SER D C 1
ATOM 11031 O O . SER D 4 196 ? -54.595 -54.929 8.177 1.00 47.43 196 SER D O 1
ATOM 11034 N N . PHE D 4 197 ? -55.029 -53.104 9.383 1.00 46.42 197 PHE D N 1
ATOM 11035 C CA . PHE D 4 197 ? -56.126 -52.689 8.516 1.00 48.39 197 PHE D CA 1
ATOM 11036 C C . PHE D 4 197 ? -55.648 -51.821 7.347 1.00 47.42 197 PHE D C 1
ATOM 11037 O O . PHE D 4 197 ? -56.414 -51.531 6.428 1.00 46.33 197 PHE D O 1
ATOM 11045 N N . MET D 4 198 ? -54.389 -51.398 7.381 1.00 36.96 198 MET D N 1
ATOM 11046 C CA . MET D 4 198 ? -53.887 -50.480 6.357 1.00 35.51 198 MET D CA 1
ATOM 11047 C C . MET D 4 198 ? -53.685 -51.164 5.019 1.00 43.95 198 MET D C 1
ATOM 11048 O O . MET D 4 198 ? -53.415 -52.360 4.952 1.00 46.48 198 MET D O 1
ATOM 11053 N N . TYR D 4 199 ? -53.835 -50.399 3.950 1.00 43.14 199 TYR D N 1
ATOM 11054 C CA . TYR D 4 199 ? -53.638 -50.940 2.618 1.00 41.91 199 TYR D CA 1
ATOM 11055 C C . TYR D 4 199 ? -53.386 -49.817 1.621 1.00 40.09 199 TYR D C 1
ATOM 11056 O O . TYR D 4 199 ? -53.717 -48.661 1.873 1.00 40.89 199 TYR D O 1
ATOM 11065 N N . ASP D 4 200 ? -52.781 -50.177 0.497 1.00 33.79 200 ASP D N 1
ATOM 11066 C CA . ASP D 4 200 ? -52.591 -49.270 -0.622 1.00 37.76 200 ASP D CA 1
ATOM 11067 C C . ASP D 4 200 ? -53.858 -49.269 -1.490 1.00 37.88 200 ASP D C 1
ATOM 11068 O O . ASP D 4 200 ? -54.485 -50.311 -1.702 1.00 35.70 200 ASP D O 1
ATOM 11073 N N . THR D 4 201 ? -54.252 -48.099 -1.976 1.00 36.93 201 THR D N 1
ATOM 11074 C CA . THR D 4 201 ? -55.315 -48.039 -2.970 1.00 39.63 201 THR D CA 1
ATOM 11075 C C . THR D 4 201 ? -54.751 -48.573 -4.289 1.00 39.53 201 THR D C 1
ATOM 11076 O O . THR D 4 201 ? -53.540 -48.538 -4.504 1.00 43.14 201 THR D O 1
ATOM 11080 N N . PRO D 4 202 ? -55.624 -49.068 -5.183 1.00 41.18 202 PRO D N 1
ATOM 11081 C CA . PRO D 4 202 ? -55.146 -49.573 -6.479 1.00 34.40 202 PRO D CA 1
ATOM 11082 C C . PRO D 4 202 ? -54.490 -48.468 -7.300 1.00 35.18 202 PRO D C 1
ATOM 11083 O O . PRO D 4 202 ? -53.521 -48.722 -8.020 1.00 34.20 202 PRO D O 1
ATOM 11087 N N . GLN D 4 203 ? -55.029 -47.253 -7.190 1.00 38.96 203 GLN D N 1
ATOM 11088 C CA . GLN D 4 203 ? -54.483 -46.094 -7.890 1.00 43.56 203 GLN D CA 1
ATOM 11089 C C . GLN D 4 203 ? -53.055 -45.832 -7.442 1.00 39.00 203 GLN D C 1
ATOM 11090 O O . GLN D 4 203 ? -52.167 -45.691 -8.269 1.00 38.65 203 GLN D O 1
ATOM 11096 N N . GLU D 4 204 ? -52.830 -45.786 -6.131 1.00 42.50 204 GLU D N 1
ATOM 11097 C CA . GLU D 4 204 ? -51.489 -45.552 -5.601 1.00 40.99 204 GLU D CA 1
ATOM 11098 C C . GLU D 4 204 ? -50.501 -46.576 -6.139 1.00 34.79 204 GLU D C 1
ATOM 11099 O O . GLU D 4 204 ? -49.383 -46.229 -6.513 1.00 41.74 204 GLU D O 1
ATOM 11105 N N . VAL D 4 205 ? -50.906 -47.840 -6.152 1.00 32.47 205 VAL D N 1
ATOM 11106 C CA . VAL D 4 205 ? -50.008 -48.922 -6.546 1.00 35.51 205 VAL D CA 1
ATOM 11107 C C . VAL D 4 205 ? -49.658 -48.863 -8.033 1.00 36.47 205 VAL D C 1
ATOM 11108 O O . VAL D 4 205 ? -48.492 -48.996 -8.410 1.00 34.12 205 VAL D O 1
ATOM 11112 N N . ALA D 4 206 ? -50.671 -48.657 -8.869 1.00 35.76 206 ALA D N 1
ATOM 11113 C CA . ALA D 4 206 ? -50.457 -48.521 -10.298 1.00 38.69 206 ALA D CA 1
ATOM 11114 C C . ALA D 4 206 ? -49.422 -47.432 -10.551 1.00 38.20 206 ALA D C 1
ATOM 11115 O O . ALA D 4 206 ? -48.441 -47.644 -11.262 1.00 35.29 206 ALA D O 1
ATOM 11117 N N . GLU D 4 207 ? -49.637 -46.268 -9.945 1.00 36.75 207 GLU D N 1
ATOM 11118 C CA . GLU D 4 207 ? -48.730 -45.132 -10.113 1.00 39.23 207 GLU D CA 1
ATOM 11119 C C . GLU D 4 207 ? -47.321 -45.428 -9.592 1.00 37.34 207 GLU D C 1
ATOM 11120 O O . GLU D 4 207 ? -46.335 -45.194 -10.291 1.00 40.01 207 GLU D O 1
ATOM 11126 N N . ALA D 4 208 ? -47.229 -45.961 -8.377 1.00 33.72 208 ALA D N 1
ATOM 11127 C CA . ALA D 4 208 ? -45.932 -46.265 -7.774 1.00 32.68 208 ALA D CA 1
ATOM 11128 C C . ALA D 4 208 ? -45.140 -47.306 -8.557 1.00 34.78 208 ALA D C 1
ATOM 11129 O O . ALA D 4 208 ? -43.927 -47.196 -8.713 1.00 36.40 208 ALA D O 1
ATOM 11131 N N . PHE D 4 209 ? -45.821 -48.333 -9.038 1.00 33.83 209 PHE D N 1
ATOM 11132 C CA . PHE D 4 209 ? -45.135 -49.413 -9.717 1.00 29.58 209 PHE D CA 1
ATOM 11133 C C . PHE D 4 209 ? -44.665 -48.949 -11.092 1.00 36.81 209 PHE D C 1
ATOM 11134 O O . PHE D 4 209 ? -43.483 -49.053 -11.440 1.00 32.29 209 PHE D O 1
ATOM 11142 N N . LEU D 4 210 ? -45.602 -48.426 -11.870 1.00 38.96 210 LEU D N 1
ATOM 11143 C CA . LEU D 4 210 ? -45.307 -47.999 -13.227 1.00 46.57 210 LEU D CA 1
ATOM 11144 C C . LEU D 4 210 ? -44.252 -46.897 -13.207 1.00 48.08 210 LEU D C 1
ATOM 11145 O O . LEU D 4 210 ? -43.370 -46.845 -14.063 1.00 52.06 210 LEU D O 1
ATOM 11150 N N . SER D 4 211 ? -44.336 -46.021 -12.215 1.00 40.98 211 SER D N 1
ATOM 11151 C CA . SER D 4 211 ? -43.359 -44.949 -12.090 1.00 48.58 211 SER D CA 1
ATOM 11152 C C . SER D 4 211 ? -41.983 -45.492 -11.698 1.00 44.70 211 SER D C 1
ATOM 11153 O O . SER D 4 211 ? -40.950 -44.953 -12.089 1.00 46.55 211 SER D O 1
ATOM 11156 N N . SER D 4 212 ? -41.970 -46.579 -10.938 1.00 38.04 212 SER D N 1
ATOM 11157 C CA . SER D 4 212 ? -40.716 -47.200 -10.538 1.00 35.63 212 SER D CA 1
ATOM 11158 C C . SER D 4 212 ? -40.089 -47.951 -11.700 1.00 39.24 212 SER D C 1
ATOM 11159 O O . SER D 4 212 ? -38.876 -47.922 -11.903 1.00 43.96 212 SER D O 1
ATOM 11162 N N . LEU D 4 213 ? -40.936 -48.631 -12.456 1.00 40.14 213 LEU D N 1
ATOM 11163 C CA . LEU D 4 213 ? -40.501 -49.502 -13.540 1.00 40.58 213 LEU D CA 1
ATOM 11164 C C . LEU D 4 213 ? -40.052 -48.713 -14.780 1.00 45.26 213 LEU D C 1
ATOM 11165 O O . LEU D 4 213 ? -39.128 -49.117 -15.489 1.00 40.77 213 LEU D O 1
ATOM 11170 N N . THR D 4 214 ? -40.709 -47.588 -15.035 1.00 35.57 214 THR D N 1
ATOM 11171 C CA . THR D 4 214 ? -40.458 -46.826 -16.249 1.00 44.85 214 THR D CA 1
ATOM 11172 C C . THR D 4 214 ? -39.768 -45.501 -15.971 1.00 52.68 214 THR D C 1
ATOM 11173 O O . THR D 4 214 ? -39.473 -45.153 -14.824 1.00 54.21 214 THR D O 1
ATOM 11177 N N . GLU D 4 215 ? -39.511 -44.768 -17.046 1.00 62.11 215 GLU D N 1
ATOM 11178 C CA . GLU D 4 215 ? -39.058 -43.390 -16.956 1.00 71.77 215 GLU D CA 1
ATOM 11179 C C . GLU D 4 215 ? -39.943 -42.545 -17.854 1.00 64.03 215 GLU D C 1
ATOM 11180 O O . GLU D 4 215 ? -40.240 -42.926 -18.985 1.00 62.01 215 GLU D O 1
ATOM 11186 N N . THR D 4 216 ? -40.381 -41.406 -17.341 1.00 63.45 216 THR D N 1
ATOM 11187 C CA . THR D 4 216 ? -41.305 -40.558 -18.080 1.00 72.59 216 THR D CA 1
ATOM 11188 C C . THR D 4 216 ? -40.632 -39.262 -18.515 1.00 71.38 216 THR D C 1
ATOM 11189 O O . THR D 4 216 ? -39.564 -39.292 -19.125 1.00 72.02 216 THR D O 1
ATOM 11193 N N . LYS D 4 233 ? -45.779 -39.459 -21.712 1.00 95.53 233 LYS D N 1
ATOM 11194 C CA . LYS D 4 233 ? -45.738 -40.899 -21.958 1.00 87.23 233 LYS D CA 1
ATOM 11195 C C . LYS D 4 233 ? -44.505 -41.548 -21.323 1.00 80.10 233 LYS D C 1
ATOM 11196 O O . LYS D 4 233 ? -43.599 -40.851 -20.859 1.00 80.42 233 LYS D O 1
ATOM 11202 N N . ARG D 4 234 ? -44.472 -42.880 -21.316 1.00 73.29 234 ARG D N 1
ATOM 11203 C CA . ARG D 4 234 ? -43.448 -43.624 -20.579 1.00 67.82 234 ARG D CA 1
ATOM 11204 C C . ARG D 4 234 ? -42.638 -44.594 -21.446 1.00 65.58 234 ARG D C 1
ATOM 11205 O O . ARG D 4 234 ? -43.073 -44.998 -22.526 1.00 70.46 234 ARG D O 1
ATOM 11213 N N . LYS D 4 235 ? -41.461 -44.972 -20.950 1.00 59.91 235 LYS D N 1
ATOM 11214 C CA . LYS D 4 235 ? -40.612 -45.958 -21.612 1.00 62.37 235 LYS D CA 1
ATOM 11215 C C . LYS D 4 235 ? -39.861 -46.804 -20.590 1.00 56.97 235 LYS D C 1
ATOM 11216 O O . LYS D 4 235 ? -39.437 -46.304 -19.547 1.00 57.89 235 LYS D O 1
ATOM 11222 N N . ILE D 4 236 ? -39.695 -48.088 -20.883 1.00 58.53 236 ILE D N 1
ATOM 11223 C CA . ILE D 4 236 ? -38.826 -48.937 -20.071 1.00 53.38 236 ILE D CA 1
ATOM 11224 C C . ILE D 4 236 ? -37.380 -48.767 -20.542 1.00 56.78 236 ILE D C 1
ATOM 11225 O O . ILE D 4 236 ? -37.091 -48.870 -21.738 1.00 55.25 236 ILE D O 1
ATOM 11230 N N . VAL D 4 237 ? -36.479 -48.493 -19.602 1.00 59.00 237 VAL D N 1
ATOM 11231 C CA . VAL D 4 237 ? -35.100 -48.133 -19.941 1.00 63.43 237 VAL D CA 1
ATOM 11232 C C . VAL D 4 237 ? -34.103 -49.278 -19.794 1.00 64.31 237 VAL D C 1
ATOM 11233 O O . VAL D 4 237 ? -34.025 -49.931 -18.743 1.00 61.04 237 VAL D O 1
ATOM 11237 N N . LEU D 4 238 ? -33.322 -49.494 -20.848 1.00 63.60 238 LEU D N 1
ATOM 11238 C CA . LEU D 4 238 ? -32.344 -50.570 -20.878 1.00 67.59 238 LEU D CA 1
ATOM 11239 C C . LEU D 4 238 ? -31.029 -50.069 -21.457 1.00 76.45 238 LEU D C 1
ATOM 11240 O O . LEU D 4 238 ? -30.988 -49.015 -22.091 1.00 80.33 238 LEU D O 1
ATOM 11245 N N . ASP D 4 239 ? -29.956 -50.822 -21.237 1.00 81.58 239 ASP D N 1
ATOM 11246 C CA . ASP D 4 239 ? -28.645 -50.457 -21.771 1.00 91.95 239 ASP D CA 1
ATOM 11247 C C . ASP D 4 239 ? -28.656 -50.298 -23.284 1.00 94.22 239 ASP D C 1
ATOM 11248 O O . ASP D 4 239 ? -29.478 -50.907 -23.969 1.00 89.38 239 ASP D O 1
ATOM 11253 N N . PRO D 4 240 ? -27.740 -49.467 -23.814 1.00 101.09 240 PRO D N 1
ATOM 11254 C CA . PRO D 4 240 ? -27.554 -49.462 -25.265 1.00 103.17 240 PRO D CA 1
ATOM 11255 C C . PRO D 4 240 ? -27.210 -50.885 -25.671 1.00 102.32 240 PRO D C 1
ATOM 11256 O O . PRO D 4 240 ? -26.295 -51.466 -25.084 1.00 102.27 240 PRO D O 1
ATOM 11260 N N . SER D 4 241 ? -27.937 -51.448 -26.632 1.00 101.64 241 SER D N 1
ATOM 11261 C CA . SER D 4 241 ? -27.763 -52.856 -26.960 1.00 102.72 241 SER D CA 1
ATOM 11262 C C . SER D 4 241 ? -28.077 -53.677 -25.712 1.00 93.37 241 SER D C 1
ATOM 11263 O O . SER D 4 241 ? -27.324 -54.570 -25.323 1.00 88.35 241 SER D O 1
ATOM 11266 N N . GLY D 4 242 ? -29.203 -53.355 -25.088 1.00 89.47 242 GLY D N 1
ATOM 11267 C CA . GLY D 4 242 ? -29.557 -53.923 -23.805 1.00 81.52 242 GLY D CA 1
ATOM 11268 C C . GLY D 4 242 ? -30.620 -54.999 -23.867 1.00 73.87 242 GLY D C 1
ATOM 11269 O O . GLY D 4 242 ? -31.174 -55.305 -24.927 1.00 70.97 242 GLY D O 1
ATOM 11270 N N . SER D 4 243 ? -30.912 -55.555 -22.699 1.00 66.91 243 SER D N 1
ATOM 11271 C CA . SER D 4 243 ? -31.755 -56.725 -22.574 1.00 57.41 243 SER D CA 1
ATOM 11272 C C . SER D 4 243 ? -32.483 -56.637 -21.240 1.00 51.85 243 SER D C 1
ATOM 11273 O O . SER D 4 243 ? -32.064 -55.896 -20.352 1.00 52.35 243 SER D O 1
ATOM 11276 N N . MET D 4 244 ? -33.574 -57.384 -21.104 1.00 41.65 244 MET D N 1
ATOM 11277 C CA . MET D 4 244 ? -34.345 -57.374 -19.875 1.00 43.19 244 MET D CA 1
ATOM 11278 C C . MET D 4 244 ? -34.899 -58.756 -19.613 1.00 46.16 244 MET D C 1
ATOM 11279 O O . MET D 4 244 ? -35.350 -59.444 -20.533 1.00 48.28 244 MET D O 1
ATOM 11284 N N . ASN D 4 245 ? -34.850 -59.154 -18.350 1.00 38.74 245 ASN D N 1
ATOM 11285 C CA . ASN D 4 245 ? -35.445 -60.392 -17.901 1.00 36.51 245 ASN D CA 1
ATOM 11286 C C . ASN D 4 245 ? -36.475 -60.078 -16.837 1.00 28.79 245 ASN D C 1
ATOM 11287 O O . ASN D 4 245 ? -36.179 -59.382 -15.880 1.00 30.41 245 ASN D O 1
ATOM 11292 N N . ILE D 4 246 ? -37.678 -60.607 -17.001 1.00 28.24 246 ILE D N 1
ATOM 11293 C CA . ILE D 4 246 ? -38.712 -60.475 -15.996 1.00 26.84 246 ILE D CA 1
ATOM 11294 C C . ILE D 4 246 ? -39.082 -61.860 -15.475 1.00 35.76 246 ILE D C 1
ATOM 11295 O O . ILE D 4 246 ? -39.375 -62.788 -16.239 1.00 30.07 246 ILE D O 1
ATOM 11300 N N . TYR D 4 247 ? -39.023 -62.009 -14.164 1.00 24.73 247 TYR D N 1
ATOM 11301 C CA . TYR D 4 247 ? -39.348 -63.283 -13.547 1.00 30.73 247 TYR D CA 1
ATOM 11302 C C . TYR D 4 247 ? -40.644 -63.156 -12.772 1.00 27.03 247 TYR D C 1
ATOM 11303 O O . TYR D 4 247 ? -40.708 -62.407 -11.788 1.00 27.30 247 TYR D O 1
ATOM 11312 N N . LEU D 4 248 ? -41.675 -63.856 -13.245 1.00 23.41 248 LEU D N 1
ATOM 11313 C CA . LEU D 4 248 ? -42.979 -63.886 -12.582 1.00 22.93 248 LEU D CA 1
ATOM 11314 C C . LEU D 4 248 ? -43.040 -65.078 -11.632 1.00 32.51 248 LEU D C 1
ATOM 11315 O O . LEU D 4 248 ? -42.979 -66.240 -12.062 1.00 29.34 248 LEU D O 1
ATOM 11320 N N . VAL D 4 249 ? -43.141 -64.790 -10.340 1.00 26.51 249 VAL D N 1
ATOM 11321 C CA . VAL D 4 249 ? -43.124 -65.836 -9.324 1.00 21.27 249 VAL D CA 1
ATOM 11322 C C . VAL D 4 249 ? -44.389 -65.812 -8.487 1.00 26.39 249 VAL D C 1
ATOM 11323 O O . VAL D 4 249 ? -44.658 -64.837 -7.765 1.00 27.26 249 VAL D O 1
ATOM 11327 N N . LEU D 4 250 ? -45.164 -66.885 -8.590 1.00 24.02 250 LEU D N 1
ATOM 11328 C CA . LEU D 4 250 ? -46.474 -66.947 -7.968 1.00 21.80 250 LEU D CA 1
ATOM 11329 C C . LEU D 4 250 ? -46.608 -68.056 -6.897 1.00 23.28 250 LEU D C 1
ATOM 11330 O O . LEU D 4 250 ? -46.502 -69.239 -7.200 1.00 24.57 250 LEU D O 1
ATOM 11335 N N . ASP D 4 251 ? -46.844 -67.646 -5.652 1.00 22.34 251 ASP D N 1
ATOM 11336 C CA . ASP D 4 251 ? -47.101 -68.546 -4.514 1.00 22.02 251 ASP D CA 1
ATOM 11337 C C . ASP D 4 251 ? -48.379 -69.357 -4.764 1.00 23.05 251 ASP D C 1
ATOM 11338 O O . ASP D 4 251 ? -49.471 -68.812 -4.917 1.00 32.97 251 ASP D O 1
ATOM 11343 N N . GLY D 4 252 ? -48.235 -70.672 -4.820 1.00 25.34 252 GLY D N 1
ATOM 11344 C CA . GLY D 4 252 ? -49.367 -71.551 -5.037 1.00 30.60 252 GLY D CA 1
ATOM 11345 C C . GLY D 4 252 ? -49.534 -72.495 -3.861 1.00 36.49 252 GLY D C 1
ATOM 11346 O O . GLY D 4 252 ? -50.090 -73.580 -4.018 1.00 27.07 252 GLY D O 1
ATOM 11347 N N . SER D 4 253 ? -49.043 -72.082 -2.689 1.00 25.23 253 SER D N 1
ATOM 11348 C CA . SER D 4 253 ? -49.171 -72.890 -1.469 1.00 27.81 253 SER D CA 1
ATOM 11349 C C . SER D 4 253 ? -50.618 -72.943 -0.977 1.00 27.33 253 SER D C 1
ATOM 11350 O O . SER D 4 253 ? -51.475 -72.201 -1.472 1.00 27.31 253 SER D O 1
ATOM 11353 N N . GLY D 4 254 ? -50.879 -73.813 0.003 1.00 28.59 254 GLY D N 1
ATOM 11354 C CA . GLY D 4 254 ? -52.202 -73.949 0.586 1.00 30.05 254 GLY D CA 1
ATOM 11355 C C . GLY D 4 254 ? -52.768 -72.674 1.205 1.00 33.63 254 GLY D C 1
ATOM 11356 O O . GLY D 4 254 ? -53.990 -72.464 1.199 1.00 33.88 254 GLY D O 1
ATOM 11357 N N . SER D 4 255 ? -51.894 -71.825 1.748 1.00 30.66 255 SER D N 1
ATOM 11358 C CA . SER D 4 255 ? -52.334 -70.613 2.452 1.00 32.33 255 SER D CA 1
ATOM 11359 C C . SER D 4 255 ? -53.050 -69.645 1.500 1.00 33.82 255 SER D C 1
ATOM 11360 O O . SER D 4 255 ? -53.950 -68.908 1.903 1.00 34.89 255 SER D O 1
ATOM 11363 N N . ILE D 4 256 ? -52.662 -69.680 0.228 1.00 33.95 256 ILE D N 1
ATOM 11364 C CA . ILE D 4 256 ? -53.116 -68.687 -0.752 1.00 34.74 256 ILE D CA 1
ATOM 11365 C C . ILE D 4 256 ? -54.602 -68.785 -1.101 1.00 34.44 256 ILE D C 1
ATOM 11366 O O . ILE D 4 256 ? -55.316 -67.775 -1.101 1.00 30.51 256 ILE D O 1
ATOM 11371 N N . GLY D 4 257 ? -55.053 -69.998 -1.409 1.00 29.40 257 GLY D N 1
ATOM 11372 C CA . GLY D 4 257 ? -56.436 -70.242 -1.781 1.00 36.83 257 GLY D CA 1
ATOM 11373 C C . GLY D 4 257 ? -56.650 -70.193 -3.285 1.00 33.89 257 GLY D C 1
ATOM 11374 O O . GLY D 4 257 ? -55.942 -69.470 -3.992 1.00 30.42 257 GLY D O 1
ATOM 11375 N N . ALA D 4 258 ? -57.631 -70.942 -3.786 1.00 33.15 258 ALA D N 1
ATOM 11376 C CA . ALA D 4 258 ? -57.867 -70.991 -5.233 1.00 33.65 258 ALA D CA 1
ATOM 11377 C C . ALA D 4 258 ? -58.300 -69.639 -5.817 1.00 34.90 258 ALA D C 1
ATOM 11378 O O . ALA D 4 258 ? -57.836 -69.231 -6.880 1.00 36.81 258 ALA D O 1
ATOM 11380 N N . SER D 4 259 ? -59.174 -68.938 -5.107 1.00 39.74 259 SER D N 1
ATOM 11381 C CA . SER D 4 259 ? -59.718 -67.674 -5.599 1.00 42.33 259 SER D CA 1
ATOM 11382 C C . SER D 4 259 ? -58.645 -66.604 -5.809 1.00 36.02 259 SER D C 1
ATOM 11383 O O . SER D 4 259 ? -58.589 -65.965 -6.860 1.00 36.48 259 SER D O 1
ATOM 11386 N N . ASP D 4 260 ? -57.789 -66.406 -4.812 1.00 33.00 260 ASP D N 1
ATOM 11387 C CA . ASP D 4 260 ? -56.733 -65.419 -4.957 1.00 36.46 260 ASP D CA 1
ATOM 11388 C C . ASP D 4 260 ? -55.699 -65.858 -5.979 1.00 34.89 260 ASP D C 1
ATOM 11389 O O . ASP D 4 260 ? -55.139 -65.025 -6.691 1.00 32.02 260 ASP D O 1
ATOM 11394 N N . PHE D 4 261 ? -55.444 -67.161 -6.051 1.00 39.41 261 PHE D N 1
ATOM 11395 C CA . PHE D 4 261 ? -54.446 -67.684 -6.984 1.00 38.88 261 PHE D CA 1
ATOM 11396 C C . PHE D 4 261 ? -54.843 -67.344 -8.413 1.00 28.63 261 PHE D C 1
ATOM 11397 O O . PHE D 4 261 ? -54.024 -66.864 -9.196 1.00 30.35 261 PHE D O 1
ATOM 11405 N N . THR D 4 262 ? -56.109 -67.578 -8.741 1.00 30.43 262 THR D N 1
ATOM 11406 C CA . THR D 4 262 ? -56.600 -67.324 -10.083 1.00 44.35 262 THR D CA 1
ATOM 11407 C C . THR D 4 262 ? -56.629 -65.821 -10.349 1.00 41.05 262 THR D C 1
ATOM 11408 O O . THR D 4 262 ? -56.272 -65.377 -11.436 1.00 42.62 262 THR D O 1
ATOM 11412 N N . GLY D 4 263 ? -57.031 -65.041 -9.349 1.00 38.56 263 GLY D N 1
ATOM 11413 C CA . GLY D 4 263 ? -56.930 -63.593 -9.433 1.00 35.16 263 GLY D CA 1
ATOM 11414 C C . GLY D 4 263 ? -55.512 -63.125 -9.728 1.00 33.85 263 GLY D C 1
ATOM 11415 O O . GLY D 4 263 ? -55.287 -62.249 -10.576 1.00 31.02 263 GLY D O 1
ATOM 11416 N N . ALA D 4 264 ? -54.543 -63.715 -9.032 1.00 33.16 264 ALA D N 1
ATOM 11417 C CA . ALA D 4 264 ? -53.136 -63.379 -9.253 1.00 28.41 264 ALA D CA 1
ATOM 11418 C C . ALA D 4 264 ? -52.707 -63.706 -10.696 1.00 33.07 264 ALA D C 1
ATOM 11419 O O . ALA D 4 264 ? -51.988 -62.923 -11.341 1.00 35.76 264 ALA D O 1
ATOM 11421 N N . LYS D 4 265 ? -53.175 -64.842 -11.211 1.00 33.05 265 LYS D N 1
ATOM 11422 C CA . LYS D 4 265 ? -52.960 -65.186 -12.626 1.00 38.70 265 LYS D CA 1
ATOM 11423 C C . LYS D 4 265 ? -53.425 -64.069 -13.572 1.00 41.68 265 LYS D C 1
ATOM 11424 O O . LYS D 4 265 ? -52.641 -63.581 -14.388 1.00 39.58 265 LYS D O 1
ATOM 11430 N N . LYS D 4 266 ? -54.695 -63.672 -13.470 1.00 30.92 266 LYS D N 1
ATOM 11431 C CA . LYS D 4 266 ? -55.220 -62.599 -14.321 1.00 34.44 266 LYS D CA 1
ATOM 11432 C C . LYS D 4 266 ? -54.341 -61.353 -14.234 1.00 31.27 266 LYS D C 1
ATOM 11433 O O . LYS D 4 266 ? -53.964 -60.776 -15.252 1.00 40.53 266 LYS D O 1
ATOM 11439 N N . CYS D 4 267 ? -54.019 -60.933 -13.016 1.00 29.89 267 CYS D N 1
ATOM 11440 C CA . CYS D 4 267 ? -53.101 -59.814 -12.840 1.00 32.82 267 CYS D CA 1
ATOM 11441 C C . CYS D 4 267 ? -51.865 -59.980 -13.723 1.00 32.29 267 CYS D C 1
ATOM 11442 O O . CYS D 4 267 ? -51.514 -59.068 -14.474 1.00 30.64 267 CYS D O 1
ATOM 11445 N N . LEU D 4 268 ? -51.215 -61.141 -13.642 1.00 37.65 268 LEU D N 1
ATOM 11446 C CA . LEU D 4 268 ? -49.983 -61.365 -14.399 1.00 35.04 268 LEU D CA 1
ATOM 11447 C C . LEU D 4 268 ? -50.236 -61.329 -15.901 1.00 33.80 268 LEU D C 1
ATOM 11448 O O . LEU D 4 268 ? -49.417 -60.813 -16.656 1.00 33.33 268 LEU D O 1
ATOM 11453 N N . VAL D 4 269 ? -51.373 -61.863 -16.333 1.00 35.83 269 VAL D N 1
ATOM 11454 C CA . VAL D 4 269 ? -51.728 -61.800 -17.748 1.00 33.24 269 VAL D CA 1
ATOM 11455 C C . VAL D 4 269 ? -51.772 -60.353 -18.221 1.00 36.38 269 VAL D C 1
ATOM 11456 O O . VAL D 4 269 ? -51.241 -60.019 -19.274 1.00 38.02 269 VAL D O 1
ATOM 11460 N N . ASN D 4 270 ? -52.406 -59.490 -17.434 1.00 43.86 270 ASN D N 1
ATOM 11461 C CA . ASN D 4 270 ? -52.527 -58.076 -17.792 1.00 41.06 270 ASN D CA 1
ATOM 11462 C C . ASN D 4 270 ? -51.200 -57.321 -17.726 1.00 40.11 270 ASN D C 1
ATOM 11463 O O . ASN D 4 270 ? -50.984 -56.357 -18.468 1.00 42.86 270 ASN D O 1
ATOM 11468 N N . LEU D 4 271 ? -50.324 -57.760 -16.825 1.00 31.73 271 LEU D N 1
ATOM 11469 C CA . LEU D 4 271 ? -49.025 -57.134 -16.666 1.00 30.77 271 LEU D CA 1
ATOM 11470 C C . LEU D 4 271 ? -48.207 -57.390 -17.908 1.00 34.87 271 LEU D C 1
ATOM 11471 O O . LEU D 4 271 ? -47.449 -56.530 -18.339 1.00 42.22 271 LEU D O 1
ATOM 11476 N N . ILE D 4 272 ? -48.371 -58.586 -18.476 1.00 36.92 272 ILE D N 1
ATOM 11477 C CA . ILE D 4 272 ? -47.657 -58.977 -19.684 1.00 38.92 272 ILE D CA 1
ATOM 11478 C C . ILE D 4 272 ? -48.060 -58.057 -20.830 1.00 39.69 272 ILE D C 1
ATOM 11479 O O . ILE D 4 272 ? -47.217 -57.643 -21.610 1.00 41.53 272 ILE D O 1
ATOM 11484 N N . GLU D 4 273 ? -49.357 -57.758 -20.924 1.00 46.18 273 GLU D N 1
ATOM 11485 C CA . GLU D 4 273 ? -49.879 -56.825 -21.925 1.00 55.17 273 GLU D CA 1
ATOM 11486 C C . GLU D 4 273 ? -49.267 -55.457 -21.733 1.00 48.80 273 GLU D C 1
ATOM 11487 O O . GLU D 4 273 ? -48.807 -54.831 -22.687 1.00 46.89 273 GLU D O 1
ATOM 11493 N N . LYS D 4 274 ? -49.283 -54.983 -20.493 1.00 40.30 274 LYS D N 1
ATOM 11494 C CA . LYS D 4 274 ? -48.754 -53.661 -20.217 1.00 41.43 274 LYS D CA 1
ATOM 11495 C C . LYS D 4 274 ? -47.310 -53.568 -20.686 1.00 46.52 274 LYS D C 1
ATOM 11496 O O . LYS D 4 274 ? -46.966 -52.672 -21.453 1.00 45.78 274 LYS D O 1
ATOM 11502 N N . VAL D 4 275 ? -46.475 -54.496 -20.220 1.00 44.21 275 VAL D N 1
ATOM 11503 C CA . VAL D 4 275 ? -45.065 -54.529 -20.600 1.00 40.94 275 VAL D CA 1
ATOM 11504 C C . VAL D 4 275 ? -44.871 -54.544 -22.124 1.00 46.78 275 VAL D C 1
ATOM 11505 O O . VAL D 4 275 ? -43.965 -53.891 -22.650 1.00 50.87 275 VAL D O 1
ATOM 11509 N N . ALA D 4 276 ? -45.727 -55.278 -22.830 1.00 45.90 276 ALA D N 1
ATOM 11510 C CA . ALA D 4 276 ? -45.613 -55.393 -24.282 1.00 46.76 276 ALA D CA 1
ATOM 11511 C C . ALA D 4 276 ? -45.866 -54.060 -24.994 1.00 53.25 276 ALA D C 1
ATOM 11512 O O . ALA D 4 276 ? -45.314 -53.803 -26.063 1.00 56.14 276 ALA D O 1
ATOM 11514 N N . SER D 4 277 ? -46.696 -53.213 -24.397 1.00 50.27 277 SER D N 1
ATOM 11515 C CA . SER D 4 277 ? -47.005 -51.922 -24.986 1.00 55.25 277 SER D CA 1
ATOM 11516 C C . SER D 4 277 ? -45.753 -51.057 -25.133 1.00 59.36 277 SER D C 1
ATOM 11517 O O . SER D 4 277 ? -45.709 -50.162 -25.976 1.00 60.57 277 SER D O 1
ATOM 11520 N N . TYR D 4 278 ? -44.735 -51.341 -24.326 1.00 57.68 278 TYR D N 1
ATOM 11521 C CA . TYR D 4 278 ? -43.527 -50.516 -24.294 1.00 57.87 278 TYR D CA 1
ATOM 11522 C C . TYR D 4 278 ? -42.524 -50.878 -25.389 1.00 62.24 278 TYR D C 1
ATOM 11523 O O . TYR D 4 278 ? -41.479 -50.238 -25.528 1.00 63.50 278 TYR D O 1
ATOM 11532 N N . GLY D 4 279 ? -42.852 -51.902 -26.168 1.00 62.21 279 GLY D N 1
ATOM 11533 C CA . GLY D 4 279 ? -42.079 -52.225 -27.352 1.00 64.03 279 GLY D CA 1
ATOM 11534 C C . GLY D 4 279 ? -40.791 -52.974 -27.080 1.00 62.72 279 GLY D C 1
ATOM 11535 O O . GLY D 4 279 ? -40.057 -53.294 -28.007 1.00 62.23 279 GLY D O 1
ATOM 11536 N N . VAL D 4 280 ? -40.508 -53.245 -25.810 1.00 60.43 280 VAL D N 1
ATOM 11537 C CA . VAL D 4 280 ? -39.361 -54.075 -25.460 1.00 62.43 280 VAL D CA 1
ATOM 11538 C C . VAL D 4 280 ? -39.751 -55.550 -25.478 1.00 59.87 280 VAL D C 1
ATOM 11539 O O . VAL D 4 280 ? -40.925 -55.903 -25.331 1.00 62.71 280 VAL D O 1
ATOM 11543 N N . LYS D 4 281 ? -38.758 -56.411 -25.647 1.00 51.85 281 LYS D N 1
ATOM 11544 C CA . LYS D 4 281 ? -39.018 -57.839 -25.694 1.00 55.01 281 LYS D CA 1
ATOM 11545 C C . LYS D 4 281 ? -38.342 -58.539 -24.532 1.00 39.49 281 LYS D C 1
ATOM 11546 O O . LYS D 4 281 ? -37.331 -59.206 -24.709 1.00 49.31 281 LYS D O 1
ATOM 11552 N N . PRO D 4 282 ? -38.898 -58.391 -23.331 1.00 40.48 282 PRO D N 1
ATOM 11553 C CA . PRO D 4 282 ? -38.245 -59.043 -22.194 1.00 37.97 282 PRO D CA 1
ATOM 11554 C C . PRO D 4 282 ? -38.297 -60.551 -22.385 1.00 41.79 282 PRO D C 1
ATOM 11555 O O . PRO D 4 282 ? -39.232 -61.033 -23.021 1.00 40.70 282 PRO D O 1
ATOM 11559 N N . ARG D 4 283 ? -37.308 -61.274 -21.867 1.00 43.45 283 ARG D N 1
ATOM 11560 C CA . ARG D 4 283 ? -37.420 -62.719 -21.712 1.00 38.66 283 ARG D CA 1
ATOM 11561 C C . ARG D 4 283 ? -38.100 -62.992 -20.370 1.00 40.44 283 ARG D C 1
ATOM 11562 O O . ARG D 4 283 ? -37.714 -62.433 -19.348 1.00 35.99 283 ARG D O 1
ATOM 11570 N N . TYR D 4 284 ? -39.104 -63.860 -20.362 1.00 43.17 284 TYR D N 1
ATOM 11571 C CA . TYR D 4 284 ? -39.797 -64.155 -19.119 1.00 34.79 284 TYR D CA 1
ATOM 11572 C C . TYR D 4 284 ? -39.356 -65.451 -18.465 1.00 37.28 284 TYR D C 1
ATOM 11573 O O . TYR D 4 284 ? -38.932 -66.414 -19.127 1.00 31.65 284 TYR D O 1
ATOM 11582 N N . GLY D 4 285 ? -39.452 -65.445 -17.144 1.00 33.57 285 GLY D N 1
ATOM 11583 C CA . GLY D 4 285 ? -39.435 -66.654 -16.356 1.00 35.60 285 GLY D CA 1
ATOM 11584 C C . GLY D 4 285 ? -40.809 -66.749 -15.725 1.00 35.39 285 GLY D C 1
ATOM 11585 O O . GLY D 4 285 ? -41.380 -65.738 -15.312 1.00 32.71 285 GLY D O 1
ATOM 11586 N N . LEU D 4 286 ? -41.366 -67.951 -15.673 1.00 33.28 286 LEU D N 1
ATOM 11587 C CA . LEU D 4 286 ? -42.669 -68.129 -15.046 1.00 29.02 286 LEU D CA 1
ATOM 11588 C C . LEU D 4 286 ? -42.600 -69.310 -14.091 1.00 28.22 286 LEU D C 1
ATOM 11589 O O . LEU D 4 286 ? -42.342 -70.437 -14.510 1.00 32.89 286 LEU D O 1
ATOM 11594 N N . VAL D 4 287 ? -42.811 -69.032 -12.810 1.00 31.73 287 VAL D N 1
ATOM 11595 C CA . VAL D 4 287 ? -42.643 -70.008 -11.731 1.00 24.04 287 VAL D CA 1
ATOM 11596 C C . VAL D 4 287 ? -43.828 -69.950 -10.778 1.00 28.01 287 VAL D C 1
ATOM 11597 O O . VAL D 4 287 ? -44.233 -68.866 -10.342 1.00 25.41 287 VAL D O 1
ATOM 11601 N N . THR D 4 288 ? -44.394 -71.106 -10.466 1.00 27.51 288 THR D N 1
ATOM 11602 C CA . THR D 4 288 ? -45.358 -71.204 -9.383 1.00 26.12 288 THR D CA 1
ATOM 11603 C C . THR D 4 288 ? -44.744 -72.146 -8.373 1.00 27.56 288 THR D C 1
ATOM 11604 O O . THR D 4 288 ? -44.018 -73.058 -8.759 1.00 24.71 288 THR D O 1
ATOM 11608 N N . TYR D 4 289 ? -45.025 -71.930 -7.090 1.00 23.59 289 TYR D N 1
ATOM 11609 C CA . TYR D 4 289 ? -44.379 -72.722 -6.075 1.00 23.82 289 TYR D CA 1
ATOM 11610 C C . TYR D 4 289 ? -45.244 -73.036 -4.860 1.00 26.15 289 TYR D C 1
ATOM 11611 O O . TYR D 4 289 ? -46.152 -72.299 -4.481 1.00 25.39 289 TYR D O 1
ATOM 11620 N N . ALA D 4 290 ? -44.943 -74.163 -4.251 1.00 27.03 290 ALA D N 1
ATOM 11621 C CA . ALA D 4 290 ? -45.475 -74.473 -2.948 1.00 26.06 290 ALA D CA 1
ATOM 11622 C C . ALA D 4 290 ? -44.311 -75.167 -2.261 1.00 32.63 290 ALA D C 1
ATOM 11623 O O . ALA D 4 290 ? -43.259 -74.559 -2.087 1.00 25.34 290 ALA D O 1
ATOM 11625 N N . THR D 4 291 ? -44.464 -76.439 -1.911 1.00 27.44 291 THR D N 1
ATOM 11626 C CA . THR D 4 291 ? -43.348 -77.172 -1.325 1.00 28.23 291 THR D CA 1
ATOM 11627 C C . THR D 4 291 ? -42.143 -77.124 -2.277 1.00 32.10 291 THR D C 1
ATOM 11628 O O . THR D 4 291 ? -40.992 -77.004 -1.848 1.00 27.91 291 THR D O 1
ATOM 11632 N N . TYR D 4 292 ? -42.432 -77.195 -3.575 1.00 28.83 292 TYR D N 1
ATOM 11633 C CA . TYR D 4 292 ? -41.414 -77.113 -4.617 1.00 29.66 292 TYR D CA 1
ATOM 11634 C C . TYR D 4 292 ? -41.838 -76.092 -5.661 1.00 26.56 292 TYR D C 1
ATOM 11635 O O . TYR D 4 292 ? -43.026 -75.843 -5.825 1.00 27.97 292 TYR D O 1
ATOM 11644 N N . PRO D 4 293 ? -40.869 -75.526 -6.396 1.00 26.14 293 PRO D N 1
ATOM 11645 C CA . PRO D 4 293 ? -41.168 -74.678 -7.561 1.00 25.54 293 PRO D CA 1
ATOM 11646 C C . PRO D 4 293 ? -41.521 -75.510 -8.799 1.00 26.69 293 PRO D C 1
ATOM 11647 O O . PRO D 4 293 ? -40.958 -76.575 -9.007 1.00 27.88 293 PRO D O 1
ATOM 11651 N N . LYS D 4 294 ? -42.464 -75.022 -9.593 1.00 29.84 294 LYS D N 1
ATOM 11652 C CA . LYS D 4 294 ? -42.721 -75.563 -10.920 1.00 34.69 294 LYS D CA 1
ATOM 11653 C C . LYS D 4 294 ? -42.389 -74.462 -11.931 1.00 37.15 294 LYS D C 1
ATOM 11654 O O . LYS D 4 294 ? -42.993 -73.380 -11.919 1.00 26.44 294 LYS D O 1
ATOM 11660 N N . ILE D 4 295 ? -41.395 -74.724 -12.774 1.00 38.22 295 ILE D N 1
ATOM 11661 C CA . ILE D 4 295 ? -40.945 -73.753 -13.768 1.00 32.10 295 ILE D CA 1
ATOM 11662 C C . ILE D 4 295 ? -41.740 -73.959 -15.046 1.00 34.31 295 ILE D C 1
ATOM 11663 O O . ILE D 4 295 ? -41.580 -74.971 -15.711 1.00 39.95 295 ILE D O 1
ATOM 11668 N N . TRP D 4 296 ? -42.597 -73.004 -15.383 1.00 30.21 296 TRP D N 1
ATOM 11669 C CA . TRP D 4 296 ? -43.425 -73.095 -16.578 1.00 30.29 296 TRP D CA 1
ATOM 11670 C C . TRP D 4 296 ? -42.745 -72.499 -17.815 1.00 37.83 296 TRP D C 1
ATOM 11671 O O . TRP D 4 296 ? -42.912 -73.009 -18.927 1.00 36.08 296 TRP D O 1
ATOM 11682 N N . VAL D 4 297 ? -42.001 -71.414 -17.618 1.00 32.77 297 VAL D N 1
ATOM 11683 C CA . VAL D 4 297 ? -41.208 -70.804 -18.681 1.00 30.99 297 VAL D CA 1
ATOM 11684 C C . VAL D 4 297 ? -39.818 -70.484 -18.137 1.00 30.28 297 VAL D C 1
ATOM 11685 O O . VAL D 4 297 ? -39.695 -69.959 -17.033 1.00 30.96 297 VAL D O 1
ATOM 11689 N N . LYS D 4 298 ? -38.777 -70.800 -18.899 1.00 31.59 298 LYS D N 1
ATOM 11690 C CA . LYS D 4 298 ? -37.409 -70.436 -18.534 1.00 51.31 298 LYS D CA 1
ATOM 11691 C C . LYS D 4 298 ? -36.885 -69.391 -19.513 1.00 45.51 298 LYS D C 1
ATOM 11692 O O . LYS D 4 298 ? -37.129 -69.502 -20.716 1.00 39.85 298 LYS D O 1
ATOM 11698 N N . VAL D 4 299 ? -36.147 -68.398 -19.017 1.00 42.08 299 VAL D N 1
ATOM 11699 C CA . VAL D 4 299 ? -35.552 -67.389 -19.898 1.00 43.84 299 VAL D CA 1
ATOM 11700 C C . VAL D 4 299 ? -34.717 -68.020 -21.015 1.00 45.76 299 VAL D C 1
ATOM 11701 O O . VAL D 4 299 ? -34.481 -67.405 -22.056 1.00 46.82 299 VAL D O 1
ATOM 11705 N N . SER D 4 300 ? -34.263 -69.249 -20.802 1.00 46.41 300 SER D N 1
ATOM 11706 C CA . SER D 4 300 ? -33.433 -69.905 -21.811 1.00 41.39 300 SER D CA 1
ATOM 11707 C C . SER D 4 300 ? -34.222 -70.535 -22.985 1.00 39.62 300 SER D C 1
ATOM 11708 O O . SER D 4 300 ? -33.633 -70.892 -24.011 1.00 41.54 300 SER D O 1
ATOM 11711 N N . GLU D 4 301 ? -35.541 -70.652 -22.852 1.00 40.67 301 GLU D N 1
ATOM 11712 C CA . GLU D 4 301 ? -36.377 -71.122 -23.964 1.00 50.98 301 GLU D CA 1
ATOM 11713 C C . GLU D 4 301 ? -36.471 -70.073 -25.075 1.00 57.91 301 GLU D C 1
ATOM 11714 O O . GLU D 4 301 ? -36.435 -68.869 -24.809 1.00 67.27 301 GLU D O 1
ATOM 11720 N N . ALA D 4 302 ? -36.622 -70.535 -26.313 1.00 55.95 302 ALA D N 1
ATOM 11721 C CA . ALA D 4 302 ? -36.720 -69.639 -27.461 1.00 62.57 302 ALA D CA 1
ATOM 11722 C C . ALA D 4 302 ? -37.958 -68.757 -27.375 1.00 58.93 302 ALA D C 1
ATOM 11723 O O . ALA D 4 302 ? -37.941 -67.589 -27.775 1.00 58.47 302 ALA D O 1
ATOM 11725 N N . ASP D 4 303 ? -39.030 -69.322 -26.837 1.00 52.82 303 ASP D N 1
ATOM 11726 C CA . ASP D 4 303 ? -40.299 -68.621 -26.760 1.00 50.65 303 ASP D CA 1
ATOM 11727 C C . ASP D 4 303 ? -40.420 -67.717 -25.539 1.00 47.68 303 ASP D C 1
ATOM 11728 O O . ASP D 4 303 ? -41.459 -67.097 -25.339 1.00 49.28 303 ASP D O 1
ATOM 11733 N N . SER D 4 304 ? -39.378 -67.643 -24.715 1.00 44.98 304 SER D N 1
ATOM 11734 C CA . SER D 4 304 ? -39.492 -66.904 -23.460 1.00 40.24 304 SER D CA 1
ATOM 11735 C C . SER D 4 304 ? -39.698 -65.402 -23.666 1.00 41.79 304 SER D C 1
ATOM 11736 O O . SER D 4 304 ? -40.165 -64.708 -22.761 1.00 40.72 304 SER D O 1
ATOM 11739 N N . SER D 4 305 ? -39.356 -64.901 -24.853 1.00 42.18 305 SER D N 1
ATOM 11740 C CA . SER D 4 305 ? -39.605 -63.494 -25.168 1.00 44.38 305 SER D CA 1
ATOM 11741 C C . SER D 4 305 ? -40.902 -63.339 -25.953 1.00 44.55 305 SER D C 1
ATOM 11742 O O . SER D 4 305 ? -41.169 -62.287 -26.532 1.00 44.51 305 SER D O 1
ATOM 11745 N N . ASN D 4 306 ? -41.714 -64.391 -25.941 1.00 45.73 306 ASN D N 1
ATOM 11746 C CA . ASN D 4 306 ? -42.935 -64.443 -26.739 1.00 52.48 306 ASN D CA 1
ATOM 11747 C C . ASN D 4 306 ? -44.187 -64.264 -25.882 1.00 44.69 306 ASN D C 1
ATOM 11748 O O . ASN D 4 306 ? -44.729 -65.223 -25.348 1.00 47.64 306 ASN D O 1
ATOM 11753 N N . ALA D 4 307 ? -44.640 -63.023 -25.772 1.00 43.46 307 ALA D N 1
ATOM 11754 C CA . ALA D 4 307 ? -45.733 -62.656 -24.873 1.00 47.67 307 ALA D CA 1
ATOM 11755 C C . ALA D 4 307 ? -46.942 -63.586 -24.963 1.00 47.52 307 ALA D C 1
ATOM 11756 O O . ALA D 4 307 ? -47.515 -63.976 -23.937 1.00 42.37 307 ALA D O 1
ATOM 11758 N N . ASP D 4 308 ? -47.339 -63.926 -26.185 1.00 49.76 308 ASP D N 1
ATOM 11759 C CA . ASP D 4 308 ? -48.466 -64.831 -26.392 1.00 56.02 308 ASP D CA 1
ATOM 11760 C C . ASP D 4 308 ? -48.166 -66.242 -25.904 1.00 55.12 308 ASP D C 1
ATOM 11761 O O . ASP D 4 308 ? -49.057 -66.942 -25.430 1.00 55.86 308 ASP D O 1
ATOM 11766 N N . TRP D 4 309 ? -46.914 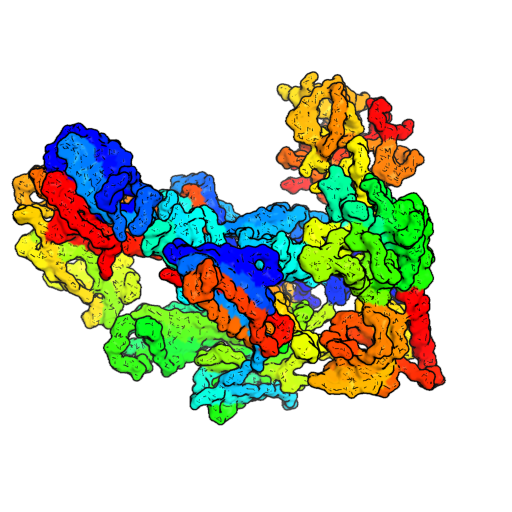-66.660 -26.036 1.00 52.99 309 TRP D N 1
ATOM 11767 C CA . TRP D 4 309 ? -46.492 -67.940 -25.492 1.00 57.52 309 TRP D CA 1
ATOM 11768 C C . TRP D 4 309 ? -46.580 -67.896 -23.973 1.00 50.09 309 TRP D C 1
ATOM 11769 O O . TRP D 4 309 ? -47.298 -68.683 -23.360 1.00 51.34 309 TRP D O 1
ATOM 11780 N N . VAL D 4 310 ? -45.857 -66.961 -23.367 1.00 43.83 310 VAL D N 1
ATOM 11781 C CA . VAL D 4 310 ? -45.895 -66.805 -21.917 1.00 38.66 310 VAL D CA 1
ATOM 11782 C C . VAL D 4 310 ? -47.332 -66.712 -21.403 1.00 42.05 310 VAL D C 1
ATOM 11783 O O . VAL D 4 310 ? -47.691 -67.365 -20.432 1.00 42.16 310 VAL D O 1
ATOM 11787 N N . THR D 4 311 ? -48.153 -65.910 -22.071 1.00 48.10 311 THR D N 1
ATOM 11788 C CA . THR D 4 311 ? -49.560 -65.756 -21.704 1.00 48.86 311 THR D CA 1
ATOM 11789 C C . THR D 4 311 ? -50.329 -67.073 -21.786 1.00 51.31 311 THR D C 1
ATOM 11790 O O . THR D 4 311 ? -51.150 -67.384 -20.915 1.00 50.51 311 THR D O 1
ATOM 11794 N N . LYS D 4 312 ? -50.067 -67.837 -22.843 1.00 53.28 312 LYS D N 1
ATOM 11795 C CA . LYS D 4 312 ? -50.657 -69.160 -22.989 1.00 52.98 312 LYS D CA 1
ATOM 11796 C C . LYS D 4 312 ? -50.295 -70.053 -21.796 1.00 44.51 312 LYS D C 1
ATOM 11797 O O . LYS D 4 312 ? -51.170 -70.673 -21.198 1.00 48.44 312 LYS D O 1
ATOM 11803 N N . GLN D 4 313 ? -49.014 -70.105 -21.445 1.00 42.38 313 GLN D N 1
ATOM 11804 C CA . GLN D 4 313 ? -48.554 -70.949 -20.337 1.00 46.62 313 GLN D CA 1
ATOM 11805 C C . GLN D 4 313 ? -49.213 -70.533 -19.036 1.00 48.44 313 GLN D C 1
ATOM 11806 O O . GLN D 4 313 ? -49.658 -71.364 -18.251 1.00 46.66 313 GLN D O 1
ATOM 11812 N N . LEU D 4 314 ? -49.272 -69.226 -18.824 1.00 52.77 314 LEU D N 1
ATOM 11813 C CA . LEU D 4 314 ? -49.906 -68.649 -17.654 1.00 46.58 314 LEU D CA 1
ATOM 11814 C C . LEU D 4 314 ? -51.344 -69.134 -17.517 1.00 45.39 314 LEU D C 1
ATOM 11815 O O . LEU D 4 314 ? -51.798 -69.474 -16.426 1.00 48.51 314 LEU D O 1
ATOM 11820 N N . ASN D 4 315 ? -52.064 -69.177 -18.627 1.00 47.11 315 ASN D N 1
ATOM 11821 C CA . ASN D 4 315 ? -53.433 -69.671 -18.604 1.00 47.74 315 ASN D CA 1
ATOM 11822 C C . ASN D 4 315 ? -53.479 -71.181 -18.392 1.00 48.85 315 ASN D C 1
ATOM 11823 O O . ASN D 4 315 ? -54.548 -71.756 -18.202 1.00 52.96 315 ASN D O 1
ATOM 11828 N N . GLU D 4 316 ? -52.317 -71.823 -18.421 1.00 45.04 316 GLU D N 1
ATOM 11829 C CA . GLU D 4 316 ? -52.249 -73.256 -18.159 1.00 55.58 316 GLU D CA 1
ATOM 11830 C C . GLU D 4 316 ? -52.275 -73.545 -16.669 1.00 51.59 316 GLU D C 1
ATOM 11831 O O . GLU D 4 316 ? -52.915 -74.502 -16.232 1.00 56.60 316 GLU D O 1
ATOM 11837 N N . ILE D 4 317 ? -51.570 -72.719 -15.894 1.00 41.87 317 ILE D N 1
ATOM 11838 C CA . ILE D 4 317 ? -51.388 -72.979 -14.474 1.00 40.67 317 ILE D CA 1
ATOM 11839 C C . ILE D 4 317 ? -52.692 -73.367 -13.797 1.00 45.01 317 ILE D C 1
ATOM 11840 O O . ILE D 4 317 ? -53.721 -72.713 -13.967 1.00 46.54 317 ILE D O 1
ATOM 11845 N N . ASN D 4 318 ? -52.644 -74.441 -13.024 1.00 43.69 318 ASN D N 1
ATOM 11846 C CA . ASN D 4 318 ? -53.795 -74.850 -12.246 1.00 47.30 318 ASN D CA 1
ATOM 11847 C C . ASN D 4 318 ? -53.427 -74.841 -10.758 1.00 44.63 318 ASN D C 1
ATOM 11848 O O . ASN D 4 318 ? -52.344 -75.292 -10.384 1.00 39.42 318 ASN D O 1
ATOM 11853 N N . TYR D 4 319 ? -54.298 -74.294 -9.912 1.00 39.81 319 TYR D N 1
ATOM 11854 C CA . TYR D 4 319 ? -54.026 -74.295 -8.476 1.00 38.71 319 TYR D CA 1
ATOM 11855 C C . TYR D 4 319 ? -53.843 -75.739 -7.959 1.00 36.16 319 TYR D C 1
ATOM 11856 O O . TYR D 4 319 ? -53.010 -75.984 -7.087 1.00 37.85 319 TYR D O 1
ATOM 11865 N N . GLU D 4 320 ? -54.589 -76.686 -8.524 1.00 35.45 320 GLU D N 1
ATOM 11866 C CA . GLU D 4 320 ? -54.469 -78.097 -8.145 1.00 47.79 320 GLU D CA 1
ATOM 11867 C C . GLU D 4 320 ? -53.058 -78.639 -8.339 1.00 44.88 320 GLU D C 1
ATOM 11868 O O . GLU D 4 320 ? -52.729 -79.699 -7.817 1.00 43.32 320 GLU D O 1
ATOM 11874 N N . ASP D 4 321 ? -52.230 -77.922 -9.093 1.00 43.95 321 ASP D N 1
ATOM 11875 C CA . ASP D 4 321 ? -50.885 -78.406 -9.419 1.00 46.27 321 ASP D CA 1
ATOM 11876 C C . ASP D 4 321 ? -49.977 -78.546 -8.203 1.00 45.58 321 ASP D C 1
ATOM 11877 O O . ASP D 4 321 ? -49.011 -79.310 -8.230 1.00 48.39 321 ASP D O 1
ATOM 11882 N N . HIS D 4 322 ? -50.286 -77.798 -7.147 1.00 37.38 322 HIS D N 1
ATOM 11883 C CA . HIS D 4 322 ? -49.538 -77.876 -5.905 1.00 34.81 322 HIS D CA 1
ATOM 11884 C C . HIS D 4 322 ? -50.414 -78.361 -4.754 1.00 37.76 322 HIS D C 1
ATOM 11885 O O . HIS D 4 322 ? -50.089 -78.128 -3.598 1.00 31.87 322 HIS D O 1
ATOM 11892 N N . LYS D 4 323 ? -51.516 -79.034 -5.069 1.00 34.24 323 LYS D N 1
ATOM 11893 C CA . LYS D 4 323 ? -52.460 -79.475 -4.045 1.00 46.34 323 LYS D CA 1
ATOM 11894 C C . LYS D 4 323 ? -51.869 -80.506 -3.083 1.00 49.06 323 LYS D C 1
ATOM 11895 O O . LYS D 4 323 ? -52.216 -80.541 -1.906 1.00 52.04 323 LYS D O 1
ATOM 11901 N N . LEU D 4 324 ? -50.981 -81.348 -3.590 1.00 38.47 324 LEU D N 1
ATOM 11902 C CA . LEU D 4 324 ? -50.450 -82.449 -2.811 1.00 43.44 324 LEU D CA 1
ATOM 11903 C C . LEU D 4 324 ? -49.312 -81.996 -1.914 1.00 42.92 324 LEU D C 1
ATOM 11904 O O . LEU D 4 324 ? -49.215 -82.409 -0.756 1.00 38.56 324 LEU D O 1
ATOM 11909 N N . LYS D 4 325 ? -48.437 -81.170 -2.470 1.00 35.01 325 LYS D N 1
ATOM 11910 C CA . LYS D 4 325 ? -47.259 -80.716 -1.768 1.00 33.84 325 LYS D CA 1
ATOM 11911 C C . LYS D 4 325 ? -47.366 -79.189 -1.670 1.00 39.23 325 LYS D C 1
ATOM 11912 O O . LYS D 4 325 ? -46.808 -78.435 -2.480 1.00 30.42 325 LYS D O 1
ATOM 11918 N N . SER D 4 326 ? -48.127 -78.763 -0.665 1.00 31.93 326 SER D N 1
ATOM 11919 C CA . SER D 4 326 ? -48.687 -77.426 -0.618 1.00 32.31 326 SER D CA 1
ATOM 11920 C C . SER D 4 326 ? -48.057 -76.532 0.443 1.00 34.46 326 SER D C 1
ATOM 11921 O O . SER D 4 326 ? -48.697 -75.580 0.907 1.00 29.17 326 SER D O 1
ATOM 11924 N N . GLY D 4 327 ? -46.818 -76.841 0.829 1.00 31.09 327 GLY D N 1
ATOM 11925 C CA . GLY D 4 327 ? -46.056 -75.971 1.723 1.00 29.83 327 GLY D CA 1
ATOM 11926 C C . GLY D 4 327 ? -45.579 -74.677 1.065 1.00 27.80 327 GLY D C 1
ATOM 11927 O O . GLY D 4 327 ? -45.940 -74.382 -0.064 1.00 26.34 327 GLY D O 1
ATOM 11928 N N . THR D 4 328 ? -44.758 -73.896 1.763 1.00 29.16 328 THR D N 1
ATOM 11929 C CA . THR D 4 328 ? -44.361 -72.586 1.240 1.00 30.87 328 THR D CA 1
ATOM 11930 C C . THR D 4 328 ? -42.855 -72.353 1.320 1.00 30.95 328 THR D C 1
ATOM 11931 O O . THR D 4 328 ? -42.358 -71.694 2.240 1.00 27.08 328 THR D O 1
ATOM 11935 N N . ASN D 4 329 ? -42.139 -72.904 0.350 1.00 24.70 329 ASN D N 1
ATOM 11936 C CA . ASN D 4 329 ? -40.691 -72.750 0.277 1.00 25.11 329 ASN D CA 1
ATOM 11937 C C . ASN D 4 329 ? -40.314 -71.622 -0.682 1.00 26.73 329 ASN D C 1
ATOM 11938 O O . ASN D 4 329 ? -39.943 -71.857 -1.838 1.00 32.71 329 ASN D O 1
ATOM 11943 N N . THR D 4 330 ? -40.433 -70.395 -0.196 1.00 25.88 330 THR D N 1
ATOM 11944 C CA . THR D 4 330 ? -40.167 -69.224 -1.013 1.00 22.14 330 THR D CA 1
ATOM 11945 C C . THR D 4 330 ? -38.697 -69.169 -1.435 1.00 25.29 330 THR D C 1
ATOM 11946 O O . THR D 4 330 ? -38.395 -68.763 -2.557 1.00 23.31 330 THR D O 1
ATOM 11950 N N . LYS D 4 331 ? -37.794 -69.580 -0.546 1.00 23.29 331 LYS D N 1
ATOM 11951 C CA . LYS D 4 331 ? -36.376 -69.612 -0.876 1.00 23.93 331 LYS D CA 1
ATOM 11952 C C . LYS D 4 331 ? -36.115 -70.430 -2.139 1.00 32.51 331 LYS D C 1
ATOM 11953 O O . LYS D 4 331 ? -35.366 -70.014 -3.030 1.00 24.20 331 LYS D O 1
ATOM 11959 N N . LYS D 4 332 ? -36.730 -71.605 -2.204 1.00 24.46 332 LYS D N 1
ATOM 11960 C CA . LYS D 4 332 ? -36.535 -72.507 -3.330 1.00 24.97 332 LYS D CA 1
ATOM 11961 C C . LYS D 4 332 ? -37.087 -71.897 -4.627 1.00 24.16 332 LYS D C 1
ATOM 11962 O O . LYS D 4 332 ? -36.460 -72.016 -5.678 1.00 24.58 332 LYS D O 1
ATOM 11968 N N . ALA D 4 333 ? -38.250 -71.244 -4.548 1.00 23.23 333 ALA D N 1
ATOM 11969 C CA . ALA D 4 333 ? -38.778 -70.477 -5.684 1.00 24.53 333 ALA D CA 1
ATOM 11970 C C . ALA D 4 333 ? -37.761 -69.451 -6.191 1.00 30.22 333 ALA D C 1
ATOM 11971 O O . ALA D 4 333 ? -37.510 -69.361 -7.395 1.00 32.80 333 ALA D O 1
ATOM 11973 N N . LEU D 4 334 ? -37.163 -68.697 -5.269 1.00 22.40 334 LEU D N 1
ATOM 11974 C CA . LEU D 4 334 ? -36.191 -67.661 -5.633 1.00 22.57 334 LEU D CA 1
ATOM 11975 C C . LEU D 4 334 ? -34.882 -68.261 -6.157 1.00 27.95 334 LEU D C 1
ATOM 11976 O O . LEU D 4 334 ? -34.209 -67.671 -7.012 1.00 24.08 334 LEU D O 1
ATOM 11981 N N . GLN D 4 335 ? -34.521 -69.438 -5.649 1.00 24.36 335 GLN D N 1
ATOM 11982 C CA . GLN D 4 335 ? -33.358 -70.150 -6.177 1.00 31.01 335 GLN D CA 1
ATOM 11983 C C . GLN D 4 335 ? -33.553 -70.543 -7.632 1.00 25.93 335 GLN D C 1
ATOM 11984 O O . GLN D 4 335 ? -32.584 -70.623 -8.394 1.00 28.91 335 GLN D O 1
ATOM 11990 N N . ALA D 4 336 ? -34.802 -70.799 -8.014 1.00 25.23 336 ALA D N 1
ATOM 11991 C CA . ALA D 4 336 ? -35.118 -71.086 -9.407 1.00 27.68 336 ALA D CA 1
ATOM 11992 C C . ALA D 4 336 ? -34.879 -69.836 -10.278 1.00 30.13 336 ALA D C 1
ATOM 11993 O O . ALA D 4 336 ? -34.459 -69.946 -11.430 1.00 32.13 336 ALA D O 1
ATOM 11995 N N . VAL D 4 337 ? -35.124 -68.649 -9.723 1.00 24.58 337 VAL D N 1
ATOM 11996 C CA . VAL D 4 337 ? -34.835 -67.410 -10.448 1.00 24.69 337 VAL D CA 1
ATOM 11997 C C . VAL D 4 337 ? -33.329 -67.232 -10.573 1.00 26.38 337 VAL D C 1
ATOM 11998 O O . VAL D 4 337 ? -32.811 -66.881 -11.636 1.00 31.43 337 VAL D O 1
ATOM 12002 N N . TYR D 4 338 ? -32.623 -67.488 -9.480 1.00 29.49 338 TYR D N 1
ATOM 12003 C CA . TYR D 4 338 ? -31.180 -67.343 -9.469 1.00 27.39 338 TYR D CA 1
ATOM 12004 C C . TYR D 4 338 ? -30.578 -68.252 -10.542 1.00 38.62 338 TYR D C 1
ATOM 12005 O O . TYR D 4 338 ? -29.753 -67.806 -11.342 1.00 37.67 338 TYR D O 1
ATOM 12014 N N . SER D 4 339 ? -31.023 -69.512 -10.570 1.00 28.77 339 SER D N 1
ATOM 12015 C CA . SER D 4 339 ? -30.525 -70.513 -11.523 1.00 30.25 339 SER D CA 1
ATOM 12016 C C . SER D 4 339 ? -30.731 -70.096 -12.974 1.00 30.72 339 SER D C 1
ATOM 12017 O O . SER D 4 339 ? -29.917 -70.418 -13.835 1.00 45.78 339 SER D O 1
ATOM 12020 N N . MET D 4 340 ? -31.831 -69.400 -13.246 1.00 33.46 340 MET D N 1
ATOM 12021 C CA . MET D 4 340 ? -32.084 -68.841 -14.574 1.00 37.25 340 MET D CA 1
ATOM 12022 C C . MET D 4 340 ? -31.125 -67.712 -14.938 1.00 43.41 340 MET D C 1
ATOM 12023 O O . MET D 4 340 ? -30.901 -67.457 -16.115 1.00 49.19 340 MET D O 1
ATOM 12028 N N . MET D 4 341 ? -30.569 -67.041 -13.930 1.00 39.98 341 MET D N 1
ATOM 12029 C CA . MET D 4 341 ? -29.647 -65.921 -14.149 1.00 37.05 341 MET D CA 1
ATOM 12030 C C . MET D 4 341 ? -28.194 -66.366 -14.224 1.00 41.57 341 MET D C 1
ATOM 12031 O O . MET D 4 341 ? -27.358 -65.662 -14.780 1.00 46.47 341 MET D O 1
ATOM 12036 N N . SER D 4 342 ? -27.876 -67.504 -13.620 1.00 42.95 342 SER D N 1
ATOM 12037 C CA . SER D 4 342 ? -26.476 -67.930 -13.537 1.00 50.29 342 SER D CA 1
ATOM 12038 C C . SER D 4 342 ? -25.931 -68.493 -14.859 1.00 51.90 342 SER D C 1
ATOM 12039 O O . SER D 4 342 ? -26.676 -68.728 -15.807 1.00 45.11 342 SER D O 1
ATOM 12042 N N . TRP D 4 343 ? -24.622 -68.700 -14.914 1.00 57.53 343 TRP D N 1
ATOM 12043 C CA . TRP D 4 343 ? -23.981 -69.134 -16.146 1.00 68.16 343 TRP D CA 1
ATOM 12044 C C . TRP D 4 343 ? -22.945 -70.225 -15.881 1.00 74.05 343 TRP D C 1
ATOM 12045 O O . TRP D 4 343 ? -22.405 -70.319 -14.778 1.00 71.48 343 TRP D O 1
ATOM 12056 N N . PRO D 4 344 ? -22.671 -71.057 -16.900 1.00 80.01 344 PRO D N 1
ATOM 12057 C CA . PRO D 4 344 ? -21.717 -72.173 -16.821 1.00 81.28 344 PRO D CA 1
ATOM 12058 C C . PRO D 4 344 ? -20.306 -71.744 -16.404 1.00 80.01 344 PRO D C 1
ATOM 12059 O O . PRO D 4 344 ? -19.705 -70.872 -17.033 1.00 81.65 344 PRO D O 1
ATOM 12063 N N . VAL D 4 347 ? -16.838 -68.942 -17.272 1.00 91.58 347 VAL D N 1
ATOM 12064 C CA . VAL D 4 347 ? -16.891 -67.495 -17.468 1.00 91.43 347 VAL D CA 1
ATOM 12065 C C . VAL D 4 347 ? -18.287 -67.036 -17.870 1.00 91.18 347 VAL D C 1
ATOM 12066 O O . VAL D 4 347 ? -19.109 -67.851 -18.299 1.00 92.89 347 VAL D O 1
ATOM 12070 N N . PRO D 4 348 ? -18.556 -65.725 -17.729 1.00 88.42 348 PRO D N 1
ATOM 12071 C CA . PRO D 4 348 ? -19.881 -65.135 -17.954 1.00 83.38 348 PRO D CA 1
ATOM 12072 C C . PRO D 4 348 ? -20.132 -64.796 -19.420 1.00 82.78 348 PRO D C 1
ATOM 12073 O O . PRO D 4 348 ? -19.226 -64.303 -20.092 1.00 75.65 348 PRO D O 1
ATOM 12077 N N . PRO D 4 349 ? -21.362 -65.039 -19.902 1.00 87.45 349 PRO D N 1
ATOM 12078 C CA . PRO D 4 349 ? -21.756 -64.757 -21.289 1.00 89.83 349 PRO D CA 1
ATOM 12079 C C . PRO D 4 349 ? -21.552 -63.291 -21.662 1.00 89.44 349 PRO D C 1
ATOM 12080 O O . PRO D 4 349 ? -21.611 -62.415 -20.799 1.00 82.34 349 PRO D O 1
ATOM 12084 N N . GLU D 4 350 ? -21.310 -63.039 -22.945 1.00 94.52 350 GLU D N 1
ATOM 12085 C CA . GLU D 4 350 ? -21.225 -61.679 -23.463 1.00 93.51 350 GLU D CA 1
ATOM 12086 C C . GLU D 4 350 ? -22.461 -60.865 -23.077 1.00 85.43 350 GLU D C 1
ATOM 12087 O O . GLU D 4 350 ? -23.598 -61.312 -23.242 1.00 83.07 350 GLU D O 1
ATOM 12093 N N . GLY D 4 351 ? -22.231 -59.672 -22.545 1.00 80.29 351 GLY D N 1
ATOM 12094 C CA . GLY D 4 351 ? -23.318 -58.773 -22.220 1.00 78.19 351 GLY D CA 1
ATOM 12095 C C . GLY D 4 351 ? -24.170 -59.216 -21.047 1.00 78.57 351 GLY D C 1
ATOM 12096 O O . GLY D 4 351 ? -25.349 -58.872 -20.972 1.00 80.45 351 GLY D O 1
ATOM 12097 N N . TRP D 4 352 ? -23.580 -59.979 -20.130 1.00 75.07 352 TRP D N 1
ATOM 12098 C CA . TRP D 4 352 ? -24.267 -60.389 -18.908 1.00 68.09 352 TRP D CA 1
ATOM 12099 C C . TRP D 4 352 ? -24.504 -59.177 -18.013 1.00 63.42 352 TRP D C 1
ATOM 12100 O O . TRP D 4 352 ? -25.564 -59.038 -17.398 1.00 62.36 352 TRP D O 1
ATOM 12111 N N . ASN D 4 353 ? -23.496 -58.311 -17.944 1.00 61.19 353 ASN D N 1
ATOM 12112 C CA . ASN D 4 353 ? -23.525 -57.126 -17.098 1.00 55.38 353 ASN D CA 1
ATOM 12113 C C . ASN D 4 353 ? -24.390 -56.024 -17.709 1.00 53.38 353 ASN D C 1
ATOM 12114 O O . ASN D 4 353 ? -24.375 -54.877 -17.263 1.00 55.62 353 ASN D O 1
ATOM 12119 N N . ARG D 4 354 ? -25.156 -56.391 -18.728 1.00 46.80 354 ARG D N 1
ATOM 12120 C CA . ARG D 4 354 ? -25.899 -55.428 -19.519 1.00 48.58 354 ARG D CA 1
ATOM 12121 C C . ARG D 4 354 ? -27.392 -55.620 -19.314 1.00 42.69 354 ARG D C 1
ATOM 12122 O O . ARG D 4 354 ? -28.194 -54.721 -19.569 1.00 44.15 354 ARG D O 1
ATOM 12130 N N . THR D 4 355 ? -27.756 -56.805 -18.841 1.00 40.81 355 THR D N 1
ATOM 12131 C CA . THR D 4 355 ? -29.152 -57.181 -18.718 1.00 40.33 355 THR D CA 1
ATOM 12132 C C . THR D 4 355 ? -29.760 -56.635 -17.431 1.00 43.26 355 THR D C 1
ATOM 12133 O O . THR D 4 355 ? -29.107 -56.574 -16.389 1.00 39.54 355 THR D O 1
ATOM 12137 N N . ARG D 4 356 ? -31.019 -56.232 -17.521 1.00 35.73 356 ARG D N 1
ATOM 12138 C CA . ARG D 4 356 ? -31.736 -55.698 -16.388 1.00 37.24 356 ARG D CA 1
ATOM 12139 C C . ARG D 4 356 ? -32.751 -56.734 -15.914 1.00 34.81 356 ARG D C 1
ATOM 12140 O O . ARG D 4 356 ? -33.495 -57.289 -16.720 1.00 35.24 356 ARG D O 1
ATOM 12148 N N . HIS D 4 357 ? -32.780 -56.987 -14.607 1.00 38.09 357 HIS D N 1
ATOM 12149 C CA . HIS D 4 357 ? -33.595 -58.066 -14.045 1.00 35.17 357 HIS D CA 1
ATOM 12150 C C . HIS D 4 357 ? -34.738 -57.573 -13.159 1.00 33.90 357 HIS D C 1
ATOM 12151 O O . HIS D 4 357 ? -34.535 -56.794 -12.227 1.00 31.43 357 HIS D O 1
ATOM 12158 N N . VAL D 4 358 ? -35.943 -58.045 -13.444 1.00 26.78 358 VAL D N 1
ATOM 12159 C CA . VAL D 4 358 ? -37.104 -57.653 -12.659 1.00 30.22 358 VAL D CA 1
ATOM 12160 C C . VAL D 4 358 ? -37.811 -58.887 -12.104 1.00 32.46 358 VAL D C 1
ATOM 12161 O O . VAL D 4 358 ? -38.291 -59.739 -12.853 1.00 28.93 358 VAL D O 1
ATOM 12165 N N . ILE D 4 359 ? -37.853 -58.987 -10.782 1.00 29.69 359 ILE D N 1
ATOM 12166 C CA . ILE D 4 359 ? -38.562 -60.071 -10.138 1.00 26.37 359 ILE D CA 1
ATOM 12167 C C . ILE D 4 359 ? -39.915 -59.551 -9.674 1.00 29.05 359 ILE D C 1
ATOM 12168 O O . ILE D 4 359 ? -39.980 -58.564 -8.950 1.00 26.61 359 ILE D O 1
ATOM 12173 N N . ILE D 4 360 ? -40.984 -60.202 -10.129 1.00 30.40 360 ILE D N 1
ATOM 12174 C CA . ILE D 4 360 ? -42.340 -59.907 -9.694 1.00 21.70 360 ILE D CA 1
ATOM 12175 C C . ILE D 4 360 ? -42.802 -61.038 -8.773 1.00 27.91 360 ILE D C 1
ATOM 12176 O O . ILE D 4 360 ? -43.184 -62.114 -9.246 1.00 22.57 360 ILE D O 1
ATOM 12181 N N . LEU D 4 361 ? -42.750 -60.813 -7.461 1.00 20.62 361 LEU D N 1
ATOM 12182 C CA . LEU D 4 361 ? -43.117 -61.873 -6.519 1.00 20.23 361 LEU D CA 1
ATOM 12183 C C . LEU D 4 361 ? -44.503 -61.647 -5.940 1.00 23.52 361 LEU D C 1
ATOM 12184 O O . LEU D 4 361 ? -44.801 -60.568 -5.418 1.00 29.58 361 LEU D O 1
ATOM 12189 N N . MET D 4 362 ? -45.362 -62.654 -6.069 1.00 22.43 362 MET D N 1
ATOM 12190 C CA . MET D 4 362 ? -46.677 -62.619 -5.438 1.00 20.73 362 MET D CA 1
ATOM 12191 C C . MET D 4 362 ? -46.845 -63.725 -4.390 1.00 24.52 362 MET D C 1
ATOM 12192 O O . MET D 4 362 ? -46.902 -64.916 -4.731 1.00 22.21 362 MET D O 1
ATOM 12197 N N . THR D 4 363 ? -46.933 -63.315 -3.125 1.00 22.83 363 THR D N 1
ATOM 12198 C CA . THR D 4 363 ? -46.965 -64.244 -1.998 1.00 20.99 363 THR D CA 1
ATOM 12199 C C . THR D 4 363 ? -47.595 -63.573 -0.802 1.00 25.30 363 THR D C 1
ATOM 12200 O O . THR D 4 363 ? -47.698 -62.347 -0.753 1.00 23.26 363 THR D O 1
ATOM 12204 N N . ASP D 4 364 ? -48.003 -64.363 0.184 1.00 25.89 364 ASP D N 1
ATOM 12205 C CA . ASP D 4 364 ? -48.515 -63.777 1.419 1.00 30.16 364 ASP D CA 1
ATOM 12206 C C . ASP D 4 364 ? -47.386 -63.573 2.436 1.00 29.80 364 ASP D C 1
ATOM 12207 O O . ASP D 4 364 ? -47.610 -63.106 3.566 1.00 25.37 364 ASP D O 1
ATOM 12212 N N . GLY D 4 365 ? -46.172 -63.921 2.020 1.00 22.16 365 GLY D N 1
ATOM 12213 C CA . GLY D 4 365 ? -44.999 -63.756 2.856 1.00 22.37 365 GLY D CA 1
ATOM 12214 C C . GLY D 4 365 ? -44.885 -64.764 3.996 1.00 26.76 365 GLY D C 1
ATOM 12215 O O . GLY D 4 365 ? -44.006 -64.642 4.846 1.00 24.67 365 GLY D O 1
ATOM 12216 N N . LEU D 4 366 ? -45.755 -65.767 4.014 1.00 23.59 366 LEU D N 1
ATOM 12217 C CA . LEU D 4 366 ? -45.762 -66.730 5.117 1.00 24.70 366 LEU D CA 1
ATOM 12218 C C . LEU D 4 366 ? -44.957 -67.980 4.765 1.00 29.50 366 LEU D C 1
ATOM 12219 O O . LEU D 4 366 ? -45.486 -69.092 4.773 1.00 27.28 366 LEU D O 1
ATOM 12224 N N . HIS D 4 367 ? -43.687 -67.795 4.427 1.00 26.85 367 HIS D N 1
ATOM 12225 C CA . HIS D 4 367 ? -42.831 -68.919 4.088 1.00 31.39 367 HIS D CA 1
ATOM 12226 C C . HIS D 4 367 ? -42.652 -69.833 5.309 1.00 32.64 367 HIS D C 1
ATOM 12227 O O . HIS D 4 367 ? -42.663 -69.362 6.452 1.00 26.66 367 HIS D O 1
ATOM 12234 N N . ASN D 4 368 ? -42.526 -71.139 5.081 1.00 26.45 368 ASN D N 1
ATOM 12235 C CA . ASN D 4 368 ? -42.434 -72.078 6.202 1.00 28.11 368 ASN D CA 1
ATOM 12236 C C . ASN D 4 368 ? -41.489 -73.247 5.984 1.00 32.42 368 ASN D C 1
ATOM 12237 O O . ASN D 4 368 ? -41.400 -74.158 6.822 1.00 31.45 368 ASN D O 1
ATOM 12242 N N . MET D 4 369 ? -40.784 -73.204 4.861 1.00 27.97 369 MET D N 1
ATOM 12243 C CA . MET D 4 369 ? -39.803 -74.217 4.498 1.00 31.71 369 MET D CA 1
ATOM 12244 C C . MET D 4 369 ? -38.672 -73.522 3.768 1.00 27.96 369 MET D C 1
ATOM 12245 O O . MET D 4 369 ? -38.907 -72.568 3.041 1.00 26.60 369 MET D O 1
ATOM 12250 N N . GLY D 4 370 ? -37.452 -74.015 3.937 1.00 29.03 370 GLY D N 1
ATOM 12251 C CA . GLY D 4 370 ? -36.330 -73.514 3.169 1.00 36.38 370 GLY D CA 1
ATOM 12252 C C . GLY D 4 370 ? -35.621 -72.333 3.804 1.00 32.15 370 GLY D C 1
ATOM 12253 O O . GLY D 4 370 ? -34.545 -71.938 3.356 1.00 33.73 370 GLY D O 1
ATOM 12254 N N . GLY D 4 371 ? -36.220 -71.767 4.844 1.00 32.40 371 GLY D N 1
ATOM 12255 C CA . GLY D 4 371 ? -35.585 -70.699 5.593 1.00 31.81 371 GLY D CA 1
ATOM 12256 C C . GLY D 4 371 ? -35.877 -69.303 5.070 1.00 34.40 371 GLY D C 1
ATOM 12257 O O . GLY D 4 371 ? -36.858 -69.079 4.372 1.00 37.77 371 GLY D O 1
ATOM 12258 N N . ASP D 4 372 ? -35.009 -68.360 5.417 1.00 31.97 372 ASP D N 1
ATOM 12259 C CA . ASP D 4 372 ? -35.200 -66.957 5.068 1.00 36.20 372 ASP D CA 1
ATOM 12260 C C . ASP D 4 372 ? -34.843 -66.714 3.599 1.00 26.38 372 ASP D C 1
ATOM 12261 O O . ASP D 4 372 ? -33.693 -66.839 3.207 1.00 36.15 372 ASP D O 1
ATOM 12266 N N . PRO D 4 373 ? -35.843 -66.366 2.785 1.00 25.00 373 PRO D N 1
ATOM 12267 C CA . PRO D 4 373 ? -35.643 -66.166 1.343 1.00 37.53 373 PRO D CA 1
ATOM 12268 C C . PRO D 4 373 ? -34.668 -65.024 1.041 1.00 36.54 373 PRO D C 1
ATOM 12269 O O . PRO D 4 373 ? -34.072 -65.019 -0.035 1.00 33.79 373 PRO D O 1
ATOM 12273 N N . ILE D 4 374 ? -34.514 -64.079 1.968 1.00 28.71 374 ILE D N 1
ATOM 12274 C CA . ILE D 4 374 ? -33.639 -62.916 1.754 1.00 32.01 374 ILE D CA 1
ATOM 12275 C C . ILE D 4 374 ? -32.208 -63.306 1.378 1.00 29.62 374 ILE D C 1
ATOM 12276 O O . ILE D 4 374 ? -31.524 -62.575 0.666 1.00 28.11 374 ILE D O 1
ATOM 12281 N N . THR D 4 375 ? -31.750 -64.452 1.867 1.00 27.69 375 THR D N 1
ATOM 12282 C CA . THR D 4 375 ? -30.407 -64.931 1.532 1.00 31.46 375 THR D CA 1
ATOM 12283 C C . THR D 4 375 ? -30.247 -65.219 0.025 1.00 30.55 375 THR D C 1
ATOM 12284 O O . THR D 4 375 ? -29.160 -65.080 -0.524 1.00 30.56 375 THR D O 1
ATOM 12288 N N . VAL D 4 376 ? -31.323 -65.610 -0.647 1.00 26.98 376 VAL D N 1
ATOM 12289 C CA . VAL D 4 376 ? -31.251 -65.774 -2.090 1.00 26.60 376 VAL D CA 1
ATOM 12290 C C . VAL D 4 376 ? -31.097 -64.402 -2.765 1.00 36.24 376 VAL D C 1
ATOM 12291 O O . VAL D 4 376 ? -30.341 -64.263 -3.735 1.00 33.64 376 VAL D O 1
ATOM 12295 N N . ILE D 4 377 ? -31.792 -63.390 -2.239 1.00 33.42 377 ILE D N 1
ATOM 12296 C CA . ILE D 4 377 ? -31.694 -62.034 -2.783 1.00 28.57 377 ILE D CA 1
ATOM 12297 C C . ILE D 4 377 ? -30.239 -61.607 -2.751 1.00 31.93 377 ILE D C 1
ATOM 12298 O O . ILE D 4 377 ? -29.714 -61.079 -3.736 1.00 28.87 377 ILE D O 1
ATOM 12303 N N . ASP D 4 378 ? -29.570 -61.876 -1.633 1.00 28.76 378 ASP D N 1
ATOM 12304 C CA . ASP D 4 378 ? -28.166 -61.485 -1.490 1.00 34.96 378 ASP D CA 1
ATOM 12305 C C . ASP D 4 378 ? -27.278 -62.243 -2.466 1.00 36.80 378 ASP D C 1
ATOM 12306 O O . ASP D 4 378 ? -26.355 -61.673 -3.038 1.00 36.16 378 ASP D O 1
ATOM 12311 N N . GLU D 4 379 ? -27.552 -63.531 -2.656 1.00 31.00 379 GLU D N 1
ATOM 12312 C CA . GLU D 4 379 ? -26.816 -64.316 -3.651 1.00 41.70 379 GLU D CA 1
ATOM 12313 C C . GLU D 4 379 ? -26.993 -63.747 -5.057 1.00 35.97 379 GLU D C 1
ATOM 12314 O O . GLU D 4 379 ? -26.045 -63.648 -5.827 1.00 32.91 379 GLU D O 1
ATOM 12320 N N . ILE D 4 380 ? -28.219 -63.390 -5.394 1.00 29.76 380 ILE D N 1
ATOM 12321 C CA . ILE D 4 380 ? -28.483 -62.779 -6.678 1.00 29.54 380 ILE D CA 1
ATOM 12322 C C . ILE D 4 380 ? -27.741 -61.445 -6.836 1.00 39.36 380 ILE D C 1
ATOM 12323 O O . ILE D 4 380 ? -27.208 -61.150 -7.904 1.00 38.69 380 ILE D O 1
ATOM 12328 N N . ARG D 4 381 ? -27.701 -60.641 -5.773 1.00 37.15 381 ARG D N 1
ATOM 12329 C CA . ARG D 4 381 ? -26.976 -59.380 -5.830 1.00 32.48 381 ARG D CA 1
ATOM 12330 C C . ARG D 4 381 ? -25.496 -59.663 -6.048 1.00 35.60 381 ARG D C 1
ATOM 12331 O O . ARG D 4 381 ? -24.823 -58.941 -6.797 1.00 37.55 381 ARG D O 1
ATOM 12339 N N . ASP D 4 382 ? -25.001 -60.721 -5.406 1.00 35.11 382 ASP D N 1
ATOM 12340 C CA . ASP D 4 382 ? -23.618 -61.170 -5.591 1.00 37.94 382 ASP D CA 1
ATOM 12341 C C . ASP D 4 382 ? -23.363 -61.598 -7.031 1.00 37.85 382 ASP D C 1
ATOM 12342 O O . ASP D 4 382 ? -22.326 -61.285 -7.610 1.00 40.73 382 ASP D O 1
ATOM 12347 N N . LEU D 4 383 ? -24.298 -62.353 -7.593 1.00 36.10 383 LEU D N 1
ATOM 12348 C CA . LEU D 4 383 ? -24.115 -62.901 -8.933 1.00 37.57 383 LEU D CA 1
ATOM 12349 C C . LEU D 4 383 ? -24.052 -61.779 -9.958 1.00 38.34 383 LEU D C 1
ATOM 12350 O O . LEU D 4 383 ? -23.193 -61.773 -10.837 1.00 48.03 383 LEU D O 1
ATOM 12355 N N . LEU D 4 384 ? -24.976 -60.833 -9.831 1.00 40.23 384 LEU D N 1
ATOM 12356 C CA . LEU D 4 384 ? -25.089 -59.712 -10.760 1.00 36.55 384 LEU D CA 1
ATOM 12357 C C . LEU D 4 384 ? -24.116 -58.583 -10.436 1.00 42.40 384 LEU D C 1
ATOM 12358 O O . LEU D 4 384 ? -24.091 -57.566 -11.116 1.00 46.27 384 LEU D O 1
ATOM 12363 N N . TYR D 4 385 ? -23.321 -58.764 -9.388 1.00 46.31 385 TYR D N 1
ATOM 12364 C CA . TYR D 4 385 ? -22.306 -57.784 -9.014 1.00 48.33 385 TYR D CA 1
ATOM 12365 C C . TYR D 4 385 ? -22.918 -56.427 -8.662 1.00 48.68 385 TYR D C 1
ATOM 12366 O O . TYR D 4 385 ? -22.439 -55.379 -9.089 1.00 50.61 385 TYR D O 1
ATOM 12375 N N . ILE D 4 386 ? -23.977 -56.468 -7.865 1.00 39.16 386 ILE D N 1
ATOM 12376 C CA . ILE D 4 386 ? -24.683 -55.279 -7.444 1.00 38.69 386 ILE D CA 1
ATOM 12377 C C . ILE D 4 386 ? -24.282 -54.879 -6.025 1.00 45.14 386 ILE D C 1
ATOM 12378 O O . ILE D 4 386 ? -24.251 -55.711 -5.113 1.00 41.04 386 ILE D O 1
ATOM 12383 N N . GLY D 4 387 ? -23.975 -53.598 -5.846 1.00 47.52 387 GLY D N 1
ATOM 12384 C CA . GLY D 4 387 ? -23.648 -53.071 -4.537 1.00 46.27 387 GLY D CA 1
ATOM 12385 C C . GLY D 4 387 ? -22.321 -53.581 -4.023 1.00 52.09 387 GLY D C 1
ATOM 12386 O O . GLY D 4 387 ? -22.175 -53.845 -2.833 1.00 55.21 387 GLY D O 1
ATOM 12387 N N . LYS D 4 388 ? -21.350 -53.711 -4.920 1.00 56.77 388 LYS D N 1
ATOM 12388 C CA . LYS D 4 388 ? -20.016 -54.165 -4.547 1.00 61.59 388 LYS D CA 1
ATOM 12389 C C . LYS D 4 388 ? -18.974 -53.102 -4.868 1.00 66.25 388 LYS D C 1
ATOM 12390 O O . LYS D 4 388 ? -18.018 -52.913 -4.119 1.00 64.73 388 LYS D O 1
ATOM 12396 N N . ASP D 4 389 ? -19.169 -52.403 -5.981 1.00 69.14 389 ASP D N 1
ATOM 12397 C CA . ASP D 4 389 ? -18.257 -51.342 -6.388 1.00 76.35 389 ASP D CA 1
ATOM 12398 C C . ASP D 4 389 ? -18.913 -49.979 -6.201 1.00 79.78 389 ASP D C 1
ATOM 12399 O O . ASP D 4 389 ? -19.774 -49.593 -6.985 1.00 77.84 389 ASP D O 1
ATOM 12404 N N . ARG D 4 390 ? -18.502 -49.254 -5.163 1.00 86.35 390 ARG D N 1
ATOM 12405 C CA . ARG D 4 390 ? -19.105 -47.961 -4.838 1.00 93.92 390 ARG D CA 1
ATOM 12406 C C . ARG D 4 390 ? -18.955 -46.929 -5.954 1.00 91.37 390 ARG D C 1
ATOM 12407 O O . ARG D 4 390 ? -19.658 -45.918 -5.971 1.00 89.75 390 ARG D O 1
ATOM 12415 N N . LYS D 4 391 ? -18.033 -47.190 -6.876 1.00 89.78 391 LYS D N 1
ATOM 12416 C CA . LYS D 4 391 ? -17.850 -46.353 -8.059 1.00 89.13 391 LYS D CA 1
ATOM 12417 C C . LYS D 4 391 ? -18.881 -46.722 -9.130 1.00 83.03 391 LYS D C 1
ATOM 12418 O O . LYS D 4 391 ? -19.192 -45.924 -10.018 1.00 82.36 391 LYS D O 1
ATOM 12424 N N . ASN D 4 392 ? -19.413 -47.939 -9.029 1.00 75.76 392 ASN D N 1
ATOM 12425 C CA . ASN D 4 392 ? -20.477 -48.407 -9.914 1.00 64.09 392 ASN D CA 1
ATOM 12426 C C . ASN D 4 392 ? -21.389 -49.428 -9.231 1.00 58.60 392 ASN D C 1
ATOM 12427 O O . ASN D 4 392 ? -21.286 -50.634 -9.475 1.00 53.59 392 ASN D O 1
ATOM 12432 N N . PRO D 4 393 ? -22.298 -48.940 -8.376 1.00 58.52 393 PRO D N 1
ATOM 12433 C CA . PRO D 4 393 ? -23.154 -49.771 -7.519 1.00 52.53 393 PRO D CA 1
ATOM 12434 C C . PRO D 4 393 ? -24.082 -50.701 -8.294 1.00 53.81 393 PRO D C 1
ATOM 12435 O O . PRO D 4 393 ? -24.500 -51.726 -7.742 1.00 42.24 393 PRO D O 1
ATOM 12439 N N . ARG D 4 394 ? -24.415 -50.340 -9.532 1.00 50.34 394 ARG D N 1
ATOM 12440 C CA . ARG D 4 394 ? -25.226 -51.202 -10.389 1.00 42.44 394 ARG D CA 1
ATOM 12441 C C . ARG D 4 394 ? -26.633 -51.540 -9.872 1.00 45.34 394 ARG D C 1
ATOM 12442 O O . ARG D 4 394 ? -27.224 -52.525 -10.315 1.00 47.35 394 ARG D O 1
ATOM 12450 N N . GLU D 4 395 ? -27.180 -50.735 -8.960 1.00 44.20 395 GLU D N 1
ATOM 12451 C CA . GLU D 4 395 ? -28.501 -51.025 -8.390 1.00 36.92 395 GLU D CA 1
ATOM 12452 C C . GLU D 4 395 ? -29.621 -50.982 -9.425 1.00 35.85 395 GLU D C 1
ATOM 12453 O O . GLU D 4 395 ? -30.687 -51.550 -9.201 1.00 33.88 395 GLU D O 1
ATOM 12459 N N . ASP D 4 396 ? -29.372 -50.306 -10.546 1.00 37.41 396 ASP D N 1
ATOM 12460 C CA . ASP D 4 396 ? -30.338 -50.186 -11.635 1.00 36.95 396 ASP D CA 1
ATOM 12461 C C . ASP D 4 396 ? -30.617 -51.510 -12.346 1.00 47.60 396 ASP D C 1
ATOM 12462 O O . ASP D 4 396 ? -31.587 -51.622 -13.110 1.00 36.05 396 ASP D O 1
ATOM 12467 N N . TYR D 4 397 ? -29.760 -52.505 -12.127 1.00 35.50 397 TYR D N 1
ATOM 12468 C CA . TYR D 4 397 ? -29.890 -53.770 -12.852 1.00 34.68 397 TYR D CA 1
ATOM 12469 C C . TYR D 4 397 ? -30.741 -54.822 -12.154 1.00 32.38 397 TYR D C 1
ATOM 12470 O O . TYR D 4 397 ? -30.854 -55.946 -12.640 1.00 36.88 397 TYR D O 1
ATOM 12479 N N . LEU D 4 398 ? -31.337 -54.458 -11.020 1.00 38.72 398 LEU D N 1
ATOM 12480 C CA . LEU D 4 398 ? -32.229 -55.368 -10.302 1.00 29.38 398 LEU D CA 1
ATOM 12481 C C . LEU D 4 398 ? -33.362 -54.640 -9.597 1.00 28.58 398 LEU D C 1
ATOM 12482 O O . LEU D 4 398 ? -33.136 -53.688 -8.845 1.00 29.21 398 LEU D O 1
ATOM 12487 N N . ASP D 4 399 ? -34.582 -55.093 -9.860 1.00 27.30 399 ASP D N 1
ATOM 12488 C CA . ASP D 4 399 ? -35.759 -54.609 -9.162 1.00 30.03 399 ASP D CA 1
ATOM 12489 C C . ASP D 4 399 ? -36.545 -55.810 -8.653 1.00 29.39 399 ASP D C 1
ATOM 12490 O O . ASP D 4 399 ? -36.868 -56.724 -9.417 1.00 24.53 399 ASP D O 1
ATOM 12495 N N . VAL D 4 400 ? -36.825 -55.819 -7.356 1.00 24.42 400 VAL D N 1
ATOM 12496 C CA . VAL D 4 400 ? -37.691 -56.841 -6.786 1.00 25.05 400 VAL D CA 1
ATOM 12497 C C . VAL D 4 400 ? -38.983 -56.216 -6.298 1.00 24.42 400 VAL D C 1
ATOM 12498 O O . VAL D 4 400 ? -38.976 -55.441 -5.346 1.00 23.31 400 VAL D O 1
ATOM 12502 N N . TYR D 4 401 ? -40.089 -56.553 -6.955 1.00 25.03 401 TYR D N 1
ATOM 12503 C CA . TYR D 4 401 ? -41.408 -56.116 -6.513 1.00 24.75 401 TYR D CA 1
ATOM 12504 C C . TYR D 4 401 ? -42.151 -57.254 -5.860 1.00 21.58 401 TYR D C 1
ATOM 12505 O O . TYR D 4 401 ? -42.153 -58.374 -6.373 1.00 21.15 401 TYR D O 1
ATOM 12514 N N . VAL D 4 402 ? -42.796 -56.968 -4.738 1.00 21.58 402 VAL D N 1
ATOM 12515 C CA . VAL D 4 402 ? -43.594 -57.960 -4.051 1.00 21.11 402 VAL D CA 1
ATOM 12516 C C . VAL D 4 402 ? -45.006 -57.469 -3.848 1.00 21.50 402 VAL D C 1
ATOM 12517 O O . VAL D 4 402 ? -45.216 -56.413 -3.261 1.00 25.02 402 VAL D O 1
ATOM 12521 N N . PHE D 4 403 ? -45.970 -58.249 -4.321 1.00 21.38 403 PHE D N 1
ATOM 12522 C CA . PHE D 4 403 ? -47.372 -57.939 -4.127 1.00 25.04 403 PHE D CA 1
ATOM 12523 C C . PHE D 4 403 ? -47.984 -58.960 -3.171 1.00 30.81 403 PHE D C 1
ATOM 12524 O O . PHE D 4 403 ? -47.941 -60.160 -3.424 1.00 29.02 403 PHE D O 1
ATOM 12532 N N . GLY D 4 404 ? -48.569 -58.469 -2.089 1.00 31.01 404 GLY D N 1
ATOM 12533 C CA . GLY D 4 404 ? -49.152 -59.319 -1.075 1.00 28.63 404 GLY D CA 1
ATOM 12534 C C . GLY D 4 404 ? -50.445 -59.904 -1.581 1.00 36.19 404 GLY D C 1
ATOM 12535 O O . GLY D 4 404 ? -51.367 -59.175 -1.945 1.00 43.69 404 GLY D O 1
ATOM 12536 N N . VAL D 4 405 ? -50.500 -61.230 -1.622 1.00 32.39 405 VAL D N 1
ATOM 12537 C CA . VAL D 4 405 ? -51.715 -61.947 -1.986 1.00 35.82 405 VAL D CA 1
ATOM 12538 C C . VAL D 4 405 ? -52.013 -62.985 -0.906 1.00 32.30 405 VAL D C 1
ATOM 12539 O O . VAL D 4 405 ? -51.153 -63.304 -0.084 1.00 31.87 405 VAL D O 1
ATOM 12543 N N . GLY D 4 406 ? -53.228 -63.511 -0.910 1.00 30.49 406 GLY D N 1
ATOM 12544 C CA . GLY D 4 406 ? -53.669 -64.372 0.167 1.00 37.54 406 GLY D CA 1
ATOM 12545 C C . GLY D 4 406 ? -54.409 -63.553 1.207 1.00 40.31 406 GLY D C 1
ATOM 12546 O O . GLY D 4 406 ? -54.313 -62.324 1.216 1.00 41.93 406 GLY D O 1
ATOM 12547 N N . PRO D 4 407 ? -55.149 -64.234 2.092 1.00 39.91 407 PRO D N 1
ATOM 12548 C CA . PRO D 4 407 ? -56.035 -63.648 3.114 1.00 43.32 407 PRO D CA 1
ATOM 12549 C C . PRO D 4 407 ? -55.282 -62.996 4.278 1.00 41.76 407 PRO D C 1
ATOM 12550 O O . PRO D 4 407 ? -55.775 -62.047 4.892 1.00 44.37 407 PRO D O 1
ATOM 12554 N N . LEU D 4 408 ? -54.109 -63.525 4.599 1.00 41.13 408 LEU D N 1
ATOM 12555 C CA . LEU D 4 408 ? -53.289 -62.951 5.657 1.00 43.19 408 LEU D CA 1
ATOM 12556 C C . LEU D 4 408 ? -51.890 -62.673 5.128 1.00 38.92 408 LEU D C 1
ATOM 12557 O O . LEU D 4 408 ? -51.144 -63.595 4.825 1.00 35.84 408 LEU D O 1
ATOM 12562 N N . VAL D 4 409 ? -51.535 -61.401 5.012 1.00 38.64 409 VAL D N 1
ATOM 12563 C CA . VAL D 4 409 ? -50.233 -61.038 4.488 1.00 32.48 409 VAL D CA 1
ATOM 12564 C C . VAL D 4 409 ? -49.291 -60.677 5.625 1.00 30.48 409 VAL D C 1
ATOM 12565 O O . VAL D 4 409 ? -49.657 -59.917 6.504 1.00 27.20 409 VAL D O 1
ATOM 12569 N N . ASN D 4 410 ? -48.091 -61.256 5.623 1.00 36.15 410 ASN D N 1
ATOM 12570 C CA . ASN D 4 410 ? -47.049 -60.863 6.570 1.00 34.17 410 ASN D CA 1
ATOM 12571 C C . ASN D 4 410 ? -46.186 -59.728 6.012 1.00 34.55 410 ASN D C 1
ATOM 12572 O O . ASN D 4 410 ? -45.312 -59.945 5.168 1.00 27.38 410 ASN D O 1
ATOM 12577 N N . GLN D 4 411 ? -46.434 -58.521 6.512 1.00 27.57 411 GLN D N 1
ATOM 12578 C CA . GLN D 4 411 ? -45.839 -57.296 5.969 1.00 28.88 411 GLN D CA 1
ATOM 12579 C C . GLN D 4 411 ? -44.322 -57.261 6.121 1.00 26.91 411 GLN D C 1
ATOM 12580 O O . GLN D 4 411 ? -43.590 -56.911 5.186 1.00 27.97 411 GLN D O 1
ATOM 12586 N N . VAL D 4 412 ? -43.850 -57.615 7.303 1.00 27.08 412 VAL D N 1
ATOM 12587 C CA . VAL D 4 412 ? -42.429 -57.627 7.558 1.00 28.92 412 VAL D CA 1
ATOM 12588 C C . VAL D 4 412 ? -41.720 -58.474 6.510 1.00 26.13 412 VAL D C 1
ATOM 12589 O O . VAL D 4 412 ? -40.672 -58.093 6.007 1.00 29.00 412 VAL D O 1
ATOM 12593 N N . ASN D 4 413 ? -42.311 -59.613 6.165 1.00 25.34 413 ASN D N 1
ATOM 12594 C CA . ASN D 4 413 ? -41.670 -60.556 5.253 1.00 28.77 413 ASN D CA 1
ATOM 12595 C C . ASN D 4 413 ? -41.692 -60.106 3.800 1.00 32.05 413 ASN D C 1
ATOM 12596 O O . ASN D 4 413 ? -40.674 -60.193 3.108 1.00 23.06 413 ASN D O 1
ATOM 12601 N N . ILE D 4 414 ? -42.846 -59.644 3.324 1.00 23.02 414 ILE D N 1
ATOM 12602 C CA . ILE D 4 414 ? -42.899 -59.155 1.945 1.00 27.60 414 ILE D CA 1
ATOM 12603 C C . ILE D 4 414 ? -41.991 -57.926 1.768 1.00 30.49 414 ILE D C 1
ATOM 12604 O O . ILE D 4 414 ? -41.359 -57.766 0.723 1.00 31.41 414 ILE D O 1
ATOM 12609 N N . ASN D 4 415 ? -41.902 -57.086 2.805 1.00 24.32 415 ASN D N 1
ATOM 12610 C CA . ASN D 4 415 ? -41.041 -55.910 2.769 1.00 24.58 415 ASN D CA 1
ATOM 12611 C C . ASN D 4 415 ? -39.574 -56.298 2.731 1.00 29.23 415 ASN D C 1
ATOM 12612 O O . ASN D 4 415 ? -38.758 -55.608 2.114 1.00 26.13 415 ASN D O 1
ATOM 12617 N N . ALA D 4 416 ? -39.232 -57.387 3.413 1.00 24.78 416 ALA D N 1
ATOM 12618 C CA . ALA D 4 416 ? -37.833 -57.792 3.488 1.00 28.69 416 ALA D CA 1
ATOM 12619 C C . ALA D 4 416 ? -37.264 -58.162 2.116 1.00 24.55 416 ALA D C 1
ATOM 12620 O O . ALA D 4 416 ? -36.083 -57.954 1.858 1.00 25.24 416 ALA D O 1
ATOM 12622 N N . LEU D 4 417 ? -38.106 -58.698 1.235 1.00 25.93 417 LEU D N 1
ATOM 12623 C CA . LEU D 4 417 ? -37.661 -59.137 -0.094 1.00 22.85 417 LEU D CA 1
ATOM 12624 C C . LEU D 4 417 ? -37.639 -58.005 -1.138 1.00 29.29 417 LEU D C 1
ATOM 12625 O O . LEU D 4 417 ? -36.834 -58.016 -2.071 1.00 28.30 417 LEU D O 1
ATOM 12630 N N . ALA D 4 418 ? -38.526 -57.032 -0.970 1.00 27.60 418 ALA D N 1
ATOM 12631 C CA . ALA D 4 418 ? -38.690 -55.950 -1.941 1.00 30.52 418 ALA D CA 1
ATOM 12632 C C . ALA D 4 418 ? -37.498 -55.003 -1.963 1.00 26.01 418 ALA D C 1
ATOM 12633 O O . ALA D 4 418 ? -36.922 -54.688 -0.922 1.00 28.92 418 ALA D O 1
ATOM 12635 N N . SER D 4 419 ? -37.122 -54.550 -3.156 1.00 24.87 419 SER D N 1
ATOM 12636 C CA . SER D 4 419 ? -36.073 -53.549 -3.288 1.00 26.30 419 SER D CA 1
ATOM 12637 C C . SER D 4 419 ? -36.403 -52.325 -2.424 1.00 27.28 419 SER D C 1
ATOM 12638 O O . SER D 4 419 ? -37.571 -51.999 -2.242 1.00 26.92 419 SER D O 1
ATOM 12641 N N . LYS D 4 420 ? -35.373 -51.657 -1.907 1.00 28.76 420 LYS D N 1
ATOM 12642 C CA . LYS D 4 420 ? -35.538 -50.410 -1.167 1.00 30.13 420 LYS D CA 1
ATOM 12643 C C . LYS D 4 420 ? -34.818 -49.327 -1.945 1.00 33.52 420 LYS D C 1
ATOM 12644 O O . LYS D 4 420 ? -33.594 -49.201 -1.849 1.00 34.47 420 LYS D O 1
ATOM 12650 N N . LYS D 4 421 ? -35.556 -48.550 -2.722 1.00 31.91 421 LYS D N 1
ATOM 12651 C CA . LYS D 4 421 ? -34.917 -47.485 -3.489 1.00 33.68 421 LYS D CA 1
ATOM 12652 C C . LYS D 4 421 ? -35.490 -46.112 -3.167 1.00 35.16 421 LYS D C 1
ATOM 12653 O O . LYS D 4 421 ? -36.694 -45.940 -3.002 1.00 34.56 421 LYS D O 1
ATOM 12659 N N . ASP D 4 422 ? -34.603 -45.140 -3.064 1.00 37.32 422 ASP D N 1
ATOM 12660 C CA . ASP D 4 422 ? -34.983 -43.782 -2.713 1.00 39.19 422 ASP D CA 1
ATOM 12661 C C . ASP D 4 422 ? -36.105 -43.266 -3.620 1.00 45.69 422 ASP D C 1
ATOM 12662 O O . ASP D 4 422 ? -36.004 -43.314 -4.839 1.00 39.04 422 ASP D O 1
ATOM 12667 N N . ASN D 4 423 ? -37.180 -42.782 -3.014 1.00 39.21 423 ASN D N 1
ATOM 12668 C CA . ASN D 4 423 ? -38.313 -42.251 -3.758 1.00 39.41 423 ASN D CA 1
ATOM 12669 C C . ASN D 4 423 ? -39.036 -43.243 -4.689 1.00 37.38 423 ASN D C 1
ATOM 12670 O O . ASN D 4 423 ? -39.689 -42.834 -5.648 1.00 49.56 423 ASN D O 1
ATOM 12675 N N . GLU D 4 424 ? -38.914 -44.537 -4.416 1.00 35.35 424 GLU D N 1
ATOM 12676 C CA . GLU D 4 424 ? -39.668 -45.566 -5.140 1.00 33.53 424 GLU D CA 1
ATOM 12677 C C . GLU D 4 424 ? -40.375 -46.493 -4.154 1.00 31.93 424 GLU D C 1
ATOM 12678 O O . GLU D 4 424 ? -39.967 -46.603 -3.005 1.00 38.12 424 GLU D O 1
ATOM 12684 N N . GLN D 4 425 ? -41.424 -47.165 -4.617 1.00 37.83 425 GLN D N 1
ATOM 12685 C CA . GLN D 4 425 ? -42.126 -48.174 -3.834 1.00 37.12 425 GLN D CA 1
ATOM 12686 C C . GLN D 4 425 ? -42.041 -49.526 -4.544 1.00 32.13 425 GLN D C 1
ATOM 12687 O O . GLN D 4 425 ? -42.383 -49.611 -5.708 1.00 27.74 425 GLN D O 1
ATOM 12693 N N . HIS D 4 426 ? -41.626 -50.573 -3.835 1.00 26.69 426 HIS D N 1
ATOM 12694 C CA . HIS D 4 426 ? -41.463 -51.898 -4.427 1.00 26.45 426 HIS D CA 1
ATOM 12695 C C . HIS D 4 426 ? -42.313 -52.957 -3.735 1.00 26.39 426 HIS D C 1
ATOM 12696 O O . HIS D 4 426 ? -42.421 -54.083 -4.226 1.00 23.43 426 HIS D O 1
ATOM 12703 N N . VAL D 4 427 ? -42.930 -52.593 -2.614 1.00 26.16 427 VAL D N 1
ATOM 12704 C CA . VAL D 4 427 ? -43.779 -53.533 -1.883 1.00 24.05 427 VAL D CA 1
ATOM 12705 C C . VAL D 4 427 ? -45.210 -53.012 -1.772 1.00 24.63 427 VAL D C 1
ATOM 12706 O O . VAL D 4 427 ? -45.423 -51.866 -1.404 1.00 29.31 427 VAL D O 1
ATOM 12710 N N . PHE D 4 428 ? -46.192 -53.852 -2.089 1.00 29.53 428 PHE D N 1
ATOM 12711 C CA . PHE D 4 428 ? -47.582 -53.406 -2.121 1.00 28.04 428 PHE D CA 1
ATOM 12712 C C . PHE D 4 428 ? -48.544 -54.399 -1.466 1.00 33.76 428 PHE D C 1
ATOM 12713 O O . PHE D 4 428 ? -48.433 -55.622 -1.651 1.00 23.84 428 PHE D O 1
ATOM 12721 N N . LYS D 4 429 ? -49.500 -53.865 -0.711 1.00 30.56 429 LYS D N 1
ATOM 12722 C CA . LYS D 4 429 ? -50.569 -54.687 -0.158 1.00 29.51 429 LYS D CA 1
ATOM 12723 C C . LYS D 4 429 ? -51.888 -53.956 -0.312 1.00 31.06 429 LYS D C 1
ATOM 12724 O O . LYS D 4 429 ? -52.092 -52.886 0.270 1.00 30.81 429 LYS D O 1
ATOM 12730 N N . VAL D 4 430 ? -52.778 -54.527 -1.113 1.00 30.76 430 VAL D N 1
ATOM 12731 C CA . VAL D 4 430 ? -54.058 -53.891 -1.369 1.00 32.61 430 VAL D CA 1
ATOM 12732 C C . VAL D 4 430 ? -55.087 -54.526 -0.460 1.00 33.09 430 VAL D C 1
ATOM 12733 O O . VAL D 4 430 ? -54.779 -55.476 0.258 1.00 31.78 430 VAL D O 1
ATOM 12737 N N . LYS D 4 431 ? -56.299 -53.988 -0.495 1.00 31.73 431 LYS D N 1
ATOM 12738 C CA . LYS D 4 431 ? -57.376 -54.412 0.380 1.00 33.04 431 LYS D CA 1
ATOM 12739 C C . LYS D 4 431 ? -57.712 -55.882 0.151 1.00 43.92 431 LYS D C 1
ATOM 12740 O O . LYS D 4 431 ? -57.803 -56.657 1.097 1.00 40.91 431 LYS D O 1
ATOM 12746 N N . ASP D 4 432 ? -57.873 -56.261 -1.115 1.00 32.27 432 ASP D N 1
ATOM 12747 C CA . ASP D 4 432 ? -58.278 -57.613 -1.470 1.00 32.17 432 ASP D CA 1
ATOM 12748 C C . ASP D 4 432 ? -57.911 -57.857 -2.927 1.00 33.56 432 ASP D C 1
ATOM 12749 O O . ASP D 4 432 ? -57.329 -56.982 -3.570 1.00 34.59 432 ASP D O 1
ATOM 12754 N N . MET D 4 433 ? -58.247 -59.031 -3.453 1.00 33.84 433 MET D N 1
ATOM 12755 C CA . MET D 4 433 ? -57.818 -59.394 -4.808 1.00 36.32 433 MET D CA 1
ATOM 12756 C C . MET D 4 433 ? -58.520 -58.584 -5.903 1.00 35.15 433 MET D C 1
ATOM 12757 O O . MET D 4 433 ? -57.925 -58.287 -6.935 1.00 36.27 433 MET D O 1
ATOM 12762 N N . GLU D 4 434 ? -59.786 -58.244 -5.687 1.00 39.12 434 GLU D N 1
ATOM 12763 C CA . GLU D 4 434 ? -60.507 -57.436 -6.658 1.00 45.85 434 GLU D CA 1
ATOM 12764 C C . GLU D 4 434 ? -59.759 -56.118 -6.854 1.00 45.05 434 GLU D C 1
ATOM 12765 O O . GLU D 4 434 ? -59.675 -55.597 -7.966 1.00 40.90 434 GLU D O 1
ATOM 12771 N N . ASN D 4 435 ? -59.206 -55.589 -5.765 1.00 37.28 435 ASN D N 1
ATOM 12772 C CA . ASN D 4 435 ? -58.448 -54.351 -5.826 1.00 36.69 435 ASN D CA 1
ATOM 12773 C C . ASN D 4 435 ? -57.110 -54.548 -6.509 1.00 32.52 435 ASN D C 1
ATOM 12774 O O . ASN D 4 435 ? -56.659 -53.685 -7.258 1.00 32.77 435 ASN D O 1
ATOM 12779 N N . LEU D 4 436 ? -56.478 -55.689 -6.270 1.00 30.95 436 LEU D N 1
ATOM 12780 C CA . LEU D 4 436 ? -55.228 -55.978 -6.954 1.00 34.28 436 LEU D CA 1
ATOM 12781 C C . LEU D 4 436 ? -55.449 -56.004 -8.472 1.00 41.55 436 LEU D C 1
ATOM 12782 O O . LEU D 4 436 ? -54.665 -55.433 -9.230 1.00 42.88 436 LEU D O 1
ATOM 12787 N N . GLU D 4 437 ? -56.525 -56.652 -8.906 1.00 44.29 437 GLU D N 1
ATOM 12788 C CA . GLU D 4 437 ? -56.864 -56.708 -10.329 1.00 44.22 437 GLU D CA 1
ATOM 12789 C C . GLU D 4 437 ? -57.043 -55.306 -10.911 1.00 42.88 437 GLU D C 1
ATOM 12790 O O . GLU D 4 437 ? -56.537 -55.008 -11.993 1.00 35.75 437 GLU D O 1
ATOM 12796 N N . ASP D 4 438 ? -57.754 -54.450 -10.183 1.00 35.12 438 ASP D N 1
ATOM 12797 C CA . ASP D 4 438 ? -57.930 -53.055 -10.588 1.00 36.63 438 ASP D CA 1
ATOM 12798 C C . ASP D 4 438 ? -56.598 -52.339 -10.859 1.00 35.60 438 ASP D C 1
ATOM 12799 O O . ASP D 4 438 ? -56.525 -51.478 -11.733 1.00 39.12 438 ASP D O 1
ATOM 12804 N N . VAL D 4 439 ? -55.558 -52.678 -10.104 1.00 33.56 439 VAL D N 1
ATOM 12805 C CA . VAL D 4 439 ? -54.243 -52.098 -10.351 1.00 41.59 439 VAL D CA 1
ATOM 12806 C C . VAL D 4 439 ? -53.849 -52.361 -11.796 1.00 39.11 439 VAL D C 1
ATOM 12807 O O . VAL D 4 439 ? -53.462 -51.453 -12.532 1.00 41.32 439 VAL D O 1
ATOM 12811 N N . PHE D 4 440 ? -53.952 -53.620 -12.197 1.00 37.06 440 PHE D N 1
ATOM 12812 C CA . PHE D 4 440 ? -53.488 -54.030 -13.515 1.00 35.00 440 PHE D CA 1
ATOM 12813 C C . PHE D 4 440 ? -54.465 -53.648 -14.622 1.00 35.99 440 PHE D C 1
ATOM 12814 O O . PHE D 4 440 ? -54.054 -53.387 -15.748 1.00 37.75 440 PHE D O 1
ATOM 12822 N N . TYR D 4 441 ? -55.752 -53.575 -14.296 1.00 41.45 441 TYR D N 1
ATOM 12823 C CA . TYR D 4 441 ? -56.720 -53.019 -15.235 1.00 48.09 441 TYR D CA 1
ATOM 12824 C C . TYR D 4 441 ? -56.405 -51.550 -15.513 1.00 50.71 441 TYR D C 1
ATOM 12825 O O . TYR D 4 441 ? -56.511 -51.099 -16.648 1.00 41.98 441 TYR D O 1
ATOM 12834 N N . GLN D 4 442 ? -56.025 -50.799 -14.481 1.00 39.29 442 GLN D N 1
ATOM 12835 C CA . GLN D 4 442 ? -55.770 -49.379 -14.681 1.00 40.65 442 GLN D CA 1
ATOM 12836 C C . GLN D 4 442 ? -54.532 -49.150 -15.531 1.00 40.36 442 GLN D C 1
ATOM 12837 O O . GLN D 4 442 ? -54.503 -48.248 -16.369 1.00 46.94 442 GLN D O 1
ATOM 12843 N N . MET D 4 443 ? -53.504 -49.954 -15.302 1.00 38.16 443 MET D N 1
ATOM 12844 C CA . MET D 4 443 ? -52.302 -49.883 -16.120 1.00 44.62 443 MET D CA 1
ATOM 12845 C C . MET D 4 443 ? -52.588 -50.090 -17.617 1.00 44.49 443 MET D C 1
ATOM 12846 O O . MET D 4 443 ? -52.070 -49.363 -18.460 1.00 45.35 443 MET D O 1
ATOM 12851 N N . ILE D 4 444 ? -53.415 -51.076 -17.946 1.00 46.84 444 ILE D N 1
ATOM 12852 C CA . ILE D 4 444 ? -53.750 -51.329 -19.346 1.00 46.22 444 ILE D CA 1
ATOM 12853 C C . ILE D 4 444 ? -54.537 -50.167 -19.933 1.00 51.30 444 ILE D C 1
ATOM 12854 O O . ILE D 4 444 ? -54.355 -49.809 -21.089 1.00 51.65 444 ILE D O 1
ATOM 12859 N N . ASP D 4 445 ? -55.408 -49.575 -19.121 1.00 45.36 445 ASP D N 1
ATOM 12860 C CA . ASP D 4 445 ? -56.203 -48.439 -19.554 1.00 54.45 445 ASP D CA 1
ATOM 12861 C C . ASP D 4 445 ? -55.326 -47.211 -19.770 1.00 48.98 445 ASP D C 1
ATOM 12862 O O . ASP D 4 445 ? -55.664 -46.342 -20.563 1.00 51.72 445 ASP D O 1
ATOM 12867 N N . GLU D 4 446 ? -54.195 -47.159 -19.074 1.00 46.77 446 GLU D N 1
ATOM 12868 C CA . GLU D 4 446 ? -53.321 -45.985 -19.089 1.00 59.62 446 GLU D CA 1
ATOM 12869 C C . GLU D 4 446 ? -52.783 -45.676 -20.492 1.00 60.68 446 GLU D C 1
ATOM 12870 O O . GLU D 4 446 ? -52.725 -44.517 -20.909 1.00 68.48 446 GLU D O 1
ATOM 12876 N N . SER D 4 447 ? -52.403 -46.724 -21.214 1.00 58.50 447 SER D N 1
ATOM 12877 C CA . SER D 4 447 ? -51.820 -46.582 -22.541 1.00 71.24 447 SER D CA 1
ATOM 12878 C C . SER D 4 447 ? -52.810 -45.954 -23.528 1.00 80.94 447 SER D C 1
ATOM 12879 O O . SER D 4 447 ? -52.455 -45.062 -24.298 1.00 87.36 447 SER D O 1
ATOM 12882 N N . GLN D 4 448 ? -54.058 -46.410 -23.474 1.00 76.90 448 GLN D N 1
ATOM 12883 C CA . GLN D 4 448 ? -55.041 -46.149 -24.523 1.00 70.84 448 GLN D CA 1
ATOM 12884 C C . GLN D 4 448 ? -55.381 -44.677 -24.766 1.00 72.73 448 GLN D C 1
ATOM 12885 O O . GLN D 4 448 ? -54.882 -43.783 -24.078 1.00 71.52 448 GLN D O 1
ATOM 12891 N N . SER D 4 449 ? -56.224 -44.435 -25.767 1.00 72.63 449 SER D N 1
ATOM 12892 C CA . SER D 4 449 ? -56.536 -43.075 -26.183 1.00 77.10 449 SER D CA 1
ATOM 12893 C C . SER D 4 449 ? -57.421 -42.343 -25.175 1.00 78.43 449 SER D C 1
ATOM 12894 O O . SER D 4 449 ? -57.972 -42.950 -24.252 1.00 75.04 449 SER D O 1
ATOM 12897 N N . LEU D 4 450 ? -57.551 -41.033 -25.366 1.00 62.29 450 LEU D N 1
ATOM 12898 C CA . LEU D 4 450 ? -58.239 -40.184 -24.405 1.00 64.51 450 LEU D CA 1
ATOM 12899 C C . LEU D 4 450 ? -59.752 -40.361 -24.453 1.00 62.11 450 LEU D C 1
ATOM 12900 O O . LEU D 4 450 ? -60.447 -40.068 -23.481 1.00 60.68 450 LEU D O 1
ATOM 12905 N N . SER D 4 451 ? -60.256 -40.858 -25.577 1.00 60.66 451 SER D N 1
ATOM 12906 C CA . SER D 4 451 ? -61.687 -41.107 -25.726 1.00 60.33 451 SER D CA 1
ATOM 12907 C C . SER D 4 451 ? -62.185 -42.243 -24.825 1.00 56.14 451 SER D C 1
ATOM 12908 O O . SER D 4 451 ? -63.392 -42.430 -24.670 1.00 49.92 451 SER D O 1
ATOM 12911 N N . LEU D 4 452 ? -61.259 -43.012 -24.255 1.00 54.14 452 LEU D N 1
ATOM 12912 C CA . LEU D 4 452 ? -61.622 -44.067 -23.315 1.00 50.78 452 LEU D CA 1
ATOM 12913 C C . LEU D 4 452 ? -62.464 -43.448 -22.205 1.00 52.19 452 LEU D C 1
ATOM 12914 O O . LEU D 4 452 ? -61.996 -42.569 -21.477 1.00 53.20 452 LEU D O 1
ATOM 12919 N N . CYS D 4 453 ? -63.708 -43.897 -22.083 1.00 47.79 453 CYS D N 1
ATOM 12920 C CA . CYS D 4 453 ? -64.657 -43.257 -21.175 1.00 41.94 453 CYS D CA 1
ATOM 12921 C C . CYS D 4 453 ? -64.356 -43.521 -19.695 1.00 40.93 453 CYS D C 1
ATOM 12922 O O . CYS D 4 453 ? -63.769 -44.554 -19.332 1.00 41.42 453 CYS D O 1
ATOM 12925 N N . GLY D 4 454 ? -64.754 -42.569 -18.857 1.00 39.76 454 GLY D N 1
ATOM 12926 C CA . GLY D 4 454 ? -64.640 -42.680 -17.415 1.00 39.59 454 GLY D CA 1
ATOM 12927 C C . GLY D 4 454 ? -63.308 -43.206 -16.919 1.00 39.94 454 GLY D C 1
ATOM 12928 O O . GLY D 4 454 ? -63.270 -44.063 -16.043 1.00 39.68 454 GLY D O 1
ATOM 12929 N N . MET D 4 455 ? -62.215 -42.687 -17.466 1.00 41.52 455 MET D N 1
ATOM 12930 C CA . MET D 4 455 ? -60.892 -43.138 -17.068 1.00 54.51 455 MET D CA 1
ATOM 12931 C C . MET D 4 455 ? -60.072 -41.965 -16.569 1.00 55.64 455 MET D C 1
ATOM 12932 O O . MET D 4 455 ? -59.937 -40.957 -17.262 1.00 55.13 455 MET D O 1
ATOM 12937 N N . VAL D 4 456 ? -59.528 -42.104 -15.364 1.00 43.80 456 VAL D N 1
ATOM 12938 C CA . VAL D 4 456 ? -58.684 -41.082 -14.763 1.00 54.24 456 VAL D CA 1
ATOM 12939 C C . VAL D 4 456 ? -57.402 -41.716 -14.255 1.00 58.93 456 VAL D C 1
ATOM 12940 O O . VAL D 4 456 ? -57.433 -42.731 -13.556 1.00 53.28 456 VAL D O 1
ATOM 12944 N N . TRP D 4 457 ? -56.272 -41.115 -14.600 1.00 64.49 457 TRP D N 1
ATOM 12945 C CA . TRP D 4 457 ? -55.003 -41.554 -14.052 1.00 68.42 457 TRP D CA 1
ATOM 12946 C C . TRP D 4 457 ? -54.591 -40.586 -12.960 1.00 72.53 457 TRP D C 1
ATOM 12947 O O . TRP D 4 457 ? -54.448 -39.389 -13.202 1.00 74.96 457 TRP D O 1
ATOM 12958 N N . GLU D 4 458 ? -54.411 -41.108 -11.755 1.00 75.39 458 GLU D N 1
ATOM 12959 C CA . GLU D 4 458 ? -54.103 -40.273 -10.603 1.00 83.86 458 GLU D CA 1
ATOM 12960 C C . GLU D 4 458 ? -52.601 -39.980 -10.527 1.00 86.10 458 GLU D C 1
ATOM 12961 O O . GLU D 4 458 ? -51.834 -40.749 -9.941 1.00 81.40 458 GLU D O 1
ATOM 12967 N N . HIS D 4 459 ? -52.186 -38.869 -11.131 1.00 92.46 459 HIS D N 1
ATOM 12968 C CA . HIS D 4 459 ? -50.779 -38.469 -11.132 1.00 98.70 459 HIS D CA 1
ATOM 12969 C C . HIS D 4 459 ? -50.344 -37.984 -9.746 1.00 99.13 459 HIS D C 1
ATOM 12970 O O . HIS D 4 459 ? -49.487 -37.105 -9.615 1.00 101.02 459 HIS D O 1
ATOM 12977 N N . THR D 4 463 ? -53.691 -32.522 -10.249 1.00 81.72 463 THR D N 1
ATOM 12978 C CA . THR D 4 463 ? -54.290 -31.198 -10.379 1.00 84.53 463 THR D CA 1
ATOM 12979 C C . THR D 4 463 ? -55.706 -31.173 -9.810 1.00 87.51 463 THR D C 1
ATOM 12980 O O . THR D 4 463 ? -55.903 -31.404 -8.614 1.00 88.41 463 THR D O 1
ATOM 12984 N N . ASP D 4 464 ? -56.685 -30.890 -10.663 1.00 86.82 464 ASP D N 1
ATOM 12985 C CA . ASP D 4 464 ? -58.085 -30.863 -10.245 1.00 88.55 464 ASP D CA 1
ATOM 12986 C C . ASP D 4 464 ? -59.004 -31.380 -11.339 1.00 86.91 464 ASP D C 1
ATOM 12987 O O . ASP D 4 464 ? -59.765 -32.328 -11.128 1.00 81.27 464 ASP D O 1
ATOM 12992 N N . TYR D 4 465 ? -58.943 -30.746 -12.506 1.00 88.18 465 TYR D N 1
ATOM 12993 C CA . TYR D 4 465 ? -59.671 -31.252 -13.664 1.00 83.19 465 TYR D CA 1
ATOM 12994 C C . TYR D 4 465 ? -58.942 -32.465 -14.222 1.00 81.12 465 TYR D C 1
ATOM 12995 O O . TYR D 4 465 ? -59.508 -33.250 -14.985 1.00 78.76 465 TYR D O 1
ATOM 13004 N N . HIS D 4 466 ? -57.683 -32.612 -13.819 1.00 79.64 466 HIS D N 1
ATOM 13005 C CA . HIS D 4 466 ? -56.957 -33.852 -14.030 1.00 76.73 466 HIS D CA 1
ATOM 13006 C C . HIS D 4 466 ? -57.701 -34.986 -13.333 1.00 66.93 466 HIS D C 1
ATOM 13007 O O . HIS D 4 466 ? -57.757 -36.104 -13.841 1.00 66.60 466 HIS D O 1
ATOM 13014 N N . LYS D 4 467 ? -58.284 -34.689 -12.174 1.00 57.61 467 LYS D N 1
ATOM 13015 C CA . LYS D 4 467 ? -58.982 -35.708 -11.394 1.00 59.04 467 LYS D CA 1
ATOM 13016 C C . LYS D 4 467 ? -60.460 -35.881 -11.774 1.00 56.08 467 LYS D C 1
ATOM 13017 O O . LYS D 4 467 ? -61.059 -36.916 -11.461 1.00 53.28 467 LYS D O 1
ATOM 13023 N N . GLN D 4 468 ? -61.040 -34.873 -12.431 1.00 49.77 468 GLN D N 1
ATOM 13024 C CA . GLN D 4 468 ? -62.434 -34.929 -12.888 1.00 48.39 468 GLN D CA 1
ATOM 13025 C C . GLN D 4 468 ? -62.616 -34.328 -14.288 1.00 46.06 468 GLN D C 1
ATOM 13026 O O . GLN D 4 468 ? -63.348 -33.359 -14.464 1.00 49.80 468 GLN D O 1
ATOM 13032 N N . PRO D 4 469 ? -61.968 -34.925 -15.295 1.00 47.47 469 PRO D N 1
ATOM 13033 C CA . PRO D 4 469 ? -61.895 -34.330 -16.633 1.00 47.39 469 PRO D CA 1
ATOM 13034 C C . PRO D 4 469 ? -63.227 -34.382 -17.371 1.00 43.26 469 PRO D C 1
ATOM 13035 O O . PRO D 4 469 ? -63.354 -33.817 -18.457 1.00 44.31 469 PRO D O 1
ATOM 13039 N N . TRP D 4 470 ? -64.209 -35.060 -16.787 1.00 41.26 470 TRP D N 1
ATOM 13040 C CA . TRP D 4 470 ? -65.543 -35.111 -17.370 1.00 41.31 470 TRP D CA 1
ATOM 13041 C C . TRP D 4 470 ? -66.368 -33.895 -16.947 1.00 43.61 470 TRP D C 1
ATOM 13042 O O . TRP D 4 470 ? -67.414 -33.604 -17.535 1.00 43.92 470 TRP D O 1
ATOM 13053 N N . GLN D 4 471 ? -65.892 -33.185 -15.928 1.00 43.81 471 GLN D N 1
ATOM 13054 C CA . GLN D 4 471 ? -66.695 -32.140 -15.295 1.00 46.63 471 GLN D CA 1
ATOM 13055 C C . GLN D 4 471 ? -66.872 -30.901 -16.163 1.00 45.34 471 GLN D C 1
ATOM 13056 O O . GLN D 4 471 ? -65.905 -30.366 -16.693 1.00 43.64 471 GLN D O 1
ATOM 13062 N N . ALA D 4 472 ? -68.117 -30.453 -16.287 1.00 41.13 472 ALA D N 1
ATOM 13063 C CA . ALA D 4 472 ? -68.441 -29.220 -16.990 1.00 45.92 472 ALA D CA 1
ATOM 13064 C C . ALA D 4 472 ? -69.144 -28.225 -16.053 1.00 49.07 472 ALA D C 1
ATOM 13065 O O . ALA D 4 472 ? -70.004 -28.614 -15.258 1.00 51.09 472 ALA D O 1
ATOM 13067 N N . LYS D 4 473 ? -68.752 -26.955 -16.136 1.00 48.59 473 LYS D N 1
ATOM 13068 C CA . LYS D 4 473 ? -69.442 -25.870 -15.437 1.00 52.81 473 LYS D CA 1
ATOM 13069 C C . LYS D 4 473 ? -70.353 -25.160 -16.423 1.00 47.88 473 LYS D C 1
ATOM 13070 O O . LYS D 4 473 ? -69.918 -24.780 -17.504 1.00 48.25 473 LYS D O 1
ATOM 13076 N N . ILE D 4 474 ? -71.612 -24.971 -16.059 1.00 45.60 474 ILE D N 1
ATOM 13077 C CA . ILE D 4 474 ? -72.541 -24.296 -16.951 1.00 56.77 474 ILE D CA 1
ATOM 13078 C C . ILE D 4 474 ? -73.013 -22.970 -16.375 1.00 60.26 474 ILE D C 1
ATOM 13079 O O . ILE D 4 474 ? -73.552 -22.919 -15.269 1.00 54.14 474 ILE D O 1
ATOM 13084 N N . SER D 4 475 ? -72.809 -21.898 -17.133 1.00 70.20 475 SER D N 1
ATOM 13085 C CA . SER D 4 475 ? -73.297 -20.582 -16.733 1.00 73.77 475 SER D CA 1
ATOM 13086 C C . SER D 4 475 ? -74.334 -20.037 -17.708 1.00 70.64 475 SER D C 1
ATOM 13087 O O . SER D 4 475 ? -74.107 -19.984 -18.916 1.00 66.69 475 SER D O 1
ATOM 13090 N N . VAL D 4 476 ? -75.487 -19.659 -17.170 1.00 73.49 476 VAL D N 1
ATOM 13091 C CA . VAL D 4 476 ? -76.498 -18.954 -17.943 1.00 80.82 476 VAL D CA 1
ATOM 13092 C C . VAL D 4 476 ? -76.708 -17.597 -17.279 1.00 85.66 476 VAL D C 1
ATOM 13093 O O . VAL D 4 476 ? -76.868 -17.514 -16.059 1.00 85.39 476 VAL D O 1
ATOM 13097 N N . ILE D 4 477 ? -76.691 -16.530 -18.065 1.00 93.38 477 ILE D N 1
ATOM 13098 C CA . ILE D 4 477 ? -76.836 -15.202 -17.481 1.00 105.83 477 ILE D CA 1
ATOM 13099 C C . ILE D 4 477 ? -78.236 -14.626 -17.675 1.00 108.54 477 ILE D C 1
ATOM 13100 O O . ILE D 4 477 ? -78.754 -14.589 -18.791 1.00 108.28 477 ILE D O 1
ATOM 13105 N N . ARG D 4 478 ? -78.840 -14.194 -16.571 1.00 111.23 478 ARG D N 1
ATOM 13106 C CA . ARG D 4 478 ? -80.188 -13.634 -16.584 1.00 116.42 478 ARG D CA 1
ATOM 13107 C C . ARG D 4 478 ? -80.296 -12.453 -15.628 1.00 121.41 478 ARG D C 1
ATOM 13108 O O . ARG D 4 478 ? -79.847 -12.536 -14.482 1.00 126.22 478 ARG D O 1
ATOM 13116 N N . PRO D 4 479 ? -80.901 -11.350 -16.094 1.00 117.78 479 PRO D N 1
ATOM 13117 C CA . PRO D 4 479 ? -81.162 -10.168 -15.265 1.00 118.19 479 PRO D CA 1
ATOM 13118 C C . PRO D 4 479 ? -82.140 -10.463 -14.125 1.00 115.41 479 PRO D C 1
ATOM 13119 O O . PRO D 4 479 ? -82.415 -11.625 -13.813 1.00 110.37 479 PRO D O 1
ATOM 13123 N N . SER D 4 485 ? -75.629 -20.956 -12.251 1.00 77.08 485 SER D N 1
ATOM 13124 C CA . SER D 4 485 ? -74.515 -21.894 -12.124 1.00 75.47 485 SER D CA 1
ATOM 13125 C C . SER D 4 485 ? -74.949 -23.355 -11.923 1.00 66.10 485 SER D C 1
ATOM 13126 O O . SER D 4 485 ? -75.499 -23.730 -10.883 1.00 64.22 485 SER D O 1
ATOM 13129 N N . CYS D 4 486 ? -74.694 -24.171 -12.937 1.00 56.56 486 CYS D N 1
ATOM 13130 C CA . CYS D 4 486 ? -74.980 -25.591 -12.874 1.00 48.41 486 CYS D CA 1
ATOM 13131 C C . CYS D 4 486 ? -73.741 -26.373 -13.285 1.00 49.51 486 CYS D C 1
ATOM 13132 O O . CYS D 4 486 ? -72.777 -25.811 -13.795 1.00 55.86 486 CYS D O 1
ATOM 13135 N N . MET D 4 487 ? -73.778 -27.677 -13.066 1.00 43.27 487 MET D N 1
ATOM 13136 C CA . MET D 4 487 ? -72.695 -28.552 -13.475 1.00 38.13 487 MET D CA 1
ATOM 13137 C C . MET D 4 487 ? -73.215 -29.479 -14.558 1.00 40.16 487 MET D C 1
ATOM 13138 O O . MET D 4 487 ? -74.424 -29.574 -14.772 1.00 40.39 487 MET D O 1
ATOM 13143 N N . GLY D 4 488 ? -72.299 -30.173 -15.225 1.00 38.62 488 GLY D N 1
ATOM 13144 C CA . GLY D 4 488 ? -72.652 -31.167 -16.224 1.00 36.92 488 GLY D CA 1
ATOM 13145 C C . GLY D 4 488 ? -71.516 -32.154 -16.396 1.00 36.81 488 GLY D C 1
ATOM 13146 O O . GLY D 4 488 ? -70.439 -31.970 -15.816 1.00 37.35 488 GLY D O 1
ATOM 13147 N N . ALA D 4 489 ? -71.752 -33.204 -17.180 1.00 36.34 489 ALA D N 1
ATOM 13148 C CA . ALA D 4 489 ? -70.698 -34.159 -17.537 1.00 36.58 489 ALA D CA 1
ATOM 13149 C C . ALA D 4 489 ? -70.519 -34.255 -19.053 1.00 37.90 489 ALA D C 1
ATOM 13150 O O . ALA D 4 489 ? -71.497 -34.308 -19.792 1.00 40.24 489 ALA D O 1
ATOM 13152 N N . VAL D 4 490 ? -69.274 -34.285 -19.512 1.00 39.18 490 VAL D N 1
ATOM 13153 C CA . VAL D 4 490 ? -68.993 -34.555 -20.912 1.00 40.53 490 VAL D CA 1
ATOM 13154 C C . VAL D 4 490 ? -69.281 -36.025 -21.197 1.00 44.28 490 VAL D C 1
ATOM 13155 O O . VAL D 4 490 ? -68.736 -36.909 -20.523 1.00 40.66 490 VAL D O 1
ATOM 13159 N N . VAL D 4 491 ? -70.143 -36.289 -22.177 1.00 40.00 491 VAL D N 1
ATOM 13160 C CA . VAL D 4 491 ? -70.476 -37.666 -22.554 1.00 46.54 491 VAL D CA 1
ATOM 13161 C C . VAL D 4 491 ? -70.058 -38.005 -23.988 1.00 46.61 491 VAL D C 1
ATOM 13162 O O . VAL D 4 491 ? -70.043 -39.179 -24.373 1.00 42.38 491 VAL D O 1
ATOM 13166 N N . SER D 4 492 ? -69.747 -36.978 -24.774 1.00 43.01 492 SER D N 1
ATOM 13167 C CA . SER D 4 492 ? -69.113 -37.167 -26.079 1.00 50.96 492 SER D CA 1
ATOM 13168 C C . SER D 4 492 ? -68.495 -35.857 -26.545 1.00 46.76 492 SER D C 1
ATOM 13169 O O . SER D 4 492 ? -68.559 -34.852 -25.844 1.00 46.39 492 SER D O 1
ATOM 13172 N N . GLU D 4 493 ? -67.910 -35.867 -27.738 1.00 50.75 493 GLU D N 1
ATOM 13173 C CA . GLU D 4 493 ? -67.244 -34.679 -28.256 1.00 50.85 493 GLU D CA 1
ATOM 13174 C C . GLU D 4 493 ? -68.229 -33.524 -28.468 1.00 60.37 493 GLU D C 1
ATOM 13175 O O . GLU D 4 493 ? -67.844 -32.354 -28.393 1.00 52.48 493 GLU D O 1
ATOM 13181 N N . TYR D 4 494 ? -69.501 -33.854 -28.699 1.00 58.21 494 TYR D N 1
ATOM 13182 C CA . TYR D 4 494 ? -70.533 -32.842 -28.954 1.00 58.70 494 TYR D CA 1
ATOM 13183 C C . TYR D 4 494 ? -71.452 -32.558 -27.765 1.00 58.10 494 TYR D C 1
ATOM 13184 O O . TYR D 4 494 ? -72.096 -31.508 -27.713 1.00 49.74 494 TYR D O 1
ATOM 13193 N N . PHE D 4 495 ? -71.535 -33.494 -26.825 1.00 46.96 495 PHE D N 1
ATOM 13194 C CA . PHE D 4 495 ? -72.619 -33.447 -25.851 1.00 45.11 495 PHE D CA 1
ATOM 13195 C C . PHE D 4 495 ? -72.195 -33.319 -24.389 1.00 47.87 495 PHE D C 1
ATOM 13196 O O . PHE D 4 495 ? -71.246 -33.963 -23.931 1.00 48.73 495 PHE D O 1
ATOM 13204 N N . VAL D 4 496 ? -72.928 -32.479 -23.664 1.00 44.62 496 VAL D N 1
ATOM 13205 C CA . VAL D 4 496 ? -72.794 -32.362 -22.216 1.00 41.31 496 VAL D CA 1
ATOM 13206 C C . VAL D 4 496 ? -74.159 -32.663 -21.603 1.00 39.74 496 VAL D C 1
ATOM 13207 O O . VAL D 4 496 ? -75.178 -32.105 -22.012 1.00 40.31 496 VAL D O 1
ATOM 13211 N N . LEU D 4 497 ? -74.172 -33.596 -20.656 1.00 44.53 497 LEU D N 1
ATOM 13212 C CA . LEU D 4 497 ? -75.396 -34.019 -19.999 1.00 42.93 497 LEU D CA 1
ATOM 13213 C C . LEU D 4 497 ? -75.511 -33.271 -18.684 1.00 40.26 497 LEU D C 1
ATOM 13214 O O . LEU D 4 497 ? -74.559 -33.236 -17.919 1.00 35.42 497 LEU D O 1
ATOM 13219 N N . THR D 4 498 ? -76.671 -32.668 -18.437 1.00 43.37 498 THR D N 1
ATOM 13220 C CA . THR D 4 498 ? -76.925 -31.897 -17.213 1.00 35.06 498 THR D CA 1
ATOM 13221 C C . THR D 4 498 ? -78.403 -32.030 -16.826 1.00 34.23 498 THR D C 1
ATOM 13222 O O . THR D 4 498 ? -79.107 -32.902 -17.338 1.00 34.28 498 THR D O 1
ATOM 13226 N N . ALA D 4 499 ? -78.864 -31.178 -15.914 1.00 34.78 499 ALA D N 1
ATOM 13227 C CA . ALA D 4 499 ? -80.252 -31.190 -15.466 1.00 38.17 499 ALA D CA 1
ATOM 13228 C C . ALA D 4 499 ? -81.074 -30.179 -16.276 1.00 42.84 499 ALA D C 1
ATOM 13229 O O . ALA D 4 499 ? -80.588 -29.104 -16.611 1.00 36.69 499 ALA D O 1
ATOM 13231 N N . ALA D 4 500 ? -82.323 -30.519 -16.575 1.00 35.07 500 ALA D N 1
ATOM 13232 C CA . ALA D 4 500 ? -83.181 -29.636 -17.367 1.00 40.56 500 ALA D CA 1
ATOM 13233 C C . ALA D 4 500 ? -83.608 -28.342 -16.653 1.00 42.84 500 ALA D C 1
ATOM 13234 O O . ALA D 4 500 ? -83.906 -27.348 -17.307 1.00 39.52 500 ALA D O 1
ATOM 13236 N N . HIS D 4 501 ? -83.666 -28.364 -15.322 1.00 38.32 501 HIS D N 1
ATOM 13237 C CA . HIS D 4 501 ? -84.187 -27.219 -14.568 1.00 45.62 501 HIS D CA 1
ATOM 13238 C C . HIS D 4 501 ? -83.179 -26.089 -14.560 1.00 38.80 501 HIS D C 1
ATOM 13239 O O . HIS D 4 501 ? -83.456 -24.989 -14.085 1.00 54.78 501 HIS D O 1
ATOM 13246 N N . CYS D 4 502 ? -81.997 -26.373 -15.085 1.00 42.74 502 CYS D N 1
ATOM 13247 C CA . CYS D 4 502 ? -80.955 -25.365 -15.199 1.00 47.97 502 CYS D CA 1
ATOM 13248 C C . CYS D 4 502 ? -81.318 -24.270 -16.195 1.00 52.15 502 CYS D C 1
ATOM 13249 O O . CYS D 4 502 ? -80.693 -23.202 -16.200 1.00 54.22 502 CYS D O 1
ATOM 13252 N N . PHE D 4 503 ? -82.335 -24.510 -17.023 1.00 53.74 503 PHE D N 1
ATOM 13253 C CA . PHE D 4 503 ? -82.584 -23.623 -18.166 1.00 56.71 503 PHE D CA 1
ATOM 13254 C C . PHE D 4 503 ? -84.007 -23.092 -18.359 1.00 74.07 503 PHE D C 1
ATOM 13255 O O . PHE D 4 503 ? -84.986 -23.716 -17.944 1.00 75.46 503 PHE D O 1
ATOM 13263 N N . THR D 4 504 ? -84.074 -21.919 -18.996 1.00 86.60 504 THR D N 1
ATOM 13264 C CA . THR D 4 504 ? -85.220 -21.453 -19.781 1.00 90.13 504 THR D CA 1
ATOM 13265 C C . THR D 4 504 ? -84.883 -20.128 -20.464 1.00 102.09 504 THR D C 1
ATOM 13266 O O . THR D 4 504 ? -83.746 -19.652 -20.396 1.00 106.73 504 THR D O 1
ATOM 13270 N N . HIS D 4 510 ? -78.059 -17.458 -27.189 1.00 89.59 510 HIS D N 1
ATOM 13271 C CA . HIS D 4 510 ? -76.722 -16.986 -26.853 1.00 89.94 510 HIS D CA 1
ATOM 13272 C C . HIS D 4 510 ? -76.506 -16.844 -25.349 1.00 89.82 510 HIS D C 1
ATOM 13273 O O . HIS D 4 510 ? -75.443 -16.397 -24.914 1.00 69.79 510 HIS D O 1
ATOM 13280 N N . SER D 4 511 ? -77.512 -17.220 -24.565 1.00 85.60 511 SER D N 1
ATOM 13281 C CA . SER D 4 511 ? -77.512 -16.964 -23.127 1.00 86.41 511 SER D CA 1
ATOM 13282 C C . SER D 4 511 ? -76.668 -17.967 -22.352 1.00 87.96 511 SER D C 1
ATOM 13283 O O . SER D 4 511 ? -76.149 -17.661 -21.274 1.00 87.06 511 SER D O 1
ATOM 13286 N N . ILE D 4 512 ? -76.541 -19.167 -22.908 1.00 84.33 512 ILE D N 1
ATOM 13287 C CA . ILE D 4 512 ? -75.997 -20.307 -22.176 1.00 74.66 512 ILE D CA 1
ATOM 13288 C C . ILE D 4 512 ? -74.533 -20.596 -22.507 1.00 72.67 512 ILE D C 1
ATOM 13289 O O . ILE D 4 512 ? -74.192 -20.933 -23.647 1.00 69.16 512 ILE D O 1
ATOM 13294 N N . LYS D 4 513 ? -73.673 -20.468 -21.501 1.00 74.40 513 LYS D N 1
ATOM 13295 C CA . LYS D 4 513 ? -72.244 -20.712 -21.678 1.00 83.40 513 LYS D CA 1
ATOM 13296 C C . LYS D 4 513 ? -71.759 -21.950 -20.915 1.00 77.54 513 LYS D C 1
ATOM 13297 O O . LYS D 4 513 ? -72.249 -22.265 -19.829 1.00 73.63 513 LYS D O 1
ATOM 13303 N N . VAL D 4 514 ? -70.791 -22.647 -21.501 1.00 71.07 514 VAL D N 1
ATOM 13304 C CA . VAL D 4 514 ? -70.321 -23.916 -20.972 1.00 61.18 514 VAL D CA 1
ATOM 13305 C C . VAL D 4 514 ? -68.798 -23.944 -20.932 1.00 58.07 514 VAL D C 1
ATOM 13306 O O . VAL D 4 514 ? -68.148 -23.644 -21.932 1.00 60.42 514 VAL D O 1
ATOM 13310 N N . SER D 4 515 ? -68.220 -24.300 -19.788 1.00 52.38 515 SER D N 1
ATOM 13311 C CA . SER D 4 515 ? -66.763 -24.402 -19.694 1.00 58.17 515 SER D CA 1
ATOM 13312 C C . SER D 4 515 ? -66.281 -25.753 -19.148 1.00 51.29 515 SER D C 1
ATOM 13313 O O . SER D 4 515 ? -66.918 -26.348 -18.275 1.00 49.15 515 SER D O 1
ATOM 13316 N N . VAL D 4 516 ? -65.158 -26.232 -19.684 1.00 52.16 516 VAL D N 1
ATOM 13317 C CA . VAL D 4 516 ? -64.573 -27.515 -19.291 1.00 54.44 516 VAL D CA 1
ATOM 13318 C C . VAL D 4 516 ? -63.065 -27.411 -19.102 1.00 56.97 516 VAL D C 1
ATOM 13319 O O . VAL D 4 516 ? -62.455 -26.389 -19.427 1.00 54.84 516 VAL D O 1
ATOM 13323 N N . GLY D 4 517 ? -62.476 -28.480 -18.568 1.00 52.19 517 GLY D N 1
ATOM 13324 C CA . GLY D 4 517 ? -61.036 -28.582 -18.405 1.00 57.00 517 GLY D CA 1
ATOM 13325 C C . GLY D 4 517 ? -60.453 -27.536 -17.474 1.00 63.41 517 GLY D C 1
ATOM 13326 O O . GLY D 4 517 ? -59.231 -27.357 -17.417 1.00 62.07 517 GLY D O 1
ATOM 13327 N N . GLY D 4 518 ? -61.330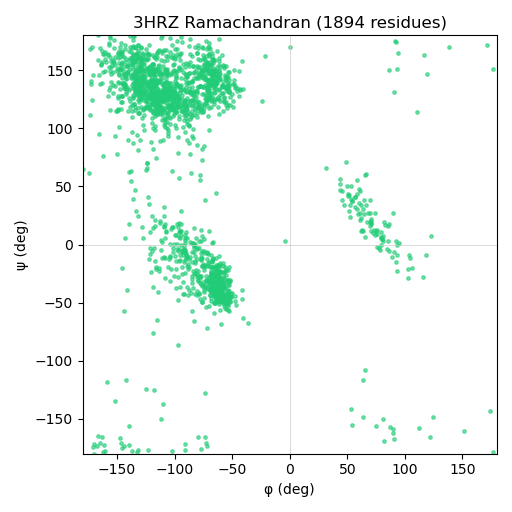 -26.852 -16.741 1.00 53.77 518 GLY D N 1
ATOM 13328 C CA . GLY D 4 518 ? -60.934 -25.712 -15.939 1.00 82.19 518 GLY D CA 1
ATOM 13329 C C . GLY D 4 518 ? -60.301 -24.630 -16.795 1.00 82.21 518 GLY D C 1
ATOM 13330 O O . GLY D 4 518 ? -59.173 -24.209 -16.544 1.00 83.19 518 GLY D O 1
ATOM 13331 N N . GLU D 4 519 ? -61.023 -24.186 -17.819 1.00 83.85 519 GLU D N 1
ATOM 13332 C CA . GLU D 4 519 ? -60.522 -23.134 -18.704 1.00 87.41 519 GLU D CA 1
ATOM 13333 C C . GLU D 4 519 ? -61.348 -21.856 -18.584 1.00 92.58 519 GLU D C 1
ATOM 13334 O O . GLU D 4 519 ? -62.552 -21.905 -18.327 1.00 91.90 519 GLU D O 1
ATOM 13340 N N . LYS D 4 520 ? -60.690 -20.714 -18.759 1.00 101.54 520 LYS D N 1
ATOM 13341 C CA . LYS D 4 520 ? -61.383 -19.434 -18.845 1.00 105.92 520 LYS D CA 1
ATOM 13342 C C . LYS D 4 520 ? -62.307 -19.458 -20.060 1.00 111.21 520 LYS D C 1
ATOM 13343 O O . LYS D 4 520 ? -63.410 -18.907 -20.035 1.00 112.96 520 LYS D O 1
ATOM 13349 N N . ARG D 4 521 ? -61.829 -20.106 -21.120 1.00 111.72 521 ARG D N 1
ATOM 13350 C CA . ARG D 4 521 ? -62.581 -20.322 -22.354 1.00 109.06 521 ARG D CA 1
ATOM 13351 C C . ARG D 4 521 ? -63.980 -20.877 -22.066 1.00 101.38 521 ARG D C 1
ATOM 13352 O O . ARG D 4 521 ? -64.118 -21.967 -21.505 1.00 97.61 521 ARG D O 1
ATOM 13360 N N . ASP D 4 522 ? -65.019 -20.133 -22.437 1.00 98.61 522 ASP D N 1
ATOM 13361 C CA . ASP D 4 522 ? -66.380 -20.657 -22.330 1.00 96.98 522 ASP D CA 1
ATOM 13362 C C . ASP D 4 522 ? -67.009 -20.873 -23.709 1.00 92.08 522 ASP D C 1
ATOM 13363 O O . ASP D 4 522 ? -67.043 -19.970 -24.543 1.00 93.66 522 ASP D O 1
ATOM 13368 N N . LEU D 4 523 ? -67.512 -22.085 -23.925 1.00 83.68 523 LEU D N 1
ATOM 13369 C CA . LEU D 4 523 ? -67.853 -22.571 -25.257 1.00 79.11 523 LEU D CA 1
ATOM 13370 C C . LEU D 4 523 ? -69.262 -22.213 -25.712 1.00 79.84 523 LEU D C 1
ATOM 13371 O O . LEU D 4 523 ? -70.191 -22.140 -24.905 1.00 81.02 523 LEU D O 1
ATOM 13376 N N . GLU D 4 524 ? -69.413 -22.004 -27.016 1.00 80.36 524 GLU D N 1
ATOM 13377 C CA . GLU D 4 524 ? -70.712 -21.683 -27.594 1.00 83.69 524 GLU D CA 1
ATOM 13378 C C . GLU D 4 524 ? -71.528 -22.949 -27.758 1.00 77.94 524 GLU D C 1
ATOM 13379 O O . GLU D 4 524 ? -71.011 -23.972 -28.213 1.00 75.65 524 GLU D O 1
ATOM 13385 N N . ILE D 4 525 ? -72.802 -22.892 -27.390 1.00 74.40 525 ILE D N 1
ATOM 13386 C CA . ILE D 4 525 ? -73.656 -24.051 -27.593 1.00 70.64 525 ILE D CA 1
ATOM 13387 C C . ILE D 4 525 ? -74.482 -23.913 -28.865 1.00 70.92 525 ILE D C 1
ATOM 13388 O O . ILE D 4 525 ? -74.525 -22.842 -29.482 1.00 66.44 525 ILE D O 1
ATOM 13393 N N . GLU D 4 526 ? -75.111 -25.012 -29.266 1.00 69.72 526 GLU D N 1
ATOM 13394 C CA . GLU D 4 526 ? -75.873 -25.047 -30.509 1.00 79.09 526 GLU D CA 1
ATOM 13395 C C . GLU D 4 526 ? -77.349 -25.255 -30.211 1.00 76.14 526 GLU D C 1
ATOM 13396 O O . GLU D 4 526 ? -78.209 -24.635 -30.837 1.00 77.57 526 GLU D O 1
ATOM 13402 N N . VAL D 4 527 ? -77.643 -26.124 -29.251 1.00 64.01 527 VAL D N 1
ATOM 13403 C CA . VAL D 4 527 ? -79.031 -26.394 -28.903 1.00 64.65 527 VAL D CA 1
ATOM 13404 C C . VAL D 4 527 ? -79.134 -27.248 -27.634 1.00 58.99 527 VAL D C 1
ATOM 13405 O O . VAL D 4 527 ? -78.281 -28.096 -27.373 1.00 53.74 527 VAL D O 1
ATOM 13409 N N . VAL D 4 528 ? -80.169 -26.996 -26.839 1.00 57.18 528 VAL D N 1
ATOM 13410 C CA . VAL D 4 528 ? -80.425 -27.789 -25.652 1.00 60.34 528 VAL D CA 1
ATOM 13411 C C . VAL D 4 528 ? -81.636 -28.678 -25.884 1.00 60.74 528 VAL D C 1
ATOM 13412 O O . VAL D 4 528 ? -82.713 -28.206 -26.262 1.00 58.00 528 VAL D O 1
ATOM 13416 N N . LEU D 4 529 ? -81.441 -29.973 -25.678 1.00 46.56 529 LEU D N 1
ATOM 13417 C CA . LEU D 4 529 ? -82.518 -30.938 -25.815 1.00 49.07 529 LEU D CA 1
ATOM 13418 C C . LEU D 4 529 ? -82.977 -31.356 -24.433 1.00 43.59 529 LEU D C 1
ATOM 13419 O O . LEU D 4 529 ? -82.214 -31.951 -23.675 1.00 47.36 529 LEU D O 1
ATOM 13424 N N . PHE D 4 530 ? -84.221 -31.036 -24.108 1.00 43.70 530 PHE D N 1
ATOM 13425 C CA . PHE D 4 530 ? -84.810 -31.468 -22.857 1.00 47.41 530 PHE D CA 1
ATOM 13426 C C . PHE D 4 530 ? -85.484 -32.807 -23.078 1.00 48.88 530 PHE D C 1
ATOM 13427 O O . PHE D 4 530 ? -86.045 -33.070 -24.148 1.00 42.69 530 PHE D O 1
ATOM 13435 N N . HIS D 4 531 ? -85.432 -33.658 -22.067 1.00 39.12 531 HIS D N 1
ATOM 13436 C CA . HIS D 4 531 ? -86.234 -34.857 -22.112 1.00 44.48 531 HIS D CA 1
ATOM 13437 C C . HIS D 4 531 ? -87.673 -34.459 -22.400 1.00 47.56 531 HIS D C 1
ATOM 13438 O O . HIS D 4 531 ? -88.207 -33.542 -21.769 1.00 49.24 531 HIS D O 1
ATOM 13445 N N . PRO D 4 532 ? -88.305 -35.153 -23.353 1.00 47.07 532 PRO D N 1
ATOM 13446 C CA . PRO D 4 532 ? -89.624 -34.775 -23.881 1.00 46.78 532 PRO D CA 1
ATOM 13447 C C . PRO D 4 532 ? -90.722 -34.874 -22.821 1.00 50.84 532 PRO D C 1
ATOM 13448 O O . PRO D 4 532 ? -91.784 -34.255 -22.969 1.00 49.69 532 PRO D O 1
ATOM 13452 N N . ASN D 4 533 ? -90.464 -35.640 -21.762 1.00 46.73 533 ASN D N 1
ATOM 13453 C CA . ASN D 4 533 ? -91.441 -35.811 -20.692 1.00 44.00 533 ASN D CA 1
ATOM 13454 C C . ASN D 4 533 ? -91.280 -34.791 -19.564 1.00 43.95 533 ASN D C 1
ATOM 13455 O O . ASN D 4 533 ? -92.087 -34.766 -18.636 1.00 37.64 533 ASN D O 1
ATOM 13460 N N . TYR D 4 534 ? -90.232 -33.970 -19.629 1.00 38.06 534 TYR D N 1
ATOM 13461 C CA . TYR D 4 534 ? -89.972 -32.971 -18.587 1.00 37.33 534 TYR D CA 1
ATOM 13462 C C . TYR D 4 534 ? -91.021 -31.858 -18.588 1.00 41.02 534 TYR D C 1
ATOM 13463 O O . TYR D 4 534 ? -91.454 -31.414 -19.654 1.00 40.75 534 TYR D O 1
ATOM 13472 N N . ASN D 4 535 ? -91.441 -31.433 -17.394 1.00 38.07 535 ASN D N 1
ATOM 13473 C CA . ASN D 4 535 ? -92.284 -30.237 -17.228 1.00 44.56 535 ASN D CA 1
ATOM 13474 C C . ASN D 4 535 ? -92.338 -29.751 -15.781 1.00 48.05 535 ASN D C 1
ATOM 13475 O O . ASN D 4 535 ? -93.158 -30.226 -14.987 1.00 43.36 535 ASN D O 1
ATOM 13480 N N . ILE D 4 536 ? -91.477 -28.791 -15.454 1.00 51.19 536 ILE D N 1
ATOM 13481 C CA . ILE D 4 536 ? -91.331 -28.309 -14.082 1.00 50.17 536 ILE D CA 1
ATOM 13482 C C . ILE D 4 536 ? -92.624 -27.715 -13.487 1.00 50.37 536 ILE D C 1
ATOM 13483 O O . ILE D 4 536 ? -92.851 -27.797 -12.272 1.00 48.05 536 ILE D O 1
ATOM 13488 N N . ASN D 4 537 ? -93.476 -27.149 -14.337 1.00 40.88 537 ASN D N 1
ATOM 13489 C CA . ASN D 4 537 ? -94.741 -26.570 -13.886 1.00 44.83 537 ASN D CA 1
ATOM 13490 C C . ASN D 4 537 ? -95.908 -27.523 -14.076 1.00 50.16 537 ASN D C 1
ATOM 13491 O O . ASN D 4 537 ? -97.076 -27.097 -14.068 1.00 43.61 537 ASN D O 1
ATOM 13496 N N . GLY D 4 538 ? -95.589 -28.807 -14.248 1.00 40.48 538 GLY D N 1
ATOM 13497 C CA . GLY D 4 538 ? -96.580 -29.824 -14.553 1.00 40.60 538 GLY D CA 1
ATOM 13498 C C . GLY D 4 538 ? -97.694 -29.986 -13.531 1.00 42.49 538 GLY D C 1
ATOM 13499 O O . GLY D 4 538 ? -98.832 -30.304 -13.890 1.00 43.90 538 GLY D O 1
ATOM 13500 N N . LYS D 4 539 ? -97.384 -29.746 -12.262 1.00 41.69 539 LYS D N 1
ATOM 13501 C CA . LYS D 4 539 ? -98.350 -29.993 -11.194 1.00 44.15 539 LYS D CA 1
ATOM 13502 C C . LYS D 4 539 ? -98.702 -28.722 -10.416 1.00 47.94 539 LYS D C 1
ATOM 13503 O O . LYS D 4 539 ? -99.316 -28.773 -9.342 1.00 43.29 539 LYS D O 1
ATOM 13509 N N . LYS D 4 540 ? -98.318 -27.589 -11.001 1.00 47.68 540 LYS D N 1
ATOM 13510 C CA . LYS D 4 540 ? -98.536 -26.254 -10.450 1.00 43.04 540 LYS D CA 1
ATOM 13511 C C . LYS D 4 540 ? -99.916 -26.085 -9.838 1.00 44.20 540 LYS D C 1
ATOM 13512 O O . LYS D 4 540 ? -100.060 -25.566 -8.734 1.00 44.32 540 LYS D O 1
ATOM 13518 N N . GLU D 4 541 ? -100.934 -26.516 -10.566 1.00 45.28 541 GLU D N 1
ATOM 13519 C CA . GLU D 4 541 ? -102.302 -26.283 -10.151 1.00 50.47 541 GLU D CA 1
ATOM 13520 C C . GLU D 4 541 ? -102.723 -27.223 -9.029 1.00 53.22 541 GLU D C 1
ATOM 13521 O O . GLU D 4 541 ? -103.761 -27.020 -8.400 1.00 54.03 541 GLU D O 1
ATOM 13527 N N . ALA D 4 542 ? -101.903 -28.237 -8.767 1.00 49.49 542 ALA D N 1
ATOM 13528 C CA . ALA D 4 542 ? -102.132 -29.131 -7.637 1.00 50.17 542 ALA D CA 1
ATOM 13529 C C . ALA D 4 542 ? -101.420 -28.651 -6.375 1.00 53.23 542 ALA D C 1
ATOM 13530 O O . ALA D 4 542 ? -101.409 -29.353 -5.364 1.00 56.99 542 ALA D O 1
ATOM 13532 N N . GLY D 4 543 ? -100.812 -27.471 -6.434 1.00 50.93 543 GLY D N 1
ATOM 13533 C CA . GLY D 4 543 ? -100.120 -26.924 -5.276 1.00 49.93 543 GLY D CA 1
ATOM 13534 C C . GLY D 4 543 ? -98.685 -27.407 -5.160 1.00 45.97 543 GLY D C 1
ATOM 13535 O O . GLY D 4 543 ? -98.063 -27.308 -4.101 1.00 47.63 543 GLY D O 1
ATOM 13536 N N . ILE D 4 544 ? -98.160 -27.929 -6.261 1.00 42.18 544 ILE D N 1
ATOM 13537 C CA . ILE D 4 544 ? -96.787 -28.411 -6.327 1.00 36.57 544 ILE D CA 1
ATOM 13538 C C . ILE D 4 544 ? -96.016 -27.574 -7.332 1.00 37.38 544 ILE D C 1
ATOM 13539 O O . ILE D 4 544 ? -96.168 -27.756 -8.539 1.00 40.01 544 ILE D O 1
ATOM 13544 N N . PRO D 4 545 ? -95.198 -26.628 -6.844 1.00 56.88 545 PRO D N 1
ATOM 13545 C CA . PRO D 4 545 ? -94.676 -25.576 -7.734 1.00 55.02 545 PRO D CA 1
ATOM 13546 C C . PRO D 4 545 ? -93.570 -26.059 -8.681 1.00 52.56 545 PRO D C 1
ATOM 13547 O O . PRO D 4 545 ? -93.539 -25.642 -9.836 1.00 57.09 545 PRO D O 1
ATOM 13551 N N . GLU D 4 546 ? -92.676 -26.912 -8.191 1.00 45.41 546 GLU D N 1
ATOM 13552 C CA . GLU D 4 546 ? -91.660 -27.524 -9.035 1.00 35.55 546 GLU D CA 1
ATOM 13553 C C . GLU D 4 546 ? -91.817 -29.037 -9.022 1.00 34.13 546 GLU D C 1
ATOM 13554 O O . GLU D 4 546 ? -91.828 -29.663 -7.958 1.00 35.66 546 GLU D O 1
ATOM 13560 N N . PHE D 4 547 ? -91.931 -29.606 -10.216 1.00 33.99 547 PHE D N 1
ATOM 13561 C CA . PHE D 4 547 ? -92.041 -31.039 -10.410 1.00 32.79 547 PHE D CA 1
ATOM 13562 C C . PHE D 4 547 ? -90.810 -31.467 -11.195 1.00 38.38 547 PHE D C 1
ATOM 13563 O O . PHE D 4 547 ? -90.650 -31.068 -12.343 1.00 33.32 547 PHE D O 1
ATOM 13571 N N . TYR D 4 548 ? -89.942 -32.270 -10.586 1.00 34.54 548 TYR D N 1
ATOM 13572 C CA . TYR D 4 548 ? -88.623 -32.530 -11.168 1.00 36.18 548 TYR D CA 1
ATOM 13573 C C . TYR D 4 548 ? -88.509 -33.803 -12.024 1.00 40.58 548 TYR D C 1
ATOM 13574 O O . TYR D 4 548 ? -87.402 -34.227 -12.379 1.00 35.16 548 TYR D O 1
ATOM 13583 N N . ASP D 4 549 ? -89.638 -34.413 -12.362 1.00 30.37 549 ASP D N 1
ATOM 13584 C CA . ASP D 4 549 ? -89.583 -35.680 -13.080 1.00 40.38 549 ASP D CA 1
ATOM 13585 C C . ASP D 4 549 ? -88.864 -35.488 -14.411 1.00 34.18 549 ASP D C 1
ATOM 13586 O O . ASP D 4 549 ? -88.993 -34.440 -15.034 1.00 32.22 549 ASP D O 1
ATOM 13591 N N . TYR D 4 550 ? -88.088 -36.482 -14.835 1.00 31.78 550 TYR D N 1
ATOM 13592 C CA . TYR D 4 550 ? -87.371 -36.389 -16.120 1.00 34.77 550 TYR D CA 1
ATOM 13593 C C . TYR D 4 550 ? -86.507 -35.138 -16.233 1.00 36.28 550 TYR D C 1
ATOM 13594 O O . TYR D 4 550 ? -86.402 -34.549 -17.311 1.00 33.30 550 TYR D O 1
ATOM 13603 N N . ASP D 4 551 ? -85.890 -34.747 -15.122 1.00 32.86 551 ASP D N 1
ATOM 13604 C CA . ASP D 4 551 ? -85.115 -33.509 -15.060 1.00 32.84 551 ASP D CA 1
ATOM 13605 C C . ASP D 4 551 ? -83.732 -33.649 -15.697 1.00 36.52 551 ASP D C 1
ATOM 13606 O O . ASP D 4 551 ? -82.714 -33.477 -15.026 1.00 36.06 551 ASP D O 1
ATOM 13611 N N . VAL D 4 552 ? -83.691 -33.977 -16.984 1.00 38.28 552 VAL D N 1
ATOM 13612 C CA . VAL D 4 552 ? -82.414 -34.093 -17.685 1.00 36.02 552 VAL D CA 1
ATOM 13613 C C . VAL D 4 552 ? -82.450 -33.387 -19.036 1.00 37.81 552 VAL D C 1
ATOM 13614 O O . VAL D 4 552 ? -83.488 -33.325 -19.703 1.00 36.36 552 VAL D O 1
ATOM 13618 N N . ALA D 4 553 ? -81.300 -32.854 -19.415 1.00 35.77 553 ALA D N 1
ATOM 13619 C CA . ALA D 4 553 ? -81.167 -32.109 -20.648 1.00 41.89 553 ALA D CA 1
ATOM 13620 C C . ALA D 4 553 ? -79.813 -32.410 -21.265 1.00 42.67 553 ALA D C 1
ATOM 13621 O O . ALA D 4 553 ? -78.825 -32.626 -20.553 1.00 37.34 553 ALA D O 1
ATOM 13623 N N . LEU D 4 554 ? -79.778 -32.444 -22.590 1.00 39.86 554 LEU D N 1
ATOM 13624 C CA . LEU D 4 554 ? -78.525 -32.578 -23.305 1.00 45.80 554 LEU D CA 1
ATOM 13625 C C . LEU D 4 554 ? -78.138 -31.274 -23.991 1.00 46.24 554 LEU D C 1
ATOM 13626 O O . LEU D 4 554 ? -78.947 -30.663 -24.695 1.00 50.37 554 LEU D O 1
ATOM 13631 N N . ILE D 4 555 ? -76.897 -30.851 -23.780 1.00 43.21 555 ILE D N 1
ATOM 13632 C CA . ILE D 4 555 ? -76.374 -29.673 -24.450 1.00 48.94 555 ILE D CA 1
ATOM 13633 C C . ILE D 4 555 ? -75.481 -30.090 -25.612 1.00 51.34 555 ILE D C 1
ATOM 13634 O O . ILE D 4 555 ? -74.441 -30.710 -25.398 1.00 46.23 555 ILE D O 1
ATOM 13639 N N . LYS D 4 556 ? -75.878 -29.760 -26.840 1.00 56.45 556 LYS D N 1
ATOM 13640 C CA . LYS D 4 556 ? -74.992 -29.977 -27.981 1.00 59.48 556 LYS D CA 1
ATOM 13641 C C . LYS D 4 556 ? -74.126 -28.742 -28.239 1.00 62.12 556 LYS D C 1
ATOM 13642 O O . LYS D 4 556 ? -74.640 -27.656 -28.497 1.00 54.40 556 LYS D O 1
ATOM 13648 N N . LEU D 4 557 ? -72.810 -28.919 -28.162 1.00 59.52 557 LEU D N 1
ATOM 13649 C CA . LEU D 4 557 ? -71.873 -27.843 -28.428 1.00 55.14 557 LEU D CA 1
ATOM 13650 C C . LEU D 4 557 ? -71.830 -27.524 -29.925 1.00 65.71 557 LEU D C 1
ATOM 13651 O O . LEU D 4 557 ? -72.156 -28.367 -30.762 1.00 58.17 557 LEU D O 1
ATOM 13656 N N . LYS D 4 558 ? -71.432 -26.301 -30.257 1.00 68.96 558 LYS D N 1
ATOM 13657 C CA . LYS D 4 558 ? -71.339 -25.878 -31.651 1.00 64.98 558 LYS D CA 1
ATOM 13658 C C . LYS D 4 558 ? -70.115 -26.522 -32.294 1.00 64.38 558 LYS D C 1
ATOM 13659 O O . LYS D 4 558 ? -70.132 -26.891 -33.472 1.00 69.79 558 LYS D O 1
ATOM 13665 N N . ASN D 4 559 ? -69.055 -26.644 -31.502 1.00 63.43 559 ASN D N 1
ATOM 13666 C CA . ASN D 4 559 ? -67.798 -27.229 -31.938 1.00 64.19 559 ASN D CA 1
ATOM 13667 C C . ASN D 4 559 ? -67.451 -28.474 -31.124 1.00 63.98 559 ASN D C 1
ATOM 13668 O O . ASN D 4 559 ? -67.821 -28.584 -29.954 1.00 59.38 559 ASN D O 1
ATOM 13673 N N . LYS D 4 560 ? -66.741 -29.408 -31.742 1.00 61.78 560 LYS D N 1
ATOM 13674 C CA . LYS D 4 560 ? -66.334 -30.619 -31.051 1.00 59.55 560 LYS D CA 1
ATOM 13675 C C . LYS D 4 560 ? -65.275 -30.315 -30.000 1.00 62.32 560 LYS D C 1
ATOM 13676 O O . LYS D 4 560 ? -64.372 -29.505 -30.228 1.00 61.19 560 LYS D O 1
ATOM 13682 N N . LEU D 4 561 ? -65.399 -30.972 -28.844 1.00 59.47 561 LEU D N 1
ATOM 13683 C CA . LEU D 4 561 ? -64.396 -30.900 -27.785 1.00 60.49 561 LEU D CA 1
ATOM 13684 C C . LEU D 4 561 ? -63.107 -31.565 -28.229 1.00 62.66 561 LEU D C 1
ATOM 13685 O O . LEU D 4 561 ? -63.141 -32.575 -28.935 1.00 69.20 561 LEU D O 1
ATOM 13690 N N . LYS D 4 562 ? -61.969 -31.014 -27.813 1.00 63.76 562 LYS D N 1
ATOM 13691 C CA . LYS D 4 562 ? -60.705 -31.725 -27.978 1.00 65.33 562 LYS D CA 1
ATOM 13692 C C . LYS D 4 562 ? -60.339 -32.414 -26.674 1.00 65.00 562 LYS D C 1
ATOM 13693 O O . LYS D 4 562 ? -60.078 -31.761 -25.661 1.00 64.05 562 LYS D O 1
ATOM 13699 N N . TYR D 4 563 ? -60.327 -33.738 -26.694 1.00 64.82 563 TYR D N 1
ATOM 13700 C CA . TYR D 4 563 ? -59.991 -34.485 -25.491 1.00 64.79 563 TYR D CA 1
ATOM 13701 C C . TYR D 4 563 ? -58.536 -34.236 -25.086 1.00 66.15 563 TYR D C 1
ATOM 13702 O O . TYR D 4 563 ? -57.674 -34.028 -25.940 1.00 75.43 563 TYR D O 1
ATOM 13711 N N . GLY D 4 564 ? -58.279 -34.237 -23.781 1.00 62.17 564 GLY D N 1
ATOM 13712 C CA . GLY D 4 564 ? -56.945 -34.027 -23.246 1.00 60.36 564 GLY D CA 1
ATOM 13713 C C . GLY D 4 564 ? -56.836 -34.470 -21.791 1.00 59.87 564 GLY D C 1
ATOM 13714 O O . GLY D 4 564 ? -57.708 -35.175 -21.274 1.00 54.51 564 GLY D O 1
ATOM 13715 N N . GLN D 4 565 ? -55.760 -34.051 -21.131 1.00 62.04 565 GLN D N 1
ATOM 13716 C CA . GLN D 4 565 ? -55.526 -34.368 -19.723 1.00 60.88 565 GLN D CA 1
ATOM 13717 C C . GLN D 4 565 ? -56.716 -34.016 -18.840 1.00 56.58 565 GLN D C 1
ATOM 13718 O O . GLN D 4 565 ? -56.957 -34.673 -17.833 1.00 54.27 565 GLN D O 1
ATOM 13724 N N . THR D 4 566 ? -57.448 -32.972 -19.218 1.00 58.53 566 THR D N 1
ATOM 13725 C CA . THR D 4 566 ? -58.447 -32.371 -18.338 1.00 55.53 566 THR D CA 1
ATOM 13726 C C . THR D 4 566 ? -59.842 -32.393 -18.946 1.00 54.53 566 THR D C 1
ATOM 13727 O O . THR D 4 566 ? -60.813 -31.968 -18.320 1.00 51.00 566 THR D O 1
ATOM 13731 N N . ILE D 4 567 ? -59.936 -32.885 -20.172 1.00 56.04 567 ILE D N 1
ATOM 13732 C CA . ILE D 4 567 ? -61.223 -33.019 -20.833 1.00 53.65 567 ILE D CA 1
ATOM 13733 C C . ILE D 4 567 ? -61.414 -34.448 -21.344 1.00 55.03 567 ILE D C 1
ATOM 13734 O O . ILE D 4 567 ? -60.835 -34.842 -22.362 1.00 52.38 567 ILE D O 1
ATOM 13739 N N . ARG D 4 568 ? -62.214 -35.224 -20.622 1.00 46.34 568 ARG D N 1
ATOM 13740 C CA . ARG D 4 568 ? -62.502 -36.587 -21.026 1.00 47.04 568 ARG D CA 1
ATOM 13741 C C . ARG D 4 568 ? -63.968 -36.948 -20.773 1.00 43.49 568 ARG D C 1
ATOM 13742 O O . ARG D 4 568 ? -64.610 -36.385 -19.894 1.00 45.22 568 ARG D O 1
ATOM 13750 N N . PRO D 4 569 ? -64.503 -37.902 -21.547 1.00 49.35 569 PRO D N 1
ATOM 13751 C CA . PRO D 4 569 ? -65.910 -38.271 -21.371 1.00 44.10 569 PRO D CA 1
ATOM 13752 C C . PRO D 4 569 ? -66.075 -39.289 -20.238 1.00 47.58 569 PRO D C 1
ATOM 13753 O O . PRO D 4 569 ? -65.142 -40.046 -19.947 1.00 40.48 569 PRO D O 1
ATOM 13757 N N . ILE D 4 570 ? -67.253 -39.312 -19.622 1.00 41.85 570 ILE D N 1
ATOM 13758 C CA . ILE D 4 570 ? -67.558 -40.309 -18.609 1.00 40.92 570 ILE D CA 1
ATOM 13759 C C . ILE D 4 570 ? -68.475 -41.389 -19.192 1.00 45.61 570 ILE D C 1
ATOM 13760 O O . ILE D 4 570 ? -69.292 -41.116 -20.074 1.00 37.00 570 ILE D O 1
ATOM 13765 N N . CYS D 4 571 ? -68.327 -42.621 -18.720 1.00 36.49 571 CYS D N 1
ATOM 13766 C CA . CYS D 4 571 ? -69.125 -43.727 -19.248 1.00 36.51 571 CYS D CA 1
ATOM 13767 C C . CYS D 4 571 ? -70.599 -43.592 -18.910 1.00 39.17 571 CYS D C 1
ATOM 13768 O O . CYS D 4 571 ? -70.954 -43.157 -17.815 1.00 39.64 571 CYS D O 1
ATOM 13771 N N . LEU D 4 572 ? -71.453 -43.987 -19.845 1.00 35.68 572 LEU D N 1
ATOM 13772 C CA . LEU D 4 572 ? -72.896 -43.981 -19.631 1.00 34.76 572 LEU D CA 1
ATOM 13773 C C . LEU D 4 572 ? -73.425 -45.408 -19.513 1.00 36.75 572 LEU D C 1
ATOM 13774 O O . LEU D 4 572 ? -72.790 -46.351 -19.980 1.00 38.92 572 LEU D O 1
ATOM 13779 N N . PRO D 4 573 ? -74.593 -45.575 -18.890 1.00 37.13 573 PRO D N 1
ATOM 13780 C CA . PRO D 4 573 ? -75.152 -46.928 -18.781 1.00 40.19 573 PRO D CA 1
ATOM 13781 C C . PRO D 4 573 ? -75.538 -47.529 -20.137 1.00 44.43 573 PRO D C 1
ATOM 13782 O O . PRO D 4 573 ? -75.884 -46.816 -21.076 1.00 36.38 573 PRO D O 1
ATOM 13786 N N . CYS D 4 574 ? -75.437 -48.853 -20.222 1.00 48.39 574 CYS D N 1
ATOM 13787 C CA . CYS D 4 574 ? -75.895 -49.617 -21.378 1.00 48.35 574 CYS D CA 1
ATOM 13788 C C . CYS D 4 574 ? -75.226 -49.210 -22.683 1.00 48.61 574 CYS D C 1
ATOM 13789 O O . CYS D 4 574 ? -75.887 -49.085 -23.715 1.00 48.31 574 CYS D O 1
ATOM 13792 N N . THR D 4 575 ? -73.908 -49.020 -22.614 1.00 47.08 575 THR D N 1
ATOM 13793 C CA . THR D 4 575 ? -73.064 -48.809 -23.787 1.00 49.08 575 THR D CA 1
ATOM 13794 C C . THR D 4 575 ? -71.936 -49.842 -23.793 1.00 52.37 575 THR D C 1
ATOM 13795 O O . THR D 4 575 ? -71.659 -50.458 -22.753 1.00 42.21 575 THR D O 1
ATOM 13799 N N . GLU D 4 576 ? -71.297 -50.015 -24.958 1.00 52.97 576 GLU D N 1
ATOM 13800 C CA . GLU D 4 576 ? -70.120 -50.879 -25.122 1.00 57.81 576 GLU D CA 1
ATOM 13801 C C . GLU D 4 576 ? -68.991 -50.437 -24.203 1.00 56.06 576 GLU D C 1
ATOM 13802 O O . GLU D 4 576 ? -68.318 -51.267 -23.589 1.00 52.49 576 GLU D O 1
ATOM 13808 N N . GLY D 4 577 ? -68.774 -49.123 -24.139 1.00 55.24 577 GLY D N 1
ATOM 13809 C CA . GLY D 4 577 ? -67.757 -48.551 -23.273 1.00 53.79 577 GLY D CA 1
ATOM 13810 C C . GLY D 4 577 ? -67.887 -49.009 -21.828 1.00 49.21 577 GLY D C 1
ATOM 13811 O O . GLY D 4 577 ? -66.905 -49.373 -21.181 1.00 54.36 577 GLY D O 1
ATOM 13812 N N . THR D 4 578 ? -69.106 -49.004 -21.313 1.00 42.76 578 THR D N 1
ATOM 13813 C CA . THR D 4 578 ? -69.314 -49.382 -19.922 1.00 45.59 578 THR D CA 1
ATOM 13814 C C . THR D 4 578 ? -69.208 -50.902 -19.727 1.00 48.91 578 THR D C 1
ATOM 13815 O O . THR D 4 578 ? -68.748 -51.366 -18.690 1.00 50.77 578 THR D O 1
ATOM 13819 N N . THR D 4 579 ? -69.605 -51.673 -20.736 1.00 49.91 579 THR D N 1
ATOM 13820 C CA . THR D 4 579 ? -69.416 -53.119 -20.688 1.00 51.15 579 THR D CA 1
ATOM 13821 C C . THR D 4 579 ? -67.928 -53.410 -20.545 1.00 53.28 579 THR D C 1
ATOM 13822 O O . THR D 4 579 ? -67.520 -54.300 -19.791 1.00 45.45 579 THR D O 1
ATOM 13826 N N . ARG D 4 580 ? -67.124 -52.633 -21.265 1.00 50.38 580 ARG D N 1
ATOM 13827 C CA . ARG D 4 580 ? -65.677 -52.791 -21.251 1.00 51.83 580 ARG D CA 1
ATOM 13828 C C . ARG D 4 580 ? -65.043 -52.188 -19.998 1.00 50.42 580 ARG D C 1
ATOM 13829 O O . ARG D 4 580 ? -64.055 -52.706 -19.496 1.00 53.26 580 ARG D O 1
ATOM 13837 N N . ALA D 4 581 ? -65.621 -51.102 -19.487 1.00 51.13 581 ALA D N 1
ATOM 13838 C CA . ALA D 4 581 ? -65.150 -50.494 -18.244 1.00 42.29 581 ALA D CA 1
ATOM 13839 C C . ALA D 4 581 ? -65.299 -51.460 -17.074 1.00 51.86 581 ALA D C 1
ATOM 13840 O O . ALA D 4 581 ? -64.457 -51.497 -16.177 1.00 52.05 581 ALA D O 1
ATOM 13842 N N . LEU D 4 582 ? -66.381 -52.234 -17.089 1.00 50.94 582 LEU D N 1
ATOM 13843 C CA . LEU D 4 582 ? -66.655 -53.213 -16.039 1.00 52.86 582 LEU D CA 1
ATOM 13844 C C . LEU D 4 582 ? -65.985 -54.564 -16.322 1.00 59.22 582 LEU D C 1
ATOM 13845 O O . LEU D 4 582 ? -66.149 -55.519 -15.560 1.00 62.22 582 LEU D O 1
ATOM 13850 N N . ARG D 4 583 ? -65.240 -54.636 -17.420 1.00 59.91 583 ARG D N 1
ATOM 13851 C CA . ARG D 4 583 ? -64.499 -55.843 -17.783 1.00 70.23 583 ARG D CA 1
ATOM 13852 C C . ARG D 4 583 ? -65.429 -57.014 -18.086 1.00 71.18 583 ARG D C 1
ATOM 13853 O O . ARG D 4 583 ? -65.133 -58.158 -17.743 1.00 72.32 583 ARG D O 1
ATOM 13861 N N . LEU D 4 584 ? -66.551 -56.729 -18.730 1.00 68.72 584 LEU D N 1
ATOM 13862 C CA . LEU D 4 584 ? -67.524 -57.766 -19.035 1.00 63.83 584 LEU D CA 1
ATOM 13863 C C . LEU D 4 584 ? -67.476 -58.162 -20.512 1.00 65.17 584 LEU D C 1
ATOM 13864 O O . LEU D 4 584 ? -66.862 -57.472 -21.334 1.00 65.28 584 LEU D O 1
ATOM 13869 N N . PRO D 4 585 ? -68.104 -59.296 -20.851 1.00 65.69 585 PRO D N 1
ATOM 13870 C CA . PRO D 4 585 ? -68.067 -59.829 -22.219 1.00 67.04 585 PRO D CA 1
ATOM 13871 C C . PRO D 4 585 ? -68.971 -59.036 -23.159 1.00 69.04 585 PRO D C 1
ATOM 13872 O O . PRO D 4 585 ? -69.882 -58.361 -22.685 1.00 73.29 585 PRO D O 1
ATOM 13876 N N . PRO D 4 586 ? -68.729 -59.119 -24.477 1.00 64.33 586 PRO D N 1
ATOM 13877 C CA . PRO D 4 586 ? -69.549 -58.395 -25.457 1.00 65.32 586 PRO D CA 1
ATOM 13878 C C . PRO D 4 586 ? -71.017 -58.825 -25.435 1.00 68.82 586 PRO D C 1
ATOM 13879 O O . PRO D 4 586 ? -71.859 -58.173 -26.058 1.00 67.67 586 PRO D O 1
ATOM 13883 N N . THR D 4 587 ? -71.318 -59.902 -24.714 1.00 70.13 587 THR D N 1
ATOM 13884 C CA . THR D 4 587 ? -72.690 -60.397 -24.608 1.00 68.32 587 THR D CA 1
ATOM 13885 C C . THR D 4 587 ? -73.457 -59.813 -23.415 1.00 62.10 587 THR D C 1
ATOM 13886 O O . THR D 4 587 ? -74.644 -60.076 -23.248 1.00 58.40 587 THR D O 1
ATOM 13890 N N . THR D 4 588 ? -72.782 -59.026 -22.587 1.00 60.98 588 THR D N 1
ATOM 13891 C CA . THR D 4 588 ? -73.439 -58.403 -21.443 1.00 57.30 588 THR D CA 1
ATOM 13892 C C . THR D 4 588 ? -74.641 -57.575 -21.894 1.00 54.45 588 THR D C 1
ATOM 13893 O O . THR D 4 588 ? -74.563 -56.835 -22.877 1.00 56.47 588 THR D O 1
ATOM 13897 N N . THR D 4 589 ? -75.749 -57.710 -21.168 1.00 49.95 589 THR D N 1
ATOM 13898 C CA . THR D 4 589 ? -76.999 -57.044 -21.517 1.00 47.27 589 THR D CA 1
ATOM 13899 C C . THR D 4 589 ? -77.194 -55.796 -20.684 1.00 44.46 589 THR D C 1
ATOM 13900 O O . THR D 4 589 ? -76.496 -55.575 -19.692 1.00 45.06 589 THR D O 1
ATOM 13904 N N . CYS D 4 590 ? -78.166 -54.984 -21.074 1.00 48.28 590 CYS D N 1
ATOM 13905 C CA . CYS D 4 590 ? -78.447 -53.760 -20.338 1.00 45.65 590 CYS D CA 1
ATOM 13906 C C . CYS D 4 590 ? -78.890 -54.094 -18.907 1.00 45.74 590 CYS D C 1
ATOM 13907 O O . CYS D 4 590 ? -78.451 -53.471 -17.929 1.00 38.50 590 CYS D O 1
ATOM 13910 N N . GLN D 4 591 ? -79.745 -55.102 -18.787 1.00 45.59 591 GLN D N 1
ATOM 13911 C CA . GLN D 4 591 ? -80.196 -55.549 -17.479 1.00 42.75 591 GLN D CA 1
ATOM 13912 C C . GLN D 4 591 ? -79.019 -55.991 -16.605 1.00 45.45 591 GLN D C 1
ATOM 13913 O O . GLN D 4 591 ? -79.010 -55.743 -15.404 1.00 41.34 591 GLN D O 1
ATOM 13919 N N . GLN D 4 592 ? -78.031 -56.646 -17.212 1.00 46.69 592 GLN D N 1
ATOM 13920 C CA . GLN D 4 592 ? -76.844 -57.090 -16.484 1.00 48.20 592 GLN D CA 1
ATOM 13921 C C . GLN D 4 592 ? -75.963 -55.923 -16.030 1.00 47.26 592 GLN D C 1
ATOM 13922 O O . GLN D 4 592 ? -75.317 -56.000 -14.991 1.00 50.71 592 GLN D O 1
ATOM 13928 N N . GLN D 4 593 ? -75.921 -54.852 -16.811 1.00 40.40 593 GLN D N 1
ATOM 13929 C CA . GLN D 4 593 ? -75.226 -53.645 -16.372 1.00 40.43 593 GLN D CA 1
ATOM 13930 C C . GLN D 4 593 ? -75.917 -53.023 -15.175 1.00 38.83 593 GLN D C 1
ATOM 13931 O O . GLN D 4 593 ? -75.271 -52.578 -14.228 1.00 37.95 593 GLN D O 1
ATOM 13937 N N . LYS D 4 594 ? -77.241 -52.978 -15.232 1.00 37.73 594 LYS D N 1
ATOM 13938 C CA . LYS D 4 594 ? -78.018 -52.396 -14.158 1.00 35.97 594 LYS D CA 1
ATOM 13939 C C . LYS D 4 594 ? -77.831 -53.174 -12.853 1.00 49.52 594 LYS D C 1
ATOM 13940 O O . LYS D 4 594 ? -77.693 -52.579 -11.779 1.00 53.63 594 LYS D O 1
ATOM 13946 N N . GLU D 4 595 ? -77.835 -54.500 -12.948 1.00 43.47 595 GLU D N 1
ATOM 13947 C CA . GLU D 4 595 ? -77.627 -55.343 -11.778 1.00 51.13 595 GLU D CA 1
ATOM 13948 C C . GLU D 4 595 ? -76.246 -55.096 -11.185 1.00 48.85 595 GLU D C 1
ATOM 13949 O O . GLU D 4 595 ? -76.066 -55.176 -9.971 1.00 47.88 595 GLU D O 1
ATOM 13955 N N . GLU D 4 596 ? -75.276 -54.790 -12.041 1.00 39.93 596 GLU D N 1
ATOM 13956 C CA . GLU D 4 596 ? -73.910 -54.569 -11.577 1.00 47.98 596 GLU D CA 1
ATOM 13957 C C . GLU D 4 596 ? -73.719 -53.176 -10.958 1.00 45.52 596 GLU D C 1
ATOM 13958 O O . GLU D 4 596 ? -73.069 -53.039 -9.914 1.00 47.25 596 GLU D O 1
ATOM 13964 N N . LEU D 4 597 ? -74.293 -52.158 -11.597 1.00 37.92 597 LEU D N 1
ATOM 13965 C CA . LEU D 4 597 ? -74.100 -50.764 -11.189 1.00 41.05 597 LEU D CA 1
ATOM 13966 C C . LEU D 4 597 ? -75.074 -50.326 -10.094 1.00 47.94 597 LEU D C 1
ATOM 13967 O O . LEU D 4 597 ? -74.696 -49.622 -9.154 1.00 47.76 597 LEU D O 1
ATOM 13972 N N . LEU D 4 598 ? -76.330 -50.737 -10.232 1.00 40.66 598 LEU D N 1
ATOM 13973 C CA . LEU D 4 598 ? -77.376 -50.329 -9.313 1.00 33.50 598 LEU D CA 1
ATOM 13974 C C . LEU D 4 598 ? -78.081 -51.521 -8.683 1.00 30.63 598 LEU D C 1
ATOM 13975 O O . LEU D 4 598 ? -79.269 -51.736 -8.915 1.00 50.57 598 LEU D O 1
ATOM 13980 N N . PRO D 4 599 ? -77.359 -52.296 -7.867 1.00 37.90 599 PRO D N 1
ATOM 13981 C CA . PRO D 4 599 ? -78.043 -53.405 -7.191 1.00 37.66 599 PRO D CA 1
ATOM 13982 C C . PRO D 4 599 ? -79.063 -52.882 -6.174 1.00 41.35 599 PRO D C 1
ATOM 13983 O O . PRO D 4 599 ? -79.021 -51.703 -5.788 1.00 39.67 599 PRO D O 1
ATOM 13987 N N . ALA D 4 600 ? -79.993 -53.738 -5.765 1.00 39.86 600 ALA D N 1
ATOM 13988 C CA . ALA D 4 600 ? -80.976 -53.346 -4.764 1.00 42.68 600 ALA D CA 1
ATOM 13989 C C . ALA D 4 600 ? -80.307 -53.353 -3.392 1.00 42.72 600 ALA D C 1
ATOM 13990 O O . ALA D 4 600 ? -80.549 -54.239 -2.570 1.00 46.36 600 ALA D O 1
ATOM 13992 N N . GLN D 4 601 ? -79.457 -52.359 -3.161 1.00 36.61 601 GLN D N 1
ATOM 13993 C CA . GLN D 4 601 ? -78.627 -52.296 -1.962 1.00 36.39 601 GLN D CA 1
ATOM 13994 C C . GLN D 4 601 ? -78.233 -50.829 -1.693 1.00 36.42 601 GLN D C 1
ATOM 13995 O O . GLN D 4 601 ? -78.653 -49.943 -2.429 1.00 36.06 601 GLN D O 1
ATOM 14001 N N . ASP D 4 602 ? -77.483 -50.557 -0.627 1.00 33.31 602 ASP D N 1
ATOM 14002 C CA . ASP D 4 602 ? -76.864 -49.246 -0.449 1.00 34.09 602 ASP D CA 1
ATOM 14003 C C . ASP D 4 602 ? -75.621 -49.176 -1.337 1.00 41.58 602 ASP D C 1
ATOM 14004 O O . ASP D 4 602 ? -74.723 -50.014 -1.230 1.00 39.72 602 ASP D O 1
ATOM 14009 N N . ILE D 4 603 ? -75.572 -48.193 -2.232 1.00 35.18 603 ILE D N 1
ATOM 14010 C CA . ILE D 4 603 ? -74.541 -48.193 -3.269 1.00 29.96 603 ILE D CA 1
ATOM 14011 C C . ILE D 4 603 ? -73.549 -47.068 -3.067 1.00 28.83 603 ILE D C 1
ATOM 14012 O O . ILE D 4 603 ? -73.924 -45.894 -3.124 1.00 29.46 603 ILE D O 1
ATOM 14017 N N . LYS D 4 604 ? -72.287 -47.406 -2.841 1.00 29.91 604 LYS D N 1
ATOM 14018 C CA . LYS D 4 604 ? -71.296 -46.367 -2.681 1.00 43.65 604 LYS D CA 1
ATOM 14019 C C . LYS D 4 604 ? -71.170 -45.629 -3.999 1.00 41.76 604 LYS D C 1
ATOM 14020 O O . LYS D 4 604 ? -71.039 -46.238 -5.061 1.00 39.94 604 LYS D O 1
ATOM 14026 N N . ALA D 4 605 ? -71.237 -44.311 -3.928 1.00 29.30 605 ALA D N 1
ATOM 14027 C CA . ALA D 4 605 ? -71.118 -43.493 -5.118 1.00 29.11 605 ALA D CA 1
ATOM 14028 C C . ALA D 4 605 ? -70.435 -42.200 -4.760 1.00 29.57 605 ALA D C 1
ATOM 14029 O O . ALA D 4 605 ? -69.922 -42.034 -3.654 1.00 33.03 605 ALA D O 1
ATOM 14031 N N . LEU D 4 606 ? -70.430 -41.274 -5.706 1.00 29.52 606 LEU D N 1
ATOM 14032 C CA . LEU D 4 606 ? -69.767 -40.011 -5.485 1.00 30.95 606 LEU D CA 1
ATOM 14033 C C . LEU D 4 606 ? -70.267 -38.936 -6.435 1.00 34.22 606 LEU D C 1
ATOM 14034 O O . LEU D 4 606 ? -70.831 -39.223 -7.500 1.00 31.24 606 LEU D O 1
ATOM 14039 N N . PHE D 4 607 ? -70.087 -37.696 -6.011 1.00 30.63 607 PHE D N 1
ATOM 14040 C CA . PHE D 4 607 ? -70.315 -36.554 -6.873 1.00 34.62 607 PHE D CA 1
ATOM 14041 C C . PHE D 4 607 ? -69.202 -35.552 -6.641 1.00 41.34 607 PHE D C 1
ATOM 14042 O O . PHE D 4 607 ? -68.399 -35.696 -5.719 1.00 33.25 607 PHE D O 1
ATOM 14050 N N . VAL D 4 608 ? -69.154 -34.550 -7.507 1.00 45.44 608 VAL D N 1
ATOM 14051 C CA . VAL D 4 608 ? -68.088 -33.571 -7.496 1.00 42.99 608 VAL D CA 1
ATOM 14052 C C . VAL D 4 608 ? -68.694 -32.236 -7.121 1.00 44.35 608 VAL D C 1
ATOM 14053 O O . VAL D 4 608 ? -69.659 -31.780 -7.746 1.00 49.45 608 VAL D O 1
ATOM 14057 N N . SER D 4 609 ? -68.143 -31.625 -6.082 1.00 39.46 609 SER D N 1
ATOM 14058 C CA . SER D 4 609 ? -68.616 -30.334 -5.624 1.00 47.91 609 SER D CA 1
ATOM 14059 C C . SER D 4 609 ? -67.501 -29.318 -5.769 1.00 50.44 609 SER D C 1
ATOM 14060 O O . SER D 4 609 ? -66.339 -29.636 -5.537 1.00 49.95 609 SER D O 1
ATOM 14063 N N . GLU D 4 610 ? -67.847 -28.100 -6.167 1.00 55.26 610 GLU D N 1
ATOM 14064 C CA . GLU D 4 610 ? -66.863 -27.032 -6.157 1.00 62.93 610 GLU D CA 1
ATOM 14065 C C . GLU D 4 610 ? -66.901 -26.336 -4.805 1.00 64.20 610 GLU D C 1
ATOM 14066 O O . GLU D 4 610 ? -67.922 -25.764 -4.416 1.00 57.55 610 GLU D O 1
ATOM 14072 N N . GLU D 4 611 ? -65.797 -26.408 -4.073 1.00 74.15 611 GLU D N 1
ATOM 14073 C CA . GLU D 4 611 ? -65.691 -25.654 -2.835 1.00 87.58 611 GLU D CA 1
ATOM 14074 C C . GLU D 4 611 ? -64.544 -24.661 -2.933 1.00 89.91 611 GLU D C 1
ATOM 14075 O O . GLU D 4 611 ? -63.377 -25.023 -2.773 1.00 87.37 611 GLU D O 1
ATOM 14081 N N . GLU D 4 612 ? -64.892 -23.410 -3.210 1.00 95.66 612 GLU D N 1
ATOM 14082 C CA . GLU D 4 612 ? -63.907 -22.344 -3.349 1.00 100.69 612 GLU D CA 1
ATOM 14083 C C . GLU D 4 612 ? -63.002 -22.574 -4.557 1.00 98.02 612 GLU D C 1
ATOM 14084 O O . GLU D 4 612 ? -61.783 -22.694 -4.419 1.00 98.20 612 GLU D O 1
ATOM 14090 N N . LYS D 4 613 ? -63.616 -22.633 -5.738 1.00 94.95 613 LYS D N 1
ATOM 14091 C CA . LYS D 4 613 ? -62.891 -22.790 -6.999 1.00 93.37 613 LYS D CA 1
ATOM 14092 C C . LYS D 4 613 ? -62.099 -24.099 -7.075 1.00 87.14 613 LYS D C 1
ATOM 14093 O O . LYS D 4 613 ? -61.278 -24.285 -7.976 1.00 85.98 613 LYS D O 1
ATOM 14099 N N . LYS D 4 614 ? -62.350 -25.002 -6.131 1.00 83.05 614 LYS D N 1
ATOM 14100 C CA . LYS D 4 614 ? -61.693 -26.303 -6.123 1.00 77.49 614 LYS D CA 1
ATOM 14101 C C . LYS D 4 614 ? -62.709 -27.434 -6.218 1.00 68.05 614 LYS D C 1
ATOM 14102 O O . LYS D 4 614 ? -63.641 -27.513 -5.417 1.00 63.89 614 LYS D O 1
ATOM 14108 N N . LEU D 4 615 ? -62.527 -28.297 -7.212 1.00 60.31 615 LEU D N 1
ATOM 14109 C CA . LEU D 4 615 ? -63.340 -29.494 -7.341 1.00 57.68 615 LEU D CA 1
ATOM 14110 C C . LEU D 4 615 ? -62.909 -30.495 -6.280 1.00 58.78 615 LEU D C 1
ATOM 14111 O O . LEU D 4 615 ? -61.729 -30.580 -5.941 1.00 61.54 615 LEU D O 1
ATOM 14116 N N . THR D 4 616 ? -63.864 -31.252 -5.757 1.00 54.83 616 THR D N 1
ATOM 14117 C CA . THR D 4 616 ? -63.572 -32.214 -4.705 1.00 52.66 616 THR D CA 1
ATOM 14118 C C . THR D 4 616 ? -64.602 -33.337 -4.707 1.00 47.46 616 THR D C 1
ATOM 14119 O O . THR D 4 616 ? -65.789 -33.103 -4.937 1.00 48.93 616 THR D O 1
ATOM 14123 N N . ARG D 4 617 ? -64.140 -34.564 -4.486 1.00 46.67 617 ARG D N 1
ATOM 14124 C CA . ARG D 4 617 ? -65.027 -35.720 -4.552 1.00 46.72 617 ARG D CA 1
ATOM 14125 C C . ARG D 4 617 ? -65.737 -35.935 -3.224 1.00 46.37 617 ARG D C 1
ATOM 14126 O O . ARG D 4 617 ? -65.129 -35.860 -2.149 1.00 45.49 617 ARG D O 1
ATOM 14134 N N . LYS D 4 618 ? -67.032 -36.200 -3.310 1.00 37.20 618 LYS D N 1
ATOM 14135 C CA . LYS D 4 618 ? -67.839 -36.425 -2.127 1.00 38.64 618 LYS D CA 1
ATOM 14136 C C . LYS D 4 618 ? -68.437 -37.815 -2.179 1.00 39.69 618 LYS D C 1
ATOM 14137 O O . LYS D 4 618 ? -69.133 -38.166 -3.130 1.00 37.68 618 LYS D O 1
ATOM 14143 N N . GLU D 4 619 ? -68.163 -38.604 -1.149 1.00 46.62 619 GLU D N 1
ATOM 14144 C CA . GLU D 4 619 ? -68.648 -39.976 -1.072 1.00 47.00 619 GLU D CA 1
ATOM 14145 C C . GLU D 4 619 ? -70.041 -40.040 -0.450 1.00 39.21 619 GLU D C 1
ATOM 14146 O O . GLU D 4 619 ? -70.251 -39.578 0.663 1.00 42.69 619 GLU D O 1
ATOM 14152 N N . VAL D 4 620 ? -70.984 -40.629 -1.178 1.00 37.87 620 VAL D N 1
ATOM 14153 C CA . VAL D 4 620 ? -72.360 -40.741 -0.721 1.00 32.03 620 VAL D CA 1
ATOM 14154 C C . VAL D 4 620 ? -72.861 -42.146 -0.965 1.00 35.11 620 VAL D C 1
ATOM 14155 O O . VAL D 4 620 ? -72.213 -42.934 -1.659 1.00 38.00 620 VAL D O 1
ATOM 14159 N N . TYR D 4 621 ? -74.025 -42.459 -0.407 1.00 32.03 621 TYR D N 1
ATOM 14160 C CA . TYR D 4 621 ? -74.629 -43.763 -0.621 1.00 30.05 621 TYR D CA 1
ATOM 14161 C C . TYR D 4 621 ? -75.982 -43.639 -1.284 1.00 26.85 621 TYR D C 1
ATOM 14162 O O . TYR D 4 621 ? -76.848 -42.902 -0.823 1.00 26.07 621 TYR D O 1
ATOM 14171 N N . ILE D 4 622 ? -76.168 -44.363 -2.374 1.00 26.37 622 ILE D N 1
ATOM 14172 C CA . ILE D 4 622 ? -77.473 -44.374 -2.999 1.00 26.67 622 ILE D CA 1
ATOM 14173 C C . ILE D 4 622 ? -78.304 -45.398 -2.251 1.00 29.89 622 ILE D C 1
ATOM 14174 O O . ILE D 4 622 ? -77.887 -46.556 -2.113 1.00 27.64 622 ILE D O 1
ATOM 14179 N N . LYS D 4 623 ? -79.463 -44.986 -1.738 1.00 25.38 623 LYS D N 1
ATOM 14180 C CA . LYS D 4 623 ? -80.295 -45.945 -1.017 1.00 31.15 623 LYS D CA 1
ATOM 14181 C C . LYS D 4 623 ? -81.199 -46.649 -2.015 1.00 30.90 623 LYS D C 1
ATOM 14182 O O . LYS D 4 623 ? -82.318 -46.210 -2.256 1.00 27.29 623 LYS D O 1
ATOM 14188 N N . ASN D 4 624 ? -80.713 -47.735 -2.608 1.00 29.81 624 ASN D N 1
ATOM 14189 C CA . ASN D 4 624 ? -81.516 -48.452 -3.595 1.00 32.34 624 ASN D CA 1
ATOM 14190 C C . ASN D 4 624 ? -82.069 -49.794 -3.089 1.00 40.06 624 ASN D C 1
ATOM 14191 O O . ASN D 4 624 ? -82.597 -50.594 -3.868 1.00 46.59 624 ASN D O 1
ATOM 14196 N N . GLY D 4 625 ? -81.955 -50.029 -1.783 1.00 36.26 625 GLY D N 1
ATOM 14197 C CA . GLY D 4 625 ? -82.478 -51.242 -1.179 1.00 34.17 625 GLY D CA 1
ATOM 14198 C C . GLY D 4 625 ? -83.572 -50.998 -0.151 1.00 34.40 625 GLY D C 1
ATOM 14199 O O . GLY D 4 625 ? -84.584 -50.354 -0.437 1.00 33.70 625 GLY D O 1
ATOM 14200 N N . ASP D 4 626 ? -83.353 -51.522 1.051 1.00 30.28 626 ASP D N 1
ATOM 14201 C CA . ASP D 4 626 ? -84.321 -51.457 2.147 1.00 30.17 626 ASP D CA 1
ATOM 14202 C C . ASP D 4 626 ? -84.500 -50.041 2.678 1.00 29.02 626 ASP D C 1
ATOM 14203 O O . ASP D 4 626 ? -85.504 -49.743 3.318 1.00 38.87 626 ASP D O 1
ATOM 14208 N N . LYS D 4 627 ? -83.534 -49.170 2.400 1.00 30.98 627 LYS D N 1
ATOM 14209 C CA . LYS D 4 627 ? -83.594 -47.788 2.878 1.00 31.70 627 LYS D CA 1
ATOM 14210 C C . LYS D 4 627 ? -84.247 -46.826 1.874 1.00 33.44 627 LYS D C 1
ATOM 14211 O O . LYS D 4 627 ? -84.520 -45.671 2.204 1.00 31.15 627 LYS D O 1
ATOM 14217 N N . LYS D 4 628 ? -84.491 -47.303 0.656 1.00 26.32 628 LYS D N 1
ATOM 14218 C CA . LYS D 4 628 ? -85.062 -46.464 -0.404 1.00 30.36 628 LYS D CA 1
ATOM 14219 C C . LYS D 4 628 ? -86.341 -45.738 0.011 1.00 27.97 628 LYS D C 1
ATOM 14220 O O . LYS D 4 628 ? -86.475 -44.534 -0.185 1.00 26.98 628 LYS D O 1
ATOM 14226 N N . GLY D 4 629 ? -87.275 -46.477 0.592 1.00 31.86 629 GLY D N 1
ATOM 14227 C CA . GLY D 4 629 ? -88.529 -45.907 1.043 1.00 26.19 629 GLY D CA 1
ATOM 14228 C C . GLY D 4 629 ? -88.348 -44.746 2.000 1.00 40.38 629 GLY D C 1
ATOM 14229 O O . GLY D 4 629 ? -88.932 -43.677 1.795 1.00 35.76 629 GLY D O 1
ATOM 14230 N N . SER D 4 630 ? -87.548 -44.942 3.049 1.00 36.31 630 SER D N 1
ATOM 14231 C CA . SER D 4 630 ? -87.371 -43.875 4.034 1.00 37.27 630 SER D CA 1
ATOM 14232 C C . SER D 4 630 ? -86.584 -42.697 3.458 1.00 29.79 630 SER D C 1
ATOM 14233 O O . SER D 4 630 ? -86.781 -41.560 3.863 1.00 32.25 630 SER D O 1
ATOM 14236 N N . CYS D 4 631 ? -85.683 -42.965 2.527 1.00 28.11 631 CYS D N 1
ATOM 14237 C CA . CYS D 4 631 ? -84.971 -41.871 1.872 1.00 34.41 631 CYS D CA 1
ATOM 14238 C C . CYS D 4 631 ? -85.966 -41.013 1.081 1.00 24.49 631 CYS D C 1
ATOM 14239 O O . CYS D 4 631 ? -86.010 -39.796 1.228 1.00 34.60 631 CYS D O 1
ATOM 14242 N N . GLU D 4 632 ? -86.803 -41.667 0.290 1.00 24.42 632 GLU D N 1
ATOM 14243 C CA . GLU D 4 632 ? -87.804 -40.989 -0.529 1.00 24.42 632 GLU D CA 1
ATOM 14244 C C . GLU D 4 632 ? -88.841 -40.190 0.251 1.00 26.97 632 GLU D C 1
ATOM 14245 O O . GLU D 4 632 ? -89.248 -39.107 -0.178 1.00 30.33 632 GLU D O 1
ATOM 14251 N N . ARG D 4 633 ? -89.291 -40.735 1.376 1.00 25.11 633 ARG D N 1
ATOM 14252 C CA . ARG D 4 633 ? -90.348 -40.096 2.156 1.00 29.76 633 ARG D CA 1
ATOM 14253 C C . ARG D 4 633 ? -89.877 -38.777 2.768 1.00 28.27 633 ARG D C 1
ATOM 14254 O O . ARG D 4 633 ? -90.691 -37.949 3.160 1.00 26.36 633 ARG D O 1
ATOM 14262 N N . ASP D 4 634 ? -88.570 -38.581 2.868 1.00 25.58 634 ASP D N 1
ATOM 14263 C CA . ASP D 4 634 ? -88.086 -37.321 3.406 1.00 33.82 634 ASP D CA 1
ATOM 14264 C C . ASP D 4 634 ? -88.385 -36.181 2.433 1.00 36.91 634 ASP D C 1
ATOM 14265 O O . ASP D 4 634 ? -88.256 -35.008 2.783 1.00 26.83 634 ASP D O 1
ATOM 14270 N N . ALA D 4 635 ? -88.839 -36.528 1.230 1.00 25.77 635 ALA D N 1
ATOM 14271 C CA . ALA D 4 635 ? -89.205 -35.512 0.245 1.00 26.11 635 ALA D CA 1
ATOM 14272 C C . ALA D 4 635 ? -90.320 -34.606 0.748 1.00 28.03 635 ALA D C 1
ATOM 14273 O O . ALA D 4 635 ? -90.434 -33.449 0.334 1.00 30.86 635 ALA D O 1
ATOM 14275 N N . GLN D 4 636 ? -91.174 -35.107 1.625 1.00 30.10 636 GLN D N 1
ATOM 14276 C CA . GLN D 4 636 ? -92.299 -34.264 1.966 1.00 40.82 636 GLN D CA 1
ATOM 14277 C C . GLN D 4 636 ? -91.977 -33.163 2.971 1.00 35.05 636 GLN D C 1
ATOM 14278 O O . GLN D 4 636 ? -92.846 -32.393 3.334 1.00 40.51 636 GLN D O 1
ATOM 14284 N N . TYR D 4 637 ? -90.715 -33.068 3.370 1.00 28.79 637 TYR D N 1
ATOM 14285 C CA . TYR D 4 637 ? -90.265 -31.968 4.212 1.00 31.65 637 TYR D CA 1
ATOM 14286 C C . TYR D 4 637 ? -89.544 -30.880 3.395 1.00 30.97 637 TYR D C 1
ATOM 14287 O O . TYR D 4 637 ? -89.093 -29.874 3.942 1.00 31.48 637 TYR D O 1
ATOM 14296 N N . ALA D 4 638 ? -89.456 -31.089 2.085 1.00 29.69 638 ALA D N 1
ATOM 14297 C CA . ALA D 4 638 ? -88.848 -30.118 1.175 1.00 42.38 638 ALA D CA 1
ATOM 14298 C C . ALA D 4 638 ? -89.710 -28.870 1.014 1.00 48.65 638 ALA D C 1
ATOM 14299 O O . ALA D 4 638 ? -90.939 -28.942 1.060 1.00 45.66 638 ALA D O 1
ATOM 14301 N N . PRO D 4 639 ? -89.065 -27.712 0.810 1.00 63.70 639 PRO D N 1
ATOM 14302 C CA . PRO D 4 639 ? -89.819 -26.457 0.697 1.00 64.72 639 PRO D CA 1
ATOM 14303 C C . PRO D 4 639 ? -90.713 -26.483 -0.542 1.00 50.07 639 PRO D C 1
ATOM 14304 O O . PRO D 4 639 ? -90.286 -26.937 -1.613 1.00 38.78 639 PRO D O 1
ATOM 14308 N N . GLY D 4 640 ? -91.948 -26.019 -0.382 1.00 45.26 640 GLY D N 1
ATOM 14309 C CA . GLY D 4 640 ? -92.917 -26.035 -1.461 1.00 40.75 640 GLY D CA 1
ATOM 14310 C C . GLY D 4 640 ? -93.788 -27.278 -1.440 1.00 40.79 640 GLY D C 1
ATOM 14311 O O . GLY D 4 640 ? -94.908 -27.272 -1.958 1.00 35.56 640 GLY D O 1
ATOM 14312 N N . TYR D 4 641 ? -93.285 -28.339 -0.813 1.00 33.39 641 TYR D N 1
ATOM 14313 C CA . TYR D 4 641 ? -93.973 -29.623 -0.833 1.00 32.54 641 TYR D CA 1
ATOM 14314 C C . TYR D 4 641 ? -94.871 -29.872 0.385 1.00 32.65 641 TYR D C 1
ATOM 14315 O O . TYR D 4 641 ? -95.352 -30.983 0.588 1.00 31.91 641 TYR D O 1
ATOM 14324 N N . ASP D 4 642 ? -95.117 -28.831 1.174 1.00 39.00 642 ASP D N 1
ATOM 14325 C CA . ASP D 4 642 ? -95.891 -28.976 2.413 1.00 51.07 642 ASP D CA 1
ATOM 14326 C C . ASP D 4 642 ? -97.322 -29.463 2.184 1.00 53.82 642 ASP D C 1
ATOM 14327 O O . ASP D 4 642 ? -97.933 -30.043 3.069 1.00 52.61 642 ASP D O 1
ATOM 14332 N N . LYS D 4 643 ? -97.850 -29.237 0.989 1.00 57.84 643 LYS D N 1
ATOM 14333 C CA . LYS D 4 643 ? -99.231 -29.606 0.692 1.00 62.75 643 LYS D CA 1
ATOM 14334 C C . LYS D 4 643 ? -99.323 -31.031 0.123 1.00 53.70 643 LYS D C 1
ATOM 14335 O O . LYS D 4 643 ? -100.403 -31.621 0.053 1.00 55.86 643 LYS D O 1
ATOM 14341 N N . VAL D 4 644 ? -98.180 -31.581 -0.263 1.00 34.07 644 VAL D N 1
ATOM 14342 C CA . VAL D 4 644 ? -98.125 -32.925 -0.834 1.00 36.54 644 VAL D CA 1
ATOM 14343 C C . VAL D 4 644 ? -98.635 -33.994 0.141 1.00 44.26 644 VAL D C 1
ATOM 14344 O O . VAL D 4 644 ? -98.200 -34.053 1.285 1.00 47.22 644 VAL D O 1
ATOM 14348 N N . LYS D 4 645 ? -99.563 -34.824 -0.330 1.00 44.63 645 LYS D N 1
ATOM 14349 C CA . LYS D 4 645 ? -100.232 -35.821 0.498 1.00 47.36 645 LYS D CA 1
ATOM 14350 C C . LYS D 4 645 ? -99.619 -37.203 0.323 1.00 52.50 645 LYS D C 1
ATOM 14351 O O . LYS D 4 645 ? -99.520 -37.970 1.281 1.00 54.15 645 LYS D O 1
ATOM 14357 N N . ASP D 4 646 ? -99.218 -37.524 -0.904 1.00 53.49 646 ASP D N 1
ATOM 14358 C CA . ASP D 4 646 ? -98.499 -38.768 -1.177 1.00 51.93 646 ASP D CA 1
ATOM 14359 C C . ASP D 4 646 ? -97.200 -38.494 -1.938 1.00 40.24 646 ASP D C 1
ATOM 14360 O O . ASP D 4 646 ? -97.227 -38.039 -3.075 1.00 46.25 646 ASP D O 1
ATOM 14365 N N . ILE D 4 647 ? -96.065 -38.789 -1.312 1.00 33.87 647 ILE D N 1
ATOM 14366 C CA . ILE D 4 647 ? -94.763 -38.459 -1.886 1.00 35.46 647 ILE D CA 1
ATOM 14367 C C . ILE D 4 647 ? -94.530 -39.035 -3.296 1.00 34.10 647 ILE D C 1
ATOM 14368 O O . ILE D 4 647 ? -93.648 -38.570 -4.015 1.00 32.17 647 ILE D O 1
ATOM 14373 N N . SER D 4 648 ? -95.292 -40.048 -3.696 1.00 31.87 648 SER D N 1
ATOM 14374 C CA . SER D 4 648 ? -95.166 -40.539 -5.070 1.00 38.77 648 SER D CA 1
ATOM 14375 C C . SER D 4 648 ? -95.545 -39.428 -6.072 1.00 42.53 648 SER D C 1
ATOM 14376 O O . SER D 4 648 ? -95.203 -39.497 -7.249 1.00 40.83 648 SER D O 1
ATOM 14379 N N . GLU D 4 649 ? -96.237 -38.401 -5.583 1.00 40.54 649 GLU D N 1
ATOM 14380 C CA . GLU D 4 649 ? -96.582 -37.230 -6.391 1.00 41.37 649 GLU D CA 1
ATOM 14381 C C . GLU D 4 649 ? -95.351 -36.387 -6.778 1.00 37.56 649 GLU D C 1
ATOM 14382 O O . GLU D 4 649 ? -95.372 -35.697 -7.798 1.00 33.74 649 GLU D O 1
ATOM 14388 N N . VAL D 4 650 ? -94.288 -36.434 -5.974 1.00 31.67 650 VAL D N 1
ATOM 14389 C CA . VAL D 4 650 ? -93.078 -35.665 -6.277 1.00 28.30 650 VAL D CA 1
ATOM 14390 C C . VAL D 4 650 ? -91.819 -36.518 -6.447 1.00 29.66 650 VAL D C 1
ATOM 14391 O O . VAL D 4 650 ? -90.863 -36.103 -7.090 1.00 27.49 650 VAL D O 1
ATOM 14395 N N . VAL D 4 651 ? -91.809 -37.704 -5.852 1.00 29.96 651 VAL D N 1
ATOM 14396 C CA . VAL D 4 651 ? -90.719 -38.643 -6.055 1.00 29.09 651 VAL D CA 1
ATOM 14397 C C . VAL D 4 651 ? -91.232 -39.761 -6.961 1.00 29.37 651 VAL D C 1
ATOM 14398 O O . VAL D 4 651 ? -92.094 -40.542 -6.559 1.00 40.07 651 VAL D O 1
ATOM 14402 N N . THR D 4 652 ? -90.718 -39.815 -8.185 1.00 28.73 652 THR D N 1
ATOM 14403 C CA . THR D 4 652 ? -91.156 -40.803 -9.170 1.00 30.85 652 THR D CA 1
ATOM 14404 C C . THR D 4 652 ? -90.150 -41.957 -9.313 1.00 32.47 652 THR D C 1
ATOM 14405 O O . THR D 4 652 ? -89.135 -42.001 -8.610 1.00 26.28 652 THR D O 1
ATOM 14409 N N . PRO D 4 653 ? -90.426 -42.902 -10.230 1.00 32.20 653 PRO D N 1
ATOM 14410 C CA . PRO D 4 653 ? -89.442 -43.959 -10.477 1.00 33.05 653 PRO D CA 1
ATOM 14411 C C . PRO D 4 653 ? -88.184 -43.484 -11.195 1.00 33.60 653 PRO D C 1
ATOM 14412 O O . PRO D 4 653 ? -87.247 -44.284 -11.315 1.00 34.29 653 PRO D O 1
ATOM 14416 N N . ARG D 4 654 ? -88.146 -42.237 -11.667 1.00 29.33 654 ARG D N 1
ATOM 14417 C CA . ARG D 4 654 ? -86.926 -41.732 -12.300 1.00 27.51 654 ARG D CA 1
ATOM 14418 C C . ARG D 4 654 ? -85.817 -41.339 -11.335 1.00 37.49 654 ARG D C 1
ATOM 14419 O O . ARG D 4 654 ? -84.717 -41.020 -11.777 1.00 35.15 654 ARG D O 1
ATOM 14427 N N . PHE D 4 655 ? -86.099 -41.347 -10.032 1.00 30.54 655 PHE D N 1
ATOM 14428 C CA . PHE D 4 655 ? -85.167 -40.776 -9.062 1.00 25.22 655 PHE D CA 1
ATOM 14429 C C . PHE D 4 655 ? -84.275 -41.750 -8.312 1.00 24.85 655 PHE D C 1
ATOM 14430 O O . PHE D 4 655 ? -84.708 -42.832 -7.921 1.00 29.58 655 PHE D O 1
ATOM 14438 N N . LEU D 4 656 ? -83.022 -41.353 -8.115 1.00 36.60 656 LEU D N 1
ATOM 14439 C CA . LEU D 4 656 ? -82.153 -41.999 -7.133 1.00 35.26 656 LEU D CA 1
ATOM 14440 C C . LEU D 4 656 ? -81.995 -41.063 -5.944 1.00 29.34 656 LEU D C 1
ATOM 14441 O O . LEU D 4 656 ? -82.050 -39.841 -6.094 1.00 33.01 656 LEU D O 1
ATOM 14446 N N . CYS D 4 657 ? -81.779 -41.633 -4.767 1.00 29.12 657 CYS D N 1
ATOM 14447 C CA . CYS D 4 657 ? -81.788 -40.859 -3.525 1.00 27.71 657 CYS D CA 1
ATOM 14448 C C . CYS D 4 657 ? -80.505 -41.102 -2.718 1.00 27.36 657 CYS D C 1
ATOM 14449 O O . CYS D 4 657 ? -80.080 -42.243 -2.551 1.00 29.14 657 CYS D O 1
ATOM 14452 N N . THR D 4 658 ? -79.871 -40.023 -2.258 1.00 27.26 658 THR D N 1
ATOM 14453 C CA . THR D 4 658 ? -78.701 -40.110 -1.393 1.00 25.09 658 THR D CA 1
ATOM 14454 C C . THR D 4 658 ? -78.906 -39.161 -0.207 1.00 30.52 658 THR D C 1
ATOM 14455 O O . THR D 4 658 ? -79.950 -38.531 -0.101 1.00 25.26 658 THR D O 1
ATOM 14459 N N . GLY D 4 659 ? -77.915 -39.049 0.673 1.00 26.19 659 GLY D N 1
ATOM 14460 C CA . GLY D 4 659 ? -78.038 -38.180 1.833 1.00 26.83 659 GLY D CA 1
ATOM 14461 C C . GLY D 4 659 ? -78.595 -38.877 3.068 1.00 34.26 659 GLY D C 1
ATOM 14462 O O . GLY D 4 659 ? -78.980 -40.042 3.011 1.00 26.56 659 GLY D O 1
ATOM 14463 N N . GLY D 4 660 ? -78.646 -38.163 4.190 1.00 29.30 660 GLY D N 1
ATOM 14464 C CA . GLY D 4 660 ? -79.157 -38.734 5.428 1.00 28.16 660 GLY D CA 1
ATOM 14465 C C . GLY D 4 660 ? -78.072 -39.379 6.257 1.00 31.79 660 GLY D C 1
ATOM 14466 O O . GLY D 4 660 ? -76.890 -39.184 5.969 1.00 32.61 660 GLY D O 1
ATOM 14467 N N . VAL D 4 661 ? -78.459 -40.155 7.276 1.00 33.57 661 VAL D N 1
ATOM 14468 C CA . VAL D 4 661 ? -77.482 -40.706 8.228 1.00 35.63 661 VAL D CA 1
ATOM 14469 C C . VAL D 4 661 ? -77.400 -42.230 8.253 1.00 35.59 661 VAL D C 1
ATOM 14470 O O . VAL D 4 661 ? -76.582 -42.806 8.972 1.00 38.71 661 VAL D O 1
ATOM 14474 N N . SER D 4 662 ? -78.249 -42.887 7.479 1.00 31.64 662 SER D N 1
ATOM 14475 C CA . SER D 4 662 ? -78.208 -44.336 7.408 1.00 39.01 662 SER D CA 1
ATOM 14476 C C . SER D 4 662 ? -77.936 -44.725 5.958 1.00 29.33 662 SER D C 1
ATOM 14477 O O . SER D 4 662 ? -78.678 -44.317 5.068 1.00 35.36 662 SER D O 1
ATOM 14480 N N . PRO D 4 663 ? -76.887 -45.530 5.715 1.00 36.80 663 PRO D N 1
ATOM 14481 C CA . PRO D 4 663 ? -76.092 -46.270 6.704 1.00 38.04 663 PRO D CA 1
ATOM 14482 C C . PRO D 4 663 ? -75.022 -45.398 7.336 1.00 38.50 663 PRO D C 1
ATOM 14483 O O . PRO D 4 663 ? -74.575 -45.675 8.438 1.00 37.86 663 PRO D O 1
ATOM 14487 N N . TYR D 4 664 ? -74.594 -44.366 6.625 1.00 36.00 664 TYR D N 1
ATOM 14488 C CA . TYR D 4 664 ? -73.603 -43.454 7.170 1.00 38.04 664 TYR D CA 1
ATOM 14489 C C . TYR D 4 664 ? -74.051 -42.028 6.958 1.00 35.60 664 TYR D C 1
ATOM 14490 O O . TYR D 4 664 ? -74.951 -41.767 6.175 1.00 40.31 664 TYR D O 1
ATOM 14499 N N . ALA D 4 665 ? -73.423 -41.103 7.662 1.00 35.55 665 ALA D N 1
ATOM 14500 C CA . ALA D 4 665 ? -73.723 -39.697 7.485 1.00 37.56 665 ALA D CA 1
ATOM 14501 C C . ALA D 4 665 ? -73.181 -39.246 6.120 1.00 37.22 665 ALA D C 1
ATOM 14502 O O . ALA D 4 665 ? -71.971 -39.211 5.910 1.00 41.12 665 ALA D O 1
ATOM 14504 N N . ASP D 4 666 ? -74.082 -38.944 5.186 1.00 31.10 666 ASP D N 1
ATOM 14505 C CA . ASP D 4 666 ? -73.698 -38.509 3.838 1.00 32.39 666 ASP D CA 1
ATOM 14506 C C . ASP D 4 666 ? -73.520 -36.992 3.752 1.00 37.92 666 ASP D C 1
ATOM 14507 O O . ASP D 4 666 ? -74.266 -36.236 4.377 1.00 36.16 666 ASP D O 1
ATOM 14512 N N . PRO D 4 667 ? -72.542 -36.540 2.955 1.00 38.39 667 PRO D N 1
ATOM 14513 C CA . PRO D 4 667 ? -72.473 -35.121 2.575 1.00 36.03 667 PRO D CA 1
ATOM 14514 C C . PRO D 4 667 ? -73.599 -34.762 1.599 1.00 39.31 667 PRO D C 1
ATOM 14515 O O . PRO D 4 667 ? -74.084 -35.639 0.880 1.00 37.78 667 PRO D O 1
ATOM 14519 N N . ASN D 4 668 ? -73.998 -33.493 1.571 1.00 31.82 668 ASN D N 1
ATOM 14520 C CA . ASN D 4 668 ? -75.075 -33.039 0.701 1.00 35.18 668 ASN D CA 1
ATOM 14521 C C . ASN D 4 668 ? -74.585 -32.178 -0.461 1.00 36.09 668 ASN D C 1
ATOM 14522 O O . ASN D 4 668 ? -73.564 -31.508 -0.339 1.00 33.10 668 ASN D O 1
ATOM 14527 N N . THR D 4 669 ? -75.312 -32.206 -1.582 1.00 34.45 669 THR D N 1
ATOM 14528 C CA . THR D 4 669 ? -74.994 -31.354 -2.734 1.00 35.01 669 THR D CA 1
ATOM 14529 C C . THR D 4 669 ? -75.276 -29.882 -2.445 1.00 42.13 669 THR D C 1
ATOM 14530 O O . THR D 4 669 ? -76.202 -29.546 -1.711 1.00 41.64 669 THR D O 1
ATOM 14534 N N . CYS D 4 670 ? -74.477 -29.003 -3.038 1.00 50.94 670 CYS D N 1
ATOM 14535 C CA . CYS D 4 670 ? -74.736 -27.571 -2.963 1.00 51.20 670 CYS D CA 1
ATOM 14536 C C . CYS D 4 670 ? -75.520 -27.126 -4.191 1.00 53.15 670 CYS D C 1
ATOM 14537 O O . CYS D 4 670 ? -75.612 -27.865 -5.167 1.00 50.73 670 CYS D O 1
ATOM 14540 N N . ARG D 4 671 ? -76.107 -25.934 -4.139 1.00 61.91 671 ARG D N 1
ATOM 14541 C CA . ARG D 4 671 ? -76.852 -25.417 -5.284 1.00 67.28 671 ARG D CA 1
ATOM 14542 C C . ARG D 4 671 ? -75.986 -25.450 -6.538 1.00 58.28 671 ARG D C 1
ATOM 14543 O O . ARG D 4 671 ? -76.432 -25.872 -7.607 1.00 54.00 671 ARG D O 1
ATOM 14551 N N . GLY D 4 672 ? -74.740 -25.012 -6.388 1.00 54.98 672 GLY D N 1
ATOM 14552 C CA . GLY D 4 672 ? -73.788 -25.026 -7.481 1.00 56.86 672 GLY D CA 1
ATOM 14553 C C . GLY D 4 672 ? -73.620 -26.382 -8.149 1.00 53.42 672 GLY D C 1
ATOM 14554 O O . GLY D 4 672 ? -73.336 -26.441 -9.345 1.00 58.55 672 GLY D O 1
ATOM 14555 N N . ASP D 4 673 ? -73.803 -27.468 -7.393 1.00 41.03 673 ASP D N 1
ATOM 14556 C CA . ASP D 4 673 ? -73.514 -28.814 -7.901 1.00 39.17 673 ASP D CA 1
ATOM 14557 C C . ASP D 4 673 ? -74.637 -29.396 -8.736 1.00 39.55 673 ASP D C 1
ATOM 14558 O O . ASP D 4 673 ? -74.468 -30.432 -9.363 1.00 40.84 673 ASP D O 1
ATOM 14563 N N . SER D 4 674 ? -75.783 -28.735 -8.729 1.00 44.25 674 SER D N 1
ATOM 14564 C CA . SER D 4 674 ? -76.945 -29.206 -9.463 1.00 48.07 674 SER D CA 1
ATOM 14565 C C . SER D 4 674 ? -76.659 -29.464 -10.953 1.00 45.65 674 SER D C 1
ATOM 14566 O O . SER D 4 674 ? -75.995 -28.674 -11.614 1.00 38.07 674 SER D O 1
ATOM 14569 N N . GLY D 4 675 ? -77.172 -30.577 -11.472 1.00 43.27 675 GLY D N 1
ATOM 14570 C CA . GLY D 4 675 ? -77.008 -30.921 -12.874 1.00 36.58 675 GLY D CA 1
ATOM 14571 C C . GLY D 4 675 ? -75.792 -31.790 -13.092 1.00 33.07 675 GLY D C 1
ATOM 14572 O O . GLY D 4 675 ? -75.636 -32.417 -14.142 1.00 34.30 675 GLY D O 1
ATOM 14573 N N . GLY D 4 676 ? -74.926 -31.832 -12.086 1.00 34.29 676 GLY D N 1
ATOM 14574 C CA . GLY D 4 676 ? -73.708 -32.612 -12.157 1.00 38.12 676 GLY D CA 1
ATOM 14575 C C . GLY D 4 676 ? -73.958 -34.109 -12.108 1.00 39.72 676 GLY D C 1
ATOM 14576 O O . GLY D 4 676 ? -75.078 -34.557 -11.835 1.00 33.25 676 GLY D O 1
ATOM 14577 N N . PRO D 4 677 ? -72.905 -34.890 -12.371 1.00 40.10 677 PRO D N 1
ATOM 14578 C CA . PRO D 4 677 ? -72.939 -36.351 -12.450 1.00 35.53 677 PRO D CA 1
ATOM 14579 C C . PRO D 4 677 ? -72.961 -36.992 -11.074 1.00 35.06 677 PRO D C 1
ATOM 14580 O O . PRO D 4 677 ? -72.214 -36.580 -10.186 1.00 30.05 677 PRO D O 1
ATOM 14584 N N . LEU D 4 678 ? -73.805 -38.000 -10.908 1.00 36.82 678 LEU D N 1
ATOM 14585 C CA . LEU D 4 678 ? -73.684 -38.912 -9.779 1.00 36.73 678 LEU D CA 1
ATOM 14586 C C . LEU D 4 678 ? -72.971 -40.134 -10.338 1.00 33.28 678 LEU D C 1
ATOM 14587 O O . LEU D 4 678 ? -73.431 -40.744 -11.308 1.00 34.98 678 LEU D O 1
ATOM 14592 N N . ILE D 4 679 ? -71.845 -40.478 -9.728 1.00 28.98 679 ILE D N 1
ATOM 14593 C CA . ILE D 4 679 ? -70.925 -41.437 -10.305 1.00 29.73 679 ILE D CA 1
ATOM 14594 C C . ILE D 4 679 ? -70.706 -42.693 -9.470 1.00 33.27 679 ILE D C 1
ATOM 14595 O O . ILE D 4 679 ? -70.624 -42.644 -8.245 1.00 35.52 679 ILE D O 1
ATOM 14600 N N . VAL D 4 680 ? -70.591 -43.824 -10.149 1.00 38.71 680 VAL D N 1
ATOM 14601 C CA . VAL D 4 680 ? -70.149 -45.049 -9.500 1.00 36.76 680 VAL D CA 1
ATOM 14602 C C . VAL D 4 680 ? -68.744 -45.384 -9.959 1.00 36.34 680 VAL D C 1
ATOM 14603 O O . VAL D 4 680 ? -68.469 -45.454 -11.161 1.00 35.92 680 VAL D O 1
ATOM 14607 N N . HIS D 4 681 ? -67.845 -45.552 -8.994 1.00 38.19 681 HIS D N 1
ATOM 14608 C CA . HIS D 4 681 ? -66.449 -45.864 -9.283 1.00 39.54 681 HIS D CA 1
ATOM 14609 C C . HIS D 4 681 ? -66.221 -47.365 -9.202 1.00 36.87 681 HIS D C 1
ATOM 14610 O O . HIS D 4 681 ? -66.261 -47.942 -8.124 1.00 41.14 681 HIS D O 1
ATOM 14617 N N . LYS D 4 682 ? -65.977 -47.999 -10.344 1.00 43.47 682 LYS D N 1
ATOM 14618 C CA . LYS D 4 682 ? -65.914 -49.454 -10.392 1.00 43.81 682 LYS D CA 1
ATOM 14619 C C . LYS D 4 682 ? -64.870 -49.999 -11.369 1.00 46.15 682 LYS D C 1
ATOM 14620 O O . LYS D 4 682 ? -64.727 -49.499 -12.489 1.00 46.89 682 LYS D O 1
ATOM 14626 N N . ARG D 4 683 ? -64.165 -51.047 -10.938 1.00 43.41 683 ARG D N 1
ATOM 14627 C CA . ARG D 4 683 ? -63.025 -51.607 -11.669 1.00 42.03 683 ARG D CA 1
ATOM 14628 C C . ARG D 4 683 ? -62.078 -50.510 -12.178 1.00 42.38 683 ARG D C 1
ATOM 14629 O O . ARG D 4 683 ? -61.546 -50.593 -13.292 1.00 47.80 683 ARG D O 1
ATOM 14637 N N . SER D 4 684 ? -61.883 -49.482 -11.352 1.00 48.00 684 SER D N 1
ATOM 14638 C CA . SER D 4 684 ? -60.955 -48.386 -11.640 1.00 52.00 684 SER D CA 1
ATOM 14639 C C . SER D 4 684 ? -61.515 -47.348 -12.606 1.00 48.58 684 SER D C 1
ATOM 14640 O O . SER D 4 684 ? -60.783 -46.487 -13.093 1.00 49.50 684 SER D O 1
ATOM 14643 N N . ARG D 4 685 ? -62.806 -47.435 -12.893 1.00 39.76 685 ARG D N 1
ATOM 14644 C CA . ARG D 4 685 ? -63.400 -46.574 -13.908 1.00 43.29 685 ARG D CA 1
ATOM 14645 C C . ARG D 4 685 ? -64.563 -45.792 -13.330 1.00 39.72 685 ARG D C 1
ATOM 14646 O O . ARG D 4 685 ? -65.124 -46.178 -12.317 1.00 36.41 685 ARG D O 1
ATOM 14654 N N . PHE D 4 686 ? -64.920 -44.692 -13.983 1.00 41.04 686 PHE D N 1
ATOM 14655 C CA . PHE D 4 686 ? -66.022 -43.852 -13.523 1.00 38.42 686 PHE D CA 1
ATOM 14656 C C . PHE D 4 686 ? -67.221 -43.914 -14.463 1.00 40.86 686 PHE D C 1
ATOM 14657 O O . PHE D 4 686 ? -67.123 -43.565 -15.639 1.00 40.14 686 PHE D O 1
ATOM 14665 N N . ILE D 4 687 ? -68.345 -44.381 -13.932 1.00 40.66 687 ILE D N 1
ATOM 14666 C CA . ILE D 4 687 ? -69.563 -44.551 -14.709 1.00 33.03 687 ILE D CA 1
ATOM 14667 C C . ILE D 4 687 ? -70.680 -43.713 -14.114 1.00 44.33 687 ILE D C 1
ATOM 14668 O O . ILE D 4 687 ? -71.062 -43.909 -12.948 1.00 38.60 687 ILE D O 1
ATOM 14673 N N . GLN D 4 688 ? -71.211 -42.785 -14.908 1.00 31.69 688 GLN D N 1
ATOM 14674 C CA . GLN D 4 688 ? -72.297 -41.935 -14.449 1.00 34.95 688 GLN D CA 1
ATOM 14675 C C . GLN D 4 688 ? -73.593 -42.718 -14.408 1.00 36.29 688 GLN D C 1
ATOM 14676 O O . GLN D 4 688 ? -73.951 -43.374 -15.393 1.00 37.50 688 GLN D O 1
ATOM 14682 N N . VAL D 4 689 ? -74.294 -42.650 -13.278 1.00 29.02 689 VAL D N 1
ATOM 14683 C CA . VAL D 4 689 ? -75.560 -43.358 -13.129 1.00 28.51 689 VAL D CA 1
ATOM 14684 C C . VAL D 4 689 ? -76.745 -42.420 -12.927 1.00 27.85 689 VAL D C 1
ATOM 14685 O O . VAL D 4 689 ? -77.891 -42.815 -13.148 1.00 29.82 689 VAL D O 1
ATOM 14689 N N . GLY D 4 690 ? -76.476 -41.194 -12.492 1.00 27.64 690 GLY D N 1
ATOM 14690 C CA . GLY D 4 690 ? -77.537 -40.223 -12.297 1.00 27.26 690 GLY D CA 1
ATOM 14691 C C . GLY D 4 690 ? -77.112 -38.784 -12.531 1.00 30.38 690 GLY D C 1
ATOM 14692 O O . GLY D 4 690 ? -75.922 -38.481 -12.571 1.00 28.73 690 GLY D O 1
ATOM 14693 N N . VAL D 4 691 ? -78.097 -37.898 -12.676 1.00 27.81 691 VAL D N 1
ATOM 14694 C CA . VAL D 4 691 ? -77.855 -36.462 -12.775 1.00 28.50 691 VAL D CA 1
ATOM 14695 C C . VAL D 4 691 ? -78.411 -35.762 -11.529 1.00 32.74 691 VAL D C 1
ATOM 14696 O O . VAL D 4 691 ? -79.563 -35.989 -11.148 1.00 27.46 691 VAL D O 1
ATOM 14700 N N . ILE D 4 692 ? -77.602 -34.915 -10.898 1.00 28.47 692 ILE D N 1
ATOM 14701 C CA . ILE D 4 692 ? -78.024 -34.239 -9.670 1.00 28.28 692 ILE D CA 1
ATOM 14702 C C . ILE D 4 692 ? -79.193 -33.306 -9.958 1.00 33.68 692 ILE D C 1
ATOM 14703 O O . ILE D 4 692 ? -79.095 -32.433 -10.828 1.00 35.95 692 ILE D O 1
ATOM 14708 N N . SER D 4 693 ? -80.293 -33.480 -9.229 1.00 28.06 693 SER D N 1
ATOM 14709 C CA . SER D 4 693 ? -81.533 -32.778 -9.544 1.00 28.52 693 SER D CA 1
ATOM 14710 C C . SER D 4 693 ? -82.005 -31.788 -8.465 1.00 30.78 693 SER D C 1
ATOM 14711 O O . SER D 4 693 ? -82.058 -30.587 -8.724 1.00 30.13 693 SER D O 1
ATOM 14714 N N . TRP D 4 694 ? -82.358 -32.281 -7.274 1.00 28.10 694 TRP D N 1
ATOM 14715 C CA . TRP D 4 694 ? -82.840 -31.391 -6.204 1.00 28.60 694 TRP D CA 1
ATOM 14716 C C . TRP D 4 694 ? -82.641 -31.980 -4.793 1.00 27.90 694 TRP D C 1
ATOM 14717 O O . TRP D 4 694 ? -82.438 -33.179 -4.639 1.00 26.94 694 TRP D O 1
ATOM 14728 N N . GLY D 4 695 ? -82.689 -31.125 -3.777 1.00 31.61 695 GLY D N 1
ATOM 14729 C CA . GLY D 4 695 ? -82.459 -31.554 -2.408 1.00 34.63 695 GLY D CA 1
ATOM 14730 C C . GLY D 4 695 ? -83.547 -31.066 -1.466 1.00 33.15 695 GLY D C 1
ATOM 14731 O O . GLY D 4 695 ? -84.249 -30.098 -1.756 1.00 30.45 695 GLY D O 1
ATOM 14732 N N . VAL D 4 696 ? -83.675 -31.732 -0.326 1.00 28.27 696 VAL D N 1
ATOM 14733 C CA . VAL D 4 696 ? -84.740 -31.452 0.623 1.00 28.64 696 VAL D CA 1
ATOM 14734 C C . VAL D 4 696 ? -84.408 -30.205 1.450 1.00 35.12 696 VAL D C 1
ATOM 14735 O O . VAL D 4 696 ? -85.270 -29.362 1.695 1.00 31.03 696 VAL D O 1
ATOM 14739 N N . VAL D 4 697 ? -83.148 -30.099 1.856 1.00 30.59 697 VAL D N 1
ATOM 14740 C CA . VAL D 4 697 ? -82.698 -29.025 2.720 1.00 41.25 697 VAL D CA 1
ATOM 14741 C C . VAL D 4 697 ? -81.535 -28.291 2.072 1.00 44.66 697 VAL D C 1
ATOM 14742 O O . VAL D 4 697 ? -80.606 -28.907 1.552 1.00 37.57 697 VAL D O 1
ATOM 14746 N N . ASP D 4 698 ? -81.600 -26.967 2.106 1.00 50.63 698 ASP D N 1
ATOM 14747 C CA . ASP D 4 698 ? -80.499 -26.137 1.653 1.00 55.23 698 ASP D CA 1
ATOM 14748 C C . ASP D 4 698 ? -79.501 -25.994 2.789 1.00 53.79 698 ASP D C 1
ATOM 14749 O O . ASP D 4 698 ? -79.695 -25.180 3.693 1.00 53.09 698 ASP D O 1
ATOM 14754 N N . VAL D 4 699 ? -78.431 -26.780 2.740 1.00 49.85 699 VAL D N 1
ATOM 14755 C CA . VAL D 4 699 ? -77.437 -26.755 3.807 1.00 58.26 699 VAL D CA 1
ATOM 14756 C C . VAL D 4 699 ? -76.110 -26.119 3.357 1.00 65.82 699 VAL D C 1
ATOM 14757 O O . VAL D 4 699 ? -75.040 -26.493 3.838 1.00 68.52 699 VAL D O 1
ATOM 14761 N N . CYS D 4 700 ? -76.197 -25.145 2.446 1.00 68.56 700 CYS D N 1
ATOM 14762 C CA . CYS D 4 700 ? -75.021 -24.463 1.892 1.00 71.17 700 CYS D CA 1
ATOM 14763 C C . CYS D 4 700 ? -75.193 -22.943 1.796 1.00 72.42 700 CYS D C 1
ATOM 14764 O O . CYS D 4 700 ? -75.682 -22.289 2.719 1.00 74.00 700 CYS D O 1
ATOM 14767 N N . LYS D 4 707 ? -71.780 -27.276 10.223 1.00 109.79 707 LYS D N 1
ATOM 14768 C CA . LYS D 4 707 ? -72.630 -28.157 9.434 1.00 106.32 707 LYS D CA 1
ATOM 14769 C C . LYS D 4 707 ? -73.869 -28.571 10.228 1.00 104.21 707 LYS D C 1
ATOM 14770 O O . LYS D 4 707 ? -74.961 -28.051 9.997 1.00 106.70 707 LYS D O 1
ATOM 14776 N N . GLN D 4 708 ? -73.684 -29.502 11.166 1.00 97.26 708 GLN D N 1
ATOM 14777 C CA . GLN D 4 708 ? -74.796 -30.160 11.868 1.00 93.13 708 GLN D CA 1
ATOM 14778 C C . GLN D 4 708 ? -76.053 -30.301 11.005 1.00 81.07 708 GLN D C 1
ATOM 14779 O O . GLN D 4 708 ? -77.093 -29.706 11.286 1.00 79.53 708 GLN D O 1
ATOM 14785 N N . VAL D 4 709 ? -75.933 -31.114 9.962 1.00 69.34 709 VAL D N 1
ATOM 14786 C CA . VAL D 4 709 ? -76.975 -31.298 8.963 1.00 54.46 709 VAL D CA 1
ATOM 14787 C C . VAL D 4 709 ? -78.087 -32.216 9.470 1.00 42.65 709 VAL D C 1
ATOM 14788 O O . VAL D 4 709 ? -77.812 -33.246 10.070 1.00 43.45 709 VAL D O 1
ATOM 14792 N N . PRO D 4 710 ? -79.351 -31.846 9.219 1.00 39.92 710 PRO D N 1
ATOM 14793 C CA . PRO D 4 710 ? -80.484 -32.663 9.683 1.00 36.02 710 PRO D CA 1
ATOM 14794 C C . PRO D 4 710 ? -80.590 -34.017 8.950 1.00 37.63 710 PRO D C 1
ATOM 14795 O O . PRO D 4 710 ? -80.138 -34.144 7.807 1.00 35.96 710 PRO D O 1
ATOM 14799 N N . ALA D 4 711 ? -81.199 -34.996 9.617 1.00 32.23 711 ALA D N 1
ATOM 14800 C CA . ALA D 4 711 ? -81.292 -36.371 9.144 1.00 31.02 711 ALA D CA 1
ATOM 14801 C C . ALA D 4 711 ? -82.154 -36.509 7.896 1.00 29.58 711 ALA D C 1
ATOM 14802 O O . ALA D 4 711 ? -81.951 -37.425 7.100 1.00 29.40 711 ALA D O 1
ATOM 14804 N N . HIS D 4 712 ? -83.120 -35.607 7.739 1.00 33.14 712 HIS D N 1
ATOM 14805 C CA . HIS D 4 712 ? -83.994 -35.607 6.559 1.00 34.02 712 HIS D CA 1
ATOM 14806 C C . HIS D 4 712 ? -83.396 -34.930 5.302 1.00 33.61 712 HIS D C 1
ATOM 14807 O O . HIS D 4 712 ? -84.089 -34.802 4.298 1.00 27.63 712 HIS D O 1
ATOM 14814 N N . ALA D 4 713 ? -82.129 -34.513 5.364 1.00 28.86 713 ALA D N 1
ATOM 14815 C CA . ALA D 4 713 ? -81.458 -33.855 4.236 1.00 36.51 713 ALA D CA 1
ATOM 14816 C C . ALA D 4 713 ? -81.030 -34.830 3.122 1.00 27.76 713 ALA D C 1
ATOM 14817 O O . ALA D 4 713 ? -79.874 -35.243 3.073 1.00 35.99 713 ALA D O 1
ATOM 14819 N N . ARG D 4 714 ? -81.959 -35.190 2.244 1.00 26.88 714 ARG D N 1
ATOM 14820 C CA . ARG D 4 714 ? -81.668 -36.082 1.127 1.00 26.06 714 ARG D CA 1
ATOM 14821 C C . ARG D 4 714 ? -81.448 -35.305 -0.181 1.00 26.13 714 ARG D C 1
ATOM 14822 O O . ARG D 4 714 ? -81.871 -34.166 -0.314 1.00 26.70 714 ARG D O 1
ATOM 14830 N N . ASP D 4 715 ? -80.778 -35.940 -1.135 1.00 28.15 715 ASP D N 1
ATOM 14831 C CA . ASP D 4 715 ? -80.635 -35.404 -2.483 1.00 30.58 715 ASP D CA 1
ATOM 14832 C C . ASP D 4 715 ? -81.225 -36.382 -3.487 1.00 33.07 715 ASP D C 1
ATOM 14833 O O . ASP D 4 715 ? -81.089 -37.612 -3.346 1.00 29.25 715 ASP D O 1
ATOM 14838 N N . PHE D 4 716 ? -81.891 -35.828 -4.490 1.00 32.43 716 PHE D N 1
ATOM 14839 C CA . PHE D 4 716 ? -82.512 -36.632 -5.526 1.00 33.05 716 PHE D CA 1
ATOM 14840 C C . PHE D 4 716 ? -81.851 -36.441 -6.885 1.00 30.85 716 PHE D C 1
ATOM 14841 O O . PHE D 4 716 ? -81.441 -35.337 -7.254 1.00 26.07 716 PHE D O 1
ATOM 14849 N N . HIS D 4 717 ? -81.722 -37.543 -7.609 1.00 28.23 717 HIS D N 1
ATOM 14850 C CA . HIS D 4 717 ? -80.988 -37.539 -8.864 1.00 27.74 717 HIS D CA 1
ATOM 14851 C C . HIS D 4 717 ? -81.801 -38.333 -9.858 1.00 32.62 717 HIS D C 1
ATOM 14852 O O . HIS D 4 717 ? -82.433 -39.329 -9.480 1.00 26.40 717 HIS D O 1
ATOM 14859 N N . ILE D 4 718 ? -81.785 -37.905 -11.121 1.00 26.41 718 ILE D N 1
ATOM 14860 C CA . ILE D 4 718 ? -82.438 -38.661 -12.177 1.00 26.80 718 ILE D CA 1
ATOM 14861 C C . ILE D 4 718 ? -81.621 -39.914 -12.512 1.00 26.80 718 ILE D C 1
ATOM 14862 O O . ILE D 4 718 ? -80.436 -39.830 -12.798 1.00 27.05 718 ILE D O 1
ATOM 14867 N N . ASN D 4 719 ? -82.271 -41.069 -12.467 1.00 28.45 719 ASN D N 1
ATOM 14868 C CA . ASN D 4 719 ? -81.652 -42.364 -12.781 1.00 27.00 719 ASN D CA 1
ATOM 14869 C C . ASN D 4 719 ? -81.530 -42.498 -14.299 1.00 28.47 719 ASN D C 1
ATOM 14870 O O . ASN D 4 719 ? -82.537 -42.514 -15.006 1.00 29.24 719 ASN D O 1
ATOM 14875 N N . LEU D 4 720 ? -80.305 -42.573 -14.806 1.00 29.47 720 LEU D N 1
ATOM 14876 C CA . LEU D 4 720 ? -80.096 -42.595 -16.253 1.00 32.61 720 LEU D CA 1
ATOM 14877 C C . LEU D 4 720 ? -80.614 -43.876 -16.891 1.00 30.47 720 LEU D C 1
ATOM 14878 O O . LEU D 4 720 ? -80.988 -43.886 -18.057 1.00 34.07 720 LEU D O 1
ATOM 14883 N N . PHE D 4 721 ? -80.623 -44.957 -16.121 1.00 31.66 721 PHE D N 1
ATOM 14884 C CA . PHE D 4 721 ? -81.234 -46.205 -16.554 1.00 36.66 721 PHE D CA 1
ATOM 14885 C C . PHE D 4 721 ? -82.720 -46.010 -16.842 1.00 37.50 721 PHE D C 1
ATOM 14886 O O . PHE D 4 721 ? -83.355 -46.843 -17.492 1.00 39.78 721 PHE D O 1
ATOM 14894 N N . GLN D 4 722 ? -83.275 -44.903 -16.362 1.00 35.87 722 GLN D N 1
ATOM 14895 C CA . GLN D 4 722 ? -84.709 -44.655 -16.495 1.00 38.07 722 GLN D CA 1
ATOM 14896 C C . GLN D 4 722 ? -85.042 -43.745 -17.676 1.00 40.25 722 GLN D C 1
ATOM 14897 O O . GLN D 4 722 ? -86.216 -43.500 -17.975 1.00 43.15 722 GLN D O 1
ATOM 14903 N N . VAL D 4 723 ? -84.007 -43.247 -18.344 1.00 35.56 723 VAL D N 1
ATOM 14904 C CA . VAL D 4 723 ? -84.195 -42.342 -19.476 1.00 40.25 723 VAL D CA 1
ATOM 14905 C C . VAL D 4 723 ? -83.356 -42.785 -20.673 1.00 40.06 723 VAL D C 1
ATOM 14906 O O . VAL D 4 723 ? -82.999 -41.978 -21.527 1.00 46.46 723 VAL D O 1
ATOM 14910 N N . LEU D 4 724 ? -83.047 -44.077 -20.711 1.00 40.44 724 LEU D N 1
ATOM 14911 C CA . LEU D 4 724 ? -82.200 -44.656 -21.751 1.00 47.23 724 LEU D CA 1
ATOM 14912 C C . LEU D 4 724 ? -82.684 -44.469 -23.187 1.00 46.13 724 LEU D C 1
ATOM 14913 O O . LEU D 4 724 ? -81.870 -44.222 -24.075 1.00 54.41 724 LEU D O 1
ATOM 14918 N N . PRO D 4 725 ? -83.998 -44.615 -23.428 1.00 45.73 725 PRO D N 1
ATOM 14919 C CA . PRO D 4 725 ? -84.495 -44.442 -24.805 1.00 47.79 725 PRO D CA 1
ATOM 14920 C C . PRO D 4 725 ? -84.264 -43.028 -25.334 1.00 45.72 725 PRO D C 1
ATOM 14921 O O . PRO D 4 725 ? -83.925 -42.877 -26.504 1.00 44.92 725 PRO D O 1
ATOM 14925 N N . TRP D 4 726 ? -84.435 -42.013 -24.491 1.00 45.54 726 TRP D N 1
ATOM 14926 C CA . TRP D 4 726 ? -84.118 -40.644 -24.894 1.00 40.33 726 TRP D CA 1
ATOM 14927 C C . TRP D 4 726 ? -82.624 -40.520 -25.144 1.00 40.27 726 TRP D C 1
ATOM 14928 O O . TRP D 4 726 ? -82.195 -40.035 -26.192 1.00 41.80 726 TRP D O 1
ATOM 14939 N N . LEU D 4 727 ? -81.829 -40.974 -24.177 1.00 38.67 727 LEU D N 1
ATOM 14940 C CA . LEU D 4 727 ? -80.377 -41.020 -24.358 1.00 48.51 727 LEU D CA 1
ATOM 14941 C C . LEU D 4 727 ? -79.924 -41.752 -25.632 1.00 44.16 727 LEU D C 1
ATOM 14942 O O . LEU D 4 727 ? -79.207 -41.172 -26.449 1.00 42.59 727 LEU D O 1
ATOM 14947 N N . LYS D 4 728 ? -80.317 -43.019 -25.793 1.00 45.44 728 LYS D N 1
ATOM 14948 C CA . LYS D 4 728 ? -79.960 -43.782 -27.007 1.00 43.07 728 LYS D CA 1
ATOM 14949 C C . LYS D 4 728 ? -80.311 -42.991 -28.255 1.00 44.98 728 LYS D C 1
ATOM 14950 O O . LYS D 4 728 ? -79.512 -42.899 -29.183 1.00 46.44 728 LYS D O 1
ATOM 14956 N N . GLU D 4 729 ? -81.509 -42.409 -28.264 1.00 52.94 729 GLU D N 1
ATOM 14957 C CA . GLU D 4 729 ? -82.008 -41.694 -29.432 1.00 59.98 729 GLU D CA 1
ATOM 14958 C C . GLU D 4 729 ? -81.208 -40.440 -29.755 1.00 61.25 729 GLU D C 1
ATOM 14959 O O . GLU D 4 729 ? -80.798 -40.236 -30.901 1.00 49.61 729 GLU D O 1
ATOM 14965 N N . LYS D 4 730 ? -81.001 -39.601 -28.741 1.00 56.26 730 LYS D N 1
ATOM 14966 C CA . LYS D 4 730 ? -80.356 -38.302 -28.925 1.00 52.06 730 LYS D CA 1
ATOM 14967 C C . LYS D 4 730 ? -78.867 -38.410 -29.242 1.00 46.64 730 LYS D C 1
ATOM 14968 O O . LYS D 4 730 ? -78.301 -37.548 -29.910 1.00 57.50 730 LYS D O 1
ATOM 14974 N N . LEU D 4 731 ? -78.240 -39.477 -28.762 1.00 45.96 731 LEU D N 1
ATOM 14975 C CA . LEU D 4 731 ? -76.801 -39.665 -28.912 1.00 45.86 731 LEU D CA 1
ATOM 14976 C C . LEU D 4 731 ? -76.463 -40.773 -29.919 1.00 47.50 731 LEU D C 1
ATOM 14977 O O . LEU D 4 731 ? -75.341 -41.277 -29.949 1.00 47.67 731 LEU D O 1
ATOM 14982 N N . GLN D 4 732 ? -77.439 -41.129 -30.749 1.00 48.94 732 GLN D N 1
ATOM 14983 C CA . GLN D 4 732 ? -77.287 -42.208 -31.722 1.00 57.32 732 GLN D CA 1
ATOM 14984 C C . GLN D 4 732 ? -76.051 -42.080 -32.623 1.00 59.07 732 GLN D C 1
ATOM 14985 O O . GLN D 4 732 ? -75.470 -43.091 -33.019 1.00 58.74 732 GLN D O 1
ATOM 14991 N N . ASP D 4 733 ? -75.643 -40.853 -32.942 1.00 53.14 733 ASP D N 1
ATOM 14992 C CA . ASP D 4 733 ? -74.540 -40.638 -33.887 1.00 55.13 733 ASP D CA 1
ATOM 14993 C C . ASP D 4 733 ? -73.194 -40.298 -33.238 1.00 66.63 733 ASP D C 1
ATOM 14994 O O . ASP D 4 733 ? -72.277 -39.847 -33.923 1.00 69.58 733 ASP D O 1
ATOM 14999 N N . GLU D 4 734 ? -73.072 -40.532 -31.932 1.00 51.71 734 GLU D N 1
ATOM 15000 C CA . GLU D 4 734 ? -71.876 -40.141 -31.172 1.00 50.76 734 GLU D CA 1
ATOM 15001 C C . GLU D 4 734 ? -70.797 -41.226 -31.000 1.00 55.90 734 GLU D C 1
ATOM 15002 O O . GLU D 4 734 ? -69.827 -41.020 -30.265 1.00 50.01 734 GLU D O 1
ATOM 15008 N N . ASP D 4 735 ? -70.956 -42.363 -31.678 1.00 55.95 735 ASP D N 1
ATOM 15009 C CA . ASP D 4 735 ? -70.008 -43.472 -31.560 1.00 54.85 735 ASP D CA 1
ATOM 15010 C C . ASP D 4 735 ? -69.932 -44.021 -30.127 1.00 61.30 735 ASP D C 1
ATOM 15011 O O . ASP D 4 735 ? -68.861 -44.443 -29.681 1.00 59.91 735 ASP D O 1
ATOM 15016 N N . LEU D 4 736 ? -71.049 -44.013 -29.404 1.00 48.29 736 LEU D N 1
ATOM 15017 C CA . LEU D 4 736 ? -71.033 -44.475 -28.020 1.00 53.70 736 LEU D CA 1
ATOM 15018 C C . LEU D 4 736 ? -71.393 -45.957 -27.886 1.00 54.06 736 LEU D C 1
ATOM 15019 O O . LEU D 4 736 ? -71.103 -46.581 -26.865 1.00 55.92 736 LEU D O 1
ATOM 15024 N N . GLY D 4 737 ? -72.040 -46.508 -28.908 1.00 57.41 737 GLY D N 1
ATOM 15025 C CA . GLY D 4 737 ? -72.348 -47.928 -28.948 1.00 59.02 737 GLY D CA 1
ATOM 15026 C C . GLY D 4 737 ? -73.341 -48.409 -27.900 1.00 59.98 737 GLY D C 1
ATOM 15027 O O . GLY D 4 737 ? -73.019 -49.268 -27.068 1.00 46.55 737 GLY D O 1
ATOM 15028 N N . PHE D 4 738 ? -74.552 -47.860 -27.946 1.00 49.33 738 PHE D N 1
ATOM 15029 C CA . PHE D 4 738 ? -75.630 -48.318 -27.080 1.00 49.21 738 PHE D CA 1
ATOM 15030 C C . PHE D 4 738 ? -76.101 -49.726 -27.462 1.00 56.11 738 PHE D C 1
ATOM 15031 O O . PHE D 4 738 ? -75.969 -50.147 -28.609 1.00 49.16 738 PHE D O 1
ATOM 15039 N N . LEU D 4 739 ? -76.668 -50.435 -26.492 1.00 64.29 739 LEU D N 1
ATOM 15040 C CA . LEU D 4 739 ? -77.058 -51.836 -26.657 1.00 68.89 739 LEU D CA 1
ATOM 15041 C C . LEU D 4 739 ? -78.427 -52.037 -27.322 1.00 71.73 739 LEU D C 1
ATOM 15042 O O . LEU D 4 739 ? -78.525 -52.579 -28.425 1.00 64.70 739 LEU D O 1
ATOM 15047 N N . ALA D 4 740 ? -79.481 -51.618 -26.629 1.00 78.73 740 ALA D N 1
ATOM 15048 C CA . ALA D 4 740 ? -80.843 -51.939 -27.045 1.00 86.12 740 ALA D CA 1
ATOM 15049 C C . ALA D 4 740 ? -81.164 -51.365 -28.420 1.00 84.11 740 ALA D C 1
ATOM 15050 O O . ALA D 4 740 ? -80.564 -51.764 -29.421 1.00 82.73 740 ALA D O 1
#

Radius of gyration: 44.01 Å; Cα contacts (8 Å, |Δi|>4): 4780; chains: 4; bounding box: 112×147×101 Å

B-factor: mean 44.99, std 19.53, range [13.73, 142.3]

InterPro domains:
  IPR000020 Anaphylatoxin/fibulin [PF01821] (677-712)
  IPR000020 Anaphylatoxin/fibulin [PS01178] (677-712)
  IPR000020 Anaphylatoxin/fibulin [SM00104] (677-712)
  IPR000020 Anaphylatoxin/fibulin [cd00017] (661-731)
  IPR001134 Netrin domain [PS50189] (1497-1640)
  IPR001599 Alpha-2-macroglobulin [PF00207] (754-850)
  IPR001599 Alpha-2-macroglobulin [SM01360] (754-850)
  IPR001840 Anaphylatoxin, complement system domain [PR00004] (673-682)
  IPR001840 Anaphylatoxin, complement system domain [PR00004] (690-701)
  IPR001840 Anaphylatoxin, complement system domain [PR00004] (703-714)
  IPR002890 Macroglobulin domain [PF01835] (128-216)
  IPR008930 Terpenoid cyclases/protein prenyltransferase alpha-alpha toroid [SSF48239] (981-1267)
  IPR008993 Tissue inhibitor of metalloproteinases-like, OB-fold [G3DSA:2.40.50.120] (1493-1641)
  IPR008993 Tissue inhibitor of metalloproteinases-like, OB-fold [SSF50242] (1491-1640)
  IPR009048 Alpha-macroglobulin, receptor-binding [PF07677] (1376-1473)
  IPR009048 Alpha-macroglobulin, receptor-binding [SM01361] (1377-1472)
  IPR011625 Alpha-2-macroglobulin, bait region domain [PF07703] (445-587)
  IPR011625 Alpha-2-macroglobulin, bait region domain [SM01359] (445-587)
  IPR011626 Alpha-macroglobulin-like, TED domain [PF07678] (967-1263)
  IPR013783 Immunoglobulin-like fold [G3DSA:2.60.40.10] (342-442)

Organism: Naja kaouthia (NCBI:txid8649)

CATH classification: 2.60.40.1930 (+5 more: 2.60.40.1930, 2.60.40.1940, 2.60.40.10)

GO terms:
  GO:0005515 protein binding (F, IPI)